Protein AF-0000000078788547 (afdb_homodimer)

Solvent-accessible surface area (backbone atoms only — not comparable to full-atom values): 101199 Å² total; per-residue (Å²): 130,73,81,72,56,62,71,60,56,63,66,60,66,72,64,68,70,77,76,77,76,68,67,60,40,72,42,38,30,36,34,20,35,79,81,69,41,54,35,51,66,24,37,39,26,38,63,96,52,94,52,60,40,51,19,37,86,72,3,37,36,70,43,73,36,48,80,69,36,36,34,36,35,37,39,94,62,28,37,69,43,77,47,70,46,78,75,89,58,73,42,80,41,66,32,45,68,26,76,75,46,47,75,38,71,37,79,49,76,94,42,75,40,36,52,70,72,51,40,51,53,68,48,76,42,70,33,77,77,51,64,63,44,83,58,75,24,46,64,61,60,48,49,53,68,46,81,49,44,47,58,43,57,55,65,74,43,53,80,56,74,62,52,49,33,39,68,53,86,72,50,76,70,37,83,44,50,47,30,39,24,52,72,78,39,76,50,94,49,78,62,55,36,62,66,41,63,53,83,43,39,47,34,38,31,40,25,68,36,34,50,42,16,30,77,59,29,38,57,18,57,33,16,28,39,38,37,36,59,63,71,34,40,69,49,71,72,36,39,38,39,37,40,37,40,35,36,67,44,78,63,48,80,79,56,59,44,51,30,68,55,48,40,50,48,56,52,52,48,67,66,36,90,68,44,63,69,78,63,62,93,81,48,73,81,60,76,54,92,58,54,62,62,38,56,77,69,65,72,50,35,71,40,58,43,72,65,66,44,46,36,76,53,80,25,42,38,41,36,42,35,41,32,15,30,47,90,44,37,26,30,27,40,36,41,36,43,39,40,31,48,20,62,51,29,75,16,31,29,35,37,42,37,40,38,40,33,41,38,36,44,56,94,50,42,37,38,38,40,39,40,37,40,28,40,38,40,35,38,67,41,52,49,58,53,47,43,26,54,27,43,50,17,45,45,47,72,49,39,99,85,70,42,59,30,65,46,83,50,73,92,42,40,79,47,28,65,41,32,45,64,41,39,59,71,34,41,47,34,39,37,42,35,42,35,42,38,38,40,38,37,41,34,38,50,79,45,92,48,28,33,42,33,42,37,42,29,42,34,44,36,41,35,40,36,42,33,33,38,51,48,52,91,72,42,100,45,64,32,34,22,26,42,36,39,37,35,41,38,40,40,38,47,35,41,38,40,35,40,41,51,72,56,98,53,36,35,41,36,42,35,41,34,39,39,38,38,40,42,38,42,40,37,45,36,40,38,22,13,42,46,92,45,86,82,47,40,52,48,34,37,41,27,27,55,38,86,62,51,50,54,42,33,40,66,49,75,47,43,38,45,35,42,37,37,38,40,38,39,31,43,71,80,29,44,36,38,39,38,38,40,31,36,39,31,38,64,67,34,21,89,88,32,26,67,48,79,28,47,25,34,24,35,23,39,33,50,35,71,36,88,87,37,61,51,76,38,81,78,50,34,40,37,35,40,28,37,32,34,16,32,20,29,38,71,68,59,68,86,45,43,32,42,81,36,76,33,49,35,66,30,78,55,86,98,42,70,40,71,37,78,36,64,31,86,39,43,46,48,30,47,78,38,54,62,24,39,37,38,29,38,39,41,34,42,36,36,23,43,81,48,32,41,38,41,37,37,40,39,41,36,44,26,35,34,22,48,41,78,38,81,41,62,68,87,75,76,25,47,30,34,61,41,58,60,23,27,36,38,29,36,36,41,36,38,38,40,38,38,48,45,66,38,80,90,59,45,36,34,39,39,43,33,41,35,38,19,38,50,48,55,30,21,64,34,48,77,87,48,71,46,73,73,34,63,70,63,82,91,53,91,60,60,58,35,24,44,30,38,61,77,33,30,68,49,20,32,40,22,35,48,59,64,45,47,35,42,82,86,38,39,71,65,31,45,65,67,74,44,46,55,29,34,76,28,64,54,51,38,57,26,58,41,99,84,72,42,74,32,84,52,71,78,66,54,87,54,82,51,26,44,40,85,75,44,35,33,56,59,34,35,40,31,23,41,34,36,40,38,36,45,88,48,34,34,45,34,39,33,34,31,35,42,32,68,19,28,25,38,36,50,43,59,52,58,30,46,44,73,46,84,87,69,63,50,35,36,28,48,68,39,78,47,33,28,39,98,92,40,65,94,38,84,38,44,41,66,33,53,81,78,59,54,61,51,70,30,12,52,76,20,40,32,57,26,28,37,38,27,37,47,37,40,35,43,35,37,48,54,88,64,68,90,88,47,77,51,66,43,40,32,42,37,39,21,34,33,40,76,47,72,52,60,80,37,86,65,69,55,55,57,46,70,42,54,38,37,71,92,61,45,57,78,32,66,20,38,45,31,39,36,42,38,37,30,67,131,72,78,74,54,62,70,61,56,64,65,61,65,72,64,68,68,77,76,76,75,66,66,60,40,72,43,37,30,35,34,19,34,79,82,69,40,54,34,50,65,25,38,39,28,38,66,98,52,93,54,61,41,53,18,39,83,72,3,37,36,70,45,73,38,49,79,69,37,35,33,36,33,36,38,95,64,30,36,69,42,76,44,68,48,76,76,90,58,72,40,80,42,66,35,45,67,26,78,76,47,47,74,40,71,38,80,47,76,93,42,76,39,38,53,70,70,52,41,52,51,68,48,76,43,70,34,79,77,53,64,64,45,85,58,76,25,47,63,60,60,48,48,53,68,47,80,48,44,46,57,42,58,55,66,74,43,51,81,57,76,60,51,49,34,38,70,53,87,72,51,77,71,38,82,44,51,47,30,39,23,52,71,80,40,77,50,95,50,78,62,56,38,63,67,42,63,52,84,44,39,47,35,37,32,41,25,67,35,32,48,44,17,29,77,59,29,39,58,19,56,32,17,30,37,35,38,37,60,64,69,34,43,69,50,71,71,35,39,38,39,39,39,37,39,34,36,68,43,77,63,48,81,79,55,59,45,51,30,66,55,46,38,50,47,57,52,50,47,67,64,35,88,70,44,64,70,78,62,62,93,81,47,72,79,60,80,50,90,58,53,65,62,39,57,78,69,64,71,50,34,70,41,58,43,69,65,68,43,45,34,77,53,81,24,41,37,40,36,41,37,40,32,16,31,47,90,45,37,26,28,26,40,37,41,36,42,37,40,32,49,20,62,51,29,75,16,31,28,34,36,42,38,41,39,39,32,42,37,37,44,56,94,50,40,35,40,39,40,38,41,38,40,29,40,40,41,35,38,67,41,52,50,60,51,47,44,26,54,27,45,50,17,45,45,47,72,49,39,100,85,69,40,60,32,64,47,81,48,74,93,41,39,78,49,28,65,39,32,46,63,42,40,60,71,33,40,48,32,38,36,42,35,42,36,41,38,39,39,37,38,41,34,39,50,78,46,90,48,27,34,42,32,43,36,41,28,43,34,43,37,42,36,40,37,42,33,32,38,52,48,50,92,72,41,98,47,64,32,35,21,25,42,38,41,37,36,40,39,41,40,39,46,35,42,39,42,36,41,43,51,72,55,98,54,36,36,41,35,42,35,41,36,39,40,38,38,41,39,38,41,42,38,44,37,39,37,21,14,42,46,92,44,86,82,48,41,52,47,34,36,40,26,27,56,38,86,62,51,50,54,41,34,41,65,49,77,45,42,38,44,34,44,38,36,38,40,38,38,31,44,71,79,28,43,36,37,40,40,39,41,30,37,40,32,38,63,68,33,20,92,87,32,26,67,47,77,28,46,25,35,23,35,23,40,34,49,35,72,36,88,87,37,61,51,78,39,81,80,52,34,39,35,36,41,28,38,31,33,15,33,21,30,37,72,68,58,68,86,44,43,32,41,82,36,77,32,48,35,65,31,77,54,87,98,40,72,41,72,37,79,36,66,30,84,40,43,46,49,29,47,78,38,52,62,22,38,38,39,29,38,39,43,35,42,35,35,23,42,82,49,32,41,38,43,37,37,39,40,41,36,43,25,36,34,21,49,39,78,38,80,41,63,68,88,74,77,27,48,30,34,63,43,59,61,24,27,38,37,30,37,35,43,36,39,38,40,39,37,48,45,67,38,80,92,60,47,35,35,39,40,44,34,41,37,38,20,38,50,49,56,30,22,66,34,50,80,87,48,70,46,73,72,34,65,71,64,81,90,53,91,61,60,59,34,25,46,31,41,61,76,31,31,68,50,20,31,38,23,35,48,57,65,45,47,36,42,81,87,39,40,70,66,31,46,65,67,74,43,46,53,29,34,76,29,62,53,50,37,56,26,59,40,99,84,71,42,73,33,84,52,70,78,68,56,86,55,81,51,28,45,39,84,74,48,35,33,56,60,34,36,40,32,26,41,34,35,40,38,35,44,89,48,35,35,44,35,39,34,36,29,35,41,33,69,16,28,25,37,35,50,43,58,52,59,30,45,43,70,45,84,87,68,62,49,34,35,27,49,68,39,78,47,32,26,41,96,91,40,64,93,38,83,37,43,39,66,34,54,81,78,60,55,62,51,71,30,12,51,76,22,42,33,57,26,28,36,38,28,37,46,37,41,35,43,35,38,48,53,88,63,66,90,88,48,78,53,66,43,42,32,41,36,38,21,32,32,39,75,46,70,52,58,81,37,84,63,72,57,56,57,45,69,41,54,36,36,71,92,62,45,56,78,32,62,20,37,45,32,40,38,40,37,37,31,63

pLDDT: mean 84.34, std 14.03, range [22.39, 98.0]

Foldseek 3Di:
DPPVPPVVVVVPPVPPPPPPPQDWDKAKAFEAEPLRATDFQKWKAFPPDPFTDTAHPRRMDIGTGGQQTWIWTGDVQFDTDIDTDHDHDHDYHYTYGPPVQQQDWDDFQPDTDGNLQDQADKDKFFCVVQLQDPQQWDLLSCDQPDFQKHWFCLDPFRLDFTAIFGLDAFFDPFRLGAWEAEPNRTDDDSSVRNQDDSVFWGMKMKGHFCQRQCSVFQRQLRTYIYTYGDWFDADDKWKWKWKWKWFKDFFFDLFFDWQLRLQVLQVVLLPDPLQDDDFPPPCPSVADLDHNVCVVVVNFAGAQLLQVQFEDTIWMKMKMKIWYDHPFKTKIKMWMWTWGQARGDDKIKIKIKIKMWIWGDDDFKTKIKIKMKMKMKIWPQGQQSLLSRFQNRRDDQADPVRHGDAFSDLVVRVCSCSSSVLSVVFKTKMKMKMKIKMKMKMWGHPDVQKIKMKIKIKMKMKMKMKMWGHDDPSDPDWIKIKMKIKMKMKIKIKIKIKGWDDDPQKIKIKMKMKMKMKMKMKMKMKMATHAPDRVCGHVCRVRHDDPPIDMDMDIDMKMKIKIKMKMWIGGNNFKIKMKIKMKMAIPQAAPVARIDIKIKMKIKGFPLPDPVHDCVPQWWNTKMKMKMKMKHWHDRDDHCQQPFDWDWDFDDDDPDTDTDTAGPPLEDHDNPQHIKMKMKIKIWMWIDHSFKIKIKMKMKIKIFQHWDWDADPCVVVGGTYIGRGWIKIKIKMKIKMWGWDADDSNQKTKIKMKMKMFMDMFTADDPPDKDQDDPPDPPDVLDGQAIHDGGHHRGWGKAWAWPAFAAQVCQVLQVLAPHGGLATDTDAWQAADPVLHTHDDHPSYDDPRRMHTPFGQAFRMKMKMWMWIHHPQKIKIWMKIWGFRHKAQAVVQCVQQAQPSVRSTIHRCLNVQGDDNVRRPHRHGNNSDDHDSSCSRYCNRIDTLIKMWGAKIKIKGWDDDDPPDPWDTKMWMKMKGGPDMDGPDSDQHSSDGHYNDSVSDDRDMMMIMIMMMIMD/DPPVPVVVVVVPVVPPPPPPPQQWAKAKAFEAELLRATDFQKWKAFPPDPFTDTAHPRRMDIGTGGQQTWIWTDDQQFDIDIDTDDDHDHDYHYTYGPLVQQQDWDDFQPDTDGNLQDQADKDKFFCVVQLQDPQLWDLLSCDQPDFQKHWFCLDPFRLDFTAIFGLDAFFDPFRLGAWEAEPNRTDDDSSVRNQDDSVFWGMKMKGHFCQRQCSVFQRQLRTYIYTYGDWFDADDKWKWKWKWKKFKDFFFDLFFDWQLRLQVLQVVLLPDPLQDDDFPPPCPSVQDLQHNVCVVVVNFAGAQLLQVQFEDTIWMKMKMKIWYDHPFKTKIKMWMWTWGQARGDDKIKIKIKIKMWIWGDDDFKTKIKIKMKMKMKIWPQGQQSLLSSFQNRRWDQADPVRHGDAFSDLVVRVCSCSSSVLSVVFKTKMKMKMKIKMKMKMWGHPDVQKIKMKIKIKMKMKMKMKMWGHDDPSDPDWIKIKMKIKMKMKIKIKIKIKGWDDDPQKIKMKMKMKMKMKMKMKMKMKMATHAPDRVCGHVCRVRHDDPPIDMDMDIDMKMKIKIKMKMWIGGNNFKIKMKIKMKMAIPQAAPVARIDIKIKIKIKGFPLPDPVHDCPDQWWNTKMKMKMKMKHWHDRDDHCQQPFDWDWDFDDDDPDTDTDTAGPPLEDHDNPQHIKMKMKIKIWMWIDHSFKIKIKMKMKIKIFQHWDWDADDCVVVGGTHIGRGWIKIKIKMKIKMWGWDADDSNLKTKIKMKMKMFMDMFTADDPPDKDQDDPPDPPDPLDGQAIHDGGHHRGWGKAWAWPAFAAQVCQPLQVLAPHGGLATDTDAWQAADPVLHTHDDHPSYDDPRRMHTPFGQAFRMKMKMWMWIHHPQKIKIWMKIWGFRHKAQQVVQCVQQAQPSVRSTIHRCLVVQGDDNVRRPHRHGNNSDDHDSSCSRYCNRIDTLIKMWGAKIKIKGWDDDDPPDPWDTKMWMKMKGGPDMDGPDSDQHSSDGHYNDSVSDDRDMMMIMIMMMIMD

Radius of gyration: 42.13 Å; Cα contacts (8 Å, |Δi|>4): 5545; chains: 2; bounding box: 107×130×96 Å

Structure (mmCIF, N/CA/C/O backbone):
data_AF-0000000078788547-model_v1
#
loop_
_entity.id
_entity.type
_entity.pdbx_description
1 polymer 'SusC/RagA family TonB-linked outer membrane protein'
#
loop_
_atom_site.group_PDB
_atom_site.id
_atom_site.type_symbol
_atom_site.label_atom_id
_atom_site.label_alt_id
_atom_site.label_comp_id
_atom_site.label_asym_id
_atom_site.label_entity_id
_atom_site.label_seq_id
_atom_site.pdbx_PDB_ins_code
_atom_site.Cartn_x
_atom_site.Cartn_y
_atom_site.Cartn_z
_atom_site.occupancy
_atom_site.B_iso_or_equiv
_atom_site.auth_seq_id
_atom_site.auth_comp_id
_atom_site.auth_asym_id
_atom_site.auth_atom_id
_atom_site.pdbx_PDB_model_num
ATOM 1 N N . MET A 1 1 ? -30.438 -42.375 48.781 1 22.44 1 MET A N 1
ATOM 2 C CA . MET A 1 1 ? -31.719 -42.156 48.094 1 22.44 1 MET A CA 1
ATOM 3 C C . MET A 1 1 ? -32.312 -40.812 48.438 1 22.44 1 MET A C 1
ATOM 5 O O . MET A 1 1 ? -33.031 -40.219 47.656 1 22.44 1 MET A O 1
ATOM 9 N N . LYS A 1 2 ? -32.344 -40.5 49.844 1 28.19 2 LYS A N 1
ATOM 10 C CA . LYS A 1 2 ? -33.219 -39.469 50.438 1 28.19 2 LYS A CA 1
ATOM 11 C C . LYS A 1 2 ? -32.781 -38.062 49.969 1 28.19 2 LYS A C 1
ATOM 13 O O . LYS A 1 2 ? -33.594 -37.188 49.75 1 28.19 2 LYS A O 1
ATOM 18 N N . SER A 1 3 ? -31.469 -37.844 50.219 1 28.17 3 SER A N 1
ATOM 19 C CA . SER A 1 3 ? -30.938 -36.5 50.344 1 28.17 3 SER A CA 1
ATOM 20 C C . SER A 1 3 ? -30.906 -35.781 49 1 28.17 3 SER A C 1
ATOM 22 O O . SER A 1 3 ? -30.484 -34.625 48.938 1 28.17 3 SER A O 1
ATOM 24 N N . LYS A 1 4 ? -31.016 -36.594 47.875 1 33.44 4 LYS A N 1
ATOM 25 C CA . LYS A 1 4 ? -30.828 -36.094 46.531 1 33.44 4 LYS A CA 1
ATOM 26 C C . LYS A 1 4 ? -32.031 -35.219 46.094 1 33.44 4 LYS A C 1
ATOM 28 O O . LYS A 1 4 ? -32 -34.625 45.031 1 33.44 4 LYS A O 1
ATOM 33 N N . LEU A 1 5 ? -33.188 -35.5 46.906 1 30 5 LEU A N 1
ATOM 34 C CA . LEU A 1 5 ? -34.469 -35.031 46.406 1 30 5 LEU A CA 1
ATOM 35 C C . LEU A 1 5 ? -34.656 -33.531 46.656 1 30 5 LEU A C 1
ATOM 37 O O . LEU A 1 5 ? -35.469 -32.906 46 1 30 5 LEU A O 1
ATOM 41 N N . LYS A 1 6 ? -33.969 -33.062 47.75 1 35.22 6 LYS A N 1
ATOM 42 C CA . LYS A 1 6 ? -34.375 -31.75 48.25 1 35.22 6 LYS A CA 1
ATOM 43 C C . LYS A 1 6 ? -33.938 -30.641 47.312 1 35.22 6 LYS A C 1
ATOM 45 O O . LYS A 1 6 ? -34.562 -29.594 47.25 1 35.22 6 LYS A O 1
ATOM 50 N N . PHE A 1 7 ? -32.75 -30.953 46.75 1 32.06 7 PHE A N 1
ATOM 51 C CA . PHE A 1 7 ? -32.156 -29.812 46.062 1 32.06 7 PHE A CA 1
ATOM 52 C C . PHE A 1 7 ? -32.938 -29.453 44.812 1 32.06 7 PHE A C 1
ATOM 54 O O . PHE A 1 7 ? -32.812 -28.344 44.281 1 32.06 7 PHE A O 1
ATOM 61 N N . VAL A 1 8 ? -33.75 -30.531 44.312 1 33.91 8 VAL A N 1
ATOM 62 C CA . VAL A 1 8 ? -34.406 -30.344 43.031 1 33.91 8 VAL A CA 1
ATOM 63 C C . VAL A 1 8 ? -35.594 -29.391 43.188 1 33.91 8 VAL A C 1
ATOM 65 O O . VAL A 1 8 ? -35.906 -28.609 42.281 1 33.91 8 VAL A O 1
ATOM 68 N N . LEU A 1 9 ? -36.188 -29.469 44.438 1 32.72 9 LEU A N 1
ATOM 69 C CA . LEU A 1 9 ? -37.5 -28.812 44.594 1 32.72 9 LEU A CA 1
ATOM 70 C C . LEU A 1 9 ? -37.344 -27.297 44.531 1 32.72 9 LEU A C 1
ATOM 72 O O . LEU A 1 9 ? -38.219 -26.609 44 1 32.72 9 LEU A O 1
ATOM 76 N N . LEU A 1 10 ? -36.219 -26.828 45.25 1 32.16 10 LEU A N 1
ATOM 77 C CA . LEU A 1 10 ? -36.125 -25.391 45.406 1 32.16 10 LEU A CA 1
ATOM 78 C C . LEU A 1 10 ? -35.969 -24.688 44.062 1 32.16 10 LEU A C 1
ATOM 80 O O . LEU A 1 10 ? -36.469 -23.594 43.875 1 32.16 10 LEU A O 1
ATOM 84 N N . PHE A 1 11 ? -35.438 -25.453 43.031 1 32.34 11 PHE A N 1
ATOM 85 C CA . PHE A 1 11 ? -35.156 -24.781 41.75 1 32.34 11 PHE A CA 1
ATOM 86 C C . PHE A 1 11 ? -36.438 -24.5 41 1 32.34 11 PHE A C 1
ATOM 88 O O . PHE A 1 11 ? -36.469 -23.641 40.125 1 32.34 11 PHE A O 1
ATOM 95 N N . VAL A 1 12 ? -37.562 -25.297 41.312 1 34.44 12 VAL A N 1
ATOM 96 C CA . VAL A 1 12 ? -38.781 -25.172 40.531 1 34.44 12 VAL A CA 1
ATOM 97 C C . VAL A 1 12 ? -39.531 -23.891 40.906 1 34.44 12 VAL A C 1
ATOM 99 O O . VAL A 1 12 ? -40.156 -23.266 40.062 1 34.44 12 VAL A O 1
ATOM 102 N N . MET A 1 13 ? -39.469 -23.531 42.188 1 31.77 13 MET A N 1
ATOM 103 C CA . MET A 1 13 ? -40.406 -22.469 42.594 1 31.77 13 MET A CA 1
ATOM 104 C C . MET A 1 13 ? -40 -21.141 42 1 31.77 13 MET A C 1
ATOM 106 O O . MET A 1 13 ? -40.781 -20.203 41.938 1 31.77 13 MET A O 1
ATOM 110 N N . LEU A 1 14 ? -38.688 -20.922 41.875 1 32.16 14 LEU A N 1
ATOM 111 C CA . LEU A 1 14 ? -38.312 -19.547 41.531 1 32.16 14 LEU A CA 1
ATOM 112 C C . LEU A 1 14 ? -38.719 -19.188 40.125 1 32.16 14 LEU A C 1
ATOM 114 O O . LEU A 1 14 ? -38.5 -18.062 39.656 1 32.16 14 LEU A O 1
ATOM 118 N N . SER A 1 15 ? -39.25 -20.109 39.312 1 30.67 15 SER A N 1
ATOM 119 C CA . SER A 1 15 ? -39.5 -19.766 37.938 1 30.67 15 SER A CA 1
ATOM 120 C C . SER A 1 15 ? -40.812 -19.016 37.75 1 30.67 15 SER A C 1
ATOM 122 O O . SER A 1 15 ? -41.188 -18.656 36.656 1 30.67 15 SER A O 1
ATOM 124 N N . PHE A 1 16 ? -41.719 -19.109 38.75 1 33.94 16 PHE A N 1
ATOM 125 C CA . PHE A 1 16 ? -43 -18.547 38.344 1 33.94 16 PHE A CA 1
ATOM 126 C C . PHE A 1 16 ? -42.969 -17.016 38.375 1 33.94 16 PHE A C 1
ATOM 128 O O . PHE A 1 16 ? -43.469 -16.406 39.312 1 33.94 16 PHE A O 1
ATOM 135 N N . MET A 1 17 ? -41.938 -16.297 38.219 1 30.52 17 MET A N 1
ATOM 136 C CA . MET A 1 17 ? -42.156 -14.867 38.188 1 30.52 17 MET A CA 1
ATOM 137 C C . MET A 1 17 ? -43.188 -14.492 37.125 1 30.52 17 MET A C 1
ATOM 139 O O . MET A 1 17 ? -43 -14.859 35.938 1 30.52 17 MET A O 1
ATOM 143 N N . PHE A 1 18 ? -44.5 -14.297 37.531 1 33.25 18 PHE A N 1
ATOM 144 C CA . PHE A 1 18 ? -45.625 -13.75 36.812 1 33.25 18 PHE A CA 1
ATOM 145 C C . PHE A 1 18 ? -45.25 -12.477 36.062 1 33.25 18 PHE A C 1
ATOM 147 O O . PHE A 1 18 ? -44.719 -11.539 36.688 1 33.25 18 PHE A O 1
ATOM 154 N N . SER A 1 19 ? -45 -12.539 34.844 1 33.31 19 SER A N 1
ATOM 155 C CA . SER A 1 19 ? -44.938 -11.398 33.938 1 33.31 19 SER A CA 1
ATOM 156 C C . SER A 1 19 ? -46.219 -10.578 34 1 33.31 19 SER A C 1
ATOM 158 O O . SER A 1 19 ? -47.281 -11.078 33.656 1 33.31 19 SER A O 1
ATOM 160 N N . LEU A 1 20 ? -46.438 -9.789 35 1 34.59 20 LEU A N 1
ATOM 161 C CA . LEU A 1 20 ? -47.438 -8.734 34.906 1 34.59 20 LEU A CA 1
ATOM 162 C C . LEU A 1 20 ? -47.344 -8.039 33.562 1 34.59 20 LEU A C 1
ATOM 164 O O . LEU A 1 20 ? -46.312 -7.453 33.219 1 34.59 20 LEU A O 1
ATOM 168 N N . SER A 1 21 ? -48.062 -8.539 32.656 1 39.28 21 SER A N 1
ATOM 169 C CA . SER A 1 21 ? -48.281 -7.863 31.375 1 39.28 21 SER A CA 1
ATOM 170 C C . SER A 1 21 ? -48.844 -6.461 31.578 1 39.28 21 SER A C 1
ATOM 172 O O . SER A 1 21 ? -49.938 -6.297 32.062 1 39.28 21 SER A O 1
ATOM 174 N N . ALA A 1 22 ? -48.156 -5.574 31.969 1 42.5 22 ALA A N 1
ATOM 175 C CA . ALA A 1 22 ? -48.562 -4.168 31.953 1 42.5 22 ALA A CA 1
ATOM 176 C C . ALA A 1 22 ? -49.281 -3.809 30.656 1 42.5 22 ALA A C 1
ATOM 178 O O . ALA A 1 22 ? -48.812 -4.199 29.562 1 42.5 22 ALA A O 1
ATOM 179 N N . GLN A 1 23 ? -50.5 -3.52 30.734 1 53.19 23 GLN A N 1
ATOM 180 C CA . GLN A 1 23 ? -51.344 -3.035 29.656 1 53.19 23 GLN A CA 1
ATOM 181 C C . GLN A 1 23 ? -50.656 -1.901 28.891 1 53.19 23 GLN A C 1
ATOM 183 O O . GLN A 1 23 ? -50.375 -0.851 29.469 1 53.19 23 GLN A O 1
ATOM 188 N N . ASN A 1 24 ? -50.062 -2.123 27.875 1 63.12 24 ASN A N 1
ATOM 189 C CA . ASN A 1 24 ? -49.438 -1.146 27.016 1 63.12 24 ASN A CA 1
ATOM 190 C C . ASN A 1 24 ? -50.438 -0.279 26.281 1 63.12 24 ASN A C 1
ATOM 192 O O . ASN A 1 24 ? -51.469 -0.777 25.828 1 63.12 24 ASN A O 1
ATOM 196 N N . LEU A 1 25 ? -50.438 0.998 26.5 1 72.06 25 LEU A N 1
ATOM 197 C CA . LEU A 1 25 ? -51.25 2.012 25.797 1 72.06 25 LEU A CA 1
ATOM 198 C C . LEU A 1 25 ? -50.531 2.48 24.531 1 72.06 25 LEU A C 1
ATOM 200 O O . LEU A 1 25 ? -49.312 2.656 24.531 1 72.06 25 LEU A O 1
ATOM 204 N N . SER A 1 26 ? -51.344 2.578 23.516 1 78.19 26 SER A N 1
ATOM 205 C CA . SER A 1 26 ? -50.844 3.191 22.297 1 78.19 26 SER A CA 1
ATOM 206 C C . SER A 1 26 ? -50.906 4.711 22.359 1 78.19 26 SER A C 1
ATOM 208 O O . SER A 1 26 ? -52 5.277 22.531 1 78.19 26 SER A O 1
ATOM 210 N N . VAL A 1 27 ? -49.875 5.32 22.453 1 79.56 27 VAL A N 1
ATOM 211 C CA . VAL A 1 27 ? -49.781 6.777 22.484 1 79.56 27 VAL A CA 1
ATOM 212 C C . VAL A 1 27 ? -49.375 7.301 21.109 1 79.56 27 VAL A C 1
ATOM 214 O O . VAL A 1 27 ? -48.406 6.797 20.516 1 79.56 27 VAL A O 1
ATOM 217 N N . SER A 1 28 ? -50.25 8.258 20.594 1 82.5 28 SER A N 1
ATOM 218 C CA . SER A 1 28 ? -49.906 8.945 19.359 1 82.5 28 SER A CA 1
ATOM 219 C C . SER A 1 28 ? -49.594 10.422 19.609 1 82.5 28 SER A C 1
ATOM 221 O O . SER A 1 28 ? -50.125 11.008 20.562 1 82.5 28 SER A O 1
ATOM 223 N N . GLY A 1 29 ? -48.719 10.938 18.859 1 82.56 29 GLY A N 1
ATOM 224 C CA . GLY A 1 29 ? -48.375 12.359 18.953 1 82.56 29 GLY A CA 1
ATOM 225 C C . GLY A 1 29 ? -47.719 12.898 17.719 1 82.56 29 GLY A C 1
ATOM 226 O O . GLY A 1 29 ? -47.469 12.156 16.766 1 82.56 29 GLY A O 1
ATOM 227 N N . VAL A 1 30 ? -47.625 14.234 17.688 1 84.44 30 VAL A N 1
ATOM 228 C CA . VAL A 1 30 ? -46.906 14.961 16.656 1 84.44 30 VAL A CA 1
ATOM 229 C C . VAL A 1 30 ? -45.781 15.797 17.281 1 84.44 30 VAL A C 1
ATOM 231 O O . VAL A 1 30 ? -46 16.484 18.281 1 84.44 30 VAL A O 1
ATOM 234 N N . VAL A 1 31 ? -44.656 15.656 16.844 1 83.19 31 VAL A N 1
ATOM 235 C CA . VAL A 1 31 ? -43.531 16.422 17.312 1 83.19 31 VAL A CA 1
ATOM 236 C C . VAL A 1 31 ? -43.281 17.625 16.391 1 83.19 31 VAL A C 1
ATOM 238 O O . VAL A 1 31 ? -43.188 17.484 15.172 1 83.19 31 VAL A O 1
ATOM 241 N N . TYR A 1 32 ? -43.281 18.719 17.031 1 78 32 TYR A N 1
ATOM 242 C CA . TYR A 1 32 ? -43.062 19.984 16.328 1 78 32 TYR A CA 1
ATOM 243 C C . TYR A 1 32 ? -41.75 20.594 16.734 1 78 32 TYR A C 1
ATOM 245 O O . TYR A 1 32 ? -41.219 20.344 17.828 1 78 32 TYR A O 1
ATOM 253 N N . ASP A 1 33 ? -41.25 21.375 15.766 1 69.38 33 ASP A N 1
ATOM 254 C CA . ASP A 1 33 ? -40.156 22.25 16.156 1 69.38 33 ASP A CA 1
ATOM 255 C C . ASP A 1 33 ? -40.688 23.562 16.734 1 69.38 33 ASP A C 1
ATOM 257 O O . ASP A 1 33 ? -41.906 23.734 16.891 1 69.38 33 ASP A O 1
ATOM 261 N N . ASP A 1 34 ? -39.781 24.453 17.219 1 64.19 34 ASP A N 1
ATOM 262 C CA . ASP A 1 34 ? -40.156 25.703 17.906 1 64.19 34 ASP A CA 1
ATOM 263 C C . ASP A 1 34 ? -40.906 26.641 16.969 1 64.19 34 ASP A C 1
ATOM 265 O O . ASP A 1 34 ? -41.531 27.609 17.406 1 64.19 34 ASP A O 1
ATOM 269 N N . LEU A 1 35 ? -40.906 26.25 15.742 1 60.34 35 LEU A N 1
ATOM 270 C CA . LEU A 1 35 ? -41.625 27.062 14.773 1 60.34 35 LEU A CA 1
ATOM 271 C C . LEU A 1 35 ? -42.969 26.469 14.445 1 60.34 35 LEU A C 1
ATOM 273 O O . LEU A 1 35 ? -43.688 26.984 13.578 1 60.34 35 LEU A O 1
ATOM 277 N N . GLY A 1 36 ? -43.25 25.438 14.977 1 67.12 36 GLY A N 1
ATOM 278 C CA . GLY A 1 36 ? -44.562 24.812 14.781 1 67.12 36 GLY A CA 1
ATOM 279 C C . GLY A 1 36 ? -44.594 23.859 13.609 1 67.12 36 GLY A C 1
ATOM 280 O O . GLY A 1 36 ? -45.656 23.438 13.18 1 67.12 36 GLY A O 1
ATOM 281 N N . GLU A 1 37 ? -43.469 23.688 13.109 1 69.81 37 GLU A N 1
ATOM 282 C CA . GLU A 1 37 ? -43.375 22.703 12.023 1 69.81 37 GLU A CA 1
ATOM 283 C C . GLU A 1 37 ? -43.156 21.297 12.562 1 69.81 37 GLU A C 1
ATOM 285 O O . GLU A 1 37 ? -42.469 21.109 13.57 1 69.81 37 GLU A O 1
ATOM 290 N N . THR A 1 38 ? -43.688 20.375 11.766 1 75.62 38 THR A N 1
ATOM 291 C CA . THR A 1 38 ? -43.531 19 12.219 1 75.62 38 THR A CA 1
ATOM 292 C C . THR A 1 38 ? -42.094 18.516 12.016 1 75.62 38 THR A C 1
ATOM 294 O O . THR A 1 38 ? -41.438 18.922 11.062 1 75.62 38 THR A O 1
ATOM 297 N N . LEU A 1 39 ? -41.5 17.828 12.945 1 73.25 39 LEU A N 1
ATOM 298 C CA . LEU A 1 39 ? -40.125 17.312 12.898 1 73.25 39 LEU A CA 1
ATOM 299 C C . LEU A 1 39 ? -40.125 15.836 12.484 1 73.25 39 LEU A C 1
ATOM 301 O O . LEU A 1 39 ? -40.469 14.961 13.273 1 73.25 39 LEU A O 1
ATOM 305 N N . PRO A 1 40 ? -39.781 15.672 11.234 1 68.88 40 PRO A N 1
ATOM 306 C CA . PRO A 1 40 ? -39.656 14.266 10.852 1 68.88 40 PRO A CA 1
ATOM 307 C C . PRO A 1 40 ? -38.406 13.625 11.422 1 68.88 40 PRO A C 1
ATOM 309 O O . PRO A 1 40 ? -37.406 14.312 11.664 1 68.88 40 PRO A O 1
ATOM 312 N N . SER A 1 41 ? -38.375 12.328 11.781 1 68.44 41 SER A N 1
ATOM 313 C CA . SER A 1 41 ? -37.281 11.461 12.219 1 68.44 41 SER A CA 1
ATOM 314 C C . SER A 1 41 ? -36.781 11.844 13.617 1 68.44 41 SER A C 1
ATOM 316 O O . SER A 1 41 ? -35.625 11.633 13.953 1 68.44 41 SER A O 1
ATOM 318 N N . ALA A 1 42 ? -37.656 12.5 14.375 1 75.19 42 ALA A N 1
ATOM 319 C CA . ALA A 1 42 ? -37.344 12.695 15.789 1 75.19 42 ALA A CA 1
ATOM 320 C C . ALA A 1 42 ? -37.406 11.375 16.547 1 75.19 42 ALA A C 1
ATOM 322 O O . ALA A 1 42 ? -38.344 10.594 16.359 1 75.19 42 ALA A O 1
ATOM 323 N N . SER A 1 43 ? -36.5 11.164 17.359 1 79.19 43 SER A N 1
ATOM 324 C CA . SER A 1 43 ? -36.5 9.961 18.203 1 79.19 43 SER A CA 1
ATOM 325 C C . SER A 1 43 ? -37.469 10.094 19.359 1 79.19 43 SER A C 1
ATOM 327 O O . SER A 1 43 ? -37.438 11.078 20.094 1 79.19 43 SER A O 1
ATOM 329 N N . VAL A 1 44 ? -38.469 9.219 19.406 1 80 44 VAL A N 1
ATOM 330 C CA . VAL A 1 44 ? -39.406 9.109 20.516 1 80 44 VAL A CA 1
ATOM 331 C C . VAL A 1 44 ? -39.188 7.805 21.266 1 80 44 VAL A C 1
ATOM 333 O O . VAL A 1 44 ? -39.531 6.727 20.781 1 80 44 VAL A O 1
ATOM 336 N N . ARG A 1 45 ? -38.531 7.922 22.422 1 77.5 45 ARG A N 1
ATOM 337 C CA . ARG A 1 45 ? -38.188 6.742 23.203 1 77.5 45 ARG A CA 1
ATOM 338 C C . ARG A 1 45 ? -38.875 6.754 24.562 1 77.5 45 ARG A C 1
ATOM 340 O O . ARG A 1 45 ? -39.125 7.816 25.125 1 77.5 45 ARG A O 1
ATOM 347 N N . VAL A 1 46 ? -39.312 5.527 25.047 1 76.81 46 VAL A N 1
ATOM 348 C CA . VAL A 1 46 ? -39.812 5.391 26.422 1 76.81 46 VAL A CA 1
ATOM 349 C C . VAL A 1 46 ? -38.656 5.422 27.406 1 76.81 46 VAL A C 1
ATOM 351 O O . VAL A 1 46 ? -37.75 4.605 27.312 1 76.81 46 VAL A O 1
ATOM 354 N N . LYS A 1 47 ? -38.625 6.492 28.203 1 71.75 47 LYS A N 1
ATOM 355 C CA . LYS A 1 47 ? -37.562 6.68 29.172 1 71.75 47 LYS A CA 1
ATOM 356 C C . LYS A 1 47 ? -37.281 5.402 29.953 1 71.75 47 LYS A C 1
ATOM 358 O O . LYS A 1 47 ? -38.219 4.793 30.5 1 71.75 47 LYS A O 1
ATOM 363 N N . GLY A 1 48 ? -36.062 4.887 30 1 61.66 48 GLY A N 1
ATOM 364 C CA . GLY A 1 48 ? -35.656 3.74 30.781 1 61.66 48 GLY A CA 1
ATOM 365 C C . GLY A 1 48 ? -35.75 2.428 30.031 1 61.66 48 GLY A C 1
ATOM 366 O O . GLY A 1 48 ? -35.5 1.36 30.594 1 61.66 48 GLY A O 1
ATOM 367 N N . THR A 1 49 ? -36.375 2.504 28.828 1 64.06 49 THR A N 1
ATOM 368 C CA . THR A 1 49 ? -36.531 1.288 28.031 1 64.06 49 THR A CA 1
ATOM 369 C C . THR A 1 49 ? -35.906 1.473 26.641 1 64.06 49 THR A C 1
ATOM 371 O O . THR A 1 49 ? -35.531 2.588 26.266 1 64.06 49 THR A O 1
ATOM 374 N N . ASP A 1 50 ? -35.656 0.342 26 1 61.38 50 ASP A N 1
ATOM 375 C CA . ASP A 1 50 ? -35.156 0.383 24.641 1 61.38 50 ASP A CA 1
ATOM 376 C C . ASP A 1 50 ? -36.312 0.457 23.625 1 61.38 50 ASP A C 1
ATOM 378 O O . ASP A 1 50 ? -36.062 0.346 22.422 1 61.38 50 ASP A O 1
ATOM 382 N N . LYS A 1 51 ? -37.469 0.73 24.078 1 71.12 51 LYS A N 1
ATOM 383 C CA . LYS A 1 51 ? -38.656 0.838 23.219 1 71.12 51 LYS A CA 1
ATOM 384 C C . LYS A 1 51 ? -38.812 2.268 22.703 1 71.12 51 LYS A C 1
ATOM 386 O O . LYS A 1 51 ? -38.688 3.223 23.469 1 71.12 51 LYS A O 1
ATOM 391 N N . GLY A 1 52 ? -38.75 2.479 21.484 1 73.94 52 GLY A N 1
ATOM 392 C CA . GLY A 1 52 ? -38.969 3.789 20.891 1 73.94 52 GLY A CA 1
ATOM 393 C C . GLY A 1 52 ? -39.344 3.727 19.422 1 73.94 52 GLY A C 1
ATOM 394 O O . GLY A 1 52 ? -39.469 2.639 18.859 1 73.94 52 GLY A O 1
ATOM 395 N N . THR A 1 53 ? -39.781 4.84 18.953 1 77.06 53 THR A N 1
ATOM 396 C CA . THR A 1 53 ? -40.094 5.055 17.547 1 77.06 53 THR A CA 1
ATOM 397 C C . THR A 1 53 ? -39.5 6.379 17.062 1 77.06 53 THR A C 1
ATOM 399 O O . THR A 1 53 ? -38.906 7.117 17.844 1 77.06 53 THR A O 1
ATOM 402 N N . VAL A 1 54 ? -39.562 6.594 15.828 1 78 54 VAL A N 1
ATOM 403 C CA . VAL A 1 54 ? -39.188 7.887 15.25 1 78 54 VAL A CA 1
ATOM 404 C C . VAL A 1 54 ? -40.406 8.5 14.57 1 78 54 VAL A C 1
ATOM 406 O O . VAL A 1 54 ? -41.312 7.781 14.141 1 78 54 VAL A O 1
ATOM 409 N N . THR A 1 55 ? -40.438 9.797 14.547 1 78.06 55 THR A N 1
ATOM 410 C CA . THR A 1 55 ? -41.562 10.477 13.898 1 78.06 55 THR A CA 1
ATOM 411 C C . THR A 1 55 ? -41.531 10.258 12.391 1 78.06 55 THR A C 1
ATOM 413 O O . THR A 1 55 ? -40.469 10.086 11.805 1 78.06 55 THR A O 1
ATOM 416 N N . ASP A 1 56 ? -42.688 10.203 11.773 1 72.75 56 ASP A N 1
ATOM 417 C CA . ASP A 1 56 ? -42.812 10.086 10.32 1 72.75 56 ASP A CA 1
ATOM 418 C C . ASP A 1 56 ? -42.594 11.438 9.648 1 72.75 56 ASP A C 1
ATOM 420 O O . ASP A 1 56 ? -42.219 12.414 10.297 1 72.75 56 ASP A O 1
ATOM 424 N N . MET A 1 57 ? -42.875 11.578 8.352 1 70.56 57 MET A N 1
ATOM 425 C CA . MET A 1 57 ? -42.625 12.781 7.559 1 70.56 57 MET A CA 1
ATOM 426 C C . MET A 1 57 ? -43.5 13.938 8.031 1 70.56 57 MET A C 1
ATOM 428 O O . MET A 1 57 ? -43.156 15.102 7.809 1 70.56 57 MET A O 1
ATOM 432 N N . ASP A 1 58 ? -44.531 13.625 8.594 1 74.88 58 ASP A N 1
ATOM 433 C CA . ASP A 1 58 ? -45.438 14.664 9.094 1 74.88 58 ASP A CA 1
ATOM 434 C C . ASP A 1 58 ? -45.188 14.922 10.578 1 74.88 58 ASP A C 1
ATOM 436 O O . ASP A 1 58 ? -46 15.578 11.234 1 74.88 58 ASP A O 1
ATOM 440 N N . GLY A 1 59 ? -44.156 14.336 11.125 1 76.12 59 GLY A N 1
ATOM 441 C CA . GLY A 1 59 ? -43.781 14.508 12.523 1 76.12 59 GLY A CA 1
ATOM 442 C C . GLY A 1 59 ? -44.625 13.656 13.461 1 76.12 59 GLY A C 1
ATOM 443 O O . GLY A 1 59 ? -44.562 13.828 14.68 1 76.12 59 GLY A O 1
ATOM 444 N N . LYS A 1 60 ? -45.406 12.742 12.914 1 79.44 60 LYS A N 1
ATOM 445 C CA . LYS A 1 60 ? -46.312 11.93 13.727 1 79.44 60 LYS A CA 1
ATOM 446 C C . LYS A 1 60 ? -45.594 10.68 14.242 1 79.44 60 LYS A C 1
ATOM 448 O O . LYS A 1 60 ? -44.719 10.141 13.57 1 79.44 60 LYS A O 1
ATOM 453 N N . PHE A 1 61 ? -45.938 10.328 15.477 1 79.62 61 PHE A N 1
ATOM 454 C CA . PHE A 1 61 ? -45.438 9.07 16.016 1 79.62 61 PHE A CA 1
ATOM 455 C C . PHE A 1 61 ? -46.531 8.312 16.75 1 79.62 61 PHE A C 1
ATOM 457 O O . PHE A 1 61 ? -47.531 8.906 17.172 1 79.62 61 PHE A O 1
ATOM 464 N N . THR A 1 62 ? -46.469 6.945 16.672 1 81.69 62 THR A N 1
ATOM 465 C CA . THR A 1 62 ? -47.25 6.059 17.531 1 81.69 62 THR A CA 1
ATOM 466 C C . THR A 1 62 ? -46.344 5.066 18.25 1 81.69 62 THR A C 1
ATOM 468 O O . THR A 1 62 ? -45.5 4.43 17.625 1 81.69 62 THR A O 1
ATOM 471 N N . VAL A 1 63 ? -46.438 5.066 19.578 1 78.38 63 VAL A N 1
ATOM 472 C CA . VAL A 1 63 ? -45.594 4.164 20.359 1 78.38 63 VAL A CA 1
ATOM 473 C C . VAL A 1 63 ? -46.438 3.498 21.453 1 78.38 63 VAL A C 1
ATOM 475 O O . VAL A 1 63 ? -47.312 4.137 22.047 1 78.38 63 VAL A O 1
ATOM 478 N N . ARG A 1 64 ? -46.219 2.295 21.641 1 74.75 64 ARG A N 1
ATOM 479 C CA . ARG A 1 64 ? -46.906 1.572 22.719 1 74.75 64 ARG A CA 1
ATOM 480 C C . ARG A 1 64 ? -46.094 1.605 24 1 74.75 64 ARG A C 1
ATOM 482 O O . ARG A 1 64 ? -44.938 1.131 24.031 1 74.75 64 ARG A O 1
ATOM 489 N N . VAL A 1 65 ? -46.656 2.227 25.031 1 74.62 65 VAL A N 1
ATOM 490 C CA . VAL A 1 65 ? -45.906 2.414 26.281 1 74.62 65 VAL A CA 1
ATOM 491 C C . VAL A 1 65 ? -46.781 2.035 27.469 1 74.62 65 VAL A C 1
ATOM 493 O O . VAL A 1 65 ? -48.031 2.051 27.375 1 74.62 65 VAL A O 1
ATOM 496 N N . PRO A 1 66 ? -46.188 1.509 28.594 1 74.56 66 PRO A N 1
ATOM 497 C CA . PRO A 1 66 ? -46.969 1.317 29.812 1 74.56 66 PRO A CA 1
ATOM 498 C C . PRO A 1 66 ? -47.656 2.6 30.281 1 74.56 66 PRO A C 1
ATOM 500 O O . PRO A 1 66 ? -47.219 3.699 29.922 1 74.56 66 PRO A O 1
ATOM 503 N N . MET A 1 67 ? -48.75 2.465 30.906 1 70.5 67 MET A N 1
ATOM 504 C CA . MET A 1 67 ? -49.438 3.607 31.5 1 70.5 67 MET A CA 1
ATOM 505 C C . MET A 1 67 ? -48.5 4.41 32.406 1 70.5 67 MET A C 1
ATOM 507 O O . MET A 1 67 ? -47.719 3.84 33.156 1 70.5 67 MET A O 1
ATOM 511 N N . ASN A 1 68 ? -48.344 5.777 32.25 1 71.44 68 ASN A N 1
ATOM 512 C CA . ASN A 1 68 ? -47.562 6.742 33 1 71.44 68 ASN A CA 1
ATOM 513 C C . ASN A 1 68 ? -46.094 6.727 32.594 1 71.44 68 ASN A C 1
ATOM 515 O O . ASN A 1 68 ? -45.219 7.125 33.375 1 71.44 68 ASN A O 1
ATOM 519 N N . ALA A 1 69 ? -45.938 6.281 31.438 1 76.06 69 ALA A N 1
ATOM 520 C CA . ALA A 1 69 ? -44.562 6.285 30.938 1 76.06 69 ALA A CA 1
ATOM 521 C C . ALA A 1 69 ? -44.094 7.695 30.562 1 76.06 69 ALA A C 1
ATOM 523 O O . ALA A 1 69 ? -44.938 8.562 30.297 1 76.06 69 ALA A O 1
ATOM 524 N N . THR A 1 70 ? -42.875 7.961 30.625 1 79.81 70 THR A N 1
ATOM 525 C CA . THR A 1 70 ? -42.281 9.195 30.141 1 79.81 70 THR A CA 1
ATOM 526 C C . THR A 1 70 ? -41.562 8.961 28.797 1 79.81 70 THR A C 1
ATOM 528 O O . THR A 1 70 ? -40.75 8.055 28.672 1 79.81 70 THR A O 1
ATOM 531 N N . LEU A 1 71 ? -42 9.82 27.844 1 79.62 71 LEU A N 1
ATOM 532 C CA . LEU A 1 71 ? -41.375 9.781 26.547 1 79.62 71 LEU A CA 1
ATOM 533 C C . LEU A 1 71 ? -40.188 10.75 26.484 1 79.62 71 LEU A C 1
ATOM 535 O O . LEU A 1 71 ? -40.281 11.867 27 1 79.62 71 LEU A O 1
ATOM 539 N N . GLU A 1 72 ? -39.156 10.258 26.016 1 78.44 72 GLU A N 1
ATOM 540 C CA . GLU A 1 72 ? -38 11.094 25.688 1 78.44 72 GLU A CA 1
ATOM 541 C C . GLU A 1 72 ? -37.906 11.328 24.172 1 78.44 72 GLU A C 1
ATOM 543 O O . GLU A 1 72 ? -37.656 10.391 23.406 1 78.44 72 GLU A O 1
ATOM 548 N N . ILE A 1 73 ? -38.125 12.578 23.781 1 78.56 73 ILE A N 1
ATOM 549 C CA . ILE A 1 73 ? -38.094 12.953 22.375 1 78.56 73 ILE A CA 1
ATOM 550 C C . ILE A 1 73 ? -36.812 13.734 22.078 1 78.56 73 ILE A C 1
ATOM 552 O O . ILE A 1 73 ? -36.531 14.75 22.719 1 78.56 73 ILE A O 1
ATOM 556 N N . SER A 1 74 ? -36.062 13.195 21.219 1 72.88 74 SER A N 1
ATOM 557 C CA . SER A 1 74 ? -34.812 13.852 20.875 1 72.88 74 SER A CA 1
ATOM 558 C C . SER A 1 74 ? -34.688 13.984 19.359 1 72.88 74 SER A C 1
ATOM 560 O O . SER A 1 74 ? -35.219 13.172 18.609 1 72.88 74 SER A O 1
ATOM 562 N N . PHE A 1 75 ? -34.156 15.148 19 1 66.94 75 PHE A N 1
ATOM 563 C CA . PHE A 1 75 ? -33.844 15.461 17.609 1 66.94 75 PHE A CA 1
ATOM 564 C C . PHE A 1 75 ? -32.562 16.312 17.531 1 66.94 75 PHE A C 1
ATOM 566 O O . PHE A 1 75 ? -32.344 17.172 18.391 1 66.94 75 PHE A O 1
ATOM 573 N N . MET A 1 76 ? -31.766 15.953 16.609 1 56.66 76 MET A N 1
ATOM 574 C CA . MET A 1 76 ? -30.516 16.703 16.453 1 56.66 76 MET A CA 1
ATOM 575 C C . MET A 1 76 ? -30.797 18.203 16.391 1 56.66 76 MET A C 1
ATOM 577 O O . MET A 1 76 ? -31.625 18.641 15.594 1 56.66 76 MET A O 1
ATOM 581 N N . GLY A 1 77 ? -30.188 18.984 17.156 1 57.88 77 GLY A N 1
ATOM 582 C CA . GLY A 1 77 ? -30.312 20.438 17.188 1 57.88 77 GLY A CA 1
ATOM 583 C C . GLY A 1 77 ? -31.375 20.922 18.172 1 57.88 77 GLY A C 1
ATOM 584 O O . GLY A 1 77 ? -31.562 22.125 18.359 1 57.88 77 GLY A O 1
ATOM 585 N N . TYR A 1 78 ? -32.156 19.953 18.719 1 65.25 78 TYR A N 1
ATOM 586 C CA . TYR A 1 78 ? -33.188 20.312 19.656 1 65.25 78 TYR A CA 1
ATOM 587 C C . TYR A 1 78 ? -32.938 19.703 21.031 1 65.25 78 TYR A C 1
ATOM 589 O O . TYR A 1 78 ? -32.281 18.656 21.141 1 65.25 78 TYR A O 1
ATOM 597 N N . ALA A 1 79 ? -33.25 20.453 22 1 64.88 79 ALA A N 1
ATOM 598 C CA . ALA A 1 79 ? -33.156 19.938 23.359 1 64.88 79 ALA A CA 1
ATOM 599 C C . ALA A 1 79 ? -34.094 18.75 23.562 1 64.88 79 ALA A C 1
ATOM 601 O O . ALA A 1 79 ? -35.25 18.781 23.109 1 64.88 79 ALA A O 1
ATOM 602 N N . THR A 1 80 ? -33.531 17.656 24.109 1 70.06 80 THR A N 1
ATOM 603 C CA . THR A 1 80 ? -34.375 16.5 24.406 1 70.06 80 THR A CA 1
ATOM 604 C C . THR A 1 80 ? -35.5 16.891 25.328 1 70.06 80 THR A C 1
ATOM 606 O O . THR A 1 80 ? -35.312 17.609 26.312 1 70.06 80 THR A O 1
ATOM 609 N N . LYS A 1 81 ? -36.75 16.625 24.922 1 75 81 LYS A N 1
ATOM 610 C CA . LYS A 1 81 ? -37.938 16.891 25.719 1 75 81 LYS A CA 1
ATOM 611 C C . LYS A 1 81 ? -38.531 15.609 26.281 1 75 81 LYS A C 1
ATOM 613 O O . LYS A 1 81 ? -38.688 14.633 25.562 1 75 81 LYS A O 1
ATOM 618 N N . ARG A 1 82 ? -38.719 15.562 27.672 1 77.75 82 ARG A N 1
ATOM 619 C CA . ARG A 1 82 ? -39.406 14.445 28.312 1 77.75 82 ARG A CA 1
ATOM 620 C C . ARG A 1 82 ? -40.875 14.773 28.562 1 77.75 82 ARG A C 1
ATOM 622 O O . ARG A 1 82 ? -41.188 15.805 29.172 1 77.75 82 ARG A O 1
ATOM 629 N N . VAL A 1 83 ? -41.719 13.922 28.016 1 78.19 83 VAL A N 1
ATOM 630 C CA . VAL A 1 83 ? -43.188 14.125 28.141 1 78.19 83 VAL A CA 1
ATOM 631 C C . VAL A 1 83 ? -43.812 12.938 28.859 1 78.19 83 VAL A C 1
ATOM 633 O O . VAL A 1 83 ? -43.656 11.789 28.422 1 78.19 83 VAL A O 1
ATOM 636 N N . LYS A 1 84 ? -44.375 13.102 30 1 76.69 84 LYS A N 1
ATOM 637 C CA . LYS A 1 84 ? -45.125 12.055 30.703 1 76.69 84 LYS A CA 1
ATOM 638 C C . LYS A 1 84 ? -46.438 11.734 30 1 76.69 84 LYS A C 1
ATOM 640 O O . LYS A 1 84 ? -47.188 12.633 29.641 1 76.69 84 LYS A O 1
ATOM 645 N N . VAL A 1 85 ? -46.688 10.555 29.719 1 74.75 85 VAL A N 1
ATOM 646 C CA . VAL A 1 85 ? -47.906 10.094 29.031 1 74.75 85 VAL A CA 1
ATOM 647 C C . VAL A 1 85 ? -49.062 10.008 30.031 1 74.75 85 VAL A C 1
ATOM 649 O O . VAL A 1 85 ? -49 9.211 30.984 1 74.75 85 VAL A O 1
ATOM 652 N N . THR A 1 86 ? -49.844 11.133 30.016 1 66.44 86 THR A N 1
ATOM 653 C CA . THR A 1 86 ? -51.062 11.148 30.859 1 66.44 86 THR A CA 1
ATOM 654 C C . THR A 1 86 ? -52.312 10.93 30 1 66.44 86 THR A C 1
ATOM 656 O O . THR A 1 86 ? -52.688 11.797 29.219 1 66.44 86 THR A O 1
ATOM 659 N N . GLY A 1 87 ? -53 9.758 29.75 1 62.25 87 GLY A N 1
ATOM 660 C CA . GLY A 1 87 ? -54.25 9.367 29.141 1 62.25 87 GLY A CA 1
ATOM 661 C C . GLY A 1 87 ? -54.188 9.359 27.625 1 62.25 87 GLY A C 1
ATOM 662 O O . GLY A 1 87 ? -53.156 9.641 27.031 1 62.25 87 GLY A O 1
ATOM 663 N N . GLY A 1 88 ? -55.156 8.898 26.781 1 57.31 88 GLY A N 1
ATOM 664 C CA . GLY A 1 88 ? -55.344 8.492 25.391 1 57.31 88 GLY A CA 1
ATOM 665 C C . GLY A 1 88 ? -55.281 9.656 24.422 1 57.31 88 GLY A C 1
ATOM 666 O O . GLY A 1 88 ? -55.75 9.531 23.281 1 57.31 88 GLY A O 1
ATOM 667 N N . LYS A 1 89 ? -54.812 10.828 24.766 1 60.53 89 LYS A N 1
ATOM 668 C CA . LYS A 1 89 ? -54.875 11.938 23.828 1 60.53 89 LYS A CA 1
ATOM 669 C C . LYS A 1 89 ? -53.625 12.039 22.984 1 60.53 89 LYS A C 1
ATOM 671 O O . LYS A 1 89 ? -52.531 11.594 23.406 1 60.53 89 LYS A O 1
ATOM 676 N N . THR A 1 90 ? -53.781 12.508 21.703 1 72 90 THR A N 1
ATOM 677 C CA . THR A 1 90 ? -52.75 12.836 20.75 1 72 90 THR A CA 1
ATOM 678 C C . THR A 1 90 ? -51.781 13.883 21.344 1 72 90 THR A C 1
ATOM 680 O O . THR A 1 90 ? -52.219 15 21.656 1 72 90 THR A O 1
ATOM 683 N N . LEU A 1 91 ? -50.562 13.523 21.688 1 78.25 91 LEU A N 1
ATOM 684 C CA . LEU A 1 91 ? -49.562 14.406 22.266 1 78.25 91 LEU A CA 1
ATOM 685 C C . LEU A 1 91 ? -49.031 15.391 21.234 1 78.25 91 LEU A C 1
ATOM 687 O O . LEU A 1 91 ? -48.719 15.008 20.094 1 78.25 91 LEU A O 1
ATOM 691 N N . LYS A 1 92 ? -49.156 16.703 21.531 1 80 92 LYS A N 1
ATOM 692 C CA . LYS A 1 92 ? -48.438 17.719 20.75 1 80 92 LYS A CA 1
ATOM 693 C C . LYS A 1 92 ? -47.156 18.141 21.438 1 80 92 LYS A C 1
ATOM 695 O O . LYS A 1 92 ? -47.156 18.797 22.484 1 80 92 LYS A O 1
ATOM 700 N N . ILE A 1 93 ? -46.062 17.719 20.938 1 79.44 93 ILE A N 1
ATOM 701 C CA . ILE A 1 93 ? -44.781 17.953 21.547 1 79.44 93 ILE A CA 1
ATOM 702 C C . ILE A 1 93 ? -43.969 18.953 20.703 1 79.44 93 ILE A C 1
ATOM 704 O O . ILE A 1 93 ? -43.812 18.766 19.5 1 79.44 93 ILE A O 1
ATOM 708 N N . THR A 1 94 ? -43.562 20.031 21.25 1 77.75 94 THR A N 1
ATOM 709 C CA . THR A 1 94 ? -42.688 20.984 20.594 1 77.75 94 THR A CA 1
ATOM 710 C C . THR A 1 94 ? -41.281 20.906 21.156 1 77.75 94 THR A C 1
ATOM 712 O O . THR A 1 94 ? -41.062 21.078 22.359 1 77.75 94 THR A O 1
ATOM 715 N N . LEU A 1 95 ? -40.375 20.562 20.312 1 72.56 95 LEU A N 1
ATOM 716 C CA . LEU A 1 95 ? -38.969 20.547 20.719 1 72.56 95 LEU A CA 1
ATOM 717 C C . LEU A 1 95 ? -38.344 21.938 20.594 1 72.56 95 LEU A C 1
ATOM 719 O O . LEU A 1 95 ? -38.625 22.672 19.641 1 72.56 95 LEU A O 1
ATOM 723 N N . GLU A 1 96 ? -37.656 22.297 21.672 1 64.75 96 GLU A N 1
ATOM 724 C CA . GLU A 1 96 ? -36.938 23.562 21.641 1 64.75 96 GLU A CA 1
ATOM 725 C C . GLU A 1 96 ? -35.5 23.359 21.141 1 64.75 96 GLU A C 1
ATOM 727 O O . GLU A 1 96 ? -34.875 22.344 21.469 1 64.75 96 GLU A O 1
ATOM 732 N N . PRO A 1 97 ? -35.094 24.266 20.219 1 60.19 97 PRO A N 1
ATOM 733 C CA . PRO A 1 97 ? -33.719 24.141 19.734 1 60.19 97 PRO A CA 1
ATOM 734 C C . PRO A 1 97 ? -32.688 24.156 20.859 1 60.19 97 PRO A C 1
ATOM 736 O O . PRO A 1 97 ? -32.844 24.891 21.828 1 60.19 97 PRO A O 1
ATOM 739 N N . ASP A 1 98 ? -31.922 23.156 20.953 1 60.09 98 ASP A N 1
ATOM 740 C CA . ASP A 1 98 ? -30.766 23.203 21.844 1 60.09 98 ASP A CA 1
ATOM 741 C C . ASP A 1 98 ? -29.625 24 21.219 1 60.09 98 ASP A C 1
ATOM 743 O O . ASP A 1 98 ? -28.766 23.438 20.547 1 60.09 98 ASP A O 1
ATOM 747 N N . ALA A 1 99 ? -29.75 25.281 21.375 1 53.78 99 ALA A N 1
ATOM 748 C CA . ALA A 1 99 ? -28.781 26.172 20.75 1 53.78 99 ALA A CA 1
ATOM 749 C C . ALA A 1 99 ? -27.375 25.891 21.234 1 53.78 99 ALA A C 1
ATOM 751 O O . ALA A 1 99 ? -26.406 25.969 20.469 1 53.78 99 ALA A O 1
ATOM 752 N N . MET A 1 100 ? -27.328 25.469 22.453 1 51.72 100 MET A N 1
ATOM 753 C CA . MET A 1 100 ? -26.016 25.297 23.062 1 51.72 100 MET A CA 1
ATOM 754 C C . MET A 1 100 ? -25.438 23.922 22.75 1 51.72 100 MET A C 1
ATOM 756 O O . MET A 1 100 ? -24.266 23.672 22.969 1 51.72 100 MET A O 1
ATOM 760 N N . GLN A 1 101 ? -26.062 23.203 22.062 1 57.34 101 GLN A N 1
ATOM 761 C CA . GLN A 1 101 ? -25.688 21.844 21.656 1 57.34 101 GLN A CA 1
ATOM 762 C C . GLN A 1 101 ? -25.047 21.078 22.812 1 57.34 101 GLN A C 1
ATOM 764 O O . GLN A 1 101 ? -24.016 20.438 22.641 1 57.34 101 GLN A O 1
ATOM 769 N N . LEU A 1 102 ? -25.531 21.297 23.969 1 56.66 102 LEU A N 1
ATOM 770 C CA . LEU A 1 102 ? -24.953 20.688 25.172 1 56.66 102 LEU A CA 1
ATOM 771 C C . LEU A 1 102 ? -25.078 19.172 25.141 1 56.66 102 LEU A C 1
ATOM 773 O O . LEU A 1 102 ? -24.359 18.469 25.828 1 56.66 102 LEU A O 1
ATOM 777 N N . ASP A 1 103 ? -25.812 18.672 24.25 1 61.41 103 ASP A N 1
ATOM 778 C CA . ASP A 1 103 ? -26.016 17.234 24.156 1 61.41 103 ASP A CA 1
ATOM 779 C C . ASP A 1 103 ? -25.156 16.625 23.047 1 61.41 103 ASP A C 1
ATOM 781 O O . ASP A 1 103 ? -25.188 15.414 22.828 1 61.41 103 ASP A O 1
ATOM 785 N N . GLU A 1 104 ? -24.422 17.516 22.609 1 75.75 104 GLU A N 1
ATOM 786 C CA . GLU A 1 104 ? -23.531 17 21.578 1 75.75 104 GLU A CA 1
ATOM 787 C C . GLU A 1 104 ? -22.453 16.094 22.188 1 75.75 104 GLU A C 1
ATOM 789 O O . GLU A 1 104 ? -21.969 16.344 23.281 1 75.75 104 GLU A O 1
ATOM 794 N N . VAL A 1 105 ? -22.203 15.094 21.469 1 72.44 105 VAL A N 1
ATOM 795 C CA . VAL A 1 105 ? -21.234 14.117 21.953 1 72.44 105 VAL A CA 1
ATOM 796 C C . VAL A 1 105 ? -19.844 14.477 21.453 1 72.44 105 VAL A C 1
ATOM 798 O O . VAL A 1 105 ? -19.656 14.781 20.266 1 72.44 105 VAL A O 1
ATOM 801 N N . VAL A 1 106 ? -19 14.516 22.359 1 76 106 VAL A N 1
ATOM 802 C CA . VAL A 1 106 ? -17.594 14.789 22.078 1 76 106 VAL A CA 1
ATOM 803 C C . VAL A 1 106 ? -16.766 13.531 22.312 1 76 106 VAL A C 1
ATOM 805 O O . VAL A 1 106 ? -17.062 12.75 23.219 1 76 106 VAL A O 1
ATOM 808 N N . ALA A 1 107 ? -15.867 13.367 21.422 1 75.44 107 ALA A N 1
ATOM 809 C CA . ALA A 1 107 ? -15.008 12.195 21.578 1 75.44 107 ALA A CA 1
ATOM 810 C C . ALA A 1 107 ? -13.891 12.469 22.578 1 75.44 107 ALA A C 1
ATOM 812 O O . ALA A 1 107 ? -13.125 13.43 22.422 1 75.44 107 ALA A O 1
ATOM 813 N N . ILE A 1 108 ? -13.812 11.711 23.578 1 72.81 108 ILE A N 1
ATOM 814 C CA . ILE A 1 108 ? -12.719 11.797 24.531 1 72.81 108 ILE A CA 1
ATOM 815 C C . ILE A 1 108 ? -12.25 10.398 24.922 1 72.81 108 ILE A C 1
ATOM 817 O O . ILE A 1 108 ? -13.031 9.602 25.453 1 72.81 108 ILE A O 1
ATOM 821 N N . GLY A 1 109 ? -11.078 10.203 24.641 1 70.31 109 GLY A N 1
ATOM 822 C CA . GLY A 1 109 ? -10.555 8.891 24.969 1 70.31 109 GLY A CA 1
ATOM 823 C C . GLY A 1 109 ? -11.18 7.773 24.156 1 70.31 109 GLY A C 1
ATOM 824 O O . GLY A 1 109 ? -11.125 7.785 22.922 1 70.31 109 GLY A O 1
ATOM 825 N N . TYR A 1 110 ? -11.766 6.961 24.922 1 74.19 110 TYR A N 1
ATOM 826 C CA . TYR A 1 110 ? -12.297 5.75 24.297 1 74.19 110 TYR A CA 1
ATOM 827 C C . TYR A 1 110 ? -13.82 5.727 24.344 1 74.19 110 TYR A C 1
ATOM 829 O O . TYR A 1 110 ? -14.43 4.668 24.188 1 74.19 110 TYR A O 1
ATOM 837 N N . ALA A 1 111 ? -14.281 7 24.641 1 70.19 111 ALA A N 1
ATOM 838 C CA . ALA A 1 111 ? -15.734 7.078 24.734 1 70.19 111 ALA A CA 1
ATOM 839 C C . ALA A 1 111 ? -16.234 8.453 24.297 1 70.19 111 ALA A C 1
ATOM 841 O O . ALA A 1 111 ? -15.469 9.414 24.234 1 70.19 111 ALA A O 1
ATOM 842 N N . GLY A 1 112 ? -17.453 8.391 23.906 1 73.69 112 GLY A N 1
ATOM 843 C CA . GLY A 1 112 ? -18.141 9.656 23.703 1 73.69 112 GLY A CA 1
ATOM 844 C C . GLY A 1 112 ? -18.797 10.195 24.953 1 73.69 112 GLY A C 1
ATOM 845 O O . GLY A 1 112 ? -19.344 9.422 25.75 1 73.69 112 GLY A O 1
ATOM 846 N N . VAL A 1 113 ? -18.609 11.484 25.156 1 78.06 113 VAL A N 1
ATOM 847 C CA . VAL A 1 113 ? -19.203 12.141 26.312 1 78.06 113 VAL A CA 1
ATOM 848 C C . VAL A 1 113 ? -20 13.367 25.859 1 78.06 113 VAL A C 1
ATOM 850 O O . VAL A 1 113 ? -19.594 14.07 24.938 1 78.06 113 VAL A O 1
ATOM 853 N N . LYS A 1 114 ? -21.047 13.492 26.531 1 78.69 114 LYS A N 1
ATOM 854 C CA . LYS A 1 114 ? -21.797 14.711 26.25 1 78.69 114 LYS A CA 1
ATOM 855 C C . LYS A 1 114 ? -21.016 15.953 26.688 1 78.69 114 LYS A C 1
ATOM 857 O O . LYS A 1 114 ? -20.344 15.938 27.719 1 78.69 114 LYS A O 1
ATOM 862 N N . LYS A 1 115 ? -21.188 16.891 25.938 1 82.56 115 LYS A N 1
ATOM 863 C CA . LYS A 1 115 ? -20.5 18.156 26.234 1 82.56 115 LYS A CA 1
ATOM 864 C C . LYS A 1 115 ? -20.828 18.656 27.641 1 82.56 115 LYS A C 1
ATOM 866 O O . LYS A 1 115 ? -19.953 19.156 28.344 1 82.56 115 LYS A O 1
ATOM 871 N N . SER A 1 116 ? -22.016 18.516 28.016 1 80.25 116 SER A N 1
ATOM 872 C CA . SER A 1 116 ? -22.453 18.969 29.344 1 80.25 116 SER A CA 1
ATOM 873 C C . SER A 1 116 ? -21.781 18.172 30.453 1 80.25 116 SER A C 1
ATOM 875 O O . SER A 1 116 ? -21.641 18.656 31.578 1 80.25 116 SER A O 1
ATOM 877 N N . ASP A 1 117 ? -21.344 17.047 30.156 1 80.75 117 ASP A N 1
ATOM 878 C CA . ASP A 1 117 ? -20.828 16.156 31.188 1 80.75 117 ASP A CA 1
ATOM 879 C C . ASP A 1 117 ? -19.297 16.141 31.188 1 80.75 117 ASP A C 1
ATOM 881 O O . ASP A 1 117 ? -18.672 15.352 31.891 1 80.75 117 ASP A O 1
ATOM 885 N N . LEU A 1 118 ? -18.812 16.969 30.469 1 84.56 118 LEU A N 1
ATOM 886 C CA . LEU A 1 118 ? -17.359 17.031 30.391 1 84.56 118 LEU A CA 1
ATOM 887 C C . LEU A 1 118 ? -16.766 17.625 31.656 1 84.56 118 LEU A C 1
ATOM 889 O O . LEU A 1 118 ? -17.25 18.641 32.156 1 84.56 118 LEU A O 1
ATOM 893 N N . THR A 1 119 ? -15.773 17.031 32.125 1 87.06 119 THR A N 1
ATOM 894 C CA . THR A 1 119 ? -15.062 17.578 33.281 1 87.06 119 THR A CA 1
ATOM 895 C C . THR A 1 119 ? -13.82 18.328 32.844 1 87.06 119 THR A C 1
ATOM 897 O O . THR A 1 119 ? -13.297 19.156 33.594 1 87.06 119 THR A O 1
ATOM 900 N N . GLY A 1 120 ? -13.305 18.047 31.688 1 86.38 120 GLY A N 1
ATOM 901 C CA . GLY A 1 120 ? -12.125 18.719 31.156 1 86.38 120 GLY A CA 1
ATOM 902 C C . GLY A 1 120 ? -12.445 19.781 30.125 1 86.38 120 GLY A C 1
ATOM 903 O O . GLY A 1 120 ? -13.617 20 29.812 1 86.38 120 GLY A O 1
ATOM 904 N N . SER A 1 121 ? -11.383 20.453 29.688 1 88.81 121 SER A N 1
ATOM 905 C CA . SER A 1 121 ? -11.547 21.5 28.672 1 88.81 121 SER A CA 1
ATOM 906 C C . SER A 1 121 ? -11.406 20.922 27.266 1 88.81 121 SER A C 1
ATOM 908 O O . SER A 1 121 ? -10.328 20.453 26.875 1 88.81 121 SER A O 1
ATOM 910 N N . VAL A 1 122 ? -12.422 20.953 26.547 1 89.75 122 VAL A N 1
ATOM 911 C CA . VAL A 1 122 ? -12.461 20.438 25.188 1 89.75 122 VAL A CA 1
ATOM 912 C C . VAL A 1 122 ? -13.258 21.391 24.297 1 89.75 122 VAL A C 1
ATOM 914 O O . VAL A 1 122 ? -14.258 21.969 24.734 1 89.75 122 VAL A O 1
ATOM 917 N N . GLN A 1 123 ? -12.797 21.594 23.141 1 91.56 123 GLN A N 1
ATOM 918 C CA . GLN A 1 123 ? -13.531 22.375 22.141 1 91.56 123 GLN A CA 1
ATOM 919 C C . GLN A 1 123 ? -13.789 21.547 20.891 1 91.56 123 GLN A C 1
ATOM 921 O O . GLN A 1 123 ? -12.891 20.875 20.375 1 91.56 123 GLN A O 1
ATOM 926 N N . SER A 1 124 ? -14.953 21.578 20.422 1 90.38 124 SER A N 1
ATOM 927 C CA . SER A 1 124 ? -15.344 20.844 19.234 1 90.38 124 SER A CA 1
ATOM 928 C C . SER A 1 124 ? -15.57 21.781 18.047 1 90.38 124 SER A C 1
ATOM 930 O O . SER A 1 124 ? -16.25 22.812 18.188 1 90.38 124 SER A O 1
ATOM 932 N N . ILE A 1 125 ? -15.07 21.406 16.938 1 90.94 125 ILE A N 1
ATOM 933 C CA . ILE A 1 125 ? -15.219 22.172 15.703 1 90.94 125 ILE A CA 1
ATOM 934 C C . ILE A 1 125 ? -15.938 21.328 14.648 1 90.94 125 ILE A C 1
ATOM 936 O O . ILE A 1 125 ? -15.43 20.297 14.227 1 90.94 125 ILE A O 1
ATOM 940 N N . LYS A 1 126 ? -17.031 21.844 14.25 1 87.19 126 LYS A N 1
ATOM 941 C CA . LYS A 1 126 ? -17.75 21.188 13.164 1 87.19 126 LYS A CA 1
ATOM 942 C C . LYS A 1 126 ? -17.219 21.625 11.805 1 87.19 126 LYS A C 1
ATOM 944 O O . LYS A 1 126 ? -16.875 22.797 11.617 1 87.19 126 LYS A O 1
ATOM 949 N N . THR A 1 127 ? -17.188 20.719 10.852 1 82.19 127 THR A N 1
ATOM 950 C CA . THR A 1 127 ? -16.469 21.016 9.609 1 82.19 127 THR A CA 1
ATOM 951 C C . THR A 1 127 ? -17.438 21.328 8.484 1 82.19 127 THR A C 1
ATOM 953 O O . THR A 1 127 ? -17.031 21.703 7.383 1 82.19 127 THR A O 1
ATOM 956 N N . GLU A 1 128 ? -18.656 21.266 8.648 1 73.25 128 GLU A N 1
ATOM 957 C CA . GLU A 1 128 ? -19.656 21.406 7.582 1 73.25 128 GLU A CA 1
ATOM 958 C C . GLU A 1 128 ? -19.422 22.672 6.762 1 73.25 128 GLU A C 1
ATOM 960 O O . GLU A 1 128 ? -19.375 22.609 5.531 1 73.25 128 GLU A O 1
ATOM 965 N N . ASN A 1 129 ? -19.266 23.797 7.391 1 73.94 129 ASN A N 1
ATOM 966 C CA . ASN A 1 129 ? -19.078 25.047 6.652 1 73.94 129 ASN A CA 1
ATOM 967 C C . ASN A 1 129 ? -17.625 25.266 6.262 1 73.94 129 ASN A C 1
ATOM 969 O O . ASN A 1 129 ? -17.312 26.109 5.422 1 73.94 129 ASN A O 1
ATOM 973 N N . LEU A 1 130 ? -16.797 24.453 6.73 1 82.12 130 LEU A N 1
ATOM 974 C CA . LEU A 1 130 ? -15.375 24.672 6.52 1 82.12 130 LEU A CA 1
ATOM 975 C C . LEU A 1 130 ? -14.922 24.078 5.195 1 82.12 130 LEU A C 1
ATOM 977 O O . LEU A 1 130 ? -13.898 24.484 4.641 1 82.12 130 LEU A O 1
ATOM 981 N N . THR A 1 131 ? -15.672 23.156 4.688 1 82.06 131 THR A N 1
ATOM 982 C CA . THR A 1 131 ? -15.273 22.484 3.461 1 82.06 131 THR A CA 1
ATOM 983 C C . THR A 1 131 ? -15.562 23.344 2.24 1 82.06 131 THR A C 1
ATOM 985 O O . THR A 1 131 ? -15.109 23.047 1.136 1 82.06 131 THR A O 1
ATOM 988 N N . MET A 1 132 ? -16.219 24.469 2.465 1 83.88 132 MET A N 1
ATOM 989 C CA . MET A 1 132 ? -16.547 25.344 1.347 1 83.88 132 MET A CA 1
ATOM 990 C C . MET A 1 132 ? -15.414 26.344 1.092 1 83.88 132 MET A C 1
ATOM 992 O O . MET A 1 132 ? -15.406 27.031 0.071 1 83.88 132 MET A O 1
ATOM 996 N N . SER A 1 133 ? -14.508 26.344 1.988 1 85.5 133 SER A N 1
ATOM 997 C CA . SER A 1 133 ? -13.336 27.188 1.779 1 85.5 133 SER A CA 1
ATOM 998 C C . SER A 1 133 ? -12.273 26.469 0.963 1 85.5 133 SER A C 1
ATOM 1000 O O . SER A 1 133 ? -12.484 25.328 0.52 1 85.5 133 SER A O 1
ATOM 1002 N N . SER A 1 134 ? -11.156 27.125 0.736 1 78.44 134 SER A N 1
ATOM 1003 C CA . SER A 1 134 ? -10.109 26.578 -0.117 1 78.44 134 SER A CA 1
ATOM 1004 C C . SER A 1 134 ? -9.133 25.719 0.687 1 78.44 134 SER A C 1
ATOM 1006 O O . SER A 1 134 ? -8.102 25.297 0.169 1 78.44 134 SER A O 1
ATOM 1008 N N . ALA A 1 135 ? -9.445 25.453 1.907 1 82.25 135 ALA A N 1
ATOM 1009 C CA . ALA A 1 135 ? -8.539 24.625 2.688 1 82.25 135 ALA A CA 1
ATOM 1010 C C . ALA A 1 135 ? -8.344 23.266 2.027 1 82.25 135 ALA A C 1
ATOM 1012 O O . ALA A 1 135 ? -9.312 22.609 1.636 1 82.25 135 ALA A O 1
ATOM 1013 N N . SER A 1 136 ? -7.07 22.875 1.873 1 82.12 136 SER A N 1
ATOM 1014 C CA . SER A 1 136 ? -6.77 21.625 1.194 1 82.12 136 SER A CA 1
ATOM 1015 C C . SER A 1 136 ? -6.734 20.453 2.178 1 82.12 136 SER A C 1
ATOM 1017 O O . SER A 1 136 ? -6.762 19.297 1.771 1 82.12 136 SER A O 1
ATOM 1019 N N . ASN A 1 137 ? -6.582 20.766 3.518 1 87.31 137 ASN A N 1
ATOM 1020 C CA . ASN A 1 137 ? -6.512 19.719 4.523 1 87.31 137 ASN A CA 1
ATOM 1021 C C . ASN A 1 137 ? -7.117 20.172 5.848 1 87.31 137 ASN A C 1
ATOM 1023 O O . ASN A 1 137 ? -7.496 21.328 6.004 1 87.31 137 ASN A O 1
ATOM 1027 N N . ALA A 1 138 ? -7.191 19.266 6.766 1 88.44 138 ALA A N 1
ATOM 1028 C CA . ALA A 1 138 ? -7.867 19.5 8.039 1 88.44 138 ALA A CA 1
ATOM 1029 C C . ALA A 1 138 ? -7.078 20.453 8.922 1 88.44 138 ALA A C 1
ATOM 1031 O O . ALA A 1 138 ? -7.66 21.203 9.711 1 88.44 138 ALA A O 1
ATOM 1032 N N . ALA A 1 139 ? -5.832 20.453 8.789 1 88.56 139 ALA A N 1
ATOM 1033 C CA . ALA A 1 139 ? -5.008 21.359 9.594 1 88.56 139 ALA A CA 1
ATOM 1034 C C . ALA A 1 139 ? -5.312 22.812 9.258 1 88.56 139 ALA A C 1
ATOM 1036 O O . ALA A 1 139 ? -5.434 23.656 10.156 1 88.56 139 ALA A O 1
ATOM 1037 N N . GLN A 1 140 ? -5.465 23.078 8.047 1 86.56 140 GLN A N 1
ATOM 1038 C CA . GLN A 1 140 ? -5.789 24.422 7.602 1 86.56 140 GLN A CA 1
ATOM 1039 C C . GLN A 1 140 ? -7.199 24.828 8.039 1 86.56 140 GLN A C 1
ATOM 1041 O O . GLN A 1 140 ? -7.461 26 8.32 1 86.56 140 GLN A O 1
ATOM 1046 N N . MET A 1 141 ? -8.016 23.891 8.18 1 87.69 141 MET A N 1
ATOM 1047 C CA . MET A 1 141 ? -9.383 24.156 8.617 1 87.69 141 MET A CA 1
ATOM 1048 C C . MET A 1 141 ? -9.414 24.594 10.078 1 87.69 141 MET A C 1
ATOM 1050 O O . MET A 1 141 ? -10.297 25.344 10.484 1 87.69 141 MET A O 1
ATOM 1054 N N . LEU A 1 142 ? -8.469 24.203 10.797 1 89.81 142 LEU A N 1
ATOM 1055 C CA . LEU A 1 142 ? -8.445 24.484 12.227 1 89.81 142 LEU A CA 1
ATOM 1056 C C . LEU A 1 142 ? -7.887 25.891 12.492 1 89.81 142 LEU A C 1
ATOM 1058 O O . LEU A 1 142 ? -8.031 26.406 13.594 1 89.81 142 LEU A O 1
ATOM 1062 N N . GLN A 1 143 ? -7.32 26.469 11.578 1 89.69 143 GLN A N 1
ATOM 1063 C CA . GLN A 1 143 ? -6.625 27.734 11.797 1 89.69 143 GLN A CA 1
ATOM 1064 C C . GLN A 1 143 ? -7.59 28.828 12.258 1 89.69 143 GLN A C 1
ATOM 1066 O O . GLN A 1 143 ? -8.562 29.141 11.562 1 89.69 143 GLN A O 1
ATOM 1071 N N . GLY A 1 144 ? -7.348 29.359 13.453 1 91.06 144 GLY A N 1
ATOM 1072 C CA . GLY A 1 144 ? -8.109 30.469 13.992 1 91.06 144 GLY A CA 1
ATOM 1073 C C . GLY A 1 144 ? -9.438 30.047 14.594 1 91.06 144 GLY A C 1
ATOM 1074 O O . GLY A 1 144 ? -10.305 30.891 14.836 1 91.06 144 GLY A O 1
ATOM 1075 N N . ARG A 1 145 ? -9.531 28.797 14.891 1 92.5 145 ARG A N 1
ATOM 1076 C CA . ARG A 1 145 ? -10.883 28.375 15.242 1 92.5 145 ARG A CA 1
ATOM 1077 C C . ARG A 1 145 ? -10.922 27.766 16.641 1 92.5 145 ARG A C 1
ATOM 1079 O O . ARG A 1 145 ? -11.992 27.547 17.203 1 92.5 145 ARG A O 1
ATOM 1086 N N . ALA A 1 146 ? -9.875 27.562 17.188 1 93.5 146 ALA A N 1
ATOM 1087 C CA . ALA A 1 146 ? -9.82 26.969 18.516 1 93.5 146 ALA A CA 1
ATOM 1088 C C . ALA A 1 146 ? -9.008 27.844 19.469 1 93.5 146 ALA A C 1
ATOM 1090 O O . ALA A 1 146 ? -7.953 28.359 19.094 1 93.5 146 ALA A O 1
ATOM 1091 N N . THR A 1 147 ? -9.602 27.984 20.656 1 95.94 147 THR A N 1
ATOM 1092 C CA . THR A 1 147 ? -8.875 28.75 21.672 1 95.94 147 THR A CA 1
ATOM 1093 C C . THR A 1 147 ? -7.566 28.047 22.031 1 95.94 147 THR A C 1
ATOM 1095 O O . THR A 1 147 ? -7.52 26.828 22.141 1 95.94 147 THR A O 1
ATOM 1098 N N . GLY A 1 148 ? -6.535 28.859 22.094 1 94.62 148 GLY A N 1
ATOM 1099 C CA . GLY A 1 148 ? -5.246 28.375 22.562 1 94.62 148 GLY A CA 1
ATOM 1100 C C . GLY A 1 148 ? -4.457 27.641 21.484 1 94.62 148 GLY A C 1
ATOM 1101 O O . GLY A 1 148 ? -3.295 27.297 21.703 1 94.62 148 GLY A O 1
ATOM 1102 N N . LEU A 1 149 ? -5.023 27.406 20.406 1 94.5 149 LEU A N 1
ATOM 1103 C CA . LEU A 1 149 ? -4.34 26.703 19.328 1 94.5 149 LEU A CA 1
ATOM 1104 C C . LEU A 1 149 ? -3.801 27.688 18.281 1 94.5 149 LEU A C 1
ATOM 1106 O O . LEU A 1 149 ? -4.57 28.422 17.656 1 94.5 149 LEU A O 1
ATOM 1110 N N . TYR A 1 150 ? -2.539 27.656 18.172 1 93.19 150 TYR A N 1
ATOM 1111 C CA . TYR A 1 150 ? -1.896 28.469 17.141 1 93.19 150 TYR A CA 1
ATOM 1112 C C . TYR A 1 150 ? -1.456 27.594 15.969 1 93.19 150 TYR A C 1
ATOM 1114 O O . TYR A 1 150 ? -0.66 26.672 16.141 1 93.19 150 TYR A O 1
ATOM 1122 N N . VAL A 1 151 ? -2.002 27.875 14.789 1 90.81 151 VAL A N 1
ATOM 1123 C CA . VAL A 1 151 ? -1.634 27.188 13.555 1 90.81 151 VAL A CA 1
ATOM 1124 C C . VAL A 1 151 ? -0.842 28.141 12.656 1 90.81 151 VAL A C 1
ATOM 1126 O O . VAL A 1 151 ? -1.375 29.141 12.18 1 90.81 151 VAL A O 1
ATOM 1129 N N . ASN A 1 152 ? 0.396 27.797 12.453 1 85.38 152 ASN A N 1
ATOM 1130 C CA . ASN A 1 152 ? 1.253 28.625 11.609 1 85.38 152 ASN A CA 1
ATOM 1131 C C . ASN A 1 152 ? 1.25 28.141 10.164 1 85.38 152 ASN A C 1
ATOM 1133 O O . ASN A 1 152 ? 1.683 27.016 9.875 1 85.38 152 ASN A O 1
ATOM 1137 N N . SER A 1 153 ? 0.803 28.953 9.227 1 79.62 153 SER A N 1
ATOM 1138 C CA . SER A 1 153 ? 0.713 28.594 7.816 1 79.62 153 SER A CA 1
ATOM 1139 C C . SER A 1 153 ? 1.521 29.547 6.945 1 79.62 153 SER A C 1
ATOM 1141 O O . SER A 1 153 ? 0.98 30.156 6.02 1 79.62 153 SER A O 1
ATOM 1143 N N . ALA A 1 154 ? 2.828 29.578 7.176 1 81.25 154 ALA A N 1
ATOM 1144 C CA . ALA A 1 154 ? 3.66 30.438 6.344 1 81.25 154 ALA A CA 1
ATOM 1145 C C . ALA A 1 154 ? 3.686 29.953 4.898 1 81.25 154 ALA A C 1
ATOM 1147 O O . ALA A 1 154 ? 3.674 30.75 3.961 1 81.25 154 ALA A O 1
ATOM 1148 N N . ASN A 1 155 ? 3.74 28.656 4.738 1 84.44 155 ASN A N 1
ATOM 1149 C CA . ASN A 1 155 ? 3.625 28.047 3.42 1 84.44 155 ASN A CA 1
ATOM 1150 C C . ASN A 1 155 ? 2.172 27.75 3.062 1 84.44 155 ASN A C 1
ATOM 1152 O O . ASN A 1 155 ? 1.521 26.938 3.717 1 84.44 155 ASN A O 1
ATOM 1156 N N . MET A 1 156 ? 1.713 28.375 2.092 1 87 156 MET A N 1
ATOM 1157 C CA . MET A 1 156 ? 0.297 28.281 1.75 1 87 156 MET A CA 1
ATOM 1158 C C . MET A 1 156 ? 0.096 27.422 0.51 1 87 156 MET A C 1
ATOM 1160 O O . MET A 1 156 ? -0.997 27.375 -0.058 1 87 156 MET A O 1
ATOM 1164 N N . ASP A 1 157 ? 1.139 26.688 0.056 1 90.06 157 ASP A N 1
ATOM 1165 C CA . ASP A 1 157 ? 1.021 25.781 -1.082 1 90.06 157 ASP A CA 1
ATOM 1166 C C . ASP A 1 157 ? 0.044 24.656 -0.782 1 90.06 157 ASP A C 1
ATOM 1168 O O . ASP A 1 157 ? -0.102 24.234 0.37 1 90.06 157 ASP A O 1
ATOM 1172 N N . PRO A 1 158 ? -0.604 24.172 -1.851 1 90.25 158 PRO A N 1
ATOM 1173 C CA . PRO A 1 158 ? -1.472 23.016 -1.615 1 90.25 158 PRO A CA 1
ATOM 1174 C C . PRO A 1 158 ? -0.714 21.812 -1.058 1 90.25 158 PRO A C 1
ATOM 1176 O O . PRO A 1 158 ? 0.4 21.516 -1.5 1 90.25 158 PRO A O 1
ATOM 1179 N N . GLY A 1 159 ? -1.306 21.234 -0.033 1 88.38 159 GLY A N 1
ATOM 1180 C CA . GLY A 1 159 ? -0.718 20.031 0.544 1 88.38 159 GLY A CA 1
ATOM 1181 C C . GLY A 1 159 ? 0.297 20.328 1.632 1 88.38 159 GLY A C 1
ATOM 1182 O O . GLY A 1 159 ? 0.799 19.406 2.287 1 88.38 159 GLY A O 1
ATOM 1183 N N . ALA A 1 160 ? 0.624 21.531 1.842 1 88.25 160 ALA A N 1
ATOM 1184 C CA . ALA A 1 160 ? 1.557 21.906 2.906 1 88.25 160 ALA A CA 1
ATOM 1185 C C . ALA A 1 160 ? 0.952 21.625 4.281 1 88.25 160 ALA A C 1
ATOM 1187 O O . ALA A 1 160 ? -0.248 21.828 4.488 1 88.25 160 ALA A O 1
ATOM 1188 N N . ILE A 1 161 ? 1.746 21.25 5.191 1 85.19 161 ILE A N 1
ATOM 1189 C CA . ILE A 1 161 ? 1.312 20.984 6.559 1 85.19 161 ILE A CA 1
ATOM 1190 C C . ILE A 1 161 ? 1.826 22.094 7.484 1 85.19 161 ILE A C 1
ATOM 1192 O O . ILE A 1 161 ? 3.035 22.297 7.602 1 85.19 161 ILE A O 1
ATOM 1196 N N . PRO A 1 162 ? 0.895 22.672 8.133 1 85.31 162 PRO A N 1
ATOM 1197 C CA . PRO A 1 162 ? 1.325 23.719 9.062 1 85.31 162 PRO A CA 1
ATOM 1198 C C . PRO A 1 162 ? 1.858 23.156 10.375 1 85.31 162 PRO A C 1
ATOM 1200 O O . PRO A 1 162 ? 1.678 21.969 10.664 1 85.31 162 PRO A O 1
ATOM 1203 N N . THR A 1 163 ? 2.541 23.938 11.102 1 85.62 163 THR A N 1
ATOM 1204 C CA . THR A 1 163 ? 2.898 23.609 12.469 1 85.62 163 THR A CA 1
ATOM 1205 C C . THR A 1 163 ? 1.81 24.062 13.438 1 85.62 163 THR A C 1
ATOM 1207 O O . THR A 1 163 ? 1.071 25 13.156 1 85.62 163 THR A O 1
ATOM 1210 N N . MET A 1 164 ? 1.714 23.344 14.562 1 90.62 164 MET A N 1
ATOM 1211 C CA . MET A 1 164 ? 0.671 23.672 15.523 1 90.62 164 MET A CA 1
ATOM 1212 C C . MET A 1 164 ? 1.224 23.656 16.953 1 90.62 164 MET A C 1
ATOM 1214 O O . MET A 1 164 ? 2.055 22.812 17.281 1 90.62 164 MET A O 1
ATOM 1218 N N . THR A 1 165 ? 0.765 24.594 17.719 1 91.62 165 THR A N 1
ATOM 1219 C CA . THR A 1 165 ? 1.097 24.656 19.141 1 91.62 165 THR A CA 1
ATOM 1220 C C . THR A 1 165 ? -0.149 24.938 19.969 1 91.62 165 THR A C 1
ATOM 1222 O O . THR A 1 165 ? -0.89 25.875 19.688 1 91.62 165 THR A O 1
ATOM 1225 N N . LEU A 1 166 ? -0.34 24.125 20.891 1 93.06 166 LEU A N 1
ATOM 1226 C CA . LEU A 1 166 ? -1.473 24.297 21.797 1 93.06 166 LEU A CA 1
ATOM 1227 C C . LEU A 1 166 ? -1.003 24.734 23.188 1 93.06 166 LEU A C 1
ATOM 1229 O O . LEU A 1 166 ? -0.17 24.062 23.797 1 93.06 166 LEU A O 1
ATOM 1233 N N . ARG A 1 167 ? -1.542 25.859 23.688 1 93.69 167 ARG A N 1
ATOM 1234 C CA . ARG A 1 167 ? -1.265 26.422 25.016 1 93.69 167 ARG A CA 1
ATOM 1235 C C . ARG A 1 167 ? 0.236 26.547 25.25 1 93.69 167 ARG A C 1
ATOM 1237 O O . ARG A 1 167 ? 0.74 26.172 26.297 1 93.69 167 ARG A O 1
ATOM 1244 N N . GLY A 1 168 ? 0.931 26.906 24.172 1 89.12 168 GLY A N 1
ATOM 1245 C CA . GLY A 1 168 ? 2.334 27.281 24.25 1 89.12 168 GLY A CA 1
ATOM 1246 C C . GLY A 1 168 ? 3.277 26.125 24.031 1 89.12 168 GLY A C 1
ATOM 1247 O O . GLY A 1 168 ? 2.848 24.969 24 1 89.12 168 GLY A O 1
ATOM 1248 N N . GLN A 1 169 ? 4.527 26.484 23.969 1 84.19 169 GLN A N 1
ATOM 1249 C CA . GLN A 1 169 ? 5.586 25.5 23.766 1 84.19 169 GLN A CA 1
ATOM 1250 C C . GLN A 1 169 ? 5.816 24.656 25.016 1 84.19 169 GLN A C 1
ATOM 1252 O O . GLN A 1 169 ? 5.898 25.203 26.125 1 84.19 169 GLN A O 1
ATOM 1257 N N . GLY A 1 170 ? 5.934 23.359 24.75 1 77.12 170 GLY A N 1
ATOM 1258 C CA . GLY A 1 170 ? 6.012 22.531 25.938 1 77.12 170 GLY A CA 1
ATOM 1259 C C . GLY A 1 170 ? 7.336 21.797 26.062 1 77.12 170 GLY A C 1
ATOM 1260 O O . GLY A 1 170 ? 7.594 21.141 27.062 1 77.12 170 GLY A O 1
ATOM 1261 N N . SER A 1 171 ? 8.18 21.875 25.016 1 81.5 171 SER A N 1
ATOM 1262 C CA . SER A 1 171 ? 9.445 21.156 25.047 1 81.5 171 SER A CA 1
ATOM 1263 C C . SER A 1 171 ? 10.562 21.969 24.406 1 81.5 171 SER A C 1
ATOM 1265 O O . SER A 1 171 ? 10.297 22.875 23.594 1 81.5 171 SER A O 1
ATOM 1267 N N . PHE A 1 172 ? 11.812 21.656 24.891 1 75.44 172 PHE A N 1
ATOM 1268 C CA . PHE A 1 172 ? 12.961 22.297 24.281 1 75.44 172 PHE A CA 1
ATOM 1269 C C . PHE A 1 172 ? 13.383 21.578 23 1 75.44 172 PHE A C 1
ATOM 1271 O O . PHE A 1 172 ? 13.695 22.219 22 1 75.44 172 PHE A O 1
ATOM 1278 N N . ALA A 1 173 ? 13.539 20.312 23.109 1 65.31 173 ALA A N 1
ATOM 1279 C CA . ALA A 1 173 ? 14.109 19.531 22.016 1 65.31 173 ALA A CA 1
ATOM 1280 C C . ALA A 1 173 ? 13.062 18.594 21.406 1 65.31 173 ALA A C 1
ATOM 1282 O O . ALA A 1 173 ? 13.258 18.062 20.312 1 65.31 173 ALA A O 1
ATOM 1283 N N . GLY A 1 174 ? 12.086 18.547 22 1 61.44 174 GLY A N 1
ATOM 1284 C CA . GLY A 1 174 ? 11.117 17.562 21.531 1 61.44 174 GLY A CA 1
ATOM 1285 C C . GLY A 1 174 ? 10.078 18.156 20.594 1 61.44 174 GLY A C 1
ATOM 1286 O O . GLY A 1 174 ? 10 19.375 20.438 1 61.44 174 GLY A O 1
ATOM 1287 N N . ASN A 1 175 ? 9.375 17.297 19.922 1 65.25 175 ASN A N 1
ATOM 1288 C CA . ASN A 1 175 ? 8.234 17.656 19.094 1 65.25 175 ASN A CA 1
ATOM 1289 C C . ASN A 1 175 ? 7.137 18.328 19.906 1 65.25 175 ASN A C 1
ATOM 1291 O O . ASN A 1 175 ? 6.719 17.812 20.938 1 65.25 175 ASN A O 1
ATOM 1295 N N . GLY A 1 176 ? 6.73 19.469 19.609 1 76.25 176 GLY A N 1
ATOM 1296 C CA . GLY A 1 176 ? 5.703 20.203 20.328 1 76.25 176 GLY A CA 1
ATOM 1297 C C . GLY A 1 176 ? 4.336 20.109 19.672 1 76.25 176 GLY A C 1
ATOM 1298 O O . GLY A 1 176 ? 3.385 20.75 20.125 1 76.25 176 GLY A O 1
ATOM 1299 N N . ASP A 1 177 ? 4.18 19.203 18.703 1 85.25 177 ASP A N 1
ATOM 1300 C CA . ASP A 1 177 ? 2.906 19.109 18 1 85.25 177 ASP A CA 1
ATOM 1301 C C . ASP A 1 177 ? 1.888 18.312 18.812 1 85.25 177 ASP A C 1
ATOM 1303 O O . ASP A 1 177 ? 2.252 17.375 19.531 1 85.25 177 ASP A O 1
ATOM 1307 N N . PRO A 1 178 ? 0.645 18.703 18.703 1 89.88 178 PRO A N 1
ATOM 1308 C CA . PRO A 1 178 ? -0.381 17.859 19.328 1 89.88 178 PRO A CA 1
ATOM 1309 C C . PRO A 1 178 ? -0.496 16.484 18.688 1 89.88 178 PRO A C 1
ATOM 1311 O O . PRO A 1 178 ? -0.148 16.312 17.516 1 89.88 178 PRO A O 1
ATOM 1314 N N . LEU A 1 179 ? -0.944 15.555 19.484 1 91 179 LEU A N 1
ATOM 1315 C CA . LEU A 1 179 ? -1.237 14.227 18.953 1 91 179 LEU A CA 1
ATOM 1316 C C . LEU A 1 179 ? -2.498 14.242 18.109 1 91 179 LEU A C 1
ATOM 1318 O O . LEU A 1 179 ? -3.506 14.844 18.484 1 91 179 LEU A O 1
ATOM 1322 N N . VAL A 1 180 ? -2.42 13.648 16.984 1 93.44 180 VAL A N 1
ATOM 1323 C CA . VAL A 1 180 ? -3.596 13.523 16.125 1 93.44 180 VAL A CA 1
ATOM 1324 C C . VAL A 1 180 ? -4.152 12.102 16.203 1 93.44 180 VAL A C 1
ATOM 1326 O O . VAL A 1 180 ? -3.406 11.133 16.078 1 93.44 180 VAL A O 1
ATOM 1329 N N . ILE A 1 181 ? -5.402 12.031 16.453 1 94.5 181 ILE A N 1
ATOM 1330 C CA . ILE A 1 181 ? -6.109 10.758 16.469 1 94.5 181 ILE A CA 1
ATOM 1331 C C . ILE A 1 181 ? -7.223 10.773 15.43 1 94.5 181 ILE A C 1
ATOM 1333 O O . ILE A 1 181 ? -8.078 11.664 15.438 1 94.5 181 ILE A O 1
ATOM 1337 N N . ILE A 1 182 ? -7.25 9.844 14.57 1 94.88 182 ILE A N 1
ATOM 1338 C CA . ILE A 1 182 ? -8.305 9.727 13.57 1 94.88 182 ILE A CA 1
ATOM 1339 C C . ILE A 1 182 ? -9.18 8.516 13.891 1 94.88 182 ILE A C 1
ATOM 1341 O O . ILE A 1 182 ? -8.734 7.371 13.75 1 94.88 182 ILE A O 1
ATOM 1345 N N . ASP A 1 183 ? -10.367 8.758 14.266 1 91.88 183 ASP A N 1
ATOM 1346 C CA . ASP A 1 183 ? -11.328 7.719 14.602 1 91.88 183 ASP A CA 1
ATOM 1347 C C . ASP A 1 183 ? -10.742 6.727 15.602 1 91.88 183 ASP A C 1
ATOM 1349 O O . ASP A 1 183 ? -10.836 5.516 15.406 1 91.88 183 ASP A O 1
ATOM 1353 N N . GLY A 1 184 ? -10.016 7.27 16.531 1 90 184 GLY A N 1
ATOM 1354 C CA . GLY A 1 184 ? -9.484 6.445 17.609 1 90 184 GLY A CA 1
ATOM 1355 C C . GLY A 1 184 ? -8.078 5.938 17.328 1 90 184 GLY A C 1
ATOM 1356 O O . GLY A 1 184 ? -7.43 5.391 18.219 1 90 184 GLY A O 1
ATOM 1357 N N . PHE A 1 185 ? -7.555 6.105 16.172 1 93.88 185 PHE A N 1
ATOM 1358 C CA . PHE A 1 185 ? -6.227 5.641 15.781 1 93.88 185 PHE A CA 1
ATOM 1359 C C . PHE A 1 185 ? -5.203 6.762 15.906 1 93.88 185 PHE A C 1
ATOM 1361 O O . PHE A 1 185 ? -5.207 7.703 15.117 1 93.88 185 PHE A O 1
ATOM 1368 N N . PRO A 1 186 ? -4.277 6.707 16.891 1 93.62 186 PRO A N 1
ATOM 1369 C CA . PRO A 1 186 ? -3.23 7.723 17.031 1 93.62 186 PRO A CA 1
ATOM 1370 C C . PRO A 1 186 ? -2.246 7.707 15.859 1 93.62 186 PRO A C 1
ATOM 1372 O O . PRO A 1 186 ? -1.733 6.645 15.492 1 93.62 186 PRO A O 1
ATOM 1375 N N . MET A 1 187 ? -1.97 8.82 15.359 1 93.88 187 MET A N 1
ATOM 1376 C CA . MET A 1 187 ? -1.088 8.953 14.203 1 93.88 187 MET A CA 1
ATOM 1377 C C . MET A 1 187 ? 0.309 9.391 14.633 1 93.88 187 MET A C 1
ATOM 1379 O O . MET A 1 187 ? 0.485 9.938 15.727 1 93.88 187 MET A O 1
ATOM 1383 N N . ASP A 1 188 ? 1.251 9.188 13.711 1 86.12 188 ASP A N 1
ATOM 1384 C CA . ASP A 1 188 ? 2.645 9.438 14.07 1 86.12 188 ASP A CA 1
ATOM 1385 C C . ASP A 1 188 ? 3.072 10.844 13.664 1 86.12 188 ASP A C 1
ATOM 1387 O O . ASP A 1 188 ? 4.109 11.336 14.109 1 86.12 188 ASP A O 1
ATOM 1391 N N . ASP A 1 189 ? 2.244 11.422 12.82 1 85.56 189 ASP A N 1
ATOM 1392 C CA . ASP A 1 189 ? 2.643 12.742 12.344 1 85.56 189 ASP A CA 1
ATOM 1393 C C . ASP A 1 189 ? 1.421 13.602 12.016 1 85.56 189 ASP A C 1
ATOM 1395 O O . ASP A 1 189 ? 0.317 13.078 11.852 1 85.56 189 ASP A O 1
ATOM 1399 N N . LEU A 1 190 ? 1.735 14.922 11.859 1 86.69 190 LEU A N 1
ATOM 1400 C CA . LEU A 1 190 ? 0.676 15.859 11.508 1 86.69 190 LEU A CA 1
ATOM 1401 C C . LEU A 1 190 ? 0.254 15.672 10.055 1 86.69 190 LEU A C 1
ATOM 1403 O O . LEU A 1 190 ? -0.843 16.078 9.664 1 86.69 190 LEU A O 1
ATOM 1407 N N . GLY A 1 191 ? 1.116 15.039 9.297 1 86.56 191 GLY A N 1
ATOM 1408 C CA . GLY A 1 191 ? 0.81 14.797 7.898 1 86.56 191 GLY A CA 1
ATOM 1409 C C . GLY A 1 191 ? -0.413 13.922 7.695 1 86.56 191 GLY A C 1
ATOM 1410 O O . GLY A 1 191 ? -0.992 13.898 6.609 1 86.56 191 GLY A O 1
ATOM 1411 N N . ALA A 1 192 ? -0.769 13.289 8.719 1 90.88 192 ALA A N 1
ATOM 1412 C CA . ALA A 1 192 ? -1.976 12.469 8.648 1 90.88 192 ALA A CA 1
ATOM 1413 C C . ALA A 1 192 ? -3.193 13.312 8.281 1 90.88 192 ALA A C 1
ATOM 1415 O O . ALA A 1 192 ? -4.141 12.82 7.672 1 90.88 192 ALA A O 1
ATOM 1416 N N . LEU A 1 193 ? -3.137 14.523 8.602 1 91.25 193 LEU A N 1
ATOM 1417 C CA . LEU A 1 193 ? -4.25 15.422 8.328 1 91.25 193 LEU A CA 1
ATOM 1418 C C . LEU A 1 193 ? -4.324 15.758 6.844 1 91.25 193 LEU A C 1
ATOM 1420 O O . LEU A 1 193 ? -5.34 16.266 6.367 1 91.25 193 LEU A O 1
ATOM 1424 N N . ASN A 1 194 ? -3.289 15.547 6.141 1 89.12 194 ASN A N 1
ATOM 1425 C CA . ASN A 1 194 ? -3.301 15.68 4.688 1 89.12 194 ASN A CA 1
ATOM 1426 C C . ASN A 1 194 ? -3.809 14.414 4.008 1 89.12 194 ASN A C 1
ATOM 1428 O O . ASN A 1 194 ? -4.27 14.453 2.867 1 89.12 194 ASN A O 1
ATOM 1432 N N . ARG A 1 195 ? -3.758 13.359 4.707 1 91.62 195 ARG A N 1
ATOM 1433 C CA . ARG A 1 195 ? -4.059 12.062 4.109 1 91.62 195 ARG A CA 1
ATOM 1434 C C . ARG A 1 195 ? -5.496 11.648 4.402 1 91.62 195 ARG A C 1
ATOM 1436 O O . ARG A 1 195 ? -5.816 10.453 4.41 1 91.62 195 ARG A O 1
ATOM 1443 N N . ILE A 1 196 ? -6.246 12.609 4.727 1 92.19 196 ILE A N 1
ATOM 1444 C CA . ILE A 1 196 ? -7.68 12.406 4.902 1 92.19 196 ILE A CA 1
ATOM 1445 C C . ILE A 1 196 ? -8.453 13.461 4.117 1 92.19 196 ILE A C 1
ATOM 1447 O O . ILE A 1 196 ? -8.055 14.625 4.07 1 92.19 196 ILE A O 1
ATOM 1451 N N . ASN A 1 197 ? -9.531 13.016 3.57 1 92.62 197 ASN A N 1
ATOM 1452 C CA . ASN A 1 197 ? -10.43 13.938 2.877 1 92.62 197 ASN A CA 1
ATOM 1453 C C . ASN A 1 197 ? -11.164 14.844 3.855 1 92.62 197 ASN A C 1
ATOM 1455 O O . ASN A 1 197 ? -11.945 14.367 4.684 1 92.62 197 ASN A O 1
ATOM 1459 N N . PRO A 1 198 ? -10.953 16.109 3.75 1 91.44 198 PRO A N 1
ATOM 1460 C CA . PRO A 1 198 ? -11.648 17.016 4.656 1 91.44 198 PRO A CA 1
ATOM 1461 C C . PRO A 1 198 ? -13.172 16.859 4.605 1 91.44 198 PRO A C 1
ATOM 1463 O O . PRO A 1 198 ? -13.844 17.016 5.625 1 91.44 198 PRO A O 1
ATOM 1466 N N . ASN A 1 199 ? -13.68 16.5 3.471 1 92.12 199 ASN A N 1
ATOM 1467 C CA . ASN A 1 199 ? -15.125 16.359 3.311 1 92.12 199 ASN A CA 1
ATOM 1468 C C . ASN A 1 199 ? -15.656 15.141 4.062 1 92.12 199 ASN A C 1
ATOM 1470 O O . ASN A 1 199 ? -16.859 15 4.254 1 92.12 199 ASN A O 1
ATOM 1474 N N . ASP A 1 200 ? -14.797 14.336 4.52 1 93.81 200 ASP A N 1
ATOM 1475 C CA . ASP A 1 200 ? -15.219 13.156 5.27 1 93.81 200 ASP A CA 1
ATOM 1476 C C . ASP A 1 200 ? -15.25 13.445 6.77 1 93.81 200 ASP A C 1
ATOM 1478 O O . ASP A 1 200 ? -15.727 12.625 7.555 1 93.81 200 ASP A O 1
ATOM 1482 N N . ILE A 1 201 ? -14.82 14.555 7.195 1 93.44 201 ILE A N 1
ATOM 1483 C CA . ILE A 1 201 ? -14.695 14.867 8.617 1 93.44 201 ILE A CA 1
ATOM 1484 C C . ILE A 1 201 ? -16 15.461 9.125 1 93.44 201 ILE A C 1
ATOM 1486 O O . ILE A 1 201 ? -16.531 16.406 8.531 1 93.44 201 ILE A O 1
ATOM 1490 N N . VAL A 1 202 ? -16.484 14.938 10.203 1 90.5 202 VAL A N 1
ATOM 1491 C CA . VAL A 1 202 ? -17.672 15.469 10.875 1 90.5 202 VAL A CA 1
ATOM 1492 C C . VAL A 1 202 ? -17.281 16.578 11.836 1 90.5 202 VAL A C 1
ATOM 1494 O O . VAL A 1 202 ? -17.891 17.656 11.844 1 90.5 202 VAL A O 1
ATOM 1497 N N . GLN A 1 203 ? -16.359 16.25 12.625 1 91.12 203 GLN A N 1
ATOM 1498 C CA . GLN A 1 203 ? -15.914 17.234 13.617 1 91.12 203 GLN A CA 1
ATOM 1499 C C . GLN A 1 203 ? -14.477 16.953 14.062 1 91.12 203 GLN A C 1
ATOM 1501 O O . GLN A 1 203 ? -13.953 15.859 13.836 1 91.12 203 GLN A O 1
ATOM 1506 N N . MET A 1 204 ? -13.867 17.891 14.586 1 92.94 204 MET A N 1
ATOM 1507 C CA . MET A 1 204 ? -12.555 17.812 15.227 1 92.94 204 MET A CA 1
ATOM 1508 C C . MET A 1 204 ? -12.625 18.312 16.672 1 92.94 204 MET A C 1
ATOM 1510 O O . MET A 1 204 ? -13.117 19.422 16.922 1 92.94 204 MET A O 1
ATOM 1514 N N . ASP A 1 205 ? -12.195 17.516 17.594 1 92.88 205 ASP A N 1
ATOM 1515 C CA . ASP A 1 205 ? -12.172 17.875 19.016 1 92.88 205 ASP A CA 1
ATOM 1516 C C . ASP A 1 205 ? -10.75 18.172 19.484 1 92.88 205 ASP A C 1
ATOM 1518 O O . ASP A 1 205 ? -9.859 17.328 19.328 1 92.88 205 ASP A O 1
ATOM 1522 N N . VAL A 1 206 ? -10.578 19.281 20.031 1 93.44 206 VAL A N 1
ATOM 1523 C CA . VAL A 1 206 ? -9.289 19.672 20.578 1 93.44 206 VAL A CA 1
ATOM 1524 C C . VAL A 1 206 ? -9.297 19.516 22.094 1 93.44 206 VAL A C 1
ATOM 1526 O O . VAL A 1 206 ? -10 20.25 22.797 1 93.44 206 VAL A O 1
ATOM 1529 N N . LEU A 1 207 ? -8.555 18.594 22.547 1 92.12 207 LEU A N 1
ATOM 1530 C CA . LEU A 1 207 ? -8.398 18.391 23.984 1 92.12 207 LEU A CA 1
ATOM 1531 C C . LEU A 1 207 ? -7.227 19.203 24.531 1 92.12 207 LEU A C 1
ATOM 1533 O O . LEU A 1 207 ? -6.078 19 24.125 1 92.12 207 LEU A O 1
ATOM 1537 N N . LYS A 1 208 ? -7.492 19.969 25.531 1 90 208 LYS A N 1
ATOM 1538 C CA . LYS A 1 208 ? -6.508 20.984 25.891 1 90 208 LYS A CA 1
ATOM 1539 C C . LYS A 1 208 ? -5.898 20.688 27.266 1 90 208 LYS A C 1
ATOM 1541 O O . LYS A 1 208 ? -4.762 21.078 27.531 1 90 208 LYS A O 1
ATOM 1546 N N . ASP A 1 209 ? -6.66 20.156 28.172 1 84.38 209 ASP A N 1
ATOM 1547 C CA . ASP A 1 209 ? -6.102 20 29.516 1 84.38 209 ASP A CA 1
ATOM 1548 C C . ASP A 1 209 ? -5.746 18.531 29.781 1 84.38 209 ASP A C 1
ATOM 1550 O O . ASP A 1 209 ? -6.074 17.656 28.984 1 84.38 209 ASP A O 1
ATOM 1554 N N . ALA A 1 210 ? -5.066 18.312 30.859 1 76.94 210 ALA A N 1
ATOM 1555 C CA . ALA A 1 210 ? -4.5 17 31.188 1 76.94 210 ALA A CA 1
ATOM 1556 C C . ALA A 1 210 ? -5.598 15.984 31.469 1 76.94 210 ALA A C 1
ATOM 1558 O O . ALA A 1 210 ? -5.453 14.805 31.156 1 76.94 210 ALA A O 1
ATOM 1559 N N . SER A 1 211 ? -6.586 16.406 31.984 1 74.19 211 SER A N 1
ATOM 1560 C CA . SER A 1 211 ? -7.637 15.453 32.344 1 74.19 211 SER A CA 1
ATOM 1561 C C . SER A 1 211 ? -8.258 14.844 31.078 1 74.19 211 SER A C 1
ATOM 1563 O O . SER A 1 211 ? -8.633 13.672 31.078 1 74.19 211 SER A O 1
ATOM 1565 N N . ALA A 1 212 ? -8.32 15.609 30.125 1 72.25 212 ALA A N 1
ATOM 1566 C CA . ALA A 1 212 ? -8.891 15.133 28.859 1 72.25 212 ALA A CA 1
ATOM 1567 C C . ALA A 1 212 ? -7.863 14.328 28.062 1 72.25 212 ALA A C 1
ATOM 1569 O O . ALA A 1 212 ? -8.195 13.312 27.453 1 72.25 212 ALA A O 1
ATOM 1570 N N . ALA A 1 213 ? -6.645 14.75 28.062 1 77.12 213 ALA A N 1
ATOM 1571 C CA . ALA A 1 213 ? -5.617 14.195 27.188 1 77.12 213 ALA A CA 1
ATOM 1572 C C . ALA A 1 213 ? -4.867 13.055 27.859 1 77.12 213 ALA A C 1
ATOM 1574 O O . ALA A 1 213 ? -4.199 12.258 27.188 1 77.12 213 ALA A O 1
ATOM 1575 N N . ALA A 1 214 ? -5.047 12.953 29.109 1 73.69 214 ALA A N 1
ATOM 1576 C CA . ALA A 1 214 ? -4.215 12.039 29.891 1 73.69 214 ALA A CA 1
ATOM 1577 C C . ALA A 1 214 ? -4.484 10.586 29.5 1 73.69 214 ALA A C 1
ATOM 1579 O O . ALA A 1 214 ? -3.613 9.727 29.641 1 73.69 214 ALA A O 1
ATOM 1580 N N . ILE A 1 215 ? -5.594 10.438 29.016 1 77.19 215 ILE A N 1
ATOM 1581 C CA . ILE A 1 215 ? -5.961 9.07 28.672 1 77.19 215 ILE A CA 1
ATOM 1582 C C . ILE A 1 215 ? -5.09 8.586 27.5 1 77.19 215 ILE A C 1
ATOM 1584 O O . ILE A 1 215 ? -4.945 7.383 27.281 1 77.19 215 ILE A O 1
ATOM 1588 N N . TYR A 1 216 ? -4.496 9.531 26.922 1 78.88 216 TYR A N 1
ATOM 1589 C CA . TYR A 1 216 ? -3.631 9.172 25.797 1 78.88 216 TYR A CA 1
ATOM 1590 C C . TYR A 1 216 ? -2.168 9.172 26.219 1 78.88 216 TYR A C 1
ATOM 1592 O O . TYR A 1 216 ? -1.28 8.906 25.406 1 78.88 216 TYR A O 1
ATOM 1600 N N . GLY A 1 217 ? -1.956 9.523 27.375 1 74.25 217 GLY A N 1
ATOM 1601 C CA . GLY A 1 217 ? -0.636 9.398 27.969 1 74.25 217 GLY A CA 1
ATOM 1602 C C . GLY A 1 217 ? 0.357 10.414 27.453 1 74.25 217 GLY A C 1
ATOM 1603 O O . GLY A 1 217 ? 0.053 11.609 27.375 1 74.25 217 GLY A O 1
ATOM 1604 N N . SER A 1 218 ? 1.626 9.812 27.234 1 74 218 SER A N 1
ATOM 1605 C CA . SER A 1 218 ? 2.805 10.617 26.906 1 74 218 SER A CA 1
ATOM 1606 C C . SER A 1 218 ? 2.648 11.312 25.562 1 74 218 SER A C 1
ATOM 1608 O O . SER A 1 218 ? 3.266 12.352 25.328 1 74 218 SER A O 1
ATOM 1610 N N . ARG A 1 219 ? 1.857 10.906 24.797 1 75.38 219 ARG A N 1
ATOM 1611 C CA . ARG A 1 219 ? 1.72 11.5 23.484 1 75.38 219 ARG A CA 1
ATOM 1612 C C . ARG A 1 219 ? 0.787 12.703 23.516 1 75.38 219 ARG A C 1
ATOM 1614 O O . ARG A 1 219 ? 0.78 13.516 22.594 1 75.38 219 ARG A O 1
ATOM 1621 N N . GLY A 1 220 ? 0.089 12.852 24.562 1 77.62 220 GLY A N 1
ATOM 1622 C CA . GLY A 1 220 ? -0.909 13.906 24.656 1 77.62 220 GLY A CA 1
ATOM 1623 C C . GLY A 1 220 ? -0.435 15.109 25.453 1 77.62 220 GLY A C 1
ATOM 1624 O O . GLY A 1 220 ? -1.229 15.992 25.781 1 77.62 220 GLY A O 1
ATOM 1625 N N . ALA A 1 221 ? 0.807 15.117 25.734 1 77.62 221 ALA A N 1
ATOM 1626 C CA . ALA A 1 221 ? 1.326 16.188 26.578 1 77.62 221 ALA A CA 1
ATOM 1627 C C . ALA A 1 221 ? 1.151 17.547 25.922 1 77.62 221 ALA A C 1
ATOM 1629 O O . ALA A 1 221 ? 0.964 18.562 26.594 1 77.62 221 ALA A O 1
ATOM 1630 N N . ASN A 1 222 ? 1.181 17.562 24.672 1 86 222 ASN A N 1
ATOM 1631 C CA . ASN A 1 222 ? 1.057 18.812 23.938 1 86 222 ASN A CA 1
ATOM 1632 C C . ASN A 1 222 ? -0.356 19 23.391 1 86 222 ASN A C 1
ATOM 1634 O O . ASN A 1 222 ? -0.573 19.812 22.484 1 86 222 ASN A O 1
ATOM 1638 N N . GLY A 1 223 ? -1.314 18.266 23.938 1 88.5 223 GLY A N 1
ATOM 1639 C CA . GLY A 1 223 ? -2.689 18.328 23.469 1 88.5 223 GLY A CA 1
ATOM 1640 C C . GLY A 1 223 ? -3.027 17.25 22.453 1 88.5 223 GLY A C 1
ATOM 1641 O O . GLY A 1 223 ? -2.135 16.578 21.938 1 88.5 223 GLY A O 1
ATOM 1642 N N . VAL A 1 224 ? -4.32 17.094 22.266 1 91.62 224 VAL A N 1
ATOM 1643 C CA . VAL A 1 224 ? -4.781 16.062 21.344 1 91.62 224 VAL A CA 1
ATOM 1644 C C . VAL A 1 224 ? -5.84 16.641 20.406 1 91.62 224 VAL A C 1
ATOM 1646 O O . VAL A 1 224 ? -6.691 17.422 20.828 1 91.62 224 VAL A O 1
ATOM 1649 N N . ILE A 1 225 ? -5.746 16.328 19.156 1 93.81 225 ILE A N 1
ATOM 1650 C CA . ILE A 1 225 ? -6.785 16.625 18.172 1 93.81 225 ILE A CA 1
ATOM 1651 C C . ILE A 1 225 ? -7.418 15.32 17.688 1 93.81 225 ILE A C 1
ATOM 1653 O O . ILE A 1 225 ? -6.742 14.477 17.094 1 93.81 225 ILE A O 1
ATOM 1657 N N . ILE A 1 226 ? -8.633 15.203 17.938 1 93.88 226 ILE A N 1
ATOM 1658 C CA . ILE A 1 226 ? -9.359 14.016 17.516 1 93.88 226 ILE A CA 1
ATOM 1659 C C . ILE A 1 226 ? -10.195 14.336 16.281 1 93.88 226 ILE A C 1
ATOM 1661 O O . ILE A 1 226 ? -11.008 15.273 16.297 1 93.88 226 ILE A O 1
ATOM 1665 N N . VAL A 1 227 ? -10.008 13.594 15.289 1 94.38 227 VAL A N 1
ATOM 1666 C CA . VAL A 1 227 ? -10.781 13.727 14.062 1 94.38 227 VAL A CA 1
ATOM 1667 C C . VAL A 1 227 ? -11.797 12.594 13.969 1 94.38 227 VAL A C 1
ATOM 1669 O O . VAL A 1 227 ? -11.438 11.414 14.023 1 94.38 227 VAL A O 1
ATOM 1672 N N . THR A 1 228 ? -12.984 12.969 13.883 1 92.75 228 THR A N 1
ATOM 1673 C CA . THR A 1 228 ? -14.07 12.008 13.688 1 92.75 228 THR A CA 1
ATOM 1674 C C . THR A 1 228 ? -14.617 12.102 12.266 1 92.75 228 THR A C 1
ATOM 1676 O O . THR A 1 228 ? -15.008 13.18 11.812 1 92.75 228 THR A O 1
ATOM 1679 N N . THR A 1 229 ? -14.672 11.016 11.594 1 93.56 229 THR A N 1
ATOM 1680 C CA . THR A 1 229 ? -15.148 11.016 10.219 1 93.56 229 THR A CA 1
ATOM 1681 C C . THR A 1 229 ? -16.609 10.594 10.148 1 93.56 229 THR A C 1
ATOM 1683 O O . THR A 1 229 ? -17.156 10.047 11.117 1 93.56 229 THR A O 1
ATOM 1686 N N . LYS A 1 230 ? -17.203 10.906 9.07 1 92.31 230 LYS A N 1
ATOM 1687 C CA . LYS A 1 230 ? -18.625 10.633 8.844 1 92.31 230 LYS A CA 1
ATOM 1688 C C . LYS A 1 230 ? -18.875 9.125 8.75 1 92.31 230 LYS A C 1
ATOM 1690 O O . LYS A 1 230 ? -18.016 8.375 8.297 1 92.31 230 LYS A O 1
ATOM 1695 N N . THR A 1 231 ? -20.062 8.773 9.234 1 90.06 231 THR A N 1
ATOM 1696 C CA . THR A 1 231 ? -20.531 7.398 9.148 1 90.06 231 THR A CA 1
ATOM 1697 C C . THR A 1 231 ? -21.828 7.324 8.344 1 90.06 231 THR A C 1
ATOM 1699 O O . THR A 1 231 ? -22.344 8.352 7.887 1 90.06 231 THR A O 1
ATOM 1702 N N . GLY A 1 232 ? -22.281 6.039 8.172 1 85.88 232 GLY A N 1
ATOM 1703 C CA . GLY A 1 232 ? -23.578 5.863 7.539 1 85.88 232 GLY A CA 1
ATOM 1704 C C . GLY A 1 232 ? -24.734 6.23 8.445 1 85.88 232 GLY A C 1
ATOM 1705 O O . GLY A 1 232 ? -24.562 6.414 9.648 1 85.88 232 GLY A O 1
ATOM 1706 N N . ARG A 1 233 ? -25.859 6.453 7.75 1 78.38 233 ARG A N 1
ATOM 1707 C CA . ARG A 1 233 ? -27.078 6.758 8.484 1 78.38 233 ARG A CA 1
ATOM 1708 C C . ARG A 1 233 ? -28.188 5.785 8.109 1 78.38 233 ARG A C 1
ATOM 1710 O O . ARG A 1 233 ? -28.203 5.238 7.008 1 78.38 233 ARG A O 1
ATOM 1717 N N . GLU A 1 234 ? -28.984 5.637 9.086 1 78.69 234 GLU A N 1
ATOM 1718 C CA . GLU A 1 234 ? -30.141 4.797 8.805 1 78.69 234 GLU A CA 1
ATOM 1719 C C . GLU A 1 234 ? -31.047 5.434 7.754 1 78.69 234 GLU A C 1
ATOM 1721 O O . GLU A 1 234 ? -31.281 6.645 7.773 1 78.69 234 GLU A O 1
ATOM 1726 N N . GLY A 1 235 ? -31.438 4.648 6.844 1 74.69 235 GLY A N 1
ATOM 1727 C CA . GLY A 1 235 ? -32.375 5.16 5.848 1 74.69 235 GLY A CA 1
ATOM 1728 C C . GLY A 1 235 ? -31.938 4.863 4.422 1 74.69 235 GLY A C 1
ATOM 1729 O O . GLY A 1 235 ? -31.172 3.926 4.18 1 74.69 235 GLY A O 1
ATOM 1730 N N . LYS A 1 236 ? -32.531 5.73 3.553 1 72.94 236 LYS A N 1
ATOM 1731 C CA . LYS A 1 236 ? -32.281 5.555 2.121 1 72.94 236 LYS A CA 1
ATOM 1732 C C . LYS A 1 236 ? -30.875 5.949 1.739 1 72.94 236 LYS A C 1
ATOM 1734 O O . LYS A 1 236 ? -30.234 6.746 2.432 1 72.94 236 LYS A O 1
ATOM 1739 N N . LEU A 1 237 ? -30.484 5.391 0.686 1 79.19 237 LEU A N 1
ATOM 1740 C CA . LEU A 1 237 ? -29.172 5.719 0.133 1 79.19 237 LEU A CA 1
ATOM 1741 C C . LEU A 1 237 ? -29.094 7.195 -0.241 1 79.19 237 LEU A C 1
ATOM 1743 O O . LEU A 1 237 ? -29.984 7.719 -0.904 1 79.19 237 LEU A O 1
ATOM 1747 N N . LYS A 1 238 ? -28.172 7.781 0.272 1 84.75 238 LYS A N 1
ATOM 1748 C CA . LYS A 1 238 ? -27.922 9.188 -0.02 1 84.75 238 LYS A CA 1
ATOM 1749 C C . LYS A 1 238 ? -26.609 9.367 -0.792 1 84.75 238 LYS A C 1
ATOM 1751 O O . LYS A 1 238 ? -25.562 8.875 -0.369 1 84.75 238 LYS A O 1
ATOM 1756 N N . ILE A 1 239 ? -26.688 10 -1.938 1 87.94 239 ILE A N 1
ATOM 1757 C CA . ILE A 1 239 ? -25.516 10.336 -2.73 1 87.94 239 ILE A CA 1
ATOM 1758 C C . ILE A 1 239 ? -25.234 11.836 -2.627 1 87.94 239 ILE A C 1
ATOM 1760 O O . ILE A 1 239 ? -26.109 12.656 -2.891 1 87.94 239 ILE A O 1
ATOM 1764 N N . GLU A 1 240 ? -24.078 12.141 -2.283 1 92.56 240 GLU A N 1
ATOM 1765 C CA . GLU A 1 240 ? -23.688 13.539 -2.139 1 92.56 240 GLU A CA 1
ATOM 1766 C C . GLU A 1 240 ? -22.484 13.867 -3.012 1 92.56 240 GLU A C 1
ATOM 1768 O O . GLU A 1 240 ? -21.531 13.086 -3.086 1 92.56 240 GLU A O 1
ATOM 1773 N N . TYR A 1 241 ? -22.547 14.938 -3.713 1 93.81 241 TYR A N 1
ATOM 1774 C CA . TYR A 1 241 ? -21.453 15.438 -4.531 1 93.81 241 TYR A CA 1
ATOM 1775 C C . TYR A 1 241 ? -21.078 16.859 -4.129 1 93.81 241 TYR A C 1
ATOM 1777 O O . TYR A 1 241 ? -21.953 17.703 -3.91 1 93.81 241 TYR A O 1
ATOM 1785 N N . SER A 1 242 ? -19.828 17.078 -3.977 1 95.25 242 SER A N 1
ATOM 1786 C CA . SER A 1 242 ? -19.266 18.406 -3.756 1 95.25 242 SER A CA 1
ATOM 1787 C C . SER A 1 242 ? -18.156 18.719 -4.754 1 95.25 242 SER A C 1
ATOM 1789 O O . SER A 1 242 ? -17.219 17.938 -4.898 1 95.25 242 SER A O 1
ATOM 1791 N N . GLY A 1 243 ? -18.281 19.781 -5.477 1 95.31 243 GLY A N 1
ATOM 1792 C CA . GLY A 1 243 ? -17.281 20.25 -6.414 1 95.31 243 GLY A CA 1
ATOM 1793 C C . GLY A 1 243 ? -16.906 21.703 -6.219 1 95.31 243 GLY A C 1
ATOM 1794 O O . GLY A 1 243 ? -17.766 22.531 -5.93 1 95.31 243 GLY A O 1
ATOM 1795 N N . LYS A 1 244 ? -15.656 22 -6.34 1 95.06 244 LYS A N 1
ATOM 1796 C CA . LYS A 1 244 ? -15.258 23.406 -6.285 1 95.06 244 LYS A CA 1
ATOM 1797 C C . LYS A 1 244 ? -14.055 23.672 -7.172 1 95.06 244 LYS A C 1
ATOM 1799 O O . LYS A 1 244 ? -13.234 22.766 -7.41 1 95.06 244 LYS A O 1
ATOM 1804 N N . ILE A 1 245 ? -13.969 24.844 -7.676 1 95.94 245 ILE A N 1
ATOM 1805 C CA . ILE A 1 245 ? -12.844 25.391 -8.422 1 95.94 245 ILE A CA 1
ATOM 1806 C C . ILE A 1 245 ? -12.344 26.672 -7.738 1 95.94 245 ILE A C 1
ATOM 1808 O O . ILE A 1 245 ? -13.125 27.406 -7.141 1 95.94 245 ILE A O 1
ATOM 1812 N N . TYR A 1 246 ? -11.055 26.875 -7.719 1 94.38 246 TYR A N 1
ATOM 1813 C CA . TYR A 1 246 ? -10.562 28.094 -7.086 1 94.38 246 TYR A CA 1
ATOM 1814 C C . TYR A 1 246 ? -9.32 28.609 -7.805 1 94.38 246 TYR A C 1
ATOM 1816 O O . TYR A 1 246 ? -8.664 27.875 -8.539 1 94.38 246 TYR A O 1
ATOM 1824 N N . THR A 1 247 ? -9.031 29.797 -7.641 1 94.69 247 THR A N 1
ATOM 1825 C CA . THR A 1 247 ? -7.871 30.5 -8.172 1 94.69 247 THR A CA 1
ATOM 1826 C C . THR A 1 247 ? -7.16 31.281 -7.074 1 94.69 247 THR A C 1
ATOM 1828 O O . THR A 1 247 ? -7.781 31.688 -6.09 1 94.69 247 THR A O 1
ATOM 1831 N N . GLN A 1 248 ? -5.859 31.484 -7.234 1 93.44 248 GLN A N 1
ATOM 1832 C CA . GLN A 1 248 ? -5.035 32.188 -6.25 1 93.44 248 GLN A CA 1
ATOM 1833 C C . GLN A 1 248 ? -4.352 33.406 -6.863 1 93.44 248 GLN A C 1
ATOM 1835 O O . GLN A 1 248 ? -3.984 33.375 -8.039 1 93.44 248 GLN A O 1
ATOM 1840 N N . THR A 1 249 ? -4.258 34.375 -6.078 1 92.31 249 THR A N 1
ATOM 1841 C CA . THR A 1 249 ? -3.521 35.562 -6.477 1 92.31 249 THR A CA 1
ATOM 1842 C C . THR A 1 249 ? -2.605 36.031 -5.352 1 92.31 249 THR A C 1
ATOM 1844 O O . THR A 1 249 ? -2.711 35.562 -4.219 1 92.31 249 THR A O 1
ATOM 1847 N N . ILE A 1 250 ? -1.665 36.875 -5.688 1 92.88 250 ILE A N 1
ATOM 1848 C CA . ILE A 1 250 ? -0.804 37.5 -4.68 1 92.88 250 ILE A CA 1
ATOM 1849 C C . ILE A 1 250 ? -1.602 38.5 -3.863 1 92.88 250 ILE A C 1
ATOM 1851 O O . ILE A 1 250 ? -2.172 39.438 -4.418 1 92.88 250 ILE A O 1
ATOM 1855 N N . ALA A 1 251 ? -1.584 38.344 -2.613 1 93.06 251 ALA A N 1
ATOM 1856 C CA . ALA A 1 251 ? -2.355 39.219 -1.734 1 93.06 251 ALA A CA 1
ATOM 1857 C C . ALA A 1 251 ? -1.562 40.469 -1.376 1 93.06 251 ALA A C 1
ATOM 1859 O O . ALA A 1 251 ? -2.141 41.531 -1.151 1 93.06 251 ALA A O 1
ATOM 1860 N N . LYS A 1 252 ? -0.241 40.281 -1.219 1 91.38 252 LYS A N 1
ATOM 1861 C CA . LYS A 1 252 ? 0.643 41.406 -0.935 1 91.38 252 LYS A CA 1
ATOM 1862 C C . LYS A 1 252 ? 1.868 41.375 -1.845 1 91.38 252 LYS A C 1
ATOM 1864 O O . LYS A 1 252 ? 2.648 40.438 -1.824 1 91.38 252 LYS A O 1
ATOM 1869 N N . ASP A 1 253 ? 2.014 42.375 -2.535 1 88.12 253 ASP A N 1
ATOM 1870 C CA . ASP A 1 253 ? 3.107 42.5 -3.494 1 88.12 253 ASP A CA 1
ATOM 1871 C C . ASP A 1 253 ? 4.418 42.844 -2.791 1 88.12 253 ASP A C 1
ATOM 1873 O O . ASP A 1 253 ? 4.43 43.594 -1.828 1 88.12 253 ASP A O 1
ATOM 1877 N N . ALA A 1 254 ? 5.57 42.312 -3.139 1 89 254 ALA A N 1
ATOM 1878 C CA . ALA A 1 254 ? 6.887 42.594 -2.57 1 89 254 ALA A CA 1
ATOM 1879 C C . ALA A 1 254 ? 7.391 43.969 -3.006 1 89 254 ALA A C 1
ATOM 1881 O O . ALA A 1 254 ? 8.32 44.5 -2.404 1 89 254 ALA A O 1
ATOM 1882 N N . ASN A 1 255 ? 6.836 44.625 -3.92 1 92.31 255 ASN A N 1
ATOM 1883 C CA . ASN A 1 255 ? 7.129 45.969 -4.383 1 92.31 255 ASN A CA 1
ATOM 1884 C C . ASN A 1 255 ? 8.602 46.125 -4.762 1 92.31 255 ASN A C 1
ATOM 1886 O O . ASN A 1 255 ? 9.305 46.938 -4.18 1 92.31 255 ASN A O 1
ATOM 1890 N N . MET A 1 256 ? 9.023 45.469 -5.727 1 96 256 MET A N 1
ATOM 1891 C CA . MET A 1 256 ? 10.406 45.469 -6.195 1 96 256 MET A CA 1
ATOM 1892 C C . MET A 1 256 ? 10.648 46.594 -7.199 1 96 256 MET A C 1
ATOM 1894 O O . MET A 1 256 ? 9.703 47.094 -7.82 1 96 256 MET A O 1
ATOM 1898 N N . MET A 1 257 ? 11.922 46.938 -7.406 1 95.81 257 MET A N 1
ATOM 1899 C CA . MET A 1 257 ? 12.281 47.969 -8.375 1 95.81 257 MET A CA 1
ATOM 1900 C C . MET A 1 257 ? 12.078 47.469 -9.797 1 95.81 257 MET A C 1
ATOM 1902 O O . MET A 1 257 ? 12.305 46.281 -10.094 1 95.81 257 MET A O 1
ATOM 1906 N N . ASN A 1 258 ? 11.555 48.406 -10.641 1 93.69 258 ASN A N 1
ATOM 1907 C CA . ASN A 1 258 ? 11.586 48.094 -12.07 1 93.69 258 ASN A CA 1
ATOM 1908 C C . ASN A 1 258 ? 12.953 48.406 -12.672 1 93.69 258 ASN A C 1
ATOM 1910 O O . ASN A 1 258 ? 13.891 48.75 -11.953 1 93.69 258 ASN A O 1
ATOM 1914 N N . SER A 1 259 ? 13.094 48.25 -13.93 1 92.12 259 SER A N 1
ATOM 1915 C CA . SER A 1 259 ? 14.383 48.375 -14.609 1 92.12 259 SER A CA 1
ATOM 1916 C C . SER A 1 259 ? 14.922 49.781 -14.469 1 92.12 259 SER A C 1
ATOM 1918 O O . SER A 1 259 ? 16.125 50 -14.242 1 92.12 259 SER A O 1
ATOM 1920 N N . GLU A 1 260 ? 14.109 50.75 -14.625 1 90.25 260 GLU A N 1
ATOM 1921 C CA . GLU A 1 260 ? 14.523 52.156 -14.516 1 90.25 260 GLU A CA 1
ATOM 1922 C C . GLU A 1 260 ? 15.008 52.469 -13.109 1 90.25 260 GLU A C 1
ATOM 1924 O O . GLU A 1 260 ? 16.094 53.031 -12.93 1 90.25 260 GLU A O 1
ATOM 1929 N N . GLU A 1 261 ? 14.203 52.156 -12.219 1 92.56 261 GLU A N 1
ATOM 1930 C CA . GLU A 1 261 ? 14.539 52.438 -10.82 1 92.56 261 GLU A CA 1
ATOM 1931 C C . GLU A 1 261 ? 15.82 51.719 -10.414 1 92.56 261 GLU A C 1
ATOM 1933 O O . GLU A 1 261 ? 16.672 52.281 -9.734 1 92.56 261 GLU A O 1
ATOM 1938 N N . TYR A 1 262 ? 15.891 50.469 -10.812 1 92.56 262 TYR A N 1
ATOM 1939 C CA . TYR A 1 262 ? 17.062 49.656 -10.523 1 92.56 262 TYR A CA 1
ATOM 1940 C C . TYR A 1 262 ? 18.328 50.281 -11.086 1 92.56 262 TYR A C 1
ATOM 1942 O O . TYR A 1 262 ? 19.328 50.406 -10.375 1 92.56 262 TYR A O 1
ATOM 1950 N N . THR A 1 263 ? 18.328 50.688 -12.297 1 88.62 263 THR A N 1
ATOM 1951 C CA . THR A 1 263 ? 19.5 51.25 -12.961 1 88.62 263 THR A CA 1
ATOM 1952 C C . THR A 1 263 ? 19.875 52.594 -12.336 1 88.62 263 THR A C 1
ATOM 1954 O O . THR A 1 263 ? 21.047 52.844 -12.07 1 88.62 263 THR A O 1
ATOM 1957 N N . ARG A 1 264 ? 18.891 53.375 -12.109 1 88.19 264 ARG A N 1
ATOM 1958 C CA . ARG A 1 264 ? 19.125 54.688 -11.508 1 88.19 264 ARG A CA 1
ATOM 1959 C C . ARG A 1 264 ? 19.672 54.531 -10.086 1 88.19 264 ARG A C 1
ATOM 1961 O O . ARG A 1 264 ? 20.547 55.281 -9.672 1 88.19 264 ARG A O 1
ATOM 1968 N N . PHE A 1 265 ? 19.125 53.656 -9.43 1 91.06 265 PHE A N 1
ATOM 1969 C CA . PHE A 1 265 ? 19.547 53.438 -8.047 1 91.06 265 PHE A CA 1
ATOM 1970 C C . PHE A 1 265 ? 21.031 53.094 -7.98 1 91.06 265 PHE A C 1
ATOM 1972 O O . PHE A 1 265 ? 21.781 53.75 -7.23 1 91.06 265 PHE A O 1
ATOM 1979 N N . TYR A 1 266 ? 21.5 52.156 -8.695 1 86.75 266 TYR A N 1
ATOM 1980 C CA . TYR A 1 266 ? 22.906 51.75 -8.633 1 86.75 266 TYR A CA 1
ATOM 1981 C C . TYR A 1 266 ? 23.812 52.812 -9.219 1 86.75 266 TYR A C 1
ATOM 1983 O O . TYR A 1 266 ? 24.953 52.969 -8.773 1 86.75 266 TYR A O 1
ATOM 1991 N N . HIS A 1 267 ? 23.281 53.531 -10.195 1 83.75 267 HIS A N 1
ATOM 1992 C CA . HIS A 1 267 ? 24.031 54.656 -10.734 1 83.75 267 HIS A CA 1
ATOM 1993 C C . HIS A 1 267 ? 24.266 55.719 -9.664 1 83.75 267 HIS A C 1
ATOM 1995 O O . HIS A 1 267 ? 25.406 56.156 -9.461 1 83.75 267 HIS A O 1
ATOM 2001 N N . ASP A 1 268 ? 23.234 56.062 -9.023 1 85.12 268 ASP A N 1
ATOM 2002 C CA . ASP A 1 268 ? 23.312 57.094 -7.996 1 85.12 268 ASP A CA 1
ATOM 2003 C C . ASP A 1 268 ? 24.172 56.625 -6.816 1 85.12 268 ASP A C 1
ATOM 2005 O O . ASP A 1 268 ? 24.906 57.438 -6.23 1 85.12 268 ASP A O 1
ATOM 2009 N N . LEU A 1 269 ? 23.984 55.469 -6.504 1 87.31 269 LEU A N 1
ATOM 2010 C CA . LEU A 1 269 ? 24.766 54.906 -5.391 1 87.31 269 LEU A CA 1
ATOM 2011 C C . LEU A 1 269 ? 26.266 54.969 -5.691 1 87.31 269 LEU A C 1
ATOM 2013 O O . LEU A 1 269 ? 27.062 55.312 -4.824 1 87.31 269 LEU A O 1
ATOM 2017 N N . ALA A 1 270 ? 26.641 54.688 -6.852 1 80.5 270 ALA A N 1
ATOM 2018 C CA . ALA A 1 270 ? 28.047 54.656 -7.258 1 80.5 270 ALA A CA 1
ATOM 2019 C C . ALA A 1 270 ? 28.625 56.062 -7.266 1 80.5 270 ALA A C 1
ATOM 2021 O O . ALA A 1 270 ? 29.828 56.25 -7.086 1 80.5 270 ALA A O 1
ATOM 2022 N N . LYS A 1 271 ? 27.812 57 -7.422 1 81.94 271 LYS A N 1
ATOM 2023 C CA . LYS A 1 271 ? 28.281 58.406 -7.523 1 81.94 271 LYS A CA 1
ATOM 2024 C C . LYS A 1 271 ? 28.188 59.094 -6.176 1 81.94 271 LYS A C 1
ATOM 2026 O O . LYS A 1 271 ? 28.609 60.25 -6.043 1 81.94 271 LYS A O 1
ATOM 2031 N N . ASP A 1 272 ? 27.719 58.406 -5.285 1 85.69 272 ASP A N 1
ATOM 2032 C CA . ASP A 1 272 ? 27.641 59 -3.943 1 85.69 272 ASP A CA 1
ATOM 2033 C C . ASP A 1 272 ? 29.047 59.188 -3.359 1 85.69 272 ASP A C 1
ATOM 2035 O O . ASP A 1 272 ? 29.891 58.281 -3.432 1 85.69 272 ASP A O 1
ATOM 2039 N N . PRO A 1 273 ? 29.328 60.312 -2.793 1 80.94 273 PRO A N 1
ATOM 2040 C CA . PRO A 1 273 ? 30.672 60.625 -2.285 1 80.94 273 PRO A CA 1
ATOM 2041 C C . PRO A 1 273 ? 31.078 59.688 -1.134 1 80.94 273 PRO A C 1
ATOM 2043 O O . PRO A 1 273 ? 32.281 59.531 -0.873 1 80.94 273 PRO A O 1
ATOM 2046 N N . THR A 1 274 ? 30.109 59.188 -0.523 1 81.44 274 THR A N 1
ATOM 2047 C CA . THR A 1 274 ? 30.422 58.344 0.629 1 81.44 274 THR A CA 1
ATOM 2048 C C . THR A 1 274 ? 30.5 56.875 0.222 1 81.44 274 THR A C 1
ATOM 2050 O O . THR A 1 274 ? 30.656 56 1.071 1 81.44 274 THR A O 1
ATOM 2053 N N . PHE A 1 275 ? 30.375 56.688 -1.005 1 83.31 275 PHE A N 1
ATOM 2054 C CA . PHE A 1 275 ? 30.422 55.344 -1.504 1 83.31 275 PHE A CA 1
ATOM 2055 C C . PHE A 1 275 ? 31.781 54.688 -1.226 1 83.31 275 PHE A C 1
ATOM 2057 O O . PHE A 1 275 ? 32.812 55.219 -1.65 1 83.31 275 PHE A O 1
ATOM 2064 N N . ALA A 1 276 ? 31.875 53.719 -0.334 1 71.31 276 ALA A N 1
ATOM 2065 C CA . ALA A 1 276 ? 33.156 53.156 0.107 1 71.31 276 ALA A CA 1
ATOM 2066 C C . ALA A 1 276 ? 33.281 51.688 -0.335 1 71.31 276 ALA A C 1
ATOM 2068 O O . ALA A 1 276 ? 34.188 50.969 0.132 1 71.31 276 ALA A O 1
ATOM 2069 N N . HIS A 1 277 ? 32.531 51.094 -1.06 1 64.94 277 HIS A N 1
ATOM 2070 C CA . HIS A 1 277 ? 32.719 49.688 -1.43 1 64.94 277 HIS A CA 1
ATOM 2071 C C . HIS A 1 277 ? 33.719 49.562 -2.57 1 64.94 277 HIS A C 1
ATOM 2073 O O . HIS A 1 277 ? 33.781 50.438 -3.443 1 64.94 277 HIS A O 1
ATOM 2079 N N . THR A 1 278 ? 34.875 48.688 -2.135 1 54.38 278 THR A N 1
ATOM 2080 C CA . THR A 1 278 ? 35.844 48.375 -3.18 1 54.38 278 THR A CA 1
ATOM 2081 C C . THR A 1 278 ? 35.25 47.438 -4.215 1 54.38 278 THR A C 1
ATOM 2083 O O . THR A 1 278 ? 34.594 46.438 -3.859 1 54.38 278 THR A O 1
ATOM 2086 N N . TYR A 1 279 ? 34.969 48 -5.23 1 50.53 279 TYR A N 1
ATOM 2087 C CA . TYR A 1 279 ? 34.469 47.156 -6.34 1 50.53 279 TYR A CA 1
ATOM 2088 C C . TYR A 1 279 ? 35.438 46.031 -6.625 1 50.53 279 TYR A C 1
ATOM 2090 O O . TYR A 1 279 ? 36.656 46.156 -6.391 1 50.53 279 TYR A O 1
ATOM 2098 N N . ARG A 1 280 ? 34.906 44.75 -6.555 1 48.94 280 ARG A N 1
ATOM 2099 C CA . ARG A 1 280 ? 35.844 43.719 -6.988 1 48.94 280 ARG A CA 1
ATOM 2100 C C . ARG A 1 280 ? 36.688 44.188 -8.188 1 48.94 280 ARG A C 1
ATOM 2102 O O . ARG A 1 280 ? 36.219 45.031 -8.961 1 48.94 280 ARG A O 1
ATOM 2109 N N . THR A 1 281 ? 37.906 43.75 -8.289 1 43.78 281 THR A N 1
ATOM 2110 C CA . THR A 1 281 ? 38.844 43.938 -9.383 1 43.78 281 THR A CA 1
ATOM 2111 C C . THR A 1 281 ? 38.219 43.531 -10.719 1 43.78 281 THR A C 1
ATOM 2113 O O . THR A 1 281 ? 37.594 42.469 -10.812 1 43.78 281 THR A O 1
ATOM 2116 N N . GLY A 1 282 ? 37.969 44.344 -11.734 1 43.06 282 GLY A N 1
ATOM 2117 C CA . GLY A 1 282 ? 37.406 44.312 -13.07 1 43.06 282 GLY A CA 1
ATOM 2118 C C . GLY A 1 282 ? 36.25 45.312 -13.25 1 43.06 282 GLY A C 1
ATOM 2119 O O . GLY A 1 282 ? 35.719 45.438 -14.352 1 43.06 282 GLY A O 1
ATOM 2120 N N . PHE A 1 283 ? 35.688 45.562 -12.148 1 43.91 283 PHE A N 1
ATOM 2121 C CA . PHE A 1 283 ? 34.719 46.656 -12.281 1 43.91 283 PHE A CA 1
ATOM 2122 C C . PHE A 1 283 ? 35.406 48 -12.359 1 43.91 283 PHE A C 1
ATOM 2124 O O . PHE A 1 283 ? 35.969 48.469 -11.375 1 43.91 283 PHE A O 1
ATOM 2131 N N . ASN A 1 284 ? 36.094 48.156 -13.422 1 37.66 284 ASN A N 1
ATOM 2132 C CA . ASN A 1 284 ? 36.812 49.406 -13.711 1 37.66 284 ASN A CA 1
ATOM 2133 C C . ASN A 1 284 ? 35.938 50.625 -13.531 1 37.66 284 ASN A C 1
ATOM 2135 O O . ASN A 1 284 ? 35.5 51.219 -14.508 1 37.66 284 ASN A O 1
ATOM 2139 N N . GLY A 1 285 ? 35.625 50.906 -12.398 1 42.66 285 GLY A N 1
ATOM 2140 C CA . GLY A 1 285 ? 34.938 52.156 -12.102 1 42.66 285 GLY A CA 1
ATOM 2141 C C . GLY A 1 285 ? 33.5 52.188 -12.57 1 42.66 285 GLY A C 1
ATOM 2142 O O . GLY A 1 285 ? 32.75 53.125 -12.297 1 42.66 285 GLY A O 1
ATOM 2143 N N . GLU A 1 286 ? 33.219 51.625 -13.828 1 44.09 286 GLU A N 1
ATOM 2144 C CA . GLU A 1 286 ? 31.891 51.562 -14.414 1 44.09 286 GLU A CA 1
ATOM 2145 C C . GLU A 1 286 ? 31.031 50.531 -13.719 1 44.09 286 GLU A C 1
ATOM 2147 O O . GLU A 1 286 ? 31.375 49.344 -13.688 1 44.09 286 GLU A O 1
ATOM 2152 N N . TYR A 1 287 ? 30.562 50.906 -12.641 1 46.25 287 TYR A N 1
ATOM 2153 C CA . TYR A 1 287 ? 29.875 50.156 -11.594 1 46.25 287 TYR A CA 1
ATOM 2154 C C . TYR A 1 287 ? 29.094 48.969 -12.188 1 46.25 287 TYR A C 1
ATOM 2156 O O . TYR A 1 287 ? 29.078 47.875 -11.617 1 46.25 287 TYR A O 1
ATOM 2164 N N . TYR A 1 288 ? 27.891 49.281 -12.719 1 55.19 288 TYR A N 1
ATOM 2165 C CA . TYR A 1 288 ? 26.766 48.438 -13.094 1 55.19 288 TYR A CA 1
ATOM 2166 C C . TYR A 1 288 ? 26.922 47.938 -14.523 1 55.19 288 TYR A C 1
ATOM 2168 O O . TYR A 1 288 ? 27.406 48.656 -15.398 1 55.19 288 TYR A O 1
ATOM 2176 N N . ALA A 1 289 ? 27.047 46.562 -14.672 1 53.69 289 ALA A N 1
ATOM 2177 C CA . ALA A 1 289 ? 27.125 45.969 -16 1 53.69 289 ALA A CA 1
ATOM 2178 C C . ALA A 1 289 ? 26.297 46.75 -17.016 1 53.69 289 ALA A C 1
ATOM 2180 O O . ALA A 1 289 ? 26.516 46.656 -18.219 1 53.69 289 ALA A O 1
ATOM 2181 N N . TYR A 1 290 ? 25.359 47.469 -16.484 1 61.91 290 TYR A N 1
ATOM 2182 C CA . TYR A 1 290 ? 24.578 48.188 -17.469 1 61.91 290 TYR A CA 1
ATOM 2183 C C . TYR A 1 290 ? 24.609 49.688 -17.203 1 61.91 290 TYR A C 1
ATOM 2185 O O . TYR A 1 290 ? 24.062 50.156 -16.203 1 61.91 290 TYR A O 1
ATOM 2193 N N . PRO A 1 291 ? 25.516 50.406 -17.891 1 62.34 291 PRO A N 1
ATOM 2194 C CA . PRO A 1 291 ? 25.516 51.844 -17.812 1 62.34 291 PRO A CA 1
ATOM 2195 C C . PRO A 1 291 ? 24.125 52.469 -17.969 1 62.34 291 PRO A C 1
ATOM 2197 O O . PRO A 1 291 ? 23.25 51.844 -18.578 1 62.34 291 PRO A O 1
ATOM 2200 N N . ILE A 1 292 ? 23.844 53.469 -17.188 1 71.69 292 ILE A N 1
ATOM 2201 C CA . ILE A 1 292 ? 22.547 54.156 -17.188 1 71.69 292 ILE A CA 1
ATOM 2202 C C . ILE A 1 292 ? 22.141 54.5 -18.625 1 71.69 292 ILE A C 1
ATOM 2204 O O . ILE A 1 292 ? 20.953 54.531 -18.938 1 71.69 292 ILE A O 1
ATOM 2208 N N . GLU A 1 293 ? 23.156 54.625 -19.5 1 72.94 293 GLU A N 1
ATOM 2209 C CA . GLU A 1 293 ? 22.922 54.969 -20.906 1 72.94 293 GLU A CA 1
ATOM 2210 C C . GLU A 1 293 ? 22.125 53.875 -21.609 1 72.94 293 GLU A C 1
ATOM 2212 O O . GLU A 1 293 ? 21.359 54.156 -22.531 1 72.94 293 GLU A O 1
ATOM 2217 N N . TYR A 1 294 ? 22.391 52.719 -21.125 1 76.94 294 TYR A N 1
ATOM 2218 C CA . TYR A 1 294 ? 21.703 51.625 -21.766 1 76.94 294 TYR A CA 1
ATOM 2219 C C . TYR A 1 294 ? 20.203 51.719 -21.562 1 76.94 294 TYR A C 1
ATOM 2221 O O . TYR A 1 294 ? 19.406 51.344 -22.422 1 76.94 294 TYR A O 1
ATOM 2229 N N . TYR A 1 295 ? 19.812 52.188 -20.453 1 73.81 295 TYR A N 1
ATOM 2230 C CA . TYR A 1 295 ? 18.391 52.406 -20.188 1 73.81 295 TYR A CA 1
ATOM 2231 C C . TYR A 1 295 ? 17.797 53.406 -21.141 1 73.81 295 TYR A C 1
ATOM 2233 O O . TYR A 1 295 ? 16.734 53.188 -21.734 1 73.81 295 TYR A O 1
ATOM 2241 N N . TYR A 1 296 ? 18.547 54.406 -21.375 1 73.44 296 TYR A N 1
ATOM 2242 C CA . TYR A 1 296 ? 18.031 55.469 -22.219 1 73.44 296 TYR A CA 1
ATOM 2243 C C . TYR A 1 296 ? 18.062 55.062 -23.688 1 73.44 296 TYR A C 1
ATOM 2245 O O . TYR A 1 296 ? 17.297 55.594 -24.5 1 73.44 296 TYR A O 1
ATOM 2253 N N . GLN A 1 297 ? 18.875 54.125 -23.953 1 77.69 297 GLN A N 1
ATOM 2254 C CA . GLN A 1 297 ? 18.953 53.656 -25.328 1 77.69 297 GLN A CA 1
ATOM 2255 C C . GLN A 1 297 ? 17.953 52.531 -25.578 1 77.69 297 GLN A C 1
ATOM 2257 O O . GLN A 1 297 ? 17.859 52 -26.703 1 77.69 297 GLN A O 1
ATOM 2262 N N . GLY A 1 298 ? 17.266 52.125 -24.531 1 76.56 298 GLY A N 1
ATOM 2263 C CA . GLY A 1 298 ? 16.234 51.094 -24.672 1 76.56 298 GLY A CA 1
ATOM 2264 C C . GLY A 1 298 ? 16.812 49.719 -24.812 1 76.56 298 GLY A C 1
ATOM 2265 O O . GLY A 1 298 ? 16.188 48.812 -25.406 1 76.56 298 GLY A O 1
ATOM 2266 N N . LEU A 1 299 ? 17.953 49.5 -24.234 1 75.44 299 LEU A N 1
ATOM 2267 C CA . LEU A 1 299 ? 18.656 48.25 -24.438 1 75.44 299 LEU A CA 1
ATOM 2268 C C . LEU A 1 299 ? 18.391 47.281 -23.281 1 75.44 299 LEU A C 1
ATOM 2270 O O . LEU A 1 299 ? 18.766 46.125 -23.344 1 75.44 299 LEU A O 1
ATOM 2274 N N . LEU A 1 300 ? 17.719 47.781 -22.297 1 86.12 300 LEU A N 1
ATOM 2275 C CA . LEU A 1 300 ? 17.5 46.969 -21.109 1 86.12 300 LEU A CA 1
ATOM 2276 C C . LEU A 1 300 ? 16.078 46.406 -21.078 1 86.12 300 LEU A C 1
ATOM 2278 O O . LEU A 1 300 ? 15.141 47.094 -21.469 1 86.12 300 LEU A O 1
ATOM 2282 N N . ALA A 1 301 ? 15.945 45.188 -20.641 1 90.5 301 ALA A N 1
ATOM 2283 C CA . ALA A 1 301 ? 14.617 44.625 -20.422 1 90.5 301 ALA A CA 1
ATOM 2284 C C . ALA A 1 301 ? 13.977 45.188 -19.156 1 90.5 301 ALA A C 1
ATOM 2286 O O . ALA A 1 301 ? 14.625 45.906 -18.391 1 90.5 301 ALA A O 1
ATOM 2287 N N . ASP A 1 302 ? 12.711 45 -18.922 1 93 302 ASP A N 1
ATOM 2288 C CA . ASP A 1 302 ? 11.969 45.312 -17.703 1 93 302 ASP A CA 1
ATOM 2289 C C . ASP A 1 302 ? 11.125 44.094 -17.281 1 93 302 ASP A C 1
ATOM 2291 O O . ASP A 1 302 ? 9.898 44.125 -17.359 1 93 302 ASP A O 1
ATOM 2295 N N . THR A 1 303 ? 11.82 43.188 -16.797 1 93.5 303 THR A N 1
ATOM 2296 C CA . THR A 1 303 ? 11.195 41.906 -16.453 1 93.5 303 THR A CA 1
ATOM 2297 C C . THR A 1 303 ? 10.703 41.938 -15.008 1 93.5 303 THR A C 1
ATOM 2299 O O . THR A 1 303 ? 11.484 42.188 -14.086 1 93.5 303 THR A O 1
ATOM 2302 N N . SER A 1 304 ? 9.406 41.688 -14.773 1 94.06 304 SER A N 1
ATOM 2303 C CA . SER A 1 304 ? 8.883 41.469 -13.43 1 94.06 304 SER A CA 1
ATOM 2304 C C . SER A 1 304 ? 8.961 40 -13.055 1 94.06 304 SER A C 1
ATOM 2306 O O . SER A 1 304 ? 7.992 39.25 -13.219 1 94.06 304 SER A O 1
ATOM 2308 N N . TRP A 1 305 ? 10 39.656 -12.531 1 92.56 305 TRP A N 1
ATOM 2309 C CA . TRP A 1 305 ? 10.266 38.25 -12.242 1 92.56 305 TRP A CA 1
ATOM 2310 C C . TRP A 1 305 ? 9.219 37.688 -11.289 1 92.56 305 TRP A C 1
ATOM 2312 O O . TRP A 1 305 ? 8.883 36.5 -11.367 1 92.56 305 TRP A O 1
ATOM 2322 N N . LYS A 1 306 ? 8.711 38.531 -10.359 1 90.81 306 LYS A N 1
ATOM 2323 C CA . LYS A 1 306 ? 7.688 38.094 -9.414 1 90.81 306 LYS A CA 1
ATOM 2324 C C . LYS A 1 306 ? 6.438 37.594 -10.141 1 90.81 306 LYS A C 1
ATOM 2326 O O . LYS A 1 306 ? 5.758 36.688 -9.68 1 90.81 306 LYS A O 1
ATOM 2331 N N . ASP A 1 307 ? 6.113 38.125 -11.266 1 91.38 307 ASP A N 1
ATOM 2332 C CA . ASP A 1 307 ? 4.93 37.781 -12.039 1 91.38 307 ASP A CA 1
ATOM 2333 C C . ASP A 1 307 ? 5.219 36.594 -12.977 1 91.38 307 ASP A C 1
ATOM 2335 O O . ASP A 1 307 ? 4.363 35.75 -13.18 1 91.38 307 ASP A O 1
ATOM 2339 N N . GLU A 1 308 ? 6.438 36.594 -13.453 1 91.44 308 GLU A N 1
ATOM 2340 C CA . GLU A 1 308 ? 6.785 35.594 -14.477 1 91.44 308 GLU A CA 1
ATOM 2341 C C . GLU A 1 308 ? 6.867 34.219 -13.883 1 91.44 308 GLU A C 1
ATOM 2343 O O . GLU A 1 308 ? 6.625 33.219 -14.57 1 91.44 308 GLU A O 1
ATOM 2348 N N . VAL A 1 309 ? 7.121 34.156 -12.656 1 92.25 309 VAL A N 1
ATOM 2349 C CA . VAL A 1 309 ? 7.352 32.844 -12.039 1 92.25 309 VAL A CA 1
ATOM 2350 C C . VAL A 1 309 ? 6.02 32.219 -11.648 1 92.25 309 VAL A C 1
ATOM 2352 O O . VAL A 1 309 ? 5.961 31.016 -11.312 1 92.25 309 VAL A O 1
ATOM 2355 N N . LEU A 1 310 ? 4.961 32.875 -11.766 1 90.56 310 LEU A N 1
ATOM 2356 C CA . LEU A 1 310 ? 3.674 32.375 -11.297 1 90.56 310 LEU A CA 1
ATOM 2357 C C . LEU A 1 310 ? 3.172 31.234 -12.195 1 90.56 310 LEU A C 1
ATOM 2359 O O . LEU A 1 310 ? 3.445 31.234 -13.398 1 90.56 310 LEU A O 1
ATOM 2363 N N . ASN A 1 311 ? 2.461 30.281 -11.578 1 87.62 311 ASN A N 1
ATOM 2364 C CA . ASN A 1 311 ? 1.919 29.078 -12.195 1 87.62 311 ASN A CA 1
ATOM 2365 C C . ASN A 1 311 ? 0.537 29.312 -12.789 1 87.62 311 ASN A C 1
ATOM 2367 O O . ASN A 1 311 ? -0.079 30.359 -12.531 1 87.62 311 ASN A O 1
ATOM 2371 N N . LYS A 1 312 ? 0.145 28.266 -13.656 1 80.5 312 LYS A N 1
ATOM 2372 C CA . LYS A 1 312 ? -1.264 28.203 -14.039 1 80.5 312 LYS A CA 1
ATOM 2373 C C . LYS A 1 312 ? -2.154 28.031 -12.812 1 80.5 312 LYS A C 1
ATOM 2375 O O . LYS A 1 312 ? -1.804 27.297 -11.883 1 80.5 312 LYS A O 1
ATOM 2380 N N . ASN A 1 313 ? -3.186 28.734 -12.703 1 83.38 313 ASN A N 1
ATOM 2381 C CA . ASN A 1 313 ? -3.814 28.828 -11.391 1 83.38 313 ASN A CA 1
ATOM 2382 C C . ASN A 1 313 ? -5.277 28.391 -11.438 1 83.38 313 ASN A C 1
ATOM 2384 O O . ASN A 1 313 ? -6.148 29.078 -10.898 1 83.38 313 ASN A O 1
ATOM 2388 N N . LEU A 1 314 ? -5.559 27.438 -12.133 1 90.19 314 LEU A N 1
ATOM 2389 C CA . LEU A 1 314 ? -6.867 26.812 -12.008 1 90.19 314 LEU A CA 1
ATOM 2390 C C . LEU A 1 314 ? -6.773 25.516 -11.203 1 90.19 314 LEU A C 1
ATOM 2392 O O . LEU A 1 314 ? -6.109 24.562 -11.633 1 90.19 314 LEU A O 1
ATOM 2396 N N . ASN A 1 315 ? -7.395 25.5 -10.047 1 94.75 315 ASN A N 1
ATOM 2397 C CA . ASN A 1 315 ? -7.387 24.375 -9.125 1 94.75 315 ASN A CA 1
ATOM 2398 C C . ASN A 1 315 ? -8.789 23.797 -8.938 1 94.75 315 ASN A C 1
ATOM 2400 O O . ASN A 1 315 ? -9.781 24.5 -9.125 1 94.75 315 ASN A O 1
ATOM 2404 N N . GLN A 1 316 ? -8.859 22.531 -8.633 1 96.12 316 GLN A N 1
ATOM 2405 C CA . GLN A 1 316 ? -10.172 21.906 -8.523 1 96.12 316 GLN A CA 1
ATOM 2406 C C . GLN A 1 316 ? -10.172 20.812 -7.457 1 96.12 316 GLN A C 1
ATOM 2408 O O . GLN A 1 316 ? -9.125 20.266 -7.125 1 96.12 316 GLN A O 1
ATOM 2413 N N . GLU A 1 317 ? -11.344 20.484 -6.883 1 95.88 317 GLU A N 1
ATOM 2414 C CA . GLU A 1 317 ? -11.594 19.406 -5.938 1 95.88 317 GLU A CA 1
ATOM 2415 C C . GLU A 1 317 ? -12.977 18.797 -6.152 1 95.88 317 GLU A C 1
ATOM 2417 O O . GLU A 1 317 ? -13.945 19.516 -6.395 1 95.88 317 GLU A O 1
ATOM 2422 N N . HIS A 1 318 ? -13.078 17.531 -6.18 1 96.31 318 HIS A N 1
ATOM 2423 C CA . HIS A 1 318 ? -14.328 16.797 -6.34 1 96.31 318 HIS A CA 1
ATOM 2424 C C . HIS A 1 318 ? -14.469 15.703 -5.285 1 96.31 318 HIS A C 1
ATOM 2426 O O . HIS A 1 318 ? -13.516 14.969 -5.016 1 96.31 318 HIS A O 1
ATOM 2432 N N . ASN A 1 319 ? -15.625 15.656 -4.672 1 95.75 319 ASN A N 1
ATOM 2433 C CA . ASN A 1 319 ? -15.953 14.641 -3.67 1 95.75 319 ASN A CA 1
ATOM 2434 C C . ASN A 1 319 ? -17.266 13.945 -3.986 1 95.75 319 ASN A C 1
ATOM 2436 O O . ASN A 1 319 ? -18.266 14.602 -4.324 1 95.75 319 ASN A O 1
ATOM 2440 N N . LEU A 1 320 ? -17.281 12.711 -3.928 1 93.56 320 LEU A N 1
ATOM 2441 C CA . LEU A 1 320 ? -18.469 11.891 -4.078 1 93.56 320 LEU A CA 1
ATOM 2442 C C . LEU A 1 320 ? -18.609 10.914 -2.918 1 93.56 320 LEU A C 1
ATOM 2444 O O . LEU A 1 320 ? -17.656 10.219 -2.568 1 93.56 320 LEU A O 1
ATOM 2448 N N . SER A 1 321 ? -19.75 10.914 -2.291 1 93.38 321 SER A N 1
ATOM 2449 C CA . SER A 1 321 ? -19.969 9.977 -1.191 1 93.38 321 SER A CA 1
ATOM 2450 C C . SER A 1 321 ? -21.328 9.297 -1.301 1 93.38 321 SER A C 1
ATOM 2452 O O . SER A 1 321 ? -22.266 9.875 -1.846 1 93.38 321 SER A O 1
ATOM 2454 N N . VAL A 1 322 ? -21.391 8.141 -0.834 1 87.75 322 VAL A N 1
ATOM 2455 C CA . VAL A 1 322 ? -22.609 7.344 -0.739 1 87.75 322 VAL A CA 1
ATOM 2456 C C . VAL A 1 322 ? -22.766 6.801 0.68 1 87.75 322 VAL A C 1
ATOM 2458 O O . VAL A 1 322 ? -21.812 6.289 1.262 1 87.75 322 VAL A O 1
ATOM 2461 N N . SER A 1 323 ? -23.891 6.992 1.242 1 90.19 323 SER A N 1
ATOM 2462 C CA . SER A 1 323 ? -24.125 6.512 2.6 1 90.19 323 SER A CA 1
ATOM 2463 C C . SER A 1 323 ? -25.547 5.988 2.766 1 90.19 323 SER A C 1
ATOM 2465 O O . SER A 1 323 ? -26.453 6.414 2.053 1 90.19 323 SER A O 1
ATOM 2467 N N . GLY A 1 324 ? -25.75 5.098 3.646 1 83.38 324 GLY A N 1
ATOM 2468 C CA . GLY A 1 324 ? -27.047 4.5 3.971 1 83.38 324 GLY A CA 1
ATOM 2469 C C . GLY A 1 324 ? -26.938 3.352 4.957 1 83.38 324 GLY A C 1
ATOM 2470 O O . GLY A 1 324 ? -25.922 3.215 5.648 1 83.38 324 GLY A O 1
ATOM 2471 N N . GLY A 1 325 ? -28.016 2.736 5.25 1 81.44 325 GLY A N 1
ATOM 2472 C CA . GLY A 1 325 ? -27.984 1.573 6.125 1 81.44 325 GLY A CA 1
ATO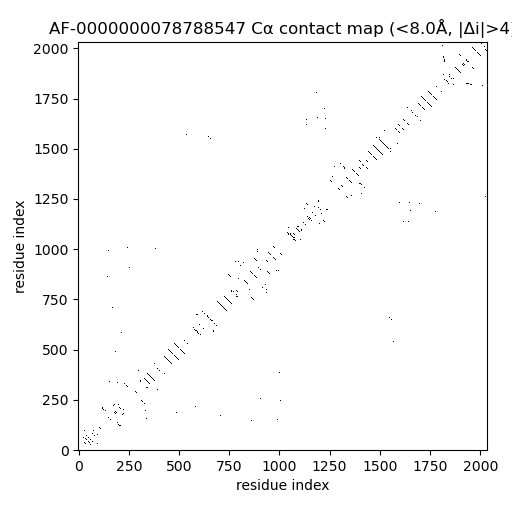M 2473 C C . GLY A 1 325 ? -29.297 1.329 6.836 1 81.44 325 GLY A C 1
ATOM 2474 O O . GLY A 1 325 ? -30.297 2 6.562 1 81.44 325 GLY A O 1
ATOM 2475 N N . SER A 1 326 ? -29.266 0.211 7.598 1 79.06 326 SER A N 1
ATOM 2476 C CA . SER A 1 326 ? -30.359 -0.153 8.477 1 79.06 326 SER A CA 1
ATOM 2477 C C . SER A 1 326 ? -30.031 0.144 9.938 1 79.06 326 SER A C 1
ATOM 2479 O O . SER A 1 326 ? -29 0.76 10.234 1 79.06 326 SER A O 1
ATOM 2481 N N . SER A 1 327 ? -30.953 -0.185 10.766 1 75.88 327 SER A N 1
ATOM 2482 C CA . SER A 1 327 ? -30.734 0.054 12.188 1 75.88 327 SER A CA 1
ATOM 2483 C C . SER A 1 327 ? -29.562 -0.76 12.711 1 75.88 327 SER A C 1
ATOM 2485 O O . SER A 1 327 ? -28.859 -0.333 13.641 1 75.88 327 SER A O 1
ATOM 2487 N N . ASP A 1 328 ? -29.359 -1.887 12.125 1 80 328 ASP A N 1
ATOM 2488 C CA . ASP A 1 328 ? -28.312 -2.783 12.625 1 80 328 ASP A CA 1
ATOM 2489 C C . ASP A 1 328 ? -27.016 -2.586 11.867 1 80 328 ASP A C 1
ATOM 2491 O O . ASP A 1 328 ? -25.938 -2.963 12.359 1 80 328 ASP A O 1
ATOM 2495 N N . PHE A 1 329 ? -27.156 -2.082 10.648 1 82.25 329 PHE A N 1
ATOM 2496 C CA . PHE A 1 329 ? -25.953 -1.986 9.828 1 82.25 329 PHE A CA 1
ATOM 2497 C C . PHE A 1 329 ? -25.938 -0.666 9.062 1 82.25 329 PHE A C 1
ATOM 2499 O O . PHE A 1 329 ? -26.859 -0.347 8.328 1 82.25 329 PHE A O 1
ATOM 2506 N N . LYS A 1 330 ? -24.891 0.06 9.172 1 87.25 330 LYS A N 1
ATOM 2507 C CA . LYS A 1 330 ? -24.688 1.337 8.492 1 87.25 330 LYS A CA 1
ATOM 2508 C C . LYS A 1 330 ? -23.406 1.317 7.668 1 87.25 330 LYS A C 1
ATOM 2510 O O . LYS A 1 330 ? -22.406 0.718 8.07 1 87.25 330 LYS A O 1
ATOM 2515 N N . TYR A 1 331 ? -23.422 1.991 6.504 1 84.25 331 TYR A N 1
ATOM 2516 C CA . TYR A 1 331 ? -22.266 2.004 5.629 1 84.25 331 TYR A CA 1
ATOM 2517 C C . TYR A 1 331 ? -22.062 3.383 5.008 1 84.25 331 TYR A C 1
ATOM 2519 O O . TYR A 1 331 ? -23.016 4.129 4.812 1 84.25 331 TYR A O 1
ATOM 2527 N N . ARG A 1 332 ? -20.859 3.664 4.68 1 91.5 332 ARG A N 1
ATOM 2528 C CA . ARG A 1 332 ? -20.469 4.875 3.967 1 91.5 332 ARG A CA 1
ATOM 2529 C C . ARG A 1 332 ? -19.234 4.637 3.113 1 91.5 332 ARG A C 1
ATOM 2531 O O . ARG A 1 332 ? -18.297 3.963 3.547 1 91.5 332 ARG A O 1
ATOM 2538 N N . ALA A 1 333 ? -19.25 5.125 1.879 1 89.5 333 ALA A N 1
ATOM 2539 C CA . ALA A 1 333 ? -18.094 5.129 0.986 1 89.5 333 ALA A CA 1
ATOM 2540 C C . ALA A 1 333 ? -17.906 6.504 0.346 1 89.5 333 ALA A C 1
ATOM 2542 O O . ALA A 1 333 ? -18.891 7.18 0.013 1 89.5 333 ALA A O 1
ATOM 2543 N N . SER A 1 334 ? -16.656 6.871 0.177 1 94.38 334 SER A N 1
ATOM 2544 C CA . SER A 1 334 ? -16.406 8.18 -0.424 1 94.38 334 SER A CA 1
ATOM 2545 C C . SER A 1 334 ? -15.156 8.164 -1.287 1 94.38 334 SER A C 1
ATOM 2547 O O . SER A 1 334 ? -14.25 7.359 -1.058 1 94.38 334 SER A O 1
ATOM 2549 N N . GLY A 1 335 ? -15.148 8.992 -2.311 1 93.44 335 GLY A N 1
ATOM 2550 C CA . GLY A 1 335 ? -14.008 9.281 -3.176 1 93.44 335 GLY A CA 1
ATOM 2551 C C . GLY A 1 335 ? -13.734 10.766 -3.318 1 93.44 335 GLY A C 1
ATOM 2552 O O . GLY A 1 335 ? -14.656 11.57 -3.402 1 93.44 335 GLY A O 1
ATOM 2553 N N . ASN A 1 336 ? -12.477 11.125 -3.268 1 95.94 336 ASN A N 1
ATOM 2554 C CA . ASN A 1 336 ? -12.07 12.523 -3.383 1 95.94 336 ASN A CA 1
ATOM 2555 C C . ASN A 1 336 ? -10.906 12.688 -4.355 1 95.94 336 ASN A C 1
ATOM 2557 O O . ASN A 1 336 ? -9.992 11.859 -4.387 1 95.94 336 ASN A O 1
ATOM 2561 N N . PHE A 1 337 ? -11.016 13.664 -5.211 1 95.75 337 PHE A N 1
ATOM 2562 C CA . PHE A 1 337 ? -9.93 14.086 -6.09 1 95.75 337 PHE A CA 1
ATOM 2563 C C . PHE A 1 337 ? -9.586 15.555 -5.859 1 95.75 337 PHE A C 1
ATOM 2565 O O . PHE A 1 337 ? -10.438 16.422 -6.016 1 95.75 337 PHE A O 1
ATOM 2572 N N . PHE A 1 338 ? -8.367 15.797 -5.465 1 96.19 338 PHE A N 1
ATOM 2573 C CA . PHE A 1 338 ? -7.855 17.141 -5.258 1 96.19 338 PHE A CA 1
ATOM 2574 C C . PHE A 1 338 ? -6.703 17.438 -6.211 1 96.19 338 PHE A C 1
ATOM 2576 O O . PHE A 1 338 ? -5.758 16.656 -6.312 1 96.19 338 PHE A O 1
ATOM 2583 N N . ASP A 1 339 ? -6.789 18.516 -6.922 1 96.06 339 ASP A N 1
ATOM 2584 C CA . ASP A 1 339 ? -5.758 19 -7.84 1 96.06 339 ASP A CA 1
ATOM 2585 C C . ASP A 1 339 ? -5.465 20.484 -7.613 1 96.06 339 ASP A C 1
ATOM 2587 O O . ASP A 1 339 ? -6.285 21.344 -7.945 1 96.06 339 ASP A O 1
ATOM 2591 N N . GLY A 1 340 ? -4.262 20.75 -7.016 1 94.31 340 GLY A N 1
ATOM 2592 C CA . GLY A 1 340 ? -3.893 22.125 -6.695 1 94.31 340 GLY A CA 1
ATOM 2593 C C . GLY A 1 340 ? -2.484 22.484 -7.133 1 94.31 340 GLY A C 1
ATOM 2594 O O . GLY A 1 340 ? -1.554 21.688 -6.957 1 94.31 340 GLY A O 1
ATOM 2595 N N . ASN A 1 341 ? -2.357 23.703 -7.668 1 94.19 341 ASN A N 1
ATOM 2596 C CA . ASN A 1 341 ? -1.058 24.234 -8.055 1 94.19 341 ASN A CA 1
ATOM 2597 C C . ASN A 1 341 ? -0.541 25.25 -7.039 1 94.19 341 ASN A C 1
ATOM 2599 O O . ASN A 1 341 ? -1.315 26.031 -6.488 1 94.19 341 ASN A O 1
ATOM 2603 N N . ALA A 1 342 ? 0.801 25.156 -6.75 1 93.06 342 ALA A N 1
ATOM 2604 C CA . ALA A 1 342 ? 1.418 26.266 -6.027 1 93.06 342 ALA A CA 1
ATOM 2605 C C . ALA A 1 342 ? 1.399 27.547 -6.867 1 93.06 342 ALA A C 1
ATOM 2607 O O . ALA A 1 342 ? 1.365 27.484 -8.102 1 93.06 342 ALA A O 1
ATOM 2608 N N . LEU A 1 343 ? 1.419 28.656 -6.234 1 92.44 343 LEU A N 1
ATOM 2609 C CA . LEU A 1 343 ? 1.406 29.906 -6.984 1 92.44 343 LEU A CA 1
ATOM 2610 C C . LEU A 1 343 ? 2.689 30.078 -7.793 1 92.44 343 LEU A C 1
ATOM 2612 O O . LEU A 1 343 ? 2.662 30.609 -8.906 1 92.44 343 LEU A O 1
ATOM 2616 N N . VAL A 1 344 ? 3.807 29.672 -7.129 1 92.62 344 VAL A N 1
ATOM 2617 C CA . VAL A 1 344 ? 5.062 29.641 -7.875 1 92.62 344 VAL A CA 1
ATOM 2618 C C . VAL A 1 344 ? 5.188 28.312 -8.609 1 92.62 344 VAL A C 1
ATOM 2620 O O . VAL A 1 344 ? 5.176 27.234 -7.992 1 92.62 344 VAL A O 1
ATOM 2623 N N . GLY A 1 345 ? 5.297 28.328 -9.891 1 90.81 345 GLY A N 1
ATOM 2624 C CA . GLY A 1 345 ? 5.293 27.125 -10.703 1 90.81 345 GLY A CA 1
ATOM 2625 C C . GLY A 1 345 ? 6.684 26.594 -10.984 1 90.81 345 GLY A C 1
ATOM 2626 O O . GLY A 1 345 ? 7.676 27.312 -10.844 1 90.81 345 GLY A O 1
ATOM 2627 N N . PRO A 1 346 ? 6.605 25.312 -11.367 1 93.38 346 PRO A N 1
ATOM 2628 C CA . PRO A 1 346 ? 5.484 24.453 -11.742 1 93.38 346 PRO A CA 1
ATOM 2629 C C . PRO A 1 346 ? 5.055 23.516 -10.609 1 93.38 346 PRO A C 1
ATOM 2631 O O . PRO A 1 346 ? 4.367 22.516 -10.852 1 93.38 346 PRO A O 1
ATOM 2634 N N . ALA A 1 347 ? 5.469 23.703 -9.391 1 94.06 347 ALA A N 1
ATOM 2635 C CA . ALA A 1 347 ? 5.121 22.844 -8.25 1 94.06 347 ALA A CA 1
ATOM 2636 C C . ALA A 1 347 ? 3.613 22.656 -8.156 1 94.06 347 ALA A C 1
ATOM 2638 O O . ALA A 1 347 ? 2.842 23.578 -8.391 1 94.06 347 ALA A O 1
ATOM 2639 N N . ASP A 1 348 ? 3.141 21.469 -7.902 1 94.88 348 ASP A N 1
ATOM 2640 C CA . ASP A 1 348 ? 1.727 21.141 -7.77 1 94.88 348 ASP A CA 1
ATOM 2641 C C . ASP A 1 348 ? 1.532 19.938 -6.848 1 94.88 348 ASP A C 1
ATOM 2643 O O . ASP A 1 348 ? 2.506 19.328 -6.402 1 94.88 348 ASP A O 1
ATOM 2647 N N . TYR A 1 349 ? 0.308 19.734 -6.434 1 94.94 349 TYR A N 1
ATOM 2648 C CA . TYR A 1 349 ? -0.086 18.672 -5.52 1 94.94 349 TYR A CA 1
ATOM 2649 C C . TYR A 1 349 ? -1.405 18.031 -5.949 1 94.94 349 TYR A C 1
ATOM 2651 O O . TYR A 1 349 ? -2.398 18.734 -6.156 1 94.94 349 TYR A O 1
ATOM 2659 N N . ARG A 1 350 ? -1.453 16.781 -6.078 1 95.5 350 ARG A N 1
ATOM 2660 C CA . ARG A 1 350 ? -2.666 16.031 -6.379 1 95.5 350 ARG A CA 1
ATOM 2661 C C . ARG A 1 350 ? -2.885 14.914 -5.363 1 95.5 350 ARG A C 1
ATOM 2663 O O . ARG A 1 350 ? -1.93 14.266 -4.926 1 95.5 350 ARG A O 1
ATOM 2670 N N . ARG A 1 351 ? -4.121 14.664 -5.008 1 96.56 351 ARG A N 1
ATOM 2671 C CA . ARG A 1 351 ? -4.461 13.633 -4.039 1 96.56 351 ARG A CA 1
ATOM 2672 C C . ARG A 1 351 ? -5.695 12.852 -4.48 1 96.56 351 ARG A C 1
ATOM 2674 O O . ARG A 1 351 ? -6.695 13.445 -4.891 1 96.56 351 ARG A O 1
ATOM 2681 N N . TYR A 1 352 ? -5.648 11.609 -4.473 1 95.06 352 TYR A N 1
ATOM 2682 C CA . TYR A 1 352 ? -6.773 10.688 -4.598 1 95.06 352 TYR A CA 1
ATOM 2683 C C . TYR A 1 352 ? -7.055 9.992 -3.271 1 95.06 352 TYR A C 1
ATOM 2685 O O . TYR A 1 352 ? -6.148 9.414 -2.66 1 95.06 352 TYR A O 1
ATOM 2693 N N . ASN A 1 353 ? -8.242 10.086 -2.805 1 95.31 353 ASN A N 1
ATOM 2694 C CA . ASN A 1 353 ? -8.625 9.469 -1.54 1 95.31 353 ASN A CA 1
ATOM 2695 C C . ASN A 1 353 ? -9.867 8.594 -1.696 1 95.31 353 ASN A C 1
ATOM 2697 O O . ASN A 1 353 ? -10.836 9 -2.334 1 95.31 353 ASN A O 1
ATOM 2701 N N . PHE A 1 354 ? -9.789 7.43 -1.17 1 92.62 354 PHE A N 1
ATOM 2702 C CA . PHE A 1 354 ? -10.93 6.523 -1.069 1 92.62 354 PHE A CA 1
ATOM 2703 C C . PHE A 1 354 ? -11.117 6.047 0.367 1 92.62 354 PHE A C 1
ATOM 2705 O O . PHE A 1 354 ? -10.156 5.656 1.029 1 92.62 354 PHE A O 1
ATOM 2712 N N . ALA A 1 355 ? -12.312 6.145 0.873 1 93.31 355 ALA A N 1
ATOM 2713 C CA . ALA A 1 355 ? -12.578 5.742 2.25 1 93.31 355 ALA A CA 1
ATOM 2714 C C . ALA A 1 355 ? -13.898 4.977 2.348 1 93.31 355 ALA A C 1
ATOM 2716 O O . ALA A 1 355 ? -14.836 5.25 1.599 1 93.31 355 ALA A O 1
ATOM 2717 N N . THR A 1 356 ? -14.016 4.023 3.197 1 89.88 356 THR A N 1
ATOM 2718 C CA . THR A 1 356 ? -15.227 3.283 3.516 1 89.88 356 THR A CA 1
ATOM 2719 C C . THR A 1 356 ? -15.32 3.018 5.016 1 89.88 356 THR A C 1
ATOM 2721 O O . THR A 1 356 ? -14.305 2.822 5.68 1 89.88 356 THR A O 1
ATOM 2724 N N . LYS A 1 357 ? -16.5 3.041 5.531 1 91.5 357 LYS A N 1
ATOM 2725 C CA . LYS A 1 357 ? -16.781 2.762 6.934 1 91.5 357 LYS A CA 1
ATOM 2726 C C . LYS A 1 357 ? -18 1.854 7.078 1 91.5 357 LYS A C 1
ATOM 2728 O O . LYS A 1 357 ? -19.062 2.131 6.508 1 91.5 357 LYS A O 1
ATOM 2733 N N . LEU A 1 358 ? -17.828 0.803 7.816 1 87.25 358 LEU A N 1
ATOM 2734 C CA . LEU A 1 358 ? -18.875 -0.166 8.109 1 87.25 358 LEU A CA 1
ATOM 2735 C C . LEU A 1 358 ? -19.109 -0.274 9.609 1 87.25 358 LEU A C 1
ATOM 2737 O O . LEU A 1 358 ? -18.172 -0.47 10.383 1 87.25 358 LEU A O 1
ATOM 2741 N N . VAL A 1 359 ? -20.406 -0.163 9.969 1 89.44 359 VAL A N 1
ATOM 2742 C CA . VAL A 1 359 ? -20.766 -0.259 11.375 1 89.44 359 VAL A CA 1
ATOM 2743 C C . VAL A 1 359 ? -21.906 -1.263 11.555 1 89.44 359 VAL A C 1
ATOM 2745 O O . VAL A 1 359 ? -22.906 -1.198 10.852 1 89.44 359 VAL A O 1
ATOM 2748 N N . TYR A 1 360 ? -21.688 -2.146 12.453 1 85.81 360 TYR A N 1
ATOM 2749 C CA . TYR A 1 360 ? -22.719 -3.117 12.82 1 85.81 360 TYR A CA 1
ATOM 2750 C C . TYR A 1 360 ? -23 -3.061 14.32 1 85.81 360 TYR A C 1
ATOM 2752 O O . TYR A 1 360 ? -22.078 -3.012 15.133 1 85.81 360 TYR A O 1
ATOM 2760 N N . GLU A 1 361 ? -24.203 -2.945 14.625 1 85.44 361 GLU A N 1
ATOM 2761 C CA . GLU A 1 361 ? -24.641 -2.955 16.016 1 85.44 361 GLU A CA 1
ATOM 2762 C C . GLU A 1 361 ? -25.922 -3.756 16.188 1 85.44 361 GLU A C 1
ATOM 2764 O O . GLU A 1 361 ? -26.984 -3.338 15.727 1 85.44 361 GLU A O 1
ATOM 2769 N N . LYS A 1 362 ? -25.844 -4.82 16.828 1 80.12 362 LYS A N 1
ATOM 2770 C CA . LYS A 1 362 ? -27.016 -5.637 17.125 1 80.12 362 LYS A CA 1
ATOM 2771 C C . LYS A 1 362 ? -26.797 -6.484 18.375 1 80.12 362 LYS A C 1
ATOM 2773 O O . LYS A 1 362 ? -25.766 -7.133 18.516 1 80.12 362 LYS A O 1
ATOM 2778 N N . ASN A 1 363 ? -27.719 -6.453 19.203 1 80.38 363 ASN A N 1
ATOM 2779 C CA . ASN A 1 363 ? -27.719 -7.223 20.438 1 80.38 363 ASN A CA 1
ATOM 2780 C C . ASN A 1 363 ? -26.5 -6.887 21.297 1 80.38 363 ASN A C 1
ATOM 2782 O O . ASN A 1 363 ? -26.344 -5.746 21.75 1 80.38 363 ASN A O 1
ATOM 2786 N N . LYS A 1 364 ? -25.578 -7.867 21.422 1 85.31 364 LYS A N 1
ATOM 2787 C CA . LYS A 1 364 ? -24.453 -7.68 22.344 1 85.31 364 LYS A CA 1
ATOM 2788 C C . LYS A 1 364 ? -23.172 -7.32 21.594 1 85.31 364 LYS A C 1
ATOM 2790 O O . LYS A 1 364 ? -22.141 -7.051 22.203 1 85.31 364 LYS A O 1
ATOM 2795 N N . LEU A 1 365 ? -23.344 -7.129 20.281 1 87.69 365 LEU A N 1
ATOM 2796 C CA . LEU A 1 365 ? -22.109 -6.984 19.516 1 87.69 365 LEU A CA 1
ATOM 2797 C C . LEU A 1 365 ? -22.109 -5.68 18.719 1 87.69 365 LEU A C 1
ATOM 2799 O O . LEU A 1 365 ? -23.109 -5.344 18.078 1 87.69 365 LEU A O 1
ATOM 2803 N N . TYR A 1 366 ? -21.078 -4.93 18.859 1 90.06 366 TYR A N 1
ATOM 2804 C CA . TYR A 1 366 ? -20.781 -3.748 18.047 1 90.06 366 TYR A CA 1
ATOM 2805 C C . TYR A 1 366 ? -19.484 -3.92 17.266 1 90.06 366 TYR A C 1
ATOM 2807 O O . TYR A 1 366 ? -18.453 -4.242 17.844 1 90.06 366 TYR A O 1
ATOM 2815 N N . LEU A 1 367 ? -19.594 -3.771 15.969 1 89 367 LEU A N 1
ATOM 2816 C CA . LEU A 1 367 ? -18.422 -3.848 15.109 1 89 367 LEU A CA 1
ATOM 2817 C C . LEU A 1 367 ? -18.266 -2.572 14.289 1 89 367 LEU A C 1
ATOM 2819 O O . LEU A 1 367 ? -19.25 -2.033 13.773 1 89 367 LEU A O 1
ATOM 2823 N N . ASN A 1 368 ? -17.094 -2.068 14.188 1 91.5 368 ASN A N 1
ATOM 2824 C CA . ASN A 1 368 ? -16.75 -0.917 13.367 1 91.5 368 ASN A CA 1
ATOM 2825 C C . ASN A 1 368 ? -15.477 -1.175 12.555 1 91.5 368 ASN A C 1
ATOM 2827 O O . ASN A 1 368 ? -14.469 -1.619 13.094 1 91.5 368 ASN A O 1
ATOM 2831 N N . VAL A 1 369 ? -15.555 -0.934 11.289 1 89.06 369 VAL A N 1
ATOM 2832 C CA . VAL A 1 369 ? -14.391 -1.06 10.422 1 89.06 369 VAL A CA 1
ATOM 2833 C C . VAL A 1 369 ? -14.258 0.19 9.555 1 89.06 369 VAL A C 1
ATOM 2835 O O . VAL A 1 369 ? -15.18 0.545 8.82 1 89.06 369 VAL A O 1
ATOM 2838 N N . ASP A 1 370 ? -13.102 0.818 9.648 1 92.25 370 ASP A N 1
ATOM 2839 C CA . ASP A 1 370 ? -12.758 2.006 8.875 1 92.25 370 ASP A CA 1
ATOM 2840 C C . ASP A 1 370 ? -11.531 1.754 7.996 1 92.25 370 ASP A C 1
ATOM 2842 O O . ASP A 1 370 ? -10.469 1.397 8.5 1 92.25 370 ASP A O 1
ATOM 2846 N N . MET A 1 371 ? -11.719 1.964 6.715 1 90.12 371 MET A N 1
ATOM 2847 C CA . MET A 1 371 ? -10.609 1.802 5.781 1 90.12 371 MET A CA 1
ATOM 2848 C C . MET A 1 371 ? -10.422 3.059 4.938 1 90.12 371 MET A C 1
ATOM 2850 O O . MET A 1 371 ? -11.391 3.695 4.535 1 90.12 371 MET A O 1
ATOM 2854 N N . ASN A 1 372 ? -9.133 3.381 4.699 1 94.12 372 ASN A N 1
ATOM 2855 C CA . ASN A 1 372 ? -8.781 4.559 3.912 1 94.12 372 ASN A CA 1
ATOM 2856 C C . ASN A 1 372 ? -7.535 4.316 3.066 1 94.12 372 ASN A C 1
ATOM 2858 O O . ASN A 1 372 ? -6.57 3.707 3.533 1 94.12 372 ASN A O 1
ATOM 2862 N N . TYR A 1 373 ? -7.559 4.629 1.787 1 93.81 373 TYR A N 1
ATOM 2863 C CA . TYR A 1 373 ? -6.398 4.629 0.904 1 93.81 373 TYR A CA 1
ATOM 2864 C C . TYR A 1 373 ? -6.18 6.004 0.287 1 93.81 373 TYR A C 1
ATOM 2866 O O . TYR A 1 373 ? -7.102 6.59 -0.286 1 93.81 373 TYR A O 1
ATOM 2874 N N . THR A 1 374 ? -4.973 6.508 0.344 1 96.5 374 THR A N 1
ATOM 2875 C CA . THR A 1 374 ? -4.637 7.82 -0.191 1 96.5 374 THR A CA 1
ATOM 2876 C C . THR A 1 374 ? -3.393 7.746 -1.07 1 96.5 374 THR A C 1
ATOM 2878 O O . THR A 1 374 ? -2.393 7.137 -0.688 1 96.5 374 THR A O 1
ATOM 2881 N N . GLN A 1 375 ? -3.453 8.32 -2.229 1 96.06 375 GLN A N 1
ATOM 2882 C CA . GLN A 1 375 ? -2.289 8.547 -3.08 1 96.06 375 GLN A CA 1
ATOM 2883 C C . GLN A 1 375 ? -2.008 10.039 -3.24 1 96.06 375 GLN A C 1
ATOM 2885 O O . GLN A 1 375 ? -2.883 10.805 -3.658 1 96.06 375 GLN A O 1
ATOM 2890 N N . GLU A 1 376 ? -0.884 10.422 -2.895 1 96.38 376 GLU A N 1
ATOM 2891 C CA . GLU A 1 376 ? -0.425 11.805 -3.055 1 96.38 376 GLU A CA 1
ATOM 2892 C C . GLU A 1 376 ? 0.659 11.898 -4.125 1 96.38 376 GLU A C 1
ATOM 2894 O O . GLU A 1 376 ? 1.657 11.18 -4.07 1 96.38 376 GLU A O 1
ATOM 2899 N N . LEU A 1 377 ? 0.43 12.758 -5.082 1 96.75 377 LEU A N 1
ATOM 2900 C CA . LEU A 1 377 ? 1.405 13.055 -6.125 1 96.75 377 LEU A CA 1
ATOM 2901 C C . LEU A 1 377 ? 1.866 14.5 -6.043 1 96.75 377 LEU A C 1
ATOM 2903 O O . LEU A 1 377 ? 1.044 15.414 -5.941 1 96.75 377 LEU A O 1
ATOM 2907 N N . ARG A 1 378 ? 3.201 14.695 -6.109 1 96.5 378 ARG A N 1
ATOM 2908 C CA . ARG A 1 378 ? 3.746 16.047 -6 1 96.5 378 ARG A CA 1
ATOM 2909 C C . ARG A 1 378 ? 4.785 16.297 -7.086 1 96.5 378 ARG A C 1
ATOM 2911 O O . ARG A 1 378 ? 5.582 15.422 -7.414 1 96.5 378 ARG A O 1
ATOM 2918 N N . ASN A 1 379 ? 4.703 17.391 -7.723 1 96.38 379 ASN A N 1
ATOM 2919 C CA . ASN A 1 379 ? 5.828 18.031 -8.398 1 96.38 379 ASN A CA 1
ATOM 2920 C C . ASN A 1 379 ? 6.52 19.047 -7.496 1 96.38 379 ASN A C 1
ATOM 2922 O O . ASN A 1 379 ? 5.965 20.125 -7.223 1 96.38 379 ASN A O 1
ATOM 2926 N N . ASN A 1 380 ? 7.73 18.766 -7.133 1 94.81 380 ASN A N 1
ATOM 2927 C CA . ASN A 1 380 ? 8.414 19.547 -6.117 1 94.81 380 ASN A CA 1
ATOM 2928 C C . ASN A 1 380 ? 9.32 20.609 -6.742 1 94.81 380 ASN A C 1
ATOM 2930 O O . ASN A 1 380 ? 10.086 21.266 -6.043 1 94.81 380 ASN A O 1
ATOM 2934 N N . VAL A 1 381 ? 9.297 20.75 -8.016 1 94.56 381 VAL A N 1
ATOM 2935 C CA . VAL A 1 381 ? 10.109 21.766 -8.664 1 94.56 381 VAL A CA 1
ATOM 2936 C C . VAL A 1 381 ? 9.484 23.141 -8.438 1 94.56 381 VAL A C 1
ATOM 2938 O O . VAL A 1 381 ? 8.477 23.484 -9.07 1 94.56 381 VAL A O 1
ATOM 2941 N N . LYS A 1 382 ? 10.125 23.922 -7.602 1 92 382 LYS A N 1
ATOM 2942 C CA . LYS A 1 382 ? 9.68 25.266 -7.254 1 92 382 LYS A CA 1
ATOM 2943 C C . LYS A 1 382 ? 10.859 26.234 -7.164 1 92 382 LYS A C 1
ATOM 2945 O O . LYS A 1 382 ? 11.648 26.172 -6.219 1 92 382 LYS A O 1
ATOM 2950 N N . PRO A 1 383 ? 10.891 27.094 -8.086 1 90.25 383 PRO A N 1
ATOM 2951 C CA . PRO A 1 383 ? 11.953 28.094 -7.969 1 90.25 383 PRO A CA 1
ATOM 2952 C C . PRO A 1 383 ? 11.891 28.875 -6.656 1 90.25 383 PRO A C 1
ATOM 2954 O O . PRO A 1 383 ? 10.797 29.125 -6.145 1 90.25 383 PRO A O 1
ATOM 2957 N N . ASP A 1 384 ? 13.055 29.188 -6.172 1 89.62 384 ASP A N 1
ATOM 2958 C CA . ASP A 1 384 ? 13.125 30 -4.961 1 89.62 384 ASP A CA 1
ATOM 2959 C C . ASP A 1 384 ? 12.547 31.391 -5.203 1 89.62 384 ASP A C 1
ATOM 2961 O O . ASP A 1 384 ? 13.055 32.156 -6.035 1 89.62 384 ASP A O 1
ATOM 2965 N N . TYR A 1 385 ? 11.523 31.734 -4.555 1 91.12 385 TYR A N 1
ATOM 2966 C CA . TYR A 1 385 ? 10.836 33 -4.758 1 91.12 385 TYR A CA 1
ATOM 2967 C C . TYR A 1 385 ? 11.734 34.188 -4.398 1 91.12 385 TYR A C 1
ATOM 2969 O O . TYR A 1 385 ? 11.672 35.219 -5.039 1 91.12 385 TYR A O 1
ATOM 2977 N N . TYR A 1 386 ? 12.547 34 -3.396 1 91.81 386 TYR A N 1
ATOM 2978 C CA . TYR A 1 386 ? 13.516 35.031 -3.018 1 91.81 386 TYR A CA 1
ATOM 2979 C C . TYR A 1 386 ? 14.461 35.344 -4.172 1 91.81 386 TYR A C 1
ATOM 2981 O O . TYR A 1 386 ? 14.688 36.5 -4.504 1 91.81 386 TYR A O 1
ATOM 2989 N N . ASN A 1 387 ? 14.969 34.344 -4.77 1 89.75 387 ASN A N 1
ATOM 2990 C CA . ASN A 1 387 ? 15.883 34.531 -5.891 1 89.75 387 ASN A CA 1
ATOM 2991 C C . ASN A 1 387 ? 15.18 35.188 -7.074 1 89.75 387 ASN A C 1
ATOM 2993 O O . ASN A 1 387 ? 15.789 36 -7.797 1 89.75 387 ASN A O 1
ATOM 2997 N N . ALA A 1 388 ? 13.984 34.844 -7.254 1 91.56 388 ALA A N 1
ATOM 2998 C CA . ALA A 1 388 ? 13.227 35.469 -8.328 1 91.56 388 ALA A CA 1
ATOM 2999 C C . ALA A 1 388 ? 13.062 36.969 -8.086 1 91.56 388 ALA A C 1
ATOM 3001 O O . ALA A 1 388 ? 13.219 37.781 -9.008 1 91.56 388 ALA A O 1
ATOM 3002 N N . LEU A 1 389 ? 12.781 37.375 -6.906 1 92.5 389 LEU A N 1
ATOM 3003 C CA . LEU A 1 389 ? 12.586 38.781 -6.57 1 92.5 389 LEU A CA 1
ATOM 3004 C C . LEU A 1 389 ? 13.891 39.562 -6.734 1 92.5 389 LEU A C 1
ATOM 3006 O O . LEU A 1 389 ? 13.867 40.719 -7.129 1 92.5 389 LEU A O 1
ATOM 3010 N N . ARG A 1 390 ? 14.945 38.875 -6.449 1 91.56 390 ARG A N 1
ATOM 3011 C CA . ARG A 1 390 ? 16.234 39.562 -6.43 1 91.56 390 ARG A CA 1
ATOM 3012 C C . ARG A 1 390 ? 16.875 39.562 -7.816 1 91.56 390 ARG A C 1
ATOM 3014 O O . ARG A 1 390 ? 17.844 40.281 -8.055 1 91.56 390 ARG A O 1
ATOM 3021 N N . PHE A 1 391 ? 16.359 38.812 -8.703 1 91.12 391 PHE A N 1
ATOM 3022 C CA . PHE A 1 391 ? 16.953 38.75 -10.039 1 91.12 391 PHE A CA 1
ATOM 3023 C C . PHE A 1 391 ? 16.797 40.094 -10.742 1 91.12 391 PHE A C 1
ATOM 3025 O O . PHE A 1 391 ? 15.727 40.719 -10.695 1 91.12 391 PHE A O 1
ATOM 3032 N N . PRO A 1 392 ? 17.859 40.562 -11.344 1 89.31 392 PRO A N 1
ATOM 3033 C CA . PRO A 1 392 ? 17.812 41.906 -11.922 1 89.31 392 PRO A CA 1
ATOM 3034 C C . PRO A 1 392 ? 16.734 42.062 -12.992 1 89.31 392 PRO A C 1
ATOM 3036 O O . PRO A 1 392 ? 16.656 41.25 -13.914 1 89.31 392 PRO A O 1
ATOM 3039 N N . PRO A 1 393 ? 15.93 43.125 -12.891 1 92.75 393 PRO A N 1
ATOM 3040 C CA . PRO A 1 393 ? 14.812 43.312 -13.82 1 92.75 393 PRO A CA 1
ATOM 3041 C C . PRO A 1 393 ? 15.273 43.75 -15.211 1 92.75 393 PRO A C 1
ATOM 3043 O O . PRO A 1 393 ? 14.484 43.75 -16.156 1 92.75 393 PRO A O 1
ATOM 3046 N N . VAL A 1 394 ? 16.578 44.062 -15.375 1 89.88 394 VAL A N 1
ATOM 3047 C CA . VAL A 1 394 ? 17.109 44.562 -16.641 1 89.88 394 VAL A CA 1
ATOM 3048 C C . VAL A 1 394 ? 17.406 43.406 -17.578 1 89.88 394 VAL A C 1
ATOM 3050 O O . VAL A 1 394 ? 17.75 43.594 -18.734 1 89.88 394 VAL A O 1
ATOM 3053 N N . VAL A 1 395 ? 17.25 42.25 -17.078 1 88.06 395 VAL A N 1
ATOM 3054 C CA . VAL A 1 395 ? 17.547 41.031 -17.844 1 88.06 395 VAL A CA 1
ATOM 3055 C C . VAL A 1 395 ? 16.25 40.375 -18.328 1 88.06 395 VAL A C 1
ATOM 3057 O O . VAL A 1 395 ? 15.297 40.219 -17.562 1 88.06 395 VAL A O 1
ATOM 3060 N N . PRO A 1 396 ? 16.188 40.062 -19.641 1 90.12 396 PRO A N 1
ATOM 3061 C CA . PRO A 1 396 ? 14.992 39.344 -20.094 1 90.12 396 PRO A CA 1
ATOM 3062 C C . PRO A 1 396 ? 14.953 37.906 -19.609 1 90.12 396 PRO A C 1
ATOM 3064 O O . PRO A 1 396 ? 15.961 37.375 -19.141 1 90.12 396 PRO A O 1
ATOM 3067 N N . ILE A 1 397 ? 13.836 37.312 -19.766 1 91.12 397 ILE A N 1
ATOM 3068 C CA . ILE A 1 397 ? 13.672 35.938 -19.328 1 91.12 397 ILE A CA 1
ATOM 3069 C C . ILE A 1 397 ? 14.602 35.031 -20.125 1 91.12 397 ILE A C 1
ATOM 3071 O O . ILE A 1 397 ? 15.289 34.188 -19.547 1 91.12 397 ILE A O 1
ATOM 3075 N N . TYR A 1 398 ? 14.547 35.188 -21.438 1 90.19 398 TYR A N 1
ATOM 3076 C CA . TYR A 1 398 ? 15.359 34.375 -22.359 1 90.19 398 TYR A CA 1
ATOM 3077 C C . TYR A 1 398 ? 16.312 35.25 -23.156 1 90.19 398 TYR A C 1
ATOM 3079 O O . TYR A 1 398 ? 15.969 36.406 -23.5 1 90.19 398 TYR A O 1
ATOM 3087 N N . ASP A 1 399 ? 17.484 34.625 -23.406 1 85.44 399 ASP A N 1
ATOM 3088 C CA . ASP A 1 399 ? 18.438 35.344 -24.234 1 85.44 399 ASP A CA 1
ATOM 3089 C C . ASP A 1 399 ? 18.094 35.219 -25.703 1 85.44 399 ASP A C 1
ATOM 3091 O O . ASP A 1 399 ? 17.031 34.719 -26.062 1 85.44 399 ASP A O 1
ATOM 3095 N N . SER A 1 400 ? 18.953 35.781 -26.531 1 83.19 400 SER A N 1
ATOM 3096 C CA . SER A 1 400 ? 18.703 35.844 -27.969 1 83.19 400 SER A CA 1
ATOM 3097 C C . SER A 1 400 ? 18.719 34.438 -28.562 1 83.19 400 SER A C 1
ATOM 3099 O O . SER A 1 400 ? 18.156 34.219 -29.641 1 83.19 400 SER A O 1
ATOM 3101 N N . GLU A 1 401 ? 19.25 33.438 -27.812 1 85.25 401 GLU A N 1
ATOM 3102 C CA . GLU A 1 401 ? 19.328 32.062 -28.281 1 85.25 401 GLU A CA 1
ATOM 3103 C C . GLU A 1 401 ? 18.172 31.234 -27.75 1 85.25 401 GLU A C 1
ATOM 3105 O O . GLU A 1 401 ? 18.047 30.047 -28.078 1 85.25 401 GLU A O 1
ATOM 3110 N N . GLY A 1 402 ? 17.312 31.906 -27.016 1 83.88 402 GLY A N 1
ATOM 3111 C CA . GLY A 1 402 ? 16.141 31.219 -26.5 1 83.88 402 GLY A CA 1
ATOM 3112 C C . GLY A 1 402 ? 16.422 30.438 -25.219 1 83.88 402 GLY A C 1
ATOM 3113 O O . GLY A 1 402 ? 15.594 29.656 -24.766 1 83.88 402 GLY A O 1
ATOM 3114 N N . LYS A 1 403 ? 17.594 30.625 -24.672 1 82.06 403 LYS A N 1
ATOM 3115 C CA . LYS A 1 403 ? 17.953 30.047 -23.375 1 82.06 403 LYS A CA 1
ATOM 3116 C C . LYS A 1 403 ? 17.672 31.031 -22.25 1 82.06 403 LYS A C 1
ATOM 3118 O O . LYS A 1 403 ? 17.641 32.25 -22.453 1 82.06 403 LYS A O 1
ATOM 3123 N N . PRO A 1 404 ? 17.453 30.453 -21.094 1 87 404 PRO A N 1
ATOM 3124 C CA . PRO A 1 404 ? 17.312 31.375 -19.953 1 87 404 PRO A CA 1
ATOM 3125 C C . PRO A 1 404 ? 18.5 32.312 -19.812 1 87 404 PRO A C 1
ATOM 3127 O O . PRO A 1 404 ? 19.656 31.891 -19.922 1 87 404 PRO A O 1
ATOM 3130 N N . SER A 1 405 ? 18.188 33.5 -19.562 1 85.56 405 SER A N 1
ATOM 3131 C CA . SER A 1 405 ? 19.234 34.5 -19.469 1 85.56 405 SER A CA 1
ATOM 3132 C C . SER A 1 405 ? 20.172 34.25 -18.297 1 85.56 405 SER A C 1
ATOM 3134 O O . SER A 1 405 ? 19.734 33.812 -17.234 1 85.56 405 SER A O 1
ATOM 3136 N N . LYS A 1 406 ? 21.391 34.531 -18.516 1 80.75 406 LYS A N 1
ATOM 3137 C CA . LYS A 1 406 ? 22.391 34.438 -17.469 1 80.75 406 LYS A CA 1
ATOM 3138 C C . LYS A 1 406 ? 22.375 35.656 -16.578 1 80.75 406 LYS A C 1
ATOM 3140 O O . LYS A 1 406 ? 21.812 36.719 -16.938 1 80.75 406 LYS A O 1
ATOM 3145 N N . TYR A 1 407 ? 22.906 35.5 -15.484 1 81.19 407 TYR A N 1
ATOM 3146 C CA . TYR A 1 407 ? 23.078 36.656 -14.609 1 81.19 407 TYR A CA 1
ATOM 3147 C C . TYR A 1 407 ? 23.969 37.688 -15.25 1 81.19 407 TYR A C 1
ATOM 3149 O O . TYR A 1 407 ? 24.953 37.375 -15.906 1 81.19 407 TYR A O 1
ATOM 3157 N N . PRO A 1 408 ? 23.625 38.906 -15.203 1 74.56 408 PRO A N 1
ATOM 3158 C CA . PRO A 1 408 ? 24.297 39.906 -16 1 74.56 408 PRO A CA 1
ATOM 3159 C C . PRO A 1 408 ? 25.75 40.125 -15.617 1 74.56 408 PRO A C 1
ATOM 3161 O O . PRO A 1 408 ? 26.531 40.688 -16.391 1 74.56 408 PRO A O 1
ATOM 3164 N N . ILE A 1 409 ? 26.109 39.656 -14.414 1 71.81 409 ILE A N 1
ATOM 3165 C CA . ILE A 1 409 ? 27.5 39.781 -13.992 1 71.81 409 ILE A CA 1
ATOM 3166 C C . ILE A 1 409 ? 28.234 38.469 -14.219 1 71.81 409 ILE A C 1
ATOM 3168 O O . ILE A 1 409 ? 27.922 37.438 -13.586 1 71.81 409 ILE A O 1
ATOM 3172 N N . GLU A 1 410 ? 29.219 38.438 -15.039 1 63.44 410 GLU A N 1
ATOM 3173 C CA . GLU A 1 410 ? 29.922 37.219 -15.484 1 63.44 410 GLU A CA 1
ATOM 3174 C C . GLU A 1 410 ? 30.547 36.469 -14.305 1 63.44 410 GLU A C 1
ATOM 3176 O O . GLU A 1 410 ? 30.547 35.25 -14.273 1 63.44 410 GLU A O 1
ATOM 3181 N N . SER A 1 411 ? 31.109 37.25 -13.375 1 62.72 411 SER A N 1
ATOM 3182 C CA . SER A 1 411 ? 31.797 36.625 -12.25 1 62.72 411 SER A CA 1
ATOM 3183 C C . SER A 1 411 ? 30.812 35.875 -11.359 1 62.72 411 SER A C 1
ATOM 3185 O O . SER A 1 411 ? 31.219 35.062 -10.547 1 62.72 411 SER A O 1
ATOM 3187 N N . MET A 1 412 ? 29.609 36.188 -11.602 1 68.5 412 MET A N 1
ATOM 3188 C CA . MET A 1 412 ? 28.594 35.531 -10.766 1 68.5 412 MET A CA 1
ATOM 3189 C C . MET A 1 412 ? 27.859 34.438 -11.539 1 68.5 412 MET A C 1
ATOM 3191 O O . MET A 1 412 ? 26.672 34.219 -11.312 1 68.5 412 MET A O 1
ATOM 3195 N N . GLY A 1 413 ? 28.547 33.875 -12.336 1 63.34 413 GLY A N 1
ATOM 3196 C CA . GLY A 1 413 ? 27.969 32.812 -13.164 1 63.34 413 GLY A CA 1
ATOM 3197 C C . GLY A 1 413 ? 27.25 31.75 -12.359 1 63.34 413 GLY A C 1
ATOM 3198 O O . GLY A 1 413 ? 26.312 31.125 -12.844 1 63.34 413 GLY A O 1
ATOM 3199 N N . TRP A 1 414 ? 27.656 31.594 -11.141 1 65.06 414 TRP A N 1
ATOM 3200 C CA . TRP A 1 414 ? 27.031 30.562 -10.305 1 65.06 414 TRP A CA 1
ATOM 3201 C C . TRP A 1 414 ? 25.609 30.969 -9.93 1 65.06 414 TRP A C 1
ATOM 3203 O O . TRP A 1 414 ? 24.812 30.109 -9.531 1 65.06 414 TRP A O 1
ATOM 3213 N N . MET A 1 415 ? 25.297 32.219 -10.164 1 70.38 415 MET A N 1
ATOM 3214 C CA . MET A 1 415 ? 23.953 32.719 -9.867 1 70.38 415 MET A CA 1
ATOM 3215 C C . MET A 1 415 ? 23 32.438 -11.016 1 70.38 415 MET A C 1
ATOM 3217 O O . MET A 1 415 ? 21.797 32.688 -10.914 1 70.38 415 MET A O 1
ATOM 3221 N N . ASP A 1 416 ? 23.562 31.953 -12.086 1 67.44 416 ASP A N 1
ATOM 3222 C CA . ASP A 1 416 ? 22.703 31.594 -13.195 1 67.44 416 ASP A CA 1
ATOM 3223 C C . ASP A 1 416 ? 21.609 30.625 -12.742 1 67.44 416 ASP A C 1
ATOM 3225 O O . ASP A 1 416 ? 20.516 30.594 -13.312 1 67.44 416 ASP A O 1
ATOM 3229 N N . GLU A 1 417 ? 21.969 29.891 -11.672 1 69.06 417 GLU A N 1
ATOM 3230 C CA . GLU A 1 417 ? 21.016 28.938 -11.117 1 69.06 417 GLU A CA 1
ATOM 3231 C C . GLU A 1 417 ? 19.844 29.641 -10.453 1 69.06 417 GLU A C 1
ATOM 3233 O O . GLU A 1 417 ? 18.797 29.031 -10.234 1 69.06 417 GLU A O 1
ATOM 3238 N N . THR A 1 418 ? 20.094 30.859 -10.406 1 74.19 418 THR A N 1
ATOM 3239 C CA . THR A 1 418 ? 19.062 31.594 -9.672 1 74.19 418 THR A CA 1
ATOM 3240 C C . THR A 1 418 ? 17.984 32.094 -10.625 1 74.19 418 THR A C 1
ATOM 3242 O O . THR A 1 418 ? 16.938 32.562 -10.188 1 74.19 418 THR A O 1
ATOM 3245 N N . ASN A 1 419 ? 18.328 32.062 -11.977 1 82.56 419 ASN A N 1
ATOM 3246 C CA . ASN A 1 419 ? 17.203 32.281 -12.891 1 82.56 419 ASN A CA 1
ATOM 3247 C C . ASN A 1 419 ? 16.109 31.25 -12.688 1 82.56 419 ASN A C 1
ATOM 3249 O O . ASN A 1 419 ? 16.328 30.047 -12.875 1 82.56 419 ASN A O 1
ATOM 3253 N N . PRO A 1 420 ? 14.945 31.734 -12.359 1 87.62 420 PRO A N 1
ATOM 3254 C CA . PRO A 1 420 ? 13.875 30.797 -12.031 1 87.62 420 PRO A CA 1
ATOM 3255 C C . PRO A 1 420 ? 13.508 29.891 -13.195 1 87.62 420 PRO A C 1
ATOM 3257 O O . PRO A 1 420 ? 13.055 28.75 -12.984 1 87.62 420 PRO A O 1
ATOM 3260 N N . PHE A 1 421 ? 13.68 30.312 -14.367 1 87.81 421 PHE A N 1
ATOM 3261 C CA . PHE A 1 421 ? 13.289 29.5 -15.516 1 87.81 421 PHE A CA 1
ATOM 3262 C C . PHE A 1 421 ? 14.359 28.469 -15.852 1 87.81 421 PHE A C 1
ATOM 3264 O O . PHE A 1 421 ? 14.07 27.438 -16.453 1 87.81 421 PHE A O 1
ATOM 3271 N N . SER A 1 422 ? 15.625 28.766 -15.516 1 86.38 422 SER A N 1
ATOM 3272 C CA . SER A 1 422 ? 16.656 27.734 -15.609 1 86.38 422 SER A CA 1
ATOM 3273 C C . SER A 1 422 ? 16.375 26.594 -14.633 1 86.38 422 SER A C 1
ATOM 3275 O O . SER A 1 422 ? 16.5 25.422 -14.984 1 86.38 422 SER A O 1
ATOM 3277 N N . TYR A 1 423 ? 15.984 27.016 -13.5 1 86.75 423 TYR A N 1
ATOM 3278 C CA . TYR A 1 423 ? 15.68 26.016 -12.477 1 86.75 423 TYR A CA 1
ATOM 3279 C C . TYR A 1 423 ? 14.547 25.109 -12.93 1 86.75 423 TYR A C 1
ATOM 3281 O O . TYR A 1 423 ? 14.602 23.891 -12.742 1 86.75 423 TYR A O 1
ATOM 3289 N N . ARG A 1 424 ? 13.547 25.656 -13.547 1 88.19 424 ARG A N 1
ATOM 3290 C CA . ARG A 1 424 ? 12.367 24.938 -14.008 1 88.19 424 ARG A CA 1
ATOM 3291 C C . ARG A 1 424 ? 12.742 23.938 -15.102 1 88.19 424 ARG A C 1
ATOM 3293 O O . ARG A 1 424 ? 12.188 22.844 -15.164 1 88.19 424 ARG A O 1
ATOM 3300 N N . GLN A 1 425 ? 13.609 24.344 -15.859 1 86 425 GLN A N 1
ATOM 3301 C CA . GLN A 1 425 ? 13.93 23.547 -17.031 1 86 425 GLN A CA 1
ATOM 3302 C C . GLN A 1 425 ? 14.953 22.453 -16.703 1 86 425 GLN A C 1
ATOM 3304 O O . GLN A 1 425 ? 14.969 21.406 -17.328 1 86 425 GLN A O 1
ATOM 3309 N N . LEU A 1 426 ? 15.805 22.703 -15.742 1 88.44 426 LEU A N 1
ATOM 3310 C CA . LEU A 1 426 ? 16.969 21.844 -15.523 1 88.44 426 LEU A CA 1
ATOM 3311 C C . LEU A 1 426 ? 16.703 20.859 -14.383 1 88.44 426 LEU A C 1
ATOM 3313 O O . LEU A 1 426 ? 17.5 19.938 -14.156 1 88.44 426 LEU A O 1
ATOM 3317 N N . ASN A 1 427 ? 15.539 21.016 -13.742 1 91.25 427 ASN A N 1
ATOM 3318 C CA . ASN A 1 427 ? 15.312 20.156 -12.586 1 91.25 427 ASN A CA 1
ATOM 3319 C C . ASN A 1 427 ? 14 19.391 -12.711 1 91.25 427 ASN A C 1
ATOM 3321 O O . ASN A 1 427 ? 13 19.938 -13.18 1 91.25 427 ASN A O 1
ATOM 3325 N N . LYS A 1 428 ? 14.039 18.188 -12.391 1 94.38 428 LYS A N 1
ATOM 3326 C CA . LYS A 1 428 ? 12.867 17.344 -12.133 1 94.38 428 LYS A CA 1
ATOM 3327 C C . LYS A 1 428 ? 12.867 16.828 -10.695 1 94.38 428 LYS A C 1
ATOM 3329 O O . LYS A 1 428 ? 13.922 16.5 -10.156 1 94.38 428 LYS A O 1
ATOM 3334 N N . ASN A 1 429 ? 11.781 16.859 -10.031 1 96.75 429 ASN A N 1
ATOM 3335 C CA . ASN A 1 429 ? 11.594 16.344 -8.68 1 96.75 429 ASN A CA 1
ATOM 3336 C C . ASN A 1 429 ? 10.141 15.945 -8.43 1 96.75 429 ASN A C 1
ATOM 3338 O O . ASN A 1 429 ? 9.289 16.812 -8.188 1 96.75 429 ASN A O 1
ATOM 3342 N N . ASN A 1 430 ? 9.898 14.734 -8.508 1 96.56 430 ASN A N 1
ATOM 3343 C CA . ASN A 1 430 ? 8.547 14.211 -8.328 1 96.56 430 ASN A CA 1
ATOM 3344 C C . ASN A 1 430 ? 8.484 13.195 -7.188 1 96.56 430 ASN A C 1
ATOM 3346 O O . ASN A 1 430 ? 9.422 12.43 -6.98 1 96.56 430 ASN A O 1
ATOM 3350 N N . SER A 1 431 ? 7.387 13.25 -6.449 1 96.69 431 SER A N 1
ATOM 3351 C CA . SER A 1 431 ? 7.203 12.266 -5.387 1 96.69 431 SER A CA 1
ATOM 3352 C C . SER A 1 431 ? 5.812 11.648 -5.441 1 96.69 431 SER A C 1
ATOM 3354 O O . SER A 1 431 ? 4.863 12.281 -5.918 1 96.69 431 SER A O 1
ATOM 3356 N N . GLU A 1 432 ? 5.699 10.453 -5.062 1 96.75 432 GLU A N 1
ATOM 3357 C CA . GLU A 1 432 ? 4.465 9.695 -4.91 1 96.75 432 GLU A CA 1
ATOM 3358 C C . GLU A 1 432 ? 4.395 9.023 -3.541 1 96.75 432 GLU A C 1
ATOM 3360 O O . GLU A 1 432 ? 5.34 8.344 -3.129 1 96.75 432 GLU A O 1
ATOM 3365 N N . GLU A 1 433 ? 3.316 9.234 -2.855 1 96.62 433 GLU A N 1
ATOM 3366 C CA . GLU A 1 433 ? 3.107 8.586 -1.565 1 96.62 433 GLU A CA 1
ATOM 3367 C C . GLU A 1 433 ? 1.785 7.824 -1.54 1 96.62 433 GLU A C 1
ATOM 3369 O O . GLU A 1 433 ? 0.745 8.359 -1.923 1 96.62 433 GLU A O 1
ATOM 3374 N N . ASN A 1 434 ? 1.804 6.582 -1.196 1 96.62 434 ASN A N 1
ATOM 3375 C CA . ASN A 1 434 ? 0.634 5.727 -1.039 1 96.62 434 ASN A CA 1
ATOM 3376 C C . ASN A 1 434 ? 0.447 5.293 0.412 1 96.62 434 ASN A C 1
ATOM 3378 O O . ASN A 1 434 ? 1.371 4.758 1.029 1 96.62 434 ASN A O 1
ATOM 3382 N N . THR A 1 435 ? -0.726 5.559 0.937 1 96.81 435 THR A N 1
ATOM 3383 C CA . THR A 1 435 ? -0.994 5.227 2.332 1 96.81 435 THR A CA 1
ATOM 3384 C C . THR A 1 435 ? -2.252 4.371 2.453 1 96.81 435 THR A C 1
ATOM 3386 O O . THR A 1 435 ? -3.309 4.73 1.934 1 96.81 435 THR A O 1
ATOM 3389 N N . PHE A 1 436 ? -2.109 3.27 3.084 1 94.69 436 PHE A N 1
ATOM 3390 C CA . PHE A 1 436 ? -3.244 2.461 3.512 1 94.69 436 PHE A CA 1
ATOM 3391 C C . PHE A 1 436 ? -3.428 2.541 5.023 1 94.69 436 PHE A C 1
ATOM 3393 O O . PHE A 1 436 ? -2.469 2.373 5.777 1 94.69 436 PHE A O 1
ATOM 3400 N N . ARG A 1 437 ? -4.664 2.777 5.453 1 95.75 437 ARG A N 1
ATOM 3401 C CA . ARG A 1 437 ? -4.992 2.82 6.875 1 95.75 437 ARG A CA 1
ATOM 3402 C C . ARG A 1 437 ? -6.254 2.018 7.172 1 95.75 437 ARG A C 1
ATOM 3404 O O . ARG A 1 437 ? -7.266 2.166 6.48 1 95.75 437 ARG A O 1
ATOM 3411 N N . MET A 1 438 ? -6.238 1.229 8.188 1 93.62 438 MET A N 1
ATOM 3412 C CA . MET A 1 438 ? -7.383 0.452 8.656 1 93.62 438 MET A CA 1
ATOM 3413 C C . MET A 1 438 ? -7.523 0.555 10.172 1 93.62 438 MET A C 1
ATOM 3415 O O . MET A 1 438 ? -6.531 0.52 10.898 1 93.62 438 MET A O 1
ATOM 3419 N N . PHE A 1 439 ? -8.633 0.762 10.648 1 94.12 439 PHE A N 1
ATOM 3420 C CA . PHE A 1 439 ? -8.992 0.72 12.062 1 94.12 439 PHE A CA 1
ATOM 3421 C C . PHE A 1 439 ? -10.242 -0.123 12.281 1 94.12 439 PHE A C 1
ATOM 3423 O O . PHE A 1 439 ? -11.266 0.098 11.633 1 94.12 439 PHE A O 1
ATOM 3430 N N . ALA A 1 440 ? -10.18 -1.078 13.133 1 92.44 440 ALA A N 1
ATOM 3431 C CA . ALA A 1 440 ? -11.297 -1.955 13.461 1 92.44 440 ALA A CA 1
ATOM 3432 C C . ALA A 1 440 ? -11.516 -2.037 14.969 1 92.44 440 ALA A C 1
ATOM 3434 O O . ALA A 1 440 ? -10.547 -2.051 15.742 1 92.44 440 ALA A O 1
ATOM 3435 N N . SER A 1 441 ? -12.719 -2.057 15.375 1 93.88 441 SER A N 1
ATOM 3436 C CA . SER A 1 441 ? -13.062 -2.238 16.781 1 93.88 441 SER A CA 1
ATOM 3437 C C . SER A 1 441 ? -14.234 -3.199 16.953 1 93.88 441 SER A C 1
ATOM 3439 O O . SER A 1 441 ? -15.133 -3.236 16.109 1 93.88 441 SER A O 1
ATOM 3441 N N . ALA A 1 442 ? -14.211 -4.016 17.953 1 92.44 442 ALA A N 1
ATOM 3442 C CA . ALA A 1 442 ? -15.266 -4.945 18.344 1 92.44 442 ALA A CA 1
ATOM 3443 C C . ALA A 1 442 ? -15.586 -4.816 19.828 1 92.44 442 ALA A C 1
ATOM 3445 O O . ALA A 1 442 ? -14.703 -4.941 20.672 1 92.44 442 ALA A O 1
ATOM 3446 N N . LYS A 1 443 ? -16.75 -4.504 20.078 1 93.88 443 LYS A N 1
ATOM 3447 C CA . LYS A 1 443 ? -17.25 -4.379 21.438 1 93.88 443 LYS A CA 1
ATOM 3448 C C . LYS A 1 443 ? -18.312 -5.445 21.75 1 93.88 443 LYS A C 1
ATOM 3450 O O . LYS A 1 443 ? -19.25 -5.625 20.969 1 93.88 443 LYS A O 1
ATOM 3455 N N . TYR A 1 444 ? -18.156 -6.164 22.812 1 93.88 444 TYR A N 1
ATOM 3456 C CA . TYR A 1 444 ? -19.078 -7.207 23.234 1 93.88 444 TYR A CA 1
ATOM 3457 C C . TYR A 1 444 ? -19.594 -6.941 24.641 1 93.88 444 TYR A C 1
ATOM 3459 O O . TYR A 1 444 ? -18.812 -6.859 25.594 1 93.88 444 TYR A O 1
ATOM 3467 N N . ASN A 1 445 ? -20.875 -6.867 24.734 1 92.94 445 ASN A N 1
ATOM 3468 C CA . ASN A 1 445 ? -21.5 -6.668 26.031 1 92.94 445 ASN A CA 1
ATOM 3469 C C . ASN A 1 445 ? -21.609 -7.98 26.812 1 92.94 445 ASN A C 1
ATOM 3471 O O . ASN A 1 445 ? -22.531 -8.766 26.578 1 92.94 445 ASN A O 1
ATOM 3475 N N . LEU A 1 446 ? -20.812 -8.18 27.781 1 93.5 446 LEU A N 1
ATOM 3476 C CA . LEU A 1 446 ? -20.781 -9.391 28.578 1 93.5 446 LEU A CA 1
ATOM 3477 C C . LEU A 1 446 ? -22 -9.469 29.5 1 93.5 446 LEU A C 1
ATOM 3479 O O . LEU A 1 446 ? -22.641 -10.508 29.609 1 93.5 446 LEU A O 1
ATOM 3483 N N . LEU A 1 447 ? -22.234 -8.422 30.219 1 92.5 447 LEU A N 1
ATOM 3484 C CA . LEU A 1 447 ? -23.359 -8.211 31.109 1 92.5 447 LEU A CA 1
ATOM 3485 C C . LEU A 1 447 ? -23.875 -6.777 31.016 1 92.5 447 LEU A C 1
ATOM 3487 O O . LEU A 1 447 ? -23.266 -5.941 30.344 1 92.5 447 LEU A O 1
ATOM 3491 N N . LYS A 1 448 ? -24.938 -6.633 31.594 1 89.38 448 LYS A N 1
ATOM 3492 C CA . LYS A 1 448 ? -25.453 -5.266 31.578 1 89.38 448 LYS A CA 1
ATOM 3493 C C . LYS A 1 448 ? -24.438 -4.293 32.188 1 89.38 448 LYS A C 1
ATOM 3495 O O . LYS A 1 448 ? -23.984 -4.469 33.312 1 89.38 448 LYS A O 1
ATOM 3500 N N . GLY A 1 449 ? -24.062 -3.412 31.391 1 91.19 449 GLY A N 1
ATOM 3501 C CA . GLY A 1 449 ? -23.141 -2.371 31.828 1 91.19 449 GLY A CA 1
ATOM 3502 C C . GLY A 1 449 ? -21.688 -2.758 31.672 1 91.19 449 GLY A C 1
ATOM 3503 O O . GLY A 1 449 ? -20.781 -1.924 31.844 1 91.19 449 GLY A O 1
ATOM 3504 N N . LEU A 1 450 ? -21.438 -4.035 31.469 1 95 450 LEU A N 1
ATOM 3505 C CA . LEU A 1 450 ? -20.062 -4.516 31.328 1 95 450 LEU A CA 1
ATOM 3506 C C . LEU A 1 450 ? -19.781 -4.922 29.891 1 95 450 LEU A C 1
ATOM 3508 O O . LEU A 1 450 ? -20.422 -5.816 29.344 1 95 450 LEU A O 1
ATOM 3512 N N . TYR A 1 451 ? -18.812 -4.246 29.297 1 94.31 451 TYR A N 1
ATOM 3513 C CA . TYR A 1 451 ? -18.453 -4.66 27.938 1 94.31 451 TYR A CA 1
ATOM 3514 C C . TYR A 1 451 ? -16.953 -4.77 27.766 1 94.31 451 TYR A C 1
ATOM 3516 O O . TYR A 1 451 ? -16.188 -4.16 28.531 1 94.31 451 TYR A O 1
ATOM 3524 N N . LEU A 1 452 ? -16.469 -5.621 26.875 1 96.62 452 LEU A N 1
ATOM 3525 C CA . LEU A 1 452 ? -15.102 -5.762 26.406 1 96.62 452 LEU A CA 1
ATOM 3526 C C . LEU A 1 452 ? -14.961 -5.254 24.984 1 96.62 452 LEU A C 1
ATOM 3528 O O . LEU A 1 452 ? -15.773 -5.594 24.109 1 96.62 452 LEU A O 1
ATOM 3532 N N . GLU A 1 453 ? -13.977 -4.363 24.797 1 95.62 453 GLU A N 1
ATOM 3533 C CA . GLU A 1 453 ? -13.758 -3.822 23.453 1 95.62 453 GLU A CA 1
ATOM 3534 C C . GLU A 1 453 ? -12.312 -4.039 23 1 95.62 453 GLU A C 1
ATOM 3536 O O . GLU A 1 453 ? -11.375 -3.711 23.734 1 95.62 453 GLU A O 1
ATOM 3541 N N . GLY A 1 454 ? -12.156 -4.645 21.891 1 96 454 GLY A N 1
ATOM 3542 C CA . GLY A 1 454 ? -10.867 -4.723 21.219 1 96 454 GLY A CA 1
ATOM 3543 C C . GLY A 1 454 ? -10.75 -3.756 20.047 1 96 454 GLY A C 1
ATOM 3544 O O . GLY A 1 454 ? -11.695 -3.588 19.281 1 96 454 GLY A O 1
ATOM 3545 N N . ARG A 1 455 ? -9.586 -3.014 19.969 1 95.38 455 ARG A N 1
ATOM 3546 C CA . ARG A 1 455 ? -9.32 -2.064 18.891 1 95.38 455 ARG A CA 1
ATOM 3547 C C . ARG A 1 455 ? -7.996 -2.383 18.203 1 95.38 455 ARG A C 1
ATOM 3549 O O . ARG A 1 455 ? -6.973 -2.564 18.859 1 95.38 455 ARG A O 1
ATOM 3556 N N . PHE A 1 456 ? -8.062 -2.408 16.922 1 95.56 456 PHE A N 1
ATOM 3557 C CA . PHE A 1 456 ? -6.891 -2.709 16.109 1 95.56 456 PHE A CA 1
ATOM 3558 C C . PHE A 1 456 ? -6.703 -1.658 15.023 1 95.56 456 PHE A C 1
ATOM 3560 O O . PHE A 1 456 ? -7.637 -1.361 14.273 1 95.56 456 PHE A O 1
ATOM 3567 N N . GLY A 1 457 ? -5.516 -1.025 15.016 1 96.25 457 GLY A N 1
ATOM 3568 C CA . GLY A 1 457 ? -5.16 -0.066 13.984 1 96.25 457 GLY A CA 1
ATOM 3569 C C . GLY A 1 457 ? -3.898 -0.442 13.227 1 96.25 457 GLY A C 1
ATOM 3570 O O . GLY A 1 457 ? -2.939 -0.938 13.82 1 96.25 457 GLY A O 1
ATOM 3571 N N . TYR A 1 458 ? -3.928 -0.266 11.914 1 95.56 458 TYR A N 1
ATOM 3572 C CA . TYR A 1 458 ? -2.779 -0.552 11.062 1 95.56 458 TYR A CA 1
ATOM 3573 C C . TYR A 1 458 ? -2.654 0.481 9.945 1 95.56 458 TYR A C 1
ATOM 3575 O O . TYR A 1 458 ? -3.629 0.771 9.25 1 95.56 458 TYR A O 1
ATOM 3583 N N . GLU A 1 459 ? -1.507 1.075 9.781 1 96.44 459 GLU A N 1
ATOM 3584 C CA . GLU A 1 459 ? -1.214 2 8.688 1 96.44 459 GLU A CA 1
ATOM 3585 C C . GLU A 1 459 ? 0.117 1.662 8.023 1 96.44 459 GLU A C 1
ATOM 3587 O O . GLU A 1 459 ? 1.119 1.438 8.703 1 96.44 459 GLU A O 1
ATOM 3592 N N . ARG A 1 460 ? 0.124 1.595 6.719 1 96.88 460 ARG A N 1
ATOM 3593 C CA . ARG A 1 460 ? 1.333 1.435 5.918 1 96.88 460 ARG A CA 1
ATOM 3594 C C . ARG A 1 460 ? 1.456 2.549 4.887 1 96.88 460 ARG A C 1
ATOM 3596 O O . ARG A 1 460 ? 0.523 2.795 4.117 1 96.88 460 ARG A O 1
ATOM 3603 N N . ARG A 1 461 ? 2.6 3.203 4.887 1 96.62 461 ARG A N 1
ATOM 3604 C CA . ARG A 1 461 ? 2.865 4.309 3.973 1 96.62 461 ARG A CA 1
ATOM 3605 C C . ARG A 1 461 ? 4.129 4.055 3.158 1 96.62 461 ARG A C 1
ATOM 3607 O O . ARG A 1 461 ? 5.164 3.672 3.709 1 96.62 461 ARG A O 1
ATOM 3614 N N . PHE A 1 462 ? 4.027 4.25 1.852 1 97.44 462 PHE A N 1
ATOM 3615 C CA . PHE A 1 462 ? 5.164 4.113 0.947 1 97.44 462 PHE A CA 1
ATOM 3616 C C . PHE A 1 462 ? 5.395 5.406 0.172 1 97.44 462 PHE A C 1
ATOM 3618 O O . PHE A 1 462 ? 4.5 5.887 -0.526 1 97.44 462 PHE A O 1
ATOM 3625 N N . ASN A 1 463 ? 6.562 5.926 0.265 1 97.06 463 ASN A N 1
ATOM 3626 C CA . ASN A 1 463 ? 6.941 7.148 -0.434 1 97.06 463 ASN A CA 1
ATOM 3627 C C . ASN A 1 463 ? 8.117 6.914 -1.378 1 97.06 463 ASN A C 1
ATOM 3629 O O . ASN A 1 463 ? 9.094 6.262 -1.007 1 97.06 463 ASN A O 1
ATOM 3633 N N . GLU A 1 464 ? 8.016 7.379 -2.592 1 96.94 464 GLU A N 1
ATOM 3634 C CA . GLU A 1 464 ? 9.094 7.391 -3.574 1 96.94 464 GLU A CA 1
ATOM 3635 C C . GLU A 1 464 ? 9.359 8.805 -4.082 1 96.94 464 GLU A C 1
ATOM 3637 O O . GLU A 1 464 ? 8.43 9.531 -4.438 1 96.94 464 GLU A O 1
ATOM 3642 N N . ASN A 1 465 ? 10.57 9.18 -4.109 1 97.44 465 ASN A N 1
ATOM 3643 C CA . ASN A 1 465 ? 10.992 10.469 -4.656 1 97.44 465 ASN A CA 1
ATOM 3644 C C . ASN A 1 465 ? 12.008 10.289 -5.777 1 97.44 465 ASN A C 1
ATOM 3646 O O . ASN A 1 465 ? 12.969 9.531 -5.633 1 97.44 465 ASN A O 1
ATOM 3650 N N . PHE A 1 466 ? 11.789 10.93 -6.949 1 97.31 466 PHE A N 1
ATOM 3651 C CA . PHE A 1 466 ? 12.672 10.922 -8.109 1 97.31 466 PHE A CA 1
ATOM 3652 C C . PHE A 1 466 ? 13.156 12.328 -8.43 1 97.31 466 PHE A C 1
ATOM 3654 O O . PHE A 1 466 ? 12.352 13.242 -8.633 1 97.31 466 PHE A O 1
ATOM 3661 N N . TRP A 1 467 ? 14.406 12.484 -8.484 1 95.75 467 TRP A N 1
ATOM 3662 C CA . TRP A 1 467 ? 14.906 13.812 -8.82 1 95.75 467 TRP A CA 1
ATOM 3663 C C . TRP A 1 467 ? 16.016 13.727 -9.859 1 95.75 467 TRP A C 1
ATOM 3665 O O . TRP A 1 467 ? 16.703 12.711 -9.969 1 95.75 467 TRP A O 1
ATOM 3675 N N . ASP A 1 468 ? 16.094 14.695 -10.695 1 94.5 468 ASP A N 1
ATOM 3676 C CA . ASP A 1 468 ? 17.047 14.875 -11.789 1 94.5 468 ASP A CA 1
ATOM 3677 C C . ASP A 1 468 ? 17.469 16.328 -11.93 1 94.5 468 ASP A C 1
ATOM 3679 O O . ASP A 1 468 ? 16.625 17.234 -11.898 1 94.5 468 ASP A O 1
ATOM 3683 N N . GLN A 1 469 ? 18.766 16.547 -11.938 1 91.56 469 GLN A N 1
ATOM 3684 C CA . GLN A 1 469 ? 19.344 17.875 -12.102 1 91.56 469 GLN A CA 1
ATOM 3685 C C . GLN A 1 469 ? 20.328 17.922 -13.273 1 91.56 469 GLN A C 1
ATOM 3687 O O . GLN A 1 469 ? 21.328 17.203 -13.258 1 91.56 469 GLN A O 1
ATOM 3692 N N . GLN A 1 470 ? 20 18.734 -14.211 1 89.12 470 GLN A N 1
ATOM 3693 C CA . GLN A 1 470 ? 20.891 18.953 -15.344 1 89.12 470 GLN A CA 1
ATOM 3694 C C . GLN A 1 470 ? 21.844 20.109 -15.094 1 89.12 470 GLN A C 1
ATOM 3696 O O . GLN A 1 470 ? 21.531 21.016 -14.305 1 89.12 470 GLN A O 1
ATOM 3701 N N . PRO A 1 471 ? 23.047 19.984 -15.688 1 82.56 471 PRO A N 1
ATOM 3702 C CA . PRO A 1 471 ? 24.016 21.062 -15.438 1 82.56 471 PRO A CA 1
ATOM 3703 C C . PRO A 1 471 ? 23.609 22.391 -16.062 1 82.56 471 PRO A C 1
ATOM 3705 O O . PRO A 1 471 ? 23.031 22.406 -17.156 1 82.56 471 PRO A O 1
ATOM 3708 N N . TYR A 1 472 ? 23.969 23.344 -15.32 1 73 472 TYR A N 1
ATOM 3709 C CA . TYR A 1 472 ? 23.828 24.688 -15.875 1 73 472 TYR A CA 1
ATOM 3710 C C . TYR A 1 472 ? 24.969 25 -16.844 1 73 472 TYR A C 1
ATOM 3712 O O . TYR A 1 472 ? 26.078 24.469 -16.703 1 73 472 TYR A O 1
ATOM 3720 N N . ASP A 1 473 ? 24.734 25.641 -17.891 1 62.62 473 ASP A N 1
ATOM 3721 C CA . ASP A 1 473 ? 25.719 25.969 -18.906 1 62.62 473 ASP A CA 1
ATOM 3722 C C . ASP A 1 473 ? 26.969 26.594 -18.297 1 62.62 473 ASP A C 1
ATOM 3724 O O . ASP A 1 473 ? 28.078 26.375 -18.766 1 62.62 473 ASP A O 1
ATOM 3728 N N . THR A 1 474 ? 26.812 27.312 -17.359 1 56.28 474 THR A N 1
ATOM 3729 C CA . THR A 1 474 ? 27.922 28.094 -16.844 1 56.28 474 THR A CA 1
ATOM 3730 C C . THR A 1 474 ? 28.688 27.328 -15.766 1 56.28 474 THR A C 1
ATOM 3732 O O . THR A 1 474 ? 29.781 27.719 -15.375 1 56.28 474 THR A O 1
ATOM 3735 N N . VAL A 1 475 ? 28.109 26.422 -15.18 1 54.22 475 VAL A N 1
ATOM 3736 C CA . VAL A 1 475 ? 28.781 25.688 -14.109 1 54.22 475 VAL A CA 1
ATOM 3737 C C . VAL A 1 475 ? 29.219 24.328 -14.609 1 54.22 475 VAL A C 1
ATOM 3739 O O . VAL A 1 475 ? 28.469 23.641 -15.305 1 54.22 475 VAL A O 1
ATOM 3742 N N . VAL A 1 476 ? 30.516 24.188 -14.695 1 52.16 476 VAL A N 1
ATOM 3743 C CA . VAL A 1 476 ? 31.078 22.875 -14.992 1 52.16 476 VAL A CA 1
ATOM 3744 C C . VAL A 1 476 ? 30.375 21.828 -14.133 1 52.16 476 VAL A C 1
ATOM 3746 O O . VAL A 1 476 ? 30.672 21.688 -12.945 1 52.16 476 VAL A O 1
ATOM 3749 N N . GLY A 1 477 ? 29.062 21.906 -14.281 1 61.28 477 GLY A N 1
ATOM 3750 C CA . GLY A 1 477 ? 28.422 20.938 -13.391 1 61.28 477 GLY A CA 1
ATOM 3751 C C . GLY A 1 477 ? 28 19.672 -14.102 1 61.28 477 GLY A C 1
ATOM 3752 O O . GLY A 1 477 ? 28.031 19.594 -15.328 1 61.28 477 GLY A O 1
ATOM 3753 N N . LYS A 1 478 ? 28 18.594 -13.414 1 75.62 478 LYS A N 1
ATOM 3754 C CA . LYS A 1 478 ? 27.625 17.266 -13.859 1 75.62 478 LYS A CA 1
ATOM 3755 C C . LYS A 1 478 ? 26.172 16.969 -13.555 1 75.62 478 LYS A C 1
ATOM 3757 O O . LYS A 1 478 ? 25.609 17.5 -12.594 1 75.62 478 LYS A O 1
ATOM 3762 N N . ASN A 1 479 ? 25.484 16.453 -14.602 1 87.56 479 ASN A N 1
ATOM 3763 C CA . ASN A 1 479 ? 24.109 16.047 -14.328 1 87.56 479 ASN A CA 1
ATOM 3764 C C . ASN A 1 479 ? 24.047 15.039 -13.188 1 87.56 479 ASN A C 1
ATOM 3766 O O . ASN A 1 479 ? 24.969 14.25 -13 1 87.56 479 ASN A O 1
ATOM 3770 N N . LYS A 1 480 ? 23.094 15.148 -12.344 1 92.81 480 LYS A N 1
ATOM 3771 C CA . LYS A 1 480 ? 22.859 14.25 -11.219 1 92.81 480 LYS A CA 1
ATOM 3772 C C . LYS A 1 480 ? 21.406 13.781 -11.172 1 92.81 480 LYS A C 1
ATOM 3774 O O . LYS A 1 480 ? 20.5 14.5 -11.602 1 92.81 480 LYS A O 1
ATOM 3779 N N . ALA A 1 481 ? 21.234 12.625 -10.727 1 94.94 481 ALA A N 1
ATOM 3780 C CA . ALA A 1 481 ? 19.891 12.086 -10.523 1 94.94 481 ALA A CA 1
ATOM 3781 C C . ALA A 1 481 ? 19.844 11.141 -9.328 1 94.94 481 ALA A C 1
ATOM 3783 O O . ALA A 1 481 ? 20.891 10.625 -8.906 1 94.94 481 ALA A O 1
ATOM 3784 N N . GLY A 1 482 ? 18.688 11.008 -8.727 1 96.38 482 GLY A N 1
ATOM 3785 C CA . GLY A 1 482 ? 18.578 10.117 -7.574 1 96.38 482 GLY A CA 1
ATOM 3786 C C . GLY A 1 482 ? 17.172 9.625 -7.324 1 96.38 482 GLY A C 1
ATOM 3787 O O . GLY A 1 482 ? 16.219 10.141 -7.906 1 96.38 482 GLY A O 1
ATOM 3788 N N . ILE A 1 483 ? 17.078 8.508 -6.59 1 97.5 483 ILE A N 1
ATOM 3789 C CA . ILE A 1 483 ? 15.836 7.902 -6.133 1 97.5 483 ILE A CA 1
ATOM 3790 C C . ILE A 1 483 ? 15.883 7.699 -4.617 1 97.5 483 ILE A C 1
ATOM 3792 O O . ILE A 1 483 ? 16.891 7.23 -4.086 1 97.5 483 ILE A O 1
ATOM 3796 N N . GLN A 1 484 ? 14.875 8.094 -3.955 1 97 484 GLN A N 1
ATOM 3797 C CA . GLN A 1 484 ? 14.703 7.797 -2.537 1 97 484 GLN A CA 1
ATOM 3798 C C . GLN A 1 484 ? 13.391 7.066 -2.285 1 97 484 GLN A C 1
ATOM 3800 O O . GLN A 1 484 ? 12.328 7.523 -2.715 1 97 484 GLN A O 1
ATOM 3805 N N . GLN A 1 485 ? 13.477 5.941 -1.633 1 96.62 485 GLN A N 1
ATOM 3806 C CA . GLN A 1 485 ? 12.297 5.191 -1.22 1 96.62 485 GLN A CA 1
ATOM 3807 C C . GLN A 1 485 ? 12.234 5.059 0.299 1 96.62 485 GLN A C 1
ATOM 3809 O O . GLN A 1 485 ? 13.188 4.598 0.928 1 96.62 485 GLN A O 1
ATOM 3814 N N . GLU A 1 486 ? 11.109 5.496 0.848 1 96.5 486 GLU A N 1
ATOM 3815 C CA . GLU A 1 486 ? 10.867 5.414 2.285 1 96.5 486 GLU A CA 1
ATOM 3816 C C . GLU A 1 486 ? 9.508 4.781 2.582 1 96.5 486 GLU A C 1
ATOM 3818 O O . GLU A 1 486 ? 8.57 4.91 1.792 1 96.5 486 GLU A O 1
ATOM 3823 N N . ASN A 1 487 ? 9.461 4.133 3.664 1 95 487 ASN A N 1
ATOM 3824 C CA . ASN A 1 487 ? 8.156 3.631 4.078 1 95 487 ASN A CA 1
ATOM 3825 C C . ASN A 1 487 ? 8.016 3.629 5.598 1 95 487 ASN A C 1
ATOM 3827 O O . ASN A 1 487 ? 9.008 3.604 6.32 1 95 487 ASN A O 1
ATOM 3831 N N . TRP A 1 488 ? 6.805 3.707 6.074 1 96.56 488 TRP A N 1
ATOM 3832 C CA . TRP A 1 488 ? 6.43 3.768 7.48 1 96.56 488 TRP A CA 1
ATOM 3833 C C . TRP A 1 488 ? 5.34 2.752 7.801 1 96.56 488 TRP A C 1
ATOM 3835 O O . TRP A 1 488 ? 4.488 2.457 6.957 1 96.56 488 TRP A O 1
ATOM 3845 N N . SER A 1 489 ? 5.391 2.199 9.008 1 96.19 489 SER A N 1
ATOM 3846 C CA . SER A 1 489 ? 4.305 1.381 9.531 1 96.19 489 SER A CA 1
ATOM 3847 C C . SER A 1 489 ? 3.902 1.829 10.93 1 96.19 489 SER A C 1
ATOM 3849 O O . SER A 1 489 ? 4.75 2.258 11.719 1 96.19 489 SER A O 1
ATOM 3851 N N . ASN A 1 490 ? 2.646 1.841 11.211 1 96.81 490 ASN A N 1
ATOM 3852 C CA . ASN A 1 490 ? 2.025 2.143 12.5 1 96.81 490 ASN A CA 1
ATOM 3853 C C . ASN A 1 490 ? 1.01 1.074 12.891 1 96.81 490 ASN A C 1
ATOM 3855 O O . ASN A 1 490 ? 0.01 0.874 12.203 1 96.81 490 ASN A O 1
ATOM 3859 N N . LEU A 1 491 ? 1.288 0.359 13.984 1 96.81 491 LEU A N 1
ATOM 3860 C CA . LEU A 1 491 ? 0.431 -0.719 14.469 1 96.81 491 LEU A CA 1
ATOM 3861 C C . LEU A 1 491 ? -0.088 -0.416 15.867 1 96.81 491 LEU A C 1
ATOM 3863 O O . LEU A 1 491 ? 0.684 -0.039 16.75 1 96.81 491 LEU A O 1
ATOM 3867 N N . LEU A 1 492 ? -1.379 -0.564 16.031 1 96.31 492 LEU A N 1
ATOM 3868 C CA . LEU A 1 492 ? -2.027 -0.325 17.312 1 96.31 492 LEU A CA 1
ATOM 3869 C C . LEU A 1 492 ? -2.848 -1.538 17.75 1 96.31 492 LEU A C 1
ATOM 3871 O O . LEU A 1 492 ? -3.535 -2.148 16.922 1 96.31 492 LEU A O 1
ATOM 3875 N N . ASN A 1 493 ? -2.77 -1.939 19.016 1 96.69 493 ASN A N 1
ATOM 3876 C CA . ASN A 1 493 ? -3.588 -2.971 19.656 1 96.69 493 ASN A CA 1
ATOM 3877 C C . ASN A 1 493 ? -4.035 -2.553 21.047 1 96.69 493 ASN A C 1
ATOM 3879 O O . ASN A 1 493 ? -3.236 -2.559 21.984 1 96.69 493 ASN A O 1
ATOM 3883 N N . ASP A 1 494 ? -5.324 -2.211 21.172 1 96.12 494 ASP A N 1
ATOM 3884 C CA . ASP A 1 494 ? -5.898 -1.806 22.453 1 96.12 494 ASP A CA 1
ATOM 3885 C C . ASP A 1 494 ? -6.93 -2.82 22.938 1 96.12 494 ASP A C 1
ATOM 3887 O O . ASP A 1 494 ? -7.68 -3.381 22.125 1 96.12 494 ASP A O 1
ATOM 3891 N N . TRP A 1 495 ? -6.984 -3.045 24.188 1 96.56 495 TRP A N 1
ATOM 3892 C CA . TRP A 1 495 ? -8.023 -3.814 24.875 1 96.56 495 TRP A CA 1
ATOM 3893 C C . TRP A 1 495 ? -8.594 -3.035 26.047 1 96.56 495 TRP A C 1
ATOM 3895 O O . TRP A 1 495 ? -7.848 -2.58 26.922 1 96.56 495 TRP A O 1
ATOM 3905 N N . ILE A 1 496 ? -9.906 -2.928 26.078 1 95.62 496 ILE A N 1
ATOM 3906 C CA . ILE A 1 496 ? -10.57 -2.088 27.062 1 95.62 496 ILE A CA 1
ATOM 3907 C C . ILE A 1 496 ? -11.695 -2.871 27.734 1 95.62 496 ILE A C 1
ATOM 3909 O O . ILE A 1 496 ? -12.469 -3.555 27.062 1 95.62 496 ILE A O 1
ATOM 3913 N N . LEU A 1 497 ? -11.758 -2.846 29 1 96.31 497 LEU A N 1
ATOM 3914 C CA . LEU A 1 497 ? -12.844 -3.348 29.844 1 96.31 497 LEU A CA 1
ATOM 3915 C C . LEU A 1 497 ? -13.547 -2.205 30.562 1 96.31 497 LEU A C 1
ATOM 3917 O O . LEU A 1 497 ? -12.898 -1.403 31.234 1 96.31 497 LEU A O 1
ATOM 3921 N N . ASN A 1 498 ? -14.82 -2.102 30.359 1 95.25 498 ASN A N 1
ATOM 3922 C CA . ASN A 1 498 ? -15.562 -1.015 30.984 1 95.25 498 ASN A CA 1
ATOM 3923 C C . ASN A 1 498 ? -16.797 -1.532 31.734 1 95.25 498 ASN A C 1
ATOM 3925 O O . ASN A 1 498 ? -17.484 -2.436 31.25 1 95.25 498 ASN A O 1
ATOM 3929 N N . TYR A 1 499 ? -17.031 -1.053 32.906 1 95.5 499 TYR A N 1
ATOM 3930 C CA . TYR A 1 499 ? -18.219 -1.357 33.688 1 95.5 499 TYR A CA 1
ATOM 3931 C C . TYR A 1 499 ? -18.906 -0.08 34.156 1 95.5 499 TYR A C 1
ATOM 3933 O O . TYR A 1 499 ? -18.297 0.77 34.812 1 95.5 499 TYR A O 1
ATOM 3941 N N . ALA A 1 500 ? -20.125 0.068 33.75 1 93.25 500 ALA A N 1
ATOM 3942 C CA . ALA A 1 500 ? -20.938 1.223 34.156 1 93.25 500 ALA A CA 1
ATOM 3943 C C . ALA A 1 500 ? -22.188 0.789 34.906 1 93.25 500 ALA A C 1
ATOM 3945 O O . ALA A 1 500 ? -22.875 -0.159 34.5 1 93.25 500 ALA A O 1
ATOM 3946 N N . VAL A 1 501 ? -22.453 1.445 36 1 92.94 501 VAL A N 1
ATOM 3947 C CA . VAL A 1 501 ? -23.594 1.097 36.812 1 92.94 501 VAL A CA 1
ATOM 3948 C C . VAL A 1 501 ? -24.203 2.361 37.438 1 92.94 501 VAL A C 1
ATOM 3950 O O . VAL A 1 501 ? -23.484 3.318 37.719 1 92.94 501 VAL A O 1
ATOM 3953 N N . THR A 1 502 ? -25.422 2.4 37.469 1 91.56 502 THR A N 1
ATOM 3954 C CA . THR A 1 502 ? -26.156 3.486 38.125 1 91.56 502 THR A CA 1
ATOM 3955 C C . THR A 1 502 ? -27.047 2.949 39.25 1 91.56 502 THR A C 1
ATOM 3957 O O . THR A 1 502 ? -27.781 1.979 39.031 1 91.56 502 THR A O 1
ATOM 3960 N N . PHE A 1 503 ? -26.938 3.512 40.469 1 91.94 503 PHE A N 1
ATOM 3961 C CA . PHE A 1 503 ? -27.797 3.119 41.562 1 91.94 503 PHE A CA 1
ATOM 3962 C C . PHE A 1 503 ? -28.078 4.305 42.5 1 91.94 503 PHE A C 1
ATOM 3964 O O . PHE A 1 503 ? -27.156 5.055 42.844 1 91.94 503 PHE A O 1
ATOM 3971 N N . LYS A 1 504 ? -29.281 4.488 42.938 1 92.06 504 LYS A N 1
ATOM 3972 C CA . LYS A 1 504 ? -29.719 5.516 43.875 1 92.06 504 LYS A CA 1
ATOM 3973 C C . LYS A 1 504 ? -29.125 6.875 43.531 1 92.06 504 LYS A C 1
ATOM 3975 O O . LYS A 1 504 ? -28.562 7.551 44.406 1 92.06 504 LYS A O 1
ATOM 3980 N N . GLY A 1 505 ? -29.031 7.266 42.281 1 88.81 505 GLY A N 1
ATOM 3981 C CA . GLY A 1 505 ? -28.547 8.555 41.812 1 88.81 505 GLY A CA 1
ATOM 3982 C C . GLY A 1 505 ? -27.062 8.555 41.531 1 88.81 505 GLY A C 1
ATOM 3983 O O . GLY A 1 505 ? -26.531 9.523 40.969 1 88.81 505 GLY A O 1
ATOM 3984 N N . HIS A 1 506 ? -26.328 7.52 41.969 1 94.19 506 HIS A N 1
ATOM 3985 C CA . HIS A 1 506 ? -24.906 7.371 41.688 1 94.19 506 HIS A CA 1
ATOM 3986 C C . HIS A 1 506 ? -24.688 6.684 40.344 1 94.19 506 HIS A C 1
ATOM 3988 O O . HIS A 1 506 ? -25.281 5.641 40.062 1 94.19 506 HIS A O 1
ATOM 3994 N N . SER A 1 507 ? -23.969 7.336 39.5 1 93.62 507 SER A N 1
ATOM 3995 C CA . SER A 1 507 ? -23.516 6.715 38.281 1 93.62 507 SER A CA 1
ATOM 3996 C C . SER A 1 507 ? -22 6.543 38.281 1 93.62 507 SER A C 1
ATOM 3998 O O . SER A 1 507 ? -21.25 7.516 38.438 1 93.62 507 SER A O 1
ATOM 4000 N N . ILE A 1 508 ? -21.547 5.336 38.156 1 95.25 508 ILE A N 1
ATOM 4001 C CA . ILE A 1 508 ? -20.125 5.02 38.188 1 95.25 508 ILE A CA 1
ATOM 4002 C C . ILE A 1 508 ? -19.734 4.273 36.906 1 95.25 508 ILE A C 1
ATOM 4004 O O . ILE A 1 508 ? -20.453 3.369 36.469 1 95.25 508 ILE A O 1
ATOM 4008 N N . SER A 1 509 ? -18.719 4.715 36.312 1 93.38 509 SER A N 1
ATOM 4009 C CA . SER A 1 509 ? -18.125 4.008 35.156 1 93.38 509 SER A CA 1
ATOM 4010 C C . SER A 1 509 ? -16.625 3.77 35.375 1 93.38 509 SER A C 1
ATOM 4012 O O . SER A 1 509 ? -15.875 4.715 35.625 1 93.38 509 SER A O 1
ATOM 4014 N N . VAL A 1 510 ? -16.219 2.551 35.375 1 94.81 510 VAL A N 1
ATOM 4015 C CA . VAL A 1 510 ? -14.812 2.174 35.531 1 94.81 510 VAL A CA 1
ATOM 4016 C C . VAL A 1 510 ? -14.289 1.541 34.25 1 94.81 510 VAL A C 1
ATOM 4018 O O . VAL A 1 510 ? -14.891 0.607 33.719 1 94.81 510 VAL A O 1
ATOM 4021 N N . LEU A 1 511 ? -13.211 2.111 33.781 1 94.38 511 LEU A N 1
ATOM 4022 C CA . LEU A 1 511 ? -12.578 1.615 32.562 1 94.38 511 LEU A CA 1
ATOM 4023 C C . LEU A 1 511 ? -11.141 1.188 32.844 1 94.38 511 LEU A C 1
ATOM 4025 O O . LEU A 1 511 ? -10.398 1.886 33.531 1 94.38 511 LEU A O 1
ATOM 4029 N N . ALA A 1 512 ? -10.75 0.01 32.438 1 95.38 512 ALA A N 1
ATOM 4030 C CA . ALA A 1 512 ? -9.375 -0.487 32.469 1 95.38 512 ALA A CA 1
ATOM 4031 C C . ALA A 1 512 ? -8.945 -0.993 31.094 1 95.38 512 ALA A C 1
ATOM 4033 O O . ALA A 1 512 ? -9.742 -1.605 30.375 1 95.38 512 ALA A O 1
ATOM 4034 N N . GLY A 1 513 ? -7.727 -0.648 30.734 1 95.38 513 GLY A N 1
ATOM 4035 C CA . GLY A 1 513 ? -7.305 -1.106 29.422 1 95.38 513 GLY A CA 1
ATOM 4036 C C . GLY A 1 513 ? -5.801 -1.183 29.281 1 95.38 513 GLY A C 1
ATOM 4037 O O . GLY A 1 513 ? -5.059 -0.809 30.188 1 95.38 513 GLY A O 1
ATOM 4038 N N . THR A 1 514 ? -5.332 -1.79 28.25 1 96.19 514 THR A N 1
ATOM 4039 C CA . THR A 1 514 ? -3.943 -1.848 27.797 1 96.19 514 THR A CA 1
ATOM 4040 C C . THR A 1 514 ? -3.824 -1.402 26.344 1 96.19 514 THR A C 1
ATOM 4042 O O . THR A 1 514 ? -4.758 -1.58 25.562 1 96.19 514 THR A O 1
ATOM 4045 N N . SER A 1 515 ? -2.676 -0.76 26.031 1 94.44 515 SER A N 1
ATOM 4046 C CA . SER A 1 515 ? -2.412 -0.276 24.688 1 94.44 515 SER A CA 1
ATOM 4047 C C . SER A 1 515 ? -0.992 -0.611 24.234 1 94.44 515 SER A C 1
ATOM 4049 O O . SER A 1 515 ? -0.043 -0.449 25.016 1 94.44 515 SER A O 1
ATOM 4051 N N . PHE A 1 516 ? -0.858 -1.176 23.094 1 96.12 516 PHE A N 1
ATOM 4052 C CA . PHE A 1 516 ? 0.43 -1.434 22.453 1 96.12 516 PHE A CA 1
ATOM 4053 C C . PHE A 1 516 ? 0.505 -0.764 21.094 1 96.12 516 PHE A C 1
ATOM 4055 O O . PHE A 1 516 ? -0.376 -0.956 20.25 1 96.12 516 PHE A O 1
ATOM 4062 N N . GLN A 1 517 ? 1.548 0.024 20.859 1 94.38 517 GLN A N 1
ATOM 4063 C CA . GLN A 1 517 ? 1.727 0.694 19.578 1 94.38 517 GLN A CA 1
ATOM 4064 C C . GLN A 1 517 ? 3.172 0.588 19.094 1 94.38 517 GLN A C 1
ATOM 4066 O O . GLN A 1 517 ? 4.105 0.785 19.875 1 94.38 517 GLN A O 1
ATOM 4071 N N . LYS A 1 518 ? 3.387 0.296 17.859 1 95.19 518 LYS A N 1
ATOM 4072 C CA . LYS A 1 518 ? 4.715 0.139 17.266 1 95.19 518 LYS A CA 1
ATOM 4073 C C . LYS A 1 518 ? 4.844 0.94 15.977 1 95.19 518 LYS A C 1
ATOM 4075 O O . LYS A 1 518 ? 3.965 0.884 15.117 1 95.19 518 LYS A O 1
ATOM 4080 N N . TYR A 1 519 ? 5.941 1.736 15.906 1 93.19 519 TYR A N 1
ATOM 4081 C CA . TYR A 1 519 ? 6.281 2.512 14.719 1 93.19 519 TYR A CA 1
ATOM 4082 C C . TYR A 1 519 ? 7.57 2.002 14.086 1 93.19 519 TYR A C 1
ATOM 4084 O O . TYR A 1 519 ? 8.523 1.652 14.789 1 93.19 519 TYR A O 1
ATOM 4092 N N . ARG A 1 520 ? 7.59 1.903 12.758 1 94.81 520 ARG A N 1
ATOM 4093 C CA . ARG A 1 520 ? 8.797 1.519 12.031 1 94.81 520 ARG A CA 1
ATOM 4094 C C . ARG A 1 520 ? 9.008 2.412 10.812 1 94.81 520 ARG A C 1
ATOM 4096 O O . ARG A 1 520 ? 8.055 2.729 10.094 1 94.81 520 ARG A O 1
ATOM 4103 N N . TRP A 1 521 ? 10.219 2.814 10.547 1 94.31 521 TRP A N 1
ATOM 4104 C CA . TRP A 1 521 ? 10.641 3.572 9.375 1 94.31 521 TRP A CA 1
ATOM 4105 C C . TRP A 1 521 ? 11.812 2.885 8.672 1 94.31 521 TRP A C 1
ATOM 4107 O O . TRP A 1 521 ? 12.742 2.416 9.328 1 94.31 521 TRP A O 1
ATOM 4117 N N . ARG A 1 522 ? 11.695 2.752 7.371 1 95.75 522 ARG A N 1
ATOM 4118 C CA . ARG A 1 522 ? 12.758 2.234 6.52 1 95.75 522 ARG A CA 1
ATOM 4119 C C . ARG A 1 522 ? 13.016 3.17 5.344 1 95.75 522 ARG A C 1
ATOM 4121 O O . ARG A 1 522 ? 12.086 3.785 4.812 1 95.75 522 ARG A O 1
ATOM 4128 N N . MET A 1 523 ? 14.305 3.203 4.961 1 95.62 523 MET A N 1
ATOM 4129 C CA . MET A 1 523 ? 14.656 4.074 3.844 1 95.62 523 MET A CA 1
ATOM 4130 C C . MET A 1 523 ? 15.773 3.469 3.008 1 95.62 523 MET A C 1
ATOM 4132 O O . MET A 1 523 ? 16.703 2.859 3.549 1 95.62 523 MET A O 1
ATOM 4136 N N . LEU A 1 524 ? 15.68 3.555 1.71 1 96.88 524 LEU A N 1
ATOM 4137 C CA . LEU A 1 524 ? 16.75 3.305 0.75 1 96.88 524 LEU A CA 1
ATOM 4138 C C . LEU A 1 524 ? 16.906 4.484 -0.2 1 96.88 524 LEU A C 1
ATOM 4140 O O . LEU A 1 524 ? 15.93 4.965 -0.774 1 96.88 524 LEU A O 1
ATOM 4144 N N . ASN A 1 525 ? 18.094 4.984 -0.283 1 96.5 525 ASN A N 1
ATOM 4145 C CA . ASN A 1 525 ? 18.422 6.113 -1.146 1 96.5 525 ASN A CA 1
ATOM 4146 C C . ASN A 1 525 ? 19.641 5.812 -2.02 1 96.5 525 ASN A C 1
ATOM 4148 O O . ASN A 1 525 ? 20.578 5.148 -1.578 1 96.5 525 ASN A O 1
ATOM 4152 N N . ALA A 1 526 ? 19.578 6.234 -3.277 1 95.75 526 ALA A N 1
ATOM 4153 C CA . ALA A 1 526 ? 20.734 6.133 -4.176 1 95.75 526 ALA A CA 1
ATOM 4154 C C . ALA A 1 526 ? 20.766 7.293 -5.164 1 95.75 526 ALA A C 1
ATOM 4156 O O . ALA A 1 526 ? 19.703 7.773 -5.594 1 95.75 526 ALA A O 1
ATOM 4157 N N . ASN A 1 527 ? 21.859 7.758 -5.488 1 95.19 527 ASN A N 1
ATOM 4158 C CA . ASN A 1 527 ? 22.062 8.812 -6.477 1 95.19 527 ASN A CA 1
ATOM 4159 C C . ASN A 1 527 ? 23.375 8.609 -7.246 1 95.19 527 ASN A C 1
ATOM 4161 O O . ASN A 1 527 ? 24.266 7.902 -6.785 1 95.19 527 ASN A O 1
ATOM 4165 N N . ASN A 1 528 ? 23.422 9.156 -8.406 1 91.81 528 ASN A N 1
ATOM 4166 C CA . ASN A 1 528 ? 24.625 9.125 -9.25 1 91.81 528 ASN A CA 1
ATOM 4167 C C . ASN A 1 528 ? 24.734 10.375 -10.109 1 91.81 528 ASN A C 1
ATOM 4169 O O . ASN A 1 528 ? 23.875 11.25 -10.062 1 91.81 528 ASN A O 1
ATOM 4173 N N . SER A 1 529 ? 25.875 10.516 -10.797 1 90.38 529 SER A N 1
ATOM 4174 C CA . SER A 1 529 ? 26.125 11.703 -11.609 1 90.38 529 SER A CA 1
ATOM 4175 C C . SER A 1 529 ? 26.875 11.359 -12.891 1 90.38 529 SER A C 1
ATOM 4177 O O . SER A 1 529 ? 27.359 10.234 -13.047 1 90.38 529 SER A O 1
ATOM 4179 N N . GLU A 1 530 ? 26.891 12.32 -13.812 1 87.81 530 GLU A N 1
ATOM 4180 C CA . GLU A 1 530 ? 27.609 12.234 -15.086 1 87.81 530 GLU A CA 1
ATOM 4181 C C . GLU A 1 530 ? 27.062 11.102 -15.953 1 87.81 530 GLU A C 1
ATOM 4183 O O . GLU A 1 530 ? 27.828 10.234 -16.391 1 87.81 530 GLU A O 1
ATOM 4188 N N . PHE A 1 531 ? 25.906 11.195 -16.25 1 85.5 531 PHE A N 1
ATOM 4189 C CA . PHE A 1 531 ? 25.25 10.234 -17.141 1 85.5 531 PHE A CA 1
ATOM 4190 C C . PHE A 1 531 ? 25.656 10.484 -18.594 1 85.5 531 PHE A C 1
ATOM 4192 O O . PHE A 1 531 ? 25.922 11.625 -18.969 1 85.5 531 PHE A O 1
ATOM 4199 N N . PRO A 1 532 ? 25.688 9.492 -19.359 1 79.81 532 PRO A N 1
ATOM 4200 C CA . PRO A 1 532 ? 26.062 9.68 -20.766 1 79.81 532 PRO A CA 1
ATOM 4201 C C . PRO A 1 532 ? 25.078 10.57 -21.531 1 79.81 532 PRO A C 1
ATOM 4203 O O . PRO A 1 532 ? 25.453 11.211 -22.516 1 79.81 532 PRO A O 1
ATOM 4206 N N . SER A 1 533 ? 23.844 10.445 -21.109 1 81.06 533 SER A N 1
ATOM 4207 C CA . SER A 1 533 ? 22.812 11.312 -21.672 1 81.06 533 SER A CA 1
ATOM 4208 C C . SER A 1 533 ? 21.859 11.805 -20.594 1 81.06 533 SER A C 1
ATOM 4210 O O . SER A 1 533 ? 21.625 11.117 -19.594 1 81.06 533 SER A O 1
ATOM 4212 N N . SER A 1 534 ? 21.281 12.945 -20.859 1 80.62 534 SER A N 1
ATOM 4213 C CA . SER A 1 534 ? 20.375 13.555 -19.906 1 80.62 534 SER A CA 1
ATOM 4214 C C . SER A 1 534 ? 19.078 12.742 -19.766 1 80.62 534 SER A C 1
ATOM 4216 O O . SER A 1 534 ? 18.375 12.836 -18.766 1 80.62 534 SER A O 1
ATOM 4218 N N . ASP A 1 535 ? 18.828 11.938 -20.719 1 80.75 535 ASP A N 1
ATOM 4219 C CA . ASP A 1 535 ? 17.562 11.219 -20.734 1 80.75 535 ASP A CA 1
ATOM 4220 C C . ASP A 1 535 ? 17.625 9.953 -19.875 1 80.75 535 ASP A C 1
ATOM 4222 O O . ASP A 1 535 ? 16.594 9.383 -19.531 1 80.75 535 ASP A O 1
ATOM 4226 N N . ILE A 1 536 ? 18.781 9.398 -19.547 1 86.38 536 ILE A N 1
ATOM 4227 C CA . ILE A 1 536 ? 18.938 8.195 -18.734 1 86.38 536 ILE A CA 1
ATOM 4228 C C . ILE A 1 536 ? 18.516 8.492 -17.297 1 86.38 536 ILE A C 1
ATOM 4230 O O . ILE A 1 536 ? 17.547 7.934 -16.797 1 86.38 536 ILE A O 1
ATOM 4234 N N . SER A 1 537 ? 19.094 9.484 -16.641 1 90.5 537 SER A N 1
ATOM 4235 C CA . SER A 1 537 ? 18.672 10.008 -15.344 1 90.5 537 SER A CA 1
ATOM 4236 C C . SER A 1 537 ? 18.375 8.883 -14.359 1 90.5 537 SER A C 1
ATOM 4238 O O . SER A 1 537 ? 19.094 7.879 -14.328 1 90.5 537 SER A O 1
ATOM 4240 N N . TYR A 1 538 ? 17.391 8.961 -13.516 1 93.31 538 TYR A N 1
ATOM 4241 C CA . TYR A 1 538 ? 17.094 8.016 -12.453 1 93.31 538 TYR A CA 1
ATOM 4242 C C . TYR A 1 538 ? 16.453 6.75 -13.016 1 93.31 538 TYR A C 1
ATOM 4244 O O . TYR A 1 538 ? 16.203 5.797 -12.273 1 93.31 538 TYR A O 1
ATOM 4252 N N . TYR A 1 539 ? 16.312 6.648 -14.32 1 89.81 539 TYR A N 1
ATOM 4253 C CA . TYR A 1 539 ? 15.789 5.43 -14.93 1 89.81 539 TYR A CA 1
ATOM 4254 C C . TYR A 1 539 ? 16.828 4.316 -14.906 1 89.81 539 TYR A C 1
ATOM 4256 O O . TYR A 1 539 ? 16.484 3.135 -14.977 1 89.81 539 TYR A O 1
ATOM 4264 N N . GLN A 1 540 ? 18.109 4.703 -14.914 1 90 540 GLN A N 1
ATOM 4265 C CA . GLN A 1 540 ? 19.266 3.807 -14.812 1 90 540 GLN A CA 1
ATOM 4266 C C . GLN A 1 540 ? 20.391 4.461 -14.031 1 90 540 GLN A C 1
ATOM 4268 O O . GLN A 1 540 ? 21.422 4.832 -14.609 1 90 540 GLN A O 1
ATOM 4273 N N . LEU A 1 541 ? 20.312 4.41 -12.812 1 91.75 541 LEU A N 1
ATOM 4274 C CA . LEU A 1 541 ? 21.281 5.098 -11.977 1 91.75 541 LEU A CA 1
ATOM 4275 C C . LEU A 1 541 ? 22.672 4.496 -12.156 1 91.75 541 LEU A C 1
ATOM 4277 O O . LEU A 1 541 ? 23.688 5.195 -12.023 1 91.75 541 LEU A O 1
ATOM 4281 N N . GLN A 1 542 ? 22.703 3.201 -12.43 1 86.38 542 GLN A N 1
ATOM 4282 C CA . GLN A 1 542 ? 23.969 2.502 -12.562 1 86.38 542 GLN A CA 1
ATOM 4283 C C . GLN A 1 542 ? 24.75 3.004 -13.773 1 86.38 542 GLN A C 1
ATOM 4285 O O . GLN A 1 542 ? 25.938 2.711 -13.914 1 86.38 542 GLN A O 1
ATOM 4290 N N . ALA A 1 543 ? 24.125 3.785 -14.602 1 85.12 543 ALA A N 1
ATOM 4291 C CA . ALA A 1 543 ? 24.766 4.281 -15.812 1 85.12 543 ALA A CA 1
ATOM 4292 C C . ALA A 1 543 ? 25.656 5.488 -15.508 1 85.12 543 ALA A C 1
ATOM 4294 O O . ALA A 1 543 ? 26.5 5.867 -16.328 1 85.12 543 ALA A O 1
ATOM 4295 N N . GLY A 1 544 ? 25.484 6.102 -14.344 1 86.69 544 GLY A N 1
ATOM 4296 C CA . GLY A 1 544 ? 26.328 7.223 -13.977 1 86.69 544 GLY A CA 1
ATOM 4297 C C . GLY A 1 544 ? 27.766 6.816 -13.711 1 86.69 544 GLY A C 1
ATOM 4298 O O . GLY A 1 544 ? 28.031 5.746 -13.164 1 86.69 544 GLY A O 1
ATOM 4299 N N . ILE A 1 545 ? 28.703 7.734 -14.117 1 79.88 545 ILE A N 1
ATOM 4300 C CA . ILE A 1 545 ? 30.109 7.383 -13.938 1 79.88 545 ILE A CA 1
ATOM 4301 C C . ILE A 1 545 ? 30.797 8.43 -13.062 1 79.88 545 ILE A C 1
ATOM 4303 O O . ILE A 1 545 ? 32.031 8.461 -12.969 1 79.88 545 ILE A O 1
ATOM 4307 N N . GLY A 1 546 ? 29.969 9.25 -12.562 1 75.5 546 GLY A N 1
ATOM 4308 C CA . GLY A 1 546 ? 30.531 10.328 -11.773 1 75.5 546 GLY A CA 1
ATOM 4309 C C . GLY A 1 546 ? 31.062 9.859 -10.422 1 75.5 546 GLY A C 1
ATOM 4310 O O . GLY A 1 546 ? 30.766 8.75 -9.992 1 75.5 546 GLY A O 1
ATOM 4311 N N . VAL A 1 547 ? 31.844 10.695 -9.844 1 70.81 547 VAL A N 1
ATOM 4312 C CA . VAL A 1 547 ? 32.438 10.391 -8.539 1 70.81 547 VAL A CA 1
ATOM 4313 C C . VAL A 1 547 ? 31.422 10.711 -7.441 1 70.81 547 VAL A C 1
ATOM 4315 O O . VAL A 1 547 ? 31.516 10.18 -6.332 1 70.81 547 VAL A O 1
ATOM 4318 N N . ASP A 1 548 ? 30.531 11.562 -7.926 1 74.06 548 ASP A N 1
ATOM 4319 C CA . ASP A 1 548 ? 29.516 11.922 -6.953 1 74.06 548 ASP A CA 1
ATOM 4320 C C . ASP A 1 548 ? 28.359 10.914 -6.973 1 74.06 548 ASP A C 1
ATOM 4322 O O . ASP A 1 548 ? 27.359 11.109 -7.68 1 74.06 548 ASP A O 1
ATOM 4326 N N . TYR A 1 549 ? 28.531 9.883 -6.406 1 81.12 549 TYR A N 1
ATOM 4327 C CA . TYR A 1 549 ? 27.484 8.883 -6.242 1 81.12 549 TYR A CA 1
ATOM 4328 C C . TYR A 1 549 ? 27.359 8.461 -4.785 1 81.12 549 TYR A C 1
ATOM 4330 O O . TYR A 1 549 ? 28.234 8.742 -3.969 1 81.12 549 TYR A O 1
ATOM 4338 N N . GLY A 1 550 ? 26.203 7.926 -4.434 1 85.38 550 GLY A N 1
ATOM 4339 C CA . GLY A 1 550 ? 26 7.43 -3.08 1 85.38 550 GLY A CA 1
ATOM 4340 C C . GLY A 1 550 ? 24.719 6.645 -2.908 1 85.38 550 GLY A C 1
ATOM 4341 O O . GLY A 1 550 ? 23.812 6.754 -3.73 1 85.38 550 GLY A O 1
ATOM 4342 N N . PHE A 1 551 ? 24.812 5.77 -2.014 1 89.62 551 PHE A N 1
ATOM 4343 C CA . PHE A 1 551 ? 23.594 5.082 -1.574 1 89.62 551 PHE A CA 1
ATOM 4344 C C . PHE A 1 551 ? 23.625 4.844 -0.069 1 89.62 551 PHE A C 1
ATOM 4346 O O . PHE A 1 551 ? 24.703 4.695 0.521 1 89.62 551 PHE A O 1
ATOM 4353 N N . ASN A 1 552 ? 22.562 4.848 0.558 1 91.81 552 ASN A N 1
ATOM 4354 C CA . ASN A 1 552 ? 22.438 4.594 1.989 1 91.81 552 ASN A CA 1
ATOM 4355 C C . ASN A 1 552 ? 21.078 4.023 2.34 1 91.81 552 ASN A C 1
ATOM 4357 O O . ASN A 1 552 ? 20.125 4.16 1.568 1 91.81 552 ASN A O 1
ATOM 4361 N N . SER A 1 553 ? 21.094 3.312 3.428 1 93.88 553 SER A N 1
ATOM 4362 C CA . SER A 1 553 ? 19.844 2.793 3.98 1 93.88 553 SER A CA 1
ATOM 4363 C C . SER A 1 553 ? 19.672 3.197 5.441 1 93.88 553 SER A C 1
ATOM 4365 O O . SER A 1 553 ? 20.641 3.604 6.094 1 93.88 553 SER A O 1
ATOM 4367 N N . GLY A 1 554 ? 18.453 3.211 5.902 1 91.56 554 GLY A N 1
ATOM 4368 C CA . GLY A 1 554 ? 18.125 3.514 7.285 1 91.56 554 GLY A CA 1
ATOM 4369 C C . GLY A 1 554 ? 16.953 2.693 7.812 1 91.56 554 GLY A C 1
ATOM 4370 O O . GLY A 1 554 ? 16.062 2.322 7.055 1 91.56 554 GLY A O 1
ATOM 4371 N N . TRP A 1 555 ? 17.031 2.387 9.125 1 91.19 555 TRP A N 1
ATOM 4372 C CA . TRP A 1 555 ? 16 1.598 9.805 1 91.19 555 TRP A CA 1
ATOM 4373 C C . TRP A 1 555 ? 15.828 2.064 11.242 1 91.19 555 TRP A C 1
ATOM 4375 O O . TRP A 1 555 ? 16.797 2.143 12 1 91.19 555 TRP A O 1
ATOM 4385 N N . THR A 1 556 ? 14.578 2.422 11.578 1 88.69 556 THR A N 1
ATOM 4386 C CA . THR A 1 556 ? 14.273 2.781 12.961 1 88.69 556 THR A CA 1
ATOM 4387 C C . THR A 1 556 ? 12.961 2.145 13.406 1 88.69 556 THR A C 1
ATOM 4389 O O . THR A 1 556 ? 12 2.08 12.633 1 88.69 556 THR A O 1
ATOM 4392 N N . GLU A 1 557 ? 12.938 1.614 14.688 1 90.12 557 GLU A N 1
ATOM 4393 C CA . GLU A 1 557 ? 11.727 1.072 15.297 1 90.12 557 GLU A CA 1
ATOM 4394 C C . GLU A 1 557 ? 11.531 1.609 16.703 1 90.12 557 GLU A C 1
ATOM 4396 O O . GLU A 1 557 ? 12.5 1.81 17.438 1 90.12 557 GLU A O 1
ATOM 4401 N N . ARG A 1 558 ? 10.312 1.923 17.047 1 88.56 558 ARG A N 1
ATOM 4402 C CA . ARG A 1 558 ? 9.953 2.305 18.406 1 88.56 558 ARG A CA 1
ATOM 4403 C C . ARG A 1 558 ? 8.602 1.715 18.797 1 88.56 558 ARG A C 1
ATOM 4405 O O . ARG A 1 558 ? 7.715 1.562 17.969 1 88.56 558 ARG A O 1
ATOM 4412 N N . ALA A 1 559 ? 8.492 1.36 20.062 1 91.69 559 ALA A N 1
ATOM 4413 C CA . ALA A 1 559 ? 7.25 0.785 20.578 1 91.69 559 ALA A CA 1
ATOM 4414 C C . ALA A 1 559 ? 6.902 1.355 21.938 1 91.69 559 ALA A C 1
ATOM 4416 O O . ALA A 1 559 ? 7.789 1.785 22.688 1 91.69 559 ALA A O 1
ATOM 4417 N N . THR A 1 560 ? 5.641 1.42 22.188 1 91.88 560 THR A N 1
ATOM 4418 C CA . THR A 1 560 ? 5.109 1.843 23.469 1 91.88 560 THR A CA 1
ATOM 4419 C C . THR A 1 560 ? 4.098 0.829 24 1 91.88 560 THR A C 1
ATOM 4421 O O . THR A 1 560 ? 3.285 0.301 23.234 1 91.88 560 THR A O 1
ATOM 4424 N N . GLN A 1 561 ? 4.227 0.498 25.266 1 94.81 561 GLN A N 1
ATOM 4425 C CA . GLN A 1 561 ? 3.26 -0.312 26 1 94.81 561 GLN A CA 1
ATOM 4426 C C . GLN A 1 561 ? 2.646 0.474 27.156 1 94.81 561 GLN A C 1
ATOM 4428 O O . GLN A 1 561 ? 3.363 1.122 27.922 1 94.81 561 GLN A O 1
ATOM 4433 N N . ALA A 1 562 ? 1.321 0.404 27.25 1 95.06 562 ALA A N 1
ATOM 4434 C CA . ALA A 1 562 ? 0.664 1.195 28.281 1 95.06 562 ALA A CA 1
ATOM 4435 C C . ALA A 1 562 ? -0.403 0.377 29 1 95.06 562 ALA A C 1
ATOM 4437 O O . ALA A 1 562 ? -0.978 -0.551 28.422 1 95.06 562 ALA A O 1
ATOM 4438 N N . PHE A 1 563 ? -0.566 0.673 30.266 1 95.88 563 PHE A N 1
ATOM 4439 C CA . PHE A 1 563 ? -1.694 0.261 31.094 1 95.88 563 PHE A CA 1
ATOM 4440 C C . PHE A 1 563 ? -2.402 1.473 31.688 1 95.88 563 PHE A C 1
ATOM 4442 O O . PHE A 1 563 ? -1.753 2.424 32.125 1 95.88 563 PHE A O 1
ATOM 4449 N N . PHE A 1 564 ? -3.732 1.467 31.594 1 93.56 564 PHE A N 1
ATOM 4450 C CA . PHE A 1 564 ? -4.406 2.66 32.094 1 93.56 564 PHE A CA 1
ATOM 4451 C C . PHE A 1 564 ? -5.758 2.305 32.719 1 93.56 564 PHE A C 1
ATOM 4453 O O . PHE A 1 564 ? -6.281 1.216 32.469 1 93.56 564 PHE A O 1
ATOM 4460 N N . GLY A 1 565 ? -6.246 3.188 33.469 1 93.75 565 GLY A N 1
ATOM 4461 C CA . GLY A 1 565 ? -7.555 3.119 34.125 1 93.75 565 GLY A CA 1
ATOM 4462 C C . GLY A 1 565 ? -8.219 4.477 34.25 1 93.75 565 GLY A C 1
ATOM 4463 O O . GLY A 1 565 ? -7.535 5.496 34.406 1 93.75 565 GLY A O 1
ATOM 4464 N N . ARG A 1 566 ? -9.547 4.508 34.188 1 93.06 566 ARG A N 1
ATOM 4465 C CA . ARG A 1 566 ? -10.336 5.727 34.344 1 93.06 566 ARG A CA 1
ATOM 4466 C C . ARG A 1 566 ? -11.578 5.465 35.188 1 93.06 566 ARG A C 1
ATOM 4468 O O . ARG A 1 566 ? -12.242 4.441 35.031 1 93.06 566 ARG A O 1
ATOM 4475 N N . LEU A 1 567 ? -11.82 6.281 36.125 1 94 567 LEU A N 1
ATOM 4476 C CA . LEU A 1 567 ? -13.023 6.262 36.938 1 94 567 LEU A CA 1
ATOM 4477 C C . LEU A 1 567 ? -13.836 7.539 36.75 1 94 567 LEU A C 1
ATOM 4479 O O . LEU A 1 567 ? -13.32 8.641 36.938 1 94 567 LEU A O 1
ATOM 4483 N N . ASN A 1 568 ? -15.031 7.367 36.312 1 92.56 568 ASN A N 1
ATOM 4484 C CA . ASN A 1 568 ? -15.984 8.469 36.25 1 92.56 568 ASN A CA 1
ATOM 4485 C C . ASN A 1 568 ? -17.094 8.328 37.25 1 92.56 568 ASN A C 1
ATOM 4487 O O . ASN A 1 568 ? -17.703 7.258 37.375 1 92.56 568 ASN A O 1
ATOM 4491 N N . TYR A 1 569 ? -17.297 9.352 37.938 1 95.06 569 TYR A N 1
ATOM 4492 C CA . TYR A 1 569 ? -18.328 9.375 38.969 1 95.06 569 TYR A CA 1
ATOM 4493 C C . TYR A 1 569 ? -19.281 10.555 38.781 1 95.06 569 TYR A C 1
ATOM 4495 O O . TYR A 1 569 ? -18.828 11.672 38.5 1 95.06 569 TYR A O 1
ATOM 4503 N N . ASP A 1 570 ? -20.531 10.266 38.781 1 94.69 570 ASP A N 1
ATOM 4504 C CA . ASP A 1 570 ? -21.578 11.281 38.688 1 94.69 570 ASP A CA 1
ATOM 4505 C C . ASP A 1 570 ? -22.641 11.078 39.75 1 94.69 570 ASP A C 1
ATOM 4507 O O . ASP A 1 570 ? -23.188 9.984 39.906 1 94.69 570 ASP A O 1
ATOM 4511 N N . TYR A 1 571 ? -22.906 12.102 40.5 1 95.88 571 TYR A N 1
ATOM 4512 C CA . TYR A 1 571 ? -23.984 12.047 41.5 1 95.88 571 TYR A CA 1
ATOM 4513 C C . TYR A 1 571 ? -25.125 12.977 41.094 1 95.88 571 TYR A C 1
ATOM 4515 O O . TYR A 1 571 ? -25 14.203 41.188 1 95.88 571 TYR A O 1
ATOM 4523 N N . LYS A 1 572 ? -26.266 12.406 40.656 1 91.25 572 LYS A N 1
ATOM 4524 C CA . LYS A 1 572 ? -27.531 13.062 40.312 1 91.25 572 LYS A CA 1
ATOM 4525 C C . LYS A 1 572 ? -27.297 14.094 39.219 1 91.25 572 LYS A C 1
ATOM 4527 O O . LYS A 1 572 ? -27.969 15.133 39.188 1 91.25 572 LYS A O 1
ATOM 4532 N N . GLY A 1 573 ? -26.266 13.922 38.5 1 88.38 573 GLY A N 1
ATOM 4533 C CA . GLY A 1 573 ? -25.969 14.852 37.438 1 88.38 573 GLY A CA 1
ATOM 4534 C C . GLY A 1 573 ? -25.484 16.203 37.938 1 88.38 573 GLY A C 1
ATOM 4535 O O . GLY A 1 573 ? -25.547 17.188 37.188 1 88.38 573 GLY A O 1
ATOM 4536 N N . ARG A 1 574 ? -25.047 16.328 39.156 1 92.12 574 ARG A N 1
ATOM 4537 C CA . ARG A 1 574 ? -24.656 17.594 39.781 1 92.12 574 ARG A CA 1
ATOM 4538 C C . ARG A 1 574 ? -23.156 17.625 40.031 1 92.12 574 ARG A C 1
ATOM 4540 O O . ARG A 1 574 ? -22.5 18.641 39.75 1 92.12 574 ARG A O 1
ATOM 4547 N N . TYR A 1 575 ? -22.641 16.578 40.562 1 96.12 575 TYR A N 1
ATOM 4548 C CA . TYR A 1 575 ? -21.219 16.469 40.875 1 96.12 575 TYR A CA 1
ATOM 4549 C C . TYR A 1 575 ? -20.562 15.391 40 1 96.12 575 TYR A C 1
ATOM 4551 O O . TYR A 1 575 ? -20.906 14.211 40.094 1 96.12 575 TYR A O 1
ATOM 4559 N N . LEU A 1 576 ? -19.703 15.828 39.25 1 95.62 576 LEU A N 1
ATOM 4560 C CA . LEU A 1 576 ? -19 14.914 38.375 1 95.62 576 LEU A CA 1
ATOM 4561 C C . LEU A 1 576 ? -17.516 14.859 38.719 1 95.62 576 LEU A C 1
ATOM 4563 O O . LEU A 1 576 ? -16.906 15.891 39.031 1 95.62 576 LEU A O 1
ATOM 4567 N N . ALA A 1 577 ? -16.938 13.711 38.688 1 95.19 577 ALA A N 1
ATOM 4568 C CA . ALA A 1 577 ? -15.5 13.523 38.906 1 95.19 577 ALA A CA 1
ATOM 4569 C C . ALA A 1 577 ? -14.914 12.484 37.969 1 95.19 577 ALA A C 1
ATOM 4571 O O . ALA A 1 577 ? -15.555 11.484 37.656 1 95.19 577 ALA A O 1
ATOM 4572 N N . THR A 1 578 ? -13.773 12.758 37.531 1 92.81 578 THR A N 1
ATOM 4573 C CA . THR A 1 578 ? -13.023 11.836 36.688 1 92.81 578 THR A CA 1
ATOM 4574 C C . THR A 1 578 ? -11.609 11.641 37.25 1 92.81 578 THR A C 1
ATOM 4576 O O . THR A 1 578 ? -10.906 12.609 37.531 1 92.81 578 THR A O 1
ATOM 4579 N N . VAL A 1 579 ? -11.203 10.422 37.406 1 93.75 579 VAL A N 1
ATOM 4580 C CA . VAL A 1 579 ? -9.844 10.07 37.812 1 93.75 579 VAL A CA 1
ATOM 4581 C C . VAL A 1 579 ? -9.211 9.148 36.75 1 93.75 579 VAL A C 1
ATOM 4583 O O . VAL A 1 579 ? -9.82 8.156 36.344 1 93.75 579 VAL A O 1
ATOM 4586 N N . ASN A 1 580 ? -8.047 9.539 36.312 1 92.12 580 ASN A N 1
ATOM 4587 C CA . ASN A 1 580 ? -7.289 8.727 35.375 1 92.12 580 ASN A CA 1
ATOM 4588 C C . ASN A 1 580 ? -5.918 8.359 35.938 1 92.12 580 ASN A C 1
ATOM 4590 O O . ASN A 1 580 ? -5.305 9.148 36.656 1 92.12 580 ASN A O 1
ATOM 4594 N N . PHE A 1 581 ? -5.461 7.195 35.562 1 94 581 PHE A N 1
ATOM 4595 C CA . PHE A 1 581 ? -4.09 6.766 35.812 1 94 581 PHE A CA 1
ATOM 4596 C C . PHE A 1 581 ? -3.547 5.969 34.625 1 94 581 PHE A C 1
ATOM 4598 O O . PHE A 1 581 ? -4.176 5.008 34.188 1 94 581 PHE A O 1
ATOM 4605 N N . ARG A 1 582 ? -2.387 6.336 34.156 1 93.62 582 ARG A N 1
ATOM 4606 C CA . ARG A 1 582 ? -1.785 5.652 33.031 1 93.62 582 ARG A CA 1
ATOM 4607 C C . ARG A 1 582 ? -0.293 5.426 33.25 1 93.62 582 ARG A C 1
ATOM 4609 O O . ARG A 1 582 ? 0.403 6.301 33.75 1 93.62 582 ARG A O 1
ATOM 4616 N N . ALA A 1 583 ? 0.142 4.262 32.969 1 94.75 583 ALA A N 1
ATOM 4617 C CA . ALA A 1 583 ? 1.557 3.898 32.969 1 94.75 583 ALA A CA 1
ATOM 4618 C C . ALA A 1 583 ? 2.02 3.551 31.547 1 94.75 583 ALA A C 1
ATOM 4620 O O . ALA A 1 583 ? 1.443 2.676 30.891 1 94.75 583 ALA A O 1
ATOM 4621 N N . ASP A 1 584 ? 3.021 4.254 31.109 1 94.12 584 ASP A N 1
ATOM 4622 C CA . ASP A 1 584 ? 3.562 4.031 29.781 1 94.12 584 ASP A CA 1
ATOM 4623 C C . ASP A 1 584 ? 5.008 3.547 29.844 1 94.12 584 ASP A C 1
ATOM 4625 O O . ASP A 1 584 ? 5.785 4.008 30.688 1 94.12 584 ASP A O 1
ATOM 4629 N N . ALA A 1 585 ? 5.324 2.639 28.953 1 93.44 585 ALA A N 1
ATOM 4630 C CA . ALA A 1 585 ? 6.711 2.242 28.719 1 93.44 585 ALA A CA 1
ATOM 4631 C C . ALA A 1 585 ? 7.117 2.494 27.281 1 93.44 585 ALA A C 1
ATOM 4633 O O . ALA A 1 585 ? 6.328 2.273 26.359 1 93.44 585 ALA A O 1
ATOM 4634 N N . ALA A 1 586 ? 8.352 3.02 27.125 1 90.5 586 ALA A N 1
ATOM 4635 C CA . ALA A 1 586 ? 8.844 3.35 25.781 1 90.5 586 ALA A CA 1
ATOM 4636 C C . ALA A 1 586 ? 10.227 2.754 25.547 1 90.5 586 ALA A C 1
ATOM 4638 O O . ALA A 1 586 ? 11.07 2.746 26.453 1 90.5 586 ALA A O 1
ATOM 4639 N N . THR A 1 587 ? 10.477 2.301 24.344 1 88.06 587 THR A N 1
ATOM 4640 C CA . THR A 1 587 ? 11.734 1.646 24.016 1 88.06 587 THR A CA 1
ATOM 4641 C C . THR A 1 587 ? 12.852 2.672 23.859 1 88.06 587 THR A C 1
ATOM 4643 O O . THR A 1 587 ? 14.031 2.318 23.859 1 88.06 587 THR A O 1
ATOM 4646 N N . GLN A 1 588 ? 12.57 3.893 23.688 1 83.5 588 GLN A N 1
ATOM 4647 C CA . GLN A 1 588 ? 13.562 4.945 23.484 1 83.5 588 GLN A CA 1
ATOM 4648 C C . GLN A 1 588 ? 14.406 5.168 24.734 1 83.5 588 GLN A C 1
ATOM 4650 O O . GLN A 1 588 ? 15.508 5.707 24.656 1 83.5 588 GLN A O 1
ATOM 4655 N N . PHE A 1 589 ? 13.875 4.77 25.781 1 87.81 589 PHE A N 1
ATOM 4656 C CA . PHE A 1 589 ? 14.562 5.012 27.031 1 87.81 589 PHE A CA 1
ATOM 4657 C C . PHE A 1 589 ? 15.383 3.791 27.453 1 87.81 589 PHE A C 1
ATOM 4659 O O . PHE A 1 589 ? 15.156 2.688 26.953 1 87.81 589 PHE A O 1
ATOM 4666 N N . GLY A 1 590 ? 16.391 4.102 28.312 1 84.31 590 GLY A N 1
ATOM 4667 C CA . GLY A 1 590 ? 17.203 3.025 28.844 1 84.31 590 GLY A CA 1
ATOM 4668 C C . GLY A 1 590 ? 16.438 2.076 29.75 1 84.31 590 GLY A C 1
ATOM 4669 O O . GLY A 1 590 ? 15.312 2.363 30.141 1 84.31 590 GLY A O 1
ATOM 4670 N N . GLU A 1 591 ? 17.031 1.021 30.094 1 83.19 591 GLU A N 1
ATOM 4671 C CA . GLU A 1 591 ? 16.375 -0.09 30.781 1 83.19 591 GLU A CA 1
ATOM 4672 C C . GLU A 1 591 ? 15.828 0.347 32.125 1 83.19 591 GLU A C 1
ATOM 4674 O O . GLU A 1 591 ? 14.797 -0.16 32.594 1 83.19 591 GLU A O 1
ATOM 4679 N N . ASN A 1 592 ? 16.422 1.311 32.719 1 84.69 592 ASN A N 1
ATOM 4680 C CA . ASN A 1 592 ? 16.016 1.679 34.062 1 84.69 592 ASN A CA 1
ATOM 4681 C C . ASN A 1 592 ? 14.961 2.783 34.062 1 84.69 592 ASN A C 1
ATOM 4683 O O . ASN A 1 592 ? 14.406 3.125 35.094 1 84.69 592 ASN A O 1
ATOM 4687 N N . ASN A 1 593 ? 14.672 3.377 32.969 1 88.81 593 ASN A N 1
ATOM 4688 C CA . ASN A 1 593 ? 13.773 4.527 32.938 1 88.81 593 ASN A CA 1
ATOM 4689 C C . ASN A 1 593 ? 12.688 4.34 31.859 1 88.81 593 ASN A C 1
ATOM 4691 O O . ASN A 1 593 ? 12.148 5.316 31.344 1 88.81 593 ASN A O 1
ATOM 4695 N N . LYS A 1 594 ? 12.359 3.154 31.594 1 90 594 LYS A N 1
ATOM 4696 C CA . LYS A 1 594 ? 11.422 2.898 30.5 1 90 594 LYS A CA 1
ATOM 4697 C C . LYS A 1 594 ? 10 3.273 30.891 1 90 594 LYS A C 1
ATOM 4699 O O . LYS A 1 594 ? 9.195 3.648 30.031 1 90 594 LYS A O 1
ATOM 4704 N N . TRP A 1 595 ? 9.688 3.172 32.125 1 93 595 TRP A N 1
ATOM 4705 C CA . TRP A 1 595 ? 8.305 3.355 32.562 1 93 595 TRP A CA 1
ATOM 4706 C C . TRP A 1 595 ? 8.086 4.766 33.094 1 93 595 TRP A C 1
ATOM 4708 O O . TRP A 1 595 ? 8.945 5.32 33.781 1 93 595 TRP A O 1
ATOM 4718 N N . GLY A 1 596 ? 6.984 5.406 32.719 1 91.94 596 GLY A N 1
ATOM 4719 C CA . GLY A 1 596 ? 6.465 6.641 33.312 1 91.94 596 GLY A CA 1
ATOM 4720 C C . GLY A 1 596 ? 5.055 6.5 33.844 1 91.94 596 GLY A C 1
ATOM 4721 O O . GLY A 1 596 ? 4.262 5.711 33.312 1 91.94 596 GLY A O 1
ATOM 4722 N N . TYR A 1 597 ? 4.727 7.254 34.875 1 93 597 TYR A N 1
ATOM 4723 C CA . TYR A 1 597 ? 3.422 7.203 35.531 1 93 597 TYR A CA 1
ATOM 4724 C C . TYR A 1 597 ? 2.74 8.562 35.5 1 93 597 TYR A C 1
ATOM 4726 O O . TYR A 1 597 ? 3.338 9.578 35.875 1 93 597 TYR A O 1
ATOM 4734 N N . PHE A 1 598 ? 1.481 8.594 35.156 1 92.31 598 PHE A N 1
ATOM 4735 C CA . PHE A 1 598 ? 0.825 9.859 34.844 1 92.31 598 PHE A CA 1
ATOM 4736 C C . PHE A 1 598 ? -0.597 9.875 35.406 1 92.31 598 PHE A C 1
ATOM 4738 O O . PHE A 1 598 ? -1.544 9.523 34.688 1 92.31 598 PHE A O 1
ATOM 4745 N N . PRO A 1 599 ? -0.829 10.375 36.531 1 93.31 599 PRO A N 1
ATOM 4746 C CA . PRO A 1 599 ? -2.164 10.516 37.094 1 93.31 599 PRO A CA 1
ATOM 4747 C C . PRO A 1 599 ? -2.838 11.836 36.719 1 93.31 599 PRO A C 1
ATOM 4749 O O . PRO A 1 599 ? -2.154 12.812 36.406 1 93.31 599 PRO A O 1
ATOM 4752 N N . SER A 1 600 ? -4.156 11.883 36.719 1 92.88 600 SER A N 1
ATOM 4753 C CA . SER A 1 600 ? -4.922 13.109 36.531 1 92.88 600 SER A CA 1
ATOM 4754 C C . SER A 1 600 ? -6.262 13.047 37.25 1 92.88 600 SER A C 1
ATOM 4756 O O . SER A 1 600 ? -6.789 11.961 37.5 1 92.88 600 SER A O 1
ATOM 4758 N N . PHE A 1 601 ? -6.746 14.18 37.656 1 94 601 PHE A N 1
ATOM 4759 C CA . PHE A 1 601 ? -8.023 14.336 38.344 1 94 601 PHE A CA 1
ATOM 4760 C C . PHE A 1 601 ? -8.781 15.547 37.812 1 94 601 PHE A C 1
ATOM 4762 O O . PHE A 1 601 ? -8.172 16.562 37.469 1 94 601 PHE A O 1
ATOM 4769 N N . ALA A 1 602 ? -10.07 15.406 37.688 1 94.81 602 ALA A N 1
ATOM 4770 C CA . ALA A 1 602 ? -10.93 16.516 37.312 1 94.81 602 ALA A CA 1
ATOM 4771 C C . ALA A 1 602 ? -12.25 16.484 38.062 1 94.81 602 ALA A C 1
ATOM 4773 O O . ALA A 1 602 ? -12.797 15.414 38.312 1 94.81 602 ALA A O 1
ATOM 4774 N N . PHE A 1 603 ? -12.766 17.641 38.406 1 95.88 603 PHE A N 1
ATOM 4775 C CA . PHE A 1 603 ? -14.031 17.797 39.125 1 95.88 603 PHE A CA 1
ATOM 4776 C C . PHE A 1 603 ? -14.875 18.891 38.469 1 95.88 603 PHE A C 1
ATOM 4778 O O . PHE A 1 603 ? -14.352 19.922 38.062 1 95.88 603 PHE A O 1
ATOM 4785 N N . ALA A 1 604 ? -16.125 18.578 38.25 1 96 604 ALA A N 1
ATOM 4786 C CA . ALA A 1 604 ? -17.062 19.562 37.719 1 96 604 ALA A CA 1
ATOM 4787 C C . ALA A 1 604 ? -18.312 19.641 38.594 1 96 604 ALA A C 1
ATOM 4789 O O . ALA A 1 604 ? -18.812 18.625 39.094 1 96 604 ALA A O 1
ATOM 4790 N N . TRP A 1 605 ? -18.75 20.859 38.875 1 96.81 605 TRP A N 1
ATOM 4791 C CA . TRP A 1 605 ? -19.953 21.156 39.656 1 96.81 605 TRP A CA 1
ATOM 4792 C C . TRP A 1 605 ? -20.984 21.922 38.812 1 96.81 605 TRP A C 1
ATOM 4794 O O . TRP A 1 605 ? -20.75 23.078 38.438 1 96.81 605 TRP A O 1
ATOM 4804 N N . LYS A 1 606 ? -22.031 21.203 38.531 1 94.62 606 LYS A N 1
ATOM 4805 C CA . LYS A 1 606 ? -23.141 21.859 37.844 1 94.62 606 LYS A CA 1
ATOM 4806 C C . LYS A 1 606 ? -24.016 22.625 38.844 1 94.62 606 LYS A C 1
ATOM 4808 O O . LYS A 1 606 ? -25.031 22.109 39.312 1 94.62 606 LYS A O 1
ATOM 4813 N N . VAL A 1 607 ? -23.781 23.781 38.969 1 94.38 607 VAL A N 1
ATOM 4814 C CA . VAL A 1 607 ? -24.422 24.625 39.969 1 94.38 607 VAL A CA 1
ATOM 4815 C C . VAL A 1 607 ? -25.875 24.859 39.594 1 94.38 607 VAL A C 1
ATOM 4817 O O . VAL A 1 607 ? -26.734 24.984 40.469 1 94.38 607 VAL A O 1
ATOM 4820 N N . ASP A 1 608 ? -26.141 24.891 38.344 1 89.31 608 ASP A N 1
ATOM 4821 C CA . ASP A 1 608 ? -27.484 25.172 37.875 1 89.31 608 ASP A CA 1
ATOM 4822 C C . ASP A 1 608 ? -28.453 24.062 38.25 1 89.31 608 ASP A C 1
ATOM 4824 O O . ASP A 1 608 ? -29.672 24.234 38.188 1 89.31 608 ASP A O 1
ATOM 4828 N N . ARG A 1 609 ? -27.953 22.969 38.688 1 87.81 609 ARG A N 1
ATOM 4829 C CA . ARG A 1 609 ? -28.812 21.844 39.062 1 87.81 609 ARG A CA 1
ATOM 4830 C C . ARG A 1 609 ? -29.062 21.844 40.562 1 87.81 609 ARG A C 1
ATOM 4832 O O . ARG A 1 609 ? -29.828 21.016 41.062 1 87.81 609 ARG A O 1
ATOM 4839 N N . GLU A 1 610 ? -28.531 22.766 41.25 1 91.81 610 GLU A N 1
ATOM 4840 C CA . GLU A 1 610 ? -28.766 22.891 42.688 1 91.81 610 GLU A CA 1
ATOM 4841 C C . GLU A 1 610 ? -30.141 23.516 42.969 1 91.81 610 GLU A C 1
ATOM 4843 O O . GLU A 1 610 ? -30.625 24.328 42.188 1 91.81 610 GLU A O 1
ATOM 4848 N N . SER A 1 611 ? -30.609 23.234 44.188 1 86.81 611 SER A N 1
ATOM 4849 C CA . SER A 1 611 ? -31.922 23.75 44.562 1 86.81 611 SER A CA 1
ATOM 4850 C C . SER A 1 611 ? -31.875 25.25 44.812 1 86.81 611 SER A C 1
ATOM 4852 O O . SER A 1 611 ? -32.875 25.938 44.625 1 86.81 611 SER A O 1
ATOM 4854 N N . PHE A 1 612 ? -30.766 25.688 45.156 1 89.94 612 PHE A N 1
ATOM 4855 C CA . PHE A 1 612 ? -30.672 27.109 45.5 1 89.94 612 PHE A CA 1
ATOM 4856 C C . PHE A 1 612 ? -30.531 27.938 44.219 1 89.94 612 PHE A C 1
ATOM 4858 O O . PHE A 1 612 ? -30.719 29.156 44.25 1 89.94 612 PHE A O 1
ATOM 4865 N N . PHE A 1 613 ? -30.156 27.234 43.188 1 87.94 613 PHE A N 1
ATOM 4866 C CA . PHE A 1 613 ? -29.969 27.938 41.906 1 87.94 613 PHE A CA 1
ATOM 4867 C C . PHE A 1 613 ? -31.281 28.016 41.125 1 87.94 613 PHE A C 1
ATOM 4869 O O . PHE A 1 613 ? -31.969 27 41 1 87.94 613 PHE A O 1
ATOM 4876 N N . ASN A 1 614 ? -31.734 29.203 40.812 1 78 614 ASN A N 1
ATOM 4877 C CA . ASN A 1 614 ? -32.938 29.359 40.031 1 78 614 ASN A CA 1
ATOM 4878 C C . ASN A 1 614 ? -32.688 29.047 38.531 1 78 614 ASN A C 1
ATOM 4880 O O . ASN A 1 614 ? -32.25 29.906 37.781 1 78 614 ASN A O 1
ATOM 4884 N N . SER A 1 615 ? -32.969 27.875 38.188 1 73.38 615 SER A N 1
ATOM 4885 C CA . SER A 1 615 ? -32.719 27.406 36.812 1 73.38 615 SER A CA 1
ATOM 4886 C C . SER A 1 615 ? -33.656 28.109 35.812 1 73.38 615 SER A C 1
ATOM 4888 O O . SER A 1 615 ? -33.406 28.047 34.594 1 73.38 615 SER A O 1
ATOM 4890 N N . SER A 1 616 ? -34.562 28.859 36.406 1 69.88 616 SER A N 1
ATOM 4891 C CA . SER A 1 616 ? -35.5 29.578 35.531 1 69.88 616 SER A CA 1
ATOM 4892 C C . SER A 1 616 ? -35.062 31.016 35.312 1 69.88 616 SER A C 1
ATOM 4894 O O . SER A 1 616 ? -35.688 31.75 34.562 1 69.88 616 SER A O 1
ATOM 4896 N N . ASN A 1 617 ? -33.969 31.328 35.875 1 79.38 617 ASN A N 1
ATOM 4897 C CA . ASN A 1 617 ? -33.406 32.656 35.625 1 79.38 617 ASN A CA 1
ATOM 4898 C C . ASN A 1 617 ? -33.156 32.875 34.125 1 79.38 617 ASN A C 1
ATOM 4900 O O . ASN A 1 617 ? -32.438 32.094 33.5 1 79.38 617 ASN A O 1
ATOM 4904 N N . PRO A 1 618 ? -33.75 33.844 33.594 1 78.94 618 PRO A N 1
ATOM 4905 C CA . PRO A 1 618 ? -33.625 34.062 32.156 1 78.94 618 PRO A CA 1
ATOM 4906 C C . PRO A 1 618 ? -32.25 34.562 31.766 1 78.94 618 PRO A C 1
ATOM 4908 O O . PRO A 1 618 ? -31.859 34.5 30.594 1 78.94 618 PRO A O 1
ATOM 4911 N N . TYR A 1 619 ? -31.469 35.125 32.656 1 83.31 619 TYR A N 1
ATOM 4912 C CA . TYR A 1 619 ? -30.188 35.688 32.312 1 83.31 619 TYR A CA 1
ATOM 4913 C C . TYR A 1 619 ? -29.094 34.625 32.312 1 83.31 619 TYR A C 1
ATOM 4915 O O . TYR A 1 619 ? -28.219 34.625 31.422 1 83.31 619 TYR A O 1
ATOM 4923 N N . VAL A 1 620 ? -29.078 33.688 33.312 1 89.62 620 VAL A N 1
ATOM 4924 C CA . VAL A 1 620 ? -28.141 32.594 33.406 1 89.62 620 VAL A CA 1
ATOM 4925 C C . VAL A 1 620 ? -28.859 31.344 33.938 1 89.62 620 VAL A C 1
ATOM 4927 O O . VAL A 1 620 ? -29.297 31.312 35.094 1 89.62 620 VAL A O 1
ATOM 4930 N N . ASN A 1 621 ? -29.016 30.453 33.125 1 86.12 621 ASN A N 1
ATOM 4931 C CA . ASN A 1 621 ? -29.672 29.234 33.562 1 86.12 621 ASN A CA 1
ATOM 4932 C C . ASN A 1 621 ? -28.766 28.016 33.469 1 86.12 621 ASN A C 1
ATOM 4934 O O . ASN A 1 621 ? -29.172 26.906 33.781 1 86.12 621 ASN A O 1
ATOM 4938 N N . THR A 1 622 ? -27.656 28.203 32.906 1 88.19 622 THR A N 1
ATOM 4939 C CA . THR A 1 622 ? -26.609 27.203 32.906 1 88.19 622 THR A CA 1
ATOM 4940 C C . THR A 1 622 ? -25.359 27.719 33.594 1 88.19 622 THR A C 1
ATOM 4942 O O . THR A 1 622 ? -24.875 28.812 33.281 1 88.19 622 THR A O 1
ATOM 4945 N N . LEU A 1 623 ? -24.875 27.047 34.562 1 93 623 LEU A N 1
ATOM 4946 C CA . LEU A 1 623 ? -23.656 27.406 35.281 1 93 623 LEU A CA 1
ATOM 4947 C C . LEU A 1 623 ? -22.906 26.156 35.75 1 93 623 LEU A C 1
ATOM 4949 O O . LEU A 1 623 ? -23.453 25.344 36.5 1 93 623 LEU A O 1
ATOM 4953 N N . LYS A 1 624 ? -21.766 26.031 35.281 1 94.75 624 LYS A N 1
ATOM 4954 C CA . LYS A 1 624 ? -20.906 24.891 35.594 1 94.75 624 LYS A CA 1
ATOM 4955 C C . LYS A 1 624 ? -19.5 25.344 35.969 1 94.75 624 LYS A C 1
ATOM 4957 O O . LYS A 1 624 ? -18.922 26.188 35.281 1 94.75 624 LYS A O 1
ATOM 4962 N N . LEU A 1 625 ? -18.969 24.859 37.062 1 96.56 625 LEU A N 1
ATOM 4963 C CA . LEU A 1 625 ? -17.594 25.078 37.469 1 96.56 625 LEU A CA 1
ATOM 4964 C C . LEU A 1 625 ? -16.766 23.812 37.281 1 96.56 625 LEU A C 1
ATOM 4966 O O . LEU A 1 625 ? -17.234 22.703 37.531 1 96.56 625 LEU A O 1
ATOM 4970 N N . LYS A 1 626 ? -15.602 24 36.812 1 95.25 626 LYS A N 1
ATOM 4971 C CA . LYS A 1 626 ? -14.719 22.859 36.594 1 95.25 626 LYS A CA 1
ATOM 4972 C C . LYS A 1 626 ? -13.32 23.125 37.156 1 95.25 626 LYS A C 1
ATOM 4974 O O . LYS A 1 626 ? -12.812 24.25 37.062 1 95.25 626 LYS A O 1
ATOM 4979 N N . VAL A 1 627 ? -12.672 22.125 37.688 1 95.56 627 VAL A N 1
ATOM 4980 C CA . VAL A 1 627 ? -11.281 22.156 38.125 1 95.56 627 VAL A CA 1
ATOM 4981 C C . VAL A 1 627 ? -10.594 20.859 37.719 1 95.56 627 VAL A C 1
ATOM 4983 O O . VAL A 1 627 ? -11.195 19.781 37.781 1 95.56 627 VAL A O 1
ATOM 4986 N N . GLY A 1 628 ? -9.414 20.969 37.188 1 94.19 628 GLY A N 1
ATOM 4987 C CA . GLY A 1 628 ? -8.656 19.797 36.781 1 94.19 628 GLY A CA 1
ATOM 4988 C C . GLY A 1 628 ? -7.168 19.938 37.062 1 94.19 628 GLY A C 1
ATOM 4989 O O . GLY A 1 628 ? -6.629 21.047 37.031 1 94.19 628 GLY A O 1
ATOM 4990 N N . TYR A 1 629 ? -6.559 18.797 37.219 1 94.06 629 TYR A N 1
ATOM 4991 C CA . TYR A 1 629 ? -5.113 18.703 37.406 1 94.06 629 TYR A CA 1
ATOM 4992 C C . TYR A 1 629 ? -4.59 17.359 36.906 1 94.06 629 TYR A C 1
ATOM 4994 O O . TYR A 1 629 ? -5.234 16.328 37.125 1 94.06 629 TYR A O 1
ATOM 5002 N N . GLY A 1 630 ? -3.475 17.422 36.25 1 92 630 GLY A N 1
ATOM 5003 C CA . GLY A 1 630 ? -2.932 16.156 35.812 1 92 630 GLY A CA 1
ATOM 5004 C C . GLY A 1 630 ? -1.495 16.25 35.312 1 92 630 GLY A C 1
ATOM 5005 O O . GLY A 1 630 ? -0.99 17.359 35.094 1 92 630 GLY A O 1
ATOM 5006 N N . LEU A 1 631 ? -0.881 15.047 35.219 1 90.88 631 LEU A N 1
ATOM 5007 C CA . LEU A 1 631 ? 0.49 14.898 34.75 1 90.88 631 LEU A CA 1
ATOM 5008 C C . LEU A 1 631 ? 0.528 14.141 33.406 1 90.88 631 LEU A C 1
ATOM 5010 O O . LEU A 1 631 ? -0.184 13.148 33.25 1 90.88 631 LEU A O 1
ATOM 5014 N N . ALA A 1 632 ? 1.281 14.672 32.5 1 88.06 632 ALA A N 1
ATOM 5015 C CA . ALA A 1 632 ? 1.514 13.992 31.219 1 88.06 632 ALA A CA 1
ATOM 5016 C C . ALA A 1 632 ? 3.008 13.859 30.938 1 88.06 632 ALA A C 1
ATOM 5018 O O . ALA A 1 632 ? 3.805 14.695 31.359 1 88.06 632 ALA A O 1
ATOM 5019 N N . GLY A 1 633 ? 3.359 12.781 30.188 1 85.5 633 GLY A N 1
ATOM 5020 C CA . GLY A 1 633 ? 4.754 12.562 29.844 1 85.5 633 GLY A CA 1
ATOM 5021 C C . GLY A 1 633 ? 5.039 12.758 28.359 1 85.5 633 GLY A C 1
ATOM 5022 O O . GLY A 1 633 ? 4.113 12.875 27.562 1 85.5 633 GLY A O 1
ATOM 5023 N N . ASN A 1 634 ? 6.32 12.859 28.016 1 86 634 ASN A N 1
ATOM 5024 C CA . ASN A 1 634 ? 6.809 12.906 26.641 1 86 634 ASN A CA 1
ATOM 5025 C C . ASN A 1 634 ? 8.016 11.992 26.438 1 86 634 ASN A C 1
ATOM 5027 O O . ASN A 1 634 ? 9 12.086 27.188 1 86 634 ASN A O 1
ATOM 5031 N N . SER A 1 635 ? 7.84 11.117 25.453 1 81.88 635 SER A N 1
ATOM 5032 C CA . SER A 1 635 ? 8.922 10.172 25.219 1 81.88 635 SER A CA 1
ATOM 5033 C C . SER A 1 635 ? 9.609 10.453 23.875 1 81.88 635 SER A C 1
ATOM 5035 O O . SER A 1 635 ? 10.289 9.586 23.328 1 81.88 635 SER A O 1
ATOM 5037 N N . ASP A 1 636 ? 9.359 11.547 23.328 1 78.94 636 ASP A N 1
ATOM 5038 C CA . ASP A 1 636 ? 9.938 11.812 22 1 78.94 636 ASP A CA 1
ATOM 5039 C C . ASP A 1 636 ? 11.414 12.164 22.109 1 78.94 636 ASP A C 1
ATOM 5041 O O . ASP A 1 636 ? 11.805 13.312 21.891 1 78.94 636 ASP A O 1
ATOM 5045 N N . VAL A 1 637 ? 12.203 11.25 22.391 1 75.56 637 VAL A N 1
ATOM 5046 C CA . VAL A 1 637 ? 13.656 11.383 22.406 1 75.56 637 VAL A CA 1
ATOM 5047 C C . VAL A 1 637 ? 14.227 10.93 21.062 1 75.56 637 VAL A C 1
ATOM 5049 O O . VAL A 1 637 ? 13.906 9.836 20.594 1 75.56 637 VAL A O 1
ATOM 5052 N N . PRO A 1 638 ? 14.922 11.797 20.484 1 69.81 638 PRO A N 1
ATOM 5053 C CA . PRO A 1 638 ? 15.508 11.352 19.219 1 69.81 638 PRO A CA 1
ATOM 5054 C C . PRO A 1 638 ? 16.266 10.031 19.344 1 69.81 638 PRO A C 1
ATOM 5056 O O . PRO A 1 638 ? 16.828 9.742 20.406 1 69.81 638 PRO A O 1
ATOM 5059 N N . ASN A 1 639 ? 16.328 9.367 18.359 1 67.62 639 ASN A N 1
ATOM 5060 C CA . ASN A 1 639 ? 17 8.07 18.328 1 67.62 639 ASN A CA 1
ATOM 5061 C C . ASN A 1 639 ? 18.484 8.203 18.609 1 67.62 639 ASN A C 1
ATOM 5063 O O . ASN A 1 639 ? 19.125 9.148 18.156 1 67.62 639 ASN A O 1
ATOM 5067 N N . GLY A 1 640 ? 19.062 7.312 19.359 1 69.5 640 GLY A N 1
ATOM 5068 C CA . GLY A 1 640 ? 20.5 7.254 19.547 1 69.5 640 GLY A CA 1
ATOM 5069 C C . GLY A 1 640 ? 20.969 8.039 20.766 1 69.5 640 GLY A C 1
ATOM 5070 O O . GLY A 1 640 ? 22.172 8.148 21 1 69.5 640 GLY A O 1
ATOM 5071 N N . ARG A 1 641 ? 20.047 8.609 21.453 1 78.06 641 ARG A N 1
ATOM 5072 C CA . ARG A 1 641 ? 20.469 9.422 22.578 1 78.06 641 ARG A CA 1
ATOM 5073 C C . ARG A 1 641 ? 20.703 8.562 23.812 1 78.06 641 ARG A C 1
ATOM 5075 O O . ARG A 1 641 ? 21.453 8.945 24.719 1 78.06 641 ARG A O 1
ATOM 5082 N N . THR A 1 642 ? 20.047 7.492 23.859 1 79.94 642 THR A N 1
ATOM 5083 C CA . THR A 1 642 ? 20.203 6.625 25.031 1 79.94 642 THR A CA 1
ATOM 5084 C C . THR A 1 642 ? 21.203 5.508 24.75 1 79.94 642 THR A C 1
ATOM 5086 O O . THR A 1 642 ? 21.812 4.977 25.672 1 79.94 642 THR A O 1
ATOM 5089 N N . GLN A 1 643 ? 21.234 5.188 23.484 1 73.31 643 GLN A N 1
ATOM 5090 C CA . GLN A 1 643 ? 22.125 4.098 23.094 1 73.31 643 GLN A CA 1
ATOM 5091 C C . GLN A 1 643 ? 23.281 4.609 22.234 1 73.31 643 GLN A C 1
ATOM 5093 O O . GLN A 1 643 ? 23.125 5.566 21.469 1 73.31 643 GLN A O 1
ATOM 5098 N N . SER A 1 644 ? 24.375 4.062 22.594 1 65.19 644 SER A N 1
ATOM 5099 C CA . SER A 1 644 ? 25.531 4.406 21.766 1 65.19 644 SER A CA 1
ATOM 5100 C C . SER A 1 644 ? 25.375 3.846 20.359 1 65.19 644 SER A C 1
ATOM 5102 O O . SER A 1 644 ? 25.25 2.633 20.188 1 65.19 644 SER A O 1
ATOM 5104 N N . LEU A 1 645 ? 25.078 4.766 19.5 1 64.94 645 LEU A N 1
ATOM 5105 C CA . LEU A 1 645 ? 25 4.32 18.125 1 64.94 645 LEU A CA 1
ATOM 5106 C C . LEU A 1 645 ? 26.266 4.672 17.359 1 64.94 645 LEU A C 1
ATOM 5108 O O . LEU A 1 645 ? 26.844 5.742 17.578 1 64.94 645 LEU A O 1
ATOM 5112 N N . LEU A 1 646 ? 26.906 3.621 16.844 1 63.19 646 LEU A N 1
ATOM 5113 C CA . LEU A 1 646 ? 28.062 3.871 15.992 1 63.19 646 LEU A CA 1
ATOM 5114 C C . LEU A 1 646 ? 27.656 4.066 14.539 1 63.19 646 LEU A C 1
ATOM 5116 O O . LEU A 1 646 ? 26.766 3.363 14.039 1 63.19 646 LEU A O 1
ATOM 5120 N N . ASN A 1 647 ? 28 5.207 14.031 1 65.06 647 ASN A N 1
ATOM 5121 C CA . ASN A 1 647 ? 27.859 5.418 12.594 1 65.06 647 ASN A CA 1
ATOM 5122 C C . ASN A 1 647 ? 29.172 5.148 11.859 1 65.06 647 ASN A C 1
ATOM 5124 O O . ASN A 1 647 ? 30.234 5.594 12.289 1 65.06 647 ASN A O 1
ATOM 5128 N N . TYR A 1 648 ? 29.062 4.168 10.938 1 65.38 648 TYR A N 1
ATOM 5129 C CA . TYR A 1 648 ? 30.25 3.828 10.148 1 65.38 648 TYR A CA 1
ATOM 5130 C C . TYR A 1 648 ? 30.156 4.441 8.75 1 65.38 648 TYR A C 1
ATOM 5132 O O . TYR A 1 648 ? 29.094 4.473 8.148 1 65.38 648 TYR A O 1
ATOM 5140 N N . ARG A 1 649 ? 31.219 5.215 8.406 1 64.06 649 ARG A N 1
ATOM 5141 C CA . ARG A 1 649 ? 31.281 5.762 7.055 1 64.06 649 ARG A CA 1
ATOM 5142 C C . ARG A 1 649 ? 32.562 5.312 6.348 1 64.06 649 ARG A C 1
ATOM 5144 O O . ARG A 1 649 ? 33.562 5.043 6.996 1 64.06 649 ARG A O 1
ATOM 5151 N N . ARG A 1 650 ? 32.406 5.203 5.094 1 64.06 650 ARG A N 1
ATOM 5152 C CA . ARG A 1 650 ? 33.594 4.941 4.258 1 64.06 650 ARG A CA 1
ATOM 5153 C C . ARG A 1 650 ? 34.562 6.125 4.27 1 64.06 650 ARG A C 1
ATOM 5155 O O . ARG A 1 650 ? 34.125 7.27 4.07 1 64.06 650 ARG A O 1
ATOM 5162 N N . ALA A 1 651 ? 35.719 5.898 4.949 1 62 651 ALA A N 1
ATOM 5163 C CA . ALA A 1 651 ? 36.75 6.934 4.957 1 62 651 ALA A CA 1
ATOM 5164 C C . ALA A 1 651 ? 38 6.465 4.219 1 62 651 ALA A C 1
ATOM 5166 O O . ALA A 1 651 ? 38.344 5.281 4.258 1 62 651 ALA A O 1
ATOM 5167 N N . THR A 1 652 ? 38.5 7.27 3.277 1 61 652 THR A N 1
ATOM 5168 C CA . THR A 1 652 ? 39.719 6.961 2.57 1 61 652 THR A CA 1
ATOM 5169 C C . THR A 1 652 ? 40.938 7.418 3.379 1 61 652 THR A C 1
ATOM 5171 O O . THR A 1 652 ? 41.031 8.578 3.781 1 61 652 THR A O 1
ATOM 5174 N N . MET A 1 653 ? 41.594 6.512 4.012 1 57 653 MET A N 1
ATOM 5175 C CA . MET A 1 653 ? 42.844 6.84 4.68 1 57 653 MET A CA 1
ATOM 5176 C C . MET A 1 653 ? 44.031 6.309 3.893 1 57 653 MET A C 1
ATOM 5178 O O . MET A 1 653 ? 44.25 5.098 3.812 1 57 653 MET A O 1
ATOM 5182 N N . GLY A 1 654 ? 44.844 7.145 3.436 1 54.22 654 GLY A N 1
ATOM 5183 C CA . GLY A 1 654 ? 45.938 6.742 2.545 1 54.22 654 GLY A CA 1
ATOM 5184 C C . GLY A 1 654 ? 45.438 6.02 1.304 1 54.22 654 GLY A C 1
ATOM 5185 O O . GLY A 1 654 ? 44.562 6.523 0.587 1 54.22 654 GLY A O 1
ATOM 5186 N N . ASP A 1 655 ? 46.031 4.852 1.011 1 57.72 655 ASP A N 1
ATOM 5187 C CA . ASP A 1 655 ? 45.688 4.078 -0.184 1 57.72 655 ASP A CA 1
ATOM 5188 C C . ASP A 1 655 ? 44.562 3.088 0.093 1 57.72 655 ASP A C 1
ATOM 5190 O O . ASP A 1 655 ? 44.188 2.305 -0.782 1 57.72 655 ASP A O 1
ATOM 5194 N N . GLY A 1 656 ? 43.969 3.168 1.438 1 59.66 656 GLY A N 1
ATOM 5195 C CA . GLY A 1 656 ? 42.969 2.16 1.755 1 59.66 656 GLY A CA 1
ATOM 5196 C C . GLY A 1 656 ? 41.688 2.752 2.262 1 59.66 656 GLY A C 1
ATOM 5197 O O . GLY A 1 656 ? 41.625 3.936 2.598 1 59.66 656 GLY A O 1
ATOM 5198 N N . VAL A 1 657 ? 40.562 2.135 1.912 1 63.94 657 VAL A N 1
ATOM 5199 C CA . VAL A 1 657 ? 39.25 2.52 2.42 1 63.94 657 VAL A CA 1
ATOM 5200 C C . VAL A 1 657 ? 39.031 1.896 3.795 1 63.94 657 VAL A C 1
ATOM 5202 O O . VAL A 1 657 ? 39.281 0.704 3.99 1 63.94 657 VAL A O 1
ATOM 5205 N N . VAL A 1 658 ? 39 2.723 4.84 1 66.25 658 VAL A N 1
ATOM 5206 C CA . VAL A 1 658 ? 38.781 2.227 6.195 1 66.25 658 VAL A CA 1
ATOM 5207 C C . VAL A 1 658 ? 37.406 2.674 6.68 1 66.25 658 VAL A C 1
ATOM 5209 O O . VAL A 1 658 ? 36.781 3.578 6.102 1 66.25 658 VAL A O 1
ATOM 5212 N N . ASN A 1 659 ? 36.844 1.902 7.617 1 63.5 659 ASN A N 1
ATOM 5213 C CA . ASN A 1 659 ? 35.625 2.338 8.258 1 63.5 659 ASN A CA 1
ATOM 5214 C C . ASN A 1 659 ? 35.875 3.473 9.25 1 63.5 659 ASN A C 1
ATOM 5216 O O . ASN A 1 659 ? 36.625 3.311 10.203 1 63.5 659 ASN A O 1
ATOM 5220 N N . GLY A 1 660 ? 35.562 4.633 8.844 1 61.94 660 GLY A N 1
ATOM 5221 C CA . GLY A 1 660 ? 35.531 5.688 9.844 1 61.94 660 GLY A CA 1
ATOM 5222 C C . GLY A 1 660 ? 34.406 5.527 10.836 1 61.94 660 GLY A C 1
ATOM 5223 O O . GLY A 1 660 ? 33.281 5.129 10.469 1 61.94 660 GLY A O 1
ATOM 5224 N N . VAL A 1 661 ? 34.812 5.258 12.148 1 60.97 661 VAL A N 1
ATOM 5225 C CA . VAL A 1 661 ? 33.812 5.117 13.195 1 60.97 661 VAL A CA 1
ATOM 5226 C C . VAL A 1 661 ? 33.5 6.484 13.789 1 60.97 661 VAL A C 1
ATOM 5228 O O . VAL A 1 661 ? 34.375 7.23 14.18 1 60.97 661 VAL A O 1
ATOM 5231 N N . GLU A 1 662 ? 32.438 6.934 13.406 1 60.28 662 GLU A N 1
ATOM 5232 C CA . GLU A 1 662 ? 31.953 8.125 14.102 1 60.28 662 GLU A CA 1
ATOM 5233 C C . GLU A 1 662 ? 30.781 7.809 15.023 1 60.28 662 GLU A C 1
ATOM 5235 O O . GLU A 1 662 ? 30.031 6.863 14.773 1 60.28 662 GLU A O 1
ATOM 5240 N N . TRP A 1 663 ? 31 8.266 16.219 1 55.41 663 TRP A N 1
ATOM 5241 C CA . TRP A 1 663 ? 29.797 8.148 17.047 1 55.41 663 TRP A CA 1
ATOM 5242 C C . TRP A 1 663 ? 28.578 8.734 16.328 1 55.41 663 TRP A C 1
ATOM 5244 O O . TRP A 1 663 ? 28.672 9.812 15.727 1 55.41 663 TRP A O 1
ATOM 5254 N N . ASN A 1 664 ? 27.656 7.91 16.094 1 56.5 664 ASN A N 1
ATOM 5255 C CA . ASN A 1 664 ? 26.438 8.375 15.445 1 56.5 664 ASN A CA 1
ATOM 5256 C C . ASN A 1 664 ? 25.75 9.477 16.25 1 56.5 664 ASN A C 1
ATOM 5258 O O . ASN A 1 664 ? 25.406 9.266 17.422 1 56.5 664 ASN A O 1
ATOM 5262 N N . GLY A 1 665 ? 25.531 10.648 15.703 1 56.88 665 GLY A N 1
ATOM 5263 C CA . GLY A 1 665 ? 24.75 11.789 16.172 1 56.88 665 GLY A CA 1
ATOM 5264 C C . GLY A 1 665 ? 25.562 12.781 16.969 1 56.88 665 GLY A C 1
ATOM 5265 O O . GLY A 1 665 ? 25.062 13.852 17.328 1 56.88 665 GLY A O 1
ATOM 5266 N N . ASP A 1 666 ? 26.953 12.633 17.188 1 64.81 666 ASP A N 1
ATOM 5267 C CA . ASP A 1 666 ? 27.797 13.594 17.906 1 64.81 666 ASP A CA 1
ATOM 5268 C C . ASP A 1 666 ? 27.359 13.727 19.359 1 64.81 666 ASP A C 1
ATOM 5270 O O . ASP A 1 666 ? 27.688 14.711 20.031 1 64.81 666 ASP A O 1
ATOM 5274 N N . TYR A 1 667 ? 26.594 12.641 19.812 1 75.31 667 TYR A N 1
ATOM 5275 C CA . TYR A 1 667 ? 26.031 12.742 21.156 1 75.31 667 TYR A CA 1
ATOM 5276 C C . TYR A 1 667 ? 26.625 11.672 22.078 1 75.31 667 TYR A C 1
ATOM 5278 O O . TYR A 1 667 ? 26.828 10.531 21.656 1 75.31 667 TYR A O 1
ATOM 5286 N N . ILE A 1 668 ? 26.906 12.008 23.312 1 78.94 668 ILE A N 1
ATOM 5287 C CA . ILE A 1 668 ? 27.203 11.031 24.359 1 78.94 668 ILE A CA 1
ATOM 5288 C C . ILE A 1 668 ? 25.922 10.328 24.797 1 78.94 668 ILE A C 1
ATOM 5290 O O . ILE A 1 668 ? 24.938 10.984 25.141 1 78.94 668 ILE A O 1
ATOM 5294 N N . PRO A 1 669 ? 26 9.023 24.625 1 81.44 669 PRO A N 1
ATOM 5295 C CA . PRO A 1 669 ? 24.797 8.328 25.078 1 81.44 669 PRO A CA 1
ATOM 5296 C C . PRO A 1 669 ? 24.516 8.539 26.562 1 81.44 669 PRO A C 1
ATOM 5298 O O . PRO A 1 669 ? 25.438 8.539 27.375 1 81.44 669 PRO A O 1
ATOM 5301 N N . ASN A 1 670 ? 23.312 8.859 26.922 1 88 670 ASN A N 1
ATOM 5302 C CA . ASN A 1 670 ? 22.844 9.008 28.297 1 88 670 ASN A CA 1
ATOM 5303 C C . ASN A 1 670 ? 21.75 8 28.625 1 88 670 ASN A C 1
ATOM 5305 O O . ASN A 1 670 ? 20.562 8.266 28.391 1 88 670 ASN A O 1
ATOM 5309 N N . PRO A 1 671 ? 22.078 6.871 29.156 1 87.69 671 PRO A N 1
ATOM 5310 C CA . PRO A 1 671 ? 21.078 5.844 29.453 1 87.69 671 PRO A CA 1
ATOM 5311 C C . PRO A 1 671 ? 20.109 6.27 30.562 1 87.69 671 PRO A C 1
ATOM 5313 O O . PRO A 1 671 ? 19.109 5.59 30.812 1 87.69 671 PRO A O 1
ATOM 5316 N N . ASP A 1 672 ? 20.375 7.449 31.141 1 88.44 672 ASP A N 1
ATOM 5317 C CA . ASP A 1 672 ? 19.547 7.883 32.281 1 88.44 672 ASP A CA 1
ATOM 5318 C C . ASP A 1 672 ? 18.438 8.828 31.812 1 88.44 672 ASP A C 1
ATOM 5320 O O . ASP A 1 672 ? 17.672 9.328 32.625 1 88.44 672 ASP A O 1
ATOM 5324 N N . LEU A 1 673 ? 18.422 9.023 30.547 1 90.38 673 LEU A N 1
ATOM 5325 C CA . LEU A 1 673 ? 17.344 9.852 30.047 1 90.38 673 LEU A CA 1
ATOM 5326 C C . LEU A 1 673 ? 15.984 9.258 30.422 1 90.38 673 LEU A C 1
ATOM 5328 O O . LEU A 1 673 ? 15.82 8.039 30.438 1 90.38 673 LEU A O 1
ATOM 5332 N N . HIS A 1 674 ? 15.156 10.133 30.812 1 90.31 674 HIS A N 1
ATOM 5333 C CA . HIS A 1 674 ? 13.82 9.695 31.219 1 90.31 674 HIS A CA 1
ATOM 5334 C C . HIS A 1 674 ? 12.75 10.648 30.703 1 90.31 674 HIS A C 1
ATOM 5336 O O . HIS A 1 674 ? 13.039 11.539 29.891 1 90.31 674 HIS A O 1
ATOM 5342 N N . TRP A 1 675 ? 11.547 10.469 31.125 1 89.06 675 TRP A N 1
ATOM 5343 C CA . TRP A 1 675 ? 10.375 11.164 30.594 1 89.06 675 TRP A CA 1
ATOM 5344 C C . TRP A 1 675 ? 10.406 12.648 30.953 1 89.06 675 TRP A C 1
ATOM 5346 O O . TRP A 1 675 ? 10.758 13.008 32.094 1 89.06 675 TRP A O 1
ATOM 5356 N N . GLU A 1 676 ? 10.062 13.484 29.891 1 89.81 676 GLU A N 1
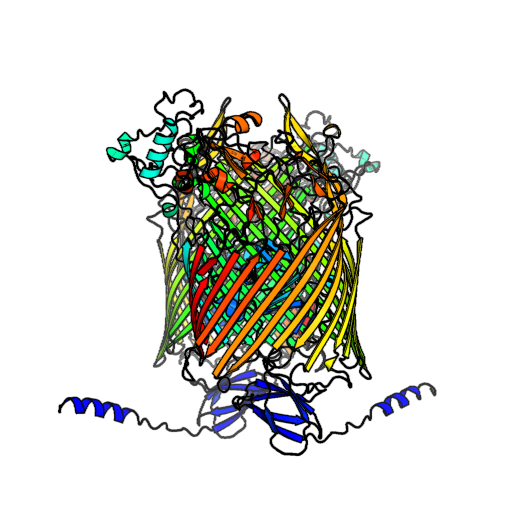ATOM 5357 C CA . GLU A 1 676 ? 9.633 14.828 30.25 1 89.81 676 GLU A CA 1
ATOM 5358 C C . GLU A 1 676 ? 8.273 14.805 30.953 1 89.81 676 GLU A C 1
ATOM 5360 O O . GLU A 1 676 ? 7.426 13.969 30.625 1 89.81 676 GLU A O 1
ATOM 5365 N N . LYS A 1 677 ? 8.047 15.758 31.828 1 90.44 677 LYS A N 1
ATOM 5366 C CA . LYS A 1 677 ? 6.789 15.789 32.562 1 90.44 677 LYS A CA 1
ATOM 5367 C C . LYS A 1 677 ? 6.125 17.156 32.438 1 90.44 677 LYS A C 1
ATOM 5369 O O . LYS A 1 677 ? 6.793 18.188 32.562 1 90.44 677 LYS A O 1
ATOM 5374 N N . SER A 1 678 ? 4.859 17.203 32.188 1 89.81 678 SER A N 1
ATOM 5375 C CA . SER A 1 678 ? 4.062 18.422 32.156 1 89.81 678 SER A CA 1
ATOM 5376 C C . SER A 1 678 ? 2.875 18.328 33.125 1 89.81 678 SER A C 1
ATOM 5378 O O . SER A 1 678 ? 1.959 17.531 32.906 1 89.81 678 SER A O 1
ATOM 5380 N N . ALA A 1 679 ? 2.904 19.125 34.125 1 92.31 679 ALA A N 1
ATOM 5381 C CA . ALA A 1 679 ? 1.797 19.234 35.062 1 92.31 679 ALA A CA 1
ATOM 5382 C C . ALA A 1 679 ? 0.895 20.406 34.719 1 92.31 679 ALA A C 1
ATOM 5384 O O . ALA A 1 679 ? 1.354 21.547 34.656 1 92.31 679 ALA A O 1
ATOM 5385 N N . THR A 1 680 ? -0.338 20.125 34.5 1 93.25 680 THR A N 1
ATOM 5386 C CA . THR A 1 680 ? -1.255 21.188 34.094 1 93.25 680 THR A CA 1
ATOM 5387 C C . THR A 1 680 ? -2.432 21.297 35.062 1 93.25 680 THR A C 1
ATOM 5389 O O . THR A 1 680 ? -3.066 20.281 35.375 1 93.25 680 THR A O 1
ATOM 5392 N N . ALA A 1 681 ? -2.709 22.469 35.531 1 95.25 681 ALA A N 1
ATOM 5393 C CA . ALA A 1 681 ? -3.918 22.812 36.281 1 95.25 681 ALA A CA 1
ATOM 5394 C C . ALA A 1 681 ? -4.852 23.672 35.469 1 95.25 681 ALA A C 1
ATOM 5396 O O . ALA A 1 681 ? -4.402 24.562 34.719 1 95.25 681 ALA A O 1
ATOM 5397 N N . ASN A 1 682 ? -6.102 23.375 35.562 1 96.25 682 ASN A N 1
ATOM 5398 C CA . ASN A 1 682 ? -7.098 24.141 34.812 1 96.25 682 ASN A CA 1
ATOM 5399 C C . ASN A 1 682 ? -8.297 24.5 35.688 1 96.25 682 ASN A C 1
ATOM 5401 O O . ASN A 1 682 ? -8.805 23.641 36.406 1 96.25 682 ASN A O 1
ATOM 5405 N N . PHE A 1 683 ? -8.727 25.75 35.625 1 96.81 683 PHE A N 1
ATOM 5406 C CA . PHE A 1 683 ? -9.938 26.25 36.281 1 96.81 683 PHE A CA 1
ATOM 5407 C C . PHE A 1 683 ? -10.898 26.828 35.25 1 96.81 683 PHE A C 1
ATOM 5409 O O . PHE A 1 683 ? -10.531 27.719 34.469 1 96.81 683 PHE A O 1
ATOM 5416 N N . GLY A 1 684 ? -12.078 26.312 35.25 1 95.94 684 GLY A N 1
ATOM 5417 C CA . GLY A 1 684 ? -13 26.719 34.219 1 95.94 684 GLY A CA 1
ATOM 5418 C C . GLY A 1 684 ? -14.367 27.094 34.75 1 95.94 684 GLY A C 1
ATOM 5419 O O . GLY A 1 684 ? -14.812 26.578 35.781 1 95.94 684 GLY A O 1
ATOM 5420 N N . VAL A 1 685 ? -15.047 27.984 34.031 1 96.62 685 VAL A N 1
ATOM 5421 C CA . VAL A 1 685 ? -16.422 28.391 34.281 1 96.62 685 VAL A CA 1
ATOM 5422 C C . VAL A 1 685 ? -17.203 28.422 32.969 1 96.62 685 VAL A C 1
ATOM 5424 O O . VAL A 1 685 ? -16.719 28.953 31.969 1 96.62 685 VAL A O 1
ATOM 5427 N N . GLU A 1 686 ? -18.25 27.781 33 1 95.31 686 GLU A N 1
ATOM 5428 C CA . GLU A 1 686 ? -19.203 27.812 31.891 1 95.31 686 GLU A CA 1
ATOM 5429 C C . GLU A 1 686 ? -20.547 28.375 32.312 1 95.31 686 GLU A C 1
ATOM 5431 O O . GLU A 1 686 ? -21.047 28.016 33.406 1 95.31 686 GLU A O 1
ATOM 5436 N N . ALA A 1 687 ? -21.047 29.25 31.484 1 93.88 687 ALA A N 1
ATOM 5437 C CA . ALA A 1 687 ? -22.344 29.859 31.812 1 93.88 687 ALA A CA 1
ATOM 5438 C C . ALA A 1 687 ? -23.078 30.25 30.547 1 93.88 687 ALA A C 1
ATOM 5440 O O . ALA A 1 687 ? -22.469 30.484 29.5 1 93.88 687 ALA A O 1
ATOM 5441 N N . GLY A 1 688 ? -24.344 30.266 30.672 1 91.81 688 GLY A N 1
ATOM 5442 C CA . GLY A 1 688 ? -25.094 30.719 29.5 1 91.81 688 GLY A CA 1
ATOM 5443 C C . GLY A 1 688 ? -26.594 30.547 29.672 1 91.81 688 GLY A C 1
ATOM 5444 O O . GLY A 1 688 ? -27.078 30.297 30.766 1 91.81 688 GLY A O 1
ATOM 5445 N N . ASN A 1 689 ? -27.281 30.828 28.641 1 88.12 689 ASN A N 1
ATOM 5446 C CA . ASN A 1 689 ? -28.703 30.594 28.453 1 88.12 689 ASN A CA 1
ATOM 5447 C C . ASN A 1 689 ? -29.031 30.297 26.984 1 88.12 689 ASN A C 1
ATOM 5449 O O . ASN A 1 689 ? -28.188 29.781 26.25 1 88.12 689 ASN A O 1
ATOM 5453 N N . SER A 1 690 ? -30.219 30.547 26.547 1 79.88 690 SER A N 1
ATOM 5454 C CA . SER A 1 690 ? -30.609 30.234 25.172 1 79.88 690 SER A CA 1
ATOM 5455 C C . SER A 1 690 ? -30 31.234 24.188 1 79.88 690 SER A C 1
ATOM 5457 O O . SER A 1 690 ? -29.953 30.984 22.984 1 79.88 690 SER A O 1
ATOM 5459 N N . PHE A 1 691 ? -29.453 32.375 24.75 1 86.5 691 PHE A N 1
ATOM 5460 C CA . PHE A 1 691 ? -29 33.469 23.859 1 86.5 691 PHE A CA 1
ATOM 5461 C C . PHE A 1 691 ? -27.484 33.5 23.781 1 86.5 691 PHE A C 1
ATOM 5463 O O . PHE A 1 691 ? -26.922 34 22.812 1 86.5 691 PHE A O 1
ATOM 5470 N N . PHE A 1 692 ? -26.938 32.969 24.828 1 90.94 692 PHE A N 1
ATOM 5471 C CA . PHE A 1 692 ? -25.484 33.031 24.781 1 90.94 692 PHE A CA 1
ATOM 5472 C C . PHE A 1 692 ? -24.875 31.891 25.578 1 90.94 692 PHE A C 1
ATOM 5474 O O . PHE A 1 692 ? -25.547 31.281 26.406 1 90.94 692 PHE A O 1
ATOM 5481 N N . TYR A 1 693 ? -23.688 31.578 25.328 1 93.06 693 TYR A N 1
ATOM 5482 C CA . TYR A 1 693 ? -22.859 30.609 26.047 1 93.06 693 TYR A CA 1
ATOM 5483 C C . TYR A 1 693 ? -21.438 31.141 26.25 1 93.06 693 TYR A C 1
ATOM 5485 O O . TYR A 1 693 ? -20.797 31.578 25.281 1 93.06 693 TYR A O 1
ATOM 5493 N N . PHE A 1 694 ? -21.047 31.125 27.484 1 94.31 694 PHE A N 1
ATOM 5494 C CA . PHE A 1 694 ? -19.766 31.672 27.875 1 94.31 694 PHE A CA 1
ATOM 5495 C C . PHE A 1 694 ? -18.875 30.578 28.469 1 94.31 694 PHE A C 1
ATOM 5497 O O . PHE A 1 694 ? -19.328 29.781 29.281 1 94.31 694 PHE A O 1
ATOM 5504 N N . ASP A 1 695 ? -17.625 30.469 27.984 1 95 695 ASP A N 1
ATOM 5505 C CA . ASP A 1 695 ? -16.625 29.531 28.484 1 95 695 ASP A CA 1
ATOM 5506 C C . ASP A 1 695 ? -15.328 30.234 28.844 1 95 695 ASP A C 1
ATOM 5508 O O . ASP A 1 695 ? -14.703 30.875 27.984 1 95 695 ASP A O 1
ATOM 5512 N N . LEU A 1 696 ? -14.953 30.172 30.062 1 96.62 696 LEU A N 1
ATOM 5513 C CA . LEU A 1 696 ? -13.742 30.797 30.594 1 96.62 696 LEU A CA 1
ATOM 5514 C C . LEU A 1 696 ? -12.844 29.766 31.25 1 96.62 696 LEU A C 1
ATOM 5516 O O . LEU A 1 696 ? -13.305 28.969 32.094 1 96.62 696 LEU A O 1
ATOM 5520 N N . ASN A 1 697 ? -11.594 29.75 30.859 1 96.94 697 ASN A N 1
ATOM 5521 C CA . ASN A 1 697 ? -10.625 28.828 31.438 1 96.94 697 ASN A CA 1
ATOM 5522 C C . ASN A 1 697 ? -9.328 29.531 31.812 1 96.94 697 ASN A C 1
ATOM 5524 O O . ASN A 1 697 ? -8.828 30.359 31.047 1 96.94 697 ASN A O 1
ATOM 5528 N N . TYR A 1 698 ? -8.844 29.266 32.969 1 97.44 698 TYR A N 1
ATOM 5529 C CA . TYR A 1 698 ? -7.504 29.656 33.406 1 97.44 698 TYR A CA 1
ATOM 5530 C C . TYR A 1 698 ? -6.625 28.438 33.656 1 97.44 698 TYR A C 1
ATOM 5532 O O . TYR A 1 698 ? -7.039 27.484 34.312 1 97.44 698 TYR A O 1
ATOM 5540 N N . TYR A 1 699 ? -5.453 28.453 33.094 1 96.25 699 TYR A N 1
ATOM 5541 C CA . TYR A 1 699 ? -4.617 27.266 33.219 1 96.25 699 TYR A CA 1
ATOM 5542 C C . TYR A 1 699 ? -3.191 27.641 33.594 1 96.25 699 TYR A C 1
ATOM 5544 O O . TYR A 1 699 ? -2.752 28.766 33.344 1 96.25 699 TYR A O 1
ATOM 5552 N N . ILE A 1 700 ? -2.486 26.688 34.188 1 96.69 700 ILE A N 1
ATOM 5553 C CA . ILE A 1 700 ? -1.066 26.719 34.531 1 96.69 700 ILE A CA 1
ATOM 5554 C C . ILE A 1 700 ? -0.415 25.391 34.156 1 96.69 700 ILE A C 1
ATOM 5556 O O . ILE A 1 700 ? -0.805 24.344 34.656 1 96.69 700 ILE A O 1
ATOM 5560 N N . LYS A 1 701 ? 0.485 25.438 33.281 1 94.12 701 LYS A N 1
ATOM 5561 C CA . LYS A 1 701 ? 1.218 24.266 32.812 1 94.12 701 LYS A CA 1
ATOM 5562 C C . LYS A 1 701 ? 2.695 24.359 33.188 1 94.12 701 LYS A C 1
ATOM 5564 O O . LYS A 1 701 ? 3.426 25.188 32.656 1 94.12 701 LYS A O 1
ATOM 5569 N N . ASN A 1 702 ? 3.123 23.531 34.062 1 94.25 702 ASN A N 1
ATOM 5570 C CA . ASN A 1 702 ? 4.52 23.438 34.469 1 94.25 702 ASN A CA 1
ATOM 5571 C C . ASN A 1 702 ? 5.199 22.203 33.844 1 94.25 702 ASN A C 1
ATOM 5573 O O . ASN A 1 702 ? 4.844 21.078 34.188 1 94.25 702 ASN A O 1
ATOM 5577 N N . SER A 1 703 ? 6.129 22.453 33.031 1 91.94 703 SER A N 1
ATOM 5578 C CA . SER A 1 703 ? 6.891 21.359 32.438 1 91.94 703 SER A CA 1
ATOM 5579 C C . SER A 1 703 ? 8.258 21.219 33.094 1 91.94 703 SER A C 1
ATOM 5581 O O . SER A 1 703 ? 8.961 22.203 33.312 1 91.94 703 SER A O 1
ATOM 5583 N N . SER A 1 704 ? 8.578 19.984 33.406 1 93.06 704 SER A N 1
ATOM 5584 C CA . SER A 1 704 ? 9.859 19.719 34.062 1 93.06 704 SER A CA 1
ATOM 5585 C C . SER A 1 704 ? 10.586 18.562 33.406 1 93.06 704 SER A C 1
ATOM 5587 O O . SER A 1 704 ? 9.992 17.828 32.594 1 93.06 704 SER A O 1
ATOM 5589 N N . ASP A 1 705 ? 11.867 18.391 33.719 1 91.56 705 ASP A N 1
ATOM 5590 C CA . ASP A 1 705 ? 12.734 17.344 33.156 1 91.56 705 ASP A CA 1
ATOM 5591 C C . ASP A 1 705 ? 12.789 17.422 31.641 1 91.56 705 ASP A C 1
ATOM 5593 O O . ASP A 1 705 ? 12.789 16.391 30.969 1 91.56 705 ASP A O 1
ATOM 5597 N N . LEU A 1 706 ? 12.75 18.594 31.188 1 90.56 706 LEU A N 1
ATOM 5598 C CA . LEU A 1 706 ? 12.797 18.781 29.75 1 90.56 706 LEU A CA 1
ATOM 5599 C C . LEU A 1 706 ? 14.172 18.406 29.203 1 90.56 706 LEU A C 1
ATOM 5601 O O . LEU A 1 706 ? 15.195 18.672 29.828 1 90.56 706 LEU A O 1
ATOM 5605 N N . LEU A 1 707 ? 14.125 17.781 28.062 1 87.06 707 LEU A N 1
ATOM 5606 C CA . LEU A 1 707 ? 15.367 17.391 27.406 1 87.06 707 LEU A CA 1
ATOM 5607 C C . LEU A 1 707 ? 16.109 18.609 26.875 1 87.06 707 LEU A C 1
ATOM 5609 O O . LEU A 1 707 ? 15.492 19.5 26.281 1 87.06 707 LEU A O 1
ATOM 5613 N N . MET A 1 708 ? 17.281 18.641 27.141 1 83.56 708 MET A N 1
ATOM 5614 C CA . MET A 1 708 ? 18.125 19.734 26.656 1 83.56 708 MET A CA 1
ATOM 5615 C C . MET A 1 708 ? 19.484 19.203 26.188 1 83.56 708 MET A C 1
ATOM 5617 O O . MET A 1 708 ? 19.938 18.156 26.672 1 83.56 708 MET A O 1
ATOM 5621 N N . GLU A 1 709 ? 20 19.938 25.25 1 79.94 709 GLU A N 1
ATOM 5622 C CA . GLU A 1 709 ? 21.328 19.578 24.734 1 79.94 709 GLU A CA 1
ATOM 5623 C C . GLU A 1 709 ? 22.406 20.453 25.359 1 79.94 709 GLU A C 1
ATOM 5625 O O . GLU A 1 709 ? 22.328 21.688 25.328 1 79.94 709 GLU A O 1
ATOM 5630 N N . ARG A 1 710 ? 23.281 19.797 26 1 77.62 710 ARG A N 1
ATOM 5631 C CA . ARG A 1 710 ? 24.438 20.5 26.547 1 77.62 710 ARG A CA 1
ATOM 5632 C C . ARG A 1 710 ? 25.656 20.344 25.656 1 77.62 710 ARG A C 1
ATOM 5634 O O . ARG A 1 710 ? 25.938 19.25 25.156 1 77.62 710 ARG A O 1
ATOM 5641 N N . GLN A 1 711 ? 26.172 21.484 25.391 1 74.25 711 GLN A N 1
ATOM 5642 C CA . GLN A 1 711 ? 27.391 21.422 24.578 1 74.25 711 GLN A CA 1
ATOM 5643 C C . GLN A 1 711 ? 28.562 20.875 25.391 1 74.25 711 GLN A C 1
ATOM 5645 O O . GLN A 1 711 ? 28.719 21.188 26.562 1 74.25 711 GLN A O 1
ATOM 5650 N N . MET A 1 712 ? 29.203 19.969 24.781 1 72.94 712 MET A N 1
ATOM 5651 C CA . MET A 1 712 ? 30.375 19.375 25.422 1 72.94 712 MET A CA 1
ATOM 5652 C C . MET A 1 712 ? 31.656 19.891 24.797 1 72.94 712 MET A C 1
ATOM 5654 O O . MET A 1 712 ? 31.672 20.266 23.609 1 72.94 712 MET A O 1
ATOM 5658 N N . PRO A 1 713 ? 32.719 20.031 25.672 1 69 713 PRO A N 1
ATOM 5659 C CA . PRO A 1 713 ? 34.031 20.391 25.094 1 69 713 PRO A CA 1
ATOM 5660 C C . PRO A 1 713 ? 34.469 19.406 24 1 69 713 PRO A C 1
ATOM 5662 O O . PRO A 1 713 ? 34.25 18.203 24.125 1 69 713 PRO A O 1
ATOM 5665 N N . HIS A 1 714 ? 34.969 19.953 22.969 1 68.19 714 HIS A N 1
ATOM 5666 C CA . HIS A 1 714 ? 35.344 19.188 21.797 1 68.19 714 HIS A CA 1
ATOM 5667 C C . HIS A 1 714 ? 36.312 18.062 22.156 1 68.19 714 HIS A C 1
ATOM 5669 O O . HIS A 1 714 ? 36.375 17.047 21.469 1 68.19 714 HIS A O 1
ATOM 5675 N N . GLU A 1 715 ? 37 18.234 23.281 1 66.75 715 GLU A N 1
ATOM 5676 C CA . GLU A 1 715 ? 38.031 17.297 23.719 1 66.75 715 GLU A CA 1
ATOM 5677 C C . GLU A 1 715 ? 37.406 15.938 24.062 1 66.75 715 GLU A C 1
ATOM 5679 O O . GLU A 1 715 ? 38.094 14.914 24.047 1 66.75 715 GLU A O 1
ATOM 5684 N N . THR A 1 716 ? 36.156 15.938 24.312 1 67.56 716 THR A N 1
ATOM 5685 C CA . THR A 1 716 ? 35.5 14.711 24.75 1 67.56 716 THR A CA 1
ATOM 5686 C C . THR A 1 716 ? 35.219 13.805 23.547 1 67.56 716 THR A C 1
ATOM 5688 O O . THR A 1 716 ? 34.938 12.617 23.719 1 67.56 716 THR A O 1
ATOM 5691 N N . GLY A 1 717 ? 35.438 14.352 22.344 1 65.81 717 GLY A N 1
ATOM 5692 C CA . GLY A 1 717 ? 35.125 13.609 21.141 1 65.81 717 GLY A CA 1
ATOM 5693 C C . GLY A 1 717 ? 33.656 13.703 20.781 1 65.81 717 GLY A C 1
ATOM 5694 O O . GLY A 1 717 ? 33.25 13.242 19.703 1 65.81 717 GLY A O 1
ATOM 5695 N N . PHE A 1 718 ? 32.906 14.227 21.75 1 72.94 718 PHE A N 1
ATOM 5696 C CA . PHE A 1 718 ? 31.484 14.422 21.5 1 72.94 718 PHE A CA 1
ATOM 5697 C C . PHE A 1 718 ? 31.125 15.906 21.469 1 72.94 718 PHE A C 1
ATOM 5699 O O . PHE A 1 718 ? 31.859 16.734 22.031 1 72.94 718 PHE A O 1
ATOM 5706 N N . LYS A 1 719 ? 30.062 16.156 20.75 1 72.31 719 LYS A N 1
ATOM 5707 C CA . LYS A 1 719 ? 29.688 17.562 20.625 1 72.31 719 LYS A CA 1
ATOM 5708 C C . LYS A 1 719 ? 28.578 17.906 21.625 1 72.31 719 LYS A C 1
ATOM 5710 O O . LYS A 1 719 ? 28.516 19.031 22.125 1 72.31 719 LYS A O 1
ATOM 5715 N N . LYS A 1 720 ? 27.719 16.891 21.828 1 79.12 720 LYS A N 1
ATOM 5716 C CA . LYS A 1 720 ? 26.547 17.234 22.609 1 79.12 720 LYS A CA 1
ATOM 5717 C C . LYS A 1 720 ? 26.156 16.109 23.562 1 79.12 720 LYS A C 1
ATOM 5719 O O . LYS A 1 720 ? 26.547 14.961 23.359 1 79.12 720 LYS A O 1
ATOM 5724 N N . TYR A 1 721 ? 25.609 16.516 24.672 1 82.12 721 TYR A N 1
ATOM 5725 C CA . TYR A 1 721 ? 25.062 15.609 25.688 1 82.12 721 TYR A CA 1
ATOM 5726 C C . TYR A 1 721 ? 23.625 15.984 26.031 1 82.12 721 TYR A C 1
ATOM 5728 O O . TYR A 1 721 ? 23.344 17.125 26.406 1 82.12 721 TYR A O 1
ATOM 5736 N N . THR A 1 722 ? 22.734 15.008 25.781 1 85.62 722 THR A N 1
ATOM 5737 C CA . THR A 1 722 ? 21.328 15.273 26.094 1 85.62 722 THR A CA 1
ATOM 5738 C C . THR A 1 722 ? 21.031 14.945 27.562 1 85.62 722 THR A C 1
ATOM 5740 O O . THR A 1 722 ? 21.375 13.867 28.047 1 85.62 722 THR A O 1
ATOM 5743 N N . ILE A 1 723 ? 20.438 15.875 28.281 1 86.94 723 ILE A N 1
ATOM 5744 C CA . ILE A 1 723 ? 20.109 15.664 29.688 1 86.94 723 ILE A CA 1
ATOM 5745 C C . ILE A 1 723 ? 18.656 16.094 29.953 1 86.94 723 ILE A C 1
ATOM 5747 O O . ILE A 1 723 ? 18.078 16.859 29.188 1 86.94 723 ILE A O 1
ATOM 5751 N N . ASN A 1 724 ? 18.109 15.594 31.094 1 89.25 724 ASN A N 1
ATOM 5752 C CA . ASN A 1 724 ? 16.766 15.953 31.547 1 89.25 724 ASN A CA 1
ATOM 5753 C C . ASN A 1 724 ? 16.812 17.016 32.656 1 89.25 724 ASN A C 1
ATOM 5755 O O . ASN A 1 724 ? 16.672 16.703 33.844 1 89.25 724 ASN A O 1
ATOM 5759 N N . LYS A 1 725 ? 16.891 18.312 32.344 1 87.88 725 LYS A N 1
ATOM 5760 C CA . LYS A 1 725 ? 17.016 19.281 33.438 1 87.88 725 LYS A CA 1
ATOM 5761 C C . LYS A 1 725 ? 16.219 20.547 33.125 1 87.88 725 LYS A C 1
ATOM 5763 O O . LYS A 1 725 ? 16.062 21.406 34 1 87.88 725 LYS A O 1
ATOM 5768 N N . GLY A 1 726 ? 15.664 20.781 32.094 1 89.56 726 GLY A N 1
ATOM 5769 C CA . GLY A 1 726 ? 14.961 22.016 31.734 1 89.56 726 GLY A CA 1
ATOM 5770 C C . GLY A 1 726 ? 13.602 22.125 32.406 1 89.56 726 GLY A C 1
ATOM 5771 O O . GLY A 1 726 ? 12.945 21.109 32.656 1 89.56 726 GLY A O 1
ATOM 5772 N N . LYS A 1 727 ? 13.203 23.359 32.719 1 93.62 727 LYS A N 1
ATOM 5773 C CA . LYS A 1 727 ? 11.875 23.656 33.219 1 93.62 727 LYS A CA 1
ATOM 5774 C C . LYS A 1 727 ? 11.25 24.844 32.5 1 93.62 727 LYS A C 1
ATOM 5776 O O . LYS A 1 727 ? 11.945 25.797 32.156 1 93.62 727 LYS A O 1
ATOM 5781 N N . MET A 1 728 ? 9.953 24.781 32.281 1 93.69 728 MET A N 1
ATOM 5782 C CA . MET A 1 728 ? 9.219 25.812 31.562 1 93.69 728 MET A CA 1
ATOM 5783 C C . MET A 1 728 ? 7.82 26 32.156 1 93.69 728 MET A C 1
ATOM 5785 O O . MET A 1 728 ? 7.211 25.031 32.625 1 93.69 728 MET A O 1
ATOM 5789 N N . LEU A 1 729 ? 7.387 27.188 32.094 1 95.88 729 LEU A N 1
ATOM 5790 C CA . LEU A 1 729 ? 6.059 27.531 32.594 1 95.88 729 LEU A CA 1
ATOM 5791 C C . LEU A 1 729 ? 5.215 28.172 31.516 1 95.88 729 LEU A C 1
ATOM 5793 O O . LEU A 1 729 ? 5.684 29.062 30.797 1 95.88 729 LEU A O 1
ATOM 5797 N N . ASN A 1 730 ? 4.02 27.703 31.266 1 95.44 730 ASN A N 1
ATOM 5798 C CA . ASN A 1 730 ? 2.965 28.344 30.484 1 95.44 730 ASN A CA 1
ATOM 5799 C C . ASN A 1 730 ? 1.734 28.641 31.344 1 95.44 730 ASN A C 1
ATOM 5801 O O . ASN A 1 730 ? 1.234 27.75 32.031 1 95.44 730 ASN A O 1
ATOM 5805 N N . LYS A 1 731 ? 1.319 29.812 31.359 1 96.56 731 LYS A N 1
ATOM 5806 C CA . LYS A 1 731 ? 0.083 30.203 32.031 1 96.56 731 LYS A CA 1
ATOM 5807 C C . LYS A 1 731 ? -0.766 31.109 31.141 1 96.56 731 LYS A C 1
ATOM 5809 O O . LYS A 1 731 ? -0.231 31.922 30.391 1 96.56 731 LYS A O 1
ATOM 5814 N N . GLY A 1 732 ? -2.072 30.891 31.203 1 96.75 732 GLY A N 1
ATOM 5815 C CA . GLY A 1 732 ? -2.863 31.672 30.281 1 96.75 732 GLY A CA 1
ATOM 5816 C C . GLY A 1 732 ? -4.344 31.688 30.609 1 96.75 732 GLY A C 1
ATOM 5817 O O . GLY A 1 732 ? -4.77 31.062 31.578 1 96.75 732 GLY A O 1
ATOM 5818 N N . LEU A 1 733 ? -5.047 32.5 29.891 1 97.69 733 LEU A N 1
ATOM 5819 C CA . LEU A 1 733 ? -6.492 32.688 29.969 1 97.69 733 LEU A CA 1
ATOM 5820 C C . LEU A 1 733 ? -7.141 32.469 28.609 1 97.69 733 LEU A C 1
ATOM 5822 O O . LEU A 1 733 ? -6.625 32.906 27.578 1 97.69 733 LEU A O 1
ATOM 5826 N N . GLU A 1 734 ? -8.211 31.688 28.656 1 97.88 734 GLU A N 1
ATOM 5827 C CA . GLU A 1 734 ? -9.008 31.438 27.453 1 97.88 734 GLU A CA 1
ATOM 5828 C C . GLU A 1 734 ? -10.469 31.812 27.672 1 97.88 734 GLU A C 1
ATOM 5830 O O . GLU A 1 734 ? -11.062 31.453 28.703 1 97.88 734 GLU A O 1
ATOM 5835 N N . MET A 1 735 ? -10.977 32.531 26.703 1 97.62 735 MET A N 1
ATOM 5836 C CA . MET A 1 735 ? -12.375 32.969 26.766 1 97.62 735 MET A CA 1
ATOM 5837 C C . MET A 1 735 ? -13.062 32.75 25.422 1 97.62 735 MET A C 1
ATOM 5839 O O . MET A 1 735 ? -12.484 33.031 24.375 1 97.62 735 MET A O 1
ATOM 5843 N N . LYS A 1 736 ? -14.203 32.25 25.469 1 96.94 736 LYS A N 1
ATOM 5844 C CA . LYS A 1 736 ? -15.047 32.094 24.281 1 96.94 736 LYS A CA 1
ATOM 5845 C C . LYS A 1 736 ? -16.484 32.5 24.578 1 96.94 736 LYS A C 1
ATOM 5847 O O . LYS A 1 736 ? -17.047 32.125 25.609 1 96.94 736 LYS A O 1
ATOM 5852 N N . LEU A 1 737 ? -17.078 33.25 23.734 1 96.44 737 LEU A N 1
ATOM 5853 C CA . LEU A 1 737 ? -18.453 33.719 23.859 1 96.44 737 LEU A CA 1
ATOM 5854 C C . LEU A 1 737 ? -19.234 33.469 22.578 1 96.44 737 LEU A C 1
ATOM 5856 O O . LEU A 1 737 ? -18.891 34 21.516 1 96.44 737 LEU A O 1
ATOM 5860 N N . ASP A 1 738 ? -20.203 32.656 22.703 1 94.62 738 ASP A N 1
ATOM 5861 C CA . ASP A 1 738 ? -21.094 32.375 21.578 1 94.62 738 ASP A CA 1
ATOM 5862 C C . ASP A 1 738 ? -22.453 33 21.781 1 94.62 738 ASP A C 1
ATOM 5864 O O . ASP A 1 738 ? -22.984 33.031 22.891 1 94.62 738 ASP A O 1
ATOM 5868 N N . PHE A 1 739 ? -22.984 33.531 20.656 1 94.06 739 PHE A N 1
ATOM 5869 C CA . PHE A 1 739 ? -24.344 34.094 20.688 1 94.06 739 PHE A CA 1
ATOM 5870 C C . PHE A 1 739 ? -25.25 33.344 19.703 1 94.06 739 PHE A C 1
ATOM 5872 O O . PHE A 1 739 ? -24.797 32.875 18.656 1 94.06 739 PHE A O 1
ATOM 5879 N N . TYR A 1 740 ? -26.484 33.25 20.094 1 91.12 740 TYR A N 1
ATOM 5880 C CA . TYR A 1 740 ? -27.531 32.688 19.266 1 91.12 740 TYR A CA 1
ATOM 5881 C C . TYR A 1 740 ? -28.719 33.656 19.141 1 91.12 740 TYR A C 1
ATOM 5883 O O . TYR A 1 740 ? -29.625 33.656 19.984 1 91.12 740 TYR A O 1
ATOM 5891 N N . LEU A 1 741 ? -28.719 34.344 18.047 1 91.62 741 LEU A N 1
ATOM 5892 C CA . LEU A 1 741 ? -29.703 35.406 17.906 1 91.62 741 LEU A CA 1
ATOM 5893 C C . LEU A 1 741 ? -30.688 35.062 16.781 1 91.62 741 LEU A C 1
ATOM 5895 O O . LEU A 1 741 ? -30.297 34.844 15.648 1 91.62 741 LEU A O 1
ATOM 5899 N N . ASP A 1 742 ? -31.891 35 17.109 1 88.56 742 ASP A N 1
ATOM 5900 C CA . ASP A 1 742 ? -32.969 34.781 16.156 1 88.56 742 ASP A CA 1
ATOM 5901 C C . ASP A 1 742 ? -33.844 36 16 1 88.56 742 ASP A C 1
ATOM 5903 O O . ASP A 1 742 ? -34.312 36.562 17 1 88.56 742 ASP A O 1
ATOM 5907 N N . PHE A 1 743 ? -33.938 36.406 14.797 1 89.75 743 PHE A N 1
ATOM 5908 C CA . PHE A 1 743 ? -34.781 37.594 14.523 1 89.75 743 PHE A CA 1
ATOM 5909 C C . PHE A 1 743 ? -35.906 37.219 13.578 1 89.75 743 PHE A C 1
ATOM 5911 O O . PHE A 1 743 ? -35.812 36.281 12.805 1 89.75 743 PHE A O 1
ATOM 5918 N N . PHE A 1 744 ? -37.031 37.938 13.586 1 88.12 744 PHE A N 1
ATOM 5919 C CA . PHE A 1 744 ? -38.188 37.844 12.688 1 88.12 744 PHE A CA 1
ATOM 5920 C C . PHE A 1 744 ? -38.719 36.406 12.664 1 88.12 744 PHE A C 1
ATOM 5922 O O . PHE A 1 744 ? -38.875 35.812 11.594 1 88.12 744 PHE A O 1
ATOM 5929 N N . ASN A 1 745 ? -39.031 35.844 13.695 1 80.88 745 ASN A N 1
ATOM 5930 C CA . ASN A 1 745 ? -39.562 34.5 13.852 1 80.88 745 ASN A CA 1
ATOM 5931 C C . ASN A 1 745 ? -38.625 33.469 13.234 1 80.88 745 ASN A C 1
ATOM 5933 O O . ASN A 1 745 ? -39.062 32.625 12.438 1 80.88 745 ASN A O 1
ATOM 5937 N N . ARG A 1 746 ? -37.281 33.688 13.398 1 78.5 746 ARG A N 1
ATOM 5938 C CA . ARG A 1 746 ? -36.219 32.75 13.047 1 78.5 746 ARG A CA 1
ATOM 5939 C C . ARG A 1 746 ? -35.938 32.75 11.547 1 78.5 746 ARG A C 1
ATOM 5941 O O . ARG A 1 746 ? -35.312 31.844 11.008 1 78.5 746 ARG A O 1
ATOM 5948 N N . GLN A 1 747 ? -36.469 33.781 10.93 1 84.19 747 GLN A N 1
ATOM 5949 C CA . GLN A 1 747 ? -36.125 33.875 9.516 1 84.19 747 GLN A CA 1
ATOM 5950 C C . GLN A 1 747 ? -34.688 34.344 9.312 1 84.19 747 GLN A C 1
ATOM 5952 O O . GLN A 1 747 ? -34.062 34 8.305 1 84.19 747 GLN A O 1
ATOM 5957 N N . LEU A 1 748 ? -34.375 35.156 10.25 1 91.06 748 LEU A N 1
ATOM 5958 C CA . LEU A 1 748 ? -32.969 35.594 10.258 1 91.06 748 LEU A CA 1
ATOM 5959 C C . LEU A 1 748 ? -32.25 35.031 11.492 1 91.06 748 LEU A C 1
ATOM 5961 O O . LEU A 1 748 ? -32.625 35.344 12.625 1 91.06 748 LEU A O 1
ATOM 5965 N N . GLN A 1 749 ? -31.359 34.188 11.273 1 91.19 749 GLN A N 1
ATOM 5966 C CA . GLN A 1 749 ? -30.562 33.625 12.344 1 91.19 749 GLN A CA 1
ATOM 5967 C C . GLN A 1 749 ? -29.109 34.125 12.289 1 91.19 749 GLN A C 1
ATOM 5969 O O . GLN A 1 749 ? -28.469 34.062 11.234 1 91.19 749 GLN A O 1
ATOM 5974 N N . TRP A 1 750 ? -28.672 34.719 13.367 1 93.06 750 TRP A N 1
ATOM 5975 C CA . TRP A 1 750 ? -27.312 35.25 13.469 1 93.06 750 TRP A CA 1
ATOM 5976 C C . TRP A 1 750 ? -26.562 34.594 14.625 1 93.06 750 TRP A C 1
ATOM 5978 O O . TRP A 1 750 ? -27 34.656 15.773 1 93.06 750 TRP A O 1
ATOM 5988 N N . LYS A 1 751 ? -25.469 33.938 14.328 1 93 751 LYS A N 1
ATOM 5989 C CA . LYS A 1 751 ? -24.656 33.25 15.32 1 93 751 LYS A CA 1
ATOM 5990 C C . LYS A 1 751 ? -23.25 33.781 15.367 1 93 751 LYS A C 1
ATOM 5992 O O . LYS A 1 751 ? -22.312 33.188 14.844 1 93 751 LYS A O 1
ATOM 5997 N N . PRO A 1 752 ? -23.047 34.875 16.031 1 95.06 752 PRO A N 1
ATOM 5998 C CA . PRO A 1 752 ? -21.688 35.375 16.234 1 95.06 752 PRO A CA 1
ATOM 5999 C C . PRO A 1 752 ? -20.953 34.656 17.359 1 95.06 752 PRO A C 1
ATOM 6001 O O . PRO A 1 752 ? -21.562 34.312 18.359 1 95.06 752 PRO A O 1
ATOM 6004 N N . SER A 1 753 ? -19.688 34.438 17.188 1 95.75 753 SER A N 1
ATOM 6005 C CA . SER A 1 753 ? -18.812 33.844 18.172 1 95.75 753 SER A CA 1
ATOM 6006 C C . SER A 1 753 ? -17.484 34.562 18.266 1 95.75 753 SER A C 1
ATOM 6008 O O . SER A 1 753 ? -16.859 34.875 17.25 1 95.75 753 SER A O 1
ATOM 6010 N N . VAL A 1 754 ? -17.109 34.938 19.469 1 97.12 754 VAL A N 1
ATOM 6011 C CA . VAL A 1 754 ? -15.844 35.625 19.703 1 97.12 754 VAL A CA 1
ATOM 6012 C C . VAL A 1 754 ? -15.023 34.875 20.734 1 97.12 754 VAL A C 1
ATOM 6014 O O . VAL A 1 754 ? -15.578 34.344 21.719 1 97.12 754 VAL A O 1
ATOM 6017 N N . TRP A 1 755 ? -13.781 34.719 20.516 1 97.19 755 TRP A N 1
ATOM 6018 C CA . TRP A 1 755 ? -12.938 34.094 21.516 1 97.19 755 TRP A CA 1
ATOM 6019 C C . TRP A 1 755 ? -11.586 34.812 21.609 1 97.19 755 TRP A C 1
ATOM 6021 O O . TRP A 1 755 ? -11.172 35.5 20.688 1 97.19 755 TRP A O 1
ATOM 6031 N N . LEU A 1 756 ? -10.953 34.656 22.734 1 97.75 756 LEU A N 1
ATOM 6032 C CA . LEU A 1 756 ? -9.648 35.219 23.062 1 97.75 756 LEU A CA 1
ATOM 6033 C C . LEU A 1 756 ? -8.82 34.281 23.891 1 97.75 756 LEU A C 1
ATOM 6035 O O . LEU A 1 756 ? -9.336 33.594 24.797 1 97.75 756 LEU A O 1
ATOM 6039 N N . SER A 1 757 ? -7.566 34.219 23.547 1 98 757 SER A N 1
ATOM 6040 C CA . SER A 1 757 ? -6.609 33.406 24.312 1 98 757 SER A CA 1
ATOM 6041 C C . SER A 1 757 ? -5.352 34.219 24.625 1 98 757 SER A C 1
ATOM 6043 O O . SER A 1 757 ? -4.777 34.844 23.734 1 98 757 SER A O 1
ATOM 6045 N N . ILE A 1 758 ? -4.926 34.156 25.875 1 98 758 ILE A N 1
ATOM 6046 C CA . ILE A 1 758 ? -3.695 34.781 26.344 1 98 758 ILE A CA 1
ATOM 6047 C C . ILE A 1 758 ? -2.771 33.719 26.938 1 98 758 ILE A C 1
ATOM 6049 O O . ILE A 1 758 ? -3.197 32.906 27.766 1 98 758 ILE A O 1
ATOM 6053 N N . ASN A 1 759 ? -1.578 33.656 26.516 1 96.94 759 ASN A N 1
ATOM 6054 C CA . ASN A 1 759 ? -0.6 32.719 27.062 1 96.94 759 ASN A CA 1
ATOM 6055 C C . ASN A 1 759 ? 0.72 33.406 27.391 1 96.94 759 ASN A C 1
ATOM 6057 O O . ASN A 1 759 ? 1.273 34.125 26.547 1 96.94 759 ASN A O 1
ATOM 6061 N N . LYS A 1 760 ? 1.223 33.25 28.531 1 95.81 760 LYS A N 1
ATOM 6062 C CA . LYS A 1 760 ? 2.547 33.719 28.938 1 95.81 760 LYS A CA 1
ATOM 6063 C C . LYS A 1 760 ? 3.5 32.531 29.141 1 95.81 760 LYS A C 1
ATOM 6065 O O . LYS A 1 760 ? 3.256 31.672 29.969 1 95.81 760 LYS A O 1
ATOM 6070 N N . ASN A 1 761 ? 4.484 32.562 28.406 1 93.94 761 ASN A N 1
ATOM 6071 C CA . ASN A 1 761 ? 5.508 31.531 28.453 1 93.94 761 ASN A CA 1
ATOM 6072 C C . ASN A 1 761 ? 6.773 32 29.156 1 93.94 761 ASN A C 1
ATOM 6074 O O . ASN A 1 761 ? 7.184 33.156 28.984 1 93.94 761 ASN A O 1
ATOM 6078 N N . GLU A 1 762 ? 7.371 31.109 29.969 1 94.25 762 GLU A N 1
ATOM 6079 C CA . GLU A 1 762 ? 8.602 31.469 30.672 1 94.25 762 GLU A CA 1
ATOM 6080 C C . GLU A 1 762 ? 9.5 30.25 30.859 1 94.25 762 GLU A C 1
ATOM 6082 O O . GLU A 1 762 ? 9.039 29.219 31.359 1 94.25 762 GLU A O 1
ATOM 6087 N N . VAL A 1 763 ? 10.727 30.469 30.516 1 92.94 763 VAL A N 1
ATOM 6088 C CA . VAL A 1 763 ? 11.727 29.453 30.859 1 92.94 763 VAL A CA 1
ATOM 6089 C C . VAL A 1 763 ? 12.117 29.609 32.344 1 92.94 763 VAL A C 1
ATOM 6091 O O . VAL A 1 763 ? 12.617 30.672 32.75 1 92.94 763 VAL A O 1
ATOM 6094 N N . LYS A 1 764 ? 11.898 28.578 33.094 1 93.38 764 LYS A N 1
ATOM 6095 C CA . LYS A 1 764 ? 12.156 28.672 34.531 1 93.38 764 LYS A CA 1
ATOM 6096 C C . LYS A 1 764 ? 13.586 28.25 34.844 1 93.38 764 LYS A C 1
ATOM 6098 O O . LYS A 1 764 ? 14.188 28.781 35.781 1 93.38 764 LYS A O 1
ATOM 6103 N N . ASP A 1 765 ? 14.023 27.219 34.219 1 91.12 765 ASP A N 1
ATOM 6104 C CA . ASP A 1 765 ? 15.359 26.688 34.5 1 91.12 765 ASP A CA 1
ATOM 6105 C C . ASP A 1 765 ? 15.953 26.031 33.25 1 91.12 765 ASP A C 1
ATOM 6107 O O . ASP A 1 765 ? 15.266 25.297 32.531 1 91.12 765 ASP A O 1
ATOM 6111 N N . ILE A 1 766 ? 17.172 26.328 33.031 1 88.12 766 ILE A N 1
ATOM 6112 C CA . ILE A 1 766 ? 17.875 25.719 31.906 1 88.12 766 ILE A CA 1
ATOM 6113 C C . ILE A 1 766 ? 19.281 25.328 32.344 1 88.12 766 ILE A C 1
ATOM 6115 O O . ILE A 1 766 ? 20.219 25.375 31.531 1 88.12 766 ILE A O 1
ATOM 6119 N N . ASP A 1 767 ? 19.438 25.109 33.594 1 82.56 767 ASP A N 1
ATOM 6120 C CA . ASP A 1 767 ? 20.656 24.609 34.188 1 82.56 767 ASP A CA 1
ATOM 6121 C C . ASP A 1 767 ? 21.828 25.547 33.938 1 82.56 767 ASP A C 1
ATOM 6123 O O . ASP A 1 767 ? 22.906 25.109 33.562 1 82.56 767 ASP A O 1
ATOM 6127 N N . GLY A 1 768 ? 21.562 26.719 34.125 1 74.31 768 GLY A N 1
ATOM 6128 C CA . GLY A 1 768 ? 22.594 27.734 34.031 1 74.31 768 GLY A CA 1
ATOM 6129 C C . GLY A 1 768 ? 23.062 27.969 32.594 1 74.31 768 GLY A C 1
ATOM 6130 O O . GLY A 1 768 ? 23.922 28.812 32.375 1 74.31 768 GLY A O 1
ATOM 6131 N N . ASP A 1 769 ? 22.562 27.281 31.703 1 71.44 769 ASP A N 1
ATOM 6132 C CA . ASP A 1 769 ? 22.984 27.406 30.312 1 71.44 769 ASP A CA 1
ATOM 6133 C C . ASP A 1 769 ? 22.203 28.516 29.609 1 71.44 769 ASP A C 1
ATOM 6135 O O . ASP A 1 769 ? 21.266 29.078 30.172 1 71.44 769 ASP A O 1
ATOM 6139 N N . GLU A 1 770 ? 22.812 29.141 28.734 1 67.38 770 GLU A N 1
ATOM 6140 C CA . GLU A 1 770 ? 22.141 29.969 27.734 1 67.38 770 GLU A CA 1
ATOM 6141 C C . GLU A 1 770 ? 22.234 29.344 26.359 1 67.38 770 GLU A C 1
ATOM 6143 O O . GLU A 1 770 ? 23.281 28.844 25.953 1 67.38 770 GLU A O 1
ATOM 6148 N N . ILE A 1 771 ? 21 29.156 25.859 1 65.62 771 ILE A N 1
ATOM 6149 C CA . ILE A 1 771 ? 20.984 28.531 24.547 1 65.62 771 ILE A CA 1
ATOM 6150 C C . ILE A 1 771 ? 20.703 29.578 23.469 1 65.62 771 ILE A C 1
ATOM 6152 O O . ILE A 1 771 ? 19.656 30.234 23.5 1 65.62 771 ILE A O 1
ATOM 6156 N N . LEU A 1 772 ? 21.656 29.719 22.625 1 61.84 772 LEU A N 1
ATOM 6157 C CA . LEU A 1 772 ? 21.484 30.625 21.5 1 61.84 772 LEU A CA 1
ATOM 6158 C C . LEU A 1 772 ? 20.75 29.938 20.359 1 61.84 772 LEU A C 1
ATOM 6160 O O . LEU A 1 772 ? 21.047 28.797 20.016 1 61.84 772 LEU A O 1
ATOM 6164 N N . TRP A 1 773 ? 19.594 30.25 19.844 1 56.41 773 TRP A N 1
ATOM 6165 C CA . TRP A 1 773 ? 18.875 29.484 18.844 1 56.41 773 TRP A CA 1
ATOM 6166 C C . TRP A 1 773 ? 18.688 30.281 17.562 1 56.41 773 TRP A C 1
ATOM 6168 O O . TRP A 1 773 ? 18.219 29.766 16.547 1 56.41 773 TRP A O 1
ATOM 6178 N N . ASN A 1 774 ? 18.781 31.359 17.359 1 54.59 774 ASN A N 1
ATOM 6179 C CA . ASN A 1 774 ? 18.469 32.062 16.109 1 54.59 774 ASN A CA 1
ATOM 6180 C C . ASN A 1 774 ? 19.688 32.75 15.523 1 54.59 774 ASN A C 1
ATOM 6182 O O . ASN A 1 774 ? 20.344 33.531 16.203 1 54.59 774 ASN A O 1
ATOM 6186 N N . SER A 1 775 ? 20.844 32.062 14.953 1 51.72 775 SER A N 1
ATOM 6187 C CA . SER A 1 775 ? 21.688 32.938 14.156 1 51.72 775 SER A CA 1
ATOM 6188 C C . SER A 1 775 ? 21.297 32.875 12.68 1 51.72 775 SER A C 1
ATOM 6190 O O . SER A 1 775 ? 21.188 31.812 12.094 1 51.72 775 SER A O 1
ATOM 6192 N N . LEU A 1 776 ? 20.266 33.375 12.258 1 47.84 776 LEU A N 1
ATOM 6193 C CA . LEU A 1 776 ? 19.906 33.125 10.867 1 47.84 776 LEU A CA 1
ATOM 6194 C C . LEU A 1 776 ? 21.125 33.25 9.961 1 47.84 776 LEU A C 1
ATOM 6196 O O . LEU A 1 776 ? 21.047 32.938 8.766 1 47.84 776 LEU A O 1
ATOM 6200 N N . TYR A 1 777 ? 21.656 34.562 9.742 1 45.22 777 TYR A N 1
ATOM 6201 C CA . TYR A 1 777 ? 22.078 34.844 8.375 1 45.22 777 TYR A CA 1
ATOM 6202 C C . TYR A 1 777 ? 23.266 33.969 7.98 1 45.22 777 TYR A C 1
ATOM 6204 O O . TYR A 1 777 ? 24.234 33.844 8.727 1 45.22 777 TYR A O 1
ATOM 6212 N N . TYR A 1 778 ? 23 33.156 7.215 1 43.88 778 TYR A N 1
ATOM 6213 C CA . TYR A 1 778 ? 24.016 32.375 6.5 1 43.88 778 TYR A CA 1
ATOM 6214 C C . TYR A 1 778 ? 25.281 33.219 6.316 1 43.88 778 TYR A C 1
ATOM 6216 O O . TYR A 1 778 ? 25.234 34.312 5.75 1 43.88 778 TYR A O 1
ATOM 6224 N N . GLY A 1 779 ? 26.422 32.844 6.688 1 41.59 779 GLY A N 1
ATOM 6225 C CA . GLY A 1 779 ? 27.797 33.25 6.426 1 41.59 779 GLY A CA 1
ATOM 6226 C C . GLY A 1 779 ? 28.328 34.219 7.457 1 41.59 779 GLY A C 1
ATOM 6227 O O . GLY A 1 779 ? 29.531 34.531 7.477 1 41.59 779 GLY A O 1
ATOM 6228 N N . THR A 1 780 ? 27.453 35.219 8.039 1 40.88 780 THR A N 1
ATOM 6229 C CA . THR A 1 780 ? 28.125 36.188 8.906 1 40.88 780 THR A CA 1
ATOM 6230 C C . THR A 1 780 ? 27.828 35.875 10.375 1 40.88 780 THR A C 1
ATOM 6232 O O . THR A 1 780 ? 26.719 35.469 10.727 1 40.88 780 THR A O 1
ATOM 6235 N N . GLU A 1 781 ? 28.656 35.25 11.047 1 46 781 GLU A N 1
ATOM 6236 C CA . GLU A 1 781 ? 28.719 35.156 12.5 1 46 781 GLU A CA 1
ATOM 6237 C C . GLU A 1 781 ? 28.094 36.406 13.156 1 46 781 GLU A C 1
ATOM 6239 O O . GLU A 1 781 ? 28.734 37.094 13.953 1 46 781 GLU A O 1
ATOM 6244 N N . LYS A 1 782 ? 27.141 37.031 12.547 1 53.59 782 LYS A N 1
ATOM 6245 C CA . LYS A 1 782 ? 26.75 38.406 12.891 1 53.59 782 LYS A CA 1
ATOM 6246 C C . LYS A 1 782 ? 25.859 38.406 14.133 1 53.59 782 LYS A C 1
ATOM 6248 O O . LYS A 1 782 ? 25.125 39.375 14.367 1 53.59 782 LYS A O 1
ATOM 6253 N N . GLY A 1 783 ? 25.828 37.438 14.969 1 59.19 783 GLY A N 1
ATOM 6254 C CA . GLY A 1 783 ? 25.266 37.469 16.312 1 59.19 783 GLY A CA 1
ATOM 6255 C C . GLY A 1 783 ? 23.906 36.781 16.391 1 59.19 783 GLY A C 1
ATOM 6256 O O . GLY A 1 783 ? 23.266 36.5 15.375 1 59.19 783 GLY A O 1
ATOM 6257 N N . TYR A 1 784 ? 23.531 36.188 17.5 1 67.56 784 TYR A N 1
ATOM 6258 C CA . TYR A 1 784 ? 22.297 35.469 17.781 1 67.56 784 TYR A CA 1
ATOM 6259 C C . TYR A 1 784 ? 21.266 36.406 18.438 1 67.56 784 TYR A C 1
ATOM 6261 O O . TYR A 1 784 ? 21.578 37.062 19.422 1 67.56 784 TYR A O 1
ATOM 6269 N N . ALA A 1 785 ? 20.125 36.594 17.719 1 70.88 785 ALA A N 1
ATOM 6270 C CA . ALA A 1 785 ? 19.062 37.406 18.297 1 70.88 785 ALA A CA 1
ATOM 6271 C C . ALA A 1 785 ? 18.234 36.594 19.297 1 70.88 785 ALA A C 1
ATOM 6273 O O . ALA A 1 785 ? 17.547 37.156 20.141 1 70.88 785 ALA A O 1
ATOM 6274 N N . GLY A 1 786 ? 18.25 35.281 19.156 1 77.38 786 GLY A N 1
ATOM 6275 C CA . GLY A 1 786 ? 17.422 34.469 20.016 1 77.38 786 GLY A CA 1
ATOM 6276 C C . GLY A 1 786 ? 18.188 33.812 21.156 1 77.38 786 GLY A C 1
ATOM 6277 O O . GLY A 1 786 ? 19.203 33.156 20.938 1 77.38 786 GLY A O 1
ATOM 6278 N N . ILE A 1 787 ? 17.734 34.188 22.406 1 78.56 787 ILE A N 1
ATOM 6279 C CA . ILE A 1 787 ? 18.391 33.625 23.578 1 78.56 787 ILE A CA 1
ATOM 6280 C C . ILE A 1 787 ? 17.344 32.969 24.469 1 78.56 787 ILE A C 1
ATOM 6282 O O . ILE A 1 787 ? 16.297 33.531 24.75 1 78.56 787 ILE A O 1
ATOM 6286 N N . ARG A 1 788 ? 17.672 31.781 24.75 1 83.75 788 ARG A N 1
ATOM 6287 C CA . ARG A 1 788 ? 16.859 31.109 25.75 1 83.75 788 ARG A CA 1
ATOM 6288 C C . ARG A 1 788 ? 17.531 31.172 27.125 1 83.75 788 ARG A C 1
ATOM 6290 O O . ARG A 1 788 ? 18.641 30.656 27.297 1 83.75 788 ARG A O 1
ATOM 6297 N N . LYS A 1 789 ? 16.906 31.859 27.984 1 86.38 789 LYS A N 1
ATOM 6298 C CA . LYS A 1 789 ? 17.438 31.969 29.344 1 86.38 789 LYS A CA 1
ATOM 6299 C C . LYS A 1 789 ? 16.312 31.953 30.375 1 86.38 789 LYS A C 1
ATOM 6301 O O . LYS A 1 789 ? 15.156 32.219 30.047 1 86.38 789 LYS A O 1
ATOM 6306 N N . ALA A 1 790 ? 16.719 31.609 31.609 1 89.38 790 ALA A N 1
ATOM 6307 C CA . ALA A 1 790 ? 15.742 31.547 32.688 1 89.38 790 ALA A CA 1
ATOM 6308 C C . ALA A 1 790 ? 15.109 32.938 32.938 1 89.38 790 ALA A C 1
ATOM 6310 O O . ALA A 1 790 ? 15.805 33.938 32.906 1 89.38 790 ALA A O 1
ATOM 6311 N N . GLY A 1 791 ? 13.789 32.938 33 1 89.62 791 GLY A N 1
ATOM 6312 C CA . GLY A 1 791 ? 13.07 34.188 33.281 1 89.62 791 GLY A CA 1
ATOM 6313 C C . GLY A 1 791 ? 12.477 34.844 32.062 1 89.62 791 GLY A C 1
ATOM 6314 O O . GLY A 1 791 ? 11.742 35.844 32.188 1 89.62 791 GLY A O 1
ATOM 6315 N N . THR A 1 792 ? 12.797 34.406 30.984 1 90 792 THR A N 1
ATOM 6316 C CA . THR A 1 792 ? 12.273 34.969 29.75 1 90 792 THR A CA 1
ATOM 6317 C C . THR A 1 792 ? 11.508 33.938 28.953 1 90 792 THR A C 1
ATOM 6319 O O . THR A 1 792 ? 11.602 32.719 29.234 1 90 792 THR A O 1
ATOM 6322 N N . PRO A 1 793 ? 10.773 34.438 28 1 91.38 793 PRO A N 1
ATOM 6323 C CA . PRO A 1 793 ? 10.07 33.469 27.156 1 91.38 793 PRO A CA 1
ATOM 6324 C C . PRO A 1 793 ? 11.023 32.594 26.359 1 91.38 793 PRO A C 1
ATOM 6326 O O . PRO A 1 793 ? 12.172 33 26.109 1 91.38 793 PRO A O 1
ATOM 6329 N N . TYR A 1 794 ? 10.594 31.453 25.969 1 89.31 794 TYR A N 1
ATOM 6330 C CA . TYR A 1 794 ? 11.375 30.484 25.203 1 89.31 794 TYR A CA 1
ATOM 6331 C C . TYR A 1 794 ? 11.914 31.094 23.922 1 89.31 794 TYR A C 1
ATOM 6333 O O . TYR A 1 794 ? 13.047 30.812 23.516 1 89.31 794 TYR A O 1
ATOM 6341 N N . ASN A 1 795 ? 11.141 31.891 23.266 1 89.44 795 ASN A N 1
ATOM 6342 C CA . ASN A 1 795 ? 11.555 32.531 22.016 1 89.44 795 ASN A CA 1
ATOM 6343 C C . ASN A 1 795 ? 11.828 34 22.203 1 89.44 795 ASN A C 1
ATOM 6345 O O . ASN A 1 795 ? 11.406 34.844 21.375 1 89.44 795 ASN A O 1
ATOM 6349 N N . ALA A 1 796 ? 12.516 34.344 23.172 1 90.19 796 ALA A N 1
ATOM 6350 C CA . ALA A 1 796 ? 12.867 35.719 23.469 1 90.19 796 ALA A CA 1
ATOM 6351 C C . ALA A 1 796 ? 13.898 36.25 22.469 1 90.19 796 ALA A C 1
ATOM 6353 O O . ALA A 1 796 ? 14.828 35.531 22.094 1 90.19 796 ALA A O 1
ATOM 6354 N N . MET A 1 797 ? 13.672 37.469 22.109 1 90.44 797 MET A N 1
ATOM 6355 C CA . MET A 1 797 ? 14.594 38.156 21.203 1 90.44 797 MET A CA 1
ATOM 6356 C C . MET A 1 797 ? 15.266 39.344 21.859 1 90.44 797 MET A C 1
ATOM 6358 O O . MET A 1 797 ? 14.609 40.094 22.594 1 90.44 797 MET A O 1
ATOM 6362 N N . TYR A 1 798 ? 16.562 39.406 21.625 1 87.81 798 TYR A N 1
ATOM 6363 C CA . TYR A 1 798 ? 17.375 40.5 22.188 1 87.81 798 TYR A CA 1
ATOM 6364 C C . TYR A 1 798 ? 18.141 41.219 21.109 1 87.81 798 TYR A C 1
ATOM 6366 O O . TYR A 1 798 ? 18.547 40.625 20.109 1 87.81 798 TYR A O 1
ATOM 6374 N N . GLY A 1 799 ? 18.312 42.531 21.359 1 89.19 799 GLY A N 1
ATOM 6375 C CA . GLY A 1 799 ? 19.078 43.312 20.406 1 89.19 799 GLY A CA 1
ATOM 6376 C C . GLY A 1 799 ? 19.172 44.781 20.766 1 89.19 799 GLY A C 1
ATOM 6377 O O . GLY A 1 799 ? 19 45.156 21.922 1 89.19 799 GLY A O 1
ATOM 6378 N N . TYR A 1 800 ? 19.547 45.594 19.797 1 90.69 800 TYR A N 1
ATOM 6379 C CA . TYR A 1 800 ? 19.75 47.031 19.969 1 90.69 800 TYR A CA 1
ATOM 6380 C C . TYR A 1 800 ? 18.484 47.781 19.625 1 90.69 800 TYR A C 1
ATOM 6382 O O . TYR A 1 800 ? 17.625 47.312 18.891 1 90.69 800 TYR A O 1
ATOM 6390 N N . ILE A 1 801 ? 18.328 48.969 20.25 1 93 801 ILE A N 1
ATOM 6391 C CA . ILE A 1 801 ? 17.219 49.844 19.891 1 93 801 ILE A CA 1
ATOM 6392 C C . ILE A 1 801 ? 17.656 50.781 18.766 1 93 801 ILE A C 1
ATOM 6394 O O . ILE A 1 801 ? 18.594 51.562 18.922 1 93 801 ILE A O 1
ATOM 6398 N N . PHE A 1 802 ? 17.047 50.656 17.609 1 95.88 802 PHE A N 1
ATOM 6399 C CA . PHE A 1 802 ? 17.297 51.531 16.469 1 95.88 802 PHE A CA 1
ATOM 6400 C C . PHE A 1 802 ? 16.766 52.938 16.734 1 95.88 802 PHE A C 1
ATOM 6402 O O . PHE A 1 802 ? 15.586 53.094 17.047 1 95.88 802 PHE A O 1
ATOM 6409 N N . ASP A 1 803 ? 17.641 53.906 16.703 1 94.56 803 ASP A N 1
ATOM 6410 C CA . ASP A 1 803 ? 17.266 55.281 17.016 1 94.56 803 ASP A CA 1
ATOM 6411 C C . ASP A 1 803 ? 17.422 56.188 15.797 1 94.56 803 ASP A C 1
ATOM 6413 O O . ASP A 1 803 ? 17.891 57.312 15.914 1 94.56 803 ASP A O 1
ATOM 6417 N N . GLY A 1 804 ? 17.188 55.625 14.648 1 95.5 804 GLY A N 1
ATOM 6418 C CA . GLY A 1 804 ? 17.234 56.375 13.422 1 95.5 804 GLY A CA 1
ATOM 6419 C C . GLY A 1 804 ? 18.594 56.344 12.742 1 95.5 804 GLY A C 1
ATOM 6420 O O . GLY A 1 804 ? 19.312 55.344 12.867 1 95.5 804 GLY A O 1
ATOM 6421 N N . ILE A 1 805 ? 18.891 57.375 11.867 1 96.44 805 ILE A N 1
ATOM 6422 C CA . ILE A 1 805 ? 20.141 57.469 11.102 1 96.44 805 ILE A CA 1
ATOM 6423 C C . ILE A 1 805 ? 20.891 58.75 11.523 1 96.44 805 ILE A C 1
ATOM 6425 O O . ILE A 1 805 ? 20.281 59.781 11.758 1 96.44 805 ILE A O 1
ATOM 6429 N N . TRP A 1 806 ? 22.234 58.656 11.625 1 96.06 806 TRP A N 1
ATOM 6430 C CA . TRP A 1 806 ? 23.047 59.812 11.984 1 96.06 806 TRP A CA 1
ATOM 6431 C C . TRP A 1 806 ? 22.922 60.906 10.93 1 96.06 806 TRP A C 1
ATOM 6433 O O . TRP A 1 806 ? 23.109 60.656 9.734 1 96.06 806 TRP A O 1
ATOM 6443 N N . SER A 1 807 ? 22.547 62.062 11.391 1 95.81 807 SER A N 1
ATOM 6444 C CA . SER A 1 807 ? 22.375 63.188 10.477 1 95.81 807 SER A CA 1
ATOM 6445 C C . SER A 1 807 ? 23.719 63.875 10.195 1 95.81 807 SER A C 1
ATOM 6447 O O . SER A 1 807 ? 24.719 63.594 10.859 1 95.81 807 SER A O 1
ATOM 6449 N N . THR A 1 808 ? 23.656 64.812 9.195 1 94.94 808 THR A N 1
ATOM 6450 C CA . THR A 1 808 ? 24.859 65.562 8.844 1 94.94 808 THR A CA 1
ATOM 6451 C C . THR A 1 808 ? 25.297 66.438 9.992 1 94.94 808 THR A C 1
ATOM 6453 O O . THR A 1 808 ? 26.484 66.75 10.156 1 94.94 808 THR A O 1
ATOM 6456 N N . GLU A 1 809 ? 24.375 66.812 10.867 1 94.69 809 GLU A N 1
ATOM 6457 C CA . GLU A 1 809 ? 24.672 67.688 11.992 1 94.69 809 GLU A CA 1
ATOM 6458 C C . GLU A 1 809 ? 25.281 66.938 13.156 1 94.69 809 GLU A C 1
ATOM 6460 O O . GLU A 1 809 ? 25.891 67.5 14.055 1 94.69 809 GLU A O 1
ATOM 6465 N N . GLU A 1 810 ? 25.141 65.688 13.07 1 94.5 810 GLU A N 1
ATOM 6466 C CA . GLU A 1 810 ? 25.594 64.875 14.188 1 94.5 810 GLU A CA 1
ATOM 6467 C C . GLU A 1 810 ? 26.938 64.188 13.875 1 94.5 810 GLU A C 1
ATOM 6469 O O . GLU A 1 810 ? 27.281 63.188 14.461 1 94.5 810 GLU A O 1
ATOM 6474 N N . VAL A 1 811 ? 27.688 64.688 13.008 1 93.44 811 VAL A N 1
ATOM 6475 C CA . VAL A 1 811 ? 28.906 64.125 12.5 1 93.44 811 VAL A CA 1
ATOM 6476 C C . VAL A 1 811 ? 29.891 63.875 13.648 1 93.44 811 VAL A C 1
ATOM 6478 O O . VAL A 1 811 ? 30.547 62.844 13.703 1 93.44 811 VAL A O 1
ATOM 6481 N N . TYR A 1 812 ? 30.016 64.812 14.633 1 92.44 812 TYR A N 1
ATOM 6482 C CA . TYR A 1 812 ? 31 64.688 15.711 1 92.44 812 TYR A CA 1
ATOM 6483 C C . TYR A 1 812 ? 30.562 63.594 16.703 1 92.44 812 TYR A C 1
ATOM 6485 O O . TYR A 1 812 ? 31.391 62.781 17.156 1 92.44 812 TYR A O 1
ATOM 6493 N N . VAL A 1 813 ? 29.344 63.625 17.016 1 91.69 813 VAL A N 1
ATOM 6494 C CA . VAL A 1 813 ? 28.844 62.625 17.938 1 91.69 813 VAL A CA 1
ATOM 6495 C C . VAL A 1 813 ? 28.938 61.25 17.312 1 91.69 813 VAL A C 1
ATOM 6497 O O . VAL A 1 813 ? 29.281 60.281 17.984 1 91.69 813 VAL A O 1
ATOM 6500 N N . ALA A 1 814 ? 28.578 61.094 16.062 1 93.5 814 ALA A N 1
ATOM 6501 C CA . ALA A 1 814 ? 28.656 59.812 15.328 1 93.5 814 ALA A CA 1
ATOM 6502 C C . ALA A 1 814 ? 30.078 59.25 15.359 1 93.5 814 ALA A C 1
ATOM 6504 O O . ALA A 1 814 ? 30.266 58.031 15.469 1 93.5 814 ALA A O 1
ATOM 6505 N N . SER A 1 815 ? 31.016 60.125 15.297 1 91.69 815 SER A N 1
ATOM 6506 C CA . SER A 1 815 ? 32.406 59.688 15.25 1 91.69 815 SER A CA 1
ATOM 6507 C C . SER A 1 815 ? 32.844 59.031 16.547 1 91.69 815 SER A C 1
ATOM 6509 O O . SER A 1 815 ? 33.719 58.156 16.547 1 91.69 815 SER A O 1
ATOM 6511 N N . VAL A 1 816 ? 32.25 59.438 17.594 1 90.44 816 VAL A N 1
ATOM 6512 C CA . VAL A 1 816 ? 32.531 58.812 18.891 1 90.44 816 VAL A CA 1
ATOM 6513 C C . VAL A 1 816 ? 32.188 57.344 18.844 1 90.44 816 VAL A C 1
ATOM 6515 O O . VAL A 1 816 ? 32.844 56.531 19.5 1 90.44 816 VAL A O 1
ATOM 6518 N N . TYR A 1 817 ? 31.203 57 18.125 1 90.88 817 TYR A N 1
ATOM 6519 C CA . TYR A 1 817 ? 30.766 55.625 18.031 1 90.88 817 TYR A CA 1
ATOM 6520 C C . TYR A 1 817 ? 31.359 54.938 16.797 1 90.88 817 TYR A C 1
ATOM 6522 O O . TYR A 1 817 ? 30.922 53.844 16.422 1 90.88 817 TYR A O 1
ATOM 6530 N N . GLY A 1 818 ? 32.25 55.625 16.141 1 88.5 818 GLY A N 1
ATOM 6531 C CA . GLY A 1 818 ? 32.875 55.094 14.953 1 88.5 818 GLY A CA 1
ATOM 6532 C C . GLY A 1 818 ? 31.953 55.062 13.75 1 88.5 818 GLY A C 1
ATOM 6533 O O . GLY A 1 818 ? 32.125 54.281 12.828 1 88.5 818 GLY A O 1
ATOM 6534 N N . ALA A 1 819 ? 30.875 55.938 13.711 1 92.62 819 ALA A N 1
ATOM 6535 C CA . ALA A 1 819 ? 29.891 55.969 12.633 1 92.62 819 ALA A CA 1
ATOM 6536 C C . ALA A 1 819 ? 30 57.281 11.859 1 92.62 819 ALA A C 1
ATOM 6538 O O . ALA A 1 819 ? 30.781 58.188 12.234 1 92.62 819 ALA A O 1
ATOM 6539 N N . LYS A 1 820 ? 29.375 57.375 10.75 1 92.31 820 LYS A N 1
ATOM 6540 C CA . LYS A 1 820 ? 29.281 58.531 9.898 1 92.31 820 LYS A CA 1
ATOM 6541 C C . LYS A 1 820 ? 27.828 58.906 9.594 1 92.31 820 LYS A C 1
ATOM 6543 O O . LYS A 1 820 ? 26.938 58.062 9.75 1 92.31 820 LYS A O 1
ATOM 6548 N N . PRO A 1 821 ? 27.641 60.188 9.219 1 94.25 821 PRO A N 1
ATOM 6549 C CA . PRO A 1 821 ? 26.297 60.5 8.742 1 94.25 821 PRO A CA 1
ATOM 6550 C C . PRO A 1 821 ? 25.812 59.531 7.668 1 94.25 821 PRO A C 1
ATOM 6552 O O . PRO A 1 821 ? 26.578 59.188 6.766 1 94.25 821 PRO A O 1
ATOM 6555 N N . GLY A 1 822 ? 24.578 59.031 7.863 1 94.56 822 GLY A N 1
ATOM 6556 C CA . GLY A 1 822 ? 24.047 58.031 6.934 1 94.56 822 GLY A CA 1
ATOM 6557 C C . GLY A 1 822 ? 24.078 56.625 7.473 1 94.56 822 GLY A C 1
ATOM 6558 O O . GLY A 1 822 ? 23.406 55.75 6.953 1 94.56 822 GLY A O 1
ATOM 6559 N N . ASP A 1 823 ? 24.875 56.406 8.531 1 94.06 823 ASP A N 1
ATOM 6560 C CA . ASP A 1 823 ? 24.906 55.125 9.203 1 94.06 823 ASP A CA 1
ATOM 6561 C C . ASP A 1 823 ? 23.75 54.969 10.195 1 94.06 823 ASP A C 1
ATOM 6563 O O . ASP A 1 823 ? 23.203 55.969 10.656 1 94.06 823 ASP A O 1
ATOM 6567 N N . PRO A 1 824 ? 23.359 53.75 10.422 1 95.44 824 PRO A N 1
ATOM 6568 C CA . PRO A 1 824 ? 22.297 53.594 11.422 1 95.44 824 PRO A CA 1
ATOM 6569 C C . PRO A 1 824 ? 22.734 54 12.82 1 95.44 824 PRO A C 1
ATOM 6571 O O . PRO A 1 824 ? 23.891 53.781 13.203 1 95.44 824 PRO A O 1
ATOM 6574 N N . LYS A 1 825 ? 21.844 54.594 13.523 1 95 825 LYS A N 1
ATOM 6575 C CA . LYS A 1 825 ? 22.031 55.062 14.898 1 95 825 LYS A CA 1
ATOM 6576 C C . LYS A 1 825 ? 21.328 54.156 15.898 1 95 825 LYS A C 1
ATOM 6578 O O . LYS A 1 825 ? 20.188 53.75 15.664 1 95 825 LYS A O 1
ATOM 6583 N N . PHE A 1 826 ? 22.062 53.719 16.969 1 94.06 826 PHE A N 1
ATOM 6584 C CA . PHE A 1 826 ? 21.5 52.875 18.016 1 94.06 826 PHE A CA 1
ATOM 6585 C C . PHE A 1 826 ? 21.594 53.562 19.375 1 94.06 826 PHE A C 1
ATOM 6587 O O . PHE A 1 826 ? 22.516 54.344 19.625 1 94.06 826 PHE A O 1
ATOM 6594 N N . LYS A 1 827 ? 20.656 53.25 20.203 1 91.81 827 LYS A N 1
ATOM 6595 C CA . LYS A 1 827 ? 20.672 53.844 21.531 1 91.81 827 LYS A CA 1
ATOM 6596 C C . LYS A 1 827 ? 21.766 53.219 22.391 1 91.81 827 LYS A C 1
ATOM 6598 O O . LYS A 1 827 ? 21.922 52 22.453 1 91.81 827 LYS A O 1
ATOM 6603 N N . ASP A 1 828 ? 22.562 54.031 22.922 1 89.81 828 ASP A N 1
ATOM 6604 C CA . ASP A 1 828 ? 23.594 53.625 23.875 1 89.81 828 ASP A CA 1
ATOM 6605 C C . ASP A 1 828 ? 23.031 53.5 25.281 1 89.81 828 ASP A C 1
ATOM 6607 O O . ASP A 1 828 ? 22.688 54.5 25.922 1 89.81 828 ASP A O 1
ATOM 6611 N N . ILE A 1 829 ? 22.875 52.281 25.625 1 82.25 829 ILE A N 1
ATOM 6612 C CA . ILE A 1 829 ? 22.312 52 26.938 1 82.25 829 ILE A CA 1
ATOM 6613 C C . ILE A 1 829 ? 23.344 51.281 27.797 1 82.25 829 ILE A C 1
ATOM 6615 O O . ILE A 1 829 ? 24.281 50.688 27.281 1 82.25 829 ILE A O 1
ATOM 6619 N N . ASN A 1 830 ? 23.578 51.688 29.156 1 72.31 830 ASN A N 1
ATOM 6620 C CA . ASN A 1 830 ? 24.578 51.094 30.047 1 72.31 830 ASN A CA 1
ATOM 6621 C C . ASN A 1 830 ? 24.062 49.844 30.734 1 72.31 830 ASN A C 1
ATOM 6623 O O . ASN A 1 830 ? 24.234 49.688 31.953 1 72.31 830 ASN A O 1
ATOM 6627 N N . GLY A 1 831 ? 23.438 48.875 29.938 1 66.5 831 GLY A N 1
ATOM 6628 C CA . GLY A 1 831 ? 23.062 47.562 30.453 1 66.5 831 GLY A CA 1
ATOM 6629 C C . GLY A 1 831 ? 21.844 47.594 31.344 1 66.5 831 GLY A C 1
ATOM 6630 O O . GLY A 1 831 ? 20.984 48.469 31.188 1 66.5 831 GLY A O 1
ATOM 6631 N N . TYR A 1 832 ? 21.594 46.5 32.125 1 64.06 832 TYR A N 1
ATOM 6632 C CA . TYR A 1 832 ? 20.453 46.344 33 1 64.06 832 TYR A CA 1
ATOM 6633 C C . TYR A 1 832 ? 20.875 46.406 34.469 1 64.06 832 TYR A C 1
ATOM 6635 O O . TYR A 1 832 ? 21.969 45.969 34.812 1 64.06 832 TYR A O 1
ATOM 6643 N N . ASP A 1 833 ? 20.172 47.219 35.219 1 57.88 833 ASP A N 1
ATOM 6644 C CA . ASP A 1 833 ? 20.438 47.125 36.656 1 57.88 833 ASP A CA 1
ATOM 6645 C C . ASP A 1 833 ? 20.016 45.781 37.219 1 57.88 833 ASP A C 1
ATOM 6647 O O . ASP A 1 833 ? 19.594 44.906 36.469 1 57.88 833 ASP A O 1
ATOM 6651 N N . LYS A 1 834 ? 20.375 45.469 38.5 1 58.66 834 LYS A N 1
ATOM 6652 C CA . LYS A 1 834 ? 20.109 44.219 39.188 1 58.66 834 LYS A CA 1
ATOM 6653 C C . LYS A 1 834 ? 18.641 43.812 39.062 1 58.66 834 LYS A C 1
ATOM 6655 O O . LYS A 1 834 ? 18.312 42.625 39.156 1 58.66 834 LYS A O 1
ATOM 6660 N N . ASP A 1 835 ? 17.828 44.781 38.844 1 54.69 835 ASP A N 1
ATOM 6661 C CA . ASP A 1 835 ? 16.391 44.531 38.75 1 54.69 835 ASP A CA 1
ATOM 6662 C C . ASP A 1 835 ? 15.953 44.312 37.312 1 54.69 835 ASP A C 1
ATOM 6664 O O . ASP A 1 835 ? 14.758 44.156 37.031 1 54.69 835 ASP A O 1
ATOM 6668 N N . GLY A 1 836 ? 16.781 44.25 36.281 1 59.28 836 GLY A N 1
ATOM 6669 C CA . GLY A 1 836 ? 16.484 44 34.906 1 59.28 836 GLY A CA 1
ATOM 6670 C C . GLY A 1 836 ? 16.109 45.25 34.125 1 59.28 836 GLY A C 1
ATOM 6671 O O . GLY A 1 836 ? 15.594 45.156 33 1 59.28 836 GLY A O 1
ATOM 6672 N N . ASN A 1 837 ? 16.25 46.438 34.906 1 62.31 837 ASN A N 1
ATOM 6673 C CA . ASN A 1 837 ? 15.906 47.688 34.219 1 62.31 837 ASN A CA 1
ATOM 6674 C C . ASN A 1 837 ? 17.109 48.25 33.469 1 62.31 837 ASN A C 1
ATOM 6676 O O . ASN A 1 837 ? 18.25 48.031 33.844 1 62.31 837 ASN A O 1
ATOM 6680 N N . VAL A 1 838 ? 16.875 49 32.438 1 67.19 838 VAL A N 1
ATOM 6681 C CA . VAL A 1 838 ? 17.906 49.656 31.641 1 67.19 838 VAL A CA 1
ATOM 6682 C C . VAL A 1 838 ? 18.562 50.781 32.438 1 67.19 838 VAL A C 1
ATOM 6684 O O . VAL A 1 838 ? 17.875 51.625 33 1 67.19 838 VAL A O 1
ATOM 6687 N N . VAL A 1 839 ? 19.875 50.562 32.969 1 67.25 839 VAL A N 1
ATOM 6688 C CA . VAL A 1 839 ? 20.625 51.625 33.625 1 67.25 839 VAL A CA 1
ATOM 6689 C C . VAL A 1 839 ? 20.797 52.812 32.688 1 67.25 839 VAL A C 1
ATOM 6691 O O . VAL A 1 839 ? 21.281 52.656 31.562 1 67.25 839 VAL A O 1
ATOM 6694 N N . ALA A 1 840 ? 20.125 53.906 33.062 1 62.91 840 ALA A N 1
ATOM 6695 C CA . ALA A 1 840 ? 20.188 55.156 32.281 1 62.91 840 ALA A CA 1
ATOM 6696 C C . ALA A 1 840 ? 21.625 55.656 32.188 1 62.91 840 ALA A C 1
ATOM 6698 O O . ALA A 1 840 ? 22.406 55.469 33.125 1 62.91 840 ALA A O 1
ATOM 6699 N N . GLY A 1 841 ? 22.172 56.031 31.109 1 67.69 841 GLY A N 1
ATOM 6700 C CA . GLY A 1 841 ? 23.453 56.688 30.875 1 67.69 841 GLY A CA 1
ATOM 6701 C C . GLY A 1 841 ? 24.172 56.188 29.641 1 67.69 841 GLY A C 1
ATOM 6702 O O . GLY A 1 841 ? 23.75 55.188 29.047 1 67.69 841 GLY A O 1
ATOM 6703 N N . ARG A 1 842 ? 25 56.969 28.969 1 78.44 842 ARG A N 1
ATOM 6704 C CA . ARG A 1 842 ? 25.797 56.688 27.781 1 78.44 842 ARG A CA 1
ATOM 6705 C C . ARG A 1 842 ? 27.266 56.438 28.141 1 78.44 842 ARG A C 1
ATOM 6707 O O . ARG A 1 842 ? 27.859 57.219 28.875 1 78.44 842 ARG A O 1
ATOM 6714 N N . ASP A 1 843 ? 27.703 55.219 27.938 1 78.62 843 ASP A N 1
ATOM 6715 C CA . ASP A 1 843 ? 29.125 55 28.188 1 78.62 843 ASP A CA 1
ATOM 6716 C C . ASP A 1 843 ? 29.953 55.281 26.922 1 78.62 843 ASP A C 1
ATOM 6718 O O . ASP A 1 843 ? 31.172 55.094 26.938 1 78.62 843 ASP A O 1
ATOM 6722 N N . GLY A 1 844 ? 29.281 55.625 25.922 1 79.56 844 GLY A N 1
ATOM 6723 C CA . GLY A 1 844 ? 29.969 56 24.688 1 79.56 844 GLY A CA 1
ATOM 6724 C C . GLY A 1 844 ? 30.375 54.812 23.844 1 79.56 844 GLY A C 1
ATOM 6725 O O . GLY A 1 844 ? 31.125 54.938 22.875 1 79.56 844 GLY A O 1
ATOM 6726 N N . LYS A 1 845 ? 29.906 53.594 24.281 1 84.19 845 LYS A N 1
ATOM 6727 C CA . LYS A 1 845 ? 30.234 52.406 23.531 1 84.19 845 LYS A CA 1
ATOM 6728 C C . LYS A 1 845 ? 28.969 51.625 23.203 1 84.19 845 LYS A C 1
ATOM 6730 O O . LYS A 1 845 ? 28.031 51.562 24.016 1 84.19 845 LYS A O 1
ATOM 6735 N N . LEU A 1 846 ? 28.906 51.125 21.969 1 87.88 846 LEU A N 1
ATOM 6736 C CA . LEU A 1 846 ? 27.844 50.188 21.562 1 87.88 846 LEU A CA 1
ATOM 6737 C C . LEU A 1 846 ? 28.344 48.75 21.578 1 87.88 846 LEU A C 1
ATOM 6739 O O . LEU A 1 846 ? 28.984 48.312 20.641 1 87.88 846 LEU A O 1
ATOM 6743 N N . ASP A 1 847 ? 28.047 47.969 22.641 1 82.44 847 ASP A N 1
ATOM 6744 C CA . ASP A 1 847 ? 28.516 46.594 22.797 1 82.44 847 ASP A CA 1
ATOM 6745 C C . ASP A 1 847 ? 27.375 45.688 23.281 1 82.44 847 ASP A C 1
ATOM 6747 O O . ASP A 1 847 ? 26.203 46.031 23.141 1 82.44 847 ASP A O 1
ATOM 6751 N N . GLU A 1 848 ? 27.703 44.562 23.75 1 79.69 848 GLU A N 1
ATOM 6752 C CA . GLU A 1 848 ? 26.719 43.531 24.156 1 79.69 848 GLU A CA 1
ATOM 6753 C C . GLU A 1 848 ? 25.859 44.031 25.312 1 79.69 848 GLU A C 1
ATOM 6755 O O . GLU A 1 848 ? 24.719 43.594 25.453 1 79.69 848 GLU A O 1
ATOM 6760 N N . ALA A 1 849 ? 26.406 44.969 26.016 1 79.44 849 ALA A N 1
ATOM 6761 C CA . ALA A 1 849 ? 25.688 45.469 27.188 1 79.44 849 ALA A CA 1
ATOM 6762 C C . ALA A 1 849 ? 24.531 46.375 26.75 1 79.44 849 ALA A C 1
ATOM 6764 O O . ALA A 1 849 ? 23.625 46.656 27.547 1 79.44 849 ALA A O 1
ATOM 6765 N N . ASP A 1 850 ? 24.547 46.781 25.469 1 87.06 850 ASP A N 1
ATOM 6766 C CA . ASP A 1 850 ? 23.5 47.656 24.969 1 87.06 850 ASP A CA 1
ATOM 6767 C C . ASP A 1 850 ? 22.297 46.875 24.469 1 87.06 850 ASP A C 1
ATOM 6769 O O . ASP A 1 850 ? 21.266 47.438 24.141 1 87.06 850 ASP A O 1
ATOM 6773 N N . LYS A 1 851 ? 22.375 45.531 24.438 1 86.88 851 LYS A N 1
ATOM 6774 C CA . LYS A 1 851 ? 21.266 44.719 23.969 1 86.88 851 LYS A CA 1
ATOM 6775 C C . LYS A 1 851 ? 20.156 44.625 25.016 1 86.88 851 LYS A C 1
ATOM 6777 O O . LYS A 1 851 ? 20.422 44.5 26.219 1 86.88 851 LYS A O 1
ATOM 6782 N N . VAL A 1 852 ? 18.938 44.781 24.547 1 86.19 852 VAL A N 1
ATOM 6783 C CA . VAL A 1 852 ? 17.781 44.719 25.438 1 86.19 852 VAL A CA 1
ATOM 6784 C C . VAL A 1 852 ? 16.781 43.688 24.891 1 86.19 852 VAL A C 1
ATOM 6786 O O . VAL A 1 852 ? 16.875 43.281 23.734 1 86.19 852 VAL A O 1
ATOM 6789 N N . TYR A 1 853 ? 15.852 43.281 25.828 1 89 853 TYR A N 1
ATOM 6790 C CA . TYR A 1 853 ? 14.75 42.406 25.422 1 89 853 TYR A CA 1
ATOM 6791 C C . TYR A 1 853 ? 13.82 43.156 24.453 1 89 853 TYR A C 1
ATOM 6793 O O . TYR A 1 853 ? 13.273 44.188 24.781 1 89 853 TYR A O 1
ATOM 6801 N N . LEU A 1 854 ? 13.641 42.656 23.234 1 91.06 854 LEU A N 1
ATOM 6802 C CA . LEU A 1 854 ? 12.891 43.344 22.188 1 91.06 854 LEU A CA 1
ATOM 6803 C C . LEU A 1 854 ? 11.508 42.719 22.016 1 91.06 854 LEU A C 1
ATOM 6805 O O . LEU A 1 854 ? 10.625 43.312 21.391 1 91.06 854 LEU A O 1
ATOM 6809 N N . GLY A 1 855 ? 11.32 41.594 22.594 1 90.75 855 GLY A N 1
ATOM 6810 C CA . GLY A 1 855 ? 10.016 40.938 22.484 1 90.75 855 GLY A CA 1
ATOM 6811 C C . GLY A 1 855 ? 10.109 39.438 22.328 1 90.75 855 GLY A C 1
ATOM 6812 O O . GLY A 1 855 ? 11.195 38.875 22.438 1 90.75 855 GLY A O 1
ATOM 6813 N N . ASN A 1 856 ? 8.891 38.812 22.062 1 91.88 856 ASN A N 1
ATOM 6814 C CA . ASN A 1 856 ? 8.75 37.344 21.969 1 91.88 856 ASN A CA 1
ATOM 6815 C C . ASN A 1 856 ? 8.312 36.906 20.578 1 91.88 856 ASN A C 1
ATOM 6817 O O . ASN A 1 856 ? 7.449 37.562 19.969 1 91.88 856 ASN A O 1
ATOM 6821 N N . GLY A 1 857 ? 8.977 35.844 20.094 1 90.75 857 GLY A N 1
ATOM 6822 C CA . GLY A 1 857 ? 8.633 35.344 18.766 1 90.75 857 GLY A CA 1
ATOM 6823 C C . GLY A 1 857 ? 7.305 34.625 18.734 1 90.75 857 GLY A C 1
ATOM 6824 O O . GLY A 1 857 ? 6.711 34.438 17.672 1 90.75 857 GLY A O 1
ATOM 6825 N N . SER A 1 858 ? 6.793 34.156 19.859 1 91.56 858 SER A N 1
ATOM 6826 C CA . SER A 1 858 ? 5.48 33.5 19.953 1 91.56 858 SER A CA 1
ATOM 6827 C C . SER A 1 858 ? 4.398 34.531 20.297 1 91.56 858 SER A C 1
ATOM 6829 O O . SER A 1 858 ? 4.629 35.438 21.094 1 91.56 858 SER A O 1
ATOM 6831 N N . PRO A 1 859 ? 3.229 34.312 19.656 1 94.5 859 PRO A N 1
ATOM 6832 C CA . PRO A 1 859 ? 2.17 35.281 19.969 1 94.5 859 PRO A CA 1
ATOM 6833 C C . PRO A 1 859 ? 1.682 35.188 21.406 1 94.5 859 PRO A C 1
ATOM 6835 O O . PRO A 1 859 ? 1.562 34.094 21.953 1 94.5 859 PRO A O 1
ATOM 6838 N N . LYS A 1 860 ? 1.357 36.312 21.922 1 95.38 860 LYS A N 1
ATOM 6839 C CA . LYS A 1 860 ? 0.818 36.375 23.281 1 95.38 860 LYS A CA 1
ATOM 6840 C C . LYS A 1 860 ? -0.707 36.312 23.266 1 95.38 860 LYS A C 1
ATOM 6842 O O . LYS A 1 860 ? -1.312 35.688 24.156 1 95.38 860 LYS A O 1
ATOM 6847 N N . TYR A 1 861 ? -1.301 37 22.281 1 96.94 861 TYR A N 1
ATOM 6848 C CA . TYR A 1 861 ? -2.754 37.062 22.172 1 96.94 861 TYR A CA 1
ATOM 6849 C C . TYR A 1 861 ? -3.221 36.375 20.875 1 96.94 861 TYR A C 1
ATOM 6851 O O . TYR A 1 861 ? -2.688 36.656 19.812 1 96.94 861 TYR A O 1
ATOM 6859 N N . LEU A 1 862 ? -4.082 35.531 21.047 1 97.38 862 LEU A N 1
ATOM 6860 C CA . LEU A 1 862 ? -4.805 34.938 19.906 1 97.38 862 LEU A CA 1
ATOM 6861 C C . LEU A 1 862 ? -6.297 35.25 20.016 1 97.38 862 LEU A C 1
ATOM 6863 O O . LEU A 1 862 ? -6.855 35.25 21.109 1 97.38 862 LEU A O 1
ATOM 6867 N N . GLY A 1 863 ? -6.906 35.5 18.875 1 97.06 863 GLY A N 1
ATOM 6868 C CA . GLY A 1 863 ? -8.336 35.75 18.891 1 97.06 863 GLY A CA 1
ATOM 6869 C C . GLY A 1 863 ? -9.016 35.406 17.578 1 97.06 863 GLY A C 1
ATOM 6870 O O . GLY A 1 863 ? -8.352 35.25 16.562 1 97.06 863 GLY A O 1
ATOM 6871 N N . GLY A 1 864 ? -10.273 35.25 17.734 1 96.44 864 GLY A N 1
ATOM 6872 C CA . GLY A 1 864 ? -11.078 35 16.562 1 96.44 864 GLY A CA 1
ATOM 6873 C C . GLY A 1 864 ? -12.508 35.5 16.688 1 96.44 864 GLY A C 1
ATOM 6874 O O . GLY A 1 864 ? -13.047 35.562 17.781 1 96.44 864 GLY A O 1
ATOM 6875 N N . PHE A 1 865 ? -13.07 35.938 15.602 1 97.19 865 PHE A N 1
ATOM 6876 C CA . PHE A 1 865 ? -14.469 36.312 15.484 1 97.19 865 PHE A CA 1
ATOM 6877 C C . PHE A 1 865 ? -15.117 35.656 14.273 1 97.19 865 PHE A C 1
ATOM 6879 O O . PHE A 1 865 ? -14.719 35.906 13.133 1 97.19 865 PHE A O 1
ATOM 6886 N N . SER A 1 866 ? -15.977 34.812 14.539 1 95 866 SER A N 1
ATOM 6887 C CA . SER A 1 866 ? -16.719 34.156 13.469 1 95 866 SER A CA 1
ATOM 6888 C C . SER A 1 866 ? -18.188 34.531 13.508 1 95 866 SER A C 1
ATOM 6890 O O . SER A 1 866 ? -18.734 34.812 14.578 1 95 866 SER A O 1
ATOM 6892 N N . SER A 1 867 ? -18.812 34.531 12.375 1 94.31 867 SER A N 1
ATOM 6893 C CA . SER A 1 867 ? -20.219 34.906 12.273 1 94.31 867 SER A CA 1
ATOM 6894 C C . SER A 1 867 ? -20.906 34.156 11.141 1 94.31 867 SER A C 1
ATOM 6896 O O . SER A 1 867 ? -20.328 33.938 10.078 1 94.31 867 SER A O 1
ATOM 6898 N N . SER A 1 868 ? -22.078 33.688 11.406 1 92.94 868 SER A N 1
ATOM 6899 C CA . SER A 1 868 ? -22.938 33.094 10.398 1 92.94 868 SER A CA 1
ATOM 6900 C C . SER A 1 868 ? -24.328 33.75 10.414 1 92.94 868 SER A C 1
ATOM 6902 O O . SER A 1 868 ? -24.984 33.781 11.453 1 92.94 868 SER A O 1
ATOM 6904 N N . LEU A 1 869 ? -24.703 34.281 9.32 1 95 869 LEU A N 1
ATOM 6905 C CA . LEU A 1 869 ? -26.016 34.906 9.117 1 95 869 LEU A CA 1
ATOM 6906 C C . LEU A 1 869 ? -26.812 34.125 8.062 1 95 869 LEU A C 1
ATOM 6908 O O . LEU A 1 869 ? -26.375 34 6.918 1 95 869 LEU A O 1
ATOM 6912 N N . ARG A 1 870 ? -27.859 33.625 8.477 1 93 870 ARG A N 1
ATOM 6913 C CA . ARG A 1 870 ? -28.703 32.844 7.57 1 93 870 ARG A CA 1
ATOM 6914 C C . ARG A 1 870 ? -30.078 33.531 7.395 1 93 870 ARG A C 1
ATOM 6916 O O . ARG A 1 870 ? -30.719 33.875 8.375 1 93 870 ARG A O 1
ATOM 6923 N N . TYR A 1 871 ? -30.469 33.719 6.18 1 93.19 871 TYR A N 1
ATOM 6924 C CA . TYR A 1 871 ? -31.766 34.312 5.848 1 93.19 871 TYR A CA 1
ATOM 6925 C C . TYR A 1 871 ? -32.406 33.625 4.652 1 93.19 871 TYR A C 1
ATOM 6927 O O . TYR A 1 871 ? -31.906 33.75 3.525 1 93.19 871 TYR A O 1
ATOM 6935 N N . LYS A 1 872 ? -33.5 32.969 4.723 1 87.88 872 LYS A N 1
ATOM 6936 C CA . LYS A 1 872 ? -34.312 32.312 3.689 1 87.88 872 LYS A CA 1
ATOM 6937 C C . LYS A 1 872 ? -33.406 31.531 2.723 1 87.88 872 LYS A C 1
ATOM 6939 O O . LYS A 1 872 ? -33.5 31.719 1.506 1 87.88 872 LYS A O 1
ATOM 6944 N N . GLY A 1 873 ? -32.469 30.781 3.098 1 87.69 873 GLY A N 1
ATOM 6945 C CA . GLY A 1 873 ? -31.641 29.906 2.289 1 87.69 873 GLY A CA 1
ATOM 6946 C C . GLY A 1 873 ? -30.281 30.5 1.969 1 87.69 873 GLY A C 1
ATOM 6947 O O . GLY A 1 873 ? -29.375 29.797 1.518 1 87.69 873 GLY A O 1
ATOM 6948 N N . ILE A 1 874 ? -30.203 31.828 2.098 1 95.25 874 ILE A N 1
ATOM 6949 C CA . ILE A 1 874 ? -28.922 32.469 1.896 1 95.25 874 ILE A CA 1
ATOM 6950 C C . ILE A 1 874 ? -28.141 32.5 3.207 1 95.25 874 ILE A C 1
ATOM 6952 O O . ILE A 1 874 ? -28.703 32.781 4.27 1 95.25 874 ILE A O 1
ATOM 6956 N N . GLU A 1 875 ? -26.938 32.156 3.123 1 94.62 875 GLU A N 1
ATOM 6957 C CA . GLU A 1 875 ? -26.109 32.156 4.316 1 94.62 875 GLU A CA 1
ATOM 6958 C C . GLU A 1 875 ? -24.797 32.906 4.059 1 94.62 875 GLU A C 1
ATOM 6960 O O . GLU A 1 875 ? -24.125 32.656 3.059 1 94.62 875 GLU A O 1
ATOM 6965 N N . LEU A 1 876 ? -24.516 33.906 4.887 1 95.69 876 LEU A N 1
ATOM 6966 C CA . LEU A 1 876 ? -23.234 34.625 4.895 1 95.69 876 LEU A CA 1
ATOM 6967 C C . LEU A 1 876 ? -22.422 34.25 6.133 1 95.69 876 LEU A C 1
ATOM 6969 O O . LEU A 1 876 ? -22.891 34.438 7.262 1 95.69 876 LEU A O 1
ATOM 6973 N N . SER A 1 877 ? -21.297 33.719 5.914 1 94.69 877 SER A N 1
ATOM 6974 C CA . SER A 1 877 ? -20.422 33.375 7.016 1 94.69 877 SER A CA 1
ATOM 6975 C C . SER A 1 877 ? -19.031 33.969 6.844 1 94.69 877 SER A C 1
ATOM 6977 O O . SER A 1 877 ? -18.516 34.062 5.727 1 94.69 877 SER A O 1
ATOM 6979 N N . PHE A 1 878 ? -18.438 34.438 7.902 1 94.38 878 PHE A N 1
ATOM 6980 C CA . PHE A 1 878 ? -17.078 34.938 7.828 1 94.38 878 PHE A CA 1
ATOM 6981 C C . PHE A 1 878 ? -16.312 34.594 9.109 1 94.38 878 PHE A C 1
ATOM 6983 O O . PHE A 1 878 ? -16.906 34.281 10.133 1 94.38 878 PHE A O 1
ATOM 6990 N N . MET A 1 879 ? -15.023 34.625 9.086 1 94.81 879 MET A N 1
ATOM 6991 C CA . MET A 1 879 ? -14.117 34.375 10.203 1 94.81 879 MET A CA 1
ATOM 6992 C C . MET A 1 879 ? -12.93 35.344 10.164 1 94.81 879 MET A C 1
ATOM 6994 O O . MET A 1 879 ? -12.211 35.406 9.164 1 94.81 879 MET A O 1
ATOM 6998 N N . ILE A 1 880 ? -12.742 36.062 11.219 1 96.81 880 ILE A N 1
ATOM 6999 C CA . ILE A 1 880 ? -11.609 36.969 11.398 1 96.81 880 ILE A CA 1
ATOM 7000 C C . ILE A 1 880 ? -10.664 36.406 12.453 1 96.81 880 ILE A C 1
ATOM 7002 O O . ILE A 1 880 ? -11.102 36 13.531 1 96.81 880 ILE A O 1
ATOM 7006 N N . GLU A 1 881 ? -9.438 36.406 12.133 1 96.38 881 GLU A N 1
ATOM 7007 C CA . GLU A 1 881 ? -8.406 35.906 13.047 1 96.38 881 GLU A CA 1
ATOM 7008 C C . GLU A 1 881 ? -7.488 37.062 13.492 1 96.38 881 GLU A C 1
ATOM 7010 O O . GLU A 1 881 ? -7.137 37.938 12.688 1 96.38 881 GLU A O 1
ATOM 7015 N N . ALA A 1 882 ? -7.109 37 14.75 1 97.5 882 ALA A N 1
ATOM 7016 C CA . ALA A 1 882 ? -6.16 37.969 15.281 1 97.5 882 ALA A CA 1
ATOM 7017 C C . ALA A 1 882 ? -4.98 37.281 15.953 1 97.5 882 ALA A C 1
ATOM 7019 O O . ALA A 1 882 ? -5.168 36.375 16.766 1 97.5 882 ALA A O 1
ATOM 7020 N N . VAL A 1 883 ? -3.822 37.562 15.555 1 96.94 883 VAL A N 1
ATOM 7021 C CA . VAL A 1 883 ? -2.562 37.156 16.172 1 96.94 883 VAL A CA 1
ATOM 7022 C C . VAL A 1 883 ? -1.766 38.406 16.594 1 96.94 883 VAL A C 1
ATOM 7024 O O . VAL A 1 883 ? -1.261 39.125 15.742 1 96.94 883 VAL A O 1
ATOM 7027 N N . LEU A 1 884 ? -1.661 38.625 17.922 1 97.12 884 LEU A N 1
ATOM 7028 C CA . LEU A 1 884 ? -1.136 39.906 18.375 1 97.12 884 LEU A CA 1
ATOM 7029 C C . LEU A 1 884 ? 0.063 39.688 19.297 1 97.12 884 LEU A C 1
ATOM 7031 O O . LEU A 1 884 ? 0.166 38.656 19.969 1 97.12 884 LEU A O 1
ATOM 7035 N N . ASP A 1 885 ? 0.946 40.75 19.328 1 96 885 ASP A N 1
ATOM 7036 C CA . ASP A 1 885 ? 2.15 40.812 20.156 1 96 885 ASP A CA 1
ATOM 7037 C C . ASP A 1 885 ? 3.117 39.688 19.812 1 96 885 ASP A C 1
ATOM 7039 O O . ASP A 1 885 ? 3.537 38.906 20.688 1 96 885 ASP A O 1
ATOM 7043 N N . LYS A 1 886 ? 3.42 39.594 18.641 1 94.88 886 LYS A N 1
ATOM 7044 C CA . LYS A 1 886 ? 4.375 38.656 18.062 1 94.88 886 LYS A CA 1
ATOM 7045 C C . LYS A 1 886 ? 5.492 39.406 17.328 1 94.88 886 LYS A C 1
ATOM 7047 O O . LYS A 1 886 ? 5.23 40.312 16.531 1 94.88 886 LYS A O 1
ATOM 7052 N N . LYS A 1 887 ? 6.715 39 17.594 1 94.44 887 LYS A N 1
ATOM 7053 C CA . LYS A 1 887 ? 7.855 39.594 16.922 1 94.44 887 LYS A CA 1
ATOM 7054 C C . LYS A 1 887 ? 8.477 38.625 15.914 1 94.44 887 LYS A C 1
ATOM 7056 O O . LYS A 1 887 ? 8.445 37.438 16.109 1 94.44 887 LYS A O 1
ATOM 7061 N N . VAL A 1 888 ? 8.969 39.156 14.852 1 93 888 VAL A N 1
ATOM 7062 C CA . VAL A 1 888 ? 9.664 38.406 13.828 1 93 888 VAL A CA 1
ATOM 7063 C C . VAL A 1 888 ? 10.938 39.125 13.414 1 93 888 VAL A C 1
ATOM 7065 O O . VAL A 1 888 ? 10.938 40.344 13.281 1 93 888 VAL A O 1
ATOM 7068 N N . ALA A 1 889 ? 12.023 38.375 13.344 1 91.5 889 ALA A N 1
ATOM 7069 C CA . ALA A 1 889 ? 13.227 38.938 12.734 1 91.5 889 ALA A CA 1
ATOM 7070 C C . ALA A 1 889 ? 13.125 38.938 11.211 1 91.5 889 ALA A C 1
ATOM 7072 O O . ALA A 1 889 ? 13.289 37.906 10.57 1 91.5 889 ALA A O 1
ATOM 7073 N N . ASN A 1 890 ? 12.875 40.094 10.688 1 92.69 890 ASN A N 1
ATOM 7074 C CA . ASN A 1 890 ? 12.703 40.25 9.25 1 92.69 890 ASN A CA 1
ATOM 7075 C C . ASN A 1 890 ? 14.047 40.375 8.539 1 92.69 890 ASN A C 1
ATOM 7077 O O . ASN A 1 890 ? 14.391 41.469 8.078 1 92.69 890 ASN A O 1
ATOM 7081 N N . LEU A 1 891 ? 14.711 39.344 8.32 1 90.25 891 LEU A N 1
ATOM 7082 C CA . LEU A 1 891 ? 16.016 39.344 7.656 1 90.25 891 LEU A CA 1
ATOM 7083 C C . LEU A 1 891 ? 15.859 39.688 6.176 1 90.25 891 LEU A C 1
ATOM 7085 O O . LEU A 1 891 ? 16.781 40.219 5.566 1 90.25 891 LEU A O 1
ATOM 7089 N N . ASN A 1 892 ? 14.781 39.406 5.707 1 91.62 892 ASN A N 1
ATOM 7090 C CA . ASN A 1 892 ? 14.531 39.719 4.305 1 91.62 892 ASN A CA 1
ATOM 7091 C C . ASN A 1 892 ? 14.523 41.219 4.055 1 91.62 892 ASN A C 1
ATOM 7093 O O . ASN A 1 892 ? 14.914 41.688 2.979 1 91.62 892 ASN A O 1
ATOM 7097 N N . ARG A 1 893 ? 14.102 42 4.996 1 92.38 893 ARG A N 1
ATOM 7098 C CA . ARG A 1 893 ? 14.148 43.469 4.82 1 92.38 893 ARG A CA 1
ATOM 7099 C C . ARG A 1 893 ? 15.578 43.938 4.617 1 92.38 893 ARG A C 1
ATOM 7101 O O . ARG A 1 893 ? 15.836 44.844 3.799 1 92.38 893 ARG A O 1
ATOM 7108 N N . ILE A 1 894 ? 16.438 43.344 5.312 1 90.12 894 ILE A N 1
ATOM 7109 C CA . ILE A 1 894 ? 17.844 43.688 5.195 1 90.12 894 ILE A CA 1
ATOM 7110 C C . ILE A 1 894 ? 18.359 43.344 3.799 1 90.12 894 ILE A C 1
ATOM 7112 O O . ILE A 1 894 ? 18.969 44.188 3.135 1 90.12 894 ILE A O 1
ATOM 7116 N N . THR A 1 895 ? 18.016 42.188 3.441 1 89.12 895 THR A N 1
ATOM 7117 C CA . THR A 1 895 ? 18.562 41.719 2.174 1 89.12 895 THR A CA 1
ATOM 7118 C C . THR A 1 895 ? 17.859 42.375 0.998 1 89.12 895 THR A C 1
ATOM 7120 O O . THR A 1 895 ? 18.469 42.562 -0.062 1 89.12 895 THR A O 1
ATOM 7123 N N . MET A 1 896 ? 16.672 42.812 1.161 1 93.06 896 MET A N 1
ATOM 7124 C CA . MET A 1 896 ? 15.906 43.406 0.075 1 93.06 896 MET A CA 1
ATOM 7125 C C . MET A 1 896 ? 16.188 44.906 -0.019 1 93.06 896 MET A C 1
ATOM 7127 O O . MET A 1 896 ? 15.891 45.531 -1.036 1 93.06 896 MET A O 1
ATOM 7131 N N . THR A 1 897 ? 16.781 45.469 0.936 1 92.62 897 THR A N 1
ATOM 7132 C CA . THR A 1 897 ? 17.109 46.875 0.888 1 92.62 897 THR A CA 1
ATOM 7133 C C . THR A 1 897 ? 18.625 47.094 0.715 1 92.62 897 THR A C 1
ATOM 7135 O O . THR A 1 897 ? 19.062 48.125 0.265 1 92.62 897 THR A O 1
ATOM 7138 N N . GLY A 1 898 ? 19.312 46.094 1.137 1 88.19 898 GLY A N 1
ATOM 7139 C CA . GLY A 1 898 ? 20.766 46.219 1.104 1 88.19 898 GLY A CA 1
ATOM 7140 C C . GLY A 1 898 ? 21.359 45.812 -0.229 1 88.19 898 GLY A C 1
ATOM 7141 O O . GLY A 1 898 ? 21.078 44.719 -0.741 1 88.19 898 GLY A O 1
ATOM 7142 N N . PRO A 1 899 ? 22.125 46.781 -0.785 1 83.75 899 PRO A N 1
ATOM 7143 C CA . PRO A 1 899 ? 22.797 46.406 -2.037 1 83.75 899 PRO A CA 1
ATOM 7144 C C . PRO A 1 899 ? 23.953 45.438 -1.827 1 83.75 899 PRO A C 1
ATOM 7146 O O . PRO A 1 899 ? 24.75 45.594 -0.899 1 83.75 899 PRO A O 1
ATOM 7149 N N . GLU A 1 900 ? 23.703 44.156 -2.041 1 71.44 900 GLU A N 1
ATOM 7150 C CA . GLU A 1 900 ? 24.844 43.25 -2.01 1 71.44 900 GLU A CA 1
ATOM 7151 C C . GLU A 1 900 ? 25.766 43.469 -3.205 1 71.44 900 GLU A C 1
ATOM 7153 O O . GLU A 1 900 ? 25.453 43.062 -4.328 1 71.44 900 GLU A O 1
ATOM 7158 N N . PHE A 1 901 ? 26.891 44.156 -2.891 1 65.81 901 PHE A N 1
ATOM 7159 C CA . PHE A 1 901 ? 27.688 44.719 -3.965 1 65.81 901 PHE A CA 1
ATOM 7160 C C . PHE A 1 901 ? 28.359 43.625 -4.785 1 65.81 901 PHE A C 1
ATOM 7162 O O . PHE A 1 901 ? 28.891 43.875 -5.867 1 65.81 901 PHE A O 1
ATOM 7169 N N . GLU A 1 902 ? 28.266 42.438 -4.285 1 64.12 902 GLU A N 1
ATOM 7170 C CA . GLU A 1 902 ? 28.844 41.375 -5.105 1 64.12 902 GLU A CA 1
ATOM 7171 C C . GLU A 1 902 ? 27.875 40.938 -6.195 1 64.12 902 GLU A C 1
ATOM 7173 O O . GLU A 1 902 ? 28.281 40.656 -7.328 1 64.12 902 GLU A O 1
ATOM 7178 N N . TRP A 1 903 ? 26.609 41.094 -5.98 1 74.12 903 TRP A N 1
ATOM 7179 C CA . TRP A 1 903 ? 25.734 40.438 -6.957 1 74.12 903 TRP A CA 1
ATOM 7180 C C . TRP A 1 903 ? 24.766 41.469 -7.559 1 74.12 903 TRP A C 1
ATOM 7182 O O . TRP A 1 903 ? 24.203 41.219 -8.625 1 74.12 903 TRP A O 1
ATOM 7192 N N . TYR A 1 904 ? 24.641 42.656 -7.113 1 80.94 904 TYR A N 1
ATOM 7193 C CA . TYR A 1 904 ? 23.797 43.719 -7.652 1 80.94 904 TYR A CA 1
ATOM 7194 C C . TYR A 1 904 ? 22.391 43.188 -7.918 1 80.94 904 TYR A C 1
ATOM 7196 O O . TYR A 1 904 ? 21.844 43.375 -9.008 1 80.94 904 TYR A O 1
ATOM 7204 N N . GLY A 1 905 ? 21.906 42.469 -6.961 1 86.69 905 GLY A N 1
ATOM 7205 C CA . GLY A 1 905 ? 20.547 41.969 -7.09 1 86.69 905 GLY A CA 1
ATOM 7206 C C . GLY A 1 905 ? 19.5 43.062 -6.996 1 86.69 905 GLY A C 1
ATOM 7207 O O . GLY A 1 905 ? 19.812 44.188 -6.59 1 86.69 905 GLY A O 1
ATOM 7208 N N . ASN A 1 906 ? 18.328 42.781 -7.574 1 91.06 906 ASN A N 1
ATOM 7209 C CA . ASN A 1 906 ? 17.219 43.75 -7.438 1 91.06 906 ASN A CA 1
ATOM 7210 C C . ASN A 1 906 ? 16.891 44 -5.973 1 91.06 906 ASN A C 1
ATOM 7212 O O . ASN A 1 906 ? 17.234 43.188 -5.102 1 91.06 906 ASN A O 1
ATOM 7216 N N . LEU A 1 907 ? 16.328 45.125 -5.719 1 95.12 907 LEU A N 1
ATOM 7217 C CA . LEU A 1 907 ? 15.961 45.531 -4.359 1 95.12 907 LEU A CA 1
ATOM 7218 C C . LEU A 1 907 ? 14.508 45.969 -4.289 1 95.12 907 LEU A C 1
ATOM 7220 O O . LEU A 1 907 ? 13.898 46.281 -5.316 1 95.12 907 LEU A O 1
ATOM 7224 N N . SER A 1 908 ? 14.047 46.031 -3.055 1 95.94 908 SER A N 1
ATOM 7225 C CA . SER A 1 908 ? 12.742 46.625 -2.801 1 95.94 908 SER A CA 1
ATOM 7226 C C . SER A 1 908 ? 12.766 48.125 -3.045 1 95.94 908 SER A C 1
ATOM 7228 O O . SER A 1 908 ? 13.789 48.781 -2.836 1 95.94 908 SER A O 1
ATOM 7230 N N . ARG A 1 909 ? 11.641 48.656 -3.396 1 96.25 909 ARG A N 1
ATOM 7231 C CA . ARG A 1 909 ? 11.531 50.094 -3.611 1 96.25 909 ARG A CA 1
ATOM 7232 C C . ARG A 1 909 ? 11.812 50.844 -2.326 1 96.25 909 ARG A C 1
ATOM 7234 O O . ARG A 1 909 ? 12.109 52.062 -2.365 1 96.25 909 ARG A O 1
ATOM 7241 N N . GLU A 1 910 ? 11.742 50.156 -1.237 1 95.81 910 GLU A N 1
ATOM 7242 C CA . GLU A 1 910 ? 12.086 50.781 0.026 1 95.81 910 GLU A CA 1
ATOM 7243 C C . GLU A 1 910 ? 13.516 51.312 0.002 1 95.81 910 GLU A C 1
ATOM 7245 O O . GLU A 1 910 ? 13.828 52.312 0.646 1 95.81 910 GLU A O 1
ATOM 7250 N N . ALA A 1 911 ? 14.352 50.75 -0.719 1 95.94 911 ALA A N 1
ATOM 7251 C CA . ALA A 1 911 ? 15.75 51.156 -0.809 1 95.94 911 ALA A CA 1
ATOM 7252 C C . ALA A 1 911 ? 15.875 52.531 -1.456 1 95.94 911 ALA A C 1
ATOM 7254 O O . ALA A 1 911 ? 16.875 53.219 -1.246 1 95.94 911 ALA A O 1
ATOM 7255 N N . LEU A 1 912 ? 14.914 52.875 -2.287 1 95.81 912 LEU A N 1
ATOM 7256 C CA . LEU A 1 912 ? 14.922 54.188 -2.951 1 95.81 912 LEU A CA 1
ATOM 7257 C C . LEU A 1 912 ? 14.805 55.312 -1.934 1 95.81 912 LEU A C 1
ATOM 7259 O O . LEU A 1 912 ? 15.125 56.469 -2.24 1 95.81 912 LEU A O 1
ATOM 7263 N N . ASP A 1 913 ? 14.422 54.938 -0.752 1 96.25 913 ASP A N 1
ATOM 7264 C CA . ASP A 1 913 ? 14.258 55.906 0.316 1 96.25 913 ASP A CA 1
ATOM 7265 C C . ASP A 1 913 ? 15.523 56 1.163 1 96.25 913 ASP A C 1
ATOM 7267 O O . ASP A 1 913 ? 15.461 56.375 2.336 1 96.25 913 ASP A O 1
ATOM 7271 N N . ARG A 1 914 ? 16.625 55.688 0.651 1 95.94 914 ARG A N 1
ATOM 7272 C CA . ARG A 1 914 ? 17.891 55.719 1.378 1 95.94 914 ARG A CA 1
ATOM 7273 C C . ARG A 1 914 ? 18.25 57.125 1.813 1 95.94 914 ARG A C 1
ATOM 7275 O O . ARG A 1 914 ? 17.875 58.094 1.165 1 95.94 914 ARG A O 1
ATOM 7282 N N . TRP A 1 915 ? 19.016 57.156 2.807 1 96.25 915 TRP A N 1
ATOM 7283 C CA . TRP A 1 915 ? 19.484 58.438 3.371 1 96.25 915 TRP A CA 1
ATOM 7284 C C . TRP A 1 915 ? 20.484 59.094 2.436 1 96.25 915 TRP A C 1
ATOM 7286 O O . TRP A 1 915 ? 21.359 58.438 1.876 1 96.25 915 TRP A O 1
ATOM 7296 N N . THR A 1 916 ? 20.297 60.375 2.18 1 94.56 916 THR A N 1
ATOM 7297 C CA . THR A 1 916 ? 21.25 61.312 1.566 1 94.56 916 THR A CA 1
ATOM 7298 C C . THR A 1 916 ? 21.297 62.625 2.328 1 94.56 916 THR A C 1
ATOM 7300 O O . THR A 1 916 ? 20.375 62.938 3.107 1 94.56 916 THR A O 1
ATOM 7303 N N . PRO A 1 917 ? 22.359 63.312 2.172 1 93.94 917 PRO A N 1
ATOM 7304 C CA . PRO A 1 917 ? 22.406 64.562 2.883 1 93.94 917 PRO A CA 1
ATOM 7305 C C . PRO A 1 917 ? 21.188 65.438 2.596 1 93.94 917 PRO A C 1
ATOM 7307 O O . PRO A 1 917 ? 20.781 66.25 3.449 1 93.94 917 PRO A O 1
ATOM 7310 N N . GLU A 1 918 ? 20.531 65.312 1.456 1 93.44 918 GLU A N 1
ATOM 7311 C CA . GLU A 1 918 ? 19.359 66.125 1.058 1 93.44 918 GLU A CA 1
ATOM 7312 C C . GLU A 1 918 ? 18.062 65.438 1.475 1 93.44 918 GLU A C 1
ATOM 7314 O O . GLU A 1 918 ? 16.984 66 1.428 1 93.44 918 GLU A O 1
ATOM 7319 N N . HIS A 1 919 ? 18.219 64.188 1.859 1 95.19 919 HIS A N 1
ATOM 7320 C CA . HIS A 1 919 ? 17.078 63.406 2.27 1 95.19 919 HIS A CA 1
ATOM 7321 C C . HIS A 1 919 ? 17.375 62.656 3.568 1 95.19 919 HIS A C 1
ATOM 7323 O O . HIS A 1 919 ? 17.594 61.438 3.557 1 95.19 919 HIS A O 1
ATOM 7329 N N . GLN A 1 920 ? 17.172 63.25 4.707 1 95.06 920 GLN A N 1
ATOM 7330 C CA . GLN A 1 920 ? 17.672 62.688 5.961 1 95.06 920 GLN A CA 1
ATOM 7331 C C . GLN A 1 920 ? 16.531 62.094 6.777 1 95.06 920 GLN A C 1
ATOM 7333 O O . GLN A 1 920 ? 16.781 61.344 7.723 1 95.06 920 GLN A O 1
ATOM 7338 N N . ASN A 1 921 ? 15.281 62.469 6.457 1 94.62 921 ASN A N 1
ATOM 7339 C CA . ASN A 1 921 ? 14.141 61.906 7.184 1 94.62 921 ASN A CA 1
ATOM 7340 C C . ASN A 1 921 ? 13.742 60.562 6.648 1 94.62 921 ASN A C 1
ATOM 7342 O O . ASN A 1 921 ? 12.727 60.406 5.957 1 94.62 921 ASN A O 1
ATOM 7346 N N . THR A 1 922 ? 14.445 59.5 6.953 1 96.5 922 THR A N 1
ATOM 7347 C CA . THR A 1 922 ? 14.25 58.125 6.52 1 96.5 922 THR A CA 1
ATOM 7348 C C . THR A 1 922 ? 14.828 57.156 7.547 1 96.5 922 THR A C 1
ATOM 7350 O O . THR A 1 922 ? 15.609 57.531 8.406 1 96.5 922 THR A O 1
ATOM 7353 N N . ASP A 1 923 ? 14.344 56 7.492 1 95.94 923 ASP A N 1
ATOM 7354 C CA . ASP A 1 923 ? 14.914 54.969 8.367 1 95.94 923 ASP A CA 1
ATOM 7355 C C . ASP A 1 923 ? 15.781 54 7.586 1 95.94 923 ASP A C 1
ATOM 7357 O O . ASP A 1 923 ? 16.188 52.969 8.109 1 95.94 923 ASP A O 1
ATOM 7361 N N . VAL A 1 924 ? 15.984 54.219 6.27 1 96.44 924 VAL A N 1
ATOM 7362 C CA . VAL A 1 924 ? 16.891 53.406 5.453 1 96.44 924 VAL A CA 1
ATOM 7363 C C . VAL A 1 924 ? 18.266 54.062 5.418 1 96.44 924 VAL A C 1
ATOM 7365 O O . VAL A 1 924 ? 18.406 55.219 5.004 1 96.44 924 VAL A O 1
ATOM 7368 N N . PRO A 1 925 ? 19.297 53.344 5.801 1 95.31 925 PRO A N 1
ATOM 7369 C CA . PRO A 1 925 ? 20.656 53.938 5.801 1 95.31 925 PRO A CA 1
ATOM 7370 C C . PRO A 1 925 ? 21.109 54.344 4.406 1 95.31 925 PRO A C 1
ATOM 7372 O O . PRO A 1 925 ? 20.406 54.125 3.422 1 95.31 925 PRO A O 1
ATOM 7375 N N . SER A 1 926 ? 22.328 55 4.371 1 93.31 926 SER A N 1
ATOM 7376 C CA . SER A 1 926 ? 22.828 55.5 3.107 1 93.31 926 SER A CA 1
ATOM 7377 C C . SER A 1 926 ? 23.109 54.375 2.115 1 93.31 926 SER A C 1
ATOM 7379 O O . SER A 1 926 ? 23.141 54.625 0.903 1 93.31 926 SER A O 1
ATOM 7381 N N . LEU A 1 927 ? 23.344 53.156 2.557 1 91.5 927 LEU A N 1
ATOM 7382 C CA . LEU A 1 927 ? 23.578 51.938 1.779 1 91.5 927 LEU A CA 1
ATOM 7383 C C . LEU A 1 927 ? 24.891 52.062 0.994 1 91.5 927 LEU A C 1
ATOM 7385 O O . LEU A 1 927 ? 25.094 51.344 0.025 1 91.5 927 LEU A O 1
ATOM 7389 N N . THR A 1 928 ? 25.75 53 1.375 1 87.75 928 THR A N 1
ATOM 7390 C CA . THR A 1 928 ? 27.016 53.219 0.671 1 87.75 928 THR A CA 1
ATOM 7391 C C . THR A 1 928 ? 28.125 52.375 1.274 1 87.75 928 THR A C 1
ATOM 7393 O O . THR A 1 928 ? 29.219 52.281 0.703 1 87.75 928 THR A O 1
ATOM 7396 N N . ARG A 1 929 ? 27.828 51.781 2.402 1 81.81 929 ARG A N 1
ATOM 7397 C CA . ARG A 1 929 ? 28.781 50.938 3.105 1 81.81 929 ARG A CA 1
ATOM 7398 C C . ARG A 1 929 ? 28.156 49.594 3.457 1 81.81 929 ARG A C 1
ATOM 7400 O O . ARG A 1 929 ? 26.953 49.406 3.271 1 81.81 929 ARG A O 1
ATOM 7407 N N . VAL A 1 930 ? 29.047 48.75 3.887 1 80.12 930 VAL A N 1
ATOM 7408 C CA . VAL A 1 930 ? 28.562 47.438 4.32 1 80.12 930 VAL A CA 1
ATOM 7409 C C . VAL A 1 930 ? 27.562 47.625 5.469 1 80.12 930 VAL A C 1
ATOM 7411 O O . VAL A 1 930 ? 27.75 48.5 6.328 1 80.12 930 VAL A O 1
ATOM 7414 N N . THR A 1 931 ? 26.594 46.844 5.418 1 82.5 931 THR A N 1
ATOM 7415 C CA . THR A 1 931 ? 25.547 46.906 6.43 1 82.5 931 THR A CA 1
ATOM 7416 C C . THR A 1 931 ? 26.125 46.688 7.824 1 82.5 931 THR A C 1
ATOM 7418 O O . THR A 1 931 ? 26.844 45.719 8.055 1 82.5 931 THR A O 1
ATOM 7421 N N . ASP A 1 932 ? 25.797 47.531 8.695 1 83.44 932 ASP A N 1
ATOM 7422 C CA . ASP A 1 932 ? 26.156 47.344 10.102 1 83.44 932 ASP A CA 1
ATOM 7423 C C . ASP A 1 932 ? 25.5 46.125 10.695 1 83.44 932 ASP A C 1
ATOM 7425 O O . ASP A 1 932 ? 24.281 45.969 10.664 1 83.44 932 ASP A O 1
ATOM 7429 N N . PRO A 1 933 ? 26.297 45.188 11.219 1 84 933 PRO A N 1
ATOM 7430 C CA . PRO A 1 933 ? 25.734 43.969 11.781 1 84 933 PRO A CA 1
ATOM 7431 C C . PRO A 1 933 ? 24.719 44.219 12.891 1 84 933 PRO A C 1
ATOM 7433 O O . PRO A 1 933 ? 23.828 43.406 13.117 1 84 933 PRO A O 1
ATOM 7436 N N . LYS A 1 934 ? 24.844 45.344 13.562 1 88.62 934 LYS A N 1
ATOM 7437 C CA . LYS A 1 934 ? 23.906 45.656 14.648 1 88.62 934 LYS A CA 1
ATOM 7438 C C . LYS A 1 934 ? 22.5 45.875 14.117 1 88.62 934 LYS A C 1
ATOM 7440 O O . LYS A 1 934 ? 21.516 45.719 14.852 1 88.62 934 LYS A O 1
ATOM 7445 N N . LEU A 1 935 ? 22.422 46.219 12.891 1 89.94 935 LEU A N 1
ATOM 7446 C CA . LEU A 1 935 ? 21.125 46.469 12.273 1 89.94 935 LEU A CA 1
ATOM 7447 C C . LEU A 1 935 ? 20.312 45.156 12.242 1 89.94 935 LEU A C 1
ATOM 7449 O O . LEU A 1 935 ? 19.078 45.188 12.352 1 89.94 935 LEU A O 1
ATOM 7453 N N . TYR A 1 936 ? 20.984 44 12.156 1 87.62 936 TYR A N 1
ATOM 7454 C CA . TYR A 1 936 ? 20.344 42.688 12.117 1 87.62 936 TYR A CA 1
ATOM 7455 C C . TYR A 1 936 ? 19.688 42.375 13.453 1 87.62 936 TYR A C 1
ATOM 7457 O O . TYR A 1 936 ? 18.75 41.562 13.508 1 87.62 936 TYR A O 1
ATOM 7465 N N . LEU A 1 937 ? 20.25 42.938 14.453 1 88.62 937 LEU A N 1
ATOM 7466 C CA . LEU A 1 937 ? 19.797 42.625 15.812 1 88.62 937 LEU A CA 1
ATOM 7467 C C . LEU A 1 937 ? 19.219 43.875 16.469 1 88.62 937 LEU A C 1
ATOM 7469 O O . LEU A 1 937 ? 19.594 44.219 17.594 1 88.62 937 LEU A O 1
ATOM 7473 N N . SER A 1 938 ? 18.438 44.562 15.773 1 92.44 938 SER A N 1
ATOM 7474 C CA . SER A 1 938 ? 17.859 45.812 16.281 1 92.44 938 SER A CA 1
ATOM 7475 C C . SER A 1 938 ? 16.359 45.875 16.016 1 92.44 938 SER A C 1
ATOM 7477 O O . SER A 1 938 ? 15.812 45 15.305 1 92.44 938 SER A O 1
ATOM 7479 N N . THR A 1 939 ? 15.742 46.875 16.562 1 94.31 939 THR A N 1
ATOM 7480 C CA . THR A 1 939 ? 14.312 47.062 16.375 1 94.31 939 THR A CA 1
ATOM 7481 C C . THR A 1 939 ? 13.992 47.406 14.93 1 94.31 939 THR A C 1
ATOM 7483 O O . THR A 1 939 ? 12.828 47.375 14.516 1 94.31 939 THR A O 1
ATOM 7486 N N . TRP A 1 940 ? 15.055 47.656 14.109 1 95.06 940 TRP A N 1
ATOM 7487 C CA . TRP A 1 940 ? 14.852 47.875 12.672 1 95.06 940 TRP A CA 1
ATOM 7488 C C . TRP A 1 940 ? 14.508 46.562 11.984 1 95.06 940 TRP A C 1
ATOM 7490 O O . TRP A 1 940 ? 13.656 46.5 11.086 1 95.06 940 TRP A O 1
ATOM 7500 N N . CYS A 1 941 ? 15.156 45.562 12.375 1 92.56 941 CYS A N 1
ATOM 7501 C CA . CYS A 1 941 ? 14.969 44.25 11.789 1 92.56 941 CYS A CA 1
ATOM 7502 C C . CYS A 1 941 ? 13.914 43.438 12.555 1 92.56 941 CYS A C 1
ATOM 7504 O O . CYS A 1 941 ? 13.086 42.781 11.945 1 92.56 941 CYS A O 1
ATOM 7506 N N . ILE A 1 942 ? 14.016 43.406 13.883 1 93.94 942 ILE A N 1
ATOM 7507 C CA . ILE A 1 942 ? 13.031 42.75 14.719 1 93.94 942 ILE A CA 1
ATOM 7508 C C . ILE A 1 942 ? 11.75 43.562 14.797 1 93.94 942 ILE A C 1
ATOM 7510 O O . ILE A 1 942 ? 11.727 44.625 15.445 1 93.94 942 ILE A O 1
ATOM 7514 N N . GLN A 1 943 ? 10.695 43.062 14.172 1 95.38 943 GLN A N 1
ATOM 7515 C CA . GLN A 1 943 ? 9.5 43.844 13.969 1 95.38 943 GLN A CA 1
ATOM 7516 C C . GLN A 1 943 ? 8.281 43.188 14.609 1 95.38 943 GLN A C 1
ATOM 7518 O O . GLN A 1 943 ? 8.273 41.969 14.828 1 95.38 943 GLN A O 1
ATOM 7523 N N . ASP A 1 944 ? 7.348 44.031 14.914 1 96.12 944 ASP A N 1
ATOM 7524 C CA . ASP A 1 944 ? 6.039 43.531 15.336 1 96.12 944 ASP A CA 1
ATOM 7525 C C . ASP A 1 944 ? 5.293 42.906 14.164 1 96.12 944 ASP A C 1
ATOM 7527 O O . ASP A 1 944 ? 5.047 43.562 13.148 1 96.12 944 ASP A O 1
ATOM 7531 N N . ALA A 1 945 ? 4.973 41.688 14.32 1 96.31 945 ALA A N 1
ATOM 7532 C CA . ALA A 1 945 ? 4.277 40.938 13.266 1 96.31 945 ALA A CA 1
ATOM 7533 C C . ALA A 1 945 ? 2.844 40.625 13.672 1 96.31 945 ALA A C 1
ATOM 7535 O O . ALA A 1 945 ? 2.277 39.625 13.242 1 96.31 945 ALA A O 1
ATOM 7536 N N . SER A 1 946 ? 2.23 41.438 14.461 1 97.06 946 SER A N 1
ATOM 7537 C CA . SER A 1 946 ? 0.812 41.312 14.781 1 97.06 946 SER A CA 1
ATOM 7538 C C . SER A 1 946 ? -0.052 41.531 13.539 1 97.06 946 SER A C 1
ATOM 7540 O O . SER A 1 946 ? 0.273 42.344 12.68 1 97.06 946 SER A O 1
ATOM 7542 N N . PHE A 1 947 ? -1.155 40.781 13.492 1 96.62 947 PHE A N 1
ATOM 7543 C CA . PHE A 1 947 ? -2.039 41 12.359 1 96.62 947 PHE A CA 1
ATOM 7544 C C . PHE A 1 947 ? -3.471 40.625 12.695 1 96.62 947 PHE A C 1
ATOM 7546 O O . PHE A 1 947 ? -3.703 39.875 13.648 1 96.62 947 PHE A O 1
ATOM 7553 N N . VAL A 1 948 ? -4.398 41.156 12.008 1 97.75 948 VAL A N 1
ATOM 7554 C CA . VAL A 1 948 ? -5.801 40.75 11.922 1 97.75 948 VAL A CA 1
ATOM 7555 C C . VAL A 1 948 ? -6.156 40.406 10.477 1 97.75 948 VAL A C 1
ATOM 7557 O O . VAL A 1 948 ? -5.895 41.188 9.562 1 97.75 948 VAL A O 1
ATOM 7560 N N . ARG A 1 949 ? -6.742 39.281 10.281 1 96.25 949 ARG A N 1
ATOM 7561 C CA . ARG A 1 949 ? -6.961 38.781 8.93 1 96.25 949 ARG A CA 1
ATOM 7562 C C . ARG A 1 949 ? -8.391 38.281 8.758 1 96.25 949 ARG A C 1
ATOM 7564 O O . ARG A 1 949 ? -8.914 37.562 9.625 1 96.25 949 ARG A O 1
ATOM 7571 N N . MET A 1 950 ? -8.992 38.75 7.699 1 96.5 950 MET A N 1
ATOM 7572 C CA . MET A 1 950 ? -10.211 38.062 7.262 1 96.5 950 MET A CA 1
ATOM 7573 C C . MET A 1 950 ? -9.883 36.75 6.598 1 96.5 950 MET A C 1
ATOM 7575 O O . MET A 1 950 ? -9.688 36.688 5.383 1 96.5 950 MET A O 1
ATOM 7579 N N . ARG A 1 951 ? -9.969 35.75 7.34 1 93.31 951 ARG A N 1
ATOM 7580 C CA . ARG A 1 951 ? -9.5 34.438 6.898 1 93.31 951 ARG A CA 1
ATOM 7581 C C . ARG A 1 951 ? -10.438 33.844 5.855 1 93.31 951 ARG A C 1
ATOM 7583 O O . ARG A 1 951 ? -9.992 33.25 4.883 1 93.31 951 ARG A O 1
ATOM 7590 N N . ASP A 1 952 ? -11.719 33.875 6.172 1 94 952 ASP A N 1
ATOM 7591 C CA . ASP A 1 952 ? -12.695 33.312 5.246 1 94 952 ASP A CA 1
ATOM 7592 C C . ASP A 1 952 ? -13.953 34.156 5.172 1 94 952 ASP A C 1
ATOM 7594 O O . ASP A 1 952 ? -14.43 34.656 6.191 1 94 952 ASP A O 1
ATOM 7598 N N . LEU A 1 953 ? -14.414 34.375 4.039 1 96 953 LEU A N 1
ATOM 7599 C CA . LEU A 1 953 ? -15.719 34.938 3.725 1 96 953 LEU A CA 1
ATOM 7600 C C . LEU A 1 953 ? -16.469 34.062 2.725 1 96 953 LEU A C 1
ATOM 7602 O O . LEU A 1 953 ? -16 33.875 1.603 1 96 953 LEU A O 1
ATOM 7606 N N . THR A 1 954 ? -17.578 33.5 3.127 1 96.19 954 THR A N 1
ATOM 7607 C CA . THR A 1 954 ? -18.297 32.562 2.277 1 96.19 954 THR A CA 1
ATOM 7608 C C . THR A 1 954 ? -19.766 33 2.127 1 96.19 954 THR A C 1
ATOM 7610 O O . THR A 1 954 ? -20.438 33.312 3.115 1 96.19 954 THR A O 1
ATOM 7613 N N . LEU A 1 955 ? -20.234 33.062 0.951 1 96.69 955 LEU A N 1
ATOM 7614 C CA . LEU A 1 955 ? -21.641 33.25 0.609 1 96.69 955 LEU A CA 1
ATOM 7615 C C . LEU A 1 955 ? -22.219 31.984 -0.044 1 96.69 955 LEU A C 1
ATOM 7617 O O . LEU A 1 955 ? -21.641 31.453 -0.993 1 96.69 955 LEU A O 1
ATOM 7621 N N . SER A 1 956 ? -23.281 31.516 0.497 1 95.75 956 SER A N 1
ATOM 7622 C CA . SER A 1 956 ? -23.906 30.328 -0.078 1 95.75 956 SER A CA 1
ATOM 7623 C C . SER A 1 956 ? -25.406 30.516 -0.224 1 95.75 956 SER A C 1
ATOM 7625 O O . SER A 1 956 ? -26.016 31.344 0.461 1 95.75 956 SER A O 1
ATOM 7627 N N . TYR A 1 957 ? -25.969 29.797 -1.107 1 96 957 TYR A N 1
ATOM 7628 C CA . TYR A 1 957 ? -27.391 29.812 -1.369 1 96 957 TYR A CA 1
ATOM 7629 C C . TYR A 1 957 ? -27.938 28.406 -1.593 1 96 957 TYR A C 1
ATOM 7631 O O . TYR A 1 957 ? -27.469 27.703 -2.49 1 96 957 TYR A O 1
ATOM 7639 N N . LEU A 1 958 ? -28.828 28.062 -0.787 1 93.38 958 LEU A N 1
ATOM 7640 C CA . LEU A 1 958 ? -29.562 26.812 -0.962 1 93.38 958 LEU A CA 1
ATOM 7641 C C . LEU A 1 958 ? -30.75 27 -1.899 1 93.38 958 LEU A C 1
ATOM 7643 O O . LEU A 1 958 ? -31.781 27.531 -1.496 1 93.38 958 LEU A O 1
ATOM 7647 N N . ILE A 1 959 ? -30.656 26.406 -3.016 1 92.38 959 ILE A N 1
ATOM 7648 C CA . ILE A 1 959 ? -31.688 26.594 -4.031 1 92.38 959 ILE A CA 1
ATOM 7649 C C . ILE A 1 959 ? -32.906 25.766 -3.678 1 92.38 959 ILE A C 1
ATOM 7651 O O . ILE A 1 959 ? -32.812 24.547 -3.465 1 92.38 959 ILE A O 1
ATOM 7655 N N . PRO A 1 960 ? -34.031 26.422 -3.467 1 88.56 960 PRO A N 1
ATOM 7656 C CA . PRO A 1 960 ? -35.25 25.641 -3.186 1 88.56 960 PRO A CA 1
ATOM 7657 C C . PRO A 1 960 ? -35.688 24.797 -4.375 1 88.56 960 PRO A C 1
ATOM 7659 O O . PRO A 1 960 ? -35.906 25.328 -5.465 1 88.56 960 PRO A O 1
ATOM 7662 N N . LEU A 1 961 ? -35.562 23.562 -4.238 1 84.88 961 LEU A N 1
ATOM 7663 C CA . LEU A 1 961 ? -35.969 22.656 -5.32 1 84.88 961 LEU A CA 1
ATOM 7664 C C . LEU A 1 961 ? -37.312 22.016 -5.023 1 84.88 961 LEU A C 1
ATOM 7666 O O . LEU A 1 961 ? -37.688 21.844 -3.861 1 84.88 961 LEU A O 1
ATOM 7670 N N . LYS A 1 962 ? -38.125 21.688 -6.102 1 77.38 962 LYS A N 1
ATOM 7671 C CA . LYS A 1 962 ? -39.406 20.984 -5.957 1 77.38 962 LYS A CA 1
ATOM 7672 C C . LYS A 1 962 ? -39.188 19.531 -5.539 1 77.38 962 LYS A C 1
ATOM 7674 O O . LYS A 1 962 ? -38.219 18.922 -5.926 1 77.38 962 LYS A O 1
ATOM 7679 N N . LYS A 1 963 ? -40.188 19.062 -4.727 1 69.94 963 LYS A N 1
ATOM 7680 C CA . LYS A 1 963 ? -40.125 17.672 -4.246 1 69.94 963 LYS A CA 1
ATOM 7681 C C . LYS A 1 963 ? -40.219 16.688 -5.402 1 69.94 963 LYS A C 1
ATOM 7683 O O . LYS A 1 963 ? -41 16.906 -6.344 1 69.94 963 LYS A O 1
ATOM 7688 N N . GLY A 1 964 ? -39.375 15.633 -5.516 1 62.22 964 GLY A N 1
ATOM 7689 C CA . GLY A 1 964 ? -39.469 14.578 -6.516 1 62.22 964 GLY A CA 1
ATOM 7690 C C . GLY A 1 964 ? -38.344 14.641 -7.551 1 62.22 964 GLY A C 1
ATOM 7691 O O . GLY A 1 964 ? -38.219 13.734 -8.383 1 62.22 964 GLY A O 1
ATOM 7692 N N . PHE A 1 965 ? -37.656 15.789 -7.52 1 63.28 965 PHE A N 1
ATOM 7693 C CA . PHE A 1 965 ? -36.562 15.922 -8.469 1 63.28 965 PHE A CA 1
ATOM 7694 C C . PHE A 1 965 ? -35.406 15.016 -8.078 1 63.28 965 PHE A C 1
ATOM 7696 O O . PHE A 1 965 ? -35.25 14.672 -6.906 1 63.28 965 PHE A O 1
ATOM 7703 N N . PHE A 1 966 ? -34.75 14.5 -9.047 1 72 966 PHE A N 1
ATOM 7704 C CA . PHE A 1 966 ? -33.562 13.648 -8.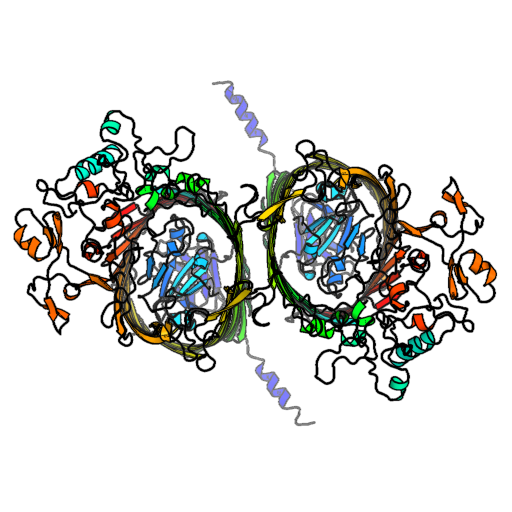906 1 72 966 PHE A CA 1
ATOM 7705 C C . PHE A 1 966 ? -32.562 14.25 -7.918 1 72 966 PHE A C 1
ATOM 7707 O O . PHE A 1 966 ? -31.922 13.531 -7.152 1 72 966 PHE A O 1
ATOM 7714 N N . ILE A 1 967 ? -32.625 15.625 -7.824 1 84.75 967 ILE A N 1
ATOM 7715 C CA . ILE A 1 967 ? -31.766 16.359 -6.906 1 84.75 967 ILE A CA 1
ATOM 7716 C C . ILE A 1 967 ? -32.562 16.781 -5.676 1 84.75 967 ILE A C 1
ATOM 7718 O O . ILE A 1 967 ? -33.562 17.5 -5.793 1 84.75 967 ILE A O 1
ATOM 7722 N N . GLU A 1 968 ? -32.125 16.391 -4.5 1 82.69 968 GLU A N 1
ATOM 7723 C CA . GLU A 1 968 ? -32.812 16.719 -3.252 1 82.69 968 GLU A CA 1
ATOM 7724 C C . GLU A 1 968 ? -32.406 18.094 -2.736 1 82.69 968 GLU A C 1
ATOM 7726 O O . GLU A 1 968 ? -33.219 18.844 -2.219 1 82.69 968 GLU A O 1
ATOM 7731 N N . GLU A 1 969 ? -31.156 18.312 -2.775 1 88.56 969 GLU A N 1
ATOM 7732 C CA . GLU A 1 969 ? -30.609 19.578 -2.307 1 88.56 969 GLU A CA 1
ATOM 7733 C C . GLU A 1 969 ? -29.516 20.078 -3.236 1 88.56 969 GLU A C 1
ATOM 7735 O O . GLU A 1 969 ? -28.719 19.297 -3.748 1 88.56 969 GLU A O 1
ATOM 7740 N N . LEU A 1 970 ? -29.547 21.312 -3.51 1 92.5 970 LEU A N 1
ATOM 7741 C CA . LEU A 1 970 ? -28.516 21.984 -4.301 1 92.5 970 LEU A CA 1
ATOM 7742 C C . LEU A 1 970 ? -28.078 23.281 -3.645 1 92.5 970 LEU A C 1
ATOM 7744 O O . LEU A 1 970 ? -28.891 24.203 -3.496 1 92.5 970 LEU A O 1
ATOM 7748 N N . LYS A 1 971 ? -26.938 23.328 -3.279 1 94.56 971 LYS A N 1
ATOM 7749 C CA . LYS A 1 971 ? -26.344 24.531 -2.68 1 94.56 971 LYS A CA 1
ATOM 7750 C C . LYS A 1 971 ? -25.219 25.078 -3.551 1 94.56 971 LYS A C 1
ATOM 7752 O O . LYS A 1 971 ? -24.297 24.344 -3.934 1 94.56 971 LYS A O 1
ATOM 7757 N N . VAL A 1 972 ? -25.266 26.328 -3.896 1 96.19 972 VAL A N 1
ATOM 7758 C CA . VAL A 1 972 ? -24.188 27 -4.602 1 96.19 972 VAL A CA 1
ATOM 7759 C C . VAL A 1 972 ? -23.484 27.969 -3.654 1 96.19 972 VAL A C 1
ATOM 7761 O O . VAL A 1 972 ? -24.109 28.578 -2.791 1 96.19 972 VAL A O 1
ATOM 7764 N N . PHE A 1 973 ? -22.156 28.062 -3.818 1 96.38 973 PHE A N 1
ATOM 7765 C CA . PHE A 1 973 ? -21.469 28.938 -2.883 1 96.38 973 PHE A CA 1
ATOM 7766 C C . PHE A 1 973 ? -20.25 29.578 -3.537 1 96.38 973 PHE A C 1
ATOM 7768 O O . PHE A 1 973 ? -19.766 29.109 -4.57 1 96.38 973 PHE A O 1
ATOM 7775 N N . SER A 1 974 ? -19.766 30.625 -2.949 1 96.75 974 SER A N 1
ATOM 7776 C CA . SER A 1 974 ? -18.516 31.312 -3.244 1 96.75 974 SER A CA 1
ATOM 7777 C C . SER A 1 974 ? -17.797 31.734 -1.965 1 96.75 974 SER A C 1
ATOM 7779 O O . SER A 1 974 ? -18.438 32.094 -0.978 1 96.75 974 SER A O 1
ATOM 7781 N N . SER A 1 975 ? -16.531 31.594 -1.982 1 96.25 975 SER A N 1
ATOM 7782 C CA . SER A 1 975 ? -15.75 31.906 -0.793 1 96.25 975 SER A CA 1
ATOM 7783 C C . SER A 1 975 ? -14.453 32.625 -1.159 1 96.25 975 SER A C 1
ATOM 7785 O O . SER A 1 975 ? -13.922 32.438 -2.254 1 96.25 975 SER A O 1
ATOM 7787 N N . VAL A 1 976 ? -14.008 33.5 -0.294 1 96.12 976 VAL A N 1
ATOM 7788 C CA . VAL A 1 976 ? -12.711 34.156 -0.419 1 96.12 976 VAL A CA 1
ATOM 7789 C C . VAL A 1 976 ? -11.883 33.906 0.839 1 96.12 976 VAL A C 1
ATOM 7791 O O . VAL A 1 976 ? -12.359 34.125 1.956 1 96.12 976 VAL A O 1
ATOM 7794 N N . THR A 1 977 ? -10.734 33.375 0.646 1 94.06 977 THR A N 1
ATOM 7795 C CA . THR A 1 977 ? -9.797 33.188 1.745 1 94.06 977 THR A CA 1
ATOM 7796 C C . THR A 1 977 ? -8.703 34.281 1.723 1 94.06 977 THR A C 1
ATOM 7798 O O . THR A 1 977 ? -8.102 34.531 0.681 1 94.06 977 THR A O 1
ATOM 7801 N N . ASN A 1 978 ? -8.461 34.875 2.861 1 94 978 ASN A N 1
ATOM 7802 C CA . ASN A 1 978 ? -7.48 35.938 3.016 1 94 978 ASN A CA 1
ATOM 7803 C C . ASN A 1 978 ? -7.848 37.156 2.184 1 94 978 ASN A C 1
ATOM 7805 O O . ASN A 1 978 ? -7.051 37.625 1.369 1 94 978 ASN A O 1
ATOM 7809 N N . LEU A 1 979 ? -9.047 37.688 2.42 1 95.19 979 LEU A N 1
ATOM 7810 C CA . LEU A 1 979 ? -9.531 38.844 1.692 1 95.19 979 LEU A CA 1
ATOM 7811 C C . LEU A 1 979 ? -8.664 40.062 1.987 1 95.19 979 LEU A C 1
ATOM 7813 O O . LEU A 1 979 ? -8.266 40.781 1.068 1 95.19 979 LEU A O 1
ATOM 7817 N N . PHE A 1 980 ? -8.422 40.25 3.311 1 95.38 980 PHE A N 1
ATOM 7818 C CA . PHE A 1 980 ? -7.492 41.312 3.688 1 95.38 980 PHE A CA 1
ATOM 7819 C C . PHE A 1 980 ? -6.762 40.969 4.977 1 95.38 980 PHE A C 1
ATOM 7821 O O . PHE A 1 980 ? -7.27 40.188 5.789 1 95.38 980 PHE A O 1
ATOM 7828 N N . THR A 1 981 ? -5.641 41.469 5.125 1 95.94 981 THR A N 1
ATOM 7829 C CA . THR A 1 981 ? -4.812 41.344 6.32 1 95.94 981 THR A CA 1
ATOM 7830 C C . THR A 1 981 ? -4.293 42.688 6.766 1 95.94 981 THR A C 1
ATOM 7832 O O . THR A 1 981 ? -3.623 43.406 6 1 95.94 981 THR A O 1
ATOM 7835 N N . ILE A 1 982 ? -4.652 43.062 7.973 1 97.56 982 ILE A N 1
ATOM 7836 C CA . ILE A 1 982 ? -4.191 44.312 8.555 1 97.56 982 ILE A CA 1
ATOM 7837 C C . ILE A 1 982 ? -2.979 44.062 9.445 1 97.56 982 ILE A C 1
ATOM 7839 O O . ILE A 1 982 ? -3.062 43.312 10.414 1 97.56 982 ILE A O 1
ATOM 7843 N N . THR A 1 983 ? -1.881 44.625 9.148 1 96.81 983 THR A N 1
ATOM 7844 C CA . THR A 1 983 ? -0.649 44.406 9.898 1 96.81 983 THR A CA 1
ATOM 7845 C C . THR A 1 983 ? 0.312 45.594 9.703 1 96.81 983 THR A C 1
ATOM 7847 O O . THR A 1 983 ? 0.232 46.281 8.695 1 96.81 983 THR A O 1
ATOM 7850 N N . LYS A 1 984 ? 1.196 45.875 10.656 1 94.88 984 LYS A N 1
ATOM 7851 C CA . LYS A 1 984 ? 2.266 46.875 10.531 1 94.88 984 LYS A CA 1
ATOM 7852 C C . LYS A 1 984 ? 3.572 46.219 10.102 1 94.88 984 LYS A C 1
ATOM 7854 O O . LYS A 1 984 ? 4.582 46.875 9.906 1 94.88 984 LYS A O 1
ATOM 7859 N N . TYR A 1 985 ? 3.566 44.938 9.992 1 95.44 985 TYR A N 1
ATOM 7860 C CA . TYR A 1 985 ? 4.754 44.188 9.594 1 95.44 985 TYR A CA 1
ATOM 7861 C C . TYR A 1 985 ? 5.18 44.562 8.18 1 95.44 985 TYR A C 1
ATOM 7863 O O . TYR A 1 985 ? 4.355 44.594 7.262 1 95.44 985 TYR A O 1
ATOM 7871 N N . LYS A 1 986 ? 6.422 44.781 7.996 1 93.69 986 LYS A N 1
ATOM 7872 C CA . LYS A 1 986 ? 6.91 45.281 6.711 1 93.69 986 LYS A CA 1
ATOM 7873 C C . LYS A 1 986 ? 7.191 44.125 5.746 1 93.69 986 LYS A C 1
ATOM 7875 O O . LYS A 1 986 ? 7.277 44.344 4.535 1 93.69 986 LYS A O 1
ATOM 7880 N N . GLY A 1 987 ? 7.328 42.969 6.289 1 92.69 987 GLY A N 1
ATOM 7881 C CA . GLY A 1 987 ? 7.539 41.812 5.41 1 92.69 987 GLY A CA 1
ATOM 7882 C C . GLY A 1 987 ? 6.281 41.406 4.668 1 92.69 987 GLY A C 1
ATOM 7883 O O . GLY A 1 987 ? 5.23 42.031 4.812 1 92.69 987 GLY A O 1
ATOM 7884 N N . ILE A 1 988 ? 6.402 40.375 3.867 1 91.44 988 ILE A N 1
ATOM 7885 C CA . ILE A 1 988 ? 5.328 39.938 2.98 1 91.44 988 ILE A CA 1
ATOM 7886 C C . ILE A 1 988 ? 4.242 39.25 3.791 1 91.44 988 ILE A C 1
ATOM 7888 O O . ILE A 1 988 ? 3.055 39.531 3.633 1 91.44 988 ILE A O 1
ATOM 7892 N N . ASN A 1 989 ? 4.609 38.281 4.621 1 91.88 989 ASN A N 1
ATOM 7893 C CA . ASN A 1 989 ? 3.678 37.5 5.41 1 91.88 989 ASN A CA 1
ATOM 7894 C C . ASN A 1 989 ? 3.988 37.594 6.902 1 91.88 989 ASN A C 1
ATOM 7896 O O . ASN A 1 989 ? 5.035 37.125 7.352 1 91.88 989 ASN A O 1
ATOM 7900 N N . PRO A 1 990 ? 3.098 38.125 7.633 1 92.94 990 PRO A N 1
ATOM 7901 C CA . PRO A 1 990 ? 3.375 38.25 9.07 1 92.94 990 PRO A CA 1
ATOM 7902 C C . PRO A 1 990 ? 3.26 36.906 9.812 1 92.94 990 PRO A C 1
ATOM 7904 O O . PRO A 1 990 ? 3.682 36.812 10.961 1 92.94 990 PRO A O 1
ATOM 7907 N N . ASP A 1 991 ? 2.719 35.938 9.172 1 90.62 991 ASP A N 1
ATOM 7908 C CA . ASP A 1 991 ? 2.49 34.656 9.844 1 90.62 991 ASP A CA 1
ATOM 7909 C C . ASP A 1 991 ? 3.723 33.75 9.758 1 90.62 991 ASP A C 1
ATOM 7911 O O . ASP A 1 991 ? 3.604 32.531 9.719 1 90.62 991 ASP A O 1
ATOM 7915 N N . VAL A 1 992 ? 4.887 34.219 9.727 1 89.25 992 VAL A N 1
ATOM 7916 C CA . VAL A 1 992 ? 6.148 33.469 9.758 1 89.25 992 VAL A CA 1
ATOM 7917 C C . VAL A 1 992 ? 6.598 33.281 11.203 1 89.25 992 VAL A C 1
ATOM 7919 O O . VAL A 1 992 ? 6.379 34.156 12.047 1 89.25 992 VAL A O 1
ATOM 7922 N N . GLN A 1 993 ? 7.215 32.188 11.398 1 83.12 993 GLN A N 1
ATOM 7923 C CA . GLN A 1 993 ? 7.641 31.922 12.766 1 83.12 993 GLN A CA 1
ATOM 7924 C C . GLN A 1 993 ? 9.07 32.406 13 1 83.12 993 GLN A C 1
ATOM 7926 O O . GLN A 1 993 ? 9.992 31.953 12.312 1 83.12 993 GLN A O 1
ATOM 7931 N N . TYR A 1 994 ? 9.344 33.219 13.805 1 82.38 994 TYR A N 1
ATOM 7932 C CA . TYR A 1 994 ? 10.586 33.688 14.43 1 82.38 994 TYR A CA 1
ATOM 7933 C C . TYR A 1 994 ? 11.453 34.438 13.43 1 82.38 994 TYR A C 1
ATOM 7935 O O . TYR A 1 994 ? 11.805 35.594 13.656 1 82.38 994 TYR A O 1
ATOM 7943 N N . ILE A 1 995 ? 11.75 33.656 12.305 1 85.94 995 ILE A N 1
ATOM 7944 C CA . ILE A 1 995 ? 12.688 34.25 11.352 1 85.94 995 ILE A CA 1
ATOM 7945 C C . ILE A 1 995 ? 12.062 34.281 9.961 1 85.94 995 ILE A C 1
ATOM 7947 O O . ILE A 1 995 ? 11.602 33.25 9.453 1 85.94 995 ILE A O 1
ATOM 7951 N N . ASP A 1 996 ? 12.039 35.406 9.523 1 89.94 996 ASP A N 1
ATOM 7952 C CA . ASP A 1 996 ? 11.648 35.625 8.125 1 89.94 996 ASP A CA 1
ATOM 7953 C C . ASP A 1 996 ? 12.875 35.781 7.234 1 89.94 996 ASP A C 1
ATOM 7955 O O . ASP A 1 996 ? 13.266 36.906 6.926 1 89.94 996 ASP A O 1
ATOM 7959 N N . GLY A 1 997 ? 13.414 34.625 6.875 1 85.81 997 GLY A N 1
ATOM 7960 C CA . GLY A 1 997 ? 14.602 34.625 6.027 1 85.81 997 GLY A CA 1
ATOM 7961 C C . GLY A 1 997 ? 14.328 34.094 4.629 1 85.81 997 GLY A C 1
ATOM 7962 O O . GLY A 1 997 ? 13.18 33.812 4.281 1 85.81 997 GLY A O 1
ATOM 7963 N N . ARG A 1 998 ? 15.383 33.938 3.887 1 81.81 998 ARG A N 1
ATOM 7964 C CA . ARG A 1 998 ? 15.305 33.531 2.49 1 81.81 998 ARG A CA 1
ATOM 7965 C C . ARG A 1 998 ? 14.484 32.25 2.342 1 81.81 998 ARG A C 1
ATOM 7967 O O . ARG A 1 998 ? 13.68 32.125 1.416 1 81.81 998 ARG A O 1
ATOM 7974 N N . GLY A 1 999 ? 14.664 31.391 3.254 1 76.19 999 GLY A N 1
ATOM 7975 C CA . GLY A 1 999 ? 14 30.109 3.166 1 76.19 999 GLY A CA 1
ATOM 7976 C C . GLY A 1 999 ? 12.508 30.188 3.4 1 76.19 999 GLY A C 1
ATOM 7977 O O . GLY A 1 999 ? 11.766 29.281 3.002 1 76.19 999 GLY A O 1
ATOM 7978 N N . ASN A 1 1000 ? 12.094 31.281 3.906 1 79.06 1000 ASN A N 1
ATOM 7979 C CA . ASN A 1 1000 ? 10.688 31.422 4.246 1 79.06 1000 ASN A CA 1
ATOM 7980 C C . ASN A 1 1000 ? 9.977 32.406 3.322 1 79.06 1000 ASN A C 1
ATOM 7982 O O . ASN A 1 1000 ? 8.836 32.781 3.568 1 79.06 1000 ASN A O 1
ATOM 7986 N N . MET A 1 1001 ? 10.688 32.781 2.312 1 86.62 1001 MET A N 1
ATOM 7987 C CA . MET A 1 1001 ? 10.078 33.75 1.396 1 86.62 1001 MET A CA 1
ATOM 7988 C C . MET A 1 1001 ? 9.125 33.031 0.434 1 86.62 1001 MET A C 1
ATOM 7990 O O . MET A 1 1001 ? 9.555 32.25 -0.409 1 86.62 1001 MET A O 1
ATOM 7994 N N . ASN A 1 1002 ? 7.891 33.188 0.642 1 88.06 1002 ASN A N 1
ATOM 7995 C CA . ASN A 1 1002 ? 6.82 32.719 -0.222 1 88.06 1002 ASN A CA 1
ATOM 7996 C C . ASN A 1 1002 ? 5.766 33.781 -0.479 1 88.06 1002 ASN A C 1
ATOM 7998 O O . ASN A 1 1002 ? 5.617 34.719 0.316 1 88.06 1002 ASN A O 1
ATOM 8002 N N . PRO A 1 1003 ? 5.098 33.594 -1.619 1 88.75 1003 PRO A N 1
ATOM 8003 C CA . PRO A 1 1003 ? 4.02 34.562 -1.826 1 88.75 1003 PRO A CA 1
ATOM 8004 C C . PRO A 1 1003 ? 2.898 34.438 -0.8 1 88.75 1003 PRO A C 1
ATOM 8006 O O . PRO A 1 1003 ? 2.568 33.312 -0.384 1 88.75 1003 PRO A O 1
ATOM 8009 N N . PHE A 1 1004 ? 2.43 35.594 -0.39 1 89.19 1004 PHE A N 1
ATOM 8010 C CA . PHE A 1 1004 ? 1.219 35.656 0.421 1 89.19 1004 PHE A CA 1
ATOM 8011 C C . PHE A 1 1004 ? -0.025 35.594 -0.456 1 89.19 1004 PHE A C 1
ATOM 8013 O O . PHE A 1 1004 ? -0.278 36.469 -1.261 1 89.19 1004 PHE A O 1
ATOM 8020 N N . THR A 1 1005 ? -0.852 34.562 -0.316 1 91.31 1005 THR A N 1
ATOM 8021 C CA . THR A 1 1005 ? -1.829 34.25 -1.354 1 91.31 1005 THR A CA 1
ATOM 8022 C C . THR A 1 1005 ? -3.242 34.562 -0.884 1 91.31 1005 THR A C 1
ATOM 8024 O O . THR A 1 1005 ? -3.543 34.5 0.308 1 91.31 1005 THR A O 1
ATOM 8027 N N . ARG A 1 1006 ? -4.043 35.031 -1.814 1 94.19 1006 ARG A N 1
ATOM 8028 C CA . ARG A 1 1006 ? -5.496 35.156 -1.711 1 94.19 1006 ARG A CA 1
ATOM 8029 C C . ARG A 1 1006 ? -6.195 34.188 -2.656 1 94.19 1006 ARG A C 1
ATOM 8031 O O . ARG A 1 1006 ? -5.797 34.031 -3.814 1 94.19 1006 ARG A O 1
ATOM 8038 N N . THR A 1 1007 ? -7.23 33.5 -2.139 1 94.62 1007 THR A N 1
ATOM 8039 C CA . THR A 1 1007 ? -7.879 32.469 -2.945 1 94.62 1007 THR A CA 1
ATOM 8040 C C . THR A 1 1007 ? -9.367 32.781 -3.1 1 94.62 1007 THR A C 1
ATOM 8042 O O . THR A 1 1007 ? -10.047 33.094 -2.123 1 94.62 1007 THR A O 1
ATOM 8045 N N . ILE A 1 1008 ? -9.867 32.688 -4.281 1 96.19 1008 ILE A N 1
ATOM 8046 C CA . ILE A 1 1008 ? -11.289 32.781 -4.574 1 96.19 1008 ILE A CA 1
ATOM 8047 C C . ILE A 1 1008 ? -11.82 31.422 -5.035 1 96.19 1008 ILE A C 1
ATOM 8049 O O . ILE A 1 1008 ? -11.266 30.812 -5.949 1 96.19 1008 ILE A O 1
ATOM 8053 N N . THR A 1 1009 ? -12.875 31.016 -4.418 1 96.38 1009 THR A N 1
ATOM 8054 C CA . THR A 1 1009 ? -13.414 29.672 -4.668 1 96.38 1009 THR A CA 1
ATOM 8055 C C . THR A 1 1009 ? -14.875 29.766 -5.113 1 96.38 1009 THR A C 1
ATOM 8057 O O . THR A 1 1009 ? -15.641 30.578 -4.594 1 96.38 1009 THR A O 1
ATOM 8060 N N . PHE A 1 1010 ? -15.234 28.953 -6.051 1 96.94 1010 PHE A N 1
ATOM 8061 C CA . PHE A 1 1010 ? -16.609 28.703 -6.461 1 96.94 1010 PHE A CA 1
ATOM 8062 C C . PHE A 1 1010 ? -16.938 27.219 -6.395 1 96.94 1010 PHE A C 1
ATOM 8064 O O . PHE A 1 1010 ? -16.109 26.391 -6.754 1 96.94 1010 PHE A O 1
ATOM 8071 N N . GLY A 1 1011 ? -18.125 26.953 -5.844 1 96.5 1011 GLY A N 1
ATOM 8072 C CA . GLY A 1 1011 ? -18.406 25.531 -5.754 1 96.5 1011 GLY A CA 1
ATOM 8073 C C . GLY A 1 1011 ? -19.891 25.219 -5.676 1 96.5 1011 GLY A C 1
ATOM 8074 O O . GLY A 1 1011 ? -20.719 26.125 -5.68 1 96.5 1011 GLY A O 1
ATOM 8075 N N . ILE A 1 1012 ? -20.219 23.906 -5.711 1 96.19 1012 ILE A N 1
ATOM 8076 C CA . ILE A 1 1012 ? -21.578 23.375 -5.617 1 96.19 1012 ILE A CA 1
ATOM 8077 C C . ILE A 1 1012 ? -21.594 22.156 -4.703 1 96.19 1012 ILE A C 1
ATOM 8079 O O . ILE A 1 1012 ? -20.641 21.375 -4.668 1 96.19 1012 ILE A O 1
ATOM 8083 N N . ASN A 1 1013 ? -22.625 22.047 -3.92 1 94.38 1013 ASN A N 1
ATOM 8084 C CA . ASN A 1 1013 ? -22.969 20.844 -3.17 1 94.38 1013 ASN A CA 1
ATOM 8085 C C . ASN A 1 1013 ? -24.328 20.297 -3.594 1 94.38 1013 ASN A C 1
ATOM 8087 O O . ASN A 1 1013 ? -25.312 21.047 -3.645 1 94.38 1013 ASN A O 1
ATOM 8091 N N . LEU A 1 1014 ? -24.328 19.062 -3.926 1 93.19 1014 LEU A N 1
ATOM 8092 C CA . LEU A 1 1014 ? -25.578 18.484 -4.367 1 93.19 1014 LEU A CA 1
ATOM 8093 C C . LEU A 1 1014 ? -25.828 17.141 -3.682 1 93.19 1014 LEU A C 1
ATOM 8095 O O . LEU A 1 1014 ? -24.891 16.406 -3.379 1 93.19 1014 LEU A O 1
ATOM 8099 N N . SER A 1 1015 ? -27.062 16.906 -3.4 1 89 1015 SER A N 1
ATOM 8100 C CA . SER A 1 1015 ? -27.5 15.617 -2.863 1 89 1015 SER A CA 1
ATOM 8101 C C . SER A 1 1015 ? -28.609 15.008 -3.721 1 89 1015 SER A C 1
ATOM 8103 O O . SER A 1 1015 ? -29.469 15.719 -4.227 1 89 1015 SER A O 1
ATOM 8105 N N . LEU A 1 1016 ? -28.547 13.75 -3.836 1 85.62 1016 LEU A N 1
ATOM 8106 C CA . LEU A 1 1016 ? -29.531 13 -4.594 1 85.62 1016 LEU A CA 1
ATOM 8107 C C . LEU A 1 1016 ? -30.25 11.984 -3.705 1 85.62 1016 LEU A C 1
ATOM 8109 O O . LEU A 1 1016 ? -29.656 11.477 -2.746 1 85.62 1016 LEU A O 1
ATOM 8113 N N . MET B 1 1 ? -53.625 31.484 -39.25 1 22.39 1 MET B N 1
ATOM 8114 C CA . MET B 1 1 ? -54.344 31.234 -38 1 22.39 1 MET B CA 1
ATOM 8115 C C . MET B 1 1 ? -54.969 29.828 -38 1 22.39 1 MET B C 1
ATOM 8117 O O . MET B 1 1 ? -55.219 29.266 -36.938 1 22.39 1 MET B O 1
ATOM 8121 N N . LYS B 1 2 ? -55.656 29.484 -39.219 1 27.89 2 LYS B N 1
ATOM 8122 C CA . LYS B 1 2 ? -56.594 28.375 -39.375 1 27.89 2 LYS B CA 1
ATOM 8123 C C . LYS B 1 2 ? -55.906 27.031 -39.156 1 27.89 2 LYS B C 1
ATOM 8125 O O . LYS B 1 2 ? -56.5 26.125 -38.562 1 27.89 2 LYS B O 1
ATOM 8130 N N . SER B 1 3 ? -54.906 26.922 -40.031 1 30.84 3 SER B N 1
ATOM 8131 C CA . SER B 1 3 ? -54.438 25.594 -40.438 1 30.84 3 SER B CA 1
ATOM 8132 C C . SER B 1 3 ? -53.719 24.875 -39.281 1 30.84 3 SER B C 1
ATOM 8134 O O . SER B 1 3 ? -53.281 23.734 -39.438 1 30.84 3 SER B O 1
ATOM 8136 N N . LYS B 1 4 ? -53.219 25.797 -38.312 1 31.92 4 LYS B N 1
ATOM 8137 C CA . LYS B 1 4 ? -52.281 25.312 -37.312 1 31.92 4 LYS B CA 1
ATOM 8138 C C . LYS B 1 4 ? -53.031 24.453 -36.281 1 31.92 4 LYS B C 1
ATOM 8140 O O . LYS B 1 4 ? -52.406 23.984 -35.312 1 31.92 4 LYS B O 1
ATOM 8145 N N . LEU B 1 5 ? -54.438 24.594 -36.438 1 31.33 5 LEU B N 1
ATOM 8146 C CA . LEU B 1 5 ? -55.312 24.047 -35.406 1 31.33 5 LEU B CA 1
ATOM 8147 C C . LEU B 1 5 ? -55.344 22.531 -35.469 1 31.33 5 LEU B C 1
ATOM 8149 O O . LEU B 1 5 ? -55.562 21.859 -34.438 1 31.33 5 LEU B O 1
ATOM 8153 N N . LYS B 1 6 ? -55.156 22.031 -36.781 1 31.58 6 LYS B N 1
ATOM 8154 C CA . LYS B 1 6 ? -55.531 20.625 -36.969 1 31.58 6 LYS B CA 1
ATOM 8155 C C . LYS B 1 6 ? -54.562 19.688 -36.25 1 31.58 6 LYS B C 1
ATOM 8157 O O . LYS B 1 6 ? -54.938 18.578 -35.875 1 31.58 6 LYS B O 1
ATOM 8162 N N . PHE B 1 7 ? -53.281 20.203 -36.188 1 32.19 7 PHE B N 1
ATOM 8163 C CA . PHE B 1 7 ? -52.281 19.234 -35.781 1 32.19 7 PHE B CA 1
ATOM 8164 C C . PHE B 1 7 ? -52.438 18.859 -34.312 1 32.19 7 PHE B C 1
ATOM 8166 O O . PHE B 1 7 ? -51.969 17.812 -33.875 1 32.19 7 PHE B O 1
ATOM 8173 N N . VAL B 1 8 ? -53.156 19.828 -33.5 1 34.06 8 VAL B N 1
ATOM 8174 C CA . VAL B 1 8 ? -53.188 19.688 -32.062 1 34.06 8 VAL B CA 1
ATOM 8175 C C . VAL B 1 8 ? -54.156 18.578 -31.688 1 34.06 8 VAL B C 1
ATOM 8177 O O . VAL B 1 8 ? -53.969 17.875 -30.688 1 34.06 8 VAL B O 1
ATOM 8180 N N . LEU B 1 9 ? -55.219 18.438 -32.594 1 32.94 9 LEU B N 1
ATOM 8181 C CA . LEU B 1 9 ? -56.312 17.594 -32.188 1 32.94 9 LEU B CA 1
ATOM 8182 C C . LEU B 1 9 ? -55.906 16.125 -32.125 1 32.94 9 LEU B C 1
ATOM 8184 O O . LEU B 1 9 ? -56.375 15.367 -31.281 1 32.94 9 LEU B O 1
ATOM 8188 N N . LEU B 1 10 ? -55.031 15.75 -33.156 1 32.38 10 LEU B N 1
ATOM 8189 C CA . LEU B 1 10 ? -54.75 14.328 -33.281 1 32.38 10 LEU B CA 1
ATOM 8190 C C . LEU B 1 10 ? -54 13.82 -32.094 1 32.38 10 LEU B C 1
ATOM 8192 O O . LEU B 1 10 ? -54.156 12.664 -31.688 1 32.38 10 LEU B O 1
ATOM 8196 N N . PHE B 1 11 ? -53.281 14.75 -31.344 1 32.19 11 PHE B N 1
ATOM 8197 C CA . PHE B 1 11 ? -52.438 14.297 -30.234 1 32.19 11 PHE B CA 1
ATOM 8198 C C . PHE B 1 11 ? -53.281 13.859 -29.047 1 32.19 11 PHE B C 1
ATOM 8200 O O . PHE B 1 11 ? -52.844 13.055 -28.234 1 32.19 11 PHE B O 1
ATOM 8207 N N . VAL B 1 12 ? -54.531 14.477 -28.906 1 34.16 12 VAL B N 1
ATOM 8208 C CA . VAL B 1 12 ? -55.281 14.242 -27.688 1 34.16 12 VAL B CA 1
ATOM 8209 C C . VAL B 1 12 ? -55.938 12.859 -27.719 1 34.16 12 VAL B C 1
ATOM 8211 O O . VAL B 1 12 ? -56.125 12.219 -26.688 1 34.16 12 VAL B O 1
ATOM 8214 N N . MET B 1 13 ? -56.312 12.414 -28.891 1 32.06 13 MET B N 1
ATOM 8215 C CA . MET B 1 13 ? -57.125 11.203 -28.906 1 32.06 13 MET B CA 1
ATOM 8216 C C . MET B 1 13 ? -56.312 9.984 -28.5 1 32.06 13 MET B C 1
ATOM 8218 O O . MET B 1 13 ? -56.844 8.945 -28.141 1 32.06 13 MET B O 1
ATOM 8222 N N . LEU B 1 14 ? -55.031 9.984 -28.875 1 32.22 14 LEU B N 1
ATOM 8223 C CA . LEU B 1 14 ? -54.312 8.711 -28.703 1 32.22 14 LEU B CA 1
ATOM 8224 C C . LEU B 1 14 ? -54.125 8.414 -27.219 1 32.22 14 LEU B C 1
ATOM 8226 O O . LEU B 1 14 ? -53.531 7.387 -26.859 1 32.22 14 LEU B O 1
ATOM 8230 N N . SER B 1 15 ? -54.5 9.289 -26.281 1 30.83 15 SER B N 1
ATOM 8231 C CA . SER B 1 15 ? -54.188 9.039 -24.891 1 30.83 15 SER B CA 1
ATOM 8232 C C . SER B 1 15 ? -55.156 8.062 -24.25 1 30.83 15 SER B C 1
ATOM 8234 O O . SER B 1 15 ? -55.062 7.73 -23.078 1 30.83 15 SER B O 1
ATOM 8236 N N . PHE B 1 16 ? -56.375 7.965 -24.844 1 34.78 16 PHE B N 1
ATOM 8237 C CA . PHE B 1 16 ? -57.312 7.207 -24 1 34.78 16 PHE B CA 1
ATOM 8238 C C . PHE B 1 16 ? -57 5.715 -24.062 1 34.78 16 PHE B C 1
ATOM 8240 O O . PHE B 1 16 ? -57.688 4.961 -24.766 1 34.78 16 PHE B O 1
ATOM 8247 N N . MET B 1 17 ? -55.844 5.234 -24.281 1 30.62 17 MET B N 1
ATOM 8248 C CA . MET B 1 17 ? -55.75 3.781 -24.172 1 30.62 17 MET B CA 1
ATOM 8249 C C . MET B 1 17 ? -56.25 3.311 -22.812 1 30.62 17 MET B C 1
ATOM 8251 O O . MET B 1 17 ? -55.781 3.793 -21.781 1 30.62 17 MET B O 1
ATOM 8255 N N . PHE B 1 18 ? -57.562 2.826 -22.766 1 33.56 18 PHE B N 1
ATOM 8256 C CA . PHE B 1 18 ? -58.25 2.113 -21.688 1 33.56 18 PHE B CA 1
ATOM 8257 C C . PHE B 1 18 ? -57.344 1.029 -21.109 1 33.56 18 PHE B C 1
ATOM 8259 O O . PHE B 1 18 ? -56.844 0.164 -21.828 1 33.56 18 PHE B O 1
ATOM 8266 N N . SER B 1 19 ? -56.719 1.286 -20.047 1 34.06 19 SER B N 1
ATOM 8267 C CA . SER B 1 19 ? -56.125 0.278 -19.188 1 34.06 19 SER B CA 1
ATOM 8268 C C . SER B 1 19 ? -57.125 -0.786 -18.766 1 34.06 19 SER B C 1
ATOM 8270 O O . SER B 1 19 ? -58.125 -0.481 -18.109 1 34.06 19 SER B O 1
ATOM 8272 N N . LEU B 1 20 ? -57.5 -1.704 -19.609 1 34.69 20 LEU B N 1
ATOM 8273 C CA . LEU B 1 20 ? -58.125 -2.934 -19.141 1 34.69 20 LEU B CA 1
ATOM 8274 C C . LEU B 1 20 ? -57.438 -3.445 -17.875 1 34.69 20 LEU B C 1
ATOM 8276 O O . LEU B 1 20 ? -56.25 -3.775 -17.906 1 34.69 20 LEU B O 1
ATOM 8280 N N . SER B 1 21 ? -57.906 -2.973 -16.797 1 39.28 21 SER B N 1
ATOM 8281 C CA . SER B 1 21 ? -57.531 -3.549 -15.516 1 39.28 21 SER B CA 1
ATOM 8282 C C . SER B 1 21 ? -57.812 -5.043 -15.477 1 39.28 21 SER B C 1
ATOM 8284 O O . SER B 1 21 ? -59 -5.453 -15.492 1 39.28 21 SER B O 1
ATOM 8286 N N . ALA B 1 22 ? -57.188 -5.84 -16.047 1 43.66 22 ALA B N 1
ATOM 8287 C CA . ALA B 1 22 ? -57.25 -7.281 -15.836 1 43.66 22 ALA B CA 1
ATOM 8288 C C . ALA B 1 22 ? -57.375 -7.613 -14.352 1 43.66 22 ALA B C 1
ATOM 8290 O O . ALA B 1 22 ? -56.688 -7.02 -13.523 1 43.66 22 ALA B O 1
ATOM 8291 N N . GLN B 1 23 ? -58.438 -8.133 -13.961 1 53.16 23 GLN B N 1
ATOM 8292 C CA . GLN B 1 23 ? -58.719 -8.633 -12.625 1 53.16 23 GLN B CA 1
ATOM 8293 C C . GLN B 1 23 ? -57.594 -9.492 -12.094 1 53.16 23 GLN B C 1
ATOM 8295 O O . GLN B 1 23 ? -57.25 -10.531 -12.664 1 53.16 23 GLN B O 1
ATOM 8300 N N . ASN B 1 24 ? -56.781 -8.984 -11.359 1 63.28 24 ASN B N 1
ATOM 8301 C CA . ASN B 1 24 ? -55.688 -9.695 -10.727 1 63.28 24 ASN B CA 1
ATOM 8302 C C . ASN B 1 24 ? -56.156 -10.641 -9.641 1 63.28 24 ASN B C 1
ATOM 8304 O O . ASN B 1 24 ? -57.062 -10.305 -8.875 1 63.28 24 ASN B O 1
ATOM 8308 N N . LEU B 1 25 ? -55.969 -11.922 -9.773 1 72.5 25 LEU B N 1
ATOM 8309 C CA . LEU B 1 25 ? -56.219 -12.969 -8.789 1 72.5 25 LEU B CA 1
ATOM 8310 C C . LEU B 1 25 ? -55.031 -13.109 -7.832 1 72.5 25 LEU B C 1
ATOM 8312 O O . LEU B 1 25 ? -53.875 -13.031 -8.258 1 72.5 25 LEU B O 1
ATOM 8316 N N . SER B 1 26 ? -55.406 -13.234 -6.59 1 78.31 26 SER B N 1
ATOM 8317 C CA . SER B 1 26 ? -54.406 -13.57 -5.59 1 78.31 26 SER B CA 1
ATOM 8318 C C . SER B 1 26 ? -54.156 -15.07 -5.551 1 78.31 26 SER B C 1
ATOM 8320 O O . SER B 1 26 ? -55.062 -15.859 -5.289 1 78.31 26 SER B O 1
ATOM 8322 N N . VAL B 1 27 ? -53.062 -15.453 -5.973 1 79.75 27 VAL B N 1
ATOM 8323 C CA . VAL B 1 27 ? -52.688 -16.859 -5.953 1 79.75 27 VAL B CA 1
ATOM 8324 C C . VAL B 1 27 ? -51.688 -17.094 -4.801 1 79.75 27 VAL B C 1
ATOM 8326 O O . VAL B 1 27 ? -50.75 -16.344 -4.617 1 79.75 27 VAL B O 1
ATOM 8329 N N . SER B 1 28 ? -52.094 -18.125 -3.953 1 82.38 28 SER B N 1
ATOM 8330 C CA . SER B 1 28 ? -51.219 -18.578 -2.883 1 82.38 28 SER B CA 1
ATOM 8331 C C . SER B 1 28 ? -50.688 -19.984 -3.15 1 82.38 28 SER B C 1
ATOM 8333 O O . SER B 1 28 ? -51.344 -20.781 -3.828 1 82.38 28 SER B O 1
ATOM 8335 N N . GLY B 1 29 ? -49.5 -20.219 -2.738 1 82.56 29 GLY B N 1
ATOM 8336 C CA . GLY B 1 29 ? -48.906 -21.531 -2.873 1 82.56 29 GLY B CA 1
ATOM 8337 C C . GLY B 1 29 ? -47.75 -21.781 -1.925 1 82.56 29 GLY B C 1
ATOM 8338 O O . GLY B 1 29 ? -47.375 -20.891 -1.157 1 82.56 29 GLY B O 1
ATOM 8339 N N . VAL B 1 30 ? -47.344 -23.062 -1.861 1 84.12 30 VAL B N 1
ATOM 8340 C CA . VAL B 1 30 ? -46.188 -23.484 -1.107 1 84.12 30 VAL B CA 1
ATOM 8341 C C . VAL B 1 30 ? -45.188 -24.156 -2.049 1 84.12 30 VAL B C 1
ATOM 8343 O O . VAL B 1 30 ? -45.562 -24.984 -2.871 1 84.12 30 VAL B O 1
ATOM 8346 N N . VAL B 1 31 ? -44 -23.734 -2.039 1 83.12 31 VAL B N 1
ATOM 8347 C CA . VAL B 1 31 ? -42.938 -24.312 -2.842 1 83.12 31 VAL B CA 1
ATOM 8348 C C . VAL B 1 31 ? -42.156 -25.312 -2.01 1 83.12 31 VAL B C 1
ATOM 8350 O O . VAL B 1 31 ? -41.688 -25 -0.912 1 83.12 31 VAL B O 1
ATOM 8353 N N . TYR B 1 32 ? -42.094 -26.453 -2.543 1 77.88 32 TYR B N 1
ATOM 8354 C CA . TYR B 1 32 ? -41.375 -27.547 -1.907 1 77.88 32 TYR B CA 1
ATOM 8355 C C . TYR B 1 32 ? -40.156 -27.938 -2.719 1 77.88 32 TYR B C 1
ATOM 8357 O O . TYR B 1 32 ? -40.125 -27.719 -3.932 1 77.88 32 TYR B O 1
ATOM 8365 N N . ASP B 1 33 ? -39.219 -28.453 -1.933 1 69.12 33 ASP B N 1
ATOM 8366 C CA . ASP B 1 33 ? -38.125 -29.141 -2.639 1 69.12 33 ASP B CA 1
ATOM 8367 C C . ASP B 1 33 ? -38.5 -30.594 -2.938 1 69.12 33 ASP B C 1
ATOM 8369 O O . ASP B 1 33 ? -39.625 -31.016 -2.646 1 69.12 33 ASP B O 1
ATOM 8373 N N . ASP B 1 34 ? -37.656 -31.328 -3.666 1 63.47 34 ASP B N 1
ATOM 8374 C CA . ASP B 1 34 ? -37.906 -32.688 -4.113 1 63.47 34 ASP B CA 1
ATOM 8375 C C . ASP B 1 34 ? -38.062 -33.625 -2.926 1 63.47 34 ASP B C 1
ATOM 8377 O O . ASP B 1 34 ? -38.562 -34.75 -3.084 1 63.47 34 ASP B O 1
ATOM 8381 N N . LEU B 1 35 ? -37.781 -33.125 -1.804 1 59.44 35 LEU B N 1
ATOM 8382 C CA . LEU B 1 35 ? -37.906 -33.938 -0.608 1 59.44 35 LEU B CA 1
ATOM 8383 C C . LEU B 1 35 ? -39.188 -33.594 0.154 1 59.44 35 LEU B C 1
ATOM 8385 O O . LEU B 1 35 ? -39.438 -34.125 1.239 1 59.44 35 LEU B O 1
ATOM 8389 N N . GLY B 1 36 ? -39.812 -32.719 -0.305 1 66.5 36 GLY B N 1
ATOM 8390 C CA . GLY B 1 36 ? -41.094 -32.344 0.302 1 66.5 36 GLY B CA 1
ATOM 8391 C C . GLY B 1 36 ? -40.969 -31.266 1.367 1 66.5 36 GLY B C 1
ATOM 8392 O O . GLY B 1 36 ? -41.906 -31.016 2.121 1 66.5 36 GLY B O 1
ATOM 8393 N N . GLU B 1 37 ? -39.781 -30.828 1.43 1 69.38 37 GLU B N 1
ATOM 8394 C CA . GLU B 1 37 ? -39.594 -29.719 2.369 1 69.38 37 GLU B CA 1
ATOM 8395 C C . GLU B 1 37 ? -39.875 -28.375 1.715 1 69.38 37 GLU B C 1
ATOM 8397 O O . GLU B 1 37 ? -39.625 -28.188 0.523 1 69.38 37 GLU B O 1
ATOM 8402 N N . THR B 1 38 ? -40.312 -27.484 2.594 1 75.44 38 THR B N 1
ATOM 8403 C CA . THR B 1 38 ? -40.656 -26.172 2.047 1 75.44 38 THR B CA 1
ATOM 8404 C C . THR B 1 38 ? -39.375 -25.391 1.702 1 75.44 38 THR B C 1
ATOM 8406 O O . THR B 1 38 ? -38.344 -25.547 2.369 1 75.44 38 THR B O 1
ATOM 8409 N N . LEU B 1 39 ? -39.312 -24.734 0.592 1 73 39 LEU B N 1
ATOM 8410 C CA . LEU B 1 39 ? -38.188 -23.953 0.126 1 73 39 LEU B CA 1
ATOM 8411 C C . LEU B 1 39 ? -38.375 -22.469 0.434 1 73 39 LEU B C 1
ATOM 8413 O O . LEU B 1 39 ? -39.156 -21.797 -0.226 1 73 39 LEU B O 1
ATOM 8417 N N . PRO B 1 40 ? -37.688 -22.062 1.475 1 68.88 40 PRO B N 1
ATOM 8418 C CA . PRO B 1 40 ? -37.75 -20.625 1.714 1 68.88 40 PRO B CA 1
ATOM 8419 C C . PRO B 1 40 ? -36.938 -19.828 0.703 1 68.88 40 PRO B C 1
ATOM 8421 O O . PRO B 1 40 ? -35.938 -20.328 0.17 1 68.88 40 PRO B O 1
ATOM 8424 N N . SER B 1 41 ? -37.344 -18.594 0.282 1 68.69 41 SER B N 1
ATOM 8425 C CA . SER B 1 41 ? -36.688 -17.594 -0.555 1 68.69 41 SER B CA 1
ATOM 8426 C C . SER B 1 41 ? -36.625 -18.047 -2.01 1 68.69 41 SER B C 1
ATOM 8428 O O . SER B 1 41 ? -35.719 -17.641 -2.75 1 68.69 41 SER B O 1
ATOM 8430 N N . ALA B 1 42 ? -37.5 -18.953 -2.379 1 74.88 42 ALA B N 1
ATOM 8431 C CA . ALA B 1 42 ? -37.656 -19.25 -3.801 1 74.88 42 ALA B CA 1
ATOM 8432 C C . ALA B 1 42 ? -38.281 -18.094 -4.547 1 74.88 42 ALA B C 1
ATOM 8434 O O . ALA B 1 42 ? -39.25 -17.5 -4.07 1 74.88 42 ALA B O 1
ATOM 8435 N N . SER B 1 43 ? -37.75 -17.797 -5.652 1 79.25 43 SER B N 1
ATOM 8436 C CA . SER B 1 43 ? -38.312 -16.734 -6.484 1 79.25 43 SER B CA 1
ATOM 8437 C C . SER B 1 43 ? -39.562 -17.203 -7.207 1 79.25 43 SER B C 1
ATOM 8439 O O . SER B 1 43 ? -39.562 -18.25 -7.863 1 79.25 43 SER B O 1
ATOM 8441 N N . VAL B 1 44 ? -40.719 -16.547 -6.953 1 80.12 44 VAL B N 1
ATOM 8442 C CA . VAL B 1 44 ? -41.969 -16.766 -7.66 1 80.12 44 VAL B CA 1
ATOM 8443 C C . VAL B 1 44 ? -42.312 -15.547 -8.516 1 80.12 44 VAL B C 1
ATOM 8445 O O . VAL B 1 44 ? -42.688 -14.508 -7.996 1 80.12 44 VAL B O 1
ATOM 8448 N N . ARG B 1 45 ? -42.062 -15.695 -9.797 1 78.38 45 ARG B N 1
ATOM 8449 C CA . ARG B 1 45 ? -42.25 -14.586 -10.719 1 78.38 45 ARG B CA 1
ATOM 8450 C C . ARG B 1 45 ? -43.375 -14.906 -11.727 1 78.38 45 ARG B C 1
ATOM 8452 O O . ARG B 1 45 ? -43.531 -16.062 -12.109 1 78.38 45 ARG B O 1
ATOM 8459 N N . VAL B 1 46 ? -44.219 -13.859 -12.109 1 77 46 VAL B N 1
ATOM 8460 C CA . VAL B 1 46 ? -45.156 -13.992 -13.211 1 77 46 VAL B CA 1
ATOM 8461 C C . VAL B 1 46 ? -44.406 -13.922 -14.547 1 77 46 VAL B C 1
ATOM 8463 O O . VAL B 1 46 ? -43.75 -12.93 -14.828 1 77 46 VAL B O 1
ATOM 8466 N N . LYS B 1 47 ? -44.438 -15.055 -15.258 1 71.88 47 LYS B N 1
ATOM 8467 C CA . LYS B 1 47 ? -43.719 -15.141 -16.531 1 71.88 47 LYS B CA 1
ATOM 8468 C C . LYS B 1 47 ? -44.031 -13.945 -17.422 1 71.88 47 LYS B C 1
ATOM 8470 O O . LYS B 1 47 ? -45.219 -13.609 -17.625 1 71.88 47 LYS B O 1
ATOM 8475 N N . GLY B 1 48 ? -43.031 -13.219 -17.922 1 61.69 48 GLY B N 1
ATOM 8476 C CA . GLY B 1 48 ? -43.156 -12.117 -18.859 1 61.69 48 GLY B CA 1
ATOM 8477 C C . GLY B 1 48 ? -43.312 -10.766 -18.188 1 61.69 48 GLY B C 1
ATOM 8478 O O . GLY B 1 48 ? -43.531 -9.758 -18.859 1 61.69 48 GLY B O 1
ATOM 8479 N N . THR B 1 49 ? -43.469 -10.797 -16.828 1 64.44 49 THR B N 1
ATOM 8480 C CA . THR B 1 49 ? -43.625 -9.539 -16.094 1 64.44 49 THR B CA 1
ATOM 8481 C C . THR B 1 49 ? -42.531 -9.414 -15.023 1 64.44 49 THR B C 1
ATOM 8483 O O . THR B 1 49 ? -41.812 -10.375 -14.742 1 64.44 49 THR B O 1
ATOM 8486 N N . ASP B 1 50 ? -42.375 -8.203 -14.539 1 61.75 50 ASP B N 1
ATOM 8487 C CA . ASP B 1 50 ? -41.438 -7.965 -13.438 1 61.75 50 ASP B CA 1
ATOM 8488 C C . ASP B 1 50 ? -42.156 -8.133 -12.086 1 61.75 50 ASP B C 1
ATOM 8490 O O . ASP B 1 50 ? -41.562 -7.828 -11.047 1 61.75 50 ASP B O 1
ATOM 8494 N N . LYS B 1 51 ? -43.312 -8.68 -12.094 1 71.31 51 LYS B N 1
ATOM 8495 C CA . LYS B 1 51 ? -44.062 -8.906 -10.859 1 71.31 51 LYS B CA 1
ATOM 8496 C C . LYS B 1 51 ? -43.719 -10.266 -10.258 1 71.31 51 LYS B C 1
ATOM 8498 O O . LYS B 1 51 ? -43.625 -11.266 -10.969 1 71.31 51 LYS B O 1
ATOM 8503 N N . GLY B 1 52 ? -43.219 -10.312 -9.125 1 73.94 52 GLY B N 1
ATOM 8504 C CA . GLY B 1 52 ? -42.906 -11.555 -8.43 1 73.94 52 GLY B CA 1
ATOM 8505 C C . GLY B 1 52 ? -42.75 -11.375 -6.93 1 73.94 52 GLY B C 1
ATOM 8506 O O . GLY B 1 52 ? -42.938 -10.273 -6.406 1 73.94 52 GLY B O 1
ATOM 8507 N N . THR B 1 53 ? -42.781 -12.5 -6.277 1 77.31 53 THR B N 1
ATOM 8508 C CA . THR B 1 53 ? -42.531 -12.586 -4.844 1 77.31 53 THR B CA 1
ATOM 8509 C C . THR B 1 53 ? -41.531 -13.695 -4.535 1 77.31 53 THR B C 1
ATOM 8511 O O . THR B 1 53 ? -41.062 -14.398 -5.441 1 77.31 53 THR B O 1
ATOM 8514 N N . VAL B 1 54 ? -41.094 -13.766 -3.355 1 78 54 VAL B N 1
ATOM 8515 C CA . VAL B 1 54 ? -40.281 -14.883 -2.879 1 78 54 VAL B CA 1
ATOM 8516 C C . VAL B 1 54 ? -41.031 -15.633 -1.78 1 78 54 VAL B C 1
ATOM 8518 O O . VAL B 1 54 ? -41.875 -15.055 -1.089 1 78 54 VAL B O 1
ATOM 8521 N N . THR B 1 55 ? -40.75 -16.906 -1.684 1 77.94 55 THR B N 1
ATOM 8522 C CA . THR B 1 55 ? -41.375 -17.719 -0.652 1 77.94 55 THR B CA 1
ATOM 8523 C C . THR B 1 55 ? -40.906 -17.297 0.736 1 77.94 55 THR B C 1
ATOM 8525 O O . THR B 1 55 ? -39.781 -16.844 0.895 1 77.94 55 THR B O 1
ATOM 8528 N N . ASP B 1 56 ? -41.781 -17.391 1.715 1 72.5 56 ASP B N 1
ATOM 8529 C CA . ASP B 1 56 ? -41.438 -17.109 3.102 1 72.5 56 ASP B CA 1
ATOM 8530 C C . ASP B 1 56 ? -40.719 -18.297 3.732 1 72.5 56 ASP B C 1
ATOM 8532 O O . ASP B 1 56 ? -40.344 -19.25 3.041 1 72.5 56 ASP B O 1
ATOM 8536 N N . MET B 1 57 ? -40.469 -18.312 5.023 1 70.31 57 MET B N 1
ATOM 8537 C CA . MET B 1 57 ? -39.719 -19.328 5.734 1 70.31 57 MET B CA 1
ATOM 8538 C C . MET B 1 57 ? -40.375 -20.688 5.66 1 70.31 57 MET B C 1
ATOM 8540 O O . MET B 1 57 ? -39.75 -21.719 5.812 1 70.31 57 MET B O 1
ATOM 8544 N N . ASP B 1 58 ? -41.594 -20.672 5.512 1 74.5 58 ASP B N 1
ATOM 8545 C CA . ASP B 1 58 ? -42.344 -21.922 5.41 1 74.5 58 ASP B CA 1
ATOM 8546 C C . ASP B 1 58 ? -42.562 -22.312 3.953 1 74.5 58 ASP B C 1
ATOM 8548 O O . ASP B 1 58 ? -43.375 -23.203 3.658 1 74.5 58 ASP B O 1
ATOM 8552 N N . GLY B 1 59 ? -41.938 -21.609 3.045 1 76.06 59 GLY B N 1
ATOM 8553 C CA . GLY B 1 59 ? -42.031 -21.891 1.621 1 76.06 59 GLY B CA 1
ATOM 8554 C C . GLY B 1 59 ? -43.312 -21.344 0.998 1 76.06 59 GLY B C 1
ATOM 8555 O O . GLY B 1 59 ? -43.625 -21.656 -0.152 1 76.06 59 GLY B O 1
ATOM 8556 N N . LYS B 1 60 ? -44.062 -20.547 1.752 1 79.62 60 LYS B N 1
ATOM 8557 C CA . LYS B 1 60 ? -45.344 -20.047 1.268 1 79.62 60 LYS B CA 1
ATOM 8558 C C . LYS B 1 60 ? -45.156 -18.75 0.475 1 79.62 60 LYS B C 1
ATOM 8560 O O . LYS B 1 60 ? -44.25 -17.969 0.762 1 79.62 60 LYS B O 1
ATOM 8565 N N . PHE B 1 61 ? -45.969 -18.641 -0.587 1 79.81 61 PHE B N 1
ATOM 8566 C CA . PHE B 1 61 ? -45.969 -17.391 -1.328 1 79.81 61 PHE B CA 1
ATOM 8567 C C . PHE B 1 61 ? -47.406 -16.969 -1.661 1 79.81 61 PHE B C 1
ATOM 8569 O O . PHE B 1 61 ? -48.312 -17.797 -1.68 1 79.81 61 PHE B O 1
ATOM 8576 N N . THR B 1 62 ? -47.656 -15.609 -1.688 1 81.75 62 THR B N 1
ATOM 8577 C CA . THR B 1 62 ? -48.844 -15.016 -2.256 1 81.75 62 THR B CA 1
ATOM 8578 C C . THR B 1 62 ? -48.5 -13.961 -3.301 1 81.75 62 THR B C 1
ATOM 8580 O O . THR B 1 62 ? -47.656 -13.094 -3.049 1 81.75 62 THR B O 1
ATOM 8583 N N . VAL B 1 63 ? -49 -14.141 -4.492 1 78.56 63 VAL B N 1
ATOM 8584 C CA . VAL B 1 63 ? -48.719 -13.195 -5.57 1 78.56 63 VAL B CA 1
ATOM 8585 C C . VAL B 1 63 ? -50 -12.852 -6.312 1 78.56 63 VAL B C 1
ATOM 8587 O O . VAL B 1 63 ? -50.844 -13.727 -6.535 1 78.56 63 VAL B O 1
ATOM 8590 N N . ARG B 1 64 ? -50.156 -11.664 -6.652 1 75.31 64 ARG B N 1
ATOM 8591 C CA . ARG B 1 64 ? -51.312 -11.234 -7.449 1 75.31 64 ARG B CA 1
ATOM 8592 C C . ARG B 1 64 ? -50.969 -11.273 -8.938 1 75.31 64 ARG B C 1
ATOM 8594 O O . ARG B 1 64 ? -50.062 -10.594 -9.398 1 75.31 64 ARG B O 1
ATOM 8601 N N . VAL B 1 65 ? -51.688 -12.125 -9.68 1 74.88 65 VAL B N 1
ATOM 8602 C CA . VAL B 1 65 ? -51.406 -12.32 -11.094 1 74.88 65 VAL B CA 1
ATOM 8603 C C . VAL B 1 65 ? -52.688 -12.281 -11.914 1 74.88 65 VAL B C 1
ATOM 8605 O O . VAL B 1 65 ? -53.75 -12.523 -11.383 1 74.88 65 VAL B O 1
ATOM 8608 N N . PRO B 1 66 ? -52.625 -11.805 -13.227 1 74.88 66 PRO B N 1
ATOM 8609 C CA . PRO B 1 66 ? -53.781 -11.938 -14.094 1 74.88 66 PRO B CA 1
ATOM 8610 C C . PRO B 1 66 ? -54.281 -13.375 -14.211 1 74.88 66 PRO B C 1
ATOM 8612 O O . PRO B 1 66 ? -53.5 -14.312 -13.984 1 74.88 66 PRO B O 1
ATOM 8615 N N . MET B 1 67 ? -55.5 -13.539 -14.453 1 71 67 MET B N 1
ATOM 8616 C CA . MET B 1 67 ? -56.062 -14.859 -14.688 1 71 67 MET B CA 1
ATOM 8617 C C . MET B 1 67 ? -55.344 -15.578 -15.812 1 71 67 MET B C 1
ATOM 8619 O O . MET B 1 67 ? -55 -14.961 -16.828 1 71 67 MET B O 1
ATOM 8623 N N . ASN B 1 68 ? -54.844 -16.859 -15.656 1 71.62 68 ASN B N 1
ATOM 8624 C CA . ASN B 1 68 ? -54.156 -17.734 -16.594 1 71.62 68 ASN B CA 1
ATOM 8625 C C . ASN B 1 68 ? -52.688 -17.375 -16.719 1 71.62 68 ASN B C 1
ATOM 8627 O O . ASN B 1 68 ? -52.031 -17.672 -17.719 1 71.62 68 ASN B O 1
ATOM 8631 N N . ALA B 1 69 ? -52.25 -16.75 -15.719 1 76.44 69 ALA B N 1
ATOM 8632 C CA . ALA B 1 69 ? -50.812 -16.422 -15.734 1 76.44 69 ALA B CA 1
ATOM 8633 C C . ALA B 1 69 ? -49.969 -17.641 -15.469 1 76.44 69 ALA B C 1
ATOM 8635 O O . ALA B 1 69 ? -50.438 -18.625 -14.891 1 76.44 69 ALA B O 1
ATOM 8636 N N . THR B 1 70 ? -48.781 -17.656 -15.953 1 80 70 THR B N 1
ATOM 8637 C CA . THR B 1 70 ? -47.781 -18.672 -15.641 1 80 70 THR B CA 1
ATOM 8638 C C . THR B 1 70 ? -46.75 -18.125 -14.648 1 80 70 THR B C 1
ATOM 8640 O O . THR B 1 70 ? -46.156 -17.078 -14.867 1 80 70 THR B O 1
ATOM 8643 N N . LEU B 1 71 ? -46.656 -18.938 -13.562 1 79.56 71 LEU B N 1
ATOM 8644 C CA . LEU B 1 71 ? -45.625 -18.594 -12.57 1 79.56 71 LEU B CA 1
ATOM 8645 C C . LEU B 1 71 ? -44.312 -19.297 -12.891 1 79.56 71 LEU B C 1
ATOM 8647 O O . LEU B 1 71 ? -44.312 -20.469 -13.273 1 79.56 71 LEU B O 1
ATOM 8651 N N . GLU B 1 72 ? -43.312 -18.547 -12.828 1 78.38 72 GLU B N 1
ATOM 8652 C CA . GLU B 1 72 ? -41.969 -19.094 -12.891 1 78.38 72 GLU B CA 1
ATOM 8653 C C . GLU B 1 72 ? -41.312 -19.109 -11.508 1 78.38 72 GLU B C 1
ATOM 8655 O O . GLU B 1 72 ? -41.062 -18.047 -10.922 1 78.38 72 GLU B O 1
ATOM 8660 N N . ILE B 1 73 ? -41.094 -20.328 -11 1 78.62 73 ILE B N 1
ATOM 8661 C CA . ILE B 1 73 ? -40.5 -20.5 -9.672 1 78.62 73 ILE B CA 1
ATOM 8662 C C . ILE B 1 73 ? -39.062 -20.969 -9.797 1 78.62 73 ILE B C 1
ATOM 8664 O O . ILE B 1 73 ? -38.781 -21.984 -10.453 1 78.62 73 ILE B O 1
ATOM 8668 N N . SER B 1 74 ? -38.219 -20.188 -9.289 1 72.94 74 SER B N 1
ATOM 8669 C CA . SER B 1 74 ? -36.812 -20.531 -9.375 1 72.94 74 SER B CA 1
ATOM 8670 C C . SER B 1 74 ? -36.125 -20.438 -8.008 1 72.94 74 SER B C 1
ATOM 8672 O O . SER B 1 74 ? -36.562 -19.672 -7.152 1 72.94 74 SER B O 1
ATOM 8674 N N . PHE B 1 75 ? -35.281 -21.422 -7.789 1 67.56 75 PHE B N 1
ATOM 8675 C CA . PHE B 1 75 ? -34.438 -21.484 -6.598 1 67.56 75 PHE B CA 1
ATOM 8676 C C . PHE B 1 75 ? -33.062 -22.047 -6.93 1 67.56 75 PHE B C 1
ATOM 8678 O O . PHE B 1 75 ? -32.938 -22.953 -7.766 1 67.56 75 PHE B O 1
ATOM 8685 N N . MET B 1 76 ? -32.094 -21.406 -6.371 1 57.03 76 MET B N 1
ATOM 8686 C CA . MET B 1 76 ? -30.734 -21.875 -6.629 1 57.03 76 MET B CA 1
ATOM 8687 C C . MET B 1 76 ? -30.609 -23.375 -6.391 1 57.03 76 MET B C 1
ATOM 8689 O O . MET B 1 76 ? -31.016 -23.875 -5.34 1 57.03 76 MET B O 1
ATOM 8693 N N . GLY B 1 77 ? -30.109 -24.125 -7.293 1 57.91 77 GLY B N 1
ATOM 8694 C CA . GLY B 1 77 ? -29.922 -25.562 -7.215 1 57.91 77 GLY B CA 1
ATOM 8695 C C . GLY B 1 77 ? -31.094 -26.359 -7.73 1 57.91 77 GLY B C 1
ATOM 8696 O O . GLY B 1 77 ? -31.062 -27.578 -7.777 1 57.91 77 GLY B O 1
ATOM 8697 N N . TYR B 1 78 ? -32.219 -25.641 -8.023 1 65.5 78 TYR B N 1
ATOM 8698 C CA . TYR B 1 78 ? -33.406 -26.312 -8.516 1 65.5 78 TYR B CA 1
ATOM 8699 C C . TYR B 1 78 ? -33.781 -25.828 -9.914 1 65.5 78 TYR B C 1
ATOM 8701 O O . TYR B 1 78 ? -33.469 -24.703 -10.289 1 65.5 78 TYR B O 1
ATOM 8709 N N . ALA B 1 79 ? -34.219 -26.734 -10.68 1 64.75 79 ALA B N 1
ATOM 8710 C CA . ALA B 1 79 ? -34.688 -26.375 -12.008 1 64.75 79 ALA B CA 1
ATOM 8711 C C . ALA B 1 79 ? -35.906 -25.438 -11.906 1 64.75 79 ALA B C 1
ATOM 8713 O O . ALA B 1 79 ? -36.781 -25.641 -11.07 1 64.75 79 ALA B O 1
ATOM 8714 N N . THR B 1 80 ? -35.812 -24.328 -12.672 1 70.12 80 THR B N 1
ATOM 8715 C CA . THR B 1 80 ? -36.969 -23.422 -12.703 1 70.12 80 THR B CA 1
ATOM 8716 C C . THR B 1 80 ? -38.219 -24.141 -13.141 1 70.12 80 THR B C 1
ATOM 8718 O O . THR B 1 80 ? -38.219 -24.922 -14.102 1 70.12 80 THR B O 1
ATOM 8721 N N . LYS B 1 81 ? -39.281 -24.078 -12.344 1 75.12 81 LYS B N 1
ATOM 8722 C CA . LYS B 1 81 ? -40.562 -24.688 -12.656 1 75.12 81 LYS B CA 1
ATOM 8723 C C . LYS B 1 81 ? -41.594 -23.625 -13.031 1 75.12 81 LYS B C 1
ATOM 8725 O O . LYS B 1 81 ? -41.75 -22.625 -12.328 1 75.12 81 LYS B O 1
ATOM 8730 N N . ARG B 1 82 ? -42.25 -23.797 -14.25 1 77.88 82 ARG B N 1
ATOM 8731 C CA . ARG B 1 82 ? -43.344 -22.938 -14.672 1 77.88 82 ARG B CA 1
ATOM 8732 C C . ARG B 1 82 ? -44.688 -23.578 -14.367 1 77.88 82 ARG B C 1
ATOM 8734 O O . ARG B 1 82 ? -44.938 -24.719 -14.758 1 77.88 82 ARG B O 1
ATOM 8741 N N . VAL B 1 83 ? -45.5 -22.875 -13.617 1 78.06 83 VAL B N 1
ATOM 8742 C CA . VAL B 1 83 ? -46.812 -23.375 -13.211 1 78.06 83 VAL B CA 1
ATOM 8743 C C . VAL B 1 83 ? -47.906 -22.422 -13.719 1 78.06 83 VAL B C 1
ATOM 8745 O O . VAL B 1 83 ? -47.875 -21.234 -13.438 1 78.06 83 VAL B O 1
ATOM 8748 N N . LYS B 1 84 ? -48.75 -22.859 -14.578 1 76.31 84 LYS B N 1
ATOM 8749 C CA . LYS B 1 84 ? -49.906 -22.078 -15.031 1 76.31 84 LYS B CA 1
ATOM 8750 C C . LYS B 1 84 ? -50.938 -21.938 -13.922 1 76.31 84 LYS B C 1
ATOM 8752 O O . LYS B 1 84 ? -51.312 -22.922 -13.281 1 76.31 84 LYS B O 1
ATOM 8757 N N . VAL B 1 85 ? -51.344 -20.812 -13.625 1 75.06 85 VAL B N 1
ATOM 8758 C CA . VAL B 1 85 ? -52.344 -20.516 -12.586 1 75.06 85 VAL B CA 1
ATOM 8759 C C . VAL B 1 85 ? -53.75 -20.797 -13.125 1 75.06 85 VAL B C 1
ATOM 8761 O O . VAL B 1 85 ? -54.188 -20.141 -14.062 1 75.06 85 VAL B O 1
ATOM 8764 N N . THR B 1 86 ? -54.188 -22.062 -12.727 1 66.69 86 THR B N 1
ATOM 8765 C CA . THR B 1 86 ? -55.562 -22.406 -13.078 1 66.69 86 THR B CA 1
ATOM 8766 C C . THR B 1 86 ? -56.469 -22.344 -11.852 1 66.69 86 THR B C 1
ATOM 8768 O O . THR B 1 86 ? -56.344 -23.156 -10.938 1 66.69 86 THR B O 1
ATOM 8771 N N . GLY B 1 87 ? -57.312 -21.328 -11.484 1 62.5 87 GLY B N 1
ATOM 8772 C CA . GLY B 1 87 ? -58.375 -21.125 -10.484 1 62.5 87 GLY B CA 1
ATOM 8773 C C . GLY B 1 87 ? -57.812 -20.891 -9.094 1 62.5 87 GLY B C 1
ATOM 8774 O O . GLY B 1 87 ? -56.594 -20.859 -8.898 1 62.5 87 GLY B O 1
ATOM 8775 N N . GLY B 1 88 ? -58.531 -20.547 -7.973 1 57.28 88 GLY B N 1
ATOM 8776 C CA . GLY B 1 88 ? -58.312 -20 -6.637 1 57.28 88 GLY B CA 1
ATOM 8777 C C . GLY B 1 88 ? -57.656 -21 -5.684 1 57.28 88 GLY B C 1
ATOM 8778 O O . GLY B 1 88 ? -57.75 -20.828 -4.465 1 57.28 88 GLY B O 1
ATOM 8779 N N . LYS B 1 89 ? -57.062 -22.078 -6.109 1 60.41 89 LYS B N 1
ATOM 8780 C CA . LYS B 1 89 ? -56.562 -23.047 -5.145 1 60.41 89 LYS B CA 1
ATOM 8781 C C . LYS B 1 89 ? -55.094 -22.781 -4.805 1 60.41 89 LYS B C 1
ATOM 8783 O O . LYS B 1 89 ? -54.344 -22.188 -5.605 1 60.41 89 LYS B O 1
ATOM 8788 N N . THR B 1 90 ? -54.75 -23.094 -3.508 1 71.81 90 THR B N 1
ATOM 8789 C CA . THR B 1 90 ? -53.375 -23.078 -2.98 1 71.81 90 THR B CA 1
ATOM 8790 C C . THR B 1 90 ? -52.469 -23.969 -3.807 1 71.81 90 THR B C 1
ATOM 8792 O O . THR B 1 90 ? -52.688 -25.188 -3.891 1 71.81 90 THR B O 1
ATOM 8795 N N . LEU B 1 91 ? -51.531 -23.438 -4.586 1 78.12 91 LEU B N 1
ATOM 8796 C CA . LEU B 1 91 ? -50.625 -24.172 -5.441 1 78.12 91 LEU B CA 1
ATOM 8797 C C . LEU B 1 91 ? -49.562 -24.891 -4.605 1 78.12 91 LEU B C 1
ATOM 8799 O O . LEU B 1 91 ? -49.031 -24.328 -3.66 1 78.12 91 LEU B O 1
ATOM 8803 N N . LYS B 1 92 ? -49.469 -26.219 -4.773 1 79.69 92 LYS B N 1
ATOM 8804 C CA . LYS B 1 92 ? -48.312 -26.969 -4.25 1 79.69 92 LYS B CA 1
ATOM 8805 C C . LYS B 1 92 ? -47.281 -27.203 -5.332 1 79.69 92 LYS B C 1
ATOM 8807 O O . LYS B 1 92 ? -47.5 -27.984 -6.262 1 79.69 92 LYS B O 1
ATOM 8812 N N . ILE B 1 93 ? -46.219 -26.531 -5.254 1 79.38 93 ILE B N 1
ATOM 8813 C CA . ILE B 1 93 ? -45.156 -26.562 -6.273 1 79.38 93 ILE B CA 1
ATOM 8814 C C . ILE B 1 93 ? -43.938 -27.266 -5.719 1 79.38 93 ILE B C 1
ATOM 8816 O O . ILE B 1 93 ? -43.438 -26.906 -4.656 1 79.38 93 ILE B O 1
ATOM 8820 N N . THR B 1 94 ? -43.469 -28.312 -6.32 1 77.62 94 THR B N 1
ATOM 8821 C CA . THR B 1 94 ? -42.25 -28.984 -5.969 1 77.62 94 THR B CA 1
ATOM 8822 C C . THR B 1 94 ? -41.156 -28.688 -7.004 1 77.62 94 THR B C 1
ATOM 8824 O O . THR B 1 94 ? -41.344 -28.953 -8.195 1 77.62 94 THR B O 1
ATOM 8827 N N . LEU B 1 95 ? -40.125 -28.062 -6.539 1 72.62 95 LEU B N 1
ATOM 8828 C CA . LEU B 1 95 ? -39 -27.828 -7.426 1 72.62 95 LEU B CA 1
ATOM 8829 C C . LEU B 1 95 ? -38.062 -29.031 -7.461 1 72.62 95 LEU B C 1
ATOM 8831 O O . LEU B 1 95 ? -37.844 -29.688 -6.438 1 72.62 95 LEU B O 1
ATOM 8835 N N . GLU B 1 96 ? -37.75 -29.375 -8.711 1 64.31 96 GLU B N 1
ATOM 8836 C CA . GLU B 1 96 ? -36.75 -30.453 -8.875 1 64.31 96 GLU B CA 1
ATOM 8837 C C . GLU B 1 96 ? -35.344 -29.906 -8.93 1 64.31 96 GLU B C 1
ATOM 8839 O O . GLU B 1 96 ? -35.094 -28.844 -9.508 1 64.31 96 GLU B O 1
ATOM 8844 N N . PRO B 1 97 ? -34.438 -30.594 -8.195 1 60.19 97 PRO B N 1
ATOM 8845 C CA . PRO B 1 97 ? -33.031 -30.141 -8.242 1 60.19 97 PRO B CA 1
ATOM 8846 C C . PRO B 1 97 ? -32.5 -30.078 -9.664 1 60.19 97 PRO B C 1
ATOM 8848 O O . PRO B 1 97 ? -32.812 -30.938 -10.492 1 60.19 97 PRO B O 1
ATOM 8851 N N . ASP B 1 98 ? -32.062 -28.969 -10.078 1 59.94 98 ASP B N 1
ATOM 8852 C CA . ASP B 1 98 ? -31.312 -28.891 -11.32 1 59.94 98 ASP B CA 1
ATOM 8853 C C . ASP B 1 98 ? -29.891 -29.422 -11.141 1 59.94 98 ASP B C 1
ATOM 8855 O O . ASP B 1 98 ? -28.984 -28.656 -10.797 1 59.94 98 ASP B O 1
ATOM 8859 N N . ALA B 1 99 ? -29.828 -30.688 -11.281 1 54 99 ALA B N 1
ATOM 8860 C CA . ALA B 1 99 ? -28.547 -31.359 -11.047 1 54 99 ALA B CA 1
ATOM 8861 C C . ALA B 1 99 ? -27.484 -30.828 -11.992 1 54 99 ALA B C 1
ATOM 8863 O O . ALA B 1 99 ? -26.312 -30.688 -11.602 1 54 99 ALA B O 1
ATOM 8864 N N . MET B 1 100 ? -27.938 -30.484 -13.156 1 52.34 100 MET B N 1
ATOM 8865 C CA . MET B 1 100 ? -26.969 -30.094 -14.172 1 52.34 100 MET B CA 1
ATOM 8866 C C . MET B 1 100 ? -26.594 -28.625 -14.039 1 52.34 100 MET B C 1
ATOM 8868 O O . MET B 1 100 ? -25.625 -28.156 -14.641 1 52.34 100 MET B O 1
ATOM 8872 N N . GLN B 1 101 ? -27.078 -28 -13.18 1 57.38 101 GLN B N 1
ATOM 8873 C CA . GLN B 1 101 ? -26.859 -26.578 -12.883 1 57.38 101 GLN B CA 1
ATOM 8874 C C . GLN B 1 101 ? -26.781 -25.75 -14.172 1 57.38 101 GLN B C 1
ATOM 8876 O O . GLN B 1 101 ? -25.906 -24.906 -14.32 1 57.38 101 GLN B O 1
ATOM 8881 N N . LEU B 1 102 ? -27.578 -26.094 -15.117 1 57.25 102 LEU B N 1
ATOM 8882 C CA . LEU B 1 102 ? -27.547 -25.438 -16.422 1 57.25 102 LEU B CA 1
ATOM 8883 C C . LEU B 1 102 ? -27.953 -23.969 -16.312 1 57.25 102 LEU B C 1
ATOM 8885 O O . LEU B 1 102 ? -27.641 -23.172 -17.188 1 57.25 102 LEU B O 1
ATOM 8889 N N . ASP B 1 103 ? -28.438 -23.578 -15.219 1 61.41 103 ASP B N 1
ATOM 8890 C CA . ASP B 1 103 ? -28.875 -22.203 -15.031 1 61.41 103 ASP B CA 1
ATOM 8891 C C . ASP B 1 103 ? -27.828 -21.406 -14.242 1 61.41 103 ASP B C 1
ATOM 8893 O O . ASP B 1 103 ? -28.016 -20.219 -13.992 1 61.41 103 ASP B O 1
ATOM 8897 N N . GLU B 1 104 ? -26.844 -22.125 -14.086 1 75.88 104 GLU B N 1
ATOM 8898 C CA . GLU B 1 104 ? -25.766 -21.406 -13.398 1 75.88 104 GLU B CA 1
ATOM 8899 C C . GLU B 1 104 ? -25.156 -20.328 -14.297 1 75.88 104 GLU B C 1
ATOM 8901 O O . GLU B 1 104 ? -25 -20.547 -15.5 1 75.88 104 GLU B O 1
ATOM 8906 N N . VAL B 1 105 ? -24.859 -19.281 -13.688 1 72.38 105 VAL B N 1
ATOM 8907 C CA . VAL B 1 105 ? -24.312 -18.156 -14.438 1 72.38 105 VAL B CA 1
ATOM 8908 C C . VAL B 1 105 ? -22.781 -18.219 -14.422 1 72.38 105 VAL B C 1
ATOM 8910 O O . VAL B 1 105 ? -22.172 -18.453 -13.375 1 72.38 105 VAL B O 1
ATOM 8913 N N . VAL B 1 106 ? -22.297 -18.141 -15.555 1 76.12 106 VAL B N 1
ATOM 8914 C CA . VAL B 1 106 ? -20.844 -18.141 -15.758 1 76.12 106 VAL B CA 1
ATOM 8915 C C . VAL B 1 106 ? -20.391 -16.75 -16.219 1 76.12 106 VAL B C 1
ATOM 8917 O O . VAL B 1 106 ? -21.109 -16.078 -16.969 1 76.12 106 VAL B O 1
ATOM 8920 N N . ALA B 1 107 ? -19.312 -16.391 -15.688 1 75.69 107 ALA B N 1
ATOM 8921 C CA . ALA B 1 107 ? -18.781 -15.086 -16.078 1 75.69 107 ALA B CA 1
ATOM 8922 C C . ALA B 1 107 ? -18.016 -15.188 -17.406 1 75.69 107 ALA B C 1
ATOM 8924 O O . ALA B 1 107 ? -17.078 -15.977 -17.531 1 75.69 107 ALA B O 1
ATOM 8925 N N . ILE B 1 108 ? -18.422 -14.453 -18.328 1 72.69 108 ILE B N 1
ATOM 8926 C CA . ILE B 1 108 ? -17.703 -14.367 -19.609 1 72.69 108 ILE B CA 1
ATOM 8927 C C . ILE B 1 108 ? -17.672 -12.914 -20.078 1 72.69 108 ILE B C 1
ATOM 8929 O O . ILE B 1 108 ? -18.703 -12.305 -20.312 1 72.69 108 ILE B O 1
ATOM 8933 N N . GLY B 1 109 ? -16.516 -12.492 -20.188 1 70.06 109 GLY B N 1
ATOM 8934 C CA . GLY B 1 109 ? -16.391 -11.117 -20.625 1 70.06 109 GLY B CA 1
ATOM 8935 C C . GLY B 1 109 ? -16.906 -10.109 -19.625 1 70.06 109 GLY B C 1
ATOM 8936 O O . GLY B 1 109 ? -16.453 -10.062 -18.484 1 70.06 109 GLY B O 1
ATOM 8937 N N . TYR B 1 110 ? -17.844 -9.453 -20.125 1 74.12 110 TYR B N 1
ATOM 8938 C CA . TYR B 1 110 ? -18.359 -8.336 -19.328 1 74.12 110 TYR B CA 1
ATOM 8939 C C . TYR B 1 110 ? -19.797 -8.602 -18.891 1 74.12 110 TYR B C 1
ATOM 8941 O O . TYR B 1 110 ? -20.516 -7.668 -18.531 1 74.12 110 TYR B O 1
ATOM 8949 N N . ALA B 1 111 ? -20.078 -9.953 -19.047 1 70.19 111 ALA B N 1
ATOM 8950 C CA . ALA B 1 111 ? -21.438 -10.305 -18.656 1 70.19 111 ALA B CA 1
ATOM 8951 C C . ALA B 1 111 ? -21.5 -11.727 -18.109 1 70.19 111 ALA B C 1
ATOM 8953 O O . ALA B 1 111 ? -20.594 -12.523 -18.328 1 70.19 111 ALA B O 1
ATOM 8954 N N . GLY B 1 112 ? -22.531 -11.891 -17.359 1 73.94 112 GLY B N 1
ATOM 8955 C CA . GLY B 1 112 ? -22.859 -13.258 -16.969 1 73.94 112 GLY B CA 1
ATOM 8956 C C . GLY B 1 112 ? -23.781 -13.953 -17.953 1 73.94 112 GLY B C 1
ATOM 8957 O O . GLY B 1 112 ? -24.703 -13.328 -18.5 1 73.94 112 GLY B O 1
ATOM 8958 N N . VAL B 1 113 ? -23.438 -15.188 -18.234 1 78.31 113 VAL B N 1
ATOM 8959 C CA . VAL B 1 113 ? -24.234 -15.984 -19.156 1 78.31 113 VAL B CA 1
ATOM 8960 C C . VAL B 1 113 ? -24.594 -17.328 -18.5 1 78.31 113 VAL B C 1
ATOM 8962 O O . VAL B 1 113 ? -23.766 -17.906 -17.781 1 78.31 113 VAL B O 1
ATOM 8965 N N . LYS B 1 114 ? -25.75 -17.672 -18.797 1 79.06 114 LYS B N 1
ATOM 8966 C CA . LYS B 1 114 ? -26.125 -19 -18.328 1 79.06 114 LYS B CA 1
ATOM 8967 C C . LYS B 1 114 ? -25.312 -20.078 -19.016 1 79.06 114 LYS B C 1
ATOM 8969 O O . LYS B 1 114 ? -25.031 -19.984 -20.219 1 79.06 114 LYS B O 1
ATOM 8974 N N . LYS B 1 115 ? -25.062 -21.031 -18.297 1 82.88 115 LYS B N 1
ATOM 8975 C CA . LYS B 1 115 ? -24.281 -22.141 -18.828 1 82.88 115 LYS B CA 1
ATOM 8976 C C . LYS B 1 115 ? -24.938 -22.734 -20.062 1 82.88 115 LYS B C 1
ATOM 8978 O O . LYS B 1 115 ? -24.266 -23.094 -21.031 1 82.88 115 LYS B O 1
ATOM 8983 N N . SER B 1 116 ? -26.203 -22.828 -20.016 1 80.94 116 SER B N 1
ATOM 8984 C CA . SER B 1 116 ? -26.938 -23.422 -21.141 1 80.94 116 SER B CA 1
ATOM 8985 C C . SER B 1 116 ? -26.844 -22.547 -22.391 1 80.94 116 SER B C 1
ATOM 8987 O O . SER B 1 116 ? -27 -23.031 -23.5 1 80.94 116 SER B O 1
ATOM 8989 N N . ASP B 1 117 ? -26.562 -21.344 -22.234 1 81.31 117 ASP B N 1
ATOM 8990 C CA . ASP B 1 117 ? -26.578 -20.406 -23.344 1 81.31 117 ASP B CA 1
ATOM 8991 C C . ASP B 1 117 ? -25.172 -20.109 -23.844 1 81.31 117 ASP B C 1
ATOM 8993 O O . ASP B 1 117 ? -24.969 -19.234 -24.703 1 81.31 117 ASP B O 1
ATOM 8997 N N . LEU B 1 118 ? -24.344 -20.797 -23.344 1 84.88 118 LEU B N 1
ATOM 8998 C CA . LEU B 1 118 ? -22.953 -20.578 -23.75 1 84.88 118 LEU B CA 1
ATOM 8999 C C . LEU B 1 118 ? -22.719 -21.094 -25.172 1 84.88 118 LEU B C 1
ATOM 9001 O O . LEU B 1 118 ? -23.141 -22.203 -25.5 1 84.88 118 LEU B O 1
ATOM 9005 N N . THR B 1 119 ? -22.062 -20.344 -25.922 1 87.44 119 THR B N 1
ATOM 9006 C CA . THR B 1 119 ? -21.672 -20.781 -27.266 1 87.44 119 THR B CA 1
ATOM 9007 C C . THR B 1 119 ? -20.234 -21.281 -27.281 1 87.44 119 THR B C 1
ATOM 9009 O O . THR B 1 119 ? -19.844 -22.016 -28.188 1 87.44 119 THR B O 1
ATOM 9012 N N . GLY B 1 120 ? -19.438 -20.859 -26.344 1 86.69 120 GLY B N 1
ATOM 9013 C CA . GLY B 1 120 ? -18.047 -21.281 -26.266 1 86.69 120 GLY B CA 1
ATOM 9014 C C . GLY B 1 120 ? -17.812 -22.344 -25.203 1 86.69 120 GLY B C 1
ATOM 9015 O O . GLY B 1 120 ? -18.734 -22.781 -24.531 1 86.69 120 GLY B O 1
ATOM 9016 N N . SER B 1 121 ? -16.547 -22.797 -25.156 1 89.19 121 SER B N 1
ATOM 9017 C CA . SER B 1 121 ? -16.172 -23.812 -24.188 1 89.19 121 SER B CA 1
ATOM 9018 C C . SER B 1 121 ? -15.68 -23.172 -22.891 1 89.19 121 SER B C 1
ATOM 9020 O O . SER B 1 121 ? -14.641 -22.516 -22.859 1 89.19 121 SER B O 1
ATOM 9022 N N . VAL B 1 122 ? -16.375 -23.375 -21.875 1 90 122 VAL B N 1
ATOM 9023 C CA . VAL B 1 122 ? -16.062 -22.828 -20.547 1 90 122 VAL B CA 1
ATOM 9024 C C . VAL B 1 122 ? -16.328 -23.875 -19.484 1 90 122 VAL B C 1
ATOM 9026 O O . VAL B 1 122 ? -17.281 -24.656 -19.578 1 90 122 VAL B O 1
ATOM 9029 N N . GLN B 1 123 ? -15.477 -23.953 -18.547 1 91.81 123 GLN B N 1
ATOM 9030 C CA . GLN B 1 123 ? -15.688 -24.812 -17.406 1 91.81 123 GLN B CA 1
ATOM 9031 C C . GLN B 1 123 ? -15.664 -24.016 -16.094 1 91.81 123 GLN B C 1
ATOM 9033 O O . GLN B 1 123 ? -14.789 -23.172 -15.898 1 91.81 123 GLN B O 1
ATOM 9038 N N . SER B 1 124 ? -16.578 -24.25 -15.281 1 90.56 124 SER B N 1
ATOM 9039 C CA . SER B 1 124 ? -16.688 -23.562 -14 1 90.56 124 SER B CA 1
ATOM 9040 C C . SER B 1 124 ? -16.328 -24.484 -12.844 1 90.56 124 SER B C 1
ATOM 9042 O O . SER B 1 124 ? -16.812 -25.625 -12.773 1 90.56 124 SER B O 1
ATOM 9044 N N . ILE B 1 125 ? -15.57 -23.969 -11.945 1 91.12 125 ILE B N 1
ATOM 9045 C CA . ILE B 1 125 ? -15.164 -24.719 -10.766 1 91.12 125 ILE B CA 1
ATOM 9046 C C . ILE B 1 125 ? -15.641 -24 -9.508 1 91.12 125 ILE B C 1
ATOM 9048 O O . ILE B 1 125 ? -15.219 -22.875 -9.234 1 91.12 125 ILE B O 1
ATOM 9052 N N . LYS B 1 126 ? -16.422 -24.688 -8.789 1 87.25 126 LYS B N 1
ATOM 9053 C CA . LYS B 1 126 ? -16.859 -24.141 -7.508 1 87.25 126 LYS B CA 1
ATOM 9054 C C . LYS B 1 126 ? -15.836 -24.422 -6.41 1 87.25 126 LYS B C 1
ATOM 9056 O O . LYS B 1 126 ? -15.234 -25.5 -6.379 1 87.25 126 LYS B O 1
ATOM 9061 N N . THR B 1 127 ? -15.656 -23.5 -5.492 1 82.06 127 THR B N 1
ATOM 9062 C CA . THR B 1 127 ? -14.531 -23.609 -4.566 1 82.06 127 THR B CA 1
ATOM 9063 C C . THR B 1 127 ? -15.008 -24.062 -3.189 1 82.06 127 THR B C 1
ATOM 9065 O O . THR B 1 127 ? -14.203 -24.297 -2.295 1 82.06 127 THR B O 1
ATOM 9068 N N . GLU B 1 128 ? -16.203 -24.234 -2.941 1 73.25 128 GLU B N 1
ATOM 9069 C CA . GLU B 1 128 ? -16.75 -24.516 -1.615 1 73.25 128 GLU B CA 1
ATOM 9070 C C . GLU B 1 128 ? -16.016 -25.688 -0.955 1 73.25 128 GLU B C 1
ATOM 9072 O O . GLU B 1 128 ? -15.578 -25.578 0.192 1 73.25 128 GLU B O 1
ATOM 9077 N N . ASN B 1 129 ? -15.867 -26.797 -1.633 1 73.88 129 ASN B N 1
ATOM 9078 C CA . ASN B 1 129 ? -15.219 -27.953 -1.031 1 73.88 129 ASN B CA 1
ATOM 9079 C C . ASN B 1 129 ? -13.703 -27.875 -1.146 1 73.88 129 ASN B C 1
ATOM 9081 O O . ASN B 1 129 ? -12.984 -28.625 -0.479 1 73.88 129 ASN B O 1
ATOM 9085 N N . LEU B 1 130 ? -13.25 -26.953 -1.835 1 82.25 130 LEU B N 1
ATOM 9086 C CA . LEU B 1 130 ? -11.812 -26.891 -2.109 1 82.25 130 LEU B CA 1
ATOM 9087 C C . LEU B 1 130 ? -11.078 -26.172 -0.989 1 82.25 130 LEU B C 1
ATOM 9089 O O . LEU B 1 130 ? -9.867 -26.344 -0.813 1 82.25 130 LEU B O 1
ATOM 9093 N N . THR B 1 131 ? -11.781 -25.391 -0.237 1 82.38 131 THR B N 1
ATOM 9094 C CA . THR B 1 131 ? -11.141 -24.609 0.809 1 82.38 131 THR B CA 1
ATOM 9095 C C . THR B 1 131 ? -10.844 -25.469 2.031 1 82.38 131 THR B C 1
ATOM 9097 O O . THR B 1 131 ? -10.117 -25.047 2.934 1 82.38 131 THR B O 1
ATOM 9100 N N . MET B 1 132 ? -11.305 -26.688 1.997 1 83.88 132 MET B N 1
ATOM 9101 C CA . MET B 1 132 ? -11.062 -27.578 3.133 1 83.88 132 MET B CA 1
ATOM 9102 C C . MET B 1 132 ? -9.75 -28.328 2.969 1 83.88 132 MET B C 1
ATOM 9104 O O . MET B 1 132 ? -9.273 -28.969 3.906 1 83.88 132 MET B O 1
ATOM 9108 N N . SER B 1 133 ? -9.211 -28.203 1.825 1 85.62 133 SER B N 1
ATOM 9109 C CA . SER B 1 133 ? -7.898 -28.812 1.607 1 85.62 133 SER B CA 1
ATOM 9110 C C . SER B 1 133 ? -6.777 -27.875 2.047 1 85.62 133 SER B C 1
ATOM 9112 O O . SER B 1 133 ? -7.039 -26.797 2.578 1 85.62 133 SER B O 1
ATOM 9114 N N . SER B 1 134 ? -5.539 -28.297 1.877 1 78.69 134 SER B N 1
ATOM 9115 C CA . SER B 1 134 ? -4.391 -27.531 2.352 1 78.69 134 SER B CA 1
ATOM 9116 C C . SER B 1 134 ? -3.912 -26.547 1.297 1 78.69 134 SER B C 1
ATOM 9118 O O . SER B 1 134 ? -2.861 -25.922 1.455 1 78.69 134 SER B O 1
ATOM 9120 N N . ALA B 1 135 ? -4.66 -26.375 0.262 1 82.69 135 ALA B N 1
ATOM 9121 C CA . ALA B 1 135 ? -4.234 -25.406 -0.75 1 82.69 135 ALA B CA 1
ATOM 9122 C C . ALA B 1 135 ? -4.09 -24.016 -0.152 1 82.69 135 ALA B C 1
ATOM 9124 O O . ALA B 1 135 ? -4.98 -23.547 0.557 1 82.69 135 ALA B O 1
ATOM 9125 N N . SER B 1 136 ? -2.936 -23.391 -0.41 1 82.38 136 SER B N 1
ATOM 9126 C CA . SER B 1 136 ? -2.666 -22.078 0.167 1 82.38 136 SER B CA 1
ATOM 9127 C C . SER B 1 136 ? -3.174 -20.969 -0.737 1 82.38 136 SER B C 1
ATOM 9129 O O . SER B 1 136 ? -3.275 -19.812 -0.311 1 82.38 136 SER B O 1
ATOM 9131 N N . ASN B 1 137 ? -3.418 -21.297 -2.061 1 87.69 137 ASN B N 1
ATOM 9132 C CA . ASN B 1 137 ? -3.879 -20.281 -3.004 1 87.69 137 ASN B CA 1
ATOM 9133 C C . ASN B 1 137 ? -4.793 -20.875 -4.066 1 87.69 137 ASN B C 1
ATOM 9135 O O . ASN B 1 137 ? -4.977 -22.094 -4.121 1 87.69 137 ASN B O 1
ATOM 9139 N N . ALA B 1 138 ? -5.332 -20.047 -4.879 1 88.69 138 ALA B N 1
ATOM 9140 C CA . ALA B 1 138 ? -6.336 -20.438 -5.863 1 88.69 138 ALA B CA 1
ATOM 9141 C C . ALA B 1 138 ? -5.715 -21.281 -6.98 1 88.69 138 ALA B C 1
ATOM 9143 O O . ALA B 1 138 ? -6.375 -22.141 -7.559 1 88.69 138 ALA B O 1
ATOM 9144 N N . ALA B 1 139 ? -4.523 -21.031 -7.281 1 88.75 139 ALA B N 1
ATOM 9145 C CA . ALA B 1 139 ? -3.855 -21.797 -8.328 1 88.75 139 ALA B CA 1
ATOM 9146 C C . ALA B 1 139 ? -3.754 -23.266 -7.957 1 88.75 139 ALA B C 1
ATOM 9148 O O . ALA B 1 139 ? -4.008 -24.141 -8.789 1 88.75 139 ALA B O 1
ATOM 9149 N N . GLN B 1 140 ? -3.441 -23.516 -6.773 1 86.75 140 GLN B N 1
ATOM 9150 C CA . GLN B 1 140 ? -3.346 -24.891 -6.289 1 86.75 140 GLN B CA 1
ATOM 9151 C C . GLN B 1 140 ? -4.719 -25.562 -6.254 1 86.75 140 GLN B C 1
ATOM 9153 O O . GLN B 1 140 ? -4.832 -26.766 -6.461 1 86.75 140 GLN B O 1
ATOM 9158 N N . MET B 1 141 ? -5.695 -24.797 -6.082 1 87.81 141 MET B N 1
ATOM 9159 C CA . MET B 1 141 ? -7.055 -25.328 -6.047 1 87.81 141 MET B CA 1
ATOM 9160 C C . MET B 1 141 ? -7.477 -25.828 -7.426 1 87.81 141 MET B C 1
ATOM 9162 O O . MET B 1 141 ? -8.289 -26.734 -7.539 1 87.81 141 MET B O 1
ATOM 9166 N N . LEU B 1 142 ? -6.914 -25.281 -8.406 1 90 142 LEU B N 1
ATOM 9167 C CA . LEU B 1 142 ? -7.305 -25.609 -9.773 1 90 142 LEU B CA 1
ATOM 9168 C C . LEU B 1 142 ? -6.617 -26.891 -10.25 1 90 142 LEU B C 1
ATOM 9170 O O . LEU B 1 142 ? -7.012 -27.469 -11.258 1 90 142 LEU B O 1
ATOM 9174 N N . GLN B 1 143 ? -5.68 -27.328 -9.594 1 89.88 143 GLN B N 1
ATOM 9175 C CA . GLN B 1 143 ? -4.871 -28.438 -10.062 1 89.88 143 GLN B CA 1
ATOM 9176 C C . GLN B 1 143 ? -5.711 -29.703 -10.211 1 89.88 143 GLN B C 1
ATOM 9178 O O . GLN B 1 143 ? -6.316 -30.172 -9.25 1 89.88 143 GLN B O 1
ATOM 9183 N N . GLY B 1 144 ? -5.777 -30.219 -11.438 1 91.25 144 GLY B N 1
ATOM 9184 C CA . GLY B 1 144 ? -6.449 -31.484 -11.734 1 91.25 144 GLY B CA 1
ATOM 9185 C C . GLY B 1 144 ? -7.953 -31.344 -11.844 1 91.25 144 GLY B C 1
ATOM 9186 O O . GLY B 1 144 ? -8.68 -32.344 -11.812 1 91.25 144 GLY B O 1
ATOM 9187 N N . ARG B 1 145 ? -8.367 -30.141 -12.047 1 92.56 145 ARG B N 1
ATOM 9188 C CA . ARG B 1 145 ? -9.82 -30 -11.922 1 92.56 145 ARG B CA 1
ATOM 9189 C C . ARG B 1 145 ? -10.43 -29.453 -13.211 1 92.56 145 ARG B C 1
ATOM 9191 O O . ARG B 1 145 ? -11.648 -29.484 -13.383 1 92.56 145 ARG B O 1
ATOM 9198 N N . ALA B 1 146 ? -9.688 -29.062 -14.062 1 93.69 146 ALA B N 1
ATOM 9199 C CA . ALA B 1 146 ? -10.188 -28.516 -15.328 1 93.69 146 ALA B CA 1
ATOM 9200 C C . ALA B 1 146 ? -9.586 -29.266 -16.516 1 93.69 146 ALA B C 1
ATOM 9202 O O . ALA B 1 146 ? -8.391 -29.562 -16.531 1 93.69 146 ALA B O 1
ATOM 9203 N N . THR B 1 147 ? -10.508 -29.562 -17.453 1 96 147 THR B N 1
ATOM 9204 C CA . THR B 1 147 ? -10.023 -30.203 -18.672 1 96 147 THR B CA 1
ATOM 9205 C C . THR B 1 147 ? -9.062 -29.281 -19.422 1 96 147 THR B C 1
ATOM 9207 O O . THR B 1 147 ? -9.289 -28.078 -19.5 1 96 147 THR B O 1
ATOM 9210 N N . GLY B 1 148 ? -7.969 -29.891 -19.844 1 94.75 148 GLY B N 1
ATOM 9211 C CA . GLY B 1 148 ? -7.023 -29.188 -20.688 1 94.75 148 GLY B CA 1
ATOM 9212 C C . GLY B 1 148 ? -6.074 -28.297 -19.922 1 94.75 148 GLY B C 1
ATOM 9213 O O . GLY B 1 148 ? -5.133 -27.734 -20.484 1 94.75 148 GLY B O 1
ATOM 9214 N N . LEU B 1 149 ? -6.289 -28.109 -18.703 1 94.62 149 LEU B N 1
ATOM 9215 C CA . LEU B 1 149 ? -5.434 -27.266 -17.891 1 94.62 149 LEU B CA 1
ATOM 9216 C C . LEU B 1 149 ? -4.406 -28.094 -17.125 1 94.62 149 LEU B C 1
ATOM 9218 O O . LEU B 1 149 ? -4.773 -28.938 -16.297 1 94.62 149 LEU B O 1
ATOM 9222 N N . TYR B 1 150 ? -3.217 -27.812 -17.422 1 93.31 150 TYR B N 1
ATOM 9223 C CA . TYR B 1 150 ? -2.129 -28.453 -16.688 1 93.31 150 TYR B CA 1
ATOM 9224 C C . TYR B 1 150 ? -1.5 -27.469 -15.703 1 93.31 150 TYR B C 1
ATOM 9226 O O . TYR B 1 150 ? -0.986 -26.422 -16.094 1 93.31 150 TYR B O 1
ATOM 9234 N N . VAL B 1 151 ? -1.565 -27.812 -14.414 1 91.12 151 VAL B N 1
ATOM 9235 C CA . VAL B 1 151 ? -0.947 -27.031 -13.352 1 91.12 151 VAL B CA 1
ATOM 9236 C C . VAL B 1 151 ? 0.258 -27.781 -12.789 1 91.12 151 VAL B C 1
ATOM 9238 O O . VAL B 1 151 ? 0.108 -28.859 -12.195 1 91.12 151 VAL B O 1
ATOM 9241 N N . ASN B 1 152 ? 1.4 -27.219 -13 1 86 152 ASN B N 1
ATOM 9242 C CA . ASN B 1 152 ? 2.627 -27.844 -12.516 1 86 152 ASN B CA 1
ATOM 9243 C C . ASN B 1 152 ? 3.018 -27.297 -11.141 1 86 152 ASN B C 1
ATOM 9245 O O . ASN B 1 152 ? 3.322 -26.109 -11 1 86 152 ASN B O 1
ATOM 9249 N N . SER B 1 153 ? 3.061 -28.156 -10.125 1 80.38 153 SER B N 1
ATOM 9250 C CA . SER B 1 153 ? 3.381 -27.75 -8.758 1 80.38 153 SER B CA 1
ATOM 9251 C C . SER B 1 153 ? 4.59 -28.516 -8.227 1 80.38 153 SER B C 1
ATOM 9253 O O . SER B 1 153 ? 4.504 -29.188 -7.195 1 80.38 153 SER B O 1
ATOM 9255 N N . ALA B 1 154 ? 5.727 -28.312 -8.875 1 81.88 154 ALA B N 1
ATOM 9256 C CA . ALA B 1 154 ? 6.93 -28.984 -8.383 1 81.88 154 ALA B CA 1
ATOM 9257 C C . ALA B 1 154 ? 7.344 -28.438 -7.016 1 81.88 154 ALA B C 1
ATOM 9259 O O . ALA B 1 154 ? 7.789 -29.203 -6.152 1 81.88 154 ALA B O 1
ATOM 9260 N N . ASN B 1 155 ? 7.219 -27.141 -6.848 1 85 155 ASN B N 1
ATOM 9261 C CA . ASN B 1 155 ? 7.438 -26.516 -5.547 1 85 155 ASN B CA 1
ATOM 9262 C C . ASN B 1 155 ? 6.156 -26.5 -4.719 1 85 155 ASN B C 1
ATOM 9264 O O . ASN B 1 155 ? 5.184 -25.844 -5.094 1 85 155 ASN B O 1
ATOM 9268 N N . MET B 1 156 ? 6.172 -27.172 -3.674 1 87.38 156 MET B N 1
ATOM 9269 C CA . MET B 1 156 ? 4.957 -27.328 -2.879 1 87.38 156 MET B CA 1
ATOM 9270 C C . MET B 1 156 ? 5.02 -26.469 -1.616 1 87.38 156 MET B C 1
ATOM 9272 O O . MET B 1 156 ? 4.195 -26.625 -0.715 1 87.38 156 MET B O 1
ATOM 9276 N N . ASP B 1 157 ? 5.992 -25.547 -1.516 1 90.31 157 ASP B N 1
ATOM 9277 C CA . ASP B 1 157 ? 6.086 -24.641 -0.378 1 90.31 157 ASP B CA 1
ATOM 9278 C C . ASP B 1 157 ? 4.871 -23.719 -0.306 1 90.31 157 ASP B C 1
ATOM 9280 O O . ASP B 1 157 ? 4.277 -23.375 -1.333 1 90.31 157 ASP B O 1
ATOM 9284 N N . PRO B 1 158 ? 4.531 -23.328 0.929 1 90.38 158 PRO B N 1
ATOM 9285 C CA . PRO B 1 158 ? 3.432 -22.375 1.026 1 90.38 158 PRO B CA 1
ATOM 9286 C C . PRO B 1 158 ? 3.723 -21.062 0.286 1 90.38 158 PRO B C 1
ATOM 9288 O O . PRO B 1 158 ? 4.844 -20.562 0.346 1 90.38 158 PRO B O 1
ATOM 9291 N N . GLY B 1 159 ? 2.725 -20.641 -0.461 1 88.44 159 GLY B N 1
ATOM 9292 C CA . GLY B 1 159 ? 2.854 -19.375 -1.166 1 88.44 159 GLY B CA 1
ATOM 9293 C C . GLY B 1 159 ? 3.492 -19.516 -2.535 1 88.44 159 GLY B C 1
ATOM 9294 O O . GLY B 1 159 ? 3.57 -18.547 -3.293 1 88.44 159 GLY B O 1
ATOM 9295 N N . ALA B 1 160 ? 3.947 -20.656 -2.873 1 88.56 160 ALA B N 1
ATOM 9296 C CA . ALA B 1 160 ? 4.523 -20.875 -4.199 1 88.56 160 ALA B CA 1
ATOM 9297 C C . ALA B 1 160 ? 3.459 -20.766 -5.285 1 88.56 160 ALA B C 1
ATOM 9299 O O . ALA B 1 160 ? 2.318 -21.188 -5.086 1 88.56 160 ALA B O 1
ATOM 9300 N N . ILE B 1 161 ? 3.822 -20.297 -6.391 1 85.5 161 ILE B N 1
ATOM 9301 C CA . ILE B 1 161 ? 2.918 -20.172 -7.527 1 85.5 161 ILE B CA 1
ATOM 9302 C C . ILE B 1 161 ? 3.293 -21.188 -8.602 1 85.5 161 ILE B C 1
ATOM 9304 O O . ILE B 1 161 ? 4.414 -21.156 -9.125 1 85.5 161 ILE B O 1
ATOM 9308 N N . PRO B 1 162 ? 2.33 -21.953 -8.922 1 85.81 162 PRO B N 1
ATOM 9309 C CA . PRO B 1 162 ? 2.615 -22.922 -9.977 1 85.81 162 PRO B CA 1
ATOM 9310 C C . PRO B 1 162 ? 2.574 -22.312 -11.375 1 85.81 162 PRO B C 1
ATOM 9312 O O . PRO B 1 162 ? 2.102 -21.188 -11.547 1 85.81 162 PRO B O 1
ATOM 9315 N N . THR B 1 163 ? 3.113 -22.984 -12.305 1 85.88 163 THR B N 1
ATOM 9316 C CA . THR B 1 163 ? 2.934 -22.641 -13.711 1 85.88 163 THR B CA 1
ATOM 9317 C C . THR B 1 163 ? 1.692 -23.312 -14.281 1 85.88 163 THR B C 1
ATOM 9319 O O . THR B 1 163 ? 1.281 -24.375 -13.805 1 85.88 163 THR B O 1
ATOM 9322 N N . MET B 1 164 ? 1.101 -22.656 -15.281 1 90.81 164 MET B N 1
ATOM 9323 C CA . MET B 1 164 ? -0.123 -23.203 -15.867 1 90.81 164 MET B CA 1
ATOM 9324 C C . MET B 1 164 ? -0.082 -23.125 -17.391 1 90.81 164 MET B C 1
ATOM 9326 O O . MET B 1 164 ? 0.418 -22.156 -17.953 1 90.81 164 MET B O 1
ATOM 9330 N N . THR B 1 165 ? -0.587 -24.156 -18 1 91.69 165 THR B N 1
ATOM 9331 C CA . THR B 1 165 ? -0.736 -24.219 -19.453 1 91.69 165 THR B CA 1
ATOM 9332 C C . THR B 1 165 ? -2.109 -24.75 -19.844 1 91.69 165 THR B C 1
ATOM 9334 O O . THR B 1 165 ? -2.525 -25.812 -19.359 1 91.69 165 THR B O 1
ATOM 9337 N N . LEU B 1 166 ? -2.742 -24.031 -20.609 1 93.12 166 LEU B N 1
ATOM 9338 C CA . LEU B 1 166 ? -4.055 -24.438 -21.094 1 93.12 166 LEU B CA 1
ATOM 9339 C C . LEU B 1 166 ? -3.992 -24.828 -22.562 1 93.12 166 LEU B C 1
ATOM 9341 O O . LEU B 1 166 ? -3.553 -24.047 -23.406 1 93.12 166 LEU B O 1
ATOM 9345 N N . ARG B 1 167 ? -4.445 -26.062 -22.906 1 93.75 167 ARG B N 1
ATOM 9346 C CA . ARG B 1 167 ? -4.516 -26.609 -24.25 1 93.75 167 ARG B CA 1
ATOM 9347 C C . ARG B 1 167 ? -3.18 -26.469 -24.984 1 93.75 167 ARG B C 1
ATOM 9349 O O . ARG B 1 167 ? -3.135 -26.031 -26.125 1 93.75 167 ARG B O 1
ATOM 9356 N N . GLY B 1 168 ? -2.117 -26.656 -24.203 1 89.31 168 GLY B N 1
ATOM 9357 C CA . GLY B 1 168 ? -0.779 -26.766 -24.75 1 89.31 168 GLY B CA 1
ATOM 9358 C C . GLY B 1 168 ? -0.051 -25.438 -24.812 1 89.31 168 GLY B C 1
ATOM 9359 O O . GLY B 1 168 ? -0.656 -24.375 -24.609 1 89.31 168 GLY B O 1
ATOM 9360 N N . GLN B 1 169 ? 1.199 -25.547 -25.188 1 84.31 169 GLN B N 1
ATOM 9361 C CA . GLN B 1 169 ? 2.066 -24.391 -25.312 1 84.31 169 GLN B CA 1
ATOM 9362 C C . GLN B 1 169 ? 1.71 -23.562 -26.547 1 84.31 169 GLN B C 1
ATOM 9364 O O . GLN B 1 169 ? 1.524 -24.109 -27.641 1 84.31 169 GLN B O 1
ATOM 9369 N N . GLY B 1 170 ? 1.648 -22.25 -26.297 1 77.25 170 GLY B N 1
ATOM 9370 C CA . GLY B 1 170 ? 1.176 -21.453 -27.422 1 77.25 170 GLY B CA 1
ATOM 9371 C C . GLY B 1 170 ? 2.221 -20.484 -27.953 1 77.25 170 GLY B C 1
ATOM 9372 O O . GLY B 1 170 ? 2 -19.828 -28.969 1 77.25 170 GLY B O 1
ATOM 9373 N N . SER B 1 171 ? 3.367 -20.391 -27.25 1 81.88 171 SER B N 1
ATOM 9374 C CA . SER B 1 171 ? 4.395 -19.438 -27.672 1 81.88 171 SER B CA 1
ATOM 9375 C C . SER B 1 171 ? 5.793 -20 -27.453 1 81.88 171 SER B C 1
ATOM 9377 O O . SER B 1 171 ? 5.98 -20.906 -26.641 1 81.88 171 SER B O 1
ATOM 9379 N N . PHE B 1 172 ? 6.73 -19.469 -28.312 1 75.38 172 PHE B N 1
ATOM 9380 C CA . PHE B 1 172 ? 8.117 -19.875 -28.141 1 75.38 172 PHE B CA 1
ATOM 9381 C C . PHE B 1 172 ? 8.789 -19.047 -27.062 1 75.38 172 PHE B C 1
ATOM 9383 O O . PHE B 1 172 ? 9.531 -19.578 -26.234 1 75.38 172 PHE B O 1
ATOM 9390 N N . ALA B 1 173 ? 8.664 -17.766 -27.172 1 65.31 173 ALA B N 1
ATOM 9391 C CA . ALA B 1 173 ? 9.398 -16.859 -26.297 1 65.31 173 ALA B CA 1
ATOM 9392 C C . ALA B 1 173 ? 8.453 -16.109 -25.359 1 65.31 173 ALA B C 1
ATOM 9394 O O . ALA B 1 173 ? 8.891 -15.508 -24.375 1 65.31 173 ALA B O 1
ATOM 9395 N N . GLY B 1 174 ? 7.344 -16.25 -25.609 1 61.5 174 GLY B N 1
ATOM 9396 C CA . GLY B 1 174 ? 6.418 -15.453 -24.828 1 61.5 174 GLY B CA 1
ATOM 9397 C C . GLY B 1 174 ? 5.871 -16.188 -23.609 1 61.5 174 GLY B C 1
ATOM 9398 O O . GLY B 1 174 ? 6.086 -17.406 -23.469 1 61.5 174 GLY B O 1
ATOM 9399 N N . ASN B 1 175 ? 5.285 -15.445 -22.719 1 65.31 175 ASN B N 1
ATOM 9400 C CA . ASN B 1 175 ? 4.574 -15.992 -21.562 1 65.31 175 ASN B CA 1
ATOM 9401 C C . ASN B 1 175 ? 3.414 -16.891 -22 1 65.31 175 ASN B C 1
ATOM 9403 O O . ASN B 1 175 ? 2.586 -16.484 -22.812 1 65.31 175 ASN B O 1
ATOM 9407 N N . GLY B 1 176 ? 3.35 -18.078 -21.609 1 76.31 176 GLY B N 1
ATOM 9408 C CA . GLY B 1 176 ? 2.297 -19 -21.984 1 76.31 176 GLY B CA 1
ATOM 9409 C C . GLY B 1 176 ? 1.236 -19.172 -20.906 1 76.31 176 GLY B C 1
ATOM 9410 O O . GLY B 1 176 ? 0.331 -19.984 -21.047 1 76.31 176 GLY B O 1
ATOM 9411 N N . ASP B 1 177 ? 1.237 -18.266 -19.906 1 85.31 177 ASP B N 1
ATOM 9412 C CA . ASP B 1 177 ? 0.273 -18.391 -18.828 1 85.31 177 ASP B CA 1
ATOM 9413 C C . ASP B 1 177 ? -1.089 -17.828 -19.234 1 85.31 177 ASP B C 1
ATOM 9415 O O . ASP B 1 177 ? -1.166 -16.875 -20 1 85.31 177 ASP B O 1
ATOM 9419 N N . PRO B 1 178 ? -2.127 -18.438 -18.719 1 90 178 PRO B N 1
ATOM 9420 C CA . PRO B 1 178 ? -3.443 -17.828 -18.953 1 90 178 PRO B CA 1
ATOM 9421 C C . PRO B 1 178 ? -3.598 -16.484 -18.266 1 90 178 PRO B C 1
ATOM 9423 O O . PRO B 1 178 ? -2.922 -16.203 -17.266 1 90 178 PRO B O 1
ATOM 9426 N N . LEU B 1 179 ? -4.453 -15.672 -18.844 1 91.06 179 LEU B N 1
ATOM 9427 C CA . LEU B 1 179 ? -4.801 -14.406 -18.219 1 91.06 179 LEU B CA 1
ATOM 9428 C C . LEU B 1 179 ? -5.68 -14.625 -16.984 1 91.06 179 LEU B C 1
ATOM 9430 O O . LEU B 1 179 ? -6.625 -15.422 -17.031 1 91.06 179 LEU B O 1
ATOM 9434 N N . VAL B 1 180 ? -5.348 -13.984 -15.938 1 93.5 180 VAL B N 1
ATOM 9435 C CA . VAL B 1 180 ? -6.176 -14.055 -14.734 1 93.5 180 VAL B CA 1
ATOM 9436 C C . VAL B 1 180 ? -6.984 -12.766 -14.586 1 93.5 180 VAL B C 1
ATOM 9438 O O . VAL B 1 180 ? -6.434 -11.672 -14.672 1 93.5 180 VAL B O 1
ATOM 9441 N N . ILE B 1 181 ? -8.242 -12.938 -14.406 1 94.56 181 ILE B N 1
ATOM 9442 C CA . ILE B 1 181 ? -9.141 -11.82 -14.148 1 94.56 181 ILE B CA 1
ATOM 9443 C C . ILE B 1 181 ? -9.82 -12.008 -12.797 1 94.56 181 ILE B C 1
ATOM 9445 O O . ILE B 1 181 ? -10.453 -13.047 -12.547 1 94.56 181 ILE B O 1
ATOM 9449 N N . ILE B 1 182 ? -9.734 -11.078 -11.945 1 94.94 182 ILE B N 1
ATOM 9450 C CA . ILE B 1 182 ? -10.406 -11.125 -10.648 1 94.94 182 ILE B CA 1
ATOM 9451 C C . ILE B 1 182 ? -11.539 -10.102 -10.617 1 94.94 182 ILE B C 1
ATOM 9453 O O . ILE B 1 182 ? -11.305 -8.898 -10.602 1 94.94 182 ILE B O 1
ATOM 9457 N N . ASP B 1 183 ? -12.719 -10.586 -10.594 1 92 183 ASP B N 1
ATOM 9458 C CA . ASP B 1 183 ? -13.914 -9.75 -10.562 1 92 183 ASP B CA 1
ATOM 9459 C C . ASP B 1 183 ? -13.891 -8.703 -11.672 1 92 183 ASP B C 1
ATOM 9461 O O . ASP B 1 183 ? -14.133 -7.52 -11.414 1 92 183 ASP B O 1
ATOM 9465 N N . GLY B 1 184 ? -13.43 -9.133 -12.797 1 90.19 184 GLY B N 1
ATOM 9466 C CA . GLY B 1 184 ? -13.453 -8.258 -13.961 1 90.19 184 GLY B CA 1
ATOM 9467 C C . GLY B 1 184 ? -12.156 -7.488 -14.148 1 90.19 184 GLY B C 1
ATOM 9468 O O . GLY B 1 184 ? -11.953 -6.855 -15.188 1 90.19 184 GLY B O 1
ATOM 9469 N N . PHE B 1 185 ? -11.25 -7.512 -13.227 1 93.94 185 PHE B N 1
ATOM 9470 C CA . PHE B 1 185 ? -9.977 -6.797 -13.289 1 93.94 185 PHE B CA 1
ATOM 9471 C C . PHE B 1 185 ? -8.867 -7.711 -13.781 1 93.94 185 PHE B C 1
ATOM 9473 O O . PHE B 1 185 ? -8.422 -8.609 -13.055 1 93.94 185 PHE B O 1
ATOM 9480 N N . PRO B 1 186 ? -8.344 -7.516 -15.023 1 93.69 186 PRO B N 1
ATOM 9481 C CA . PRO B 1 186 ? -7.223 -8.32 -15.516 1 93.69 186 PRO B CA 1
ATOM 9482 C C . PRO B 1 186 ? -5.93 -8.078 -14.742 1 93.69 186 PRO B C 1
ATOM 9484 O O . PRO B 1 186 ? -5.539 -6.93 -14.523 1 93.69 186 PRO B O 1
ATOM 9487 N N . MET B 1 187 ? -5.305 -9.109 -14.398 1 94 187 MET B N 1
ATOM 9488 C CA . MET B 1 187 ? -4.082 -9.039 -13.609 1 94 187 MET B CA 1
ATOM 9489 C C . MET B 1 187 ? -2.85 -9.219 -14.484 1 94 187 MET B C 1
ATOM 9491 O O . MET B 1 187 ? -2.941 -9.75 -15.594 1 94 187 MET B O 1
ATOM 9495 N N . ASP B 1 188 ? -1.712 -8.797 -13.906 1 86.25 188 ASP B N 1
ATOM 9496 C CA . ASP B 1 188 ? -0.494 -8.789 -14.711 1 86.25 188 ASP B CA 1
ATOM 9497 C C . ASP B 1 188 ? 0.306 -10.078 -14.516 1 86.25 188 ASP B C 1
ATOM 9499 O O . ASP B 1 188 ? 1.215 -10.375 -15.289 1 86.25 188 ASP B O 1
ATOM 9503 N N . ASP B 1 189 ? -0.077 -10.781 -13.469 1 85.56 189 ASP B N 1
ATOM 9504 C CA . ASP B 1 189 ? 0.699 -11.984 -13.195 1 85.56 189 ASP B CA 1
ATOM 9505 C C . ASP B 1 189 ? -0.16 -13.047 -12.508 1 85.56 189 ASP B C 1
ATOM 9507 O O . ASP B 1 189 ? -1.227 -12.734 -11.969 1 85.56 189 ASP B O 1
ATOM 9511 N N . LEU B 1 190 ? 0.431 -14.273 -12.508 1 86.62 190 LEU B N 1
ATOM 9512 C CA . LEU B 1 190 ? -0.256 -15.383 -11.852 1 86.62 190 LEU B CA 1
ATOM 9513 C C . LEU B 1 190 ? -0.205 -15.234 -10.336 1 86.62 190 LEU B C 1
ATOM 9515 O O . LEU B 1 190 ? -1.017 -15.828 -9.617 1 86.62 190 LEU B O 1
ATOM 9519 N N . GLY B 1 191 ? 0.723 -14.422 -9.891 1 86.75 191 GLY B N 1
ATOM 9520 C CA . GLY B 1 191 ? 0.853 -14.195 -8.453 1 86.75 191 GLY B CA 1
ATOM 9521 C C . GLY B 1 191 ? -0.377 -13.555 -7.84 1 86.75 191 GLY B C 1
ATOM 9522 O O . GLY B 1 191 ? -0.557 -13.594 -6.621 1 86.75 191 GLY B O 1
ATOM 9523 N N . ALA B 1 192 ? -1.161 -13.039 -8.672 1 90.94 192 ALA B N 1
ATOM 9524 C CA . ALA B 1 192 ? -2.41 -12.461 -8.18 1 90.94 192 ALA B CA 1
ATOM 9525 C C . ALA B 1 192 ? -3.258 -13.508 -7.461 1 90.94 192 ALA B C 1
ATOM 9527 O O . ALA B 1 192 ? -4.023 -13.172 -6.555 1 90.94 192 ALA B O 1
ATOM 9528 N N . LEU B 1 193 ? -3.084 -14.688 -7.812 1 91.31 193 LEU B N 1
ATOM 9529 C CA . LEU B 1 193 ? -3.854 -15.773 -7.211 1 91.31 193 LEU B CA 1
ATOM 9530 C C . LEU B 1 193 ? -3.369 -16.062 -5.797 1 91.31 193 LEU B C 1
ATOM 9532 O O . LEU B 1 193 ? -4.055 -16.734 -5.027 1 91.31 193 LEU B O 1
ATOM 9536 N N . ASN B 1 194 ? -2.217 -15.641 -5.473 1 89.38 194 ASN B N 1
ATOM 9537 C CA . ASN B 1 194 ? -1.723 -15.727 -4.102 1 89.38 194 ASN B CA 1
ATOM 9538 C C . ASN B 1 194 ? -2.211 -14.562 -3.256 1 89.38 194 ASN B C 1
ATOM 9540 O O . ASN B 1 194 ? -2.252 -14.648 -2.027 1 89.38 194 ASN B O 1
ATOM 9544 N N . ARG B 1 195 ? -2.594 -13.539 -3.898 1 91.69 195 ARG B N 1
ATOM 9545 C CA . ARG B 1 195 ? -2.92 -12.305 -3.195 1 91.69 195 ARG B CA 1
ATOM 9546 C C . ARG B 1 195 ? -4.426 -12.18 -2.98 1 91.69 195 ARG B C 1
ATOM 9548 O O . ARG B 1 195 ? -4.945 -11.07 -2.836 1 91.69 195 ARG B O 1
ATOM 9555 N N . ILE B 1 196 ? -5.047 -13.266 -3.066 1 92.19 196 ILE B N 1
ATOM 9556 C CA . ILE B 1 196 ? -6.469 -13.336 -2.758 1 92.19 196 ILE B CA 1
ATOM 9557 C C . ILE B 1 196 ? -6.73 -14.492 -1.793 1 92.19 196 ILE B C 1
ATOM 9559 O O . ILE B 1 196 ? -6.129 -15.562 -1.917 1 92.19 196 ILE B O 1
ATOM 9563 N N . ASN B 1 197 ? -7.629 -14.242 -0.913 1 92.62 197 ASN B N 1
ATOM 9564 C CA . ASN B 1 197 ? -8.062 -15.289 0.008 1 92.62 197 ASN B CA 1
ATOM 9565 C C . ASN B 1 197 ? -8.891 -16.359 -0.701 1 92.62 197 ASN B C 1
ATOM 9567 O O . ASN B 1 197 ? -9.977 -16.062 -1.202 1 92.62 197 ASN B O 1
ATOM 9571 N N . PRO B 1 198 ? -8.422 -17.562 -0.707 1 91.44 198 PRO B N 1
ATOM 9572 C CA . PRO B 1 198 ? -9.195 -18.609 -1.36 1 91.44 198 PRO B CA 1
ATOM 9573 C C . PRO B 1 198 ? -10.609 -18.75 -0.804 1 91.44 198 PRO B C 1
ATOM 9575 O O . PRO B 1 198 ? -11.539 -19.062 -1.545 1 91.44 198 PRO B O 1
ATOM 9578 N N . ASN B 1 199 ? -10.773 -18.438 0.444 1 92.12 199 ASN B N 1
ATOM 9579 C CA . ASN B 1 199 ? -12.078 -18.562 1.076 1 92.12 199 ASN B CA 1
ATOM 9580 C C . ASN B 1 199 ? -13.047 -17.5 0.578 1 92.12 199 ASN B C 1
ATOM 9582 O O . ASN B 1 199 ? -14.258 -17.594 0.803 1 92.12 199 ASN B O 1
ATOM 9586 N N . ASP B 1 200 ? -12.562 -16.578 -0.108 1 93.88 200 ASP B N 1
ATOM 9587 C CA . ASP B 1 200 ? -13.43 -15.523 -0.64 1 93.88 200 ASP B CA 1
ATOM 9588 C C . ASP B 1 200 ? -13.891 -15.852 -2.055 1 93.88 200 ASP B C 1
ATOM 9590 O O . ASP B 1 200 ? -14.742 -15.156 -2.615 1 93.88 200 ASP B O 1
ATOM 9594 N N . ILE B 1 201 ? -13.422 -16.875 -2.633 1 93.44 201 ILE B N 1
ATOM 9595 C CA . ILE B 1 201 ? -13.719 -17.203 -4.023 1 93.44 201 ILE B CA 1
ATOM 9596 C C . ILE B 1 201 ? -14.984 -18.047 -4.098 1 93.44 201 ILE B C 1
ATOM 9598 O O . ILE B 1 201 ? -15.109 -19.062 -3.391 1 93.44 201 ILE B O 1
ATOM 9602 N N . VAL B 1 202 ? -15.883 -17.672 -4.938 1 90.56 202 VAL B N 1
ATOM 9603 C CA . VAL B 1 202 ? -17.109 -18.422 -5.191 1 90.56 202 VAL B CA 1
ATOM 9604 C C . VAL B 1 202 ? -16.844 -19.484 -6.266 1 90.56 202 VAL B C 1
ATOM 9606 O O . VAL B 1 202 ? -17.203 -20.641 -6.102 1 90.56 202 VAL B O 1
ATOM 9609 N N . GLN B 1 203 ? -16.312 -19.016 -7.309 1 91.25 203 GLN B N 1
ATOM 9610 C CA . GLN B 1 203 ? -16.047 -19.938 -8.414 1 91.25 203 GLN B CA 1
ATOM 9611 C C . GLN B 1 203 ? -14.922 -19.406 -9.297 1 91.25 203 GLN B C 1
ATOM 9613 O O . GLN B 1 203 ? -14.57 -18.219 -9.227 1 91.25 203 GLN B O 1
ATOM 9618 N N . MET B 1 204 ? -14.344 -20.234 -10.023 1 93 204 MET B N 1
ATOM 9619 C CA . MET B 1 204 ? -13.359 -19.938 -11.055 1 93 204 MET B CA 1
ATOM 9620 C C . MET B 1 204 ? -13.812 -20.484 -12.406 1 93 204 MET B C 1
ATOM 9622 O O . MET B 1 204 ? -14.141 -21.672 -12.523 1 93 204 MET B O 1
ATOM 9626 N N . ASP B 1 205 ? -13.859 -19.641 -13.406 1 92.94 205 ASP B N 1
ATOM 9627 C CA . ASP B 1 205 ? -14.242 -20.031 -14.758 1 92.94 205 ASP B CA 1
ATOM 9628 C C . ASP B 1 205 ? -13.031 -20.078 -15.688 1 92.94 205 ASP B C 1
ATOM 9630 O O . ASP B 1 205 ? -12.312 -19.078 -15.812 1 92.94 205 ASP B O 1
ATOM 9634 N N . VAL B 1 206 ? -12.844 -21.156 -16.297 1 93.56 206 VAL B N 1
ATOM 9635 C CA . VAL B 1 206 ? -11.75 -21.328 -17.25 1 93.56 206 VAL B CA 1
ATOM 9636 C C . VAL B 1 206 ? -12.289 -21.234 -18.672 1 93.56 206 VAL B C 1
ATOM 9638 O O . VAL B 1 206 ? -13.031 -22.109 -19.109 1 93.56 206 VAL B O 1
ATOM 9641 N N . LEU B 1 207 ? -11.93 -20.203 -19.297 1 92.25 207 LEU B N 1
ATOM 9642 C CA . LEU B 1 207 ? -12.289 -20.016 -20.703 1 92.25 207 LEU B CA 1
ATOM 9643 C C . LEU B 1 207 ? -11.234 -20.609 -21.625 1 92.25 207 LEU B C 1
ATOM 9645 O O . LEU B 1 207 ? -10.078 -20.172 -21.625 1 92.25 207 LEU B O 1
ATOM 9649 N N . LYS B 1 208 ? -11.656 -21.438 -22.516 1 90.06 208 LYS B N 1
ATOM 9650 C CA . LYS B 1 208 ? -10.672 -22.266 -23.203 1 90.06 208 LYS B CA 1
ATOM 9651 C C . LYS B 1 208 ? -10.617 -21.922 -24.688 1 90.06 208 LYS B C 1
ATOM 9653 O O . LYS B 1 208 ? -9.586 -22.109 -25.344 1 90.06 208 LYS B O 1
ATOM 9658 N N . ASP B 1 209 ? -11.719 -21.578 -25.297 1 84.5 209 ASP B N 1
ATOM 9659 C CA . ASP B 1 209 ? -11.68 -21.344 -26.734 1 84.5 209 ASP B CA 1
ATOM 9660 C C . ASP B 1 209 ? -11.711 -19.859 -27.062 1 84.5 209 ASP B C 1
ATOM 9662 O O . ASP B 1 209 ? -11.922 -19.031 -26.172 1 84.5 209 ASP B O 1
ATOM 9666 N N . ALA B 1 210 ? -11.484 -19.547 -28.297 1 77.06 210 ALA B N 1
ATOM 9667 C CA . ALA B 1 210 ? -11.312 -18.172 -28.75 1 77.06 210 ALA B CA 1
ATOM 9668 C C . ALA B 1 210 ? -12.617 -17.375 -28.625 1 77.06 210 ALA B C 1
ATOM 9670 O O . ALA B 1 210 ? -12.602 -16.188 -28.344 1 77.06 210 ALA B O 1
ATOM 9671 N N . SER B 1 211 ? -13.625 -18.016 -28.812 1 74.38 211 SER B N 1
ATOM 9672 C CA . SER B 1 211 ? -14.883 -17.281 -28.766 1 74.38 211 SER B CA 1
ATOM 9673 C C . SER B 1 211 ? -15.164 -16.75 -27.359 1 74.38 211 SER B C 1
ATOM 9675 O O . SER B 1 211 ? -15.727 -15.672 -27.188 1 74.38 211 SER B O 1
ATOM 9677 N N . ALA B 1 212 ? -14.758 -17.484 -26.438 1 72.5 212 ALA B N 1
ATOM 9678 C CA . ALA B 1 212 ? -14.961 -17.078 -25.047 1 72.5 212 ALA B CA 1
ATOM 9679 C C . ALA B 1 212 ? -13.898 -16.078 -24.625 1 72.5 212 ALA B C 1
ATOM 9681 O O . ALA B 1 212 ? -14.195 -15.109 -23.906 1 72.5 212 ALA B O 1
ATOM 9682 N N . ALA B 1 213 ? -12.688 -16.25 -25.031 1 77 213 ALA B N 1
ATOM 9683 C CA . ALA B 1 213 ? -11.547 -15.492 -24.531 1 77 213 ALA B CA 1
ATOM 9684 C C . ALA B 1 213 ? -11.289 -14.258 -25.375 1 77 213 ALA B C 1
ATOM 9686 O O . ALA B 1 213 ? -10.594 -13.328 -24.953 1 77 213 ALA B O 1
ATOM 9687 N N . ALA B 1 214 ? -11.898 -14.227 -26.484 1 73.88 214 ALA B N 1
ATOM 9688 C CA . ALA B 1 214 ? -11.555 -13.195 -27.484 1 73.88 214 ALA B CA 1
ATOM 9689 C C . ALA B 1 214 ? -11.953 -11.812 -26.984 1 73.88 214 ALA B C 1
ATOM 9691 O O . ALA B 1 214 ? -11.359 -10.805 -27.391 1 73.88 214 ALA B O 1
ATOM 9692 N N . ILE B 1 215 ? -12.852 -11.852 -26.156 1 77.44 215 ILE B N 1
ATOM 9693 C CA . ILE B 1 215 ? -13.328 -10.57 -25.656 1 77.44 215 ILE B CA 1
ATOM 9694 C C . ILE B 1 215 ? -12.234 -9.891 -24.828 1 77.44 215 ILE B C 1
ATOM 9696 O O . ILE B 1 215 ? -12.258 -8.68 -24.641 1 77.44 215 ILE B O 1
ATOM 9700 N N . TYR B 1 216 ? -11.312 -10.688 -24.516 1 78.94 216 TYR B N 1
ATOM 9701 C CA . TYR B 1 216 ? -10.203 -10.141 -23.734 1 78.94 216 TYR B CA 1
ATOM 9702 C C . TYR B 1 216 ? -8.992 -9.883 -24.609 1 78.94 216 TYR B C 1
ATOM 9704 O O . TYR B 1 216 ? -7.949 -9.438 -24.141 1 78.94 216 TYR B O 1
ATOM 9712 N N . GLY B 1 217 ? -9.109 -10.219 -25.797 1 74.06 217 GLY B N 1
ATOM 9713 C CA . GLY B 1 217 ? -8.109 -9.875 -26.797 1 74.06 217 GLY B CA 1
ATOM 9714 C C . GLY B 1 217 ? -6.828 -10.664 -26.641 1 74.06 217 GLY B C 1
ATOM 9715 O O . GLY B 1 217 ? -6.859 -11.891 -26.516 1 74.06 217 GLY B O 1
ATOM 9716 N N . SER B 1 218 ? -5.703 -9.828 -26.844 1 74.12 218 SER B N 1
ATOM 9717 C CA . SER B 1 218 ? -4.355 -10.375 -26.938 1 74.12 218 SER B CA 1
ATOM 9718 C C . SER B 1 218 ? -3.928 -11.047 -25.641 1 74.12 218 SER B C 1
ATOM 9720 O O . SER B 1 218 ? -3.076 -11.938 -25.641 1 74.12 218 SER B O 1
ATOM 9722 N N . ARG B 1 219 ? -4.496 -10.758 -24.656 1 75.38 219 ARG B N 1
ATOM 9723 C CA . ARG B 1 219 ? -4.078 -11.328 -23.375 1 75.38 219 ARG B CA 1
ATOM 9724 C C . ARG B 1 219 ? -4.73 -12.688 -23.141 1 75.38 219 ARG B C 1
ATOM 9726 O O . ARG B 1 219 ? -4.281 -13.453 -22.297 1 75.38 219 ARG B O 1
ATOM 9733 N N . GLY B 1 220 ? -5.691 -13.008 -23.906 1 77.75 220 GLY B N 1
ATOM 9734 C CA . GLY B 1 220 ? -6.449 -14.234 -23.703 1 77.75 220 GLY B CA 1
ATOM 9735 C C . GLY B 1 220 ? -6.035 -15.352 -24.641 1 77.75 220 GLY B C 1
ATOM 9736 O O . GLY B 1 220 ? -6.711 -16.375 -24.719 1 77.75 220 GLY B O 1
ATOM 9737 N N . ALA B 1 221 ? -4.969 -15.133 -25.312 1 77.81 221 ALA B N 1
ATOM 9738 C CA . ALA B 1 221 ? -4.559 -16.109 -26.312 1 77.81 221 ALA B CA 1
ATOM 9739 C C . ALA B 1 221 ? -4.246 -17.469 -25.672 1 77.81 221 ALA B C 1
ATOM 9741 O O . ALA B 1 221 ? -4.445 -18.516 -26.281 1 77.81 221 ALA B O 1
ATOM 9742 N N . ASN B 1 222 ? -3.812 -17.422 -24.5 1 86.19 222 ASN B N 1
ATOM 9743 C CA . ASN B 1 222 ? -3.447 -18.656 -23.797 1 86.19 222 ASN B CA 1
ATOM 9744 C C . ASN B 1 222 ? -4.539 -19.078 -22.812 1 86.19 222 ASN B C 1
ATOM 9746 O O . ASN B 1 222 ? -4.289 -19.875 -21.906 1 86.19 222 ASN B O 1
ATOM 9750 N N . GLY B 1 223 ? -5.746 -18.547 -23 1 88.69 223 GLY B N 1
ATOM 9751 C CA . GLY B 1 223 ? -6.852 -18.859 -22.094 1 88.69 223 GLY B CA 1
ATOM 9752 C C . GLY B 1 223 ? -7.031 -17.828 -21 1 88.69 223 GLY B C 1
ATOM 9753 O O . GLY B 1 223 ? -6.168 -16.984 -20.797 1 88.69 223 GLY B O 1
ATOM 9754 N N . VAL B 1 224 ? -8.195 -17.906 -20.391 1 91.69 224 VAL B N 1
ATOM 9755 C CA . VAL B 1 224 ? -8.516 -16.953 -19.328 1 91.69 224 VAL B CA 1
ATOM 9756 C C . VAL B 1 224 ? -9.078 -17.688 -18.125 1 91.69 224 VAL B C 1
ATOM 9758 O O . VAL B 1 224 ? -9.852 -18.641 -18.266 1 91.69 224 VAL B O 1
ATOM 9761 N N . ILE B 1 225 ? -8.641 -17.312 -16.969 1 93.88 225 ILE B N 1
ATOM 9762 C CA . ILE B 1 225 ? -9.219 -17.766 -15.711 1 93.88 225 ILE B CA 1
ATOM 9763 C C . ILE B 1 225 ? -9.891 -16.594 -15.008 1 93.88 225 ILE B C 1
ATOM 9765 O O . ILE B 1 225 ? -9.227 -15.617 -14.633 1 93.88 225 ILE B O 1
ATOM 9769 N N . ILE B 1 226 ? -11.117 -16.719 -14.828 1 93.94 226 ILE B N 1
ATOM 9770 C CA . ILE B 1 226 ? -11.867 -15.664 -14.141 1 93.94 226 ILE B CA 1
ATOM 9771 C C . ILE B 1 226 ? -12.18 -16.094 -12.711 1 93.94 226 ILE B C 1
ATOM 9773 O O . ILE B 1 226 ? -12.758 -17.172 -12.492 1 93.94 226 ILE B O 1
ATOM 9777 N N . VAL B 1 227 ? -11.82 -15.289 -11.828 1 94.5 227 VAL B N 1
ATOM 9778 C CA . VAL B 1 227 ? -12.109 -15.523 -10.414 1 94.5 227 VAL B CA 1
ATOM 9779 C C . VAL B 1 227 ? -13.234 -14.602 -9.953 1 94.5 227 VAL B C 1
ATOM 9781 O O . VAL B 1 227 ? -13.141 -13.383 -10.086 1 94.5 227 VAL B O 1
ATOM 9784 N N . THR B 1 228 ? -14.234 -15.195 -9.5 1 92.81 228 THR B N 1
AT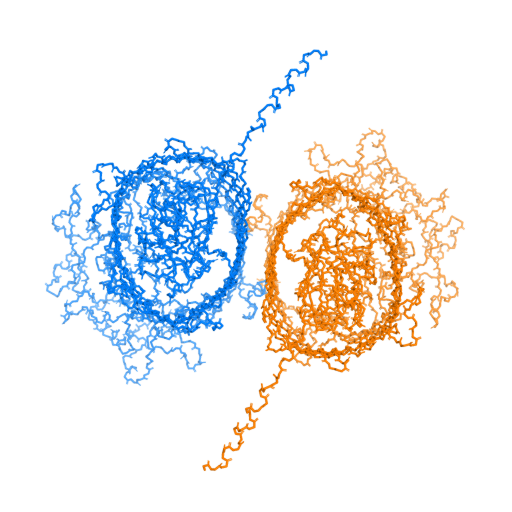OM 9785 C CA . THR B 1 228 ? -15.352 -14.445 -8.93 1 92.81 228 THR B CA 1
ATOM 9786 C C . THR B 1 228 ? -15.375 -14.594 -7.41 1 92.81 228 THR B C 1
ATOM 9788 O O . THR B 1 228 ? -15.375 -15.711 -6.891 1 92.81 228 THR B O 1
ATOM 9791 N N . THR B 1 229 ? -15.414 -13.516 -6.723 1 93.69 229 THR B N 1
ATOM 9792 C CA . THR B 1 229 ? -15.398 -13.562 -5.262 1 93.69 229 THR B CA 1
ATOM 9793 C C . THR B 1 229 ? -16.812 -13.422 -4.703 1 93.69 229 THR B C 1
ATOM 9795 O O . THR B 1 229 ? -17.734 -13.016 -5.418 1 93.69 229 THR B O 1
ATOM 9798 N N . LYS B 1 230 ? -16.938 -13.797 -3.502 1 92.44 230 LYS B N 1
ATOM 9799 C CA . LYS B 1 230 ? -18.219 -13.781 -2.809 1 92.44 230 LYS B CA 1
ATOM 9800 C C . LYS B 1 230 ? -18.719 -12.352 -2.596 1 92.44 230 LYS B C 1
ATOM 9802 O O . LYS B 1 230 ? -17.906 -11.43 -2.43 1 92.44 230 LYS B O 1
ATOM 9807 N N . THR B 1 231 ? -20.031 -12.25 -2.646 1 90.12 231 THR B N 1
ATOM 9808 C CA . THR B 1 231 ? -20.703 -10.984 -2.373 1 90.12 231 THR B CA 1
ATOM 9809 C C . THR B 1 231 ? -21.656 -11.125 -1.188 1 90.12 231 THR B C 1
ATOM 9811 O O . THR B 1 231 ? -21.781 -12.203 -0.614 1 90.12 231 THR B O 1
ATOM 9814 N N . GLY B 1 232 ? -22.266 -9.93 -0.841 1 85.88 232 GLY B N 1
ATOM 9815 C CA . GLY B 1 232 ? -23.281 -9.977 0.194 1 85.88 232 GLY B CA 1
ATOM 9816 C C . GLY B 1 232 ? -24.578 -10.578 -0.28 1 85.88 232 GLY B C 1
ATOM 9817 O O . GLY B 1 232 ? -24.781 -10.773 -1.48 1 85.88 232 GLY B O 1
ATOM 9818 N N . ARG B 1 233 ? -25.344 -11 0.731 1 78.62 233 ARG B N 1
ATOM 9819 C CA . ARG B 1 233 ? -26.672 -11.555 0.438 1 78.62 233 ARG B CA 1
ATOM 9820 C C . ARG B 1 233 ? -27.75 -10.789 1.188 1 78.62 233 ARG B C 1
ATOM 9822 O O . ARG B 1 233 ? -27.5 -10.211 2.244 1 78.62 233 ARG B O 1
ATOM 9829 N N . GLU B 1 234 ? -28.844 -10.828 0.534 1 78.56 234 GLU B N 1
ATOM 9830 C CA . GLU B 1 234 ? -29.969 -10.211 1.211 1 78.56 234 GLU B CA 1
ATOM 9831 C C . GLU B 1 234 ? -30.344 -10.969 2.48 1 78.56 234 GLU B C 1
ATOM 9833 O O . GLU B 1 234 ? -30.328 -12.203 2.498 1 78.56 234 GLU B O 1
ATOM 9838 N N . GLY B 1 235 ? -30.547 -10.25 3.494 1 74.75 235 GLY B N 1
ATOM 9839 C CA . GLY B 1 235 ? -30.984 -10.898 4.723 1 74.75 235 GLY B CA 1
ATOM 9840 C C . GLY B 1 235 ? -30.172 -10.484 5.938 1 74.75 235 GLY B C 1
ATOM 9841 O O . GLY B 1 235 ? -29.562 -9.414 5.945 1 74.75 235 GLY B O 1
ATOM 9842 N N . LYS B 1 236 ? -30.266 -11.414 6.926 1 72.94 236 LYS B N 1
ATOM 9843 C CA . LYS B 1 236 ? -29.625 -11.164 8.203 1 72.94 236 LYS B CA 1
ATOM 9844 C C . LYS B 1 236 ? -28.109 -11.266 8.078 1 72.94 236 LYS B C 1
ATOM 9846 O O . LYS B 1 236 ? -27.594 -11.953 7.191 1 72.94 236 LYS B O 1
ATOM 9851 N N . LEU B 1 237 ? -27.5 -10.617 8.961 1 79.19 237 LEU B N 1
ATOM 9852 C CA . LEU B 1 237 ? -26.047 -10.672 9.039 1 79.19 237 LEU B CA 1
ATOM 9853 C C . LEU B 1 237 ? -25.578 -12.094 9.312 1 79.19 237 LEU B C 1
ATOM 9855 O O . LEU B 1 237 ? -26.078 -12.758 10.219 1 79.19 237 LEU B O 1
ATOM 9859 N N . LYS B 1 238 ? -24.781 -12.508 8.5 1 84.69 238 LYS B N 1
ATOM 9860 C CA . LYS B 1 238 ? -24.188 -13.836 8.648 1 84.69 238 LYS B CA 1
ATOM 9861 C C . LYS B 1 238 ? -22.688 -13.734 8.938 1 84.69 238 LYS B C 1
ATOM 9863 O O . LYS B 1 238 ? -21.953 -13.07 8.211 1 84.69 238 LYS B O 1
ATOM 9868 N N . ILE B 1 239 ? -22.266 -14.328 10.031 1 88 239 ILE B N 1
ATOM 9869 C CA . ILE B 1 239 ? -20.844 -14.414 10.383 1 88 239 ILE B CA 1
ATOM 9870 C C . ILE B 1 239 ? -20.344 -15.836 10.148 1 88 239 ILE B C 1
ATOM 9872 O O . ILE B 1 239 ? -20.922 -16.797 10.664 1 88 239 ILE B O 1
ATOM 9876 N N . GLU B 1 240 ? -19.328 -15.93 9.43 1 92.56 240 GLU B N 1
ATOM 9877 C CA . GLU B 1 240 ? -18.75 -17.234 9.133 1 92.56 240 GLU B CA 1
ATOM 9878 C C . GLU B 1 240 ? -17.281 -17.297 9.547 1 92.56 240 GLU B C 1
ATOM 9880 O O . GLU B 1 240 ? -16.531 -16.344 9.328 1 92.56 240 GLU B O 1
ATOM 9885 N N . TYR B 1 241 ? -16.922 -18.328 10.203 1 93.88 241 TYR B N 1
ATOM 9886 C CA . TYR B 1 241 ? -15.539 -18.594 10.602 1 93.88 241 TYR B CA 1
ATOM 9887 C C . TYR B 1 241 ? -15.055 -19.922 10.055 1 93.88 241 TYR B C 1
ATOM 9889 O O . TYR B 1 241 ? -15.766 -20.938 10.125 1 93.88 241 TYR B O 1
ATOM 9897 N N . SER B 1 242 ? -13.906 -19.906 9.484 1 95.25 242 SER B N 1
ATOM 9898 C CA . SER B 1 242 ? -13.219 -21.109 9.047 1 95.25 242 SER B CA 1
ATOM 9899 C C . SER B 1 242 ? -11.805 -21.172 9.617 1 95.25 242 SER B C 1
ATOM 9901 O O . SER B 1 242 ? -11.023 -20.234 9.461 1 95.25 242 SER B O 1
ATOM 9903 N N . GLY B 1 243 ? -11.484 -22.219 10.312 1 95.31 243 GLY B N 1
ATOM 9904 C CA . GLY B 1 243 ? -10.148 -22.453 10.844 1 95.31 243 GLY B CA 1
ATOM 9905 C C . GLY B 1 243 ? -9.602 -23.828 10.492 1 95.31 243 GLY B C 1
ATOM 9906 O O . GLY B 1 243 ? -10.336 -24.812 10.477 1 95.31 243 GLY B O 1
ATOM 9907 N N . LYS B 1 244 ? -8.344 -23.859 10.188 1 95 244 LYS B N 1
ATOM 9908 C CA . LYS B 1 244 ? -7.734 -25.172 9.961 1 95 244 LYS B CA 1
ATOM 9909 C C . LYS B 1 244 ? -6.27 -25.172 10.398 1 95 244 LYS B C 1
ATOM 9911 O O . LYS B 1 244 ? -5.609 -24.141 10.383 1 95 244 LYS B O 1
ATOM 9916 N N . ILE B 1 245 ? -5.801 -26.297 10.805 1 96 245 ILE B N 1
ATOM 9917 C CA . ILE B 1 245 ? -4.414 -26.609 11.133 1 96 245 ILE B CA 1
ATOM 9918 C C . ILE B 1 245 ? -3.936 -27.781 10.281 1 96 245 ILE B C 1
ATOM 9920 O O . ILE B 1 245 ? -4.715 -28.688 9.961 1 96 245 ILE B O 1
ATOM 9924 N N . TYR B 1 246 ? -2.709 -27.75 9.836 1 94.38 246 TYR B N 1
ATOM 9925 C CA . TYR B 1 246 ? -2.229 -28.875 9.039 1 94.38 246 TYR B CA 1
ATOM 9926 C C . TYR B 1 246 ? -0.748 -29.125 9.289 1 94.38 246 TYR B C 1
ATOM 9928 O O . TYR B 1 246 ? -0.037 -28.25 9.789 1 94.38 246 TYR B O 1
ATOM 9936 N N . THR B 1 247 ? -0.308 -30.234 9.008 1 94.69 247 THR B N 1
ATOM 9937 C CA . THR B 1 247 ? 1.078 -30.672 9.102 1 94.69 247 THR B CA 1
ATOM 9938 C C . THR B 1 247 ? 1.521 -31.359 7.809 1 94.69 247 THR B C 1
ATOM 9940 O O . THR B 1 247 ? 0.695 -31.891 7.07 1 94.69 247 THR B O 1
ATOM 9943 N N . GLN B 1 248 ? 2.822 -31.312 7.527 1 93.44 248 GLN B N 1
ATOM 9944 C CA . GLN B 1 248 ? 3.389 -31.875 6.309 1 93.44 248 GLN B CA 1
ATOM 9945 C C . GLN B 1 248 ? 4.457 -32.938 6.625 1 93.44 248 GLN B C 1
ATOM 9947 O O . GLN B 1 248 ? 5.176 -32.812 7.617 1 93.44 248 GLN B O 1
ATOM 9952 N N . THR B 1 249 ? 4.477 -33.875 5.82 1 92.44 249 THR B N 1
ATOM 9953 C CA . THR B 1 249 ? 5.512 -34.906 5.914 1 92.44 249 THR B CA 1
ATOM 9954 C C . THR B 1 249 ? 6.082 -35.219 4.539 1 92.44 249 THR B C 1
ATOM 9956 O O . THR B 1 249 ? 5.523 -34.812 3.518 1 92.44 249 THR B O 1
ATOM 9959 N N . ILE B 1 250 ? 7.219 -35.875 4.523 1 93 250 ILE B N 1
ATOM 9960 C CA . ILE B 1 250 ? 7.797 -36.344 3.27 1 93 250 ILE B CA 1
ATOM 9961 C C . ILE B 1 250 ? 6.984 -37.5 2.73 1 93 250 ILE B C 1
ATOM 9963 O O . ILE B 1 250 ? 6.824 -38.531 3.412 1 93 250 ILE B O 1
ATOM 9967 N N . ALA B 1 251 ? 6.559 -37.375 1.556 1 93.25 251 ALA B N 1
ATOM 9968 C CA . ALA B 1 251 ? 5.719 -38.406 0.958 1 93.25 251 ALA B CA 1
ATOM 9969 C C . ALA B 1 251 ? 6.57 -39.5 0.323 1 93.25 251 ALA B C 1
ATOM 9971 O O . ALA B 1 251 ? 6.148 -40.656 0.255 1 93.25 251 ALA B O 1
ATOM 9972 N N . LYS B 1 252 ? 7.703 -39.094 -0.253 1 91.56 252 LYS B N 1
ATOM 9973 C CA . LYS B 1 252 ? 8.633 -40.031 -0.845 1 91.56 252 LYS B CA 1
ATOM 9974 C C . LYS B 1 252 ? 10.062 -39.75 -0.39 1 91.56 252 LYS B C 1
ATOM 9976 O O . LYS B 1 252 ? 10.602 -38.656 -0.634 1 91.56 252 LYS B O 1
ATOM 9981 N N . ASP B 1 253 ? 10.625 -40.688 0.183 1 88.31 253 ASP B N 1
ATOM 9982 C CA . ASP B 1 253 ? 11.977 -40.562 0.722 1 88.31 253 ASP B CA 1
ATOM 9983 C C . ASP B 1 253 ? 13.023 -40.688 -0.387 1 88.31 253 ASP B C 1
ATOM 9985 O O . ASP B 1 253 ? 12.859 -41.469 -1.324 1 88.31 253 ASP B O 1
ATOM 9989 N N . ALA B 1 254 ? 14.094 -39.938 -0.416 1 89 254 ALA B N 1
ATOM 9990 C CA . ALA B 1 254 ? 15.18 -39.969 -1.396 1 89 254 ALA B CA 1
ATOM 9991 C C . ALA B 1 254 ? 16.047 -41.219 -1.195 1 89 254 ALA B C 1
ATOM 9993 O O . ALA B 1 254 ? 16.812 -41.594 -2.088 1 89 254 ALA B O 1
ATOM 9994 N N . ASN B 1 255 ? 15.953 -41.938 -0.159 1 92.44 255 ASN B N 1
ATOM 9995 C CA . ASN B 1 255 ? 16.641 -43.188 0.136 1 92.44 255 ASN B CA 1
ATOM 9996 C C . ASN B 1 255 ? 18.156 -43.062 0.003 1 92.44 255 ASN B C 1
ATOM 9998 O O . ASN B 1 255 ? 18.766 -43.75 -0.801 1 92.44 255 ASN B O 1
ATOM 10002 N N . MET B 1 256 ? 18.75 -42.281 0.794 1 96.06 256 MET B N 1
ATOM 10003 C CA . MET B 1 256 ? 20.172 -42 0.78 1 96.06 256 MET B CA 1
ATOM 10004 C C . MET B 1 256 ? 20.938 -43.031 1.621 1 96.06 256 MET B C 1
ATOM 10006 O O . MET B 1 256 ? 20.359 -43.656 2.506 1 96.06 256 MET B O 1
ATOM 10010 N N . MET B 1 257 ? 22.25 -43.125 1.397 1 96.06 257 MET B N 1
ATOM 10011 C CA . MET B 1 257 ? 23.094 -44.031 2.162 1 96.06 257 MET B CA 1
ATOM 10012 C C . MET B 1 257 ? 23.281 -43.531 3.59 1 96.06 257 MET B C 1
ATOM 10014 O O . MET B 1 257 ? 23.375 -42.312 3.822 1 96.06 257 MET B O 1
ATOM 10018 N N . ASN B 1 258 ? 23.25 -44.5 4.531 1 93.94 258 ASN B N 1
ATOM 10019 C CA . ASN B 1 258 ? 23.703 -44.156 5.875 1 93.94 258 ASN B CA 1
ATOM 10020 C C . ASN B 1 258 ? 25.234 -44.188 5.984 1 93.94 258 ASN B C 1
ATOM 10022 O O . ASN B 1 258 ? 25.922 -44.375 4.984 1 93.94 258 ASN B O 1
ATOM 10026 N N . SER B 1 259 ? 25.734 -43.938 7.109 1 92.38 259 SER B N 1
ATOM 10027 C CA . SER B 1 259 ? 27.172 -43.812 7.324 1 92.38 259 SER B CA 1
ATOM 10028 C C . SER B 1 259 ? 27.906 -45.094 6.977 1 92.38 259 SER B C 1
ATOM 10030 O O . SER B 1 259 ? 28.969 -45.062 6.367 1 92.38 259 SER B O 1
ATOM 10032 N N . GLU B 1 260 ? 27.375 -46.188 7.375 1 90.62 260 GLU B N 1
ATOM 10033 C CA . GLU B 1 260 ? 27.984 -47.5 7.094 1 90.62 260 GLU B CA 1
ATOM 10034 C C . GLU B 1 260 ? 28.031 -47.75 5.594 1 90.62 260 GLU B C 1
ATOM 10036 O O . GLU B 1 260 ? 29.078 -48.125 5.055 1 90.62 260 GLU B O 1
ATOM 10041 N N . GLU B 1 261 ? 26.938 -47.625 5.031 1 92.94 261 GLU B N 1
ATOM 10042 C CA . GLU B 1 261 ? 26.844 -47.906 3.598 1 92.94 261 GLU B CA 1
ATOM 10043 C C . GLU B 1 261 ? 27.75 -46.969 2.807 1 92.94 261 GLU B C 1
ATOM 10045 O O . GLU B 1 261 ? 28.422 -47.406 1.869 1 92.94 261 GLU B O 1
ATOM 10050 N N . TYR B 1 262 ? 27.719 -45.719 3.189 1 92.81 262 TYR B N 1
ATOM 10051 C CA . TYR B 1 262 ? 28.547 -44.688 2.557 1 92.81 262 TYR B CA 1
ATOM 10052 C C . TYR B 1 262 ? 30.016 -45.062 2.648 1 92.81 262 TYR B C 1
ATOM 10054 O O . TYR B 1 262 ? 30.734 -45.031 1.644 1 92.81 262 TYR B O 1
ATOM 10062 N N . THR B 1 263 ? 30.5 -45.406 3.775 1 88.75 263 THR B N 1
ATOM 10063 C CA . THR B 1 263 ? 31.906 -45.719 4.004 1 88.75 263 THR B CA 1
ATOM 10064 C C . THR B 1 263 ? 32.312 -47 3.256 1 88.75 263 THR B C 1
ATOM 10066 O O . THR B 1 263 ? 33.344 -47.031 2.607 1 88.75 263 THR B O 1
ATOM 10069 N N . ARG B 1 264 ? 31.469 -47.938 3.354 1 88.38 264 ARG B N 1
ATOM 10070 C CA . ARG B 1 264 ? 31.75 -49.219 2.674 1 88.38 264 ARG B CA 1
ATOM 10071 C C . ARG B 1 264 ? 31.75 -49.031 1.159 1 88.38 264 ARG B C 1
ATOM 10073 O O . ARG B 1 264 ? 32.562 -49.625 0.458 1 88.38 264 ARG B O 1
ATOM 10080 N N . PHE B 1 265 ? 30.859 -48.281 0.741 1 91.19 265 PHE B N 1
ATOM 10081 C CA . PHE B 1 265 ? 30.75 -48.062 -0.693 1 91.19 265 PHE B CA 1
ATOM 10082 C C . PHE B 1 265 ? 32.031 -47.469 -1.245 1 91.19 265 PHE B C 1
ATOM 10084 O O . PHE B 1 265 ? 32.594 -47.969 -2.209 1 91.19 265 PHE B O 1
ATOM 10091 N N . TYR B 1 266 ? 32.531 -46.406 -0.698 1 86.75 266 TYR B N 1
ATOM 10092 C CA . TYR B 1 266 ? 33.719 -45.75 -1.212 1 86.75 266 TYR B CA 1
ATOM 10093 C C . TYR B 1 266 ? 34.969 -46.594 -0.988 1 86.75 266 TYR B C 1
ATOM 10095 O O . TYR B 1 266 ? 35.906 -46.594 -1.792 1 86.75 266 TYR B O 1
ATOM 10103 N N . HIS B 1 267 ? 34.938 -47.344 0.102 1 83.75 267 HIS B N 1
ATOM 10104 C CA . HIS B 1 267 ? 36.031 -48.312 0.331 1 83.75 267 HIS B CA 1
ATOM 10105 C C . HIS B 1 267 ? 36.094 -49.344 -0.776 1 83.75 267 HIS B C 1
ATOM 10107 O O . HIS B 1 267 ? 37.156 -49.594 -1.354 1 83.75 267 HIS B O 1
ATOM 10113 N N . ASP B 1 268 ? 34.969 -49.906 -1.055 1 85.12 268 ASP B N 1
ATOM 10114 C CA . ASP B 1 268 ? 34.906 -50.938 -2.072 1 85.12 268 ASP B CA 1
ATOM 10115 C C . ASP B 1 268 ? 35.219 -50.375 -3.457 1 85.12 268 ASP B C 1
ATOM 10117 O O . ASP B 1 268 ? 35.875 -51.062 -4.27 1 85.12 268 ASP B O 1
ATOM 10121 N N . LEU B 1 269 ? 34.719 -49.25 -3.658 1 87.31 269 LEU B N 1
ATOM 10122 C CA . LEU B 1 269 ? 34.969 -48.625 -4.953 1 87.31 269 LEU B CA 1
ATOM 10123 C C . LEU B 1 269 ? 36.469 -48.406 -5.168 1 87.31 269 LEU B C 1
ATOM 10125 O O . LEU B 1 269 ? 37 -48.625 -6.266 1 87.31 269 LEU B O 1
ATOM 10129 N N . ALA B 1 270 ? 37.156 -48 -4.199 1 80.56 270 ALA B N 1
ATOM 10130 C CA . ALA B 1 270 ? 38.594 -47.688 -4.285 1 80.56 270 ALA B CA 1
ATOM 10131 C C . ALA B 1 270 ? 39.406 -48.969 -4.508 1 80.56 270 ALA B C 1
ATOM 10133 O O . ALA B 1 270 ? 40.5 -48.938 -5.074 1 80.56 270 ALA B O 1
ATOM 10134 N N . LYS B 1 271 ? 38.875 -50.031 -4.121 1 81.81 271 LYS B N 1
ATOM 10135 C CA . LYS B 1 271 ? 39.594 -51.312 -4.215 1 81.81 271 LYS B CA 1
ATOM 10136 C C . LYS B 1 271 ? 39.188 -52.062 -5.469 1 81.81 271 LYS B C 1
ATOM 10138 O O . LYS B 1 271 ? 39.75 -53.125 -5.762 1 81.81 271 LYS B O 1
ATOM 10143 N N . ASP B 1 272 ? 38.344 -51.5 -6.125 1 85.75 272 ASP B N 1
ATOM 10144 C CA . ASP B 1 272 ? 37.938 -52.125 -7.383 1 85.75 272 ASP B CA 1
ATOM 10145 C C . ASP B 1 272 ? 39.062 -52.094 -8.406 1 85.75 272 ASP B C 1
ATOM 10147 O O . ASP B 1 272 ? 39.688 -51.062 -8.586 1 85.75 272 ASP B O 1
ATOM 10151 N N . PRO B 1 273 ? 39.375 -53.188 -9.062 1 80.94 273 PRO B N 1
ATOM 10152 C CA . PRO B 1 273 ? 40.5 -53.25 -9.992 1 80.94 273 PRO B CA 1
ATOM 10153 C C . PRO B 1 273 ? 40.312 -52.312 -11.188 1 80.94 273 PRO B C 1
ATOM 10155 O O . PRO B 1 273 ? 41.312 -51.938 -11.82 1 80.94 273 PRO B O 1
ATOM 10158 N N . THR B 1 274 ? 39.125 -52 -11.414 1 81.31 274 THR B N 1
ATOM 10159 C CA . THR B 1 274 ? 38.875 -51.156 -12.578 1 81.31 274 THR B CA 1
ATOM 10160 C C . THR B 1 274 ? 38.812 -49.688 -12.172 1 81.31 274 THR B C 1
ATOM 10162 O O . THR B 1 274 ? 38.5 -48.844 -13 1 81.31 274 THR B O 1
ATOM 10165 N N . PHE B 1 275 ? 39.062 -49.5 -10.961 1 83.31 275 PHE B N 1
ATOM 10166 C CA . PHE B 1 275 ? 39.031 -48.125 -10.469 1 83.31 275 PHE B CA 1
ATOM 10167 C C . PHE B 1 275 ? 40.062 -47.281 -11.172 1 83.31 275 PHE B C 1
ATOM 10169 O O . PHE B 1 275 ? 41.25 -47.594 -11.133 1 83.31 275 PHE B O 1
ATOM 10176 N N . ALA B 1 276 ? 39.688 -46.312 -12.016 1 71.19 276 ALA B N 1
ATOM 10177 C CA . ALA B 1 276 ? 40.625 -45.531 -12.836 1 71.19 276 ALA B CA 1
ATOM 10178 C C . ALA B 1 276 ? 40.625 -44.062 -12.438 1 71.19 276 ALA B C 1
ATOM 10180 O O . ALA B 1 276 ? 41.125 -43.188 -13.164 1 71.19 276 ALA B O 1
ATOM 10181 N N . HIS B 1 277 ? 40.031 -43.594 -11.445 1 64.94 277 HIS B N 1
ATOM 10182 C CA . HIS B 1 277 ? 40.062 -42.156 -11.133 1 64.94 277 HIS B CA 1
ATOM 10183 C C . HIS B 1 277 ? 41.344 -41.781 -10.383 1 64.94 277 HIS B C 1
ATOM 10185 O O . HIS B 1 277 ? 41.844 -42.594 -9.602 1 64.94 277 HIS B O 1
ATOM 10191 N N . THR B 1 278 ? 42.062 -40.75 -11.156 1 54.78 278 THR B N 1
ATOM 10192 C CA . THR B 1 278 ? 43.25 -40.219 -10.5 1 54.78 278 THR B CA 1
ATOM 10193 C C . THR B 1 278 ? 42.875 -39.375 -9.297 1 54.78 278 THR B C 1
ATOM 10195 O O . THR B 1 278 ? 41.969 -38.531 -9.383 1 54.78 278 THR B O 1
ATOM 10198 N N . TYR B 1 279 ? 43.125 -39.906 -8.258 1 51.66 279 TYR B N 1
ATOM 10199 C CA . TYR B 1 279 ? 42.906 -39.125 -7.031 1 51.66 279 TYR B CA 1
ATOM 10200 C C . TYR B 1 279 ? 43.656 -37.812 -7.078 1 51.66 279 TYR B C 1
ATOM 10202 O O . TYR B 1 279 ? 44.719 -37.688 -7.723 1 51.66 279 TYR B O 1
ATOM 10210 N N . ARG B 1 280 ? 42.906 -36.656 -6.871 1 49.44 280 ARG B N 1
ATOM 10211 C CA . ARG B 1 280 ? 43.719 -35.469 -6.742 1 49.44 280 ARG B CA 1
ATOM 10212 C C . ARG B 1 280 ? 44.969 -35.719 -5.926 1 49.44 280 ARG B C 1
ATOM 10214 O O . ARG B 1 280 ? 45 -36.625 -5.082 1 49.44 280 ARG B O 1
ATOM 10221 N N . THR B 1 281 ? 46.094 -35.062 -6.207 1 44.5 281 THR B N 1
ATOM 10222 C CA . THR B 1 281 ? 47.375 -35.062 -5.512 1 44.5 281 THR B CA 1
ATOM 10223 C C . THR B 1 281 ? 47.188 -34.781 -4.023 1 44.5 281 THR B C 1
ATOM 10225 O O . THR B 1 281 ? 46.469 -33.875 -3.645 1 44.5 281 THR B O 1
ATOM 10228 N N . GLY B 1 282 ? 47.531 -35.625 -3.035 1 43.16 282 GLY B N 1
ATOM 10229 C CA . GLY B 1 282 ? 47.438 -35.719 -1.586 1 43.16 282 GLY B CA 1
ATOM 10230 C C . GLY B 1 282 ? 46.594 -36.875 -1.102 1 43.16 282 GLY B C 1
ATOM 10231 O O . GLY B 1 282 ? 46.5 -37.125 0.102 1 43.16 282 GLY B O 1
ATOM 10232 N N . PHE B 1 283 ? 45.719 -37.219 -1.966 1 44.97 283 PHE B N 1
ATOM 10233 C CA . PHE B 1 283 ? 45 -38.406 -1.573 1 44.97 283 PHE B CA 1
ATOM 10234 C C . PHE B 1 283 ? 45.844 -39.656 -1.809 1 44.97 283 PHE B C 1
ATOM 10236 O O . PHE B 1 283 ? 46.062 -40.062 -2.953 1 44.97 283 PHE B O 1
ATOM 10243 N N . ASN B 1 284 ? 46.906 -39.688 -1.099 1 38.72 284 ASN B N 1
ATOM 10244 C CA . ASN B 1 284 ? 47.875 -40.781 -1.135 1 38.72 284 ASN B CA 1
ATOM 10245 C C . ASN B 1 284 ? 47.188 -42.156 -1.021 1 38.72 284 ASN B C 1
ATOM 10247 O O . ASN B 1 284 ? 47.25 -42.781 0.028 1 38.72 284 ASN B O 1
ATOM 10251 N N . GLY B 1 285 ? 46.5 -42.469 -1.981 1 44.53 285 GLY B N 1
ATOM 10252 C CA . GLY B 1 285 ? 45.938 -43.812 -2.004 1 44.53 285 GLY B CA 1
ATOM 10253 C C . GLY B 1 285 ? 44.781 -43.969 -1.046 1 44.53 285 GLY B C 1
ATOM 10254 O O . GLY B 1 285 ? 44.156 -45.031 -1.008 1 44.53 285 GLY B O 1
ATOM 10255 N N . GLU B 1 286 ? 44.906 -43.438 0.238 1 45.06 286 GLU B N 1
ATOM 10256 C CA . GLU B 1 286 ? 43.906 -43.531 1.279 1 45.06 286 GLU B CA 1
ATOM 10257 C C . GLU B 1 286 ? 42.656 -42.688 0.918 1 45.06 286 GLU B C 1
ATOM 10259 O O . GLU B 1 286 ? 42.781 -41.469 0.71 1 45.06 286 GLU B O 1
ATOM 10264 N N . TYR B 1 287 ? 41.812 -43.25 0.135 1 47.88 287 TYR B N 1
ATOM 10265 C CA . TYR B 1 287 ? 40.688 -42.781 -0.656 1 47.88 287 TYR B CA 1
ATOM 10266 C C . TYR B 1 287 ? 39.938 -41.688 0.072 1 47.88 287 TYR B C 1
ATOM 10268 O O . TYR B 1 287 ? 39.531 -40.688 -0.544 1 47.88 287 TYR B O 1
ATOM 10276 N N . TYR B 1 288 ? 39.188 -42.031 1.039 1 57.12 288 TYR B N 1
ATOM 10277 C CA . TYR B 1 288 ? 38.188 -41.312 1.774 1 57.12 288 TYR B CA 1
ATOM 10278 C C . TYR B 1 288 ? 38.719 -40.812 3.109 1 57.12 288 TYR B C 1
ATOM 10280 O O . TYR B 1 288 ? 39.562 -41.469 3.727 1 57.12 288 TYR B O 1
ATOM 10288 N N . ALA B 1 289 ? 38.719 -39.438 3.309 1 55.66 289 ALA B N 1
ATOM 10289 C CA . ALA B 1 289 ? 39.125 -38.844 4.574 1 55.66 289 ALA B CA 1
ATOM 10290 C C . ALA B 1 289 ? 38.719 -39.719 5.754 1 55.66 289 ALA B C 1
ATOM 10292 O O . ALA B 1 289 ? 39.25 -39.562 6.863 1 55.66 289 ALA B O 1
ATOM 10293 N N . TYR B 1 290 ? 37.844 -40.625 5.512 1 63 290 TYR B N 1
ATOM 10294 C CA . TYR B 1 290 ? 37.438 -41.469 6.633 1 63 290 TYR B CA 1
ATOM 10295 C C . TYR B 1 290 ? 37.656 -42.938 6.309 1 63 290 TYR B C 1
ATOM 10297 O O . TYR B 1 290 ? 36.781 -43.562 5.68 1 63 290 TYR B O 1
ATOM 10305 N N . PRO B 1 291 ? 38.875 -43.406 6.578 1 63.53 291 PRO B N 1
ATOM 10306 C CA . PRO B 1 291 ? 39.125 -44.844 6.406 1 63.53 291 PRO B CA 1
ATOM 10307 C C . PRO B 1 291 ? 38.062 -45.719 7.035 1 63.53 291 PRO B C 1
ATOM 10309 O O . PRO B 1 291 ? 37.375 -45.281 7.965 1 63.53 291 PRO B O 1
ATOM 10312 N N . ILE B 1 292 ? 37.719 -46.844 6.434 1 71.56 292 ILE B N 1
ATOM 10313 C CA . ILE B 1 292 ? 36.688 -47.75 6.859 1 71.56 292 ILE B CA 1
ATOM 10314 C C . ILE B 1 292 ? 36.875 -48.094 8.336 1 71.56 292 ILE B C 1
ATOM 10316 O O . ILE B 1 292 ? 35.906 -48.375 9.047 1 71.56 292 ILE B O 1
ATOM 10320 N N . GLU B 1 293 ? 38.125 -47.969 8.836 1 73.38 293 GLU B N 1
ATOM 10321 C CA . GLU B 1 293 ? 38.469 -48.312 10.219 1 73.38 293 GLU B CA 1
ATOM 10322 C C . GLU B 1 293 ? 37.75 -47.375 11.188 1 73.38 293 GLU B C 1
ATOM 10324 O O . GLU B 1 293 ? 37.438 -47.75 12.305 1 73.38 293 GLU B O 1
ATOM 10329 N N . TYR B 1 294 ? 37.625 -46.219 10.68 1 77.75 294 TYR B N 1
ATOM 10330 C CA . TYR B 1 294 ? 36.969 -45.25 11.555 1 77.75 294 TYR B CA 1
ATOM 10331 C C . TYR B 1 294 ? 35.531 -45.656 11.859 1 77.75 294 TYR B C 1
ATOM 10333 O O . TYR B 1 294 ? 35.031 -45.406 12.961 1 77.75 294 TYR B O 1
ATOM 10341 N N . TYR B 1 295 ? 34.906 -46.25 10.93 1 75.44 295 TYR B N 1
ATOM 10342 C CA . TYR B 1 295 ? 33.531 -46.75 11.148 1 75.44 295 TYR B CA 1
ATOM 10343 C C . TYR B 1 295 ? 33.5 -47.812 12.227 1 75.44 295 TYR B C 1
ATOM 10345 O O . TYR B 1 295 ? 32.688 -47.75 13.148 1 75.44 295 TYR B O 1
ATOM 10353 N N . TYR B 1 296 ? 34.469 -48.656 12.172 1 74.94 296 TYR B N 1
ATOM 10354 C CA . TYR B 1 296 ? 34.5 -49.781 13.117 1 74.94 296 TYR B CA 1
ATOM 10355 C C . TYR B 1 296 ? 34.938 -49.312 14.5 1 74.94 296 TYR B C 1
ATOM 10357 O O . TYR B 1 296 ? 34.625 -49.938 15.508 1 74.94 296 TYR B O 1
ATOM 10365 N N . GLN B 1 297 ? 35.625 -48.219 14.492 1 79.12 297 GLN B N 1
ATOM 10366 C CA . GLN B 1 297 ? 36.062 -47.656 15.773 1 79.12 297 GLN B CA 1
ATOM 10367 C C . GLN B 1 297 ? 35 -46.75 16.375 1 79.12 297 GLN B C 1
ATOM 10369 O O . GLN B 1 297 ? 35.188 -46.219 17.484 1 79.12 297 GLN B O 1
ATOM 10374 N N . GLY B 1 298 ? 33.906 -46.562 15.641 1 77.81 298 GLY B N 1
ATOM 10375 C CA . GLY B 1 298 ? 32.812 -45.75 16.156 1 77.81 298 GLY B CA 1
ATOM 10376 C C . GLY B 1 298 ? 33.125 -44.281 16.125 1 77.81 298 GLY B C 1
ATOM 10377 O O . GLY B 1 298 ? 32.562 -43.5 16.938 1 77.81 298 GLY B O 1
ATOM 10378 N N . LEU B 1 299 ? 33.938 -43.875 15.195 1 76.38 299 LEU B N 1
ATOM 10379 C CA . LEU B 1 299 ? 34.406 -42.469 15.188 1 76.38 299 LEU B CA 1
ATOM 10380 C C . LEU B 1 299 ? 33.562 -41.625 14.219 1 76.38 299 LEU B C 1
ATOM 10382 O O . LEU B 1 299 ? 33.719 -40.406 14.18 1 76.38 299 LEU B O 1
ATOM 10386 N N . LEU B 1 300 ? 32.719 -42.312 13.484 1 87.19 300 LEU B N 1
ATOM 10387 C CA . LEU B 1 300 ? 31.953 -41.594 12.461 1 87.19 300 LEU B CA 1
ATOM 10388 C C . LEU B 1 300 ? 30.531 -41.312 12.922 1 87.19 300 LEU B C 1
ATOM 10390 O O . LEU B 1 300 ? 29.922 -42.156 13.594 1 87.19 300 LEU B O 1
ATOM 10394 N N . ALA B 1 301 ? 30.016 -40.188 12.594 1 91 301 ALA B N 1
ATOM 10395 C CA . ALA B 1 301 ? 28.609 -39.875 12.844 1 91 301 ALA B CA 1
ATOM 10396 C C . ALA B 1 301 ? 27.703 -40.594 11.852 1 91 301 ALA B C 1
ATOM 10398 O O . ALA B 1 301 ? 28.188 -41.219 10.898 1 91 301 ALA B O 1
ATOM 10399 N N . ASP B 1 302 ? 26.422 -40.656 12.047 1 93.19 302 ASP B N 1
ATOM 10400 C CA . ASP B 1 302 ? 25.375 -41.125 11.141 1 93.19 302 ASP B CA 1
ATOM 10401 C C . ASP B 1 302 ? 24.234 -40.125 11.039 1 93.19 302 ASP B C 1
ATOM 10403 O O . ASP B 1 302 ? 23.125 -40.406 11.516 1 93.19 302 ASP B O 1
ATOM 10407 N N . THR B 1 303 ? 24.547 -39.125 10.391 1 93.75 303 THR B N 1
ATOM 10408 C CA . THR B 1 303 ? 23.609 -38 10.297 1 93.75 303 THR B CA 1
ATOM 10409 C C . THR B 1 303 ? 22.688 -38.188 9.094 1 93.75 303 THR B C 1
ATOM 10411 O O . THR B 1 303 ? 23.156 -38.312 7.961 1 93.75 303 THR B O 1
ATOM 10414 N N . SER B 1 304 ? 21.359 -38.188 9.32 1 94.06 304 SER B N 1
ATOM 10415 C CA . SER B 1 304 ? 20.391 -38.125 8.234 1 94.06 304 SER B CA 1
ATOM 10416 C C . SER B 1 304 ? 20.062 -36.656 7.895 1 94.06 304 SER B C 1
ATOM 10418 O O . SER B 1 304 ? 19.078 -36.125 8.398 1 94.06 304 SER B O 1
ATOM 10420 N N . TRP B 1 305 ? 20.781 -36.156 7.066 1 92.62 305 TRP B N 1
ATOM 10421 C CA . TRP B 1 305 ? 20.672 -34.75 6.742 1 92.62 305 TRP B CA 1
ATOM 10422 C C . TRP B 1 305 ? 19.281 -34.438 6.211 1 92.62 305 TRP B C 1
ATOM 10424 O O . TRP B 1 305 ? 18.766 -33.312 6.422 1 92.62 305 TRP B O 1
ATOM 10434 N N . LYS B 1 306 ? 18.641 -35.375 5.473 1 90.88 306 LYS B N 1
ATOM 10435 C CA . LYS B 1 306 ? 17.297 -35.156 4.938 1 90.88 306 LYS B CA 1
ATOM 10436 C C . LYS B 1 306 ? 16.297 -34.875 6.059 1 90.88 306 LYS B C 1
ATOM 10438 O O . LYS B 1 306 ? 15.352 -34.125 5.875 1 90.88 306 LYS B O 1
ATOM 10443 N N . ASP B 1 307 ? 16.469 -35.438 7.199 1 91.44 307 ASP B N 1
ATOM 10444 C CA . ASP B 1 307 ? 15.562 -35.281 8.336 1 91.44 307 ASP B CA 1
ATOM 10445 C C . ASP B 1 307 ? 15.922 -34.062 9.156 1 91.44 307 ASP B C 1
ATOM 10447 O O . ASP B 1 307 ? 15.031 -33.344 9.656 1 91.44 307 ASP B O 1
ATOM 10451 N N . GLU B 1 308 ? 17.203 -33.781 9.203 1 91.5 308 GLU B N 1
ATOM 10452 C CA . GLU B 1 308 ? 17.672 -32.719 10.078 1 91.5 308 GLU B CA 1
ATOM 10453 C C . GLU B 1 308 ? 17.297 -31.344 9.523 1 91.5 308 GLU B C 1
ATOM 10455 O O . GLU B 1 308 ? 17.125 -30.391 10.281 1 91.5 308 GLU B O 1
ATOM 10460 N N . VAL B 1 309 ? 17.109 -31.281 8.281 1 92.25 309 VAL B N 1
ATOM 10461 C CA . VAL B 1 309 ? 16.875 -29.984 7.664 1 92.25 309 VAL B CA 1
ATOM 10462 C C . VAL B 1 309 ? 15.398 -29.625 7.754 1 92.25 309 VAL B C 1
ATOM 10464 O O . VAL B 1 309 ? 15.008 -28.484 7.496 1 92.25 309 VAL B O 1
ATOM 10467 N N . LEU B 1 310 ? 14.586 -30.484 8.195 1 90.62 310 LEU B N 1
ATOM 10468 C CA . LEU B 1 310 ? 13.141 -30.25 8.203 1 90.62 310 LEU B CA 1
ATOM 10469 C C . LEU B 1 310 ? 12.766 -29.203 9.242 1 90.62 310 LEU B C 1
ATOM 10471 O O . LEU B 1 310 ? 13.406 -29.094 10.289 1 90.62 310 LEU B O 1
ATOM 10475 N N . ASN B 1 311 ? 11.719 -28.406 8.914 1 87.62 311 ASN B N 1
ATOM 10476 C CA . ASN B 1 311 ? 11.195 -27.312 9.719 1 87.62 311 ASN B CA 1
ATOM 10477 C C . ASN B 1 311 ? 10.156 -27.797 10.727 1 87.62 311 ASN B C 1
ATOM 10479 O O . ASN B 1 311 ? 9.688 -28.938 10.648 1 87.62 311 ASN B O 1
ATOM 10483 N N . LYS B 1 312 ? 9.891 -26.812 11.719 1 80.56 312 LYS B N 1
ATOM 10484 C CA . LYS B 1 312 ? 8.703 -27.016 12.539 1 80.56 312 LYS B CA 1
ATOM 10485 C C . LYS B 1 312 ? 7.438 -27.016 11.68 1 80.56 312 LYS B C 1
ATOM 10487 O O . LYS B 1 312 ? 7.332 -26.234 10.727 1 80.56 312 LYS B O 1
ATOM 10492 N N . ASN B 1 313 ? 6.582 -27.922 11.859 1 83.06 313 ASN B N 1
ATOM 10493 C CA . ASN B 1 313 ? 5.59 -28.125 10.812 1 83.06 313 ASN B CA 1
ATOM 10494 C C . ASN B 1 313 ? 4.168 -28 11.359 1 83.06 313 ASN B C 1
ATOM 10496 O O . ASN B 1 313 ? 3.334 -28.875 11.125 1 83.06 313 ASN B O 1
ATOM 10500 N N . LEU B 1 314 ? 3.936 -27.094 12.156 1 90.19 314 LEU B N 1
ATOM 10501 C CA . LEU B 1 314 ? 2.562 -26.734 12.484 1 90.19 314 LEU B CA 1
ATOM 10502 C C . LEU B 1 314 ? 2.139 -25.469 11.742 1 90.19 314 LEU B C 1
ATOM 10504 O O . LEU B 1 314 ? 2.707 -24.406 11.953 1 90.19 314 LEU B O 1
ATOM 10508 N N . ASN B 1 315 ? 1.18 -25.641 10.859 1 94.75 315 ASN B N 1
ATOM 10509 C CA . ASN B 1 315 ? 0.67 -24.562 10.023 1 94.75 315 ASN B CA 1
ATOM 10510 C C . ASN B 1 315 ? -0.797 -24.266 10.32 1 94.75 315 ASN B C 1
ATOM 10512 O O . ASN B 1 315 ? -1.521 -25.125 10.812 1 94.75 315 ASN B O 1
ATOM 10516 N N . GLN B 1 316 ? -1.203 -23.047 10.086 1 96.12 316 GLN B N 1
ATOM 10517 C CA . GLN B 1 316 ? -2.568 -22.672 10.445 1 96.12 316 GLN B CA 1
ATOM 10518 C C . GLN B 1 316 ? -3.127 -21.641 9.469 1 96.12 316 GLN B C 1
ATOM 10520 O O . GLN B 1 316 ? -2.369 -20.906 8.828 1 96.12 316 GLN B O 1
ATOM 10525 N N . GLU B 1 317 ? -4.457 -21.562 9.32 1 95.94 317 GLU B N 1
ATOM 10526 C CA . GLU B 1 317 ? -5.207 -20.578 8.547 1 95.94 317 GLU B CA 1
ATOM 10527 C C . GLU B 1 317 ? -6.527 -20.234 9.227 1 95.94 317 GLU B C 1
ATOM 10529 O O . GLU B 1 317 ? -7.211 -21.109 9.758 1 95.94 317 GLU B O 1
ATOM 10534 N N . HIS B 1 318 ? -6.859 -19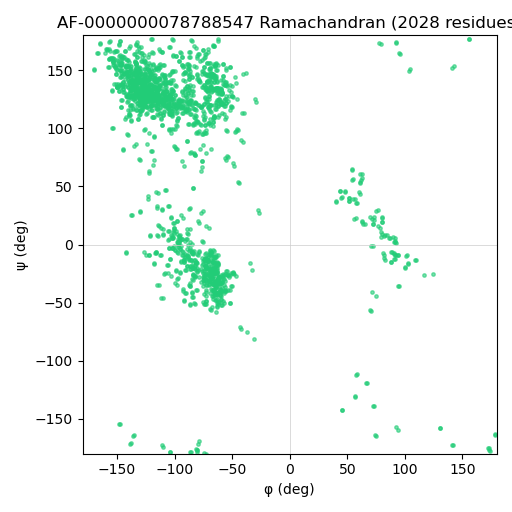.016 9.328 1 96.31 318 HIS B N 1
ATOM 10535 C CA . HIS B 1 318 ? -8.102 -18.516 9.914 1 96.31 318 HIS B CA 1
ATOM 10536 C C . HIS B 1 318 ? -8.781 -17.516 9 1 96.31 318 HIS B C 1
ATOM 10538 O O . HIS B 1 318 ? -8.125 -16.609 8.461 1 96.31 318 HIS B O 1
ATOM 10544 N N . ASN B 1 319 ? -10.062 -17.703 8.797 1 95.81 319 ASN B N 1
ATOM 10545 C CA . ASN B 1 319 ? -10.883 -16.812 7.992 1 95.81 319 ASN B CA 1
ATOM 10546 C C . ASN B 1 319 ?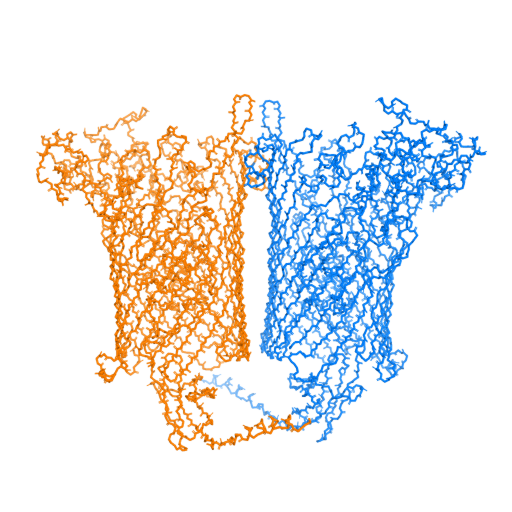 -12.133 -16.359 8.742 1 95.81 319 ASN B C 1
ATOM 10548 O O . ASN B 1 319 ? -12.805 -17.188 9.367 1 95.81 319 ASN B O 1
ATOM 10552 N N . LEU B 1 320 ? -12.383 -15.156 8.727 1 93.62 320 LEU B N 1
ATOM 10553 C CA . LEU B 1 320 ? -13.594 -14.57 9.289 1 93.62 320 LEU B CA 1
ATOM 10554 C C . LEU B 1 320 ? -14.289 -13.672 8.273 1 93.62 320 LEU B C 1
ATOM 10556 O O . LEU B 1 320 ? -13.648 -12.82 7.648 1 93.62 320 LEU B O 1
ATOM 10560 N N . SER B 1 321 ? -15.547 -13.914 8.055 1 93.44 321 SER B N 1
ATOM 10561 C CA . SER B 1 321 ? -16.281 -13.07 7.117 1 93.44 321 SER B CA 1
ATOM 10562 C C . SER B 1 321 ? -17.641 -12.656 7.688 1 93.44 321 SER B C 1
ATOM 10564 O O . SER B 1 321 ? -18.219 -13.383 8.492 1 93.44 321 SER B O 1
ATOM 10566 N N . VAL B 1 322 ? -18.078 -11.547 7.301 1 87.75 322 VAL B N 1
ATOM 10567 C CA . VAL B 1 322 ? -19.375 -10.992 7.641 1 87.75 322 VAL B CA 1
ATOM 10568 C C . VAL B 1 322 ? -20.094 -10.531 6.367 1 87.75 322 VAL B C 1
ATOM 10570 O O . VAL B 1 322 ? -19.5 -9.867 5.52 1 87.75 322 VAL B O 1
ATOM 10573 N N . SER B 1 323 ? -21.297 -10.953 6.207 1 90.31 323 SER B N 1
ATOM 10574 C CA . SER B 1 323 ? -22.047 -10.562 5.02 1 90.31 323 SER B CA 1
ATOM 10575 C C . SER B 1 323 ? -23.516 -10.32 5.348 1 90.31 323 SER B C 1
ATOM 10577 O O . SER B 1 323 ? -24.047 -10.891 6.309 1 90.31 323 SER B O 1
ATOM 10579 N N . GLY B 1 324 ? -24.156 -9.5 4.621 1 83.25 324 GLY B N 1
ATOM 10580 C CA . GLY B 1 324 ? -25.562 -9.164 4.762 1 83.25 324 GLY B CA 1
ATOM 10581 C C . GLY B 1 324 ? -26 -8.047 3.828 1 83.25 324 GLY B C 1
ATOM 10582 O O . GLY B 1 324 ? -25.312 -7.738 2.855 1 83.25 324 GLY B O 1
ATOM 10583 N N . GLY B 1 325 ? -27.219 -7.668 3.924 1 81.38 325 GLY B N 1
ATOM 10584 C CA . GLY B 1 325 ? -27.703 -6.551 3.127 1 81.38 325 GLY B CA 1
ATOM 10585 C C . GLY B 1 325 ? -29.203 -6.586 2.896 1 81.38 325 GLY B C 1
ATOM 10586 O O . GLY B 1 325 ? -29.906 -7.422 3.463 1 81.38 325 GLY B O 1
ATOM 10587 N N . SER B 1 326 ? -29.625 -5.504 2.205 1 79 326 SER B N 1
ATOM 10588 C CA . SER B 1 326 ? -31 -5.383 1.753 1 79 326 SER B CA 1
ATOM 10589 C C . SER B 1 326 ? -31.125 -5.664 0.258 1 79 326 SER B C 1
ATOM 10591 O O . SER B 1 326 ? -30.156 -6.086 -0.379 1 79 326 SER B O 1
ATOM 10593 N N . SER B 1 327 ? -32.312 -5.551 -0.206 1 76 327 SER B N 1
ATOM 10594 C CA . SER B 1 327 ? -32.531 -5.793 -1.628 1 76 327 SER B CA 1
ATOM 10595 C C . SER B 1 327 ? -31.781 -4.793 -2.486 1 76 327 SER B C 1
ATOM 10597 O O . SER B 1 327 ? -31.359 -5.117 -3.602 1 76 327 SER B O 1
ATOM 10599 N N . ASP B 1 328 ? -31.609 -3.631 -1.978 1 80.06 328 ASP B N 1
ATOM 10600 C CA . ASP B 1 328 ? -30.984 -2.578 -2.773 1 80.06 328 ASP B CA 1
ATOM 10601 C C . ASP B 1 328 ? -29.484 -2.494 -2.492 1 80.06 328 ASP B C 1
ATOM 10603 O O . ASP B 1 328 ? -28.719 -1.937 -3.291 1 80.06 328 ASP B O 1
ATOM 10607 N N . PHE B 1 329 ? -29.109 -2.98 -1.312 1 82.31 329 PHE B N 1
ATOM 10608 C CA . PHE B 1 329 ? -27.703 -2.82 -0.93 1 82.31 329 PHE B CA 1
ATOM 10609 C C . PHE B 1 329 ? -27.188 -4.082 -0.26 1 82.31 329 PHE B C 1
ATOM 10611 O O . PHE B 1 329 ? -27.75 -4.555 0.727 1 82.31 329 PHE B O 1
ATOM 10618 N N . LYS B 1 330 ? -26.125 -4.594 -0.728 1 87.25 330 LYS B N 1
ATOM 10619 C CA . LYS B 1 330 ? -25.469 -5.785 -0.196 1 87.25 330 LYS B CA 1
ATOM 10620 C C . LYS B 1 330 ? -24.016 -5.5 0.16 1 87.25 330 LYS B C 1
ATOM 10622 O O . LYS B 1 330 ? -23.344 -4.738 -0.536 1 87.25 330 LYS B O 1
ATOM 10627 N N . TYR B 1 331 ? -23.547 -6.129 1.246 1 84.19 331 TYR B N 1
ATOM 10628 C CA . TYR B 1 331 ? -22.172 -5.895 1.682 1 84.19 331 TYR B CA 1
ATOM 10629 C C . TYR B 1 331 ? -21.516 -7.188 2.16 1 84.19 331 TYR B C 1
ATOM 10631 O O . TYR B 1 331 ? -22.203 -8.094 2.643 1 84.19 331 TYR B O 1
ATOM 10639 N N . ARG B 1 332 ? -20.234 -7.23 2.057 1 91.56 332 ARG B N 1
ATOM 10640 C CA . ARG B 1 332 ? -19.422 -8.32 2.566 1 91.56 332 ARG B CA 1
ATOM 10641 C C . ARG B 1 332 ? -18.031 -7.824 2.969 1 91.56 332 ARG B C 1
ATOM 10643 O O . ARG B 1 332 ? -17.438 -7.004 2.27 1 91.56 332 ARG B O 1
ATOM 10650 N N . ALA B 1 333 ? -17.562 -8.273 4.133 1 89.56 333 ALA B N 1
ATOM 10651 C CA . ALA B 1 333 ? -16.203 -8.031 4.594 1 89.56 333 ALA B CA 1
ATOM 10652 C C . ALA B 1 333 ? -15.547 -9.32 5.094 1 89.56 333 ALA B C 1
ATOM 10654 O O . ALA B 1 333 ? -16.219 -10.164 5.703 1 89.56 333 ALA B O 1
ATOM 10655 N N . SER B 1 334 ? -14.266 -9.43 4.836 1 94.5 334 SER B N 1
ATOM 10656 C CA . SER B 1 334 ? -13.594 -10.648 5.281 1 94.5 334 SER B CA 1
ATOM 10657 C C . SER B 1 334 ? -12.148 -10.367 5.684 1 94.5 334 SER B C 1
ATOM 10659 O O . SER B 1 334 ? -11.539 -9.414 5.191 1 94.5 334 SER B O 1
ATOM 10661 N N . GLY B 1 335 ? -11.648 -11.148 6.625 1 93.5 335 GLY B N 1
ATOM 10662 C CA . GLY B 1 335 ? -10.258 -11.188 7.059 1 93.5 335 GLY B CA 1
ATOM 10663 C C . GLY B 1 335 ? -9.672 -12.586 7.059 1 93.5 335 GLY B C 1
ATOM 10664 O O . GLY B 1 335 ? -10.352 -13.555 7.422 1 93.5 335 GLY B O 1
ATOM 10665 N N . ASN B 1 336 ? -8.469 -12.711 6.582 1 96 336 ASN B N 1
ATOM 10666 C CA . ASN B 1 336 ? -7.793 -14 6.512 1 96 336 ASN B CA 1
ATOM 10667 C C . ASN B 1 336 ? -6.363 -13.914 7.039 1 96 336 ASN B C 1
ATOM 10669 O O . ASN B 1 336 ? -5.668 -12.922 6.797 1 96 336 ASN B O 1
ATOM 10673 N N . PHE B 1 337 ? -5.996 -14.852 7.863 1 95.38 337 PHE B N 1
ATOM 10674 C CA . PHE B 1 337 ? -4.621 -15.039 8.32 1 95.38 337 PHE B CA 1
ATOM 10675 C C . PHE B 1 337 ? -4.105 -16.422 7.945 1 95.38 337 PHE B C 1
ATOM 10677 O O . PHE B 1 337 ? -4.68 -17.438 8.352 1 95.38 337 PHE B O 1
ATOM 10684 N N . PHE B 1 338 ? -3.055 -16.453 7.148 1 96.19 338 PHE B N 1
ATOM 10685 C CA . PHE B 1 338 ? -2.396 -17.688 6.742 1 96.19 338 PHE B CA 1
ATOM 10686 C C . PHE B 1 338 ? -0.961 -17.719 7.254 1 96.19 338 PHE B C 1
ATOM 10688 O O . PHE B 1 338 ? -0.198 -16.781 7.055 1 96.19 338 PHE B O 1
ATOM 10695 N N . ASP B 1 339 ? -0.603 -18.766 7.922 1 96.06 339 ASP B N 1
ATOM 10696 C CA . ASP B 1 339 ? 0.744 -19.016 8.43 1 96.06 339 ASP B CA 1
ATOM 10697 C C . ASP B 1 339 ? 1.219 -20.422 8.078 1 96.06 339 ASP B C 1
ATOM 10699 O O . ASP B 1 339 ? 0.737 -21.406 8.641 1 96.06 339 ASP B O 1
ATOM 10703 N N . GLY B 1 340 ? 2.191 -20.484 7.109 1 94.31 340 GLY B N 1
ATOM 10704 C CA . GLY B 1 340 ? 2.686 -21.781 6.641 1 94.31 340 GLY B CA 1
ATOM 10705 C C . GLY B 1 340 ? 4.199 -21.844 6.582 1 94.31 340 GLY B C 1
ATOM 10706 O O . GLY B 1 340 ? 4.852 -20.906 6.133 1 94.31 340 GLY B O 1
ATOM 10707 N N . ASN B 1 341 ? 4.723 -23 7 1 94.25 341 ASN B N 1
ATOM 10708 C CA . ASN B 1 341 ? 6.156 -23.266 6.926 1 94.25 341 ASN B CA 1
ATOM 10709 C C . ASN B 1 341 ? 6.492 -24.203 5.77 1 94.25 341 ASN B C 1
ATOM 10711 O O . ASN B 1 341 ? 5.742 -25.141 5.48 1 94.25 341 ASN B O 1
ATOM 10715 N N . ALA B 1 342 ? 7.625 -23.875 5.055 1 93.19 342 ALA B N 1
ATOM 10716 C CA . ALA B 1 342 ? 8.164 -24.875 4.141 1 93.19 342 ALA B CA 1
ATOM 10717 C C . ALA B 1 342 ? 8.664 -26.094 4.898 1 93.19 342 ALA B C 1
ATOM 10719 O O . ALA B 1 342 ? 9.031 -26 6.074 1 93.19 342 ALA B O 1
ATOM 10720 N N . LEU B 1 343 ? 8.68 -27.203 4.273 1 92.56 343 LEU B N 1
ATOM 10721 C CA . LEU B 1 343 ? 9.148 -28.406 4.945 1 92.56 343 LEU B CA 1
ATOM 10722 C C . LEU B 1 343 ? 10.633 -28.297 5.281 1 92.56 343 LEU B C 1
ATOM 10724 O O . LEU B 1 343 ? 11.078 -28.797 6.32 1 92.56 343 LEU B O 1
ATOM 10728 N N . VAL B 1 344 ? 11.375 -27.719 4.293 1 92.69 344 VAL B N 1
ATOM 10729 C CA . VAL B 1 344 ? 12.773 -27.422 4.582 1 92.69 344 VAL B CA 1
ATOM 10730 C C . VAL B 1 344 ? 12.883 -26.062 5.273 1 92.69 344 VAL B C 1
ATOM 10732 O O . VAL B 1 344 ? 12.477 -25.047 4.715 1 92.69 344 VAL B O 1
ATOM 10735 N N . GLY B 1 345 ? 13.414 -26.031 6.449 1 90.75 345 GLY B N 1
ATOM 10736 C CA . GLY B 1 345 ? 13.445 -24.812 7.254 1 90.75 345 GLY B CA 1
ATOM 10737 C C . GLY B 1 345 ? 14.727 -24.016 7.074 1 90.75 345 GLY B C 1
ATOM 10738 O O . GLY B 1 345 ? 15.734 -24.547 6.594 1 90.75 345 GLY B O 1
ATOM 10739 N N . PRO B 1 346 ? 14.539 -22.766 7.492 1 93.31 346 PRO B N 1
ATOM 10740 C CA . PRO B 1 346 ? 13.461 -22.109 8.242 1 93.31 346 PRO B CA 1
ATOM 10741 C C . PRO B 1 346 ? 12.516 -21.328 7.34 1 93.31 346 PRO B C 1
ATOM 10743 O O . PRO B 1 346 ? 11.766 -20.469 7.82 1 93.31 346 PRO B O 1
ATOM 10746 N N . ALA B 1 347 ? 12.531 -21.469 6.043 1 94.06 347 ALA B N 1
ATOM 10747 C CA . ALA B 1 347 ? 11.68 -20.75 5.105 1 94.06 347 ALA B CA 1
ATOM 10748 C C . ALA B 1 347 ? 10.211 -20.828 5.516 1 94.06 347 ALA B C 1
ATOM 10750 O O . ALA B 1 347 ? 9.75 -21.891 5.961 1 94.06 347 ALA B O 1
ATOM 10751 N N . ASP B 1 348 ? 9.469 -19.766 5.469 1 94.94 348 ASP B N 1
ATOM 10752 C CA . ASP B 1 348 ? 8.047 -19.703 5.816 1 94.94 348 ASP B CA 1
ATOM 10753 C C . ASP B 1 348 ? 7.34 -18.594 5.051 1 94.94 348 ASP B C 1
ATOM 10755 O O . ASP B 1 348 ? 7.977 -17.828 4.328 1 94.94 348 ASP B O 1
ATOM 10759 N N . TYR B 1 349 ? 6.043 -18.641 5.078 1 94.88 349 TYR B N 1
ATOM 10760 C CA . TYR B 1 349 ? 5.176 -17.703 4.375 1 94.88 349 TYR B CA 1
ATOM 10761 C C . TYR B 1 349 ? 3.977 -17.312 5.238 1 94.88 349 TYR B C 1
ATOM 10763 O O . TYR B 1 349 ? 3.254 -18.188 5.727 1 94.88 349 TYR B O 1
ATOM 10771 N N . ARG B 1 350 ? 3.744 -16.094 5.41 1 95.56 350 ARG B N 1
ATOM 10772 C CA . ARG B 1 350 ? 2.58 -15.57 6.121 1 95.56 350 ARG B CA 1
ATOM 10773 C C . ARG B 1 350 ? 1.833 -14.555 5.266 1 95.56 350 ARG B C 1
ATOM 10775 O O . ARG B 1 350 ? 2.451 -13.758 4.559 1 95.56 350 ARG B O 1
ATOM 10782 N N . ARG B 1 351 ? 0.519 -14.562 5.348 1 96.62 351 ARG B N 1
ATOM 10783 C CA . ARG B 1 351 ? -0.311 -13.641 4.578 1 96.62 351 ARG B CA 1
ATOM 10784 C C . ARG B 1 351 ? -1.459 -13.102 5.422 1 96.62 351 ARG B C 1
ATOM 10786 O O . ARG B 1 351 ? -2.135 -13.859 6.117 1 96.62 351 ARG B O 1
ATOM 10793 N N . TYR B 1 352 ? -1.652 -11.859 5.449 1 95.12 352 TYR B N 1
ATOM 10794 C CA . TYR B 1 352 ? -2.824 -11.164 5.965 1 95.12 352 TYR B CA 1
ATOM 10795 C C . TYR B 1 352 ? -3.652 -10.578 4.832 1 95.12 352 TYR B C 1
ATOM 10797 O O . TYR B 1 352 ? -3.125 -9.859 3.979 1 95.12 352 TYR B O 1
ATOM 10805 N N . ASN B 1 353 ? -4.887 -10.914 4.773 1 95.38 353 ASN B N 1
ATOM 10806 C CA . ASN B 1 353 ? -5.773 -10.414 3.727 1 95.38 353 ASN B CA 1
ATOM 10807 C C . ASN B 1 353 ? -7.035 -9.789 4.312 1 95.38 353 ASN B C 1
ATOM 10809 O O . ASN B 1 353 ? -7.648 -10.344 5.219 1 95.38 353 ASN B O 1
ATOM 10813 N N . PHE B 1 354 ? -7.359 -8.641 3.83 1 92.69 354 PHE B N 1
ATOM 10814 C CA . PHE B 1 354 ? -8.617 -7.969 4.137 1 92.69 354 PHE B CA 1
ATOM 10815 C C . PHE B 1 354 ? -9.359 -7.586 2.859 1 92.69 354 PHE B C 1
ATOM 10817 O O . PHE B 1 354 ? -8.758 -7.047 1.928 1 92.69 354 PHE B O 1
ATOM 10824 N N . ALA B 1 355 ? -10.609 -7.93 2.771 1 93.38 355 ALA B N 1
ATOM 10825 C CA . ALA B 1 355 ? -11.391 -7.633 1.574 1 93.38 355 ALA B CA 1
ATOM 10826 C C . ALA B 1 355 ? -12.781 -7.133 1.938 1 93.38 355 ALA B C 1
ATOM 10828 O O . ALA B 1 355 ? -13.352 -7.547 2.949 1 93.38 355 ALA B O 1
ATOM 10829 N N . THR B 1 356 ? -13.359 -6.242 1.197 1 89.88 356 THR B N 1
ATOM 10830 C CA . THR B 1 356 ? -14.727 -5.754 1.321 1 89.88 356 THR B CA 1
ATOM 10831 C C . THR B 1 356 ? -15.359 -5.562 -0.054 1 89.88 356 THR B C 1
ATOM 10833 O O . THR B 1 356 ? -14.672 -5.211 -1.016 1 89.88 356 THR B O 1
ATOM 10836 N N . LYS B 1 357 ? -16.594 -5.82 -0.158 1 91 357 LYS B N 1
ATOM 10837 C CA . LYS B 1 357 ? -17.375 -5.648 -1.381 1 91 357 LYS B CA 1
ATOM 10838 C C . LYS B 1 357 ? -18.719 -4.992 -1.088 1 91 357 LYS B C 1
ATOM 10840 O O . LYS B 1 357 ? -19.453 -5.445 -0.211 1 91 357 LYS B O 1
ATOM 10845 N N . LEU B 1 358 ? -19 -3.967 -1.8 1 87.25 358 LEU B N 1
ATOM 10846 C CA . LEU B 1 358 ? -20.25 -3.225 -1.696 1 87.25 358 LEU B CA 1
ATOM 10847 C C . LEU B 1 358 ? -20.984 -3.213 -3.031 1 87.25 358 LEU B C 1
ATOM 10849 O O . LEU B 1 358 ? -20.406 -2.879 -4.066 1 87.25 358 LEU B O 1
ATOM 10853 N N . VAL B 1 359 ? -22.281 -3.574 -2.945 1 89.56 359 VAL B N 1
ATOM 10854 C CA . VAL B 1 359 ? -23.094 -3.594 -4.156 1 89.56 359 VAL B CA 1
ATOM 10855 C C . VAL B 1 359 ? -24.391 -2.826 -3.918 1 89.56 359 VAL B C 1
ATOM 10857 O O . VAL B 1 359 ? -25.078 -3.051 -2.918 1 89.56 359 VAL B O 1
ATOM 10860 N N . TYR B 1 360 ? -24.656 -1.945 -4.809 1 85.88 360 TYR B N 1
ATOM 10861 C CA . TYR B 1 360 ? -25.906 -1.192 -4.793 1 85.88 360 TYR B CA 1
ATOM 10862 C C . TYR B 1 360 ? -26.656 -1.351 -6.109 1 85.88 360 TYR B C 1
ATOM 10864 O O . TYR B 1 360 ? -26.078 -1.247 -7.184 1 85.88 360 TYR B O 1
ATOM 10872 N N . GLU B 1 361 ? -27.859 -1.702 -6.004 1 85.56 361 GLU B N 1
ATOM 10873 C CA . GLU B 1 361 ? -28.719 -1.816 -7.176 1 85.56 361 GLU B CA 1
ATOM 10874 C C . GLU B 1 361 ? -30.125 -1.276 -6.887 1 85.56 361 GLU B C 1
ATOM 10876 O O . GLU B 1 361 ? -30.875 -1.871 -6.113 1 85.56 361 GLU B O 1
ATOM 10881 N N . LYS B 1 362 ? -30.453 -0.235 -7.48 1 80.31 362 LYS B N 1
ATOM 10882 C CA . LYS B 1 362 ? -31.797 0.336 -7.352 1 80.31 362 LYS B CA 1
ATOM 10883 C C . LYS B 1 362 ? -32.156 1.169 -8.578 1 80.31 362 LYS B C 1
ATOM 10885 O O . LYS B 1 362 ? -31.359 1.992 -9.031 1 80.31 362 LYS B O 1
ATOM 10890 N N . ASN B 1 363 ? -33.281 0.938 -9.047 1 80.5 363 ASN B N 1
ATOM 10891 C CA . ASN B 1 363 ? -33.812 1.651 -10.195 1 80.5 363 ASN B CA 1
ATOM 10892 C C . ASN B 1 363 ? -32.906 1.519 -11.414 1 80.5 363 ASN B C 1
ATOM 10894 O O . ASN B 1 363 ? -32.688 0.414 -11.922 1 80.5 363 ASN B O 1
ATOM 10898 N N . LYS B 1 364 ? -32.2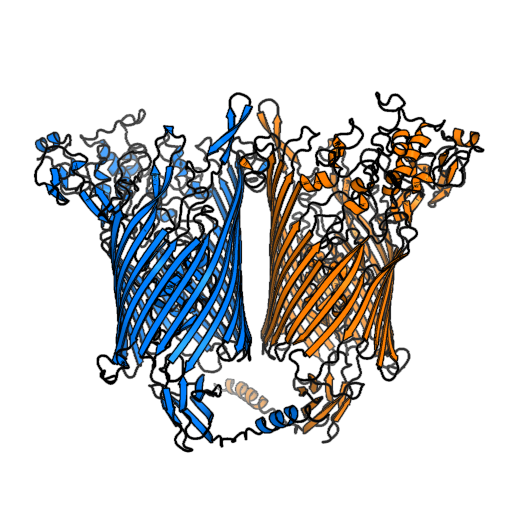81 2.645 -11.82 1 85.69 364 LYS B N 1
ATOM 10899 C CA . LYS B 1 364 ? -31.516 2.641 -13.062 1 85.69 364 LYS B CA 1
ATOM 10900 C C . LYS B 1 364 ? -30.016 2.555 -12.781 1 85.69 364 LYS B C 1
ATOM 10902 O O . LYS B 1 364 ? -29.219 2.461 -13.711 1 85.69 364 LYS B O 1
ATOM 10907 N N . LEU B 1 365 ? -29.703 2.381 -11.492 1 87.88 365 LEU B N 1
ATOM 10908 C CA . LEU B 1 365 ? -28.281 2.496 -11.18 1 87.88 365 LEU B CA 1
ATOM 10909 C C . LEU B 1 365 ? -27.781 1.242 -10.469 1 87.88 365 LEU B C 1
ATOM 10911 O O . LEU B 1 365 ? -28.422 0.751 -9.539 1 87.88 365 LEU B O 1
ATOM 10915 N N . TYR B 1 366 ? -26.719 0.689 -10.977 1 90.12 366 TYR B N 1
ATOM 10916 C CA . TYR B 1 366 ? -25.969 -0.392 -10.344 1 90.12 366 TYR B CA 1
ATOM 10917 C C . TYR B 1 366 ? -24.547 0.042 -10.031 1 90.12 366 TYR B C 1
ATOM 10919 O O . TYR B 1 366 ? -23.828 0.528 -10.914 1 90.12 366 TYR B O 1
ATOM 10927 N N . LEU B 1 367 ? -24.188 -0.074 -8.766 1 89.06 367 LEU B N 1
ATOM 10928 C CA . LEU B 1 367 ? -22.828 0.248 -8.336 1 89.06 367 LEU B CA 1
ATOM 10929 C C . LEU B 1 367 ? -22.188 -0.95 -7.652 1 89.06 367 LEU B C 1
ATOM 10931 O O . LEU B 1 367 ? -22.828 -1.646 -6.863 1 89.06 367 LEU B O 1
ATOM 10935 N N . ASN B 1 368 ? -20.953 -1.219 -7.965 1 91.5 368 ASN B N 1
ATOM 10936 C CA . ASN B 1 368 ? -20.141 -2.256 -7.34 1 91.5 368 ASN B CA 1
ATOM 10937 C C . ASN B 1 368 ? -18.75 -1.738 -6.98 1 91.5 368 ASN B C 1
ATOM 10939 O O . ASN B 1 368 ? -18.078 -1.134 -7.816 1 91.5 368 ASN B O 1
ATOM 10943 N N . VAL B 1 369 ? -18.375 -1.942 -5.766 1 89.06 369 VAL B N 1
ATOM 10944 C CA . VAL B 1 369 ? -17.047 -1.571 -5.328 1 89.06 369 VAL B CA 1
ATOM 10945 C C . VAL B 1 369 ? -16.391 -2.744 -4.594 1 89.06 369 VAL B C 1
ATOM 10947 O O . VAL B 1 369 ? -16.938 -3.236 -3.6 1 89.06 369 VAL B O 1
ATOM 10950 N N . ASP B 1 370 ? -15.242 -3.146 -5.086 1 92.31 370 ASP B N 1
ATOM 10951 C CA . ASP B 1 370 ? -14.445 -4.223 -4.508 1 92.31 370 ASP B CA 1
ATOM 10952 C C . ASP B 1 370 ? -13.07 -3.719 -4.078 1 92.31 370 ASP B C 1
ATOM 10954 O O . ASP B 1 370 ? -12.312 -3.191 -4.895 1 92.31 370 ASP B O 1
ATOM 10958 N N . MET B 1 371 ? -12.773 -3.914 -2.811 1 90.06 371 MET B N 1
ATOM 10959 C CA . MET B 1 371 ? -11.469 -3.516 -2.287 1 90.06 371 MET B CA 1
ATOM 10960 C C . MET B 1 371 ? -10.781 -4.684 -1.596 1 90.06 371 MET B C 1
ATOM 10962 O O . MET B 1 371 ? -11.43 -5.48 -0.912 1 90.06 371 MET B O 1
ATOM 10966 N N . ASN B 1 372 ? -9.453 -4.75 -1.815 1 94.19 372 ASN B N 1
ATOM 10967 C CA . ASN B 1 372 ? -8.648 -5.812 -1.226 1 94.19 372 ASN B CA 1
ATOM 10968 C C . ASN B 1 372 ? -7.262 -5.312 -0.831 1 94.19 372 ASN B C 1
ATOM 10970 O O . ASN B 1 372 ? -6.641 -4.547 -1.57 1 94.19 372 ASN B O 1
ATOM 10974 N N . TYR B 1 373 ? -6.805 -5.582 0.375 1 93.81 373 TYR B N 1
ATOM 10975 C CA . TYR B 1 373 ? -5.441 -5.332 0.826 1 93.81 373 TYR B CA 1
ATOM 10976 C C . TYR B 1 373 ? -4.777 -6.625 1.292 1 93.81 373 TYR B C 1
ATOM 10978 O O . TYR B 1 373 ? -5.336 -7.355 2.115 1 93.81 373 TYR B O 1
ATOM 10986 N N . THR B 1 374 ? -3.58 -6.891 0.83 1 96.56 374 THR B N 1
ATOM 10987 C CA . THR B 1 374 ? -2.844 -8.102 1.184 1 96.56 374 THR B CA 1
ATOM 10988 C C . THR B 1 374 ? -1.417 -7.758 1.604 1 96.56 374 THR B C 1
ATOM 10990 O O . THR B 1 374 ? -0.732 -6.988 0.929 1 96.56 374 THR B O 1
ATOM 10993 N N . GLN B 1 375 ? -0.985 -8.297 2.707 1 96.06 375 GLN B N 1
ATOM 10994 C CA . GLN B 1 375 ? 0.414 -8.273 3.119 1 96.06 375 GLN B CA 1
ATOM 10995 C C . GLN B 1 375 ? 1.007 -9.68 3.133 1 96.06 375 GLN B C 1
ATOM 10997 O O . GLN B 1 375 ? 0.478 -10.578 3.795 1 96.06 375 GLN B O 1
ATOM 11002 N N . GLU B 1 376 ? 2.006 -9.859 2.424 1 96.38 376 GLU B N 1
ATOM 11003 C CA . GLU B 1 376 ? 2.742 -11.117 2.383 1 96.38 376 GLU B CA 1
ATOM 11004 C C . GLU B 1 376 ? 4.117 -10.977 3.031 1 96.38 376 GLU B C 1
ATOM 11006 O O . GLU B 1 376 ? 4.887 -10.086 2.672 1 96.38 376 GLU B O 1
ATOM 11011 N N . LEU B 1 377 ? 4.379 -11.82 3.982 1 96.75 377 LEU B N 1
ATOM 11012 C CA . LEU B 1 377 ? 5.684 -11.898 4.637 1 96.75 377 LEU B CA 1
ATOM 11013 C C . LEU B 1 377 ? 6.355 -13.234 4.359 1 96.75 377 LEU B C 1
ATOM 11015 O O . LEU B 1 377 ? 5.734 -14.289 4.504 1 96.75 377 LEU B O 1
ATOM 11019 N N . ARG B 1 378 ? 7.66 -13.164 3.975 1 96.5 378 ARG B N 1
ATOM 11020 C CA . ARG B 1 378 ? 8.383 -14.391 3.648 1 96.5 378 ARG B CA 1
ATOM 11021 C C . ARG B 1 378 ? 9.75 -14.414 4.324 1 96.5 378 ARG B C 1
ATOM 11023 O O . ARG B 1 378 ? 10.43 -13.391 4.395 1 96.5 378 ARG B O 1
ATOM 11030 N N . ASN B 1 379 ? 10.086 -15.477 4.91 1 96.38 379 ASN B N 1
ATOM 11031 C CA . ASN B 1 379 ? 11.469 -15.875 5.16 1 96.38 379 ASN B CA 1
ATOM 11032 C C . ASN B 1 379 ? 12.008 -16.781 4.051 1 96.38 379 ASN B C 1
ATOM 11034 O O . ASN B 1 379 ? 11.602 -17.938 3.941 1 96.38 379 ASN B O 1
ATOM 11038 N N . ASN B 1 380 ? 12.953 -16.281 3.314 1 94.88 380 ASN B N 1
ATOM 11039 C CA . ASN B 1 380 ? 13.398 -16.953 2.107 1 94.88 380 ASN B CA 1
ATOM 11040 C C . ASN B 1 380 ? 14.641 -17.812 2.367 1 94.88 380 ASN B C 1
ATOM 11042 O O . ASN B 1 380 ? 15.242 -18.344 1.433 1 94.88 380 ASN B O 1
ATOM 11046 N N . VAL B 1 381 ? 15.062 -17.891 3.568 1 94.5 381 VAL B N 1
ATOM 11047 C CA . VAL B 1 381 ? 16.219 -18.719 3.885 1 94.5 381 VAL B CA 1
ATOM 11048 C C . VAL B 1 381 ? 15.828 -20.203 3.84 1 94.5 381 VAL B C 1
ATOM 11050 O O . VAL B 1 381 ? 15.172 -20.703 4.754 1 94.5 381 VAL B O 1
ATOM 11053 N N . LYS B 1 382 ? 16.281 -20.875 2.826 1 92 382 LYS B N 1
ATOM 11054 C CA . LYS B 1 382 ? 16.016 -22.297 2.605 1 92 382 LYS B CA 1
ATOM 11055 C C . LYS B 1 382 ? 17.266 -23.016 2.102 1 92 382 LYS B C 1
ATOM 11057 O O . LYS B 1 382 ? 17.672 -22.844 0.954 1 92 382 LYS B O 1
ATOM 11062 N N . PRO B 1 383 ? 17.766 -23.828 2.932 1 90.38 383 PRO B N 1
ATOM 11063 C CA . PRO B 1 383 ? 18.891 -24.609 2.439 1 90.38 383 PRO B CA 1
ATOM 11064 C C . PRO B 1 383 ? 18.547 -25.438 1.202 1 90.38 383 PRO B C 1
ATOM 11066 O O . PRO B 1 383 ? 17.422 -25.906 1.067 1 90.38 383 PRO B O 1
ATOM 11069 N N . ASP B 1 384 ? 19.531 -25.531 0.359 1 89.69 384 ASP B N 1
ATOM 11070 C CA . ASP B 1 384 ? 19.344 -26.359 -0.831 1 89.69 384 ASP B CA 1
ATOM 11071 C C . ASP B 1 384 ? 19.156 -27.828 -0.457 1 89.69 384 ASP B C 1
ATOM 11073 O O . ASP B 1 384 ? 20.047 -28.438 0.141 1 89.69 384 ASP B O 1
ATOM 11077 N N . TYR B 1 385 ? 18.062 -28.375 -0.735 1 91.25 385 TYR B N 1
ATOM 11078 C CA . TYR B 1 385 ? 17.734 -29.75 -0.354 1 91.25 385 TYR B CA 1
ATOM 11079 C C . TYR B 1 385 ? 18.672 -30.75 -1.024 1 91.25 385 TYR B C 1
ATOM 11081 O O . TYR B 1 385 ? 19.016 -31.766 -0.432 1 91.25 385 TYR B O 1
ATOM 11089 N N . TYR B 1 386 ? 19.062 -30.469 -2.236 1 91.88 386 TYR B N 1
ATOM 11090 C CA . TYR B 1 386 ? 20.016 -31.312 -2.941 1 91.88 386 TYR B CA 1
ATOM 11091 C C . TYR B 1 386 ? 21.328 -31.391 -2.172 1 91.88 386 TYR B C 1
ATOM 11093 O O . TYR B 1 386 ? 21.875 -32.5 -1.965 1 91.88 386 TYR B O 1
ATOM 11101 N N . ASN B 1 387 ? 21.812 -30.297 -1.757 1 89.75 387 ASN B N 1
ATOM 11102 C CA . ASN B 1 387 ? 23.078 -30.266 -1.006 1 89.75 387 ASN B CA 1
ATOM 11103 C C . ASN B 1 387 ? 22.938 -31 0.324 1 89.75 387 ASN B C 1
ATOM 11105 O O . ASN B 1 387 ? 23.891 -31.656 0.778 1 89.75 387 ASN B O 1
ATOM 11109 N N . ALA B 1 388 ? 21.812 -30.875 0.898 1 91.62 388 ALA B N 1
ATOM 11110 C CA . ALA B 1 388 ? 21.594 -31.594 2.148 1 91.62 388 ALA B CA 1
ATOM 11111 C C . ALA B 1 388 ? 21.641 -33.094 1.931 1 91.62 388 ALA B C 1
ATOM 11113 O O . ALA B 1 388 ? 22.234 -33.844 2.723 1 91.62 388 ALA B O 1
ATOM 11114 N N . LEU B 1 389 ? 21.062 -33.594 0.909 1 92.56 389 LEU B N 1
ATOM 11115 C CA . LEU B 1 389 ? 21.031 -35.031 0.615 1 92.56 389 LEU B CA 1
ATOM 11116 C C . LEU B 1 389 ? 22.438 -35.531 0.317 1 92.56 389 LEU B C 1
ATOM 11118 O O . LEU B 1 389 ? 22.766 -36.656 0.67 1 92.56 389 LEU B O 1
ATOM 11122 N N . ARG B 1 390 ? 23.203 -34.688 -0.284 1 91.62 390 ARG B N 1
ATOM 11123 C CA . ARG B 1 390 ? 24.516 -35.125 -0.75 1 91.62 390 ARG B CA 1
ATOM 11124 C C . ARG B 1 390 ? 25.562 -34.938 0.345 1 91.62 390 ARG B C 1
ATOM 11126 O O . ARG B 1 390 ? 26.672 -35.469 0.231 1 91.62 390 ARG B O 1
ATOM 11133 N N . PHE B 1 391 ? 25.234 -34.281 1.377 1 91.19 391 PHE B N 1
ATOM 11134 C CA . PHE B 1 391 ? 26.219 -34.062 2.441 1 91.19 391 PHE B CA 1
ATOM 11135 C C . PHE B 1 391 ? 26.562 -35.375 3.121 1 91.19 391 PHE B C 1
ATOM 11137 O O . PHE B 1 391 ? 25.672 -36.188 3.41 1 91.19 391 PHE B O 1
ATOM 11144 N N . PRO B 1 392 ? 27.828 -35.625 3.32 1 89.44 392 PRO B N 1
ATOM 11145 C CA . PRO B 1 392 ? 28.234 -36.938 3.842 1 89.44 392 PRO B CA 1
ATOM 11146 C C . PRO B 1 392 ? 27.609 -37.25 5.199 1 89.44 392 PRO B C 1
ATOM 11148 O O . PRO B 1 392 ? 27.688 -36.438 6.121 1 89.44 392 PRO B O 1
ATOM 11151 N N . PRO B 1 393 ? 27.031 -38.438 5.34 1 93 393 PRO B N 1
ATOM 11152 C CA . PRO B 1 393 ? 26.344 -38.812 6.578 1 93 393 PRO B CA 1
ATOM 11153 C C . PRO B 1 393 ? 27.297 -39.094 7.723 1 93 393 PRO B C 1
ATOM 11155 O O . PRO B 1 393 ? 26.875 -39.219 8.875 1 93 393 PRO B O 1
ATOM 11158 N N . VAL B 1 394 ? 28.625 -39.125 7.445 1 90.31 394 VAL B N 1
ATOM 11159 C CA . VAL B 1 394 ? 29.625 -39.5 8.445 1 90.31 394 VAL B CA 1
ATOM 11160 C C . VAL B 1 394 ? 29.984 -38.25 9.273 1 90.31 394 VAL B C 1
ATOM 11162 O O . VAL B 1 394 ? 30.734 -38.375 10.25 1 90.31 394 VAL B O 1
ATOM 11165 N N . VAL B 1 395 ? 29.469 -37.188 8.891 1 88.25 395 VAL B N 1
ATOM 11166 C CA . VAL B 1 395 ? 29.781 -35.906 9.539 1 88.25 395 VAL B CA 1
ATOM 11167 C C . VAL B 1 395 ? 28.625 -35.5 10.453 1 88.25 395 VAL B C 1
ATOM 11169 O O . VAL B 1 395 ? 27.453 -35.531 10.047 1 88.25 395 VAL B O 1
ATOM 11172 N N . PRO B 1 396 ? 28.938 -35.156 11.711 1 90.25 396 PRO B N 1
ATOM 11173 C CA . PRO B 1 396 ? 27.859 -34.656 12.57 1 90.25 396 PRO B CA 1
ATOM 11174 C C . PRO B 1 396 ? 27.375 -33.25 12.164 1 90.25 396 PRO B C 1
ATOM 11176 O O . PRO B 1 396 ? 28.047 -32.562 11.391 1 90.25 396 PRO B O 1
ATOM 11179 N N . ILE B 1 397 ? 26.281 -32.906 12.688 1 91.25 397 ILE B N 1
ATOM 11180 C CA . ILE B 1 397 ? 25.719 -31.594 12.367 1 91.25 397 ILE B CA 1
ATOM 11181 C C . ILE B 1 397 ? 26.672 -30.484 12.836 1 91.25 397 ILE B C 1
ATOM 11183 O O . ILE B 1 397 ? 26.953 -29.547 12.094 1 91.25 397 ILE B O 1
ATOM 11187 N N . TYR B 1 398 ? 27.078 -30.578 14.094 1 90.25 398 TYR B N 1
ATOM 11188 C CA . TYR B 1 398 ? 27.984 -29.609 14.711 1 90.25 398 TYR B CA 1
ATOM 11189 C C . TYR B 1 398 ? 29.297 -30.266 15.125 1 90.25 398 TYR B C 1
ATOM 11191 O O . TYR B 1 398 ? 29.312 -31.438 15.516 1 90.25 398 TYR B O 1
ATOM 11199 N N . ASP B 1 399 ? 30.328 -29.438 14.984 1 85.69 399 ASP B N 1
ATOM 11200 C CA . ASP B 1 399 ? 31.641 -29.938 15.43 1 85.69 399 ASP B CA 1
ATOM 11201 C C . ASP B 1 399 ? 31.781 -29.797 16.938 1 85.69 399 ASP B C 1
ATOM 11203 O O . ASP B 1 399 ? 30.812 -29.5 17.641 1 85.69 399 ASP B O 1
ATOM 11207 N N . SER B 1 400 ? 32.969 -30.172 17.422 1 83.56 400 SER B N 1
ATOM 11208 C CA . SER B 1 400 ? 33.219 -30.203 18.859 1 83.56 400 SER B CA 1
ATOM 11209 C C . SER B 1 400 ? 33.156 -28.797 19.469 1 83.56 400 SER B C 1
ATOM 11211 O O . SER B 1 400 ? 32.938 -28.656 20.672 1 83.56 400 SER B O 1
ATOM 11213 N N . GLU B 1 401 ? 33.219 -27.75 18.594 1 85.44 401 GLU B N 1
ATOM 11214 C CA . GLU B 1 401 ? 33.156 -26.359 19.062 1 85.44 401 GLU B CA 1
ATOM 11215 C C . GLU B 1 401 ? 31.75 -25.797 18.969 1 85.44 401 GLU B C 1
ATOM 11217 O O . GLU B 1 401 ? 31.516 -24.641 19.344 1 85.44 401 GLU B O 1
ATOM 11222 N N . GLY B 1 402 ? 30.859 -26.656 18.516 1 84 402 GLY B N 1
ATOM 11223 C CA . GLY B 1 402 ? 29.469 -26.219 18.438 1 84 402 GLY B CA 1
ATOM 11224 C C . GLY B 1 402 ? 29.156 -25.453 17.156 1 84 402 GLY B C 1
ATOM 11225 O O . GLY B 1 402 ? 28.094 -24.859 17.031 1 84 402 GLY B O 1
ATOM 11226 N N . LYS B 1 403 ? 30.094 -25.438 16.25 1 82 403 LYS B N 1
ATOM 11227 C CA . LYS B 1 403 ? 29.906 -24.844 14.93 1 82 403 LYS B CA 1
ATOM 11228 C C . LYS B 1 403 ? 29.453 -25.891 13.914 1 82 403 LYS B C 1
ATOM 11230 O O . LYS B 1 403 ? 29.719 -27.094 14.094 1 82 403 LYS B O 1
ATOM 11235 N N . PRO B 1 404 ? 28.781 -25.438 12.914 1 87.19 404 PRO B N 1
ATOM 11236 C CA . PRO B 1 404 ? 28.438 -26.422 11.875 1 87.19 404 PRO B CA 1
ATOM 11237 C C . PRO B 1 404 ? 29.672 -27.125 11.312 1 87.19 404 PRO B C 1
ATOM 11239 O O . PRO B 1 404 ? 30.688 -26.484 11.039 1 87.19 404 PRO B O 1
ATOM 11242 N N . SER B 1 405 ? 29.531 -28.359 11.148 1 85.75 405 SER B N 1
ATOM 11243 C CA . SER B 1 405 ? 30.656 -29.156 10.695 1 85.75 405 SER B CA 1
ATOM 11244 C C . SER B 1 405 ? 31.094 -28.75 9.289 1 85.75 405 SER B C 1
ATOM 11246 O O . SER B 1 405 ? 30.25 -28.438 8.445 1 85.75 405 SER B O 1
ATOM 11248 N N . LYS B 1 406 ? 32.344 -28.781 9.094 1 81 406 LYS B N 1
ATOM 11249 C CA . LYS B 1 406 ? 32.906 -28.531 7.766 1 81 406 LYS B CA 1
ATOM 11250 C C . LYS B 1 406 ? 32.812 -29.781 6.891 1 81 406 LYS B C 1
ATOM 11252 O O . LYS B 1 406 ? 32.625 -30.891 7.398 1 81 406 LYS B O 1
ATOM 11257 N N . TYR B 1 407 ? 32.938 -29.547 5.699 1 81.44 407 TYR B N 1
ATOM 11258 C CA . TYR B 1 407 ? 33 -30.672 4.781 1 81.44 407 TYR B CA 1
ATOM 11259 C C . TYR B 1 407 ? 34.25 -31.516 5.059 1 81.44 407 TYR B C 1
ATOM 11261 O O . TYR B 1 407 ? 35.312 -30.969 5.359 1 81.44 407 TYR B O 1
ATOM 11269 N N . PRO B 1 408 ? 34.156 -32.75 5.102 1 75.06 408 PRO B N 1
ATOM 11270 C CA . PRO B 1 408 ? 35.219 -33.594 5.602 1 75.06 408 PRO B CA 1
ATOM 11271 C C . PRO B 1 408 ? 36.5 -33.531 4.734 1 75.06 408 PRO B C 1
ATOM 11273 O O . PRO B 1 408 ? 37.562 -33.938 5.18 1 75.06 408 PRO B O 1
ATOM 11276 N N . ILE B 1 409 ? 36.344 -33.031 3.502 1 72.19 409 ILE B N 1
ATOM 11277 C CA . ILE B 1 409 ? 37.5 -32.906 2.631 1 72.19 409 ILE B CA 1
ATOM 11278 C C . ILE B 1 409 ? 38 -31.469 2.641 1 72.19 409 ILE B C 1
ATOM 11280 O O . ILE B 1 409 ? 37.312 -30.562 2.178 1 72.19 409 ILE B O 1
ATOM 11284 N N . GLU B 1 410 ? 39.188 -31.203 3.098 1 63.53 410 GLU B N 1
ATOM 11285 C CA . GLU B 1 410 ? 39.75 -29.859 3.314 1 63.53 410 GLU B CA 1
ATOM 11286 C C . GLU B 1 410 ? 39.781 -29.062 2.018 1 63.53 410 GLU B C 1
ATOM 11288 O O . GLU B 1 410 ? 39.531 -27.859 2.023 1 63.53 410 GLU B O 1
ATOM 11293 N N . SER B 1 411 ? 40.125 -29.766 0.915 1 62.78 411 SER B N 1
ATOM 11294 C CA . SER B 1 411 ? 40.281 -29.062 -0.357 1 62.78 411 SER B CA 1
ATOM 11295 C C . SER B 1 411 ? 38.906 -28.547 -0.848 1 62.78 411 SER B C 1
ATOM 11297 O O . SER B 1 411 ? 38.875 -27.672 -1.725 1 62.78 411 SER B O 1
ATOM 11299 N N . MET B 1 412 ? 37.938 -29.062 -0.219 1 68.5 412 MET B N 1
ATOM 11300 C CA . MET B 1 412 ? 36.594 -28.656 -0.649 1 68.5 412 MET B CA 1
ATOM 11301 C C . MET B 1 412 ? 35.969 -27.703 0.356 1 68.5 412 MET B C 1
ATOM 11303 O O . MET B 1 412 ? 34.75 -27.719 0.549 1 68.5 412 MET B O 1
ATOM 11307 N N . GLY B 1 413 ? 36.75 -26.969 0.911 1 63.44 413 GLY B N 1
ATOM 11308 C CA . GLY B 1 413 ? 36.281 -26.031 1.916 1 63.44 413 GLY B CA 1
ATOM 11309 C C . GLY B 1 413 ? 35.188 -25.141 1.425 1 63.44 413 GLY B C 1
ATOM 11310 O O . GLY B 1 413 ? 34.344 -24.688 2.215 1 63.44 413 GLY B O 1
ATOM 11311 N N . TRP B 1 414 ? 35.094 -24.953 0.141 1 65 414 TRP B N 1
ATOM 11312 C CA . TRP B 1 414 ? 34.062 -24.094 -0.416 1 65 414 TRP B CA 1
ATOM 11313 C C . TRP B 1 414 ? 32.688 -24.766 -0.31 1 65 414 TRP B C 1
ATOM 11315 O O . TRP B 1 414 ? 31.656 -24.109 -0.394 1 65 414 TRP B O 1
ATOM 11325 N N . MET B 1 415 ? 32.719 -26.062 -0.027 1 70.5 415 MET B N 1
ATOM 11326 C CA . MET B 1 415 ? 31.484 -26.812 0.123 1 70.5 415 MET B CA 1
ATOM 11327 C C . MET B 1 415 ? 30.922 -26.672 1.535 1 70.5 415 MET B C 1
ATOM 11329 O O . MET B 1 415 ? 29.844 -27.172 1.829 1 70.5 415 MET B O 1
ATOM 11333 N N . ASP B 1 416 ? 31.719 -26.062 2.371 1 67.5 416 ASP B N 1
ATOM 11334 C CA . ASP B 1 416 ? 31.219 -25.828 3.719 1 67.5 416 ASP B CA 1
ATOM 11335 C C . ASP B 1 416 ? 29.875 -25.109 3.686 1 67.5 416 ASP B C 1
ATOM 11337 O O . ASP B 1 416 ? 29.047 -25.266 4.59 1 67.5 416 ASP B O 1
ATOM 11341 N N . GLU B 1 417 ? 29.703 -24.359 2.572 1 69.19 417 GLU B N 1
ATOM 11342 C CA . GLU B 1 417 ? 28.469 -23.609 2.398 1 69.19 417 GLU B CA 1
ATOM 11343 C C . GLU B 1 417 ? 27.281 -24.547 2.139 1 69.19 417 GLU B C 1
ATOM 11345 O O . GLU B 1 417 ? 26.125 -24.156 2.285 1 69.19 417 GLU B O 1
ATOM 11350 N N . THR B 1 418 ? 27.734 -25.703 1.975 1 74.12 418 THR B N 1
ATOM 11351 C CA . THR B 1 418 ? 26.688 -26.641 1.605 1 74.12 418 THR B CA 1
ATOM 11352 C C . THR B 1 418 ? 26.094 -27.312 2.846 1 74.12 418 THR B C 1
ATOM 11354 O O . THR B 1 418 ? 25.078 -27.984 2.766 1 74.12 418 THR B O 1
ATOM 11357 N N . ASN B 1 419 ? 26.859 -27.156 4.016 1 82.56 419 ASN B N 1
ATOM 11358 C CA . ASN B 1 419 ? 26.156 -27.562 5.234 1 82.56 419 ASN B CA 1
ATOM 11359 C C . ASN B 1 419 ? 24.875 -26.75 5.441 1 82.56 419 ASN B C 1
ATOM 11361 O O . ASN B 1 419 ? 24.922 -25.531 5.57 1 82.56 419 ASN B O 1
ATOM 11365 N N . PRO B 1 420 ? 23.797 -27.469 5.496 1 87.5 420 PRO B N 1
ATOM 11366 C CA . PRO B 1 420 ? 22.516 -26.766 5.562 1 87.5 420 PRO B CA 1
ATOM 11367 C C . PRO B 1 420 ? 22.391 -25.891 6.812 1 87.5 420 PRO B C 1
ATOM 11369 O O . PRO B 1 420 ? 21.688 -24.875 6.797 1 87.5 420 PRO B O 1
ATOM 11372 N N . PHE B 1 421 ? 23.016 -26.219 7.844 1 87.81 421 PHE B N 1
ATOM 11373 C CA . PHE B 1 421 ? 22.891 -25.469 9.086 1 87.81 421 PHE B CA 1
ATOM 11374 C C . PHE B 1 421 ? 23.797 -24.25 9.07 1 87.81 421 PHE B C 1
ATOM 11376 O O . PHE B 1 421 ? 23.531 -23.25 9.758 1 87.81 421 PHE B O 1
ATOM 11383 N N . SER B 1 422 ? 24.906 -24.312 8.32 1 86.44 422 SER B N 1
ATOM 11384 C CA . SER B 1 422 ? 25.688 -23.094 8.094 1 86.44 422 SER B CA 1
ATOM 11385 C C . SER B 1 422 ? 24.891 -22.062 7.297 1 86.44 422 SER B C 1
ATOM 11387 O O . SER B 1 422 ? 24.906 -20.875 7.621 1 86.44 422 SER B O 1
ATOM 11389 N N . TYR B 1 423 ? 24.234 -22.594 6.34 1 86.75 423 TYR B N 1
ATOM 11390 C CA . TYR B 1 423 ? 23.438 -21.703 5.512 1 86.75 423 TYR B CA 1
ATOM 11391 C C . TYR B 1 423 ? 22.359 -21.016 6.34 1 86.75 423 TYR B C 1
ATOM 11393 O O . TYR B 1 423 ? 22.125 -19.812 6.184 1 86.75 423 TYR B O 1
ATOM 11401 N N . ARG B 1 424 ? 21.734 -21.719 7.234 1 88.25 424 ARG B N 1
ATOM 11402 C CA . ARG B 1 424 ? 20.672 -21.219 8.086 1 88.25 424 ARG B CA 1
ATOM 11403 C C . ARG B 1 424 ? 21.188 -20.125 9.031 1 88.25 424 ARG B C 1
ATOM 11405 O O . ARG B 1 424 ? 20.5 -19.156 9.305 1 88.25 424 ARG B O 1
ATOM 11412 N N . GLN B 1 425 ? 22.312 -20.344 9.445 1 85.94 425 GLN B N 1
ATOM 11413 C CA . GLN B 1 425 ? 22.859 -19.453 10.477 1 85.94 425 GLN B CA 1
ATOM 11414 C C . GLN B 1 425 ? 23.484 -18.203 9.852 1 85.94 425 GLN B C 1
ATOM 11416 O O . GLN B 1 425 ? 23.5 -17.141 10.469 1 85.94 425 GLN B O 1
ATOM 11421 N N . LEU B 1 426 ? 24 -18.328 8.656 1 88.31 426 LEU B N 1
ATOM 11422 C CA . LEU B 1 426 ? 24.828 -17.266 8.102 1 88.31 426 LEU B CA 1
ATOM 11423 C C . LEU B 1 426 ? 24.031 -16.391 7.137 1 88.31 426 LEU B C 1
ATOM 11425 O O . LEU B 1 426 ? 24.516 -15.352 6.695 1 88.31 426 LEU B O 1
ATOM 11429 N N . ASN B 1 427 ? 22.781 -16.797 6.902 1 91.25 427 ASN B N 1
ATOM 11430 C CA . ASN B 1 427 ? 22.031 -16.031 5.914 1 91.25 427 ASN B CA 1
ATOM 11431 C C . ASN B 1 427 ? 20.703 -15.523 6.484 1 91.25 427 ASN B C 1
ATOM 11433 O O . ASN B 1 427 ? 20.031 -16.234 7.23 1 91.25 427 ASN B O 1
ATOM 11437 N N . LYS B 1 428 ? 20.406 -14.336 6.207 1 94.38 428 LYS B N 1
ATOM 11438 C CA . LYS B 1 428 ? 19.078 -13.75 6.375 1 94.38 428 LYS B CA 1
ATOM 11439 C C . LYS B 1 428 ? 18.516 -13.289 5.039 1 94.38 428 LYS B C 1
ATOM 11441 O O . LYS B 1 428 ? 19.25 -12.781 4.184 1 94.38 428 LYS B O 1
ATOM 11446 N N . ASN B 1 429 ? 17.297 -13.539 4.773 1 96.81 429 ASN B N 1
ATOM 11447 C CA . ASN B 1 429 ? 16.578 -13.125 3.57 1 96.81 429 ASN B CA 1
ATOM 11448 C C . ASN B 1 429 ? 15.078 -13.016 3.822 1 96.81 429 ASN B C 1
ATOM 11450 O O . ASN B 1 429 ? 14.383 -14.031 3.85 1 96.81 429 ASN B O 1
ATOM 11454 N N . ASN B 1 430 ? 14.641 -11.875 4.016 1 96.62 430 ASN B N 1
ATOM 11455 C CA . ASN B 1 430 ? 13.242 -11.617 4.309 1 96.62 430 ASN B CA 1
ATOM 11456 C C . ASN B 1 430 ? 12.609 -10.68 3.287 1 96.62 430 ASN B C 1
ATOM 11458 O O . ASN B 1 430 ? 13.273 -9.758 2.801 1 96.62 430 ASN B O 1
ATOM 11462 N N . SER B 1 431 ? 11.375 -10.945 2.959 1 96.75 431 SER B N 1
ATOM 11463 C CA . SER B 1 431 ? 10.672 -10.055 2.047 1 96.75 431 SER B CA 1
ATOM 11464 C C . SER B 1 431 ? 9.281 -9.711 2.576 1 96.75 431 SER B C 1
ATOM 11466 O O . SER B 1 431 ? 8.68 -10.492 3.316 1 96.75 431 SER B O 1
ATOM 11468 N N . GLU B 1 432 ? 8.82 -8.578 2.297 1 96.75 432 GLU B N 1
ATOM 11469 C CA . GLU B 1 432 ? 7.484 -8.062 2.584 1 96.75 432 GLU B CA 1
ATOM 11470 C C . GLU B 1 432 ? 6.844 -7.461 1.335 1 96.75 432 GLU B C 1
ATOM 11472 O O . GLU B 1 432 ? 7.457 -6.633 0.654 1 96.75 432 GLU B O 1
ATOM 11477 N N . GLU B 1 433 ? 5.66 -7.898 1.031 1 96.62 433 GLU B N 1
ATOM 11478 C CA . GLU B 1 433 ? 4.922 -7.344 -0.098 1 96.62 433 GLU B CA 1
ATOM 11479 C C . GLU B 1 433 ? 3.545 -6.844 0.335 1 96.62 433 GLU B C 1
ATOM 11481 O O . GLU B 1 433 ? 2.807 -7.559 1.018 1 96.62 433 GLU B O 1
ATOM 11486 N N . ASN B 1 434 ? 3.225 -5.633 0.052 1 96.69 434 ASN B N 1
ATOM 11487 C CA . ASN B 1 434 ? 1.929 -5.016 0.316 1 96.69 434 ASN B CA 1
ATOM 11488 C C . ASN B 1 434 ? 1.195 -4.676 -0.979 1 96.69 434 ASN B C 1
ATOM 11490 O O . ASN B 1 434 ? 1.746 -3.998 -1.849 1 96.69 434 ASN B O 1
ATOM 11494 N N . THR B 1 435 ? -0.016 -5.172 -1.102 1 96.88 435 THR B N 1
ATOM 11495 C CA . THR B 1 435 ? -0.787 -4.945 -2.318 1 96.88 435 THR B CA 1
ATOM 11496 C C . THR B 1 435 ? -2.152 -4.348 -1.99 1 96.88 435 THR B C 1
ATOM 11498 O O . THR B 1 435 ? -2.889 -4.883 -1.161 1 96.88 435 THR B O 1
ATOM 11501 N N . PHE B 1 436 ? -2.434 -3.264 -2.588 1 94.69 436 PHE B N 1
ATOM 11502 C CA . PHE B 1 436 ? -3.777 -2.697 -2.592 1 94.69 436 PHE B CA 1
ATOM 11503 C C . PHE B 1 436 ? -4.43 -2.857 -3.959 1 94.69 436 PHE B C 1
ATOM 11505 O O . PHE B 1 436 ? -3.826 -2.527 -4.984 1 94.69 436 PHE B O 1
ATOM 11512 N N . ARG B 1 437 ? -5.676 -3.34 -3.973 1 95.81 437 ARG B N 1
ATOM 11513 C CA . ARG B 1 437 ? -6.438 -3.494 -5.207 1 95.81 437 ARG B CA 1
ATOM 11514 C C . ARG B 1 437 ? -7.855 -2.955 -5.043 1 95.81 437 ARG B C 1
ATOM 11516 O O . ARG B 1 437 ? -8.531 -3.268 -4.062 1 95.81 437 ARG B O 1
ATOM 11523 N N . MET B 1 438 ? -8.328 -2.213 -5.988 1 93.69 438 MET B N 1
ATOM 11524 C CA . MET B 1 438 ? -9.688 -1.682 -6.027 1 93.69 438 MET B CA 1
ATOM 11525 C C . MET B 1 438 ? -10.297 -1.858 -7.414 1 93.69 438 MET B C 1
ATOM 11527 O O . MET B 1 438 ? -9.625 -1.656 -8.422 1 93.69 438 MET B O 1
ATOM 11531 N N . PHE B 1 439 ? -11.438 -2.289 -7.508 1 94.19 439 PHE B N 1
ATOM 11532 C CA . PHE B 1 439 ? -12.234 -2.359 -8.727 1 94.19 439 PHE B CA 1
ATOM 11533 C C . PHE B 1 439 ? -13.625 -1.774 -8.492 1 94.19 439 PHE B C 1
ATOM 11535 O O . PHE B 1 439 ? -14.32 -2.17 -7.555 1 94.19 439 PHE B O 1
ATOM 11542 N N . ALA B 1 440 ? -14.031 -0.843 -9.281 1 92.38 440 ALA B N 1
ATOM 11543 C CA . ALA B 1 440 ? -15.336 -0.2 -9.188 1 92.38 440 ALA B CA 1
ATOM 11544 C C . ALA B 1 440 ? -16.047 -0.212 -10.539 1 92.38 440 ALA B C 1
ATOM 11546 O O . ALA B 1 440 ? -15.414 -0.046 -11.586 1 92.38 440 ALA B O 1
ATOM 11547 N N . SER B 1 441 ? -17.297 -0.448 -10.523 1 93.88 441 SER B N 1
ATOM 11548 C CA . SER B 1 441 ? -18.109 -0.384 -11.734 1 93.88 441 SER B CA 1
ATOM 11549 C C . SER B 1 441 ? -19.438 0.336 -11.477 1 93.88 441 SER B C 1
ATOM 11551 O O . SER B 1 441 ? -20 0.23 -10.383 1 93.88 441 SER B O 1
ATOM 11553 N N . ALA B 1 442 ? -19.906 1.116 -12.406 1 92.44 442 ALA B N 1
ATOM 11554 C CA . ALA B 1 442 ? -21.188 1.819 -12.398 1 92.44 442 ALA B CA 1
ATOM 11555 C C . ALA B 1 442 ? -21.938 1.582 -13.695 1 92.44 442 ALA B C 1
ATOM 11557 O O . ALA B 1 442 ? -21.422 1.851 -14.789 1 92.44 442 ALA B O 1
ATOM 11558 N N . LYS B 1 443 ? -23.047 1.04 -13.562 1 93.94 443 LYS B N 1
ATOM 11559 C CA . LYS B 1 443 ? -23.938 0.779 -14.695 1 93.94 443 LYS B CA 1
ATOM 11560 C C . LYS B 1 443 ? -25.203 1.614 -14.594 1 93.94 443 LYS B C 1
ATOM 11562 O O . LYS B 1 443 ? -25.859 1.634 -13.555 1 93.94 443 LYS B O 1
ATOM 11567 N N . TYR B 1 444 ? -25.547 2.316 -15.641 1 93.94 444 TYR B N 1
ATOM 11568 C CA . TYR B 1 444 ? -26.75 3.152 -15.695 1 93.94 444 TYR B CA 1
ATOM 11569 C C . TYR B 1 444 ? -27.641 2.744 -16.859 1 93.94 444 TYR B C 1
ATOM 11571 O O . TYR B 1 444 ? -27.219 2.783 -18.016 1 93.94 444 TYR B O 1
ATOM 11579 N N . ASN B 1 445 ? -28.844 2.426 -16.531 1 93 445 ASN B N 1
ATOM 11580 C CA . ASN B 1 445 ? -29.812 2.07 -17.562 1 93 445 ASN B CA 1
ATOM 11581 C C . ASN B 1 445 ? -30.406 3.311 -18.203 1 93 445 ASN B C 1
ATOM 11583 O O . ASN B 1 445 ? -31.344 3.912 -17.672 1 93 445 ASN B O 1
ATOM 11587 N N . LEU B 1 446 ? -30.031 3.607 -19.375 1 93.5 446 LEU B N 1
ATOM 11588 C CA . LEU B 1 446 ? -30.5 4.781 -20.094 1 93.5 446 LEU B CA 1
ATOM 11589 C C . LEU B 1 446 ? -31.938 4.594 -20.562 1 93.5 446 LEU B C 1
ATOM 11591 O O . LEU B 1 446 ? -32.781 5.492 -20.406 1 93.5 446 LEU B O 1
ATOM 11595 N N . LEU B 1 447 ? -32.188 3.51 -21.203 1 92.69 447 LEU B N 1
ATOM 11596 C CA . LEU B 1 447 ? -33.5 3.059 -21.672 1 92.69 447 LEU B CA 1
ATOM 11597 C C . LEU B 1 447 ? -33.656 1.559 -21.438 1 92.69 447 LEU B C 1
ATOM 11599 O O . LEU B 1 447 ? -32.719 0.875 -21.047 1 92.69 447 LEU B O 1
ATOM 11603 N N . LYS B 1 448 ? -34.812 1.179 -21.656 1 89.56 448 LYS B N 1
ATOM 11604 C CA . LYS B 1 448 ? -35.031 -0.259 -21.531 1 89.56 448 LYS B CA 1
ATOM 11605 C C . LYS B 1 448 ? -34.094 -1.044 -22.453 1 89.56 448 LYS B C 1
ATOM 11607 O O . LYS B 1 448 ? -34.094 -0.824 -23.656 1 89.56 448 LYS B O 1
ATOM 11612 N N . GLY B 1 449 ? -33.344 -1.797 -21.875 1 91.31 449 GLY B N 1
ATOM 11613 C CA . GLY B 1 449 ? -32.438 -2.66 -22.609 1 91.31 449 GLY B CA 1
ATOM 11614 C C . GLY B 1 449 ? -31.094 -2.004 -22.922 1 91.31 449 GLY B C 1
ATOM 11615 O O . GLY B 1 449 ? -30.172 -2.662 -23.406 1 91.31 449 GLY B O 1
ATOM 11616 N N . LEU B 1 450 ? -31.047 -0.69 -22.781 1 95.06 450 LEU B N 1
ATOM 11617 C CA . LEU B 1 450 ? -29.812 0.043 -23.094 1 95.06 450 LEU B CA 1
ATOM 11618 C C . LEU B 1 450 ? -29.156 0.543 -21.812 1 95.06 450 LEU B C 1
ATOM 11620 O O . LEU B 1 450 ? -29.75 1.314 -21.062 1 95.06 450 LEU B O 1
ATOM 11624 N N . TYR B 1 451 ? -27.922 0.083 -21.578 1 94.31 451 TYR B N 1
ATOM 11625 C CA . TYR B 1 451 ? -27.234 0.601 -20.406 1 94.31 451 TYR B CA 1
ATOM 11626 C C . TYR B 1 451 ? -25.797 0.998 -20.75 1 94.31 451 TYR B C 1
ATOM 11628 O O . TYR B 1 451 ? -25.234 0.514 -21.734 1 94.31 451 TYR B O 1
ATOM 11636 N N . LEU B 1 452 ? -25.234 1.96 -20.047 1 96.62 452 LEU B N 1
ATOM 11637 C CA . LEU B 1 452 ? -23.828 2.371 -20.047 1 96.62 452 LEU B CA 1
ATOM 11638 C C . LEU B 1 452 ? -23.141 1.946 -18.75 1 96.62 452 LEU B C 1
ATOM 11640 O O . LEU B 1 452 ? -23.656 2.164 -17.656 1 96.62 452 LEU B O 1
ATOM 11644 N N . GLU B 1 453 ? -22 1.261 -18.938 1 95.62 453 GLU B N 1
ATOM 11645 C CA . GLU B 1 453 ? -21.25 0.817 -17.766 1 95.62 453 GLU B CA 1
ATOM 11646 C C . GLU B 1 453 ? -19.812 1.313 -17.797 1 95.62 453 GLU B C 1
ATOM 11648 O O . GLU B 1 453 ? -19.109 1.144 -18.812 1 95.62 453 GLU B O 1
ATOM 11653 N N . GLY B 1 454 ? -19.406 1.986 -16.781 1 96.06 454 GLY B N 1
ATOM 11654 C CA . GLY B 1 454 ? -18.016 2.326 -16.562 1 96.06 454 GLY B CA 1
ATOM 11655 C C . GLY B 1 454 ? -17.328 1.439 -15.531 1 96.06 454 GLY B C 1
ATOM 11656 O O . GLY B 1 454 ? -17.922 1.128 -14.492 1 96.06 454 GLY B O 1
ATOM 11657 N N . ARG B 1 455 ? -16.094 0.92 -15.875 1 95.44 455 ARG B N 1
ATOM 11658 C CA . ARG B 1 455 ? -15.312 0.076 -14.977 1 95.44 455 ARG B CA 1
ATOM 11659 C C . ARG B 1 455 ? -13.922 0.658 -14.75 1 95.44 455 ARG B C 1
ATOM 11661 O O . ARG B 1 455 ? -13.227 1.01 -15.703 1 95.44 455 ARG B O 1
ATOM 11668 N N . PHE B 1 456 ? -13.57 0.726 -13.516 1 95.56 456 PHE B N 1
ATOM 11669 C CA . PHE B 1 456 ? -12.273 1.269 -13.125 1 95.56 456 PHE B CA 1
ATOM 11670 C C . PHE B 1 456 ? -11.539 0.31 -12.188 1 95.56 456 PHE B C 1
ATOM 11672 O O . PHE B 1 456 ? -12.102 -0.13 -11.188 1 95.56 456 PHE B O 1
ATOM 11679 N N . GLY B 1 457 ? -10.312 -0.093 -12.602 1 96.25 457 GLY B N 1
ATOM 11680 C CA . GLY B 1 457 ? -9.461 -0.933 -11.773 1 96.25 457 GLY B CA 1
ATOM 11681 C C . GLY B 1 457 ? -8.117 -0.3 -11.469 1 96.25 457 GLY B C 1
ATOM 11682 O O . GLY B 1 457 ? -7.523 0.35 -12.328 1 96.25 457 GLY B O 1
ATOM 11683 N N . TYR B 1 458 ? -7.688 -0.42 -10.219 1 95.56 458 TYR B N 1
ATOM 11684 C CA . TYR B 1 458 ? -6.398 0.104 -9.781 1 95.56 458 TYR B CA 1
ATOM 11685 C C . TYR B 1 458 ? -5.723 -0.851 -8.805 1 95.56 458 TYR B C 1
ATOM 11687 O O . TYR B 1 458 ? -6.34 -1.295 -7.836 1 95.56 458 TYR B O 1
ATOM 11695 N N . GLU B 1 459 ? -4.496 -1.221 -9.047 1 96.44 459 GLU B N 1
ATOM 11696 C CA . GLU B 1 459 ? -3.691 -2.039 -8.141 1 96.44 459 GLU B CA 1
ATOM 11697 C C . GLU B 1 459 ? -2.303 -1.435 -7.945 1 96.44 459 GLU B C 1
ATOM 11699 O O . GLU B 1 459 ? -1.644 -1.048 -8.914 1 96.44 459 GLU B O 1
ATOM 11704 N N . ARG B 1 460 ? -1.888 -1.312 -6.707 1 96.88 460 ARG B N 1
ATOM 11705 C CA . ARG B 1 460 ? -0.534 -0.903 -6.344 1 96.88 460 ARG B CA 1
ATOM 11706 C C . ARG B 1 460 ? 0.128 -1.94 -5.445 1 96.88 460 ARG B C 1
ATOM 11708 O O . ARG B 1 460 ? -0.437 -2.334 -4.422 1 96.88 460 ARG B O 1
ATOM 11715 N N . ARG B 1 461 ? 1.311 -2.377 -5.852 1 96.56 461 ARG B N 1
ATOM 11716 C CA . ARG B 1 461 ? 2.068 -3.383 -5.117 1 96.56 461 ARG B CA 1
ATOM 11717 C C . ARG B 1 461 ? 3.459 -2.869 -4.758 1 96.56 461 ARG B C 1
ATOM 11719 O O . ARG B 1 461 ? 4.16 -2.316 -5.609 1 96.56 461 ARG B O 1
ATOM 11726 N N . PHE B 1 462 ? 3.832 -3.027 -3.488 1 97.44 462 PHE B N 1
ATOM 11727 C CA . PHE B 1 462 ? 5.156 -2.652 -3.004 1 97.44 462 PHE B CA 1
ATOM 11728 C C . PHE B 1 462 ? 5.867 -3.852 -2.389 1 97.44 462 PHE B C 1
ATOM 11730 O O . PHE B 1 462 ? 5.363 -4.465 -1.446 1 97.44 462 PHE B O 1
ATOM 11737 N N . ASN B 1 463 ? 7.016 -4.152 -2.881 1 97.06 463 ASN B N 1
ATOM 11738 C CA . ASN B 1 463 ? 7.828 -5.258 -2.383 1 97.06 463 ASN B CA 1
ATOM 11739 C C . ASN B 1 463 ? 9.18 -4.77 -1.872 1 97.06 463 ASN B C 1
ATOM 11741 O O . ASN B 1 463 ? 9.836 -3.957 -2.521 1 97.06 463 ASN B O 1
ATOM 11745 N N . GLU B 1 464 ? 9.57 -5.211 -0.71 1 96.94 464 GLU B N 1
ATOM 11746 C CA . GLU B 1 464 ? 10.891 -4.984 -0.138 1 96.94 464 GLU B CA 1
ATOM 11747 C C . GLU B 1 464 ? 11.578 -6.305 0.209 1 96.94 464 GLU B C 1
ATOM 11749 O O . GLU B 1 464 ? 10.969 -7.18 0.83 1 96.94 464 GLU B O 1
ATOM 11754 N N . ASN B 1 465 ? 12.773 -6.445 -0.176 1 97.44 465 ASN B N 1
ATOM 11755 C CA . ASN B 1 465 ? 13.586 -7.605 0.158 1 97.44 465 ASN B CA 1
ATOM 11756 C C . ASN B 1 465 ? 14.867 -7.203 0.887 1 97.44 465 ASN B C 1
ATOM 11758 O O . ASN B 1 465 ? 15.562 -6.277 0.464 1 97.44 465 ASN B O 1
ATOM 11762 N N . PHE B 1 466 ? 15.164 -7.836 2.039 1 97.38 466 PHE B N 1
ATOM 11763 C CA . PHE B 1 466 ? 16.359 -7.625 2.846 1 97.38 466 PHE B CA 1
ATOM 11764 C C . PHE B 1 466 ? 17.188 -8.898 2.941 1 97.38 466 PHE B C 1
ATOM 11766 O O . PHE B 1 466 ? 16.688 -9.945 3.371 1 97.38 466 PHE B O 1
ATOM 11773 N N . TRP B 1 467 ? 18.391 -8.812 2.582 1 95.81 467 TRP B N 1
ATOM 11774 C CA . TRP B 1 467 ? 19.219 -10.008 2.689 1 95.81 467 TRP B CA 1
ATOM 11775 C C . TRP B 1 467 ? 20.562 -9.688 3.314 1 95.81 467 TRP B C 1
ATOM 11777 O O . TRP B 1 467 ? 21.047 -8.547 3.223 1 95.81 467 TRP B O 1
ATOM 11787 N N . ASP B 1 468 ? 21.094 -10.586 4.051 1 94.5 468 ASP B N 1
ATOM 11788 C CA . ASP B 1 468 ? 22.375 -10.539 4.762 1 94.5 468 ASP B CA 1
ATOM 11789 C C . ASP B 1 468 ? 23.078 -11.891 4.707 1 94.5 468 ASP B C 1
ATOM 11791 O O . ASP B 1 468 ? 22.469 -12.93 4.941 1 94.5 468 ASP B O 1
ATOM 11795 N N . GLN B 1 469 ? 24.328 -11.859 4.277 1 91.5 469 GLN B N 1
ATOM 11796 C CA . GLN B 1 469 ? 25.156 -13.047 4.195 1 91.5 469 GLN B CA 1
ATOM 11797 C C . GLN B 1 469 ? 26.469 -12.859 4.973 1 91.5 469 GLN B C 1
ATOM 11799 O O . GLN B 1 469 ? 27.266 -11.977 4.656 1 91.5 469 GLN B O 1
ATOM 11804 N N . GLN B 1 470 ? 26.625 -13.688 5.934 1 89.06 470 GLN B N 1
ATOM 11805 C CA . GLN B 1 470 ? 27.859 -13.695 6.711 1 89.06 470 GLN B CA 1
ATOM 11806 C C . GLN B 1 470 ? 28.875 -14.664 6.121 1 89.06 470 GLN B C 1
ATOM 11808 O O . GLN B 1 470 ? 28.5 -15.641 5.457 1 89.06 470 GLN B O 1
ATOM 11813 N N . PRO B 1 471 ? 30.172 -14.297 6.281 1 82.5 471 PRO B N 1
ATOM 11814 C CA . PRO B 1 471 ? 31.188 -15.172 5.695 1 82.5 471 PRO B CA 1
ATOM 11815 C C . PRO B 1 471 ? 31.266 -16.531 6.383 1 82.5 471 PRO B C 1
ATOM 11817 O O . PRO B 1 471 ? 31.094 -16.625 7.602 1 82.5 471 PRO B O 1
ATOM 11820 N N . TYR B 1 472 ? 31.547 -17.422 5.543 1 73.25 472 TYR B N 1
ATOM 11821 C CA . TYR B 1 472 ? 31.859 -18.75 6.074 1 73.25 472 TYR B CA 1
ATOM 11822 C C . TYR B 1 472 ? 33.281 -18.797 6.602 1 73.25 472 TYR B C 1
ATOM 11824 O O . TYR B 1 472 ? 34.156 -18.094 6.105 1 73.25 472 TYR B O 1
ATOM 11832 N N . ASP B 1 473 ? 33.531 -19.453 7.656 1 62.69 473 ASP B N 1
ATOM 11833 C CA . ASP B 1 473 ? 34.844 -19.547 8.281 1 62.69 473 ASP B CA 1
ATOM 11834 C C . ASP B 1 473 ? 35.906 -19.953 7.262 1 62.69 473 ASP B C 1
ATOM 11836 O O . ASP B 1 473 ? 37.062 -19.5 7.344 1 62.69 473 ASP B O 1
ATOM 11840 N N . THR B 1 474 ? 35.594 -20.719 6.406 1 56.62 474 THR B N 1
ATOM 11841 C CA . THR B 1 474 ? 36.594 -21.312 5.535 1 56.62 474 THR B CA 1
ATOM 11842 C C . THR B 1 474 ? 36.781 -20.453 4.289 1 56.62 474 THR B C 1
ATOM 11844 O O . THR B 1 474 ? 37.75 -20.641 3.543 1 56.62 474 THR B O 1
ATOM 11847 N N . VAL B 1 475 ? 35.875 -19.672 3.943 1 54.34 475 VAL B N 1
ATOM 11848 C CA . VAL B 1 475 ? 36.031 -18.875 2.732 1 54.34 475 VAL B CA 1
ATOM 11849 C C . VAL B 1 475 ? 36.344 -17.422 3.1 1 54.34 475 VAL B C 1
ATOM 11851 O O . VAL B 1 475 ? 35.719 -16.859 4.016 1 54.34 475 VAL B O 1
ATOM 11854 N N . VAL B 1 476 ? 37.531 -17.062 2.777 1 52.38 476 VAL B N 1
ATOM 11855 C CA . VAL B 1 476 ? 37.906 -15.656 2.906 1 52.38 476 VAL B CA 1
ATOM 11856 C C . VAL B 1 476 ? 36.781 -14.773 2.357 1 52.38 476 VAL B C 1
ATOM 11858 O O . VAL B 1 476 ? 36.656 -14.625 1.141 1 52.38 476 VAL B O 1
ATOM 11861 N N . GLY B 1 477 ? 35.625 -15.078 2.91 1 61.38 477 GLY B N 1
ATOM 11862 C CA . GLY B 1 477 ? 34.594 -14.281 2.309 1 61.38 477 GLY B CA 1
ATOM 11863 C C . GLY B 1 477 ? 34.156 -13.094 3.158 1 61.38 477 GLY B C 1
ATOM 11864 O O . GLY B 1 477 ? 34.594 -12.977 4.312 1 61.38 477 GLY B O 1
ATOM 11865 N N . LYS B 1 478 ? 33.75 -12.07 2.553 1 75.44 478 LYS B N 1
ATOM 11866 C CA . LYS B 1 478 ? 33.312 -10.812 3.143 1 75.44 478 LYS B CA 1
ATOM 11867 C C . LYS B 1 478 ? 31.797 -10.805 3.34 1 75.44 478 LYS B C 1
ATOM 11869 O O . LYS B 1 478 ? 31.062 -11.461 2.596 1 75.44 478 LYS B O 1
ATOM 11874 N N . ASN B 1 479 ? 31.422 -10.406 4.566 1 87.56 479 ASN B N 1
ATOM 11875 C CA . ASN B 1 479 ? 29.984 -10.273 4.773 1 87.56 479 ASN B CA 1
ATOM 11876 C C . ASN B 1 479 ? 29.344 -9.336 3.754 1 87.56 479 ASN B C 1
ATOM 11878 O O . ASN B 1 479 ? 30 -8.391 3.291 1 87.56 479 ASN B O 1
ATOM 11882 N N . LYS B 1 480 ? 28.203 -9.656 3.277 1 92.81 480 LYS B N 1
ATOM 11883 C CA . LYS B 1 480 ? 27.453 -8.859 2.314 1 92.81 480 LYS B CA 1
ATOM 11884 C C . LYS B 1 480 ? 26.016 -8.672 2.764 1 92.81 480 LYS B C 1
ATOM 11886 O O . LYS B 1 480 ? 25.453 -9.531 3.441 1 92.81 480 LYS B O 1
ATOM 11891 N N . ALA B 1 481 ? 25.469 -7.59 2.445 1 94.94 481 ALA B N 1
ATOM 11892 C CA . ALA B 1 481 ? 24.062 -7.324 2.711 1 94.94 481 ALA B CA 1
ATOM 11893 C C . ALA B 1 481 ? 23.453 -6.434 1.627 1 94.94 481 ALA B C 1
ATOM 11895 O O . ALA B 1 481 ? 24.188 -5.754 0.899 1 94.94 481 ALA B O 1
ATOM 11896 N N . GLY B 1 482 ? 22.156 -6.535 1.443 1 96.38 482 GLY B N 1
ATOM 11897 C CA . GLY B 1 482 ? 21.516 -5.723 0.42 1 96.38 482 GLY B CA 1
ATOM 11898 C C . GLY B 1 482 ? 20.031 -5.512 0.662 1 96.38 482 GLY B C 1
ATOM 11899 O O . GLY B 1 482 ? 19.438 -6.18 1.512 1 96.38 482 GLY B O 1
ATOM 11900 N N . ILE B 1 483 ? 19.484 -4.477 0.037 1 97.5 483 ILE B N 1
ATOM 11901 C CA . ILE B 1 483 ? 18.062 -4.133 0.032 1 97.5 483 ILE B CA 1
ATOM 11902 C C . ILE B 1 483 ? 17.578 -3.973 -1.407 1 97.5 483 ILE B C 1
ATOM 11904 O O . ILE B 1 483 ? 18.25 -3.344 -2.229 1 97.5 483 ILE B O 1
ATOM 11908 N N . GLN B 1 484 ? 16.516 -4.555 -1.711 1 97 484 GLN B N 1
ATOM 11909 C CA . GLN B 1 484 ? 15.828 -4.344 -2.982 1 97 484 GLN B CA 1
ATOM 11910 C C . GLN B 1 484 ? 14.391 -3.885 -2.766 1 97 484 GLN B C 1
ATOM 11912 O O . GLN B 1 484 ? 13.641 -4.523 -2.027 1 97 484 GLN B O 1
ATOM 11917 N N . GLN B 1 485 ? 14.039 -2.793 -3.369 1 96.62 485 GLN B N 1
ATOM 11918 C CA . GLN B 1 485 ? 12.664 -2.293 -3.346 1 96.62 485 GLN B CA 1
ATOM 11919 C C . GLN B 1 485 ? 12.078 -2.225 -4.754 1 96.62 485 GLN B C 1
ATOM 11921 O O . GLN B 1 485 ? 12.664 -1.609 -5.645 1 96.62 485 GLN B O 1
ATOM 11926 N N . GLU B 1 486 ? 10.945 -2.881 -4.914 1 96.56 486 GLU B N 1
ATOM 11927 C CA . GLU B 1 486 ? 10.234 -2.895 -6.188 1 96.56 486 GLU B CA 1
ATOM 11928 C C . GLU B 1 486 ? 8.758 -2.539 -6.004 1 96.56 486 GLU B C 1
ATOM 11930 O O . GLU B 1 486 ? 8.18 -2.818 -4.953 1 96.56 486 GLU B O 1
ATOM 11935 N N . ASN B 1 487 ? 8.242 -1.95 -6.988 1 95.06 487 ASN B N 1
ATOM 11936 C CA . ASN B 1 487 ? 6.801 -1.715 -6.934 1 95.06 487 ASN B CA 1
ATOM 11937 C C . ASN B 1 487 ? 6.168 -1.791 -8.32 1 95.06 487 ASN B C 1
ATOM 11939 O O . ASN B 1 487 ? 6.848 -1.599 -9.328 1 95.06 487 ASN B O 1
ATOM 11943 N N . TRP B 1 488 ? 4.914 -2.105 -8.367 1 96.62 488 TRP B N 1
ATOM 11944 C CA . TRP B 1 488 ? 4.117 -2.285 -9.578 1 96.62 488 TRP B CA 1
ATOM 11945 C C . TRP B 1 488 ? 2.809 -1.503 -9.492 1 96.62 488 TRP B C 1
ATOM 11947 O O . TRP B 1 488 ? 2.244 -1.348 -8.406 1 96.62 488 TRP B O 1
ATOM 11957 N N . SER B 1 489 ? 2.354 -1.002 -10.617 1 96.25 489 SER B N 1
ATOM 11958 C CA . SER B 1 489 ? 1.021 -0.418 -10.734 1 96.25 489 SER B CA 1
ATOM 11959 C C . SER B 1 489 ? 0.272 -0.979 -11.938 1 96.25 489 SER B C 1
ATOM 11961 O O . SER B 1 489 ? 0.876 -1.265 -12.969 1 96.25 489 SER B O 1
ATOM 11963 N N . ASN B 1 490 ? -0.98 -1.233 -11.789 1 96.88 490 ASN B N 1
ATOM 11964 C CA . ASN B 1 490 ? -1.923 -1.689 -12.805 1 96.88 490 ASN B CA 1
ATOM 11965 C C . ASN B 1 490 ? -3.193 -0.845 -12.812 1 96.88 490 ASN B C 1
ATOM 11967 O O . ASN B 1 490 ? -3.93 -0.817 -11.82 1 96.88 490 ASN B O 1
ATOM 11971 N N . LEU B 1 491 ? -3.426 -0.129 -13.914 1 96.81 491 LEU B N 1
ATOM 11972 C CA . LEU B 1 491 ? -4.582 0.752 -14.047 1 96.81 491 LEU B CA 1
ATOM 11973 C C . LEU B 1 491 ? -5.465 0.313 -15.211 1 96.81 491 LEU B C 1
ATOM 11975 O O . LEU B 1 491 ? -4.973 0.062 -16.312 1 96.81 491 LEU B O 1
ATOM 11979 N N . LEU B 1 492 ? -6.742 0.206 -14.938 1 96.38 492 LEU B N 1
ATOM 11980 C CA . LEU B 1 492 ? -7.723 -0.194 -15.938 1 96.38 492 LEU B CA 1
ATOM 11981 C C . LEU B 1 492 ? -8.852 0.829 -16.047 1 96.38 492 LEU B C 1
ATOM 11983 O O . LEU B 1 492 ? -9.336 1.326 -15.023 1 96.38 492 LEU B O 1
ATOM 11987 N N . ASN B 1 493 ? -9.273 1.19 -17.266 1 96.75 493 ASN B N 1
ATOM 11988 C CA . ASN B 1 493 ? -10.43 2.027 -17.547 1 96.75 493 ASN B CA 1
ATOM 11989 C C . ASN B 1 493 ? -11.227 1.486 -18.734 1 96.75 493 ASN B C 1
ATOM 11991 O O . ASN B 1 493 ? -10.797 1.607 -19.891 1 96.75 493 ASN B O 1
ATOM 11995 N N . ASP B 1 494 ? -12.398 0.904 -18.422 1 96.19 494 ASP B N 1
ATOM 11996 C CA . ASP B 1 494 ? -13.273 0.354 -19.453 1 96.19 494 ASP B CA 1
ATOM 11997 C C . ASP B 1 494 ? -14.578 1.139 -19.547 1 96.19 494 ASP B C 1
ATOM 11999 O O . ASP B 1 494 ? -15.117 1.577 -18.531 1 96.19 494 ASP B O 1
ATOM 12003 N N . TRP B 1 495 ? -15.086 1.304 -20.719 1 96.62 495 TRP B N 1
ATOM 12004 C CA . TRP B 1 495 ? -16.406 1.84 -21 1 96.62 495 TRP B CA 1
ATOM 12005 C C . TRP B 1 495 ? -17.188 0.926 -21.938 1 96.62 495 TRP B C 1
ATOM 12007 O O . TRP B 1 495 ? -16.703 0.595 -23.031 1 96.62 495 TRP B O 1
ATOM 12017 N N . ILE B 1 496 ? -18.391 0.561 -21.516 1 95.69 496 ILE B N 1
ATOM 12018 C CA . ILE B 1 496 ? -19.172 -0.422 -22.266 1 95.69 496 ILE B CA 1
ATOM 12019 C C . ILE B 1 496 ? -20.578 0.113 -22.5 1 95.69 496 ILE B C 1
ATOM 12021 O O . ILE B 1 496 ? -21.203 0.654 -21.594 1 95.69 496 ILE B O 1
ATOM 12025 N N . LEU B 1 497 ? -21.047 0.03 -23.688 1 96.38 497 LEU B N 1
ATOM 12026 C CA . LEU B 1 497 ? -22.422 0.29 -24.094 1 96.38 497 LEU B CA 1
ATOM 12027 C C . LEU B 1 497 ? -23.094 -0.989 -24.594 1 96.38 497 LEU B C 1
ATOM 12029 O O . LEU B 1 497 ? -22.562 -1.678 -25.469 1 96.38 497 LEU B O 1
ATOM 12033 N N . ASN B 1 498 ? -24.203 -1.32 -23.969 1 95.31 498 ASN B N 1
ATOM 12034 C CA . ASN B 1 498 ? -24.891 -2.549 -24.344 1 95.31 498 ASN B CA 1
ATOM 12035 C C . ASN B 1 498 ? -26.375 -2.297 -24.641 1 95.31 498 ASN B C 1
ATOM 12037 O O . ASN B 1 498 ? -27.016 -1.522 -23.922 1 95.31 498 ASN B O 1
ATOM 12041 N N . TYR B 1 499 ? -26.875 -2.848 -25.672 1 95.56 499 TYR B N 1
ATOM 12042 C CA . TYR B 1 499 ? -28.281 -2.797 -26.031 1 95.56 499 TYR B CA 1
ATOM 12043 C C . TYR B 1 499 ? -28.844 -4.195 -26.266 1 95.56 499 TYR B C 1
ATOM 12045 O O . TYR B 1 499 ? -28.328 -4.941 -27.109 1 95.56 499 TYR B O 1
ATOM 12053 N N . ALA B 1 500 ? -29.828 -4.562 -25.516 1 93.31 500 ALA B N 1
ATOM 12054 C CA . ALA B 1 500 ? -30.484 -5.863 -25.641 1 93.31 500 ALA B CA 1
ATOM 12055 C C . ALA B 1 500 ? -31.969 -5.695 -25.938 1 93.31 500 ALA B C 1
ATOM 12057 O O . ALA B 1 500 ? -32.656 -4.879 -25.312 1 93.31 500 ALA B O 1
ATOM 12058 N N . VAL B 1 501 ? -32.438 -6.434 -26.906 1 93 501 VAL B N 1
ATOM 12059 C CA . VAL B 1 501 ? -33.844 -6.34 -27.281 1 93 501 VAL B CA 1
ATOM 12060 C C . VAL B 1 501 ? -34.375 -7.715 -27.703 1 93 501 VAL B C 1
ATOM 12062 O O . VAL B 1 501 ? -33.625 -8.531 -28.25 1 93 501 VAL B O 1
ATOM 12065 N N . THR B 1 502 ? -35.5 -8.008 -27.344 1 91.62 502 THR B N 1
ATOM 12066 C CA . THR B 1 502 ? -36.188 -9.234 -27.766 1 91.62 502 THR B CA 1
ATOM 12067 C C . THR B 1 502 ? -37.5 -8.914 -28.484 1 91.62 502 THR B C 1
ATOM 12069 O O . THR B 1 502 ? -38.281 -8.094 -28.031 1 91.62 502 THR B O 1
ATOM 12072 N N . PHE B 1 503 ? -37.688 -9.477 -29.703 1 91.94 503 PHE B N 1
ATOM 12073 C CA . PHE B 1 503 ? -38.906 -9.289 -30.469 1 91.94 503 PHE B CA 1
ATOM 12074 C C . PHE B 1 503 ? -39.25 -10.531 -31.281 1 91.94 503 PHE B C 1
ATOM 12076 O O . PHE B 1 503 ? -38.375 -11.109 -31.922 1 91.94 503 PHE B O 1
ATOM 12083 N N . LYS B 1 504 ? -40.469 -10.969 -31.312 1 92.06 504 LYS B N 1
ATOM 12084 C CA . LYS B 1 504 ? -41 -12.086 -32.094 1 92.06 504 LYS B CA 1
ATOM 12085 C C . LYS B 1 504 ? -40.062 -13.297 -31.984 1 92.06 504 LYS B C 1
ATOM 12087 O O . LYS B 1 504 ? -39.719 -13.891 -33 1 92.06 504 LYS B O 1
ATOM 12092 N N . GLY B 1 505 ? -39.5 -13.625 -30.844 1 88.94 505 GLY B N 1
ATOM 12093 C CA . GLY B 1 505 ? -38.656 -14.781 -30.609 1 88.94 505 GLY B CA 1
ATOM 12094 C C . GLY B 1 505 ? -37.188 -14.5 -30.828 1 88.94 505 GLY B C 1
ATOM 12095 O O . GLY B 1 505 ? -36.344 -15.328 -30.5 1 88.94 505 GLY B O 1
ATOM 12096 N N . HIS B 1 506 ? -36.844 -13.359 -31.438 1 94.25 506 HIS B N 1
ATOM 12097 C CA . HIS B 1 506 ? -35.469 -12.938 -31.641 1 94.25 506 HIS B CA 1
ATOM 12098 C C . HIS B 1 506 ? -34.938 -12.172 -30.422 1 94.25 506 HIS B C 1
ATOM 12100 O O . HIS B 1 506 ? -35.594 -11.258 -29.922 1 94.25 506 HIS B O 1
ATOM 12106 N N . SER B 1 507 ? -33.875 -12.648 -29.891 1 93.69 507 SER B N 1
ATOM 12107 C CA . SER B 1 507 ? -33.188 -11.906 -28.859 1 93.69 507 SER B CA 1
ATOM 12108 C C . SER B 1 507 ? -31.797 -11.453 -29.344 1 93.69 507 SER B C 1
ATOM 12110 O O . SER B 1 507 ? -30.984 -12.273 -29.781 1 93.69 507 SER B O 1
ATOM 12112 N N . ILE B 1 508 ? -31.578 -10.164 -29.344 1 95.25 508 ILE B N 1
ATOM 12113 C CA . ILE B 1 508 ? -30.328 -9.586 -29.844 1 95.25 508 ILE B CA 1
ATOM 12114 C C . ILE B 1 508 ? -29.688 -8.742 -28.75 1 95.25 508 ILE B C 1
ATOM 12116 O O . ILE B 1 508 ? -30.375 -7.973 -28.062 1 95.25 508 ILE B O 1
ATOM 12120 N N . SER B 1 509 ? -28.469 -8.953 -28.516 1 93.38 509 SER B N 1
ATOM 12121 C CA . SER B 1 509 ? -27.672 -8.109 -27.625 1 93.38 509 SER B CA 1
ATOM 12122 C C . SER B 1 509 ? -26.422 -7.605 -28.312 1 93.38 509 SER B C 1
ATOM 12124 O O . SER B 1 509 ? -25.625 -8.398 -28.812 1 93.38 509 SER B O 1
ATOM 12126 N N . VAL B 1 510 ? -26.25 -6.324 -28.391 1 94.81 510 VAL B N 1
ATOM 12127 C CA . VAL B 1 510 ? -25.078 -5.699 -29 1 94.81 510 VAL B CA 1
ATOM 12128 C C . VAL B 1 510 ? -24.297 -4.938 -27.938 1 94.81 510 VAL B C 1
ATOM 12130 O O . VAL B 1 510 ? -24.844 -4.117 -27.203 1 94.81 510 VAL B O 1
ATOM 12133 N N . LEU B 1 511 ? -23.031 -5.273 -27.859 1 94.44 511 LEU B N 1
ATOM 12134 C CA . LEU B 1 511 ? -22.125 -4.625 -26.922 1 94.44 511 LEU B CA 1
ATOM 12135 C C . LEU B 1 511 ? -20.969 -3.945 -27.641 1 94.44 511 LEU B C 1
ATOM 12137 O O . LEU B 1 511 ? -20.391 -4.516 -28.562 1 94.44 511 LEU B O 1
ATOM 12141 N N . ALA B 1 512 ? -20.719 -2.693 -27.359 1 95.5 512 ALA B N 1
ATOM 12142 C CA . ALA B 1 512 ? -19.547 -1.947 -27.828 1 95.5 512 ALA B CA 1
ATOM 12143 C C . ALA B 1 512 ? -18.797 -1.328 -26.656 1 95.5 512 ALA B C 1
ATOM 12145 O O . ALA B 1 512 ? -19.406 -0.85 -25.688 1 95.5 512 ALA B O 1
ATOM 12146 N N . GLY B 1 513 ? -17.484 -1.437 -26.719 1 95.38 513 GLY B N 1
ATOM 12147 C CA . GLY B 1 513 ? -16.734 -0.871 -25.609 1 95.38 513 GLY B CA 1
ATOM 12148 C C . GLY B 1 513 ? -15.312 -0.502 -25.953 1 95.38 513 GLY B C 1
ATOM 12149 O O . GLY B 1 513 ? -14.859 -0.759 -27.078 1 95.38 513 GLY B O 1
ATOM 12150 N N . THR B 1 514 ? -14.664 0.233 -25.125 1 96.19 514 THR B N 1
ATOM 12151 C CA . THR B 1 514 ? -13.242 0.569 -25.156 1 96.19 514 THR B CA 1
ATOM 12152 C C . THR B 1 514 ? -12.562 0.201 -23.844 1 96.19 514 THR B C 1
ATOM 12154 O O . THR B 1 514 ? -13.203 0.227 -22.781 1 96.19 514 THR B O 1
ATOM 12157 N N . SER B 1 515 ? -11.273 -0.21 -23.953 1 94.44 515 SER B N 1
ATOM 12158 C CA . SER B 1 515 ? -10.492 -0.589 -22.781 1 94.44 515 SER B CA 1
ATOM 12159 C C . SER B 1 515 ? -9.094 0.024 -22.812 1 94.44 515 SER B C 1
ATOM 12161 O O . SER B 1 515 ? -8.438 0.014 -23.859 1 94.44 515 SER B O 1
ATOM 12163 N N . PHE B 1 516 ? -8.711 0.659 -21.75 1 96.25 516 PHE B N 1
ATOM 12164 C CA . PHE B 1 516 ? -7.359 1.177 -21.578 1 96.25 516 PHE B CA 1
ATOM 12165 C C . PHE B 1 516 ? -6.715 0.58 -20.328 1 96.25 516 PHE B C 1
ATOM 12167 O O . PHE B 1 516 ? -7.289 0.624 -19.25 1 96.25 516 PHE B O 1
ATOM 12174 N N . GLN B 1 517 ? -5.52 0.005 -20.484 1 94.44 517 GLN B N 1
ATOM 12175 C CA . GLN B 1 517 ? -4.805 -0.574 -19.344 1 94.44 517 GLN B CA 1
ATOM 12176 C C . GLN B 1 517 ? -3.33 -0.181 -19.375 1 94.44 517 GLN B C 1
ATOM 12178 O O . GLN B 1 517 ? -2.688 -0.224 -20.422 1 94.44 517 GLN B O 1
ATOM 12183 N N . LYS B 1 518 ? -2.781 0.207 -18.25 1 95.31 518 LYS B N 1
ATOM 12184 C CA . LYS B 1 518 ? -1.39 0.631 -18.141 1 95.31 518 LYS B CA 1
ATOM 12185 C C . LYS B 1 518 ? -0.694 -0.089 -16.984 1 95.31 518 LYS B C 1
ATOM 12187 O O . LYS B 1 518 ? -1.235 -0.173 -15.875 1 95.31 518 LYS B O 1
ATOM 12192 N N . TYR B 1 519 ? 0.505 -0.669 -17.312 1 93.25 519 TYR B N 1
ATOM 12193 C CA . TYR B 1 519 ? 1.359 -1.327 -16.328 1 93.25 519 TYR B CA 1
ATOM 12194 C C . TYR B 1 519 ? 2.662 -0.562 -16.141 1 93.25 519 TYR B C 1
ATOM 12196 O O . TYR B 1 519 ? 3.242 -0.061 -17.109 1 93.25 519 TYR B O 1
ATOM 12204 N N . ARG B 1 520 ? 3.094 -0.403 -14.883 1 94.94 520 ARG B N 1
ATOM 12205 C CA . ARG B 1 520 ? 4.375 0.224 -14.578 1 94.94 520 ARG B CA 1
ATOM 12206 C C . ARG B 1 520 ? 5.141 -0.576 -13.531 1 94.94 520 ARG B C 1
ATOM 12208 O O . ARG B 1 520 ? 4.555 -1.044 -12.555 1 94.94 520 ARG B O 1
ATOM 12215 N N . TRP B 1 521 ? 6.434 -0.737 -13.695 1 94.38 521 TRP B N 1
ATOM 12216 C CA . TRP B 1 521 ? 7.355 -1.366 -12.758 1 94.38 521 TRP B CA 1
ATOM 12217 C C . TRP B 1 521 ? 8.539 -0.449 -12.453 1 94.38 521 TRP B C 1
ATOM 12219 O O . TRP B 1 521 ? 9.102 0.168 -13.359 1 94.38 521 TRP B O 1
ATOM 12229 N N . ARG B 1 522 ? 8.82 -0.294 -11.188 1 95.75 522 ARG B N 1
ATOM 12230 C CA . ARG B 1 522 ? 9.992 0.442 -10.711 1 95.75 522 ARG B CA 1
ATOM 12231 C C . ARG B 1 522 ? 10.797 -0.389 -9.719 1 95.75 522 ARG B C 1
ATOM 12233 O O . ARG B 1 522 ? 10.227 -1.15 -8.938 1 95.75 522 ARG B O 1
ATOM 12240 N N . MET B 1 523 ? 12.125 -0.167 -9.773 1 95.75 523 MET B N 1
ATOM 12241 C CA . MET B 1 523 ? 12.984 -0.921 -8.867 1 95.75 523 MET B CA 1
ATOM 12242 C C . MET B 1 523 ? 14.18 -0.086 -8.43 1 95.75 523 MET B C 1
ATOM 12244 O O . MET B 1 523 ? 14.742 0.668 -9.227 1 95.75 523 MET B O 1
ATOM 12248 N N . LEU B 1 524 ? 14.531 -0.143 -7.18 1 96.88 524 LEU B N 1
ATOM 12249 C CA . LEU B 1 524 ? 15.789 0.338 -6.617 1 96.88 524 LEU B CA 1
ATOM 12250 C C . LEU B 1 524 ? 16.469 -0.758 -5.812 1 96.88 524 LEU B C 1
ATOM 12252 O O . LEU B 1 524 ? 15.852 -1.399 -4.969 1 96.88 524 LEU B O 1
ATOM 12256 N N . ASN B 1 525 ? 17.688 -1.021 -6.137 1 96.56 525 ASN B N 1
ATOM 12257 C CA . ASN B 1 525 ? 18.5 -2.037 -5.469 1 96.56 525 ASN B CA 1
ATOM 12258 C C . ASN B 1 525 ? 19.844 -1.484 -5.031 1 96.56 525 ASN B C 1
ATOM 12260 O O . ASN B 1 525 ? 20.453 -0.668 -5.738 1 96.56 525 ASN B O 1
ATOM 12264 N N . ALA B 1 526 ? 20.281 -1.86 -3.848 1 95.81 526 ALA B N 1
ATOM 12265 C CA . ALA B 1 526 ? 21.625 -1.517 -3.377 1 95.81 526 ALA B CA 1
ATOM 12266 C C . ALA B 1 526 ? 22.188 -2.619 -2.486 1 95.81 526 ALA B C 1
ATOM 12268 O O . ALA B 1 526 ? 21.453 -3.273 -1.748 1 95.81 526 ALA B O 1
ATOM 12269 N N . ASN B 1 527 ? 23.422 -2.855 -2.555 1 95.31 527 ASN B N 1
ATOM 12270 C CA . ASN B 1 527 ? 24.125 -3.816 -1.721 1 95.31 527 ASN B CA 1
ATOM 12271 C C . ASN B 1 527 ? 25.547 -3.348 -1.418 1 95.31 527 ASN B C 1
ATOM 12273 O O . ASN B 1 527 ? 26.094 -2.5 -2.127 1 95.31 527 ASN B O 1
ATOM 12277 N N . ASN B 1 528 ? 26.094 -3.834 -0.357 1 91.88 528 ASN B N 1
ATOM 12278 C CA . ASN B 1 528 ? 27.453 -3.549 0.042 1 91.88 528 ASN B CA 1
ATOM 12279 C C . ASN B 1 528 ? 28.094 -4.73 0.779 1 91.88 528 ASN B C 1
ATOM 12281 O O . ASN B 1 528 ? 27.438 -5.75 0.991 1 91.88 528 ASN B O 1
ATOM 12285 N N . SER B 1 529 ? 29.391 -4.629 1.041 1 90.44 529 SER B N 1
ATOM 12286 C CA . SER B 1 529 ? 30.109 -5.723 1.685 1 90.44 529 SER B CA 1
ATOM 12287 C C . SER B 1 529 ? 31.156 -5.195 2.658 1 90.44 529 SER B C 1
ATOM 12289 O O . SER B 1 529 ? 31.453 -3.996 2.686 1 90.44 529 SER B O 1
ATOM 12291 N N . GLU B 1 530 ? 31.672 -6.117 3.496 1 87.81 530 GLU B N 1
ATOM 12292 C CA . GLU B 1 530 ? 32.719 -5.855 4.461 1 87.81 530 GLU B CA 1
ATOM 12293 C C . GLU B 1 530 ? 32.312 -4.812 5.488 1 87.81 530 GLU B C 1
ATOM 12295 O O . GLU B 1 530 ? 33 -3.807 5.68 1 87.81 530 GLU B O 1
ATOM 12300 N N . PHE B 1 531 ? 31.344 -5.121 6.156 1 85.5 531 PHE B N 1
ATOM 12301 C CA . PHE B 1 531 ? 30.844 -4.273 7.234 1 85.5 531 PHE B CA 1
ATOM 12302 C C . PHE B 1 531 ? 31.734 -4.398 8.469 1 85.5 531 PHE B C 1
ATOM 12304 O O . PHE B 1 531 ? 32.344 -5.449 8.703 1 85.5 531 PHE B O 1
ATOM 12311 N N . PRO B 1 532 ? 31.828 -3.375 9.227 1 79.94 532 PRO B N 1
ATOM 12312 C CA . PRO B 1 532 ? 32.688 -3.449 10.422 1 79.94 532 PRO B CA 1
ATOM 12313 C C . PRO B 1 532 ? 32.188 -4.488 11.422 1 79.94 532 PRO B C 1
ATOM 12315 O O . PRO B 1 532 ? 32.969 -5.012 12.211 1 79.94 532 PRO B O 1
ATOM 12318 N N . SER B 1 533 ? 30.875 -4.617 11.453 1 81.44 533 SER B N 1
ATOM 12319 C CA . SER B 1 533 ? 30.266 -5.652 12.281 1 81.44 533 SER B CA 1
ATOM 12320 C C . SER B 1 533 ? 29.125 -6.348 11.555 1 81.44 533 SER B C 1
ATOM 12322 O O . SER B 1 533 ? 28.469 -5.742 10.711 1 81.44 533 SER B O 1
ATOM 12324 N N . SER B 1 534 ? 28.906 -7.562 11.961 1 80.62 534 SER B N 1
ATOM 12325 C CA . SER B 1 534 ? 27.859 -8.359 11.328 1 80.62 534 SER B CA 1
ATOM 12326 C C . SER B 1 534 ? 26.469 -7.809 11.656 1 80.62 534 SER B C 1
ATOM 12328 O O . SER B 1 534 ? 25.5 -8.078 10.938 1 80.62 534 SER B O 1
ATOM 12330 N N . ASP B 1 535 ? 26.391 -7.035 12.664 1 80.81 535 ASP B N 1
ATOM 12331 C CA . ASP B 1 535 ? 25.078 -6.574 13.117 1 80.81 535 ASP B CA 1
ATOM 12332 C C . ASP B 1 535 ? 24.625 -5.348 12.336 1 80.81 535 ASP B C 1
ATOM 12334 O O . ASP B 1 535 ? 23.453 -4.988 12.359 1 80.81 535 ASP B O 1
ATOM 12338 N N . ILE B 1 536 ? 25.484 -4.605 11.664 1 86.44 536 ILE B N 1
ATOM 12339 C CA . ILE B 1 536 ? 25.125 -3.422 10.891 1 86.44 536 ILE B CA 1
ATOM 12340 C C . ILE B 1 536 ? 24.328 -3.838 9.656 1 86.44 536 ILE B C 1
ATOM 12342 O O . ILE B 1 536 ? 23.156 -3.492 9.523 1 86.44 536 ILE B O 1
ATOM 12346 N N . SER B 1 537 ? 24.844 -4.715 8.828 1 90.5 537 SER B N 1
ATOM 12347 C CA . SER B 1 537 ? 24.125 -5.352 7.723 1 90.5 537 SER B CA 1
ATOM 12348 C C . SER B 1 537 ? 23.312 -4.332 6.934 1 90.5 537 SER B C 1
ATOM 12350 O O . SER B 1 537 ? 23.75 -3.209 6.707 1 90.5 537 SER B O 1
ATOM 12352 N N . TYR B 1 538 ? 22.141 -4.621 6.457 1 93.38 538 TYR B N 1
ATOM 12353 C CA . TYR B 1 538 ? 21.312 -3.785 5.586 1 93.38 538 TYR B CA 1
ATOM 12354 C C . TYR B 1 538 ? 20.672 -2.643 6.371 1 93.38 538 TYR B C 1
ATOM 12356 O O . TYR B 1 538 ? 20 -1.787 5.793 1 93.38 538 TYR B O 1
ATOM 12364 N N . TYR B 1 539 ? 20.969 -2.531 7.645 1 89.88 539 TYR B N 1
ATOM 12365 C CA . TYR B 1 539 ? 20.453 -1.416 8.43 1 89.88 539 TYR B CA 1
ATOM 12366 C C . TYR B 1 539 ? 21.203 -0.129 8.102 1 89.88 539 TYR B C 1
ATOM 12368 O O . TYR B 1 539 ? 20.688 0.969 8.328 1 89.88 539 TYR B O 1
ATOM 12376 N N . GLN B 1 540 ? 22.453 -0.262 7.68 1 90.06 540 GLN B N 1
ATOM 12377 C CA . GLN B 1 540 ? 23.312 0.831 7.234 1 90.06 540 GLN B CA 1
ATOM 12378 C C . GLN B 1 540 ? 24.234 0.38 6.102 1 90.06 540 GLN B C 1
ATOM 12380 O O . GLN B 1 540 ? 25.438 0.233 6.301 1 90.06 540 GLN B O 1
ATOM 12385 N N . LEU B 1 541 ? 23.75 0.367 4.977 1 91.81 541 LEU B N 1
ATOM 12386 C CA . LEU B 1 541 ? 24.5 -0.147 3.844 1 91.81 541 LEU B CA 1
ATOM 12387 C C . LEU B 1 541 ? 25.734 0.71 3.582 1 91.81 541 LEU B C 1
ATOM 12389 O O . LEU B 1 541 ? 26.75 0.207 3.107 1 91.81 541 LEU B O 1
ATOM 12393 N N . GLN B 1 542 ? 25.609 1.999 3.863 1 86.25 542 GLN B N 1
ATOM 12394 C CA . GLN B 1 542 ? 26.703 2.93 3.596 1 86.25 542 GLN B CA 1
ATOM 12395 C C . GLN B 1 542 ? 27.922 2.621 4.469 1 86.25 542 GLN B C 1
ATOM 12397 O O . GLN B 1 542 ? 29.016 3.139 4.227 1 86.25 542 GLN B O 1
ATOM 12402 N N . ALA B 1 543 ? 27.734 1.769 5.434 1 85.19 543 ALA B N 1
ATOM 12403 C CA . ALA B 1 543 ? 28.828 1.438 6.352 1 85.19 543 ALA B CA 1
ATOM 12404 C C . ALA B 1 543 ? 29.781 0.412 5.73 1 85.19 543 ALA B C 1
ATOM 12406 O O . ALA B 1 543 ? 30.891 0.216 6.215 1 85.19 543 ALA B O 1
ATOM 12407 N N . GLY B 1 544 ? 29.344 -0.26 4.672 1 86.75 544 GLY B N 1
ATOM 12408 C CA . GLY B 1 544 ? 30.219 -1.21 4.004 1 86.75 544 GLY B CA 1
ATOM 12409 C C . GLY B 1 544 ? 31.391 -0.55 3.293 1 86.75 544 GLY B C 1
ATOM 12410 O O . GLY B 1 544 ? 31.25 0.532 2.719 1 86.75 544 GLY B O 1
ATOM 12411 N N . ILE B 1 545 ? 32.562 -1.253 3.332 1 80.06 545 ILE B N 1
ATOM 12412 C CA . ILE B 1 545 ? 33.75 -0.647 2.713 1 80.06 545 ILE B CA 1
ATOM 12413 C C . ILE B 1 545 ? 34.281 -1.572 1.628 1 80.06 545 ILE B C 1
ATOM 12415 O O . ILE B 1 545 ? 35.406 -1.371 1.136 1 80.06 545 ILE B O 1
ATOM 12419 N N . GLY B 1 546 ? 33.5 -2.557 1.408 1 75.69 546 GLY B N 1
ATOM 12420 C CA . GLY B 1 546 ? 34 -3.533 0.441 1 75.69 546 GLY B CA 1
ATOM 12421 C C . GLY B 1 546 ? 33.938 -3.027 -0.989 1 75.69 546 GLY B C 1
ATOM 12422 O O . GLY B 1 546 ? 33.312 -2.01 -1.272 1 75.69 546 GLY B O 1
ATOM 12423 N N . VAL B 1 547 ? 34.656 -3.711 -1.812 1 71.06 547 VAL B N 1
ATOM 12424 C CA . VAL B 1 547 ? 34.688 -3.35 -3.225 1 71.06 547 VAL B CA 1
ATOM 12425 C C . VAL B 1 547 ? 33.469 -3.887 -3.939 1 71.06 547 VAL B C 1
ATOM 12427 O O . VAL B 1 547 ? 33.062 -3.377 -4.992 1 71.06 547 VAL B O 1
ATOM 12430 N N . ASP B 1 548 ? 32.969 -4.871 -3.219 1 74.69 548 ASP B N 1
ATOM 12431 C CA . ASP B 1 548 ? 31.75 -5.449 -3.807 1 74.69 548 ASP B CA 1
ATOM 12432 C C . ASP B 1 548 ? 30.516 -4.676 -3.377 1 74.69 548 ASP B C 1
ATOM 12434 O O . ASP B 1 548 ? 29.859 -5.027 -2.387 1 74.69 548 ASP B O 1
ATOM 12438 N N . TYR B 1 549 ? 30.281 -3.65 -3.945 1 81.38 549 TYR B N 1
ATOM 12439 C CA . TYR B 1 549 ? 29.078 -2.871 -3.721 1 81.38 549 TYR B CA 1
ATOM 12440 C C . TYR B 1 549 ? 28.391 -2.535 -5.043 1 81.38 549 TYR B C 1
ATOM 12442 O O . TYR B 1 549 ? 28.984 -2.676 -6.109 1 81.38 549 TYR B O 1
ATOM 12450 N N . GLY B 1 550 ? 27.109 -2.236 -4.984 1 85.62 550 GLY B N 1
ATOM 12451 C CA . GLY B 1 550 ? 26.391 -1.833 -6.184 1 85.62 550 GLY B CA 1
ATOM 12452 C C . GLY B 1 550 ? 25 -1.309 -5.895 1 85.62 550 GLY B C 1
ATOM 12453 O O . GLY B 1 550 ? 24.453 -1.547 -4.816 1 85.62 550 GLY B O 1
ATOM 12454 N N . PHE B 1 551 ? 24.625 -0.469 -6.746 1 89.75 551 PHE B N 1
ATOM 12455 C CA . PHE B 1 551 ? 23.234 -0.034 -6.738 1 89.75 551 PHE B CA 1
ATOM 12456 C C . PHE B 1 551 ? 22.719 0.155 -8.164 1 89.75 551 PHE B C 1
ATOM 12458 O O . PHE B 1 551 ? 23.484 0.479 -9.07 1 89.75 551 PHE B O 1
ATOM 12465 N N . ASN B 1 552 ? 21.531 -0.061 -8.398 1 91.81 552 ASN B N 1
ATOM 12466 C CA . ASN B 1 552 ? 20.891 0.117 -9.703 1 91.81 552 ASN B CA 1
ATOM 12467 C C . ASN B 1 552 ? 19.406 0.405 -9.562 1 91.81 552 ASN B C 1
ATOM 12469 O O . ASN B 1 552 ? 18.797 0.115 -8.531 1 91.81 552 ASN B O 1
ATOM 12473 N N . SER B 1 553 ? 18.938 1.064 -10.578 1 93.88 553 SER B N 1
ATOM 12474 C CA . SER B 1 553 ? 17.5 1.322 -10.68 1 93.88 553 SER B CA 1
ATOM 12475 C C . SER B 1 553 ? 16.938 0.846 -12.016 1 93.88 553 SER B C 1
ATOM 12477 O O . SER B 1 553 ? 17.703 0.61 -12.961 1 93.88 553 SER B O 1
ATOM 12479 N N . GLY B 1 554 ? 15.648 0.586 -12.047 1 91.56 554 GLY B N 1
ATOM 12480 C CA . GLY B 1 554 ? 14.945 0.184 -13.25 1 91.56 554 GLY B CA 1
ATOM 12481 C C . GLY B 1 554 ? 13.539 0.751 -13.336 1 91.56 554 GLY B C 1
ATOM 12482 O O . GLY B 1 554 ? 12.891 0.968 -12.312 1 91.56 554 GLY B O 1
ATOM 12483 N N . TRP B 1 555 ? 13.125 1.003 -14.594 1 91.25 555 TRP B N 1
ATOM 12484 C CA . TRP B 1 555 ? 11.805 1.563 -14.867 1 91.25 555 TRP B CA 1
ATOM 12485 C C . TRP B 1 555 ? 11.25 1.025 -16.188 1 91.25 555 TRP B C 1
ATOM 12487 O O . TRP B 1 555 ? 11.914 1.102 -17.219 1 91.25 555 TRP B O 1
ATOM 12497 N N . THR B 1 556 ? 10.047 0.438 -16.109 1 89 556 THR B N 1
ATOM 12498 C CA . THR B 1 556 ? 9.375 -0.016 -17.312 1 89 556 THR B CA 1
ATOM 12499 C C . THR B 1 556 ? 7.895 0.35 -17.281 1 89 556 THR B C 1
ATOM 12501 O O . THR B 1 556 ? 7.25 0.26 -16.234 1 89 556 THR B O 1
ATOM 12504 N N . GLU B 1 557 ? 7.352 0.815 -18.469 1 90.12 557 GLU B N 1
ATOM 12505 C CA . GLU B 1 557 ? 5.93 1.1 -18.625 1 90.12 557 GLU B CA 1
ATOM 12506 C C . GLU B 1 557 ? 5.387 0.487 -19.906 1 90.12 557 GLU B C 1
ATOM 12508 O O . GLU B 1 557 ? 6.082 0.447 -20.922 1 90.12 557 GLU B O 1
ATOM 12513 N N . ARG B 1 558 ? 4.199 -0.061 -19.828 1 88.69 558 ARG B N 1
ATOM 12514 C CA . ARG B 1 558 ? 3.49 -0.549 -21.016 1 88.69 558 ARG B CA 1
ATOM 12515 C C . ARG B 1 558 ? 2 -0.239 -20.922 1 88.69 558 ARG B C 1
ATOM 12517 O O . ARG B 1 558 ? 1.429 -0.228 -19.828 1 88.69 558 ARG B O 1
ATOM 12524 N N . ALA B 1 559 ? 1.425 0.039 -22.062 1 91.81 559 ALA B N 1
ATOM 12525 C CA . ALA B 1 559 ? -0.001 0.352 -22.109 1 91.81 559 ALA B CA 1
ATOM 12526 C C . ALA B 1 559 ? -0.665 -0.323 -23.312 1 91.81 559 ALA B C 1
ATOM 12528 O O . ALA B 1 559 ? -0.009 -0.604 -24.312 1 91.81 559 ALA B O 1
ATOM 12529 N N . THR B 1 560 ? -1.909 -0.638 -23.125 1 91.94 560 THR B N 1
ATOM 12530 C CA . THR B 1 560 ? -2.746 -1.198 -24.188 1 91.94 560 THR B CA 1
ATOM 12531 C C . THR B 1 560 ? -4.047 -0.412 -24.312 1 91.94 560 THR B C 1
ATOM 12533 O O . THR B 1 560 ? -4.648 -0.022 -23.312 1 91.94 560 THR B O 1
ATOM 12536 N N . GLN B 1 561 ? -4.406 -0.109 -25.547 1 94.88 561 GLN B N 1
ATOM 12537 C CA . GLN B 1 561 ? -5.691 0.48 -25.891 1 94.88 561 GLN B CA 1
ATOM 12538 C C . GLN B 1 561 ? -6.492 -0.447 -26.812 1 94.88 561 GLN B C 1
ATOM 12540 O O . GLN B 1 561 ? -5.961 -0.97 -27.797 1 94.88 561 GLN B O 1
ATOM 12545 N N . ALA B 1 562 ? -7.762 -0.637 -26.438 1 95.12 562 ALA B N 1
ATOM 12546 C CA . ALA B 1 562 ? -8.562 -1.574 -27.234 1 95.12 562 ALA B CA 1
ATOM 12547 C C . ALA B 1 562 ? -9.945 -0.997 -27.531 1 95.12 562 ALA B C 1
ATOM 12549 O O . ALA B 1 562 ? -10.461 -0.173 -26.766 1 95.12 562 ALA B O 1
ATOM 12550 N N . PHE B 1 563 ? -10.453 -1.366 -28.688 1 95.94 563 PHE B N 1
ATOM 12551 C CA . PHE B 1 563 ? -11.844 -1.2 -29.078 1 95.94 563 PHE B CA 1
ATOM 12552 C C . PHE B 1 563 ? -12.469 -2.543 -29.438 1 95.94 563 PHE B C 1
ATOM 12554 O O . PHE B 1 563 ? -11.836 -3.369 -30.094 1 95.94 563 PHE B O 1
ATOM 12561 N N . PHE B 1 564 ? -13.68 -2.793 -28.906 1 93.56 564 PHE B N 1
ATOM 12562 C CA . PHE B 1 564 ? -14.242 -4.109 -29.188 1 93.56 564 PHE B CA 1
ATOM 12563 C C . PHE B 1 564 ? -15.758 -4.035 -29.312 1 93.56 564 PHE B C 1
ATOM 12565 O O . PHE B 1 564 ? -16.375 -3.057 -28.875 1 93.56 564 PHE B O 1
ATOM 12572 N N . GLY B 1 565 ? -16.281 -5.012 -29.906 1 93.88 565 GLY B N 1
ATOM 12573 C CA . GLY B 1 565 ? -17.719 -5.215 -30.078 1 93.88 565 GLY B CA 1
ATOM 12574 C C . GLY B 1 565 ? -18.125 -6.676 -30.031 1 93.88 565 GLY B C 1
ATOM 12575 O O . GLY B 1 565 ? -17.344 -7.551 -30.422 1 93.88 565 GLY B O 1
ATOM 12576 N N . ARG B 1 566 ? -19.328 -6.961 -29.531 1 93.12 566 ARG B N 1
ATOM 12577 C CA . ARG B 1 566 ? -19.891 -8.312 -29.469 1 93.12 566 ARG B CA 1
ATOM 12578 C C . ARG B 1 566 ? -21.359 -8.312 -29.844 1 93.12 566 ARG B C 1
ATOM 12580 O O . ARG B 1 566 ? -22.125 -7.426 -29.438 1 93.12 566 ARG B O 1
ATOM 12587 N N . LEU B 1 567 ? -21.734 -9.203 -30.672 1 94.12 567 LEU B N 1
ATOM 12588 C CA . LEU B 1 567 ? -23.125 -9.438 -31.047 1 94.12 567 LEU B CA 1
ATOM 12589 C C . LEU B 1 567 ? -23.578 -10.828 -30.625 1 94.12 567 LEU B C 1
ATOM 12591 O O . LEU B 1 567 ? -22.953 -11.828 -31.016 1 94.12 567 LEU B O 1
ATOM 12595 N N . ASN B 1 568 ? -24.562 -10.883 -29.812 1 92.56 568 ASN B N 1
ATOM 12596 C CA . ASN B 1 568 ? -25.203 -12.141 -29.453 1 92.56 568 ASN B CA 1
ATOM 12597 C C . ASN B 1 568 ? -26.609 -12.242 -30.062 1 92.56 568 ASN B C 1
ATOM 12599 O O . ASN B 1 568 ? -27.406 -11.312 -29.938 1 92.56 568 ASN B O 1
ATOM 12603 N N . TYR B 1 569 ? -26.828 -13.305 -30.688 1 95.06 569 TYR B N 1
ATOM 12604 C CA . TYR B 1 569 ? -28.109 -13.57 -31.312 1 95.06 569 TYR B CA 1
ATOM 12605 C C . TYR B 1 569 ? -28.703 -14.891 -30.844 1 95.06 569 TYR B C 1
ATOM 12607 O O . TYR B 1 569 ? -27.984 -15.898 -30.766 1 95.06 569 TYR B O 1
ATOM 12615 N N . ASP B 1 570 ? -29.922 -14.852 -30.422 1 94.81 570 ASP B N 1
ATOM 12616 C CA . ASP B 1 570 ? -30.656 -16.031 -30 1 94.81 570 ASP B CA 1
ATOM 12617 C C . ASP B 1 570 ? -32.031 -16.078 -30.672 1 94.81 570 ASP B C 1
ATOM 12619 O O . ASP B 1 570 ? -32.812 -15.117 -30.594 1 94.81 570 ASP B O 1
ATOM 12623 N N . TYR B 1 571 ? -32.344 -17.156 -31.328 1 95.94 571 TYR B N 1
ATOM 12624 C CA . TYR B 1 571 ? -33.656 -17.344 -31.906 1 95.94 571 TYR B CA 1
ATOM 12625 C C . TYR B 1 571 ? -34.406 -18.453 -31.188 1 95.94 571 TYR B C 1
ATOM 12627 O O . TYR B 1 571 ? -34.094 -19.641 -31.328 1 95.94 571 TYR B O 1
ATOM 12635 N N . LYS B 1 572 ? -35.469 -18.094 -30.375 1 91.25 572 LYS B N 1
ATOM 12636 C CA . LYS B 1 572 ? -36.375 -18.953 -29.641 1 91.25 572 LYS B CA 1
ATOM 12637 C C . LYS B 1 572 ? -35.594 -19.891 -28.703 1 91.25 572 LYS B C 1
ATOM 12639 O O . LYS B 1 572 ? -36 -21.031 -28.484 1 91.25 572 LYS B O 1
ATOM 12644 N N . GLY B 1 573 ? -34.438 -19.5 -28.391 1 88.38 573 GLY B N 1
ATOM 12645 C CA . GLY B 1 573 ? -33.625 -20.312 -27.5 1 88.38 573 GLY B CA 1
ATOM 12646 C C . GLY B 1 573 ? -33.094 -21.578 -28.156 1 88.38 573 GLY B C 1
ATOM 12647 O O . GLY B 1 573 ? -32.719 -22.531 -27.484 1 88.38 573 GLY B O 1
ATOM 12648 N N . ARG B 1 574 ? -33.094 -21.656 -29.469 1 92.19 574 ARG B N 1
ATOM 12649 C CA . ARG B 1 574 ? -32.688 -22.844 -30.219 1 92.19 574 ARG B CA 1
ATOM 12650 C C . ARG B 1 574 ? -31.359 -22.625 -30.953 1 92.19 574 ARG B C 1
ATOM 12652 O O . ARG B 1 574 ? -30.484 -23.484 -30.922 1 92.19 574 ARG B O 1
ATOM 12659 N N . TYR B 1 575 ? -31.266 -21.5 -31.594 1 96.19 575 TYR B N 1
ATOM 12660 C CA . TYR B 1 575 ? -30.078 -21.141 -32.344 1 96.19 575 TYR B CA 1
ATOM 12661 C C . TYR B 1 575 ? -29.391 -19.922 -31.734 1 96.19 575 TYR B C 1
ATOM 12663 O O . TYR B 1 575 ? -29.969 -18.844 -31.688 1 96.19 575 TYR B O 1
ATOM 12671 N N . LEU B 1 576 ? -28.266 -20.172 -31.312 1 95.75 576 LEU B N 1
ATOM 12672 C CA . LEU B 1 576 ? -27.5 -19.109 -30.672 1 95.75 576 LEU B CA 1
ATOM 12673 C C . LEU B 1 576 ? -26.25 -18.797 -31.484 1 95.75 576 LEU B C 1
ATOM 12675 O O . LEU B 1 576 ? -25.594 -19.703 -32.031 1 95.75 576 LEU B O 1
ATOM 12679 N N . ALA B 1 577 ? -25.906 -17.547 -31.625 1 95.25 577 ALA B N 1
ATOM 12680 C CA . ALA B 1 577 ? -24.703 -17.109 -32.312 1 95.25 577 ALA B CA 1
ATOM 12681 C C . ALA B 1 577 ? -24.031 -15.945 -31.578 1 95.25 577 ALA B C 1
ATOM 12683 O O . ALA B 1 577 ? -24.719 -15.07 -31.047 1 95.25 577 ALA B O 1
ATOM 12684 N N . THR B 1 578 ? -22.781 -15.984 -31.547 1 92.94 578 THR B N 1
ATOM 12685 C CA . THR B 1 578 ? -21.984 -14.906 -30.969 1 92.94 578 THR B CA 1
ATOM 12686 C C . THR B 1 578 ? -20.891 -14.469 -31.953 1 92.94 578 THR B C 1
ATOM 12688 O O . THR B 1 578 ? -20.156 -15.297 -32.469 1 92.94 578 THR B O 1
ATOM 12691 N N . VAL B 1 579 ? -20.797 -13.203 -32.188 1 93.81 579 VAL B N 1
ATOM 12692 C CA . VAL B 1 579 ? -19.75 -12.617 -33.031 1 93.81 579 VAL B CA 1
ATOM 12693 C C . VAL B 1 579 ? -18.984 -11.555 -32.219 1 93.81 579 VAL B C 1
ATOM 12695 O O . VAL B 1 579 ? -19.594 -10.68 -31.609 1 93.81 579 VAL B O 1
ATOM 12698 N N . ASN B 1 580 ? -17.688 -11.703 -32.188 1 92.25 580 ASN B N 1
ATOM 12699 C CA . ASN B 1 580 ? -16.844 -10.727 -31.516 1 92.25 580 ASN B CA 1
ATOM 12700 C C . ASN B 1 580 ? -15.82 -10.125 -32.5 1 92.25 580 ASN B C 1
ATOM 12702 O O . ASN B 1 580 ? -15.336 -10.812 -33.406 1 92.25 580 ASN B O 1
ATOM 12706 N N . PHE B 1 581 ? -15.5 -8.875 -32.281 1 94 581 PHE B N 1
ATOM 12707 C CA . PHE B 1 581 ? -14.391 -8.203 -32.938 1 94 581 PHE B CA 1
ATOM 12708 C C . PHE B 1 581 ? -13.656 -7.281 -31.984 1 94 581 PHE B C 1
ATOM 12710 O O . PHE B 1 581 ? -14.266 -6.441 -31.328 1 94 581 PHE B O 1
ATOM 12717 N N . ARG B 1 582 ? -12.344 -7.41 -31.922 1 93.56 582 ARG B N 1
ATOM 12718 C CA . ARG B 1 582 ? -11.539 -6.586 -31.016 1 93.56 582 ARG B CA 1
ATOM 12719 C C . ARG B 1 582 ? -10.281 -6.09 -31.719 1 93.56 582 ARG B C 1
ATOM 12721 O O . ARG B 1 582 ? -9.633 -6.836 -32.469 1 93.56 582 ARG B O 1
ATOM 12728 N N . ALA B 1 583 ? -10.016 -4.844 -31.578 1 94.81 583 ALA B N 1
ATOM 12729 C CA . ALA B 1 583 ? -8.773 -4.219 -32.031 1 94.81 583 ALA B CA 1
ATOM 12730 C C . ALA B 1 583 ? -7.941 -3.748 -30.828 1 94.81 583 ALA B C 1
ATOM 12732 O O . ALA B 1 583 ? -8.422 -2.977 -30 1 94.81 583 ALA B O 1
ATOM 12733 N N . ASP B 1 584 ? -6.727 -4.246 -30.781 1 94.12 584 ASP B N 1
ATOM 12734 C CA . ASP B 1 584 ? -5.824 -3.881 -29.688 1 94.12 584 ASP B CA 1
ATOM 12735 C C . ASP B 1 584 ? -4.602 -3.135 -30.219 1 94.12 584 ASP B C 1
ATOM 12737 O O . ASP B 1 584 ? -4.074 -3.471 -31.281 1 94.12 584 ASP B O 1
ATOM 12741 N N . ALA B 1 585 ? -4.199 -2.129 -29.453 1 93.5 585 ALA B N 1
ATOM 12742 C CA . ALA B 1 585 ? -2.916 -1.467 -29.688 1 93.5 585 ALA B CA 1
ATOM 12743 C C . ALA B 1 585 ? -2.014 -1.591 -28.453 1 93.5 585 ALA B C 1
ATOM 12745 O O . ALA B 1 585 ? -2.482 -1.496 -27.312 1 93.5 585 ALA B O 1
ATOM 12746 N N . ALA B 1 586 ? -0.718 -1.891 -28.734 1 90.56 586 ALA B N 1
ATOM 12747 C CA . ALA B 1 586 ? 0.239 -2.078 -27.656 1 90.56 586 ALA B CA 1
ATOM 12748 C C . ALA B 1 586 ? 1.487 -1.226 -27.859 1 90.56 586 ALA B C 1
ATOM 12750 O O . ALA B 1 586 ? 1.966 -1.089 -29 1 90.56 586 ALA B O 1
ATOM 12751 N N . THR B 1 587 ? 2.021 -0.675 -26.797 1 88.19 587 THR B N 1
ATOM 12752 C CA . THR B 1 587 ? 3.174 0.216 -26.875 1 88.19 587 THR B CA 1
ATOM 12753 C C . THR B 1 587 ? 4.453 -0.577 -27.125 1 88.19 587 THR B C 1
ATOM 12755 O O . THR B 1 587 ? 5.477 -0.007 -27.516 1 88.19 587 THR B O 1
ATOM 12758 N N . GLN B 1 588 ? 4.48 -1.831 -26.922 1 83.56 588 GLN B N 1
ATOM 12759 C CA . GLN B 1 588 ? 5.664 -2.672 -27.078 1 83.56 588 GLN B CA 1
ATOM 12760 C C . GLN B 1 588 ? 6.07 -2.775 -28.547 1 83.56 588 GLN B C 1
ATOM 12762 O O . GLN B 1 588 ? 7.223 -3.096 -28.859 1 83.56 588 GLN B O 1
ATOM 12767 N N . PHE B 1 589 ? 5.156 -2.516 -29.344 1 88 589 PHE B N 1
ATOM 12768 C CA . PHE B 1 589 ? 5.426 -2.664 -30.766 1 88 589 PHE B CA 1
ATOM 12769 C C . PHE B 1 589 ? 5.816 -1.328 -31.391 1 88 589 PHE B C 1
ATOM 12771 O O . PHE B 1 589 ? 5.551 -0.27 -30.812 1 88 589 PHE B O 1
ATOM 12778 N N . GLY B 1 590 ? 6.527 -1.473 -32.562 1 84.44 590 GLY B N 1
ATOM 12779 C CA . GLY B 1 590 ? 6.91 -0.28 -33.281 1 84.44 590 GLY B CA 1
ATOM 12780 C C . GLY B 1 590 ? 5.723 0.476 -33.844 1 84.44 590 GLY B C 1
ATOM 12781 O O . GLY B 1 590 ? 4.602 -0.033 -33.875 1 84.44 590 GLY B O 1
ATOM 12782 N N . GLU B 1 591 ? 5.953 1.615 -34.344 1 83.19 591 GLU B N 1
ATOM 12783 C CA . GLU B 1 591 ? 4.91 2.557 -34.75 1 83.19 591 GLU B CA 1
ATOM 12784 C C . GLU B 1 591 ? 4.039 1.976 -35.844 1 83.19 591 GLU B C 1
ATOM 12786 O O . GLU B 1 591 ? 2.842 2.262 -35.938 1 83.19 591 GLU B O 1
ATOM 12791 N N . ASN B 1 592 ? 4.578 1.12 -36.625 1 84.81 592 ASN B N 1
ATOM 12792 C CA . ASN B 1 592 ? 3.83 0.637 -37.781 1 84.81 592 ASN B CA 1
ATOM 12793 C C . ASN B 1 592 ? 3.07 -0.646 -37.469 1 84.81 592 ASN B C 1
ATOM 12795 O O . ASN B 1 592 ? 2.277 -1.124 -38.281 1 84.81 592 ASN B O 1
ATOM 12799 N N . ASN B 1 593 ? 3.266 -1.251 -36.375 1 88.88 593 ASN B N 1
ATOM 12800 C CA . ASN B 1 593 ? 2.668 -2.545 -36.062 1 88.88 593 ASN B CA 1
ATOM 12801 C C . ASN B 1 593 ? 1.983 -2.533 -34.688 1 88.88 593 ASN B C 1
ATOM 12803 O O . ASN B 1 593 ? 1.851 -3.574 -34.062 1 88.88 593 ASN B O 1
ATOM 12807 N N . LYS B 1 594 ? 1.534 -1.419 -34.281 1 90.06 594 LYS B N 1
ATOM 12808 C CA . LYS B 1 594 ? 0.989 -1.309 -32.938 1 90.06 594 LYS B CA 1
ATOM 12809 C C . LYS B 1 594 ? -0.388 -1.959 -32.844 1 90.06 594 LYS B C 1
ATOM 12811 O O . LYS B 1 594 ? -0.785 -2.439 -31.781 1 90.06 594 LYS B O 1
ATOM 12816 N N . TRP B 1 595 ? -1.102 -1.968 -33.938 1 93.06 595 TRP B N 1
ATOM 12817 C CA . TRP B 1 595 ? -2.486 -2.422 -33.875 1 93.06 595 TRP B CA 1
ATOM 12818 C C . TRP B 1 595 ? -2.604 -3.867 -34.344 1 93.06 595 TRP B C 1
ATOM 12820 O O . TRP B 1 595 ? -1.929 -4.273 -35.281 1 93.06 595 TRP B O 1
ATOM 12830 N N . GLY B 1 596 ? -3.379 -4.688 -33.656 1 92 596 GLY B N 1
ATOM 12831 C CA . GLY B 1 596 ? -3.814 -6.02 -34.031 1 92 596 GLY B CA 1
ATOM 12832 C C . GLY B 1 596 ? -5.324 -6.164 -34.094 1 92 596 GLY B C 1
ATOM 12833 O O . GLY B 1 596 ? -6.035 -5.516 -33.312 1 92 596 GLY B O 1
ATOM 12834 N N . TYR B 1 597 ? -5.816 -7.004 -34.969 1 93.12 597 TYR B N 1
ATOM 12835 C CA . TYR B 1 597 ? -7.25 -7.219 -35.156 1 93.12 597 TYR B CA 1
ATOM 12836 C C . TYR B 1 597 ? -7.613 -8.68 -34.938 1 93.12 597 TYR B C 1
ATOM 12838 O O . TYR B 1 597 ? -6.992 -9.578 -35.531 1 93.12 597 TYR B O 1
ATOM 12846 N N . PHE B 1 598 ? -8.664 -8.938 -34.188 1 92.31 598 PHE B N 1
ATOM 12847 C CA . PHE B 1 598 ? -8.93 -10.297 -33.75 1 92.31 598 PHE B CA 1
ATOM 12848 C C . PHE B 1 598 ? -10.422 -10.602 -33.781 1 92.31 598 PHE B C 1
ATOM 12850 O O . PHE B 1 598 ? -11.133 -10.406 -32.812 1 92.31 598 PHE B O 1
ATOM 12857 N N . PRO B 1 599 ? -10.914 -11.172 -34.812 1 93.38 599 PRO B N 1
ATOM 12858 C CA . PRO B 1 599 ? -12.312 -11.586 -34.906 1 93.38 599 PRO B CA 1
ATOM 12859 C C . PRO B 1 599 ? -12.562 -12.984 -34.375 1 93.38 599 PRO B C 1
ATOM 12861 O O . PRO B 1 599 ? -11.641 -13.805 -34.312 1 93.38 599 PRO B O 1
ATOM 12864 N N . SER B 1 600 ? -13.781 -13.281 -33.938 1 92.94 600 SER B N 1
ATOM 12865 C CA . SER B 1 600 ? -14.195 -14.625 -33.531 1 92.94 600 SER B CA 1
ATOM 12866 C C . SER B 1 600 ? -15.68 -14.844 -33.781 1 92.94 600 SER B C 1
ATOM 12868 O O . SER B 1 600 ? -16.453 -13.883 -33.781 1 92.94 600 SER B O 1
ATOM 12870 N N . PHE B 1 601 ? -16.031 -16.062 -34.031 1 94.12 601 PHE B N 1
ATOM 12871 C CA . PHE B 1 601 ? -17.422 -16.469 -34.25 1 94.12 601 PHE B CA 1
ATOM 12872 C C . PHE B 1 601 ? -17.719 -17.797 -33.531 1 94.12 601 PHE B C 1
ATOM 12874 O O . PHE B 1 601 ? -16.844 -18.656 -33.438 1 94.12 601 PHE B O 1
ATOM 12881 N N . ALA B 1 602 ? -18.906 -17.891 -33 1 94.94 602 ALA B N 1
ATOM 12882 C CA . ALA B 1 602 ? -19.359 -19.141 -32.375 1 94.94 602 ALA B CA 1
ATOM 12883 C C . ALA B 1 602 ? -20.844 -19.375 -32.656 1 94.94 602 ALA B C 1
ATOM 12885 O O . ALA B 1 602 ? -21.641 -18.438 -32.688 1 94.94 602 ALA B O 1
ATOM 12886 N N . PHE B 1 603 ? -21.219 -20.609 -32.875 1 95.94 603 PHE B N 1
ATOM 12887 C CA . PHE B 1 603 ? -22.594 -21.031 -33.125 1 95.94 603 PHE B CA 1
ATOM 12888 C C . PHE B 1 603 ? -22.953 -22.234 -32.25 1 95.94 603 PHE B C 1
ATOM 12890 O O . PHE B 1 603 ? -22.141 -23.141 -32.062 1 95.94 603 PHE B O 1
ATOM 12897 N N . ALA B 1 604 ? -24.094 -22.172 -31.625 1 96.12 604 ALA B N 1
ATOM 12898 C CA . ALA B 1 604 ? -24.625 -23.281 -30.828 1 96.12 604 ALA B CA 1
ATOM 12899 C C . ALA B 1 604 ? -26.047 -23.625 -31.25 1 96.12 604 ALA B C 1
ATOM 12901 O O . ALA B 1 604 ? -26.859 -22.734 -31.5 1 96.12 604 ALA B O 1
ATOM 12902 N N . TRP B 1 605 ? -26.297 -24.922 -31.406 1 96.88 605 TRP B N 1
ATOM 12903 C CA . TRP B 1 605 ? -27.609 -25.453 -31.75 1 96.88 605 TRP B CA 1
ATOM 12904 C C . TRP B 1 605 ? -28.141 -26.375 -30.656 1 96.88 605 TRP B C 1
ATOM 12906 O O . TRP B 1 605 ? -27.594 -27.453 -30.422 1 96.88 605 TRP B O 1
ATOM 12916 N N . LYS B 1 606 ? -29.156 -25.859 -30 1 94.62 606 LYS B N 1
ATOM 12917 C CA . LYS B 1 606 ? -29.844 -26.688 -29.016 1 94.62 606 LYS B CA 1
ATOM 12918 C C . LYS B 1 606 ? -30.844 -27.641 -29.703 1 94.62 606 LYS B C 1
ATOM 12920 O O . LYS B 1 606 ? -32.031 -27.328 -29.781 1 94.62 606 LYS B O 1
ATOM 12925 N N . VAL B 1 607 ? -30.438 -28.734 -29.906 1 94.44 607 VAL B N 1
ATOM 12926 C CA . VAL B 1 607 ? -31.188 -29.719 -30.688 1 94.44 607 VAL B CA 1
ATOM 12927 C C . VAL B 1 607 ? -32.375 -30.219 -29.859 1 94.44 607 VAL B C 1
ATOM 12929 O O . VAL B 1 607 ? -33.438 -30.547 -30.422 1 94.44 607 VAL B O 1
ATOM 12932 N N . ASP B 1 608 ? -32.188 -30.25 -28.609 1 89.31 608 ASP B N 1
ATOM 12933 C CA . ASP B 1 608 ? -33.25 -30.766 -27.719 1 89.31 608 ASP B CA 1
ATOM 12934 C C . ASP B 1 608 ? -34.469 -29.875 -27.734 1 89.31 608 ASP B C 1
ATOM 12936 O O . ASP B 1 608 ? -35.531 -30.266 -27.266 1 89.31 608 ASP B O 1
ATOM 12940 N N . ARG B 1 609 ? -34.375 -28.719 -28.25 1 87.69 609 ARG B N 1
ATOM 12941 C CA . ARG B 1 609 ? -35.5 -27.797 -28.312 1 87.69 609 ARG B CA 1
ATOM 12942 C C . ARG B 1 609 ? -36.219 -27.906 -29.641 1 87.69 609 ARG B C 1
ATOM 12944 O O . ARG B 1 609 ? -37.25 -27.25 -29.844 1 87.69 609 ARG B O 1
ATOM 12951 N N . GLU B 1 610 ? -35.781 -28.719 -30.5 1 91.81 610 GLU B N 1
ATOM 12952 C CA . GLU B 1 610 ? -36.438 -28.938 -31.781 1 91.81 610 GLU B CA 1
ATOM 12953 C C . GLU B 1 610 ? -37.688 -29.812 -31.609 1 91.81 610 GLU B C 1
ATOM 12955 O O . GLU B 1 610 ? -37.719 -30.688 -30.734 1 91.81 610 GLU B O 1
ATOM 12960 N N . SER B 1 611 ? -38.562 -29.688 -32.594 1 86.88 611 SER B N 1
ATOM 12961 C CA . SER B 1 611 ? -39.812 -30.453 -32.531 1 86.88 611 SER B CA 1
ATOM 12962 C C . SER B 1 611 ? -39.594 -31.922 -32.812 1 86.88 611 SER B C 1
ATOM 12964 O O . SER B 1 611 ? -40.312 -32.781 -32.344 1 86.88 611 SER B O 1
ATOM 12966 N N . PHE B 1 612 ? -38.562 -32.156 -33.531 1 90.06 612 PHE B N 1
ATOM 12967 C CA . PHE B 1 612 ? -38.344 -33.531 -33.906 1 90.06 612 PHE B CA 1
ATOM 12968 C C . PHE B 1 612 ? -37.625 -34.281 -32.812 1 90.06 612 PHE B C 1
ATOM 12970 O O . PHE B 1 612 ? -37.562 -35.531 -32.812 1 90.06 612 PHE B O 1
ATOM 12977 N N . PHE B 1 613 ? -37.062 -33.5 -31.922 1 87.69 613 PHE B N 1
ATOM 12978 C CA . PHE B 1 613 ? -36.344 -34.125 -30.812 1 87.69 613 PHE B CA 1
ATOM 12979 C C . PHE B 1 613 ? -37.281 -34.406 -29.641 1 87.69 613 PHE B C 1
ATOM 12981 O O . PHE B 1 613 ? -38.062 -33.531 -29.25 1 87.69 613 PHE B O 1
ATOM 12988 N N . ASN B 1 614 ? -37.375 -35.656 -29.219 1 77.81 614 ASN B N 1
ATOM 12989 C CA . ASN B 1 614 ? -38.219 -36 -28.078 1 77.81 614 ASN B CA 1
ATOM 12990 C C . ASN B 1 614 ? -37.562 -35.594 -26.75 1 77.81 614 ASN B C 1
ATOM 12992 O O . ASN B 1 614 ? -36.75 -36.312 -26.203 1 77.81 614 ASN B O 1
ATOM 12996 N N . SER B 1 615 ? -37.906 -34.469 -26.281 1 73 615 SER B N 1
ATOM 12997 C CA . SER B 1 615 ? -37.312 -33.938 -25.062 1 73 615 SER B CA 1
ATOM 12998 C C . SER B 1 615 ? -37.719 -34.75 -23.844 1 73 615 SER B C 1
ATOM 13000 O O . SER B 1 615 ? -37.125 -34.594 -22.766 1 73 615 SER B O 1
ATOM 13002 N N . SER B 1 616 ? -38.625 -35.688 -24.094 1 69.31 616 SER B N 1
ATOM 13003 C CA . SER B 1 616 ? -39.062 -36.531 -23 1 69.31 616 SER B CA 1
ATOM 13004 C C . SER B 1 616 ? -38.312 -37.844 -22.969 1 69.31 616 SER B C 1
ATOM 13006 O O . SER B 1 616 ? -38.5 -38.688 -22.062 1 69.31 616 SER B O 1
ATOM 13008 N N . ASN B 1 617 ? -37.406 -37.969 -23.875 1 79.06 617 ASN B N 1
ATOM 13009 C CA . ASN B 1 617 ? -36.562 -39.156 -23.844 1 79.06 617 ASN B CA 1
ATOM 13010 C C . ASN B 1 617 ? -35.781 -39.281 -22.531 1 79.06 617 ASN B C 1
ATOM 13012 O O . ASN B 1 617 ? -35.094 -38.344 -22.156 1 79.06 617 ASN B O 1
ATOM 13016 N N . PRO B 1 618 ? -36 -40.344 -21.875 1 78.75 618 PRO B N 1
ATOM 13017 C CA . PRO B 1 618 ? -35.344 -40.469 -20.562 1 78.75 618 PRO B CA 1
ATOM 13018 C C . PRO B 1 618 ? -33.844 -40.688 -20.656 1 78.75 618 PRO B C 1
ATOM 13020 O O . PRO B 1 618 ? -33.125 -40.469 -19.672 1 78.75 618 PRO B O 1
ATOM 13023 N N . TYR B 1 619 ? -33.344 -41.125 -21.766 1 83.25 619 TYR B N 1
ATOM 13024 C CA . TYR B 1 619 ? -31.922 -41.438 -21.891 1 83.25 619 TYR B CA 1
ATOM 13025 C C . TYR B 1 619 ? -31.094 -40.188 -22.219 1 83.25 619 TYR B C 1
ATOM 13027 O O . TYR B 1 619 ? -30.016 -40 -21.672 1 83.25 619 TYR B O 1
ATOM 13035 N N . VAL B 1 620 ? -31.609 -39.281 -23.141 1 89.56 620 VAL B N 1
ATOM 13036 C CA . VAL B 1 620 ? -30.969 -38.031 -23.5 1 89.56 620 VAL B CA 1
ATOM 13037 C C . VAL B 1 620 ? -32.031 -36.938 -23.734 1 89.56 620 VAL B C 1
ATOM 13039 O O . VAL B 1 620 ? -32.812 -37.031 -24.672 1 89.56 620 VAL B O 1
ATOM 13042 N N . ASN B 1 621 ? -32.094 -36.094 -22.875 1 85.94 621 ASN B N 1
ATOM 13043 C CA . ASN B 1 621 ? -33.094 -35.031 -23.047 1 85.94 621 ASN B CA 1
ATOM 13044 C C . ASN B 1 621 ? -32.438 -33.656 -23.203 1 85.94 621 ASN B C 1
ATOM 13046 O O . ASN B 1 621 ? -33.125 -32.656 -23.328 1 85.94 621 ASN B O 1
ATOM 13050 N N . THR B 1 622 ? -31.188 -33.594 -23.047 1 88.19 622 THR B N 1
ATOM 13051 C CA . THR B 1 622 ? -30.406 -32.406 -23.375 1 88.19 622 THR B CA 1
ATOM 13052 C C . THR B 1 622 ? -29.375 -32.719 -24.453 1 88.19 622 THR B C 1
ATOM 13054 O O . THR B 1 622 ? -28.625 -33.688 -24.359 1 88.19 622 THR B O 1
ATOM 13057 N N . LEU B 1 623 ? -29.391 -32 -25.516 1 93.06 623 LEU B N 1
ATOM 13058 C CA . LEU B 1 623 ? -28.438 -32.156 -26.594 1 93.06 623 LEU B CA 1
ATOM 13059 C C . LEU B 1 623 ? -28.125 -30.812 -27.25 1 93.06 623 LEU B C 1
ATOM 13061 O O . LEU B 1 623 ? -29.031 -30.125 -27.734 1 93.06 623 LEU B O 1
ATOM 13065 N N . LYS B 1 624 ? -26.938 -30.438 -27.188 1 94.75 624 LYS B N 1
ATOM 13066 C CA . LYS B 1 624 ? -26.484 -29.172 -27.734 1 94.75 624 LYS B CA 1
ATOM 13067 C C . LYS B 1 624 ? -25.203 -29.359 -28.547 1 94.75 624 LYS B C 1
ATOM 13069 O O . LYS B 1 624 ? -24.281 -30.047 -28.109 1 94.75 624 LYS B O 1
ATOM 13074 N N . LEU B 1 625 ? -25.156 -28.828 -29.766 1 96.62 625 LEU B N 1
ATOM 13075 C CA . LEU B 1 625 ? -23.969 -28.797 -30.594 1 96.62 625 LEU B CA 1
ATOM 13076 C C . LEU B 1 625 ? -23.375 -27.406 -30.656 1 96.62 625 LEU B C 1
ATOM 13078 O O . LEU B 1 625 ? -24.109 -26.406 -30.703 1 96.62 625 LEU B O 1
ATOM 13082 N N . LYS B 1 626 ? -22.125 -27.328 -30.609 1 95.25 626 LYS B N 1
ATOM 13083 C CA . LYS B 1 626 ? -21.453 -26.031 -30.641 1 95.25 626 LYS B CA 1
ATOM 13084 C C . LYS B 1 626 ? -20.297 -26.062 -31.641 1 95.25 626 LYS B C 1
ATOM 13086 O O . LYS B 1 626 ? -19.578 -27.062 -31.734 1 95.25 626 LYS B O 1
ATOM 13091 N N . VAL B 1 627 ? -20.047 -24.984 -32.344 1 95.62 627 VAL B N 1
ATOM 13092 C CA . VAL B 1 627 ? -18.891 -24.766 -33.188 1 95.62 627 VAL B CA 1
ATOM 13093 C C . VAL B 1 627 ? -18.375 -23.344 -33 1 95.62 627 VAL B C 1
ATOM 13095 O O . VAL B 1 627 ? -19.156 -22.406 -32.844 1 95.62 627 VAL B O 1
ATOM 13098 N N . GLY B 1 628 ? -17.078 -23.219 -32.875 1 94.31 628 GLY B N 1
ATOM 13099 C CA . GLY B 1 628 ? -16.469 -21.906 -32.719 1 94.31 628 GLY B CA 1
ATOM 13100 C C . GLY B 1 628 ? -15.156 -21.781 -33.469 1 94.31 628 GLY B C 1
ATOM 13101 O O . GLY B 1 628 ? -14.445 -22.766 -33.656 1 94.31 628 GLY B O 1
ATOM 13102 N N . TYR B 1 629 ? -14.867 -20.547 -33.812 1 94.25 629 TYR B N 1
ATOM 13103 C CA . TYR B 1 629 ? -13.609 -20.188 -34.469 1 94.25 629 TYR B CA 1
ATOM 13104 C C . TYR B 1 629 ? -13.219 -18.75 -34.125 1 94.25 629 TYR B C 1
ATOM 13106 O O . TYR B 1 629 ? -14.078 -17.859 -34.094 1 94.25 629 TYR B O 1
ATOM 13114 N N . GLY B 1 630 ? -11.945 -18.578 -33.875 1 92.19 630 GLY B N 1
ATOM 13115 C CA . GLY B 1 630 ? -11.531 -17.219 -33.594 1 92.19 630 GLY B CA 1
ATOM 13116 C C . GLY B 1 630 ? -10.031 -17.031 -33.625 1 92.19 630 GLY B C 1
ATOM 13117 O O . GLY B 1 630 ? -9.273 -18 -33.594 1 92.19 630 GLY B O 1
ATOM 13118 N N . LEU B 1 631 ? -9.656 -15.719 -33.688 1 90.94 631 LEU B N 1
ATOM 13119 C CA . LEU B 1 631 ? -8.258 -15.297 -33.688 1 90.94 631 LEU B CA 1
ATOM 13120 C C . LEU B 1 631 ? -7.93 -14.5 -32.438 1 90.94 631 LEU B C 1
ATOM 13122 O O . LEU B 1 631 ? -8.719 -13.656 -32 1 90.94 631 LEU B O 1
ATOM 13126 N N . ALA B 1 632 ? -6.828 -14.859 -31.812 1 88.12 632 ALA B N 1
ATOM 13127 C CA . ALA B 1 632 ? -6.324 -14.102 -30.672 1 88.12 632 ALA B CA 1
ATOM 13128 C C . ALA B 1 632 ? -4.875 -13.68 -30.891 1 88.12 632 ALA B C 1
ATOM 13130 O O . ALA B 1 632 ? -4.125 -14.359 -31.594 1 88.12 632 ALA B O 1
ATOM 13131 N N . GLY B 1 633 ? -4.504 -12.523 -30.266 1 85.5 633 GLY B N 1
ATOM 13132 C CA . GLY B 1 633 ? -3.143 -12.031 -30.391 1 85.5 633 GLY B CA 1
ATOM 13133 C C . GLY B 1 633 ? -2.352 -12.117 -29.094 1 85.5 633 GLY B C 1
ATOM 13134 O O . GLY B 1 633 ? -2.916 -12.383 -28.031 1 85.5 633 GLY B O 1
ATOM 13135 N N . ASN B 1 634 ? -1.03 -11.977 -29.188 1 86.25 634 ASN B N 1
ATOM 13136 C CA . ASN B 1 634 ? -0.11 -11.883 -28.062 1 86.25 634 ASN B CA 1
ATOM 13137 C C . ASN B 1 634 ? 0.896 -10.75 -28.25 1 86.25 634 ASN B C 1
ATOM 13139 O O . ASN B 1 634 ? 1.586 -10.695 -29.266 1 86.25 634 ASN B O 1
ATOM 13143 N N . SER B 1 635 ? 0.882 -9.867 -27.234 1 82.06 635 SER B N 1
ATOM 13144 C CA . SER B 1 635 ? 1.783 -8.727 -27.344 1 82.06 635 SER B CA 1
ATOM 13145 C C . SER B 1 635 ? 2.918 -8.82 -26.328 1 82.06 635 SER B C 1
ATOM 13147 O O . SER B 1 635 ? 3.557 -7.816 -26.016 1 82.06 635 SER B O 1
ATOM 13149 N N . ASP B 1 636 ? 3.084 -9.938 -25.75 1 79.06 636 ASP B N 1
ATOM 13150 C CA . ASP B 1 636 ? 4.102 -10.047 -24.703 1 79.06 636 ASP B CA 1
ATOM 13151 C C . ASP B 1 636 ? 5.5 -10.109 -25.312 1 79.06 636 ASP B C 1
ATOM 13153 O O . ASP B 1 636 ? 6.152 -11.156 -25.266 1 79.06 636 ASP B O 1
ATOM 13157 N N . VAL B 1 637 ? 5.969 -9.062 -25.812 1 75.88 637 VAL B N 1
ATOM 13158 C CA . VAL B 1 637 ? 7.332 -8.914 -26.312 1 75.88 637 VAL B CA 1
ATOM 13159 C C . VAL B 1 637 ? 8.219 -8.32 -25.219 1 75.88 637 VAL B C 1
ATOM 13161 O O . VAL B 1 637 ? 7.883 -7.297 -24.625 1 75.88 637 VAL B O 1
ATOM 13164 N N . PRO B 1 638 ? 9.227 -9.039 -24.938 1 70.19 638 PRO B N 1
ATOM 13165 C CA . PRO B 1 638 ? 10.109 -8.461 -23.922 1 70.19 638 PRO B CA 1
ATOM 13166 C C . PRO B 1 638 ? 10.523 -7.027 -24.25 1 70.19 638 PRO B C 1
ATOM 13168 O O . PRO B 1 638 ? 10.648 -6.668 -25.422 1 70.19 638 PRO B O 1
ATOM 13171 N N . ASN B 1 639 ? 10.781 -6.336 -23.312 1 67.88 639 ASN B N 1
ATOM 13172 C CA . ASN B 1 639 ? 11.172 -4.938 -23.453 1 67.88 639 ASN B CA 1
ATOM 13173 C C . ASN B 1 639 ? 12.484 -4.797 -24.234 1 67.88 639 ASN B C 1
ATOM 13175 O O . ASN B 1 639 ? 13.406 -5.59 -24.031 1 67.88 639 ASN B O 1
ATOM 13179 N N . GLY B 1 640 ? 12.602 -3.828 -25.078 1 69.56 640 GLY B N 1
ATOM 13180 C CA . GLY B 1 640 ? 13.852 -3.506 -25.734 1 69.56 640 GLY B CA 1
ATOM 13181 C C . GLY B 1 640 ? 14.039 -4.227 -27.062 1 69.56 640 GLY B C 1
ATOM 13182 O O . GLY B 1 640 ? 15.094 -4.133 -27.688 1 69.56 640 GLY B O 1
ATOM 13183 N N . ARG B 1 641 ? 13.047 -4.98 -27.422 1 78.06 641 ARG B N 1
ATOM 13184 C CA . ARG B 1 641 ? 13.219 -5.738 -28.656 1 78.06 641 ARG B CA 1
ATOM 13185 C C . ARG B 1 641 ? 12.859 -4.891 -29.875 1 78.06 641 ARG B C 1
ATOM 13187 O O . ARG B 1 641 ? 13.328 -5.156 -30.984 1 78.06 641 ARG B O 1
ATOM 13194 N N . THR B 1 642 ? 12.047 -3.949 -29.656 1 80.31 642 THR B N 1
ATOM 13195 C CA . THR B 1 642 ? 11.625 -3.111 -30.766 1 80.31 642 THR B CA 1
ATOM 13196 C C . THR B 1 642 ? 12.43 -1.814 -30.812 1 80.31 642 THR B C 1
ATOM 13198 O O . THR B 1 642 ? 12.586 -1.205 -31.875 1 80.31 642 THR B O 1
ATOM 13201 N N . GLN B 1 643 ? 12.828 -1.444 -29.625 1 73.38 643 GLN B N 1
ATOM 13202 C CA . GLN B 1 643 ? 13.57 -0.195 -29.516 1 73.38 643 GLN B CA 1
ATOM 13203 C C . GLN B 1 643 ? 15.023 -0.45 -29.109 1 73.38 643 GLN B C 1
ATOM 13205 O O . GLN B 1 643 ? 15.305 -1.389 -28.359 1 73.38 643 GLN B O 1
ATOM 13210 N N . SER B 1 644 ? 15.805 0.286 -29.797 1 65.56 644 SER B N 1
ATOM 13211 C CA . SER B 1 644 ? 17.203 0.193 -29.422 1 65.56 644 SER B CA 1
ATOM 13212 C C . SER B 1 644 ? 17.438 0.765 -28.016 1 65.56 644 SER B C 1
ATOM 13214 O O . SER B 1 644 ? 17.156 1.936 -27.766 1 65.56 644 SER B O 1
ATOM 13216 N N . LEU B 1 645 ? 17.625 -0.162 -27.141 1 64.94 645 LEU B N 1
ATOM 13217 C CA . LEU B 1 645 ? 17.922 0.306 -25.797 1 64.94 645 LEU B CA 1
ATOM 13218 C C . LEU B 1 645 ? 19.422 0.225 -25.516 1 64.94 645 LEU B C 1
ATOM 13220 O O . LEU B 1 645 ? 20.094 -0.722 -25.938 1 64.94 645 LEU B O 1
ATOM 13224 N N . LEU B 1 646 ? 19.984 1.396 -25.188 1 63.38 646 LEU B N 1
ATOM 13225 C CA . LEU B 1 646 ? 21.375 1.394 -24.781 1 63.38 646 LEU B CA 1
ATOM 13226 C C . LEU B 1 646 ? 21.516 1.178 -23.281 1 63.38 646 LEU B C 1
ATOM 13228 O O . LEU B 1 646 ? 20.719 1.719 -22.5 1 63.38 646 LEU B O 1
ATOM 13232 N N . ASN B 1 647 ? 22.219 0.138 -22.938 1 65.12 647 ASN B N 1
ATOM 13233 C CA . ASN B 1 647 ? 22.594 -0.042 -21.547 1 65.12 647 ASN B CA 1
ATOM 13234 C C . ASN B 1 647 ? 24 0.501 -21.266 1 65.12 647 ASN B C 1
ATOM 13236 O O . ASN B 1 647 ? 24.922 0.26 -22.047 1 65.12 647 ASN B O 1
ATOM 13240 N N . TYR B 1 648 ? 24 1.473 -20.328 1 65.56 648 TYR B N 1
ATOM 13241 C CA . TYR B 1 648 ? 25.281 2.064 -19.953 1 65.56 648 TYR B CA 1
ATOM 13242 C C . TYR B 1 648 ? 25.781 1.495 -18.641 1 65.56 648 TYR B C 1
ATOM 13244 O O . TYR B 1 648 ? 24.984 1.277 -17.719 1 65.56 648 TYR B O 1
ATOM 13252 N N . ARG B 1 649 ? 27.016 0.955 -18.672 1 64.38 649 ARG B N 1
ATOM 13253 C CA . ARG B 1 649 ? 27.641 0.482 -17.422 1 64.38 649 ARG B CA 1
ATOM 13254 C C . ARG B 1 649 ? 28.969 1.184 -17.172 1 64.38 649 ARG B C 1
ATOM 13256 O O . ARG B 1 649 ? 29.641 1.607 -18.109 1 64.38 649 ARG B O 1
ATOM 13263 N N . ARG B 1 650 ? 29.234 1.314 -15.953 1 64.19 650 ARG B N 1
ATOM 13264 C CA . ARG B 1 650 ? 30.531 1.821 -15.539 1 64.19 650 ARG B CA 1
ATOM 13265 C C . ARG B 1 650 ? 31.641 0.841 -15.906 1 64.19 650 ARG B C 1
ATOM 13267 O O . ARG B 1 650 ? 31.547 -0.354 -15.625 1 64.19 650 ARG B O 1
ATOM 13274 N N . ALA B 1 651 ? 32.469 1.28 -16.938 1 62.22 651 ALA B N 1
ATOM 13275 C CA . ALA B 1 651 ? 33.625 0.463 -17.312 1 62.22 651 ALA B CA 1
ATOM 13276 C C . ALA B 1 651 ? 34.906 1.188 -17.016 1 62.22 651 ALA B C 1
ATOM 13278 O O . ALA B 1 651 ? 35 2.416 -17.125 1 62.22 651 ALA B O 1
ATOM 13279 N N . THR B 1 652 ? 35.844 0.531 -16.328 1 61.53 652 THR B N 1
ATOM 13280 C CA . THR B 1 652 ? 37.156 1.094 -16.078 1 61.53 652 THR B CA 1
ATOM 13281 C C . THR B 1 652 ? 38.094 0.846 -17.266 1 61.53 652 THR B C 1
ATOM 13283 O O . THR B 1 652 ? 38.25 -0.293 -17.703 1 61.53 652 THR B O 1
ATOM 13286 N N . MET B 1 653 ? 38.312 1.848 -18.031 1 57.66 653 MET B N 1
ATOM 13287 C CA . MET B 1 653 ? 39.312 1.744 -19.094 1 57.66 653 MET B CA 1
ATOM 13288 C C . MET B 1 653 ? 40.562 2.518 -18.734 1 57.66 653 MET B C 1
ATOM 13290 O O . MET B 1 653 ? 40.562 3.748 -18.688 1 57.66 653 MET B O 1
ATOM 13294 N N . GLY B 1 654 ? 41.625 1.875 -18.609 1 54.72 654 GLY B N 1
ATOM 13295 C CA . GLY B 1 654 ? 42.844 2.508 -18.109 1 54.72 654 GLY B CA 1
ATOM 13296 C C . GLY B 1 654 ? 42.656 3.154 -16.75 1 54.72 654 GLY B C 1
ATOM 13297 O O . GLY B 1 654 ? 42.188 2.51 -15.812 1 54.72 654 GLY B O 1
ATOM 13298 N N . ASP B 1 655 ? 43.094 4.402 -16.625 1 58.06 655 ASP B N 1
ATOM 13299 C CA . ASP B 1 655 ? 43.031 5.129 -15.352 1 58.06 655 ASP B CA 1
ATOM 13300 C C . ASP B 1 655 ? 41.719 5.879 -15.203 1 58.06 655 ASP B C 1
ATOM 13302 O O . ASP B 1 655 ? 41.5 6.598 -14.227 1 58.06 655 ASP B O 1
ATOM 13306 N N . GLY B 1 656 ? 40.75 5.652 -16.281 1 59.97 656 GLY B N 1
ATOM 13307 C CA . GLY B 1 656 ? 39.531 6.441 -16.219 1 59.97 656 GLY B CA 1
ATOM 13308 C C . GLY B 1 656 ? 38.281 5.602 -16.281 1 59.97 656 GLY B C 1
ATOM 13309 O O . GLY B 1 656 ? 38.312 4.422 -16.625 1 59.97 656 GLY B O 1
ATOM 13310 N N . VAL B 1 657 ? 37.25 6.008 -15.547 1 64.19 657 VAL B N 1
ATOM 13311 C CA . VAL B 1 657 ? 35.938 5.371 -15.602 1 64.19 657 VAL B CA 1
ATOM 13312 C C . VAL B 1 657 ? 35.156 5.895 -16.797 1 64.19 657 VAL B C 1
ATOM 13314 O O . VAL B 1 657 ? 35.094 7.105 -17.031 1 64.19 657 VAL B O 1
ATOM 13317 N N . VAL B 1 658 ? 34.938 5.031 -17.812 1 66.56 658 VAL B N 1
ATOM 13318 C CA . VAL B 1 658 ? 34.188 5.426 -18.984 1 66.56 658 VAL B CA 1
ATOM 13319 C C . VAL B 1 658 ? 32.812 4.711 -19 1 66.56 658 VAL B C 1
ATOM 13321 O O . VAL B 1 658 ? 32.625 3.721 -18.297 1 66.56 658 VAL B O 1
ATOM 13324 N N . ASN B 1 659 ? 31.859 5.328 -19.672 1 63.53 659 ASN B N 1
ATOM 13325 C CA . ASN B 1 659 ? 30.594 4.645 -19.891 1 63.53 659 ASN B CA 1
ATOM 13326 C C . ASN B 1 659 ? 30.719 3.543 -20.938 1 63.53 659 ASN B C 1
ATOM 13328 O O . ASN B 1 659 ? 31.062 3.812 -22.094 1 63.53 659 ASN B O 1
ATOM 13332 N N . GLY B 1 660 ? 30.781 2.363 -20.484 1 62.03 660 GLY B N 1
ATOM 13333 C CA . GLY B 1 660 ? 30.625 1.287 -21.453 1 62.03 660 GLY B CA 1
ATOM 13334 C C . GLY B 1 660 ? 29.219 1.189 -22.016 1 62.03 660 GLY B C 1
ATOM 13335 O O . GLY B 1 660 ? 28.25 1.385 -21.297 1 62.03 660 GLY B O 1
ATOM 13336 N N . VAL B 1 661 ? 29.141 1.472 -23.391 1 61.03 661 VAL B N 1
ATOM 13337 C CA . VAL B 1 661 ? 27.844 1.382 -24.047 1 61.03 661 VAL B CA 1
ATOM 13338 C C . VAL B 1 661 ? 27.609 -0.041 -24.547 1 61.03 661 VAL B C 1
ATOM 13340 O O . VAL B 1 661 ? 28.469 -0.61 -25.234 1 61.03 661 VAL B O 1
ATOM 13343 N N . GLU B 1 662 ? 26.844 -0.674 -23.859 1 60.44 662 GLU B N 1
ATOM 13344 C CA . GLU B 1 662 ? 26.406 -1.959 -24.406 1 60.44 662 GLU B CA 1
ATOM 13345 C C . GLU B 1 662 ? 24.969 -1.903 -24.875 1 60.44 662 GLU B C 1
ATOM 13347 O O . GLU B 1 662 ? 24.172 -1.111 -24.375 1 60.44 662 GLU B O 1
ATOM 13352 N N . TRP B 1 663 ? 24.859 -2.373 -26.094 1 55.72 663 TRP B N 1
ATOM 13353 C CA . TRP B 1 663 ? 23.453 -2.523 -26.469 1 55.72 663 TRP B CA 1
ATOM 13354 C C . TRP B 1 663 ? 22.688 -3.303 -25.422 1 55.72 663 TRP B C 1
ATOM 13356 O O . TRP B 1 663 ? 23.172 -4.316 -24.906 1 55.72 663 TRP B O 1
ATOM 13366 N N . ASN B 1 664 ? 21.734 -2.648 -24.875 1 56.47 664 ASN B N 1
ATOM 13367 C CA . ASN B 1 664 ? 20.922 -3.312 -23.875 1 56.47 664 ASN B CA 1
ATOM 13368 C C . ASN B 1 664 ? 20.219 -4.539 -24.453 1 56.47 664 ASN B C 1
ATOM 13370 O O . ASN B 1 664 ? 19.469 -4.434 -25.422 1 56.47 664 ASN B O 1
ATOM 13374 N N . GLY B 1 665 ? 20.406 -5.723 -23.906 1 57.09 665 GLY B N 1
ATOM 13375 C CA . GLY B 1 665 ? 19.734 -6.996 -24.125 1 57.09 665 GLY B CA 1
ATOM 13376 C C . GLY B 1 665 ? 20.406 -7.855 -25.188 1 57.09 665 GLY B C 1
ATOM 13377 O O . GLY B 1 665 ? 20.016 -9.008 -25.391 1 57.09 665 GLY B O 1
ATOM 13378 N N . ASP B 1 666 ? 21.609 -7.457 -25.844 1 64.88 666 ASP B N 1
ATOM 13379 C CA . ASP B 1 666 ? 22.328 -8.266 -26.812 1 64.88 666 ASP B CA 1
ATOM 13380 C C . ASP B 1 666 ? 21.469 -8.531 -28.047 1 64.88 666 ASP B C 1
ATOM 13382 O O . ASP B 1 666 ? 21.75 -9.453 -28.828 1 64.88 666 ASP B O 1
ATOM 13386 N N . TYR B 1 667 ? 20.406 -7.645 -28.188 1 75.56 667 TYR B N 1
ATOM 13387 C CA . TYR B 1 667 ? 19.469 -7.898 -29.281 1 75.56 667 TYR B CA 1
ATOM 13388 C C . TYR B 1 667 ? 19.5 -6.77 -30.297 1 75.56 667 TYR B C 1
ATOM 13390 O O . TYR B 1 667 ? 19.609 -5.598 -29.938 1 75.56 667 TYR B O 1
ATOM 13398 N N . ILE B 1 668 ? 19.422 -7.09 -31.578 1 79.5 668 ILE B N 1
ATOM 13399 C CA . ILE B 1 668 ? 19.172 -6.109 -32.625 1 79.5 668 ILE B CA 1
ATOM 13400 C C . ILE B 1 668 ? 17.703 -5.68 -32.594 1 79.5 668 ILE B C 1
ATOM 13402 O O . ILE B 1 668 ? 16.797 -6.523 -32.625 1 79.5 668 ILE B O 1
ATOM 13406 N N . PRO B 1 669 ? 17.578 -4.379 -32.406 1 81.62 669 PRO B N 1
ATOM 13407 C CA . PRO B 1 669 ? 16.188 -3.943 -32.406 1 81.62 669 PRO B CA 1
ATOM 13408 C C . PRO B 1 669 ? 15.469 -4.246 -33.719 1 81.62 669 PRO B C 1
ATOM 13410 O O . PRO B 1 669 ? 16.062 -4.09 -34.781 1 81.62 669 PRO B O 1
ATOM 13413 N N . ASN B 1 670 ? 14.297 -4.797 -33.656 1 88.19 670 ASN B N 1
ATOM 13414 C CA . ASN B 1 670 ? 13.438 -5.082 -34.812 1 88.19 670 ASN B CA 1
ATOM 13415 C C . ASN B 1 670 ? 12.125 -4.305 -34.719 1 88.19 670 ASN B C 1
ATOM 13417 O O . ASN B 1 670 ? 11.156 -4.77 -34.125 1 88.19 670 ASN B O 1
ATOM 13421 N N . PRO B 1 671 ? 12.047 -3.145 -35.312 1 87.88 671 PRO B N 1
ATOM 13422 C CA . PRO B 1 671 ? 10.828 -2.332 -35.25 1 87.88 671 PRO B CA 1
ATOM 13423 C C . PRO B 1 671 ? 9.648 -2.969 -35.969 1 87.88 671 PRO B C 1
ATOM 13425 O O . PRO B 1 671 ? 8.516 -2.496 -35.844 1 87.88 671 PRO B O 1
ATOM 13428 N N . ASP B 1 672 ? 9.906 -4.105 -36.656 1 88.5 672 ASP B N 1
ATOM 13429 C CA . ASP B 1 672 ? 8.852 -4.723 -37.438 1 88.5 672 ASP B CA 1
ATOM 13430 C C . ASP B 1 672 ? 8.164 -5.844 -36.656 1 88.5 672 ASP B C 1
ATOM 13432 O O . ASP B 1 672 ? 7.277 -6.516 -37.188 1 88.5 672 ASP B O 1
ATOM 13436 N N . LEU B 1 673 ? 8.602 -6 -35.469 1 90.44 673 LEU B N 1
ATOM 13437 C CA . LEU B 1 673 ? 7.918 -7.004 -34.656 1 90.44 673 LEU B CA 1
ATOM 13438 C C . LEU B 1 673 ? 6.43 -6.688 -34.562 1 90.44 673 LEU B C 1
ATOM 13440 O O . LEU B 1 673 ? 6.039 -5.523 -34.469 1 90.44 673 LEU B O 1
ATOM 13444 N N . HIS B 1 674 ? 5.695 -7.707 -34.688 1 90.38 674 HIS B N 1
ATOM 13445 C CA . HIS B 1 674 ? 4.246 -7.551 -34.594 1 90.38 674 HIS B CA 1
ATOM 13446 C C . HIS B 1 674 ? 3.611 -8.664 -33.781 1 90.38 674 HIS B C 1
ATOM 13448 O O . HIS B 1 674 ? 4.316 -9.453 -33.156 1 90.38 674 HIS B O 1
ATOM 13454 N N . TRP B 1 675 ? 2.324 -8.742 -33.781 1 89.12 675 TRP B N 1
ATOM 13455 C CA . TRP B 1 675 ? 1.556 -9.625 -32.938 1 89.12 675 TRP B CA 1
ATOM 13456 C C . TRP B 1 675 ? 1.747 -11.086 -33.312 1 89.12 675 TRP B C 1
ATOM 13458 O O . TRP B 1 675 ? 1.763 -11.414 -34.5 1 89.12 675 TRP B O 1
ATOM 13468 N N . GLU B 1 676 ? 1.934 -11.938 -32.219 1 89.94 676 GLU B N 1
ATOM 13469 C CA . GLU B 1 676 ? 1.666 -13.352 -32.469 1 89.94 676 GLU B CA 1
ATOM 13470 C C . GLU B 1 676 ? 0.175 -13.602 -32.656 1 89.94 676 GLU B C 1
ATOM 13472 O O . GLU B 1 676 ? -0.664 -12.93 -32.062 1 89.94 676 GLU B O 1
ATOM 13477 N N . LYS B 1 677 ? -0.139 -14.617 -33.438 1 90.5 677 LYS B N 1
ATOM 13478 C CA . LYS B 1 677 ? -1.541 -14.914 -33.719 1 90.5 677 LYS B CA 1
ATOM 13479 C C . LYS B 1 677 ? -1.86 -16.375 -33.438 1 90.5 677 LYS B C 1
ATOM 13481 O O . LYS B 1 677 ? -1.081 -17.266 -33.781 1 90.5 677 LYS B O 1
ATOM 13486 N N . SER B 1 678 ? -2.949 -16.656 -32.781 1 89.88 678 SER B N 1
ATOM 13487 C CA . SER B 1 678 ? -3.445 -18 -32.531 1 89.88 678 SER B CA 1
ATOM 13488 C C . SER B 1 678 ? -4.875 -18.172 -33.031 1 89.88 678 SER B C 1
ATOM 13490 O O . SER B 1 678 ? -5.805 -17.547 -32.5 1 89.88 678 SER B O 1
ATOM 13492 N N . ALA B 1 679 ? -5.027 -18.969 -34.031 1 92.38 679 ALA B N 1
ATOM 13493 C CA . ALA B 1 679 ? -6.34 -19.312 -34.562 1 92.38 679 ALA B CA 1
ATOM 13494 C C . ALA B 1 679 ? -6.84 -20.641 -33.969 1 92.38 679 ALA B C 1
ATOM 13496 O O . ALA B 1 679 ? -6.176 -21.672 -34.094 1 92.38 679 ALA B O 1
ATOM 13497 N N . THR B 1 680 ? -7.961 -20.578 -33.344 1 93.31 680 THR B N 1
ATOM 13498 C CA . THR B 1 680 ? -8.469 -21.781 -32.688 1 93.31 680 THR B CA 1
ATOM 13499 C C . THR B 1 680 ? -9.859 -22.141 -33.219 1 93.31 680 THR B C 1
ATOM 13501 O O . THR B 1 680 ? -10.742 -21.281 -33.281 1 93.31 680 THR B O 1
ATOM 13504 N N . ALA B 1 681 ? -10.055 -23.359 -33.594 1 95.31 681 ALA B N 1
ATOM 13505 C CA . ALA B 1 681 ? -11.352 -23.953 -33.906 1 95.31 681 ALA B CA 1
ATOM 13506 C C . ALA B 1 681 ? -11.781 -24.953 -32.844 1 95.31 681 ALA B C 1
ATOM 13508 O O . ALA B 1 681 ? -10.953 -25.703 -32.344 1 95.31 681 ALA B O 1
ATOM 13509 N N . ASN B 1 682 ? -13.023 -24.906 -32.531 1 96.38 682 ASN B N 1
ATOM 13510 C CA . ASN B 1 682 ? -13.562 -25.812 -31.516 1 96.38 682 ASN B CA 1
ATOM 13511 C C . ASN B 1 682 ? -14.891 -26.406 -31.953 1 96.38 682 ASN B C 1
ATOM 13513 O O . ASN B 1 682 ? -15.766 -25.703 -32.469 1 96.38 682 ASN B O 1
ATOM 13517 N N . PHE B 1 683 ? -15.039 -27.719 -31.812 1 96.88 683 PHE B N 1
ATOM 13518 C CA . PHE B 1 683 ? -16.266 -28.469 -32.031 1 96.88 683 PHE B CA 1
ATOM 13519 C C . PHE B 1 683 ? -16.703 -29.172 -30.75 1 96.88 683 PHE B C 1
ATOM 13521 O O . PHE B 1 683 ? -15.945 -29.953 -30.172 1 96.88 683 PHE B O 1
ATOM 13528 N N . GLY B 1 684 ? -17.906 -28.875 -30.375 1 96 684 GLY B N 1
ATOM 13529 C CA . GLY B 1 684 ? -18.344 -29.422 -29.094 1 96 684 GLY B CA 1
ATOM 13530 C C . GLY B 1 684 ? -19.719 -30.078 -29.156 1 96 684 GLY B C 1
ATOM 13531 O O . GLY B 1 684 ? -20.562 -29.688 -29.969 1 96 684 GLY B O 1
ATOM 13532 N N . VAL B 1 685 ? -19.938 -31.062 -28.297 1 96.69 685 VAL B N 1
ATOM 13533 C CA . VAL B 1 685 ? -21.219 -31.719 -28.078 1 96.69 685 VAL B CA 1
ATOM 13534 C C . VAL B 1 685 ? -21.5 -31.844 -26.594 1 96.69 685 VAL B C 1
ATOM 13536 O O . VAL B 1 685 ? -20.641 -32.25 -25.812 1 96.69 685 VAL B O 1
ATOM 13539 N N . GLU B 1 686 ? -22.609 -31.422 -26.234 1 95.38 686 GLU B N 1
ATOM 13540 C CA . GLU B 1 686 ? -23.109 -31.594 -24.875 1 95.38 686 GLU B CA 1
ATOM 13541 C C . GLU B 1 686 ? -24.391 -32.406 -24.875 1 95.38 686 GLU B C 1
ATOM 13543 O O . GLU B 1 686 ? -25.281 -32.188 -25.703 1 95.38 686 GLU B O 1
ATOM 13548 N N . ALA B 1 687 ? -24.422 -33.312 -23.938 1 93.94 687 ALA B N 1
ATOM 13549 C CA . ALA B 1 687 ? -25.594 -34.188 -23.828 1 93.94 687 ALA B CA 1
ATOM 13550 C C . ALA B 1 687 ? -25.797 -34.656 -22.406 1 93.94 687 ALA B C 1
ATOM 13552 O O . ALA B 1 687 ? -24.844 -34.719 -21.625 1 93.94 687 ALA B O 1
ATOM 13553 N N . GLY B 1 688 ? -26.984 -34.938 -22.109 1 91.88 688 GLY B N 1
ATOM 13554 C CA . GLY B 1 688 ? -27.219 -35.469 -20.781 1 91.88 688 GLY B CA 1
ATOM 13555 C C . GLY B 1 688 ? -28.688 -35.594 -20.438 1 91.88 688 GLY B C 1
ATOM 13556 O O . GLY B 1 688 ? -29.547 -35.469 -21.312 1 91.88 688 GLY B O 1
ATOM 13557 N N . ASN B 1 689 ? -28.953 -35.969 -19.25 1 88.06 689 ASN B N 1
ATOM 13558 C CA . ASN B 1 689 ? -30.25 -35.969 -18.594 1 88.06 689 ASN B CA 1
ATOM 13559 C C . ASN B 1 689 ? -30.125 -35.719 -17.094 1 88.06 689 ASN B C 1
ATOM 13561 O O . ASN B 1 689 ? -29.203 -35.031 -16.672 1 88.06 689 ASN B O 1
ATOM 13565 N N . SER B 1 690 ? -31.031 -36.156 -16.281 1 79.62 690 SER B N 1
ATOM 13566 C CA . SER B 1 690 ? -31 -35.875 -14.852 1 79.62 690 SER B CA 1
ATOM 13567 C C . SER B 1 690 ? -29.938 -36.688 -14.156 1 79.62 690 SER B C 1
ATOM 13569 O O . SER B 1 690 ? -29.547 -36.406 -13.023 1 79.62 690 SER B O 1
ATOM 13571 N N . PHE B 1 691 ? -29.406 -37.75 -14.891 1 86.44 691 PHE B N 1
ATOM 13572 C CA . PHE B 1 691 ? -28.484 -38.688 -14.242 1 86.44 691 PHE B CA 1
ATOM 13573 C C . PHE B 1 691 ? -27.047 -38.406 -14.664 1 86.44 691 PHE B C 1
ATOM 13575 O O . PHE B 1 691 ? -26.109 -38.781 -13.945 1 86.44 691 PHE B O 1
ATOM 13582 N N . PHE B 1 692 ? -26.984 -37.875 -15.812 1 90.94 692 PHE B N 1
ATOM 13583 C CA . PHE B 1 692 ? -25.609 -37.656 -16.25 1 90.94 692 PHE B CA 1
ATOM 13584 C C . PHE B 1 692 ? -25.516 -36.438 -17.172 1 90.94 692 PHE B C 1
ATOM 13586 O O . PHE B 1 692 ? -26.531 -36 -17.719 1 90.94 692 PHE B O 1
ATOM 13593 N N . TYR B 1 693 ? -24.391 -35.875 -17.312 1 93.06 693 TYR B N 1
ATOM 13594 C CA . TYR B 1 693 ? -24.047 -34.812 -18.234 1 93.06 693 TYR B CA 1
ATOM 13595 C C . TYR B 1 693 ? -22.703 -35.062 -18.906 1 93.06 693 TYR B C 1
ATOM 13597 O O . TYR B 1 693 ? -21.719 -35.344 -18.234 1 93.06 693 TYR B O 1
ATOM 13605 N N . PHE B 1 694 ? -22.75 -35.031 -20.203 1 94.38 694 PHE B N 1
ATOM 13606 C CA . PHE B 1 694 ? -21.578 -35.344 -21.016 1 94.38 694 PHE B CA 1
ATOM 13607 C C . PHE B 1 694 ? -21.156 -34.125 -21.844 1 94.38 694 PHE B C 1
ATOM 13609 O O . PHE B 1 694 ? -22 -33.438 -22.438 1 94.38 694 PHE B O 1
ATOM 13616 N N . ASP B 1 695 ? -19.875 -33.75 -21.781 1 95.12 695 ASP B N 1
ATOM 13617 C CA . ASP B 1 695 ? -19.297 -32.656 -22.562 1 95.12 695 ASP B CA 1
ATOM 13618 C C . ASP B 1 695 ? -18.078 -33.125 -23.344 1 95.12 695 ASP B C 1
ATOM 13620 O O . ASP B 1 695 ? -17.094 -33.594 -22.766 1 95.12 695 ASP B O 1
ATOM 13624 N N . LEU B 1 696 ? -18.141 -33.031 -24.625 1 96.69 696 LEU B N 1
ATOM 13625 C CA . LEU B 1 696 ? -17.078 -33.438 -25.531 1 96.69 696 LEU B CA 1
ATOM 13626 C C . LEU B 1 696 ? -16.656 -32.281 -26.438 1 96.69 696 LEU B C 1
ATOM 13628 O O . LEU B 1 696 ? -17.5 -31.625 -27.031 1 96.69 696 LEU B O 1
ATOM 13632 N N . ASN B 1 697 ? -15.383 -32.031 -26.469 1 97 697 ASN B N 1
ATOM 13633 C CA . ASN B 1 697 ? -14.844 -30.953 -27.312 1 97 697 ASN B CA 1
ATOM 13634 C C . ASN B 1 697 ? -13.633 -31.422 -28.109 1 97 697 ASN B C 1
ATOM 13636 O O . ASN B 1 697 ? -12.766 -32.125 -27.562 1 97 697 ASN B O 1
ATOM 13640 N N . TYR B 1 698 ? -13.609 -31.094 -29.359 1 97.5 698 TYR B N 1
ATOM 13641 C CA . TYR B 1 698 ? -12.438 -31.25 -30.234 1 97.5 698 TYR B CA 1
ATOM 13642 C C . TYR B 1 698 ? -11.938 -29.891 -30.703 1 97.5 698 TYR B C 1
ATOM 13644 O O . TYR B 1 698 ? -12.719 -29.062 -31.172 1 97.5 698 TYR B O 1
ATOM 13652 N N . TYR B 1 699 ? -10.664 -29.656 -30.562 1 96.38 699 TYR B N 1
ATOM 13653 C CA . TYR B 1 699 ? -10.156 -28.344 -30.922 1 96.38 699 TYR B CA 1
ATOM 13654 C C . TYR B 1 699 ? -8.891 -28.453 -31.766 1 96.38 699 TYR B C 1
ATOM 13656 O O . TYR B 1 699 ? -8.195 -29.469 -31.703 1 96.38 699 TYR B O 1
ATOM 13664 N N . ILE B 1 700 ? -8.617 -27.422 -32.531 1 96.75 700 ILE B N 1
ATOM 13665 C CA . ILE B 1 700 ? -7.406 -27.203 -33.312 1 96.75 700 ILE B CA 1
ATOM 13666 C C . ILE B 1 700 ? -6.926 -25.766 -33.156 1 96.75 700 ILE B C 1
ATOM 13668 O O . ILE B 1 700 ? -7.652 -24.812 -33.469 1 96.75 700 ILE B O 1
ATOM 13672 N N . LYS B 1 701 ? -5.797 -25.609 -32.625 1 94.25 701 LYS B N 1
ATOM 13673 C CA . LYS B 1 701 ? -5.191 -24.297 -32.406 1 94.25 701 LYS B CA 1
ATOM 13674 C C . LYS B 1 701 ? -3.932 -24.125 -33.219 1 94.25 701 LYS B C 1
ATOM 13676 O O . LYS B 1 701 ? -2.918 -24.781 -33 1 94.25 701 LYS B O 1
ATOM 13681 N N . ASN B 1 702 ? -3.969 -23.266 -34.156 1 94.31 702 ASN B N 1
ATOM 13682 C CA . ASN B 1 702 ? -2.83 -22.922 -35 1 94.31 702 ASN B CA 1
ATOM 13683 C C . ASN B 1 702 ? -2.236 -21.562 -34.625 1 94.31 702 ASN B C 1
ATOM 13685 O O . ASN B 1 702 ? -2.883 -20.531 -34.781 1 94.31 702 ASN B O 1
ATOM 13689 N N . SER B 1 703 ? -1.054 -21.609 -34.156 1 92 703 SER B N 1
ATOM 13690 C CA . SER B 1 703 ? -0.357 -20.375 -33.812 1 92 703 SER B CA 1
ATOM 13691 C C . SER B 1 703 ? 0.662 -20 -34.875 1 92 703 SER B C 1
ATOM 13693 O O . SER B 1 703 ? 1.422 -20.844 -35.344 1 92 703 SER B O 1
ATOM 13695 N N . SER B 1 704 ? 0.618 -18.734 -35.281 1 93.12 704 SER B N 1
ATOM 13696 C CA . SER B 1 704 ? 1.534 -18.25 -36.281 1 93.12 704 SER B CA 1
ATOM 13697 C C . SER B 1 704 ? 2.205 -16.953 -35.875 1 93.12 704 SER B C 1
ATOM 13699 O O . SER B 1 704 ? 1.792 -16.328 -34.906 1 93.12 704 SER B O 1
ATOM 13701 N N . ASP B 1 705 ? 3.266 -16.562 -36.562 1 91.69 705 ASP B N 1
ATOM 13702 C CA . ASP B 1 705 ? 4.055 -15.359 -36.312 1 91.69 705 ASP B CA 1
ATOM 13703 C C . ASP B 1 705 ? 4.617 -15.367 -34.906 1 91.69 705 ASP B C 1
ATOM 13705 O O . ASP B 1 705 ? 4.641 -14.336 -34.219 1 91.69 705 ASP B O 1
ATOM 13709 N N . LEU B 1 706 ? 4.941 -16.516 -34.5 1 90.69 706 LEU B N 1
ATOM 13710 C CA . LEU B 1 706 ? 5.496 -16.641 -33.156 1 90.69 706 LEU B CA 1
ATOM 13711 C C . LEU B 1 706 ? 6.879 -15.992 -33.062 1 90.69 706 LEU B C 1
ATOM 13713 O O . LEU B 1 706 ? 7.668 -16.094 -34.031 1 90.69 706 LEU B O 1
ATOM 13717 N N . LEU B 1 707 ? 7.102 -15.336 -31.969 1 87.31 707 LEU B N 1
ATOM 13718 C CA . LEU B 1 707 ? 8.398 -14.703 -31.766 1 87.31 707 LEU B CA 1
ATOM 13719 C C . LEU B 1 707 ? 9.484 -15.742 -31.547 1 87.31 707 LEU B C 1
ATOM 13721 O O . LEU B 1 707 ? 9.289 -16.703 -30.797 1 87.31 707 LEU B O 1
ATOM 13725 N N . MET B 1 708 ? 10.484 -15.555 -32.188 1 83.81 708 MET B N 1
ATOM 13726 C CA . MET B 1 708 ? 11.641 -16.453 -32.062 1 83.81 708 MET B CA 1
ATOM 13727 C C . MET B 1 708 ? 12.938 -15.656 -32.031 1 83.81 708 MET B C 1
ATOM 13729 O O . MET B 1 708 ? 13.016 -14.562 -32.625 1 83.81 708 MET B O 1
ATOM 13733 N N . GLU B 1 709 ? 13.875 -16.25 -31.344 1 80.19 709 GLU B N 1
ATOM 13734 C CA . GLU B 1 709 ? 15.195 -15.633 -31.297 1 80.19 709 GLU B CA 1
ATOM 13735 C C . GLU B 1 709 ? 16.156 -16.297 -32.281 1 80.19 709 GLU B C 1
ATOM 13737 O O . GLU B 1 709 ? 16.328 -17.531 -32.25 1 80.19 709 GLU B O 1
ATOM 13742 N N . ARG B 1 710 ? 16.641 -15.508 -33.156 1 77.75 710 ARG B N 1
ATOM 13743 C CA . ARG B 1 710 ? 17.641 -15.992 -34.062 1 77.75 710 ARG B CA 1
ATOM 13744 C C . ARG B 1 710 ? 19.047 -15.578 -33.625 1 77.75 710 ARG B C 1
ATOM 13746 O O . ARG B 1 710 ? 19.266 -14.438 -33.219 1 77.75 710 ARG B O 1
ATOM 13753 N N . GLN B 1 711 ? 19.828 -16.609 -33.594 1 74.69 711 GLN B N 1
ATOM 13754 C CA . GLN B 1 711 ? 21.203 -16.297 -33.25 1 74.69 711 GLN B CA 1
ATOM 13755 C C . GLN B 1 711 ? 21.922 -15.562 -34.375 1 74.69 711 GLN B C 1
ATOM 13757 O O . GLN B 1 711 ? 21.719 -15.883 -35.562 1 74.69 711 GLN B O 1
ATOM 13762 N N . MET B 1 712 ? 22.531 -14.531 -34 1 73.5 712 MET B N 1
ATOM 13763 C CA . MET B 1 712 ? 23.297 -13.742 -34.969 1 73.5 712 MET B CA 1
ATOM 13764 C C . MET B 1 712 ? 24.797 -13.992 -34.812 1 73.5 712 MET B C 1
ATOM 13766 O O . MET B 1 712 ? 25.266 -14.305 -33.719 1 73.5 712 MET B O 1
ATOM 13770 N N . PRO B 1 713 ? 25.5 -13.93 -36 1 69.56 713 PRO B N 1
ATOM 13771 C CA . PRO B 1 713 ? 26.969 -14.008 -35.906 1 69.56 713 PRO B CA 1
ATOM 13772 C C . PRO B 1 713 ? 27.547 -12.938 -34.969 1 69.56 713 PRO B C 1
ATOM 13774 O O . PRO B 1 713 ? 27.078 -11.797 -34.969 1 69.56 713 PRO B O 1
ATOM 13777 N N . HIS B 1 714 ? 28.453 -13.336 -34.219 1 68.38 714 HIS B N 1
ATOM 13778 C CA . HIS B 1 714 ? 29.062 -12.484 -33.188 1 68.38 714 HIS B CA 1
ATOM 13779 C C . HIS B 1 714 ? 29.609 -11.203 -33.812 1 68.38 714 HIS B C 1
ATOM 13781 O O . HIS B 1 714 ? 29.719 -10.172 -33.125 1 68.38 714 HIS B O 1
ATOM 13787 N N . GLU B 1 715 ? 29.938 -11.289 -35.094 1 67.5 715 GLU B N 1
ATOM 13788 C CA . GLU B 1 715 ? 30.562 -10.172 -35.812 1 67.5 715 GLU B CA 1
ATOM 13789 C C . GLU B 1 715 ? 29.609 -8.977 -35.875 1 67.5 715 GLU B C 1
ATOM 13791 O O . GLU B 1 715 ? 30.062 -7.836 -36.062 1 67.5 715 GLU B O 1
ATOM 13796 N N . THR B 1 716 ? 28.375 -9.219 -35.688 1 68.31 716 THR B N 1
ATOM 13797 C CA . THR B 1 716 ? 27.406 -8.148 -35.844 1 68.31 716 THR B CA 1
ATOM 13798 C C . THR B 1 716 ? 27.359 -7.281 -34.594 1 68.31 716 THR B C 1
ATOM 13800 O O . THR B 1 716 ? 26.812 -6.18 -34.594 1 68.31 716 THR B O 1
ATOM 13803 N N . GLY B 1 717 ? 28.078 -7.746 -33.531 1 66.44 717 GLY B N 1
ATOM 13804 C CA . GLY B 1 717 ? 28.031 -7.047 -32.281 1 66.44 717 GLY B CA 1
ATOM 13805 C C . GLY B 1 717 ? 26.812 -7.406 -31.438 1 66.44 717 GLY B C 1
ATOM 13806 O O . GLY B 1 717 ? 26.688 -6.996 -30.281 1 66.44 717 GLY B O 1
ATOM 13807 N N . PHE B 1 718 ? 25.891 -8.086 -32.156 1 73.56 718 PHE B N 1
ATOM 13808 C CA . PHE B 1 718 ? 24.703 -8.539 -31.453 1 73.56 718 PHE B CA 1
ATOM 13809 C C . PHE B 1 718 ? 24.672 -10.055 -31.359 1 73.56 718 PHE B C 1
ATOM 13811 O O . PHE B 1 718 ? 25.312 -10.75 -32.156 1 73.56 718 PHE B O 1
ATOM 13818 N N . LYS B 1 719 ? 23.953 -10.484 -30.328 1 72.75 719 LYS B N 1
ATOM 13819 C CA . LYS B 1 719 ? 23.906 -11.93 -30.156 1 72.75 719 LYS B CA 1
ATOM 13820 C C . LYS B 1 719 ? 22.625 -12.516 -30.719 1 72.75 719 LYS B C 1
ATOM 13822 O O . LYS B 1 719 ? 22.609 -13.648 -31.219 1 72.75 719 LYS B O 1
ATOM 13827 N N . LYS B 1 720 ? 21.562 -11.695 -30.609 1 79.44 720 LYS B N 1
ATOM 13828 C CA . LYS B 1 720 ? 20.281 -12.281 -30.969 1 79.44 720 LYS B CA 1
ATOM 13829 C C . LYS B 1 720 ? 19.406 -11.266 -31.688 1 79.44 720 LYS B C 1
ATOM 13831 O O . LYS B 1 720 ? 19.609 -10.062 -31.594 1 79.44 720 LYS B O 1
ATOM 13836 N N . TYR B 1 721 ? 18.594 -11.797 -32.562 1 82.81 721 TYR B N 1
ATOM 13837 C CA . TYR B 1 721 ? 17.594 -11.039 -33.312 1 82.81 721 TYR B CA 1
ATOM 13838 C C . TYR B 1 721 ? 16.219 -11.695 -33.188 1 82.81 721 TYR B C 1
ATOM 13840 O O . TYR B 1 721 ? 16.047 -12.875 -33.469 1 82.81 721 TYR B O 1
ATOM 13848 N N . THR B 1 722 ? 15.281 -10.898 -32.594 1 85.94 722 THR B N 1
ATOM 13849 C CA . THR B 1 722 ? 13.938 -11.43 -32.438 1 85.94 722 THR B CA 1
ATOM 13850 C C . THR B 1 722 ? 13.109 -11.219 -33.719 1 85.94 722 THR B C 1
ATOM 13852 O O . THR B 1 722 ? 13.055 -10.109 -34.25 1 85.94 722 THR B O 1
ATOM 13855 N N . ILE B 1 723 ? 12.492 -12.273 -34.219 1 87.12 723 ILE B N 1
ATOM 13856 C CA . ILE B 1 723 ? 11.688 -12.18 -35.438 1 87.12 723 ILE B CA 1
ATOM 13857 C C . ILE B 1 723 ? 10.344 -12.875 -35.219 1 87.12 723 ILE B C 1
ATOM 13859 O O . ILE B 1 723 ? 10.211 -13.703 -34.312 1 87.12 723 ILE B O 1
ATOM 13863 N N . ASN B 1 724 ? 9.359 -12.539 -36.094 1 89.38 724 ASN B N 1
ATOM 13864 C CA . ASN B 1 724 ? 8.039 -13.156 -36.094 1 89.38 724 ASN B CA 1
ATOM 13865 C C . ASN B 1 724 ? 7.918 -14.234 -37.156 1 89.38 724 ASN B C 1
ATOM 13867 O O . ASN B 1 724 ? 7.34 -13.984 -38.219 1 89.38 724 ASN B O 1
ATOM 13871 N N . LYS B 1 725 ? 8.336 -15.484 -36.938 1 87.94 725 LYS B N 1
ATOM 13872 C CA . LYS B 1 725 ? 8.266 -16.453 -38.031 1 87.94 725 LYS B CA 1
ATOM 13873 C C . LYS B 1 725 ? 7.863 -17.828 -37.531 1 87.94 725 LYS B C 1
ATOM 13875 O O . LYS B 1 725 ? 7.609 -18.734 -38.312 1 87.94 725 LYS B O 1
ATOM 13880 N N . GLY B 1 726 ? 7.75 -18.141 -36.375 1 89.69 726 GLY B N 1
ATOM 13881 C CA . GLY B 1 726 ? 7.449 -19.469 -35.844 1 89.69 726 GLY B CA 1
ATOM 13882 C C . GLY B 1 726 ? 5.996 -19.859 -36.031 1 89.69 726 GLY B C 1
ATOM 13883 O O . GLY B 1 726 ? 5.109 -19 -36.031 1 89.69 726 GLY B O 1
ATOM 13884 N N . LYS B 1 727 ? 5.77 -21.156 -36.219 1 93.69 727 LYS B N 1
ATOM 13885 C CA . LYS B 1 727 ? 4.422 -21.719 -36.281 1 93.69 727 LYS B CA 1
ATOM 13886 C C . LYS B 1 727 ? 4.312 -22.969 -35.406 1 93.69 727 LYS B C 1
ATOM 13888 O O . LYS B 1 727 ? 5.25 -23.766 -35.344 1 93.69 727 LYS B O 1
ATOM 13893 N N . MET B 1 728 ? 3.164 -23.141 -34.781 1 93.75 728 MET B N 1
ATOM 13894 C CA . MET B 1 728 ? 2.914 -24.281 -33.875 1 93.75 728 MET B CA 1
ATOM 13895 C C . MET B 1 728 ? 1.462 -24.734 -33.969 1 93.75 728 MET B C 1
ATOM 13897 O O . MET B 1 728 ? 0.562 -23.922 -34.188 1 93.75 728 MET B O 1
ATOM 13901 N N . LEU B 1 729 ? 1.309 -26 -33.844 1 95.94 729 LEU B N 1
ATOM 13902 C CA . LEU B 1 729 ? -0.018 -26.594 -33.875 1 95.94 729 LEU B CA 1
ATOM 13903 C C . LEU B 1 729 ? -0.318 -27.344 -32.594 1 95.94 729 LEU B C 1
ATOM 13905 O O . LEU B 1 729 ? 0.517 -28.109 -32.094 1 95.94 729 LEU B O 1
ATOM 13909 N N . ASN B 1 730 ? -1.438 -27.094 -31.953 1 95.5 730 ASN B N 1
ATOM 13910 C CA . ASN B 1 730 ? -2.037 -27.891 -30.875 1 95.5 730 ASN B CA 1
ATOM 13911 C C . ASN B 1 730 ? -3.4 -28.438 -31.297 1 95.5 730 ASN B C 1
ATOM 13913 O O . ASN B 1 730 ? -4.258 -27.688 -31.766 1 95.5 730 ASN B O 1
ATOM 13917 N N . LYS B 1 731 ? -3.564 -29.672 -31.203 1 96.56 731 LYS B N 1
ATOM 13918 C CA . LYS B 1 731 ? -4.855 -30.312 -31.438 1 96.56 731 LYS B CA 1
ATOM 13919 C C . LYS B 1 731 ? -5.176 -31.328 -30.344 1 96.56 731 LYS B C 1
ATOM 13921 O O . LYS B 1 731 ? -4.281 -32 -29.828 1 96.56 731 LYS B O 1
ATOM 13926 N N . GLY B 1 732 ? -6.453 -31.359 -29.969 1 96.81 732 GLY B N 1
ATOM 13927 C CA . GLY B 1 732 ? -6.73 -32.25 -28.859 1 96.81 732 GLY B CA 1
ATOM 13928 C C . GLY B 1 732 ? -8.211 -32.562 -28.672 1 96.81 732 GLY B C 1
ATOM 13929 O O . GLY B 1 732 ? -9.039 -32.062 -29.438 1 96.81 732 GLY B O 1
ATOM 13930 N N . LEU B 1 733 ? -8.461 -33.438 -27.797 1 97.75 733 LEU B N 1
ATOM 13931 C CA . LEU B 1 733 ? -9.789 -33.906 -27.391 1 97.75 733 LEU B CA 1
ATOM 13932 C C . LEU B 1 733 ? -9.984 -33.75 -25.891 1 97.75 733 LEU B C 1
ATOM 13934 O O . LEU B 1 733 ? -9.086 -34.062 -25.109 1 97.75 733 LEU B O 1
ATOM 13938 N N . GLU B 1 734 ? -11.141 -33.219 -25.562 1 97.94 734 GLU B N 1
ATOM 13939 C CA . GLU B 1 734 ? -11.531 -33.062 -24.156 1 97.94 734 GLU B CA 1
ATOM 13940 C C . GLU B 1 734 ? -12.891 -33.719 -23.891 1 97.94 734 GLU B C 1
ATOM 13942 O O . GLU B 1 734 ? -13.844 -33.5 -24.656 1 97.94 734 GLU B O 1
ATOM 13947 N N . MET B 1 735 ? -12.898 -34.5 -22.828 1 97.69 735 MET B N 1
ATOM 13948 C CA . MET B 1 735 ? -14.133 -35.188 -22.438 1 97.69 735 MET B CA 1
ATOM 13949 C C . MET B 1 735 ? -14.367 -35.062 -20.938 1 97.69 735 MET B C 1
ATOM 13951 O O . MET B 1 735 ? -13.438 -35.156 -20.141 1 97.69 735 MET B O 1
ATOM 13955 N N . LYS B 1 736 ? -15.547 -34.781 -20.578 1 97 736 LYS B N 1
ATOM 13956 C CA . LYS B 1 736 ? -15.961 -34.75 -19.188 1 97 736 LYS B CA 1
ATOM 13957 C C . LYS B 1 736 ? -17.328 -35.406 -19 1 97 736 LYS B C 1
ATOM 13959 O O . LYS B 1 736 ? -18.25 -35.188 -19.781 1 97 736 LYS B O 1
ATOM 13964 N N . LEU B 1 737 ? -17.438 -36.25 -18.031 1 96.44 737 LEU B N 1
ATOM 13965 C CA . LEU B 1 737 ? -18.672 -36.969 -17.703 1 96.44 737 LEU B CA 1
ATOM 13966 C C . LEU B 1 737 ? -19.016 -36.812 -16.234 1 96.44 737 LEU B C 1
ATOM 13968 O O . LEU B 1 737 ? -18.234 -37.25 -15.367 1 96.44 737 LEU B O 1
ATOM 13972 N N . ASP B 1 738 ? -20.094 -36.219 -16.016 1 94.62 738 ASP B N 1
ATOM 13973 C CA . ASP B 1 738 ? -20.609 -36.031 -14.656 1 94.62 738 ASP B CA 1
ATOM 13974 C C . ASP B 1 738 ? -21.812 -36.938 -14.406 1 94.62 738 ASP B C 1
ATOM 13976 O O . ASP B 1 738 ? -22.672 -37.094 -15.289 1 94.62 738 ASP B O 1
ATOM 13980 N N . PHE B 1 739 ? -21.844 -37.531 -13.18 1 94.06 739 PHE B N 1
ATOM 13981 C CA . PHE B 1 739 ? -23 -38.312 -12.789 1 94.06 739 PHE B CA 1
ATOM 13982 C C . PHE B 1 739 ? -23.656 -37.75 -11.539 1 94.06 739 PHE B C 1
ATOM 13984 O O . PHE B 1 739 ? -22.984 -37.156 -10.695 1 94.06 739 PHE B O 1
ATOM 13991 N N . TYR B 1 740 ? -24.938 -37.875 -11.5 1 91.06 740 TYR B N 1
ATOM 13992 C CA . TYR B 1 740 ? -25.75 -37.5 -10.359 1 91.06 740 TYR B CA 1
ATOM 13993 C C . TYR B 1 740 ? -26.625 -38.656 -9.883 1 91.06 740 TYR B C 1
ATOM 13995 O O . TYR B 1 740 ? -27.734 -38.844 -10.375 1 91.06 740 TYR B O 1
ATOM 14003 N N . LEU B 1 741 ? -26.125 -39.281 -8.859 1 91.5 741 LEU B N 1
ATOM 14004 C CA . LEU B 1 741 ? -26.797 -40.5 -8.43 1 91.5 741 LEU B CA 1
ATOM 14005 C C . LEU B 1 741 ? -27.391 -40.344 -7.043 1 91.5 741 LEU B C 1
ATOM 14007 O O . LEU B 1 741 ? -26.688 -40 -6.09 1 91.5 741 LEU B O 1
ATOM 14011 N N . ASP B 1 742 ? -28.625 -40.5 -6.953 1 88.5 742 ASP B N 1
ATOM 14012 C CA . ASP B 1 742 ? -29.344 -40.438 -5.684 1 88.5 742 ASP B CA 1
ATOM 14013 C C . ASP B 1 742 ? -29.875 -41.812 -5.293 1 88.5 742 ASP B C 1
ATOM 14015 O O . ASP B 1 742 ? -30.531 -42.5 -6.09 1 88.5 742 ASP B O 1
ATOM 14019 N N . PHE B 1 743 ? -29.469 -42.188 -4.125 1 89.62 743 PHE B N 1
ATOM 14020 C CA . PHE B 1 743 ? -29.922 -43.5 -3.623 1 89.62 743 PHE B CA 1
ATOM 14021 C C . PHE B 1 743 ? -30.734 -43.312 -2.344 1 89.62 743 PHE B C 1
ATOM 14023 O O . PHE B 1 743 ? -30.562 -42.344 -1.623 1 89.62 743 PHE B O 1
ATOM 14030 N N . PHE B 1 744 ? -31.656 -44.25 -2.014 1 88.12 744 PHE B N 1
ATOM 14031 C CA . PHE B 1 744 ? -32.438 -44.344 -0.785 1 88.12 744 PHE B CA 1
ATOM 14032 C C . PHE B 1 744 ? -33.188 -43.031 -0.54 1 88.12 744 PHE B C 1
ATOM 14034 O O . PHE B 1 744 ? -33.094 -42.438 0.542 1 88.12 744 PHE B O 1
ATOM 14041 N N . ASN B 1 745 ? -33.938 -42.594 -1.379 1 80.62 745 ASN B N 1
ATOM 14042 C CA . ASN B 1 745 ? -34.75 -41.375 -1.317 1 80.62 745 ASN B CA 1
ATOM 14043 C C . ASN B 1 745 ? -33.875 -40.156 -1.015 1 80.62 745 ASN B C 1
ATOM 14045 O O . ASN B 1 745 ? -34.188 -39.375 -0.095 1 80.62 745 ASN B O 1
ATOM 14049 N N . ARG B 1 746 ? -32.625 -40.125 -1.643 1 78.19 746 ARG B N 1
ATOM 14050 C CA . ARG B 1 746 ? -31.703 -39 -1.635 1 78.19 746 ARG B CA 1
ATOM 14051 C C . ARG B 1 746 ? -30.969 -38.875 -0.302 1 78.19 746 ARG B C 1
ATOM 14053 O O . ARG B 1 746 ? -30.406 -37.844 0.021 1 78.19 746 ARG B O 1
ATOM 14060 N N . GLN B 1 747 ? -31.047 -39.938 0.427 1 84.19 747 GLN B N 1
ATOM 14061 C CA . GLN B 1 747 ? -30.25 -39.938 1.653 1 84.19 747 GLN B CA 1
ATOM 14062 C C . GLN B 1 747 ? -28.766 -40.094 1.352 1 84.19 747 GLN B C 1
ATOM 14064 O O . GLN B 1 747 ? -27.922 -39.625 2.102 1 84.19 747 GLN B O 1
ATOM 14069 N N . LEU B 1 748 ? -28.625 -40.875 0.334 1 91 748 LEU B N 1
ATOM 14070 C CA . LEU B 1 748 ? -27.266 -41.031 -0.149 1 91 748 LEU B CA 1
ATOM 14071 C C . LEU B 1 748 ? -27.094 -40.406 -1.531 1 91 748 LEU B C 1
ATOM 14073 O O . LEU B 1 748 ? -27.766 -40.844 -2.484 1 91 748 LEU B O 1
ATOM 14077 N N . GLN B 1 749 ? -26.359 -39.406 -1.593 1 91.19 749 GLN B N 1
ATOM 14078 C CA . GLN B 1 749 ? -26.078 -38.719 -2.854 1 91.19 749 GLN B CA 1
ATOM 14079 C C . GLN B 1 749 ? -24.641 -38.938 -3.287 1 91.19 749 GLN B C 1
ATOM 14081 O O . GLN B 1 749 ? -23.703 -38.719 -2.506 1 91.19 749 GLN B O 1
ATOM 14086 N N . TRP B 1 750 ? -24.469 -39.5 -4.469 1 93.06 750 TRP B N 1
ATOM 14087 C CA . TRP B 1 750 ? -23.156 -39.75 -5.031 1 93.06 750 TRP B CA 1
ATOM 14088 C C . TRP B 1 750 ? -22.953 -39 -6.348 1 93.06 750 TRP B C 1
ATOM 14090 O O . TRP B 1 750 ? -23.734 -39.188 -7.285 1 93.06 750 TRP B O 1
ATOM 14100 N N . LYS B 1 751 ? -21.984 -38.156 -6.41 1 92.94 751 LYS B N 1
ATOM 14101 C CA . LYS B 1 751 ? -21.688 -37.344 -7.594 1 92.94 751 LYS B CA 1
ATOM 14102 C C . LYS B 1 751 ? -20.281 -37.625 -8.125 1 92.94 751 LYS B C 1
ATOM 14104 O O . LYS B 1 751 ? -19.375 -36.812 -7.926 1 92.94 751 LYS B O 1
ATOM 14109 N N . PRO B 1 752 ? -20.125 -38.688 -8.852 1 95.06 752 PRO B N 1
ATOM 14110 C CA . PRO B 1 752 ? -18.828 -38.938 -9.492 1 95.06 752 PRO B CA 1
ATOM 14111 C C . PRO B 1 752 ? -18.656 -38.125 -10.781 1 95.06 752 PRO B C 1
ATOM 14113 O O . PRO B 1 752 ? -19.609 -37.906 -11.523 1 95.06 752 PRO B O 1
ATOM 14116 N N . SER B 1 753 ? -17.484 -37.656 -11.031 1 95.75 753 SER B N 1
ATOM 14117 C CA . SER B 1 753 ? -17.094 -36.938 -12.234 1 95.75 753 SER B CA 1
ATOM 14118 C C . SER B 1 753 ? -15.758 -37.406 -12.781 1 95.75 753 SER B C 1
ATOM 14120 O O . SER B 1 753 ? -14.789 -37.562 -12.023 1 95.75 753 SER B O 1
ATOM 14122 N N . VAL B 1 754 ? -15.742 -37.75 -14.031 1 97.19 754 VAL B N 1
ATOM 14123 C CA . VAL B 1 754 ? -14.516 -38.188 -14.688 1 97.19 754 VAL B CA 1
ATOM 14124 C C . VAL B 1 754 ? -14.242 -37.312 -15.922 1 97.19 754 VAL B C 1
ATOM 14126 O O . VAL B 1 754 ? -15.172 -36.969 -16.641 1 97.19 754 VAL B O 1
ATOM 14129 N N . TRP B 1 755 ? -13.047 -36.938 -16.125 1 97.25 755 TRP B N 1
ATOM 14130 C CA . TRP B 1 755 ? -12.719 -36.219 -17.328 1 97.25 755 TRP B CA 1
ATOM 14131 C C . TRP B 1 755 ? -11.367 -36.656 -17.891 1 97.25 755 TRP B C 1
ATOM 14133 O O . TRP B 1 755 ? -10.547 -37.219 -17.172 1 97.25 755 TRP B O 1
ATOM 14143 N N . LEU B 1 756 ? -11.164 -36.406 -19.141 1 97.81 756 LEU B N 1
ATOM 14144 C CA . LEU B 1 756 ? -9.961 -36.75 -19.891 1 97.81 756 LEU B CA 1
ATOM 14145 C C . LEU B 1 756 ? -9.648 -35.688 -20.938 1 97.81 756 LEU B C 1
ATOM 14147 O O . LEU B 1 756 ? -10.547 -35.188 -21.594 1 97.81 756 LEU B O 1
ATOM 14151 N N . SER B 1 757 ? -8.391 -35.375 -21.016 1 98 757 SER B N 1
ATOM 14152 C CA . SER B 1 757 ? -7.902 -34.469 -22.031 1 98 757 SER B CA 1
ATOM 14153 C C . SER B 1 757 ? -6.691 -35.031 -22.766 1 98 757 SER B C 1
ATOM 14155 O O . SER B 1 757 ? -5.75 -35.5 -22.141 1 98 757 SER B O 1
ATOM 14157 N N . ILE B 1 758 ? -6.719 -34.906 -24.078 1 98 758 ILE B N 1
ATOM 14158 C CA . ILE B 1 758 ? -5.613 -35.312 -24.938 1 98 758 ILE B CA 1
ATOM 14159 C C . ILE B 1 758 ? -5.156 -34.094 -25.781 1 98 758 ILE B C 1
ATOM 14161 O O . ILE B 1 758 ? -5.977 -33.438 -26.406 1 98 758 ILE B O 1
ATOM 14165 N N . ASN B 1 759 ? -3.934 -33.812 -25.781 1 96.94 759 ASN B N 1
ATOM 14166 C CA . ASN B 1 759 ? -3.385 -32.75 -26.594 1 96.94 759 ASN B CA 1
ATOM 14167 C C . ASN B 1 759 ? -2.137 -33.188 -27.344 1 96.94 759 ASN B C 1
ATOM 14169 O O . ASN B 1 759 ? -1.209 -33.75 -26.75 1 96.94 759 ASN B O 1
ATOM 14173 N N . LYS B 1 760 ? -2.074 -32.969 -28.594 1 95.81 760 LYS B N 1
ATOM 14174 C CA . LYS B 1 760 ? -0.894 -33.188 -29.422 1 95.81 760 LYS B CA 1
ATOM 14175 C C . LYS B 1 760 ? -0.301 -31.859 -29.891 1 95.81 760 LYS B C 1
ATOM 14177 O O . LYS B 1 760 ? -0.967 -31.094 -30.578 1 95.81 760 LYS B O 1
ATOM 14182 N N . ASN B 1 761 ? 0.856 -31.688 -29.531 1 94 761 ASN B N 1
ATOM 14183 C CA . ASN B 1 761 ? 1.59 -30.469 -29.875 1 94 761 ASN B CA 1
ATOM 14184 C C . ASN B 1 761 ? 2.621 -30.734 -30.969 1 94 761 ASN B C 1
ATOM 14186 O O . ASN B 1 761 ? 3.273 -31.781 -30.984 1 94 761 ASN B O 1
ATOM 14190 N N . GLU B 1 762 ? 2.744 -29.766 -31.922 1 94.31 762 GLU B N 1
ATOM 14191 C CA . GLU B 1 762 ? 3.719 -29.922 -33 1 94.31 762 GLU B CA 1
ATOM 14192 C C . GLU B 1 762 ? 4.25 -28.562 -33.438 1 94.31 762 GLU B C 1
ATOM 14194 O O . GLU B 1 762 ? 3.473 -27.641 -33.719 1 94.31 762 GLU B O 1
ATOM 14199 N N . VAL B 1 763 ? 5.543 -28.516 -33.531 1 93 763 VAL B N 1
ATOM 14200 C CA . VAL B 1 763 ? 6.164 -27.359 -34.156 1 93 763 VAL B CA 1
ATOM 14201 C C . VAL B 1 763 ? 6.066 -27.5 -35.688 1 93 763 VAL B C 1
ATOM 14203 O O . VAL B 1 763 ? 6.598 -28.453 -36.25 1 93 763 VAL B O 1
ATOM 14206 N N . LYS B 1 764 ? 5.414 -26.547 -36.281 1 93.5 764 LYS B N 1
ATOM 14207 C CA . LYS B 1 764 ? 5.199 -26.641 -37.719 1 93.5 764 LYS B CA 1
ATOM 14208 C C . LYS B 1 764 ? 6.332 -25.984 -38.5 1 93.5 764 LYS B C 1
ATOM 14210 O O . LYS B 1 764 ? 6.684 -26.422 -39.594 1 93.5 764 LYS B O 1
ATOM 14215 N N . ASP B 1 765 ? 6.762 -24.859 -38.031 1 91.25 765 ASP B N 1
ATOM 14216 C CA . ASP B 1 765 ? 7.809 -24.109 -38.688 1 91.25 765 ASP B CA 1
ATOM 14217 C C . ASP B 1 765 ? 8.641 -23.297 -37.719 1 91.25 765 ASP B C 1
ATOM 14219 O O . ASP B 1 765 ? 8.102 -22.688 -36.781 1 91.25 765 ASP B O 1
ATOM 14223 N N . ILE B 1 766 ? 9.898 -23.359 -37.906 1 88.12 766 ILE B N 1
ATOM 14224 C CA . ILE B 1 766 ? 10.797 -22.578 -37.062 1 88.12 766 ILE B CA 1
ATOM 14225 C C . ILE B 1 766 ? 11.891 -21.938 -37.938 1 88.12 766 ILE B C 1
ATOM 14227 O O . ILE B 1 766 ? 13.031 -21.781 -37.469 1 88.12 766 ILE B O 1
ATOM 14231 N N . ASP B 1 767 ? 11.57 -21.75 -39.156 1 82.5 767 ASP B N 1
ATOM 14232 C CA . ASP B 1 767 ? 12.406 -2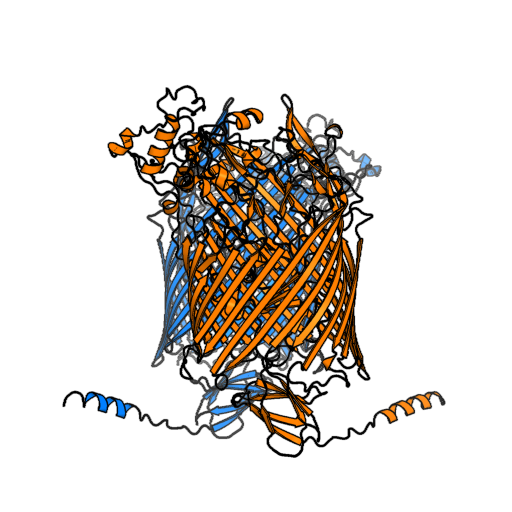1.047 -40.125 1 82.5 767 ASP B CA 1
ATOM 14233 C C . ASP B 1 767 ? 13.758 -21.75 -40.312 1 82.5 767 ASP B C 1
ATOM 14235 O O . ASP B 1 767 ? 14.805 -21.094 -40.281 1 82.5 767 ASP B O 1
ATOM 14239 N N . GLY B 1 768 ? 13.664 -22.969 -40.406 1 74.25 768 GLY B N 1
ATOM 14240 C CA . GLY B 1 768 ? 14.852 -23.766 -40.688 1 74.25 768 GLY B CA 1
ATOM 14241 C C . GLY B 1 768 ? 15.805 -23.844 -39.5 1 74.25 768 GLY B C 1
ATOM 14242 O O . GLY B 1 768 ? 16.844 -24.516 -39.594 1 74.25 768 GLY B O 1
ATOM 14243 N N . ASP B 1 769 ? 15.492 -23.234 -38.469 1 71.38 769 ASP B N 1
ATOM 14244 C CA . ASP B 1 769 ? 16.359 -23.219 -37.312 1 71.38 769 ASP B CA 1
ATOM 14245 C C . ASP B 1 769 ? 16.078 -24.422 -36.406 1 71.38 769 ASP B C 1
ATOM 14247 O O . ASP B 1 769 ? 15.148 -25.188 -36.656 1 71.38 769 ASP B O 1
ATOM 14251 N N . GLU B 1 770 ? 17.062 -24.891 -35.812 1 67.19 770 GLU B N 1
ATOM 14252 C CA . GLU B 1 770 ? 16.922 -25.797 -34.688 1 67.19 770 GLU B CA 1
ATOM 14253 C C . GLU B 1 770 ? 17.344 -25.125 -33.375 1 67.19 770 GLU B C 1
ATOM 14255 O O . GLU B 1 770 ? 18.359 -24.438 -33.344 1 67.19 770 GLU B O 1
ATOM 14260 N N . ILE B 1 771 ? 16.344 -25.156 -32.5 1 65.38 771 ILE B N 1
ATOM 14261 C CA . ILE B 1 771 ? 16.641 -24.5 -31.219 1 65.38 771 ILE B CA 1
ATOM 14262 C C . ILE B 1 771 ? 16.922 -25.547 -30.156 1 65.38 771 ILE B C 1
ATOM 14264 O O . ILE B 1 771 ? 16.062 -26.375 -29.844 1 65.38 771 ILE B O 1
ATOM 14268 N N . LEU B 1 772 ? 18.109 -25.469 -29.688 1 61.56 772 LEU B N 1
ATOM 14269 C CA . LEU B 1 772 ? 18.5 -26.344 -28.594 1 61.56 772 LEU B CA 1
ATOM 14270 C C . LEU B 1 772 ? 18.078 -25.781 -27.25 1 61.56 772 LEU B C 1
ATOM 14272 O O . LEU B 1 772 ? 18.25 -24.578 -26.984 1 61.56 772 LEU B O 1
ATOM 14276 N N . TRP B 1 773 ? 17.234 -26.266 -26.375 1 56.34 773 TRP B N 1
ATOM 14277 C CA . TRP B 1 773 ? 16.766 -25.609 -25.156 1 56.34 773 TRP B CA 1
ATOM 14278 C C . TRP B 1 773 ? 17.172 -26.391 -23.922 1 56.34 773 TRP B C 1
ATOM 14280 O O . TRP B 1 773 ? 16.984 -25.922 -22.797 1 56.34 773 TRP B O 1
ATOM 14290 N N . ASN B 1 774 ? 17.531 -27.406 -23.781 1 54.34 774 ASN B N 1
ATOM 14291 C CA . ASN B 1 774 ? 17.797 -28.094 -22.531 1 54.34 774 ASN B CA 1
ATOM 14292 C C . ASN B 1 774 ? 19.266 -28.5 -22.406 1 54.34 774 ASN B C 1
ATOM 14294 O O . ASN B 1 774 ? 19.797 -29.188 -23.266 1 54.34 774 ASN B O 1
ATOM 14298 N N . SER B 1 775 ? 20.297 -27.516 -22.156 1 51.66 775 SER B N 1
ATOM 14299 C CA . SER B 1 775 ? 21.562 -28.109 -21.75 1 51.66 775 SER B CA 1
ATOM 14300 C C . SER B 1 775 ? 21.672 -28.219 -20.234 1 51.66 775 SER B C 1
ATOM 14302 O O . SER B 1 775 ? 21.469 -27.234 -19.516 1 51.66 775 SER B O 1
ATOM 14304 N N . LEU B 1 776 ? 21 -28.938 -19.625 1 48.09 776 LEU B N 1
ATOM 14305 C CA . LEU B 1 776 ? 21.016 -28.828 -18.172 1 48.09 776 LEU B CA 1
ATOM 14306 C C . LEU B 1 776 ? 22.438 -28.641 -17.656 1 48.09 776 LEU B C 1
ATOM 14308 O O . LEU B 1 776 ? 22.641 -28.328 -16.484 1 48.09 776 LEU B O 1
ATOM 14312 N N . TYR B 1 777 ? 23.281 -29.781 -17.703 1 44.41 777 TYR B N 1
ATOM 14313 C CA . TYR B 1 777 ? 24.203 -29.922 -16.578 1 44.41 777 TYR B CA 1
ATOM 14314 C C . TYR B 1 777 ? 25.234 -28.797 -16.562 1 44.41 777 TYR B C 1
ATOM 14316 O O . TYR B 1 777 ? 25.844 -28.5 -17.594 1 44.41 777 TYR B O 1
ATOM 14324 N N . TYR B 1 778 ? 25.125 -28.047 -15.703 1 43.34 778 TYR B N 1
ATOM 14325 C CA . TYR B 1 778 ? 26.172 -27.094 -15.312 1 43.34 778 TYR B CA 1
ATOM 14326 C C . TYR B 1 778 ? 27.547 -27.641 -15.617 1 43.34 778 TYR B C 1
ATOM 14328 O O . TYR B 1 778 ? 27.922 -28.719 -15.125 1 43.34 778 TYR B O 1
ATOM 14336 N N . GLY B 1 779 ? 28.375 -27.062 -16.344 1 41.78 779 GLY B N 1
ATOM 14337 C CA . GLY B 1 779 ? 29.812 -27.188 -16.578 1 41.78 779 GLY B CA 1
ATOM 14338 C C . GLY B 1 779 ? 30.141 -28.094 -17.75 1 41.78 779 GLY B C 1
ATOM 14339 O O . GLY B 1 779 ? 31.297 -28.172 -18.188 1 41.78 779 GLY B O 1
ATOM 14340 N N . THR B 1 780 ? 29.328 -29.25 -18 1 40.84 780 THR B N 1
ATOM 14341 C CA . THR B 1 780 ? 29.828 -30.109 -19.078 1 40.84 780 THR B CA 1
ATOM 14342 C C . THR B 1 780 ? 29.016 -29.906 -20.359 1 40.84 780 THR B C 1
ATOM 14344 O O . THR B 1 780 ? 27.797 -29.719 -20.312 1 40.84 780 THR B O 1
ATOM 14347 N N . GLU B 1 781 ? 29.469 -29.172 -21.25 1 45.84 781 GLU B N 1
ATOM 14348 C CA . GLU B 1 781 ? 29.047 -29.125 -22.641 1 45.84 781 GLU B CA 1
ATOM 14349 C C . GLU B 1 781 ? 28.469 -30.453 -23.094 1 45.84 781 GLU B C 1
ATOM 14351 O O . GLU B 1 781 ? 28.906 -31.047 -24.078 1 45.84 781 GLU B O 1
ATOM 14356 N N . LYS B 1 782 ? 27.906 -31.25 -22.219 1 53.62 782 LYS B N 1
ATOM 14357 C CA . LYS B 1 782 ? 27.688 -32.656 -22.453 1 53.62 782 LYS B CA 1
ATOM 14358 C C . LYS B 1 782 ? 26.453 -32.906 -23.344 1 53.62 782 LYS B C 1
ATOM 14360 O O . LYS B 1 782 ? 25.891 -34 -23.359 1 53.62 782 LYS B O 1
ATOM 14365 N N . GLY B 1 783 ? 25.984 -31.969 -24.062 1 59.34 783 GLY B N 1
ATOM 14366 C CA . GLY B 1 783 ? 25.016 -32.156 -25.141 1 59.34 783 GLY B CA 1
ATOM 14367 C C . GLY B 1 783 ? 23.609 -31.719 -24.75 1 59.34 783 GLY B C 1
ATOM 14368 O O . GLY B 1 783 ? 23.312 -31.547 -23.578 1 59.34 783 GLY B O 1
ATOM 14369 N N . TYR B 1 784 ? 22.766 -31.281 -25.656 1 67.56 784 TYR B N 1
ATOM 14370 C CA . TYR B 1 784 ? 21.406 -30.828 -25.484 1 67.56 784 TYR B CA 1
ATOM 14371 C C . TYR B 1 784 ? 20.406 -31.938 -25.781 1 67.56 784 TYR B C 1
ATOM 14373 O O . TYR B 1 784 ? 20.5 -32.594 -26.828 1 67.56 784 TYR B O 1
ATOM 14381 N N . ALA B 1 785 ? 19.625 -32.312 -24.719 1 70.69 785 ALA B N 1
ATOM 14382 C CA . ALA B 1 785 ? 18.594 -33.344 -24.922 1 70.69 785 ALA B CA 1
ATOM 14383 C C . ALA B 1 785 ? 17.359 -32.75 -25.562 1 70.69 785 ALA B C 1
ATOM 14385 O O . ALA B 1 785 ? 16.531 -33.469 -26.141 1 70.69 785 ALA B O 1
ATOM 14386 N N . GLY B 1 786 ? 17.172 -31.469 -25.438 1 76.94 786 GLY B N 1
ATOM 14387 C CA . GLY B 1 786 ? 15.953 -30.859 -25.953 1 76.94 786 GLY B CA 1
ATOM 14388 C C . GLY B 1 786 ? 16.172 -30.125 -27.266 1 76.94 786 GLY B C 1
ATOM 14389 O O . GLY B 1 786 ? 17.078 -29.297 -27.375 1 76.94 786 GLY B O 1
ATOM 14390 N N . ILE B 1 787 ? 15.406 -30.578 -28.297 1 78.31 787 ILE B N 1
ATOM 14391 C CA . ILE B 1 787 ? 15.516 -29.938 -29.594 1 78.31 787 ILE B CA 1
ATOM 14392 C C . ILE B 1 787 ? 14.125 -29.516 -30.078 1 78.31 787 ILE B C 1
ATOM 14394 O O . ILE B 1 787 ? 13.18 -30.312 -30.016 1 78.31 787 ILE B O 1
ATOM 14398 N N . ARG B 1 788 ? 14.109 -28.328 -30.422 1 83.62 788 ARG B N 1
ATOM 14399 C CA . ARG B 1 788 ? 12.906 -27.844 -31.078 1 83.62 788 ARG B CA 1
ATOM 14400 C C . ARG B 1 788 ? 13.086 -27.828 -32.594 1 83.62 788 ARG B C 1
ATOM 14402 O O . ARG B 1 788 ? 13.953 -27.125 -33.125 1 83.62 788 ARG B O 1
ATOM 14409 N N . LYS B 1 789 ? 12.359 -28.656 -33.219 1 86.31 789 LYS B N 1
ATOM 14410 C CA . LYS B 1 789 ? 12.43 -28.719 -34.688 1 86.31 789 LYS B CA 1
ATOM 14411 C C . LYS B 1 789 ? 11.047 -28.938 -35.281 1 86.31 789 LYS B C 1
ATOM 14413 O O . LYS B 1 789 ? 10.133 -29.406 -34.594 1 86.31 789 LYS B O 1
ATOM 14418 N N . ALA B 1 790 ? 10.945 -28.562 -36.562 1 89.31 790 ALA B N 1
ATOM 14419 C CA . ALA B 1 790 ? 9.672 -28.75 -37.281 1 89.31 790 ALA B CA 1
ATOM 14420 C C . ALA B 1 790 ? 9.273 -30.219 -37.312 1 89.31 790 ALA B C 1
ATOM 14422 O O . ALA B 1 790 ? 10.117 -31.078 -37.562 1 89.31 790 ALA B O 1
ATOM 14423 N N . GLY B 1 791 ? 8.039 -30.5 -36.938 1 89.5 791 GLY B N 1
ATOM 14424 C CA . GLY B 1 791 ? 7.5 -31.844 -37.031 1 89.5 791 GLY B CA 1
ATOM 14425 C C . GLY B 1 791 ? 7.484 -32.562 -35.688 1 89.5 791 GLY B C 1
ATOM 14426 O O . GLY B 1 791 ? 6.957 -33.688 -35.594 1 89.5 791 GLY B O 1
ATOM 14427 N N . THR B 1 792 ? 8.047 -32.062 -34.75 1 90 792 THR B N 1
ATOM 14428 C CA . THR B 1 792 ? 8.086 -32.656 -33.438 1 90 792 THR B CA 1
ATOM 14429 C C . THR B 1 792 ? 7.43 -31.75 -32.406 1 90 792 THR B C 1
ATOM 14431 O O . THR B 1 792 ? 7.184 -30.562 -32.688 1 90 792 THR B O 1
ATOM 14434 N N . PRO B 1 793 ? 7.16 -32.344 -31.281 1 91.44 793 PRO B N 1
ATOM 14435 C CA . PRO B 1 793 ? 6.602 -31.5 -30.234 1 91.44 793 PRO B CA 1
ATOM 14436 C C . PRO B 1 793 ? 7.586 -30.438 -29.75 1 91.44 793 PRO B C 1
ATOM 14438 O O . PRO B 1 793 ? 8.797 -30.594 -29.922 1 91.44 793 PRO B O 1
ATOM 14441 N N . TYR B 1 794 ? 7.102 -29.375 -29.219 1 89.31 794 TYR B N 1
ATOM 14442 C CA . TYR B 1 794 ? 7.895 -28.234 -28.75 1 89.31 794 TYR B CA 1
ATOM 14443 C C . TYR B 1 794 ? 8.93 -28.688 -27.734 1 89.31 794 TYR B C 1
ATOM 14445 O O . TYR B 1 794 ? 10.055 -28.188 -27.719 1 89.31 794 TYR B O 1
ATOM 14453 N N . ASN B 1 795 ? 8.586 -29.609 -26.859 1 89.44 795 ASN B N 1
ATOM 14454 C CA . ASN B 1 795 ? 9.5 -30.094 -25.844 1 89.44 795 ASN B CA 1
ATOM 14455 C C . ASN B 1 795 ? 9.969 -31.516 -26.141 1 89.44 795 ASN B C 1
ATOM 14457 O O . ASN B 1 795 ? 10 -32.375 -25.25 1 89.44 795 ASN B O 1
ATOM 14461 N N . ALA B 1 796 ? 10.336 -31.734 -27.297 1 90.12 796 ALA B N 1
ATOM 14462 C CA . ALA B 1 796 ? 10.82 -33.031 -27.734 1 90.12 796 ALA B CA 1
ATOM 14463 C C . ALA B 1 796 ? 12.203 -33.312 -27.156 1 90.12 796 ALA B C 1
ATOM 14465 O O . ALA B 1 796 ? 13.055 -32.438 -27.078 1 90.12 796 ALA B O 1
ATOM 14466 N N . MET B 1 797 ? 12.359 -34.594 -26.766 1 90.38 797 MET B N 1
ATOM 14467 C CA . MET B 1 797 ? 13.641 -35.031 -26.234 1 90.38 797 MET B CA 1
ATOM 14468 C C . MET B 1 797 ? 14.266 -36.094 -27.109 1 90.38 797 MET B C 1
ATOM 14470 O O . MET B 1 797 ? 13.562 -37 -27.609 1 90.38 797 MET B O 1
ATOM 14474 N N . TYR B 1 798 ? 15.562 -35.906 -27.328 1 87.75 798 TYR B N 1
ATOM 14475 C CA . TYR B 1 798 ? 16.328 -36.844 -28.156 1 87.75 798 TYR B CA 1
ATOM 14476 C C . TYR B 1 798 ? 17.547 -37.375 -27.406 1 87.75 798 TYR B C 1
ATOM 14478 O O . TYR B 1 798 ? 18.125 -36.656 -26.594 1 87.75 798 TYR B O 1
ATOM 14486 N N . GLY B 1 799 ? 17.859 -38.625 -27.719 1 89 799 GLY B N 1
ATOM 14487 C CA . GLY B 1 799 ? 19.031 -39.219 -27.094 1 89 799 GLY B CA 1
ATOM 14488 C C . GLY B 1 799 ? 19.266 -40.656 -27.5 1 89 799 GLY B C 1
ATOM 14489 O O . GLY B 1 799 ? 18.797 -41.094 -28.562 1 89 799 GLY B O 1
ATOM 14490 N N . TYR B 1 800 ? 20.094 -41.344 -26.75 1 90.69 800 TYR B N 1
ATOM 14491 C CA . TYR B 1 800 ? 20.484 -42.75 -27.016 1 90.69 800 TYR B CA 1
ATOM 14492 C C . TYR B 1 800 ? 19.578 -43.719 -26.297 1 90.69 800 TYR B C 1
ATOM 14494 O O . TYR B 1 800 ? 18.922 -43.375 -25.312 1 90.69 800 TYR B O 1
ATOM 14502 N N . ILE B 1 801 ? 19.453 -44.938 -26.859 1 93.06 801 ILE B N 1
ATOM 14503 C CA . ILE B 1 801 ? 18.719 -46 -26.188 1 93.06 801 ILE B CA 1
ATOM 14504 C C . ILE B 1 801 ? 19.672 -46.781 -25.281 1 93.06 801 ILE B C 1
ATOM 14506 O O . ILE B 1 801 ? 20.641 -47.375 -25.766 1 93.06 801 ILE B O 1
ATOM 14510 N N . PHE B 1 802 ? 19.469 -46.719 -24 1 95.88 802 PHE B N 1
ATOM 14511 C CA . PHE B 1 802 ? 20.234 -47.5 -23.031 1 95.88 802 PHE B CA 1
ATOM 14512 C C . PHE B 1 802 ? 19.922 -48.969 -23.141 1 95.88 802 PHE B C 1
ATOM 14514 O O . PHE B 1 802 ? 18.766 -49.375 -23.047 1 95.88 802 PHE B O 1
ATOM 14521 N N . ASP B 1 803 ? 20.922 -49.75 -23.422 1 94.62 803 ASP B N 1
ATOM 14522 C CA . ASP B 1 803 ? 20.734 -51.188 -23.641 1 94.62 803 ASP B CA 1
ATOM 14523 C C . ASP B 1 803 ? 21.438 -52 -22.562 1 94.62 803 ASP B C 1
ATOM 14525 O O . ASP B 1 803 ? 22.031 -53.031 -22.859 1 94.62 803 ASP B O 1
ATOM 14529 N N . GLY B 1 804 ? 21.5 -51.438 -21.375 1 95.56 804 GLY B N 1
ATOM 14530 C CA . GLY B 1 804 ? 22.109 -52.156 -20.266 1 95.56 804 GLY B CA 1
ATOM 14531 C C . GLY B 1 804 ? 23.578 -51.812 -20.078 1 95.56 804 GLY B C 1
ATOM 14532 O O . GLY B 1 804 ? 24.016 -50.719 -20.391 1 95.56 804 GLY B O 1
ATOM 14533 N N . ILE B 1 805 ? 24.344 -52.75 -19.359 1 96.44 805 ILE B N 1
ATOM 14534 C CA . ILE B 1 805 ? 25.766 -52.594 -19.062 1 96.44 805 ILE B CA 1
ATOM 14535 C C . ILE B 1 805 ? 26.562 -53.719 -19.734 1 96.44 805 ILE B C 1
ATOM 14537 O O . ILE B 1 805 ? 26.109 -54.875 -19.781 1 96.44 805 ILE B O 1
ATOM 14541 N N . TRP B 1 806 ? 27.75 -53.375 -20.266 1 96.12 806 TRP B N 1
ATOM 14542 C CA . TRP B 1 806 ? 28.594 -54.375 -20.906 1 96.12 806 TRP B CA 1
ATOM 14543 C C . TRP B 1 806 ? 29.031 -55.438 -19.906 1 96.12 806 TRP B C 1
ATOM 14545 O O . TRP B 1 806 ? 29.547 -55.094 -18.828 1 96.12 806 TRP B O 1
ATOM 14555 N N . SER B 1 807 ? 28.75 -56.656 -20.234 1 95.81 807 SER B N 1
ATOM 14556 C CA . SER B 1 807 ? 29.109 -57.781 -19.359 1 95.81 807 SER B CA 1
ATOM 14557 C C . SER B 1 807 ? 30.562 -58.188 -19.547 1 95.81 807 SER B C 1
ATOM 14559 O O . SER B 1 807 ? 31.219 -57.719 -20.5 1 95.81 807 SER B O 1
ATOM 14561 N N . THR B 1 808 ? 31.031 -59.062 -18.625 1 94.88 808 THR B N 1
ATOM 14562 C CA . THR B 1 808 ? 32.406 -59.562 -18.703 1 94.88 808 THR B CA 1
ATOM 14563 C C . THR B 1 808 ? 32.594 -60.406 -19.969 1 94.88 808 THR B C 1
ATOM 14565 O O . THR B 1 808 ? 33.688 -60.469 -20.516 1 94.88 808 THR B O 1
ATOM 14568 N N . GLU B 1 809 ? 31.516 -60.969 -20.484 1 94.69 809 GLU B N 1
ATOM 14569 C CA . GLU B 1 809 ? 31.578 -61.812 -21.672 1 94.69 809 GLU B CA 1
ATOM 14570 C C . GLU B 1 809 ? 31.609 -61 -22.953 1 94.69 809 GLU B C 1
ATOM 14572 O O . GLU B 1 809 ? 31.984 -61.5 -24.016 1 94.69 809 GLU B O 1
ATOM 14577 N N . GLU B 1 810 ? 31.281 -59.781 -22.781 1 94.56 810 GLU B N 1
ATOM 14578 C CA . GLU B 1 810 ? 31.172 -58.938 -23.969 1 94.56 810 GLU B CA 1
ATOM 14579 C C . GLU B 1 810 ? 32.406 -58.031 -24.094 1 94.56 810 GLU B C 1
ATOM 14581 O O . GLU B 1 810 ? 32.344 -57 -24.75 1 94.56 810 GLU B O 1
ATOM 14586 N N . VAL B 1 811 ? 33.469 -58.375 -23.531 1 93.44 811 VAL B N 1
ATOM 14587 C CA . VAL B 1 811 ? 34.656 -57.531 -23.438 1 93.44 811 VAL B CA 1
ATOM 14588 C C . VAL B 1 811 ? 35.156 -57.156 -24.844 1 93.44 811 VAL B C 1
ATOM 14590 O O . VAL B 1 811 ? 35.531 -56 -25.078 1 93.44 811 VAL B O 1
ATOM 14593 N N . TYR B 1 812 ? 35.094 -58.062 -25.828 1 92.38 812 TYR B N 1
ATOM 14594 C CA . TYR B 1 812 ? 35.625 -57.812 -27.172 1 92.38 812 TYR B CA 1
ATOM 14595 C C . TYR B 1 812 ? 34.719 -56.875 -27.953 1 92.38 812 TYR B C 1
ATOM 14597 O O . TYR B 1 812 ? 35.156 -55.938 -28.609 1 92.38 812 TYR B O 1
ATOM 14605 N N . VAL B 1 813 ? 33.469 -57.125 -27.828 1 91.75 813 VAL B N 1
ATOM 14606 C CA . VAL B 1 813 ? 32.5 -56.281 -28.516 1 91.75 813 VAL B CA 1
ATOM 14607 C C . VAL B 1 813 ? 32.562 -54.875 -27.906 1 91.75 813 VAL B C 1
ATOM 14609 O O . VAL B 1 813 ? 32.469 -53.875 -28.641 1 91.75 813 VAL B O 1
ATOM 14612 N N . ALA B 1 814 ? 32.625 -54.75 -26.594 1 93.5 814 ALA B N 1
ATOM 14613 C CA . ALA B 1 814 ? 32.688 -53.469 -25.906 1 93.5 814 ALA B CA 1
ATOM 14614 C C . ALA B 1 814 ? 33.875 -52.656 -26.375 1 93.5 814 ALA B C 1
ATOM 14616 O O . ALA B 1 814 ? 33.781 -51.438 -26.516 1 93.5 814 ALA B O 1
ATOM 14617 N N . SER B 1 815 ? 34.938 -53.312 -26.672 1 91.69 815 SER B N 1
ATOM 14618 C CA . SER B 1 815 ? 36.156 -52.625 -27.062 1 91.69 815 SER B CA 1
ATOM 14619 C C . SER B 1 815 ? 36 -51.938 -28.422 1 91.69 815 SER B C 1
ATOM 14621 O O . SER B 1 815 ? 36.656 -50.906 -28.672 1 91.69 815 SER B O 1
ATOM 14623 N N . VAL B 1 816 ? 35.156 -52.469 -29.219 1 90.56 816 VAL B N 1
ATOM 14624 C CA . VAL B 1 816 ? 34.906 -51.875 -30.516 1 90.56 816 VAL B CA 1
ATOM 14625 C C . VAL B 1 816 ? 34.312 -50.469 -30.328 1 90.56 816 VAL B C 1
ATOM 14627 O O . VAL B 1 816 ? 34.562 -49.594 -31.141 1 90.56 816 VAL B O 1
ATOM 14630 N N . TYR B 1 817 ? 33.594 -50.312 -29.297 1 90.94 817 TYR B N 1
ATOM 14631 C CA . TYR B 1 817 ? 32.969 -49.031 -29.031 1 90.94 817 TYR B CA 1
ATOM 14632 C C . TYR B 1 817 ? 33.781 -48.219 -28.047 1 90.94 817 TYR B C 1
ATOM 14634 O O . TYR B 1 817 ? 33.312 -47.219 -27.516 1 90.94 817 TYR B O 1
ATOM 14642 N N . GLY B 1 818 ? 34.969 -48.688 -27.75 1 88.62 818 GLY B N 1
ATOM 14643 C CA . GLY B 1 818 ? 35.812 -48 -26.812 1 88.62 818 GLY B CA 1
ATOM 14644 C C . GLY B 1 818 ? 35.375 -48.125 -25.359 1 88.62 818 GLY B C 1
ATOM 14645 O O . GLY B 1 818 ? 35.656 -47.281 -24.531 1 88.62 818 GLY B O 1
ATOM 14646 N N . ALA B 1 819 ? 34.562 -49.156 -25 1 92.62 819 ALA B N 1
ATOM 14647 C CA . ALA B 1 819 ? 34 -49.375 -23.656 1 92.62 819 ALA B CA 1
ATOM 14648 C C . ALA B 1 819 ? 34.594 -50.625 -23.016 1 92.62 819 ALA B C 1
ATOM 14650 O O . ALA B 1 819 ? 35.375 -51.344 -23.641 1 92.62 819 ALA B O 1
ATOM 14651 N N . LYS B 1 820 ? 34.375 -50.75 -21.766 1 92.31 820 LYS B N 1
ATOM 14652 C CA . LYS B 1 820 ? 34.812 -51.906 -20.953 1 92.31 820 LYS B CA 1
ATOM 14653 C C . LYS B 1 820 ? 33.625 -52.5 -20.203 1 92.31 820 LYS B C 1
ATOM 14655 O O . LYS B 1 820 ? 32.594 -51.875 -20.031 1 92.31 820 LYS B O 1
ATOM 14660 N N . PRO B 1 821 ? 33.844 -53.812 -19.812 1 94.25 821 PRO B N 1
ATOM 14661 C CA . PRO B 1 821 ? 32.781 -54.344 -18.938 1 94.25 821 PRO B CA 1
ATOM 14662 C C . PRO B 1 821 ? 32.531 -53.438 -17.734 1 94.25 821 PRO B C 1
ATOM 14664 O O . PRO B 1 821 ? 33.469 -52.906 -17.125 1 94.25 821 PRO B O 1
ATOM 14667 N N . GLY B 1 822 ? 31.219 -53.188 -17.5 1 94.56 822 GLY B N 1
ATOM 14668 C CA . GLY B 1 822 ? 30.844 -52.281 -16.406 1 94.56 822 GLY B CA 1
ATOM 14669 C C . GLY B 1 822 ? 30.438 -50.906 -16.891 1 94.56 822 GLY B C 1
ATOM 14670 O O . GLY B 1 822 ? 29.828 -50.125 -16.156 1 94.56 822 GLY B O 1
ATOM 14671 N N . ASP B 1 823 ? 30.781 -50.594 -18.156 1 94.06 823 ASP B N 1
ATOM 14672 C CA . ASP B 1 823 ? 30.344 -49.312 -18.766 1 94.06 823 ASP B CA 1
ATOM 14673 C C . ASP B 1 823 ? 28.922 -49.438 -19.312 1 94.06 823 ASP B C 1
ATOM 14675 O O . ASP B 1 823 ? 28.453 -50.562 -19.594 1 94.06 823 ASP B O 1
ATOM 14679 N N . PRO B 1 824 ? 28.25 -48.344 -19.375 1 95.44 824 PRO B N 1
ATOM 14680 C CA . PRO B 1 824 ? 26.906 -48.406 -19.953 1 95.44 824 PRO B CA 1
ATOM 14681 C C . PRO B 1 824 ? 26.938 -48.781 -21.438 1 95.44 824 PRO B C 1
ATOM 14683 O O . PRO B 1 824 ? 27.844 -48.344 -22.172 1 95.44 824 PRO B O 1
ATOM 14686 N N . LYS B 1 825 ? 25.984 -49.531 -21.828 1 95 825 LYS B N 1
ATOM 14687 C CA . LYS B 1 825 ? 25.797 -50 -23.203 1 95 825 LYS B CA 1
ATOM 14688 C C . LYS B 1 825 ? 24.641 -49.281 -23.875 1 95 825 LYS B C 1
ATOM 14690 O O . LYS B 1 825 ? 23.578 -49.094 -23.281 1 95 825 LYS B O 1
ATOM 14695 N N . PHE B 1 826 ? 24.891 -48.781 -25.125 1 94.06 826 PHE B N 1
ATOM 14696 C CA . PHE B 1 826 ? 23.859 -48.094 -25.906 1 94.06 826 PHE B CA 1
ATOM 14697 C C . PHE B 1 826 ? 23.625 -48.812 -27.234 1 94.06 826 PHE B C 1
ATOM 14699 O O . PHE B 1 826 ? 24.547 -49.406 -27.797 1 94.06 826 PHE B O 1
ATOM 14706 N N . LYS B 1 827 ? 22.438 -48.688 -27.688 1 91.94 827 LYS B N 1
ATOM 14707 C CA . LYS B 1 827 ? 22.125 -49.312 -28.969 1 91.94 827 LYS B CA 1
ATOM 14708 C C . LYS B 1 827 ? 22.75 -48.531 -30.141 1 91.94 827 LYS B C 1
ATOM 14710 O O . LYS B 1 827 ? 22.625 -47.312 -30.203 1 91.94 827 LYS B O 1
ATOM 14715 N N . ASP B 1 828 ? 23.469 -49.188 -30.922 1 89.94 828 ASP B N 1
ATOM 14716 C CA . ASP B 1 828 ? 24.031 -48.625 -32.156 1 89.94 828 ASP B CA 1
ATOM 14717 C C . ASP B 1 828 ? 23.031 -48.656 -33.281 1 89.94 828 ASP B C 1
ATOM 14719 O O . ASP B 1 828 ? 22.688 -49.719 -33.812 1 89.94 828 ASP B O 1
ATOM 14723 N N . ILE B 1 829 ? 22.531 -47.5 -33.5 1 82.62 829 ILE B N 1
ATOM 14724 C CA . ILE B 1 829 ? 21.531 -47.406 -34.562 1 82.62 829 ILE B CA 1
ATOM 14725 C C . ILE B 1 829 ? 22.078 -46.531 -35.719 1 82.62 829 ILE B C 1
ATOM 14727 O O . ILE B 1 829 ? 22.984 -45.75 -35.5 1 82.62 829 ILE B O 1
ATOM 14731 N N . ASN B 1 830 ? 21.938 -46.938 -37.062 1 72.88 830 ASN B N 1
ATOM 14732 C CA . ASN B 1 830 ? 22.469 -46.219 -38.219 1 72.88 830 ASN B CA 1
ATOM 14733 C C . ASN B 1 830 ? 21.531 -45.094 -38.688 1 72.88 830 ASN B C 1
ATOM 14735 O O . ASN B 1 830 ? 21.219 -45 -39.875 1 72.88 830 ASN B O 1
ATOM 14739 N N . GLY B 1 831 ? 21.047 -44.219 -37.719 1 66.69 831 GLY B N 1
ATOM 14740 C CA . GLY B 1 831 ? 20.281 -43.031 -38.031 1 66.69 831 GLY B CA 1
ATOM 14741 C C . GLY B 1 831 ? 18.859 -43.312 -38.469 1 66.69 831 GLY B C 1
ATOM 14742 O O . GLY B 1 831 ? 18.281 -44.344 -38.062 1 66.69 831 GLY B O 1
ATOM 14743 N N . TYR B 1 832 ? 18.188 -42.312 -39.094 1 64.75 832 TYR B N 1
ATOM 14744 C CA . TYR B 1 832 ? 16.812 -42.406 -39.562 1 64.75 832 TYR B CA 1
ATOM 14745 C C . TYR B 1 832 ? 16.734 -42.438 -41.062 1 64.75 832 TYR B C 1
ATOM 14747 O O . TYR B 1 832 ? 17.547 -41.812 -41.75 1 64.75 832 TYR B O 1
ATOM 14755 N N . ASP B 1 833 ? 15.992 -43.375 -41.562 1 58.59 833 ASP B N 1
ATOM 14756 C CA . ASP B 1 833 ? 15.766 -43.312 -43 1 58.59 833 ASP B CA 1
ATOM 14757 C C . ASP B 1 833 ? 14.938 -42.094 -43.375 1 58.59 833 ASP B C 1
ATOM 14759 O O . ASP B 1 833 ? 14.617 -41.281 -42.5 1 58.59 833 ASP B O 1
ATOM 14763 N N . LYS B 1 834 ? 14.805 -41.781 -44.719 1 59.25 834 LYS B N 1
ATOM 14764 C CA . LYS B 1 834 ? 14.109 -40.625 -45.25 1 59.25 834 LYS B CA 1
ATOM 14765 C C . LYS B 1 834 ? 12.719 -40.5 -44.625 1 59.25 834 LYS B C 1
ATOM 14767 O O . LYS B 1 834 ? 12.172 -39.406 -44.562 1 59.25 834 LYS B O 1
ATOM 14772 N N . ASP B 1 835 ? 12.211 -41.594 -44.156 1 55.31 835 ASP B N 1
ATOM 14773 C CA . ASP B 1 835 ? 10.859 -41.594 -43.625 1 55.31 835 ASP B CA 1
ATOM 14774 C C . ASP B 1 835 ? 10.867 -41.406 -42.125 1 55.31 835 ASP B C 1
ATOM 14776 O O . ASP B 1 835 ? 9.82 -41.469 -41.469 1 55.31 835 ASP B O 1
ATOM 14780 N N . GLY B 1 836 ? 11.961 -41.156 -41.406 1 59.66 836 GLY B N 1
ATOM 14781 C CA . GLY B 1 836 ? 12.078 -40.906 -40 1 59.66 836 GLY B CA 1
ATOM 14782 C C . GLY B 1 836 ? 12.211 -42.156 -39.156 1 59.66 836 GLY B C 1
ATOM 14783 O O . GLY B 1 836 ? 12.07 -42.125 -37.938 1 59.66 836 GLY B O 1
ATOM 14784 N N . ASN B 1 837 ? 12.312 -43.344 -39.969 1 62.84 837 ASN B N 1
ATOM 14785 C CA . ASN B 1 837 ? 12.438 -44.594 -39.25 1 62.84 837 ASN B CA 1
ATOM 14786 C C . ASN B 1 837 ? 13.898 -44.906 -38.938 1 62.84 837 ASN B C 1
ATOM 14788 O O . ASN B 1 837 ? 14.797 -44.5 -39.688 1 62.84 837 ASN B O 1
ATOM 14792 N N . VAL B 1 838 ? 14.148 -45.656 -37.938 1 67.69 838 VAL B N 1
ATOM 14793 C CA . VAL B 1 838 ? 15.484 -46.094 -37.5 1 67.69 838 VAL B CA 1
ATOM 14794 C C . VAL B 1 838 ? 16.047 -47.094 -38.5 1 67.69 838 VAL B C 1
ATOM 14796 O O . VAL B 1 838 ? 15.375 -48.094 -38.844 1 67.69 838 VAL B O 1
ATOM 14799 N N . VAL B 1 839 ? 17.062 -46.656 -39.406 1 68 839 VAL B N 1
ATOM 14800 C CA . VAL B 1 839 ? 17.734 -47.594 -40.312 1 68 839 VAL B CA 1
ATOM 14801 C C . VAL B 1 839 ? 18.422 -48.688 -39.5 1 68 839 VAL B C 1
ATOM 14803 O O . VAL B 1 839 ? 19.203 -48.406 -38.594 1 68 839 VAL B O 1
ATOM 14806 N N . ALA B 1 840 ? 17.859 -49.938 -39.688 1 63.78 840 ALA B N 1
ATOM 14807 C CA . ALA B 1 840 ? 18.406 -51.094 -39 1 63.78 840 ALA B CA 1
ATOM 14808 C C . ALA B 1 840 ? 19.859 -51.344 -39.375 1 63.78 840 ALA B C 1
ATOM 14810 O O . ALA B 1 840 ? 20.266 -51.031 -40.5 1 63.78 840 ALA B O 1
ATOM 14811 N N . GLY B 1 841 ? 20.797 -51.562 -38.562 1 68.62 841 GLY B N 1
ATOM 14812 C CA . GLY B 1 841 ? 22.188 -51.938 -38.781 1 68.62 841 GLY B CA 1
ATOM 14813 C C . GLY B 1 841 ? 23.141 -51.281 -37.812 1 68.62 841 GLY B C 1
ATOM 14814 O O . GLY B 1 841 ? 22.75 -50.375 -37.062 1 68.62 841 GLY B O 1
ATOM 14815 N N . ARG B 1 842 ? 24.297 -51.844 -37.5 1 78.94 842 ARG B N 1
ATOM 14816 C CA . ARG B 1 842 ? 25.359 -51.375 -36.625 1 78.94 842 ARG B CA 1
ATOM 14817 C C . ARG B 1 842 ? 26.547 -50.875 -37.438 1 78.94 842 ARG B C 1
ATOM 14819 O O . ARG B 1 842 ? 27.016 -51.562 -38.344 1 78.94 842 ARG B O 1
ATOM 14826 N N . ASP B 1 843 ? 26.781 -49.594 -37.344 1 78.88 843 ASP B N 1
ATOM 14827 C CA . ASP B 1 843 ? 27.984 -49.125 -38.062 1 78.88 843 ASP B CA 1
ATOM 14828 C C . ASP B 1 843 ? 29.203 -49.156 -37.156 1 78.88 843 ASP B C 1
ATOM 14830 O O . ASP B 1 843 ? 30.297 -48.781 -37.562 1 78.88 843 ASP B O 1
ATOM 14834 N N . GLY B 1 844 ? 29 -49.625 -36 1 80.12 844 GLY B N 1
ATOM 14835 C CA . GLY B 1 844 ? 30.109 -49.812 -35.062 1 80.12 844 GLY B CA 1
ATOM 14836 C C . GLY B 1 844 ? 30.531 -48.531 -34.375 1 80.12 844 GLY B C 1
ATOM 14837 O O . GLY B 1 844 ? 31.562 -48.469 -33.719 1 80.12 844 GLY B O 1
ATOM 14838 N N . LYS B 1 845 ? 29.719 -47.438 -34.625 1 84.69 845 LYS B N 1
ATOM 14839 C CA . LYS B 1 845 ? 30.031 -46.156 -33.969 1 84.69 845 LYS B CA 1
ATOM 14840 C C . LYS B 1 845 ? 28.812 -45.625 -33.219 1 84.69 845 LYS B C 1
ATOM 14842 O O . LYS B 1 845 ? 27.672 -45.781 -33.656 1 84.69 845 LYS B O 1
ATOM 14847 N N . LEU B 1 846 ? 29.078 -45.094 -32.031 1 88 846 LEU B N 1
ATOM 14848 C CA . LEU B 1 846 ? 28.047 -44.375 -31.266 1 88 846 LEU B CA 1
ATOM 14849 C C . LEU B 1 846 ? 28.234 -42.875 -31.406 1 88 846 LEU B C 1
ATOM 14851 O O . LEU B 1 846 ? 29.047 -42.281 -30.703 1 88 846 LEU B O 1
ATOM 14855 N N . ASP B 1 847 ? 27.469 -42.188 -32.281 1 82.5 847 ASP B N 1
ATOM 14856 C CA . ASP B 1 847 ? 27.578 -40.75 -32.562 1 82.5 847 ASP B CA 1
ATOM 14857 C C . ASP B 1 847 ? 26.203 -40.125 -32.625 1 82.5 847 ASP B C 1
ATOM 14859 O O . ASP B 1 847 ? 25.219 -40.656 -32.094 1 82.5 847 ASP B O 1
ATOM 14863 N N . GLU B 1 848 ? 26.109 -38.938 -33.156 1 79.81 848 GLU B N 1
ATOM 14864 C CA . GLU B 1 848 ? 24.891 -38.156 -33.188 1 79.81 848 GLU B CA 1
ATOM 14865 C C . GLU B 1 848 ? 23.797 -38.844 -34 1 79.81 848 GLU B C 1
ATOM 14867 O O . GLU B 1 848 ? 22.609 -38.625 -33.75 1 79.81 848 GLU B O 1
ATOM 14872 N N . ALA B 1 849 ? 24.25 -39.656 -34.875 1 79.62 849 ALA B N 1
ATOM 14873 C CA . ALA B 1 849 ? 23.312 -40.344 -35.75 1 79.62 849 ALA B CA 1
ATOM 14874 C C . ALA B 1 849 ? 22.547 -41.438 -34.969 1 79.62 849 ALA B C 1
ATOM 14876 O O . ALA B 1 849 ? 21.5 -41.906 -35.438 1 79.62 849 ALA B O 1
ATOM 14877 N N . ASP B 1 850 ? 23.047 -41.812 -33.781 1 87.12 850 ASP B N 1
ATOM 14878 C CA . ASP B 1 850 ? 22.422 -42.844 -33 1 87.12 850 ASP B CA 1
ATOM 14879 C C . ASP B 1 850 ? 21.312 -42.281 -32.094 1 87.12 850 ASP B C 1
ATOM 14881 O O . ASP B 1 850 ? 20.578 -43 -31.469 1 87.12 850 ASP B O 1
ATOM 14885 N N . LYS B 1 851 ? 21.141 -40.938 -32.062 1 86.81 851 LYS B N 1
ATOM 14886 C CA . LYS B 1 851 ? 20.125 -40.312 -31.234 1 86.81 851 LYS B CA 1
ATOM 14887 C C . LYS B 1 851 ? 18.734 -40.5 -31.844 1 86.81 851 LYS B C 1
ATOM 14889 O O . LYS B 1 851 ? 18.562 -40.344 -33.062 1 86.81 851 LYS B O 1
ATOM 14894 N N . VAL B 1 852 ? 17.797 -40.844 -31 1 86.25 852 VAL B N 1
ATOM 14895 C CA . VAL B 1 852 ? 16.422 -41.031 -31.453 1 86.25 852 VAL B CA 1
ATOM 14896 C C . VAL B 1 852 ? 15.477 -40.219 -30.578 1 86.25 852 VAL B C 1
ATOM 14898 O O . VAL B 1 852 ? 15.867 -39.719 -29.516 1 86.25 852 VAL B O 1
ATOM 14901 N N . TYR B 1 853 ? 14.242 -40 -31.156 1 88.94 853 TYR B N 1
ATOM 14902 C CA . TYR B 1 853 ? 13.195 -39.344 -30.375 1 88.94 853 TYR B CA 1
ATOM 14903 C C . TYR B 1 853 ? 12.797 -40.188 -29.188 1 88.94 853 TYR B C 1
ATOM 14905 O O . TYR B 1 853 ? 12.375 -41.344 -29.344 1 88.94 853 TYR B O 1
ATOM 14913 N N . LEU B 1 854 ? 12.938 -39.719 -27.969 1 91.06 854 LEU B N 1
ATOM 14914 C CA . LEU B 1 854 ? 12.711 -40.5 -26.75 1 91.06 854 LEU B CA 1
ATOM 14915 C C . LEU B 1 854 ? 11.375 -40.125 -26.109 1 91.06 854 LEU B C 1
ATOM 14917 O O . LEU B 1 854 ? 10.898 -40.844 -25.219 1 91.06 854 LEU B O 1
ATOM 14921 N N . GLY B 1 855 ? 10.797 -39.062 -26.562 1 90.81 855 GLY B N 1
ATOM 14922 C CA . GLY B 1 855 ? 9.508 -38.688 -26.016 1 90.81 855 GLY B CA 1
ATOM 14923 C C . GLY B 1 855 ? 9.359 -37.188 -25.859 1 90.81 855 GLY B C 1
ATOM 14924 O O . GLY B 1 855 ? 10.211 -36.406 -26.297 1 90.81 855 GLY B O 1
ATOM 14925 N N . ASN B 1 856 ? 8.203 -36.781 -25.188 1 91.94 856 ASN B N 1
ATOM 14926 C CA . ASN B 1 856 ? 7.82 -35.375 -25 1 91.94 856 ASN B CA 1
ATOM 14927 C C . ASN B 1 856 ? 7.801 -34.969 -23.531 1 91.94 856 ASN B C 1
ATOM 14929 O O . ASN B 1 856 ? 7.32 -35.719 -22.688 1 91.94 856 ASN B O 1
ATOM 14933 N N . GLY B 1 857 ? 8.375 -33.781 -23.266 1 90.88 857 GLY B N 1
ATOM 14934 C CA . GLY B 1 857 ? 8.398 -33.312 -21.891 1 90.88 857 GLY B CA 1
ATOM 14935 C C . GLY B 1 857 ? 7.039 -32.844 -21.406 1 90.88 857 GLY B C 1
ATOM 14936 O O . GLY B 1 857 ? 6.809 -32.719 -20.203 1 90.88 857 GLY B O 1
ATOM 14937 N N . SER B 1 858 ? 6.102 -32.5 -22.281 1 91.62 858 SER B N 1
ATOM 14938 C CA . SER B 1 858 ? 4.738 -32.125 -21.922 1 91.62 858 SER B CA 1
ATOM 14939 C C . SER B 1 858 ? 3.814 -33.344 -21.922 1 91.62 858 SER B C 1
ATOM 14941 O O . SER B 1 858 ? 3.938 -34.25 -22.766 1 91.62 858 SER B O 1
ATOM 14943 N N . PRO B 1 859 ? 2.914 -33.344 -20.922 1 94.62 859 PRO B N 1
ATOM 14944 C CA . PRO B 1 859 ? 2.018 -34.5 -20.891 1 94.62 859 PRO B CA 1
ATOM 14945 C C . PRO B 1 859 ? 1.071 -34.531 -22.094 1 94.62 859 PRO B C 1
ATOM 14947 O O . PRO B 1 859 ? 0.575 -33.5 -22.531 1 94.62 859 PRO B O 1
ATOM 14950 N N . LYS B 1 860 ? 0.805 -35.75 -22.5 1 95.38 860 LYS B N 1
ATOM 14951 C CA . LYS B 1 860 ? -0.132 -35.938 -23.609 1 95.38 860 LYS B CA 1
ATOM 14952 C C . LYS B 1 860 ? -1.552 -36.156 -23.094 1 95.38 860 LYS B C 1
ATOM 14954 O O . LYS B 1 860 ? -2.516 -35.688 -23.703 1 95.38 860 LYS B O 1
ATOM 14959 N N . TYR B 1 861 ? -1.645 -36.906 -21.984 1 97 861 TYR B N 1
ATOM 14960 C CA . TYR B 1 861 ? -2.945 -37.219 -21.391 1 97 861 TYR B CA 1
ATOM 14961 C C . TYR B 1 861 ? -3.076 -36.625 -20 1 97 861 TYR B C 1
ATOM 14963 O O . TYR B 1 861 ? -2.176 -36.75 -19.172 1 97 861 TYR B O 1
ATOM 14971 N N . LEU B 1 862 ? -4.09 -35.938 -19.844 1 97.44 862 LEU B N 1
ATOM 14972 C CA . LEU B 1 862 ? -4.492 -35.469 -18.516 1 97.44 862 LEU B CA 1
ATOM 14973 C C . LEU B 1 862 ? -5.852 -36.031 -18.141 1 97.44 862 LEU B C 1
ATOM 14975 O O . LEU B 1 862 ? -6.727 -36.219 -18.984 1 97.44 862 LEU B O 1
ATOM 14979 N N . GLY B 1 863 ? -5.996 -36.344 -16.859 1 97.12 863 GLY B N 1
ATOM 14980 C CA . GLY B 1 863 ? -7.285 -36.875 -16.406 1 97.12 863 GLY B CA 1
ATOM 14981 C C . GLY B 1 863 ? -7.547 -36.625 -14.945 1 97.12 863 GLY B C 1
ATOM 14982 O O . GLY B 1 863 ? -6.625 -36.281 -14.188 1 97.12 863 GLY B O 1
ATOM 14983 N N . GLY B 1 864 ? -8.781 -36.719 -14.672 1 96.5 864 GLY B N 1
ATOM 14984 C CA . GLY B 1 864 ? -9.188 -36.562 -13.289 1 96.5 864 GLY B CA 1
ATOM 14985 C C . GLY B 1 864 ? -10.453 -37.344 -12.953 1 96.5 864 GLY B C 1
ATOM 14986 O O . GLY B 1 864 ? -11.305 -37.562 -13.82 1 96.5 864 GLY B O 1
ATOM 14987 N N . PHE B 1 865 ? -10.539 -37.812 -11.758 1 97.25 865 PHE B N 1
ATOM 14988 C CA . PHE B 1 865 ? -11.719 -38.469 -11.195 1 97.25 865 PHE B CA 1
ATOM 14989 C C . PHE B 1 865 ? -12.047 -37.875 -9.828 1 97.25 865 PHE B C 1
ATOM 14991 O O . PHE B 1 865 ? -11.258 -38 -8.891 1 97.25 865 PHE B O 1
ATOM 14998 N N . SER B 1 866 ? -13.094 -37.219 -9.766 1 95 866 SER B N 1
ATOM 14999 C CA . SER B 1 866 ? -13.547 -36.688 -8.492 1 95 866 SER B CA 1
ATOM 15000 C C . SER B 1 866 ? -14.859 -37.344 -8.055 1 95 866 SER B C 1
ATOM 15002 O O . SER B 1 866 ? -15.656 -37.75 -8.891 1 95 866 SER B O 1
ATOM 15004 N N . SER B 1 867 ? -15.055 -37.406 -6.781 1 94.31 867 SER B N 1
ATOM 15005 C CA . SER B 1 867 ? -16.25 -38.031 -6.227 1 94.31 867 SER B CA 1
ATOM 15006 C C . SER B 1 867 ? -16.656 -37.375 -4.91 1 94.31 867 SER B C 1
ATOM 15008 O O . SER B 1 867 ? -15.805 -37.031 -4.102 1 94.31 867 SER B O 1
ATOM 15010 N N . SER B 1 868 ? -17.906 -37.188 -4.766 1 92.88 868 SER B N 1
ATOM 15011 C CA . SER B 1 868 ? -18.5 -36.719 -3.51 1 92.88 868 SER B CA 1
ATOM 15012 C C . SER B 1 868 ? -19.656 -37.625 -3.084 1 92.88 868 SER B C 1
ATOM 15014 O O . SER B 1 868 ? -20.609 -37.812 -3.848 1 92.88 868 SER B O 1
ATOM 15016 N N . LEU B 1 869 ? -19.547 -38.188 -1.946 1 94.94 869 LEU B N 1
ATOM 15017 C CA . LEU B 1 869 ? -20.578 -39 -1.339 1 94.94 869 LEU B CA 1
ATOM 15018 C C . LEU B 1 869 ? -21.109 -38.375 -0.065 1 94.94 869 LEU B C 1
ATOM 15020 O O . LEU B 1 869 ? -20.359 -38.125 0.877 1 94.94 869 LEU B O 1
ATOM 15024 N N . ARG B 1 870 ? -22.312 -38.062 -0.09 1 92.81 870 ARG B N 1
ATOM 15025 C CA . ARG B 1 870 ? -22.953 -37.438 1.066 1 92.81 870 ARG B CA 1
ATOM 15026 C C . ARG B 1 870 ? -24.031 -38.344 1.66 1 92.81 870 ARG B C 1
ATOM 15028 O O . ARG B 1 870 ? -24.875 -38.875 0.938 1 92.81 870 ARG B O 1
ATOM 15035 N N . TYR B 1 871 ? -23.953 -38.594 2.92 1 93.12 871 TYR B N 1
ATOM 15036 C CA . TYR B 1 871 ? -24.922 -39.406 3.641 1 93.12 871 TYR B CA 1
ATOM 15037 C C . TYR B 1 871 ? -25.25 -38.812 5 1 93.12 871 TYR B C 1
ATOM 15039 O O . TYR B 1 871 ? -24.406 -38.812 5.902 1 93.12 871 TYR B O 1
ATOM 15047 N N . LYS B 1 872 ? -26.422 -38.375 5.324 1 87.81 872 LYS B N 1
ATOM 15048 C CA . LYS B 1 872 ? -26.953 -37.844 6.582 1 87.81 872 LYS B CA 1
ATOM 15049 C C . LYS B 1 872 ? -25.953 -36.875 7.227 1 87.81 872 LYS B C 1
ATOM 15051 O O . LYS B 1 872 ? -25.609 -37.031 8.398 1 87.81 872 LYS B O 1
ATOM 15056 N N . GLY B 1 873 ? -25.344 -35.969 6.59 1 87.75 873 GLY B N 1
ATOM 15057 C CA . GLY B 1 873 ? -24.469 -34.938 7.102 1 87.75 873 GLY B CA 1
ATOM 15058 C C . GLY B 1 873 ? -23 -35.25 6.938 1 87.75 873 GLY B C 1
ATOM 15059 O O . GLY B 1 873 ? -22.141 -34.375 7.098 1 87.75 873 GLY B O 1
ATOM 15060 N N . ILE B 1 874 ? -22.719 -36.531 6.742 1 95.25 874 ILE B N 1
ATOM 15061 C CA . ILE B 1 874 ? -21.344 -36.938 6.488 1 95.25 874 ILE B CA 1
ATOM 15062 C C . ILE B 1 874 ? -21.047 -36.844 4.992 1 95.25 874 ILE B C 1
ATOM 15064 O O . ILE B 1 874 ? -21.875 -37.25 4.168 1 95.25 874 ILE B O 1
ATOM 15068 N N . GLU B 1 875 ? -20 -36.281 4.699 1 94.56 875 GLU B N 1
ATOM 15069 C CA . GLU B 1 875 ? -19.609 -36.156 3.295 1 94.56 875 GLU B CA 1
ATOM 15070 C C . GLU B 1 875 ? -18.172 -36.656 3.088 1 94.56 875 GLU B C 1
ATOM 15072 O O . GLU B 1 875 ? -17.266 -36.25 3.818 1 94.56 875 GLU B O 1
ATOM 15077 N N . LEU B 1 876 ? -18 -37.594 2.186 1 95.75 876 LEU B N 1
ATOM 15078 C CA . LEU B 1 876 ? -16.688 -38.062 1.738 1 95.75 876 LEU B CA 1
ATOM 15079 C C . LEU B 1 876 ? -16.406 -37.594 0.312 1 95.75 876 LEU B C 1
ATOM 15081 O O . LEU B 1 876 ? -17.172 -37.906 -0.606 1 95.75 876 LEU B O 1
ATOM 15085 N N . SER B 1 877 ? -15.391 -36.875 0.16 1 94.75 877 SER B N 1
ATOM 15086 C CA . SER B 1 877 ? -15 -36.375 -1.161 1 94.75 877 SER B CA 1
ATOM 15087 C C . SER B 1 877 ? -13.547 -36.719 -1.472 1 94.75 877 SER B C 1
ATOM 15089 O O . SER B 1 877 ? -12.688 -36.656 -0.591 1 94.75 877 SER B O 1
ATOM 15091 N N . PHE B 1 878 ? -13.258 -37.094 -2.678 1 94.44 878 PHE B N 1
ATOM 15092 C CA . PHE B 1 878 ? -11.875 -37.312 -3.074 1 94.44 878 PHE B CA 1
ATOM 15093 C C . PHE B 1 878 ? -11.648 -36.906 -4.523 1 94.44 878 PHE B C 1
ATOM 15095 O O . PHE B 1 878 ? -12.609 -36.719 -5.277 1 94.44 878 PHE B O 1
ATOM 15102 N N . MET B 1 879 ? -10.445 -36.688 -4.934 1 94.81 879 MET B N 1
ATOM 15103 C CA . MET B 1 879 ? -10.023 -36.312 -6.277 1 94.81 879 MET B CA 1
ATOM 15104 C C . MET B 1 879 ? -8.734 -37 -6.66 1 94.81 879 MET B C 1
ATOM 15106 O O . MET B 1 879 ? -7.727 -36.906 -5.953 1 94.81 879 MET B O 1
ATOM 15110 N N . ILE B 1 880 ? -8.766 -37.719 -7.738 1 96.88 880 ILE B N 1
ATOM 15111 C CA . ILE B 1 880 ? -7.605 -38.406 -8.305 1 96.88 880 ILE B CA 1
ATOM 15112 C C . ILE B 1 880 ? -7.188 -37.719 -9.602 1 96.88 880 ILE B C 1
ATOM 15114 O O . ILE B 1 880 ? -8.023 -37.438 -10.461 1 96.88 880 ILE B O 1
ATOM 15118 N N . GLU B 1 881 ? -5.945 -37.469 -9.703 1 96.5 881 GLU B N 1
ATOM 15119 C CA . GLU B 1 881 ? -5.379 -36.844 -10.898 1 96.5 881 GLU B CA 1
ATOM 15120 C C . GLU B 1 881 ? -4.465 -37.812 -11.648 1 96.5 881 GLU B C 1
ATOM 15122 O O . GLU B 1 881 ? -3.715 -38.562 -11.031 1 96.5 881 GLU B O 1
ATOM 15127 N N . ALA B 1 882 ? -4.539 -37.719 -12.945 1 97.62 882 ALA B N 1
ATOM 15128 C CA . ALA B 1 882 ? -3.654 -38.531 -13.797 1 97.62 882 ALA B CA 1
ATOM 15129 C C . ALA B 1 882 ? -2.916 -37.656 -14.797 1 97.62 882 ALA B C 1
ATOM 15131 O O . ALA B 1 882 ? -3.531 -36.812 -15.477 1 97.62 882 ALA B O 1
ATOM 15132 N N . VAL B 1 883 ? -1.661 -37.688 -14.812 1 97 883 VAL B N 1
ATOM 15133 C CA . VAL B 1 883 ? -0.776 -37.094 -15.797 1 97 883 VAL B CA 1
ATOM 15134 C C . VAL B 1 883 ? 0.058 -38.156 -16.484 1 97 883 VAL B C 1
ATOM 15136 O O . VAL B 1 883 ? 0.946 -38.75 -15.875 1 97 883 VAL B O 1
ATOM 15139 N N . LEU B 1 884 ? -0.236 -38.406 -17.781 1 97.12 884 LEU B N 1
ATOM 15140 C CA . LEU B 1 884 ? 0.339 -39.562 -18.422 1 97.12 884 LEU B CA 1
ATOM 15141 C C . LEU B 1 884 ? 1.108 -39.188 -19.688 1 97.12 884 LEU B C 1
ATOM 15143 O O . LEU B 1 884 ? 0.796 -38.188 -20.312 1 97.12 884 LEU B O 1
ATOM 15147 N N . ASP B 1 885 ? 2.113 -40.062 -20.031 1 96.12 885 ASP B N 1
ATOM 15148 C CA . ASP B 1 885 ? 2.969 -39.938 -21.219 1 96.12 885 ASP B CA 1
ATOM 15149 C C . ASP B 1 885 ? 3.768 -38.625 -21.172 1 96.12 885 ASP B C 1
ATOM 15151 O O . ASP B 1 885 ? 3.727 -37.844 -22.125 1 96.12 885 ASP B O 1
ATOM 15155 N N . LYS B 1 886 ? 4.422 -38.438 -20.172 1 95 886 LYS B N 1
ATOM 15156 C CA . LYS B 1 886 ? 5.32 -37.312 -19.922 1 95 886 LYS B CA 1
ATOM 15157 C C . LYS B 1 886 ? 6.734 -37.812 -19.609 1 95 886 LYS B C 1
ATOM 15159 O O . LYS B 1 886 ? 6.922 -38.719 -18.797 1 95 886 LYS B O 1
ATOM 15164 N N . LYS B 1 887 ? 7.699 -37.188 -20.266 1 94.44 887 LYS B N 1
ATOM 15165 C CA . LYS B 1 887 ? 9.094 -37.562 -20.016 1 94.44 887 LYS B CA 1
ATOM 15166 C C . LYS B 1 887 ? 9.82 -36.469 -19.25 1 94.44 887 LYS B C 1
ATOM 15168 O O . LYS B 1 887 ? 9.492 -35.281 -19.375 1 94.44 887 LYS B O 1
ATOM 15173 N N . VAL B 1 888 ? 10.711 -36.844 -18.422 1 93 888 VAL B N 1
ATOM 15174 C CA . VAL B 1 888 ? 11.555 -35.938 -17.656 1 93 888 VAL B CA 1
ATOM 15175 C C . VAL B 1 888 ? 13 -36.406 -17.703 1 93 888 VAL B C 1
ATOM 15177 O O . VAL B 1 888 ? 13.281 -37.594 -17.625 1 93 888 VAL B O 1
ATOM 15180 N N . ALA B 1 889 ? 13.883 -35.469 -17.969 1 91.5 889 ALA B N 1
ATOM 15181 C CA . ALA B 1 889 ? 15.305 -35.75 -17.812 1 91.5 889 ALA B CA 1
ATOM 15182 C C . ALA B 1 889 ? 15.711 -35.719 -16.344 1 91.5 889 ALA B C 1
ATOM 15184 O O . ALA B 1 889 ? 15.883 -34.656 -15.758 1 91.5 889 ALA B O 1
ATOM 15185 N N . ASN B 1 890 ? 15.875 -36.875 -15.789 1 92.75 890 ASN B N 1
ATOM 15186 C CA . ASN B 1 890 ? 16.219 -37.031 -14.375 1 92.75 890 ASN B CA 1
ATOM 15187 C C . ASN B 1 890 ? 17.719 -36.875 -14.156 1 92.75 890 ASN B C 1
ATOM 15189 O O . ASN B 1 890 ? 18.406 -37.875 -13.852 1 92.75 890 ASN B O 1
ATOM 15193 N N . LEU B 1 891 ? 18.219 -35.719 -14.148 1 90.25 891 LEU B N 1
ATOM 15194 C CA . LEU B 1 891 ? 19.625 -35.438 -13.953 1 90.25 891 LEU B CA 1
ATOM 15195 C C . LEU B 1 891 ? 20.047 -35.75 -12.516 1 90.25 891 LEU B C 1
ATOM 15197 O O . LEU B 1 891 ? 21.203 -36.094 -12.266 1 90.25 891 LEU B O 1
ATOM 15201 N N . ASN B 1 892 ? 19.141 -35.688 -11.711 1 91.62 892 ASN B N 1
ATOM 15202 C CA . ASN B 1 892 ? 19.438 -35.969 -10.312 1 91.62 892 ASN B CA 1
ATOM 15203 C C . ASN B 1 892 ? 19.797 -37.438 -10.117 1 91.62 892 ASN B C 1
ATOM 15205 O O . ASN B 1 892 ? 20.594 -37.781 -9.242 1 91.62 892 ASN B O 1
ATOM 15209 N N . ARG B 1 893 ? 19.25 -38.344 -10.883 1 92.38 893 ARG B N 1
ATOM 15210 C CA . ARG B 1 893 ? 19.625 -39.75 -10.781 1 92.38 893 ARG B CA 1
ATOM 15211 C C . ARG B 1 893 ? 21.109 -39.938 -11.07 1 92.38 893 ARG B C 1
ATOM 15213 O O . ARG B 1 893 ? 21.781 -40.75 -10.406 1 92.38 893 ARG B O 1
ATOM 15220 N N . ILE B 1 894 ? 21.562 -39.219 -11.984 1 90.12 894 ILE B N 1
ATOM 15221 C CA . ILE B 1 894 ? 22.969 -39.312 -12.352 1 90.12 894 ILE B CA 1
ATOM 15222 C C . ILE B 1 894 ? 23.844 -38.812 -11.188 1 90.12 894 ILE B C 1
ATOM 15224 O O . ILE B 1 894 ? 24.781 -39.5 -10.789 1 90.12 894 ILE B O 1
ATOM 15228 N N . THR B 1 895 ? 23.422 -37.719 -10.711 1 89.19 895 THR B N 1
ATOM 15229 C CA . THR B 1 895 ? 24.25 -37.094 -9.688 1 89.19 895 THR B CA 1
ATOM 15230 C C . THR B 1 895 ? 24.125 -37.844 -8.367 1 89.19 895 THR B C 1
ATOM 15232 O O . THR B 1 895 ? 25.062 -37.875 -7.566 1 89.19 895 THR B O 1
ATOM 15235 N N . MET B 1 896 ? 23.047 -38.5 -8.133 1 93.06 896 MET B N 1
ATOM 15236 C CA . MET B 1 896 ? 22.812 -39.188 -6.875 1 93.06 896 MET B CA 1
ATOM 15237 C C . MET B 1 896 ? 23.375 -40.594 -6.918 1 93.06 896 MET B C 1
ATOM 15239 O O . MET B 1 896 ? 23.562 -41.25 -5.879 1 93.06 896 MET B O 1
ATOM 15243 N N . THR B 1 897 ? 23.719 -41.062 -8.031 1 92.69 897 THR B N 1
ATOM 15244 C CA . THR B 1 897 ? 24.312 -42.406 -8.133 1 92.69 897 THR B CA 1
ATOM 15245 C C . THR B 1 897 ? 25.797 -42.312 -8.469 1 92.69 897 THR B C 1
ATOM 15247 O O . THR B 1 897 ? 26.562 -43.25 -8.219 1 92.69 897 THR B O 1
ATOM 15250 N N . GLY B 1 898 ? 26.125 -41.25 -9.078 1 88 898 GLY B N 1
ATOM 15251 C CA . GLY B 1 898 ? 27.5 -41.094 -9.523 1 88 898 GLY B CA 1
ATOM 15252 C C . GLY B 1 898 ? 28.422 -40.531 -8.453 1 88 898 GLY B C 1
ATOM 15253 O O . GLY B 1 898 ? 28.109 -39.5 -7.844 1 88 898 GLY B O 1
ATOM 15254 N N . PRO B 1 899 ? 29.5 -41.312 -8.195 1 83.56 899 PRO B N 1
ATOM 15255 C CA . PRO B 1 899 ? 30.453 -40.781 -7.219 1 83.56 899 PRO B CA 1
ATOM 15256 C C . PRO B 1 899 ? 31.281 -39.625 -7.762 1 83.56 899 PRO B C 1
ATOM 15258 O O . PRO B 1 899 ? 31.75 -39.656 -8.906 1 83.56 899 PRO B O 1
ATOM 15261 N N . GLU B 1 900 ? 30.844 -38.406 -7.488 1 71.62 900 GLU B N 1
ATOM 15262 C CA . GLU B 1 900 ? 31.719 -37.281 -7.867 1 71.62 900 GLU B CA 1
ATOM 15263 C C . GLU B 1 900 ? 33 -37.281 -7.055 1 71.62 900 GLU B C 1
ATOM 15265 O O . GLU B 1 900 ? 33 -36.906 -5.883 1 71.62 900 GLU B O 1
ATOM 15270 N N . PHE B 1 901 ? 34.094 -37.781 -7.738 1 66.56 901 PHE B N 1
ATOM 15271 C CA . PHE B 1 901 ? 35.281 -38.156 -7.008 1 66.56 901 PHE B CA 1
ATOM 15272 C C . PHE B 1 901 ? 35.969 -36.906 -6.441 1 66.56 901 PHE B C 1
ATOM 15274 O O . PHE B 1 901 ? 36.875 -37.031 -5.617 1 66.56 901 PHE B O 1
ATOM 15281 N N . GLU B 1 902 ? 35.469 -35.75 -6.828 1 64.88 902 GLU B N 1
ATOM 15282 C CA . GLU B 1 902 ? 36.094 -34.562 -6.227 1 64.88 902 GLU B CA 1
ATOM 15283 C C . GLU B 1 902 ? 35.469 -34.281 -4.855 1 64.88 902 GLU B C 1
ATOM 15285 O O . GLU B 1 902 ? 36.188 -33.906 -3.926 1 64.88 902 GLU B O 1
ATOM 15290 N N . TRP B 1 903 ? 34.281 -34.688 -4.645 1 74.38 903 TRP B N 1
ATOM 15291 C CA . TRP B 1 903 ? 33.688 -34.188 -3.396 1 74.38 903 TRP B CA 1
ATOM 15292 C C . TRP B 1 903 ? 33.156 -35.344 -2.553 1 74.38 903 TRP B C 1
ATOM 15294 O O . TRP B 1 903 ? 32.938 -35.188 -1.35 1 74.38 903 TRP B O 1
ATOM 15304 N N . TYR B 1 904 ? 33.125 -36.531 -2.973 1 81.12 904 TYR B N 1
ATOM 15305 C CA . TYR B 1 904 ? 32.719 -37.719 -2.217 1 81.12 904 TYR B CA 1
ATOM 15306 C C . TYR B 1 904 ? 31.391 -37.469 -1.487 1 81.12 904 TYR B C 1
ATOM 15308 O O . TYR B 1 904 ? 31.281 -37.719 -0.289 1 81.12 904 TYR B O 1
ATOM 15316 N N . GLY B 1 905 ? 30.5 -36.906 -2.215 1 86.56 905 GLY B N 1
ATOM 15317 C CA . GLY B 1 905 ? 29.188 -36.656 -1.629 1 86.56 905 GLY B CA 1
ATOM 15318 C C . GLY B 1 905 ? 28.391 -37.938 -1.402 1 86.56 905 GLY B C 1
ATOM 15319 O O . GLY B 1 905 ? 28.766 -39 -1.919 1 86.56 905 GLY B O 1
ATOM 15320 N N . ASN B 1 906 ? 27.453 -37.844 -0.455 1 91.06 906 ASN B N 1
ATOM 15321 C CA . ASN B 1 906 ? 26.562 -39 -0.247 1 91.06 906 ASN B CA 1
ATOM 15322 C C . ASN B 1 906 ? 25.812 -39.375 -1.523 1 91.06 906 ASN B C 1
ATOM 15324 O O . ASN B 1 906 ? 25.688 -38.562 -2.434 1 91.06 906 ASN B O 1
ATOM 15328 N N . LEU B 1 907 ? 25.422 -40.594 -1.61 1 95.19 907 LEU B N 1
ATOM 15329 C CA . LEU B 1 907 ? 24.719 -41.094 -2.785 1 95.19 907 LEU B CA 1
ATOM 15330 C C . LEU B 1 907 ? 23.438 -41.812 -2.383 1 95.19 907 LEU B C 1
ATOM 15332 O O . LEU B 1 907 ? 23.266 -42.188 -1.216 1 95.19 907 LEU B O 1
ATOM 15336 N N . SER B 1 908 ? 22.609 -42 -3.383 1 95.94 908 SER B N 1
ATOM 15337 C CA . SER B 1 908 ? 21.438 -42.812 -3.207 1 95.94 908 SER B CA 1
ATOM 15338 C C . SER B 1 908 ? 21.812 -44.281 -3.027 1 95.94 908 SER B C 1
ATOM 15340 O O . SER B 1 908 ? 22.828 -44.75 -3.58 1 95.94 908 SER B O 1
ATOM 15342 N N . ARG B 1 909 ? 21 -45 -2.342 1 96.25 909 ARG B N 1
ATOM 15343 C CA . ARG B 1 909 ? 21.234 -46.438 -2.141 1 96.25 909 ARG B CA 1
ATOM 15344 C C . ARG B 1 909 ? 21.219 -47.188 -3.469 1 96.25 909 ARG B C 1
ATOM 15346 O O . ARG B 1 909 ? 21.734 -48.281 -3.564 1 96.25 909 ARG B O 1
ATOM 15353 N N . GLU B 1 910 ? 20.656 -46.531 -4.449 1 95.81 910 GLU B N 1
ATOM 15354 C CA . GLU B 1 910 ? 20.688 -47.156 -5.773 1 95.81 910 GLU B CA 1
ATOM 15355 C C . GLU B 1 910 ? 22.125 -47.406 -6.238 1 95.81 910 GLU B C 1
ATOM 15357 O O . GLU B 1 910 ? 22.375 -48.344 -6.977 1 95.81 910 GLU B O 1
ATOM 15362 N N . ALA B 1 911 ? 23.031 -46.656 -5.816 1 96 911 ALA B N 1
ATOM 15363 C CA . ALA B 1 911 ? 24.422 -46.781 -6.203 1 96 911 ALA B CA 1
ATOM 15364 C C . ALA B 1 911 ? 25.016 -48.094 -5.672 1 96 911 ALA B C 1
ATOM 15366 O O . ALA B 1 911 ? 26 -48.594 -6.215 1 96 911 ALA B O 1
ATOM 15367 N N . LEU B 1 912 ? 24.469 -48.594 -4.574 1 95.88 912 LEU B N 1
ATOM 15368 C CA . LEU B 1 912 ? 24.938 -49.844 -3.99 1 95.88 912 LEU B CA 1
ATOM 15369 C C . LEU B 1 912 ? 24.719 -51 -4.941 1 95.88 912 LEU B C 1
ATOM 15371 O O . LEU B 1 912 ? 25.328 -52.062 -4.785 1 95.88 912 LEU B O 1
ATOM 15375 N N . ASP B 1 913 ? 23.891 -50.75 -5.914 1 96.19 913 ASP B N 1
ATOM 15376 C CA . ASP B 1 913 ? 23.562 -51.781 -6.895 1 96.19 913 ASP B CA 1
ATOM 15377 C C . ASP B 1 913 ? 24.484 -51.688 -8.117 1 96.19 913 ASP B C 1
ATOM 15379 O O . ASP B 1 913 ? 24.109 -52.094 -9.211 1 96.19 913 ASP B O 1
ATOM 15383 N N . ARG B 1 914 ? 25.609 -51.125 -7.984 1 95.88 914 ARG B N 1
ATOM 15384 C CA . ARG B 1 914 ? 26.547 -50.938 -9.086 1 95.88 914 ARG B CA 1
ATOM 15385 C C . ARG B 1 914 ? 27.016 -52.281 -9.656 1 95.88 914 ARG B C 1
ATOM 15387 O O . ARG B 1 914 ? 27.047 -53.281 -8.945 1 95.88 914 ARG B O 1
ATOM 15394 N N . TRP B 1 915 ? 27.375 -52.219 -10.852 1 96.19 915 TRP B N 1
ATOM 15395 C CA . TRP B 1 915 ? 27.859 -53.375 -11.578 1 96.19 915 TRP B CA 1
ATOM 15396 C C . TRP B 1 915 ? 29.219 -53.844 -11.039 1 96.19 915 TRP B C 1
ATOM 15398 O O . TRP B 1 915 ? 30.094 -53 -10.781 1 96.19 915 TRP B O 1
ATOM 15408 N N . THR B 1 916 ? 29.391 -55.094 -10.773 1 94.5 916 THR B N 1
ATOM 15409 C CA . THR B 1 916 ? 30.641 -55.812 -10.531 1 94.5 916 THR B CA 1
ATOM 15410 C C . THR B 1 916 ? 30.672 -57.125 -11.297 1 94.5 916 THR B C 1
ATOM 15412 O O . THR B 1 916 ? 29.641 -57.625 -11.742 1 94.5 916 THR B O 1
ATOM 15415 N N . PRO B 1 917 ? 31.828 -57.594 -11.523 1 93.94 917 PRO B N 1
ATOM 15416 C CA . PRO B 1 917 ? 31.875 -58.875 -12.234 1 93.94 917 PRO B CA 1
ATOM 15417 C C . PRO B 1 917 ? 31.016 -59.938 -11.586 1 93.94 917 PRO B C 1
ATOM 15419 O O . PRO B 1 917 ? 30.5 -60.844 -12.273 1 93.94 917 PRO B O 1
ATOM 15422 N N . GLU B 1 918 ? 30.766 -59.906 -10.281 1 93.38 918 GLU B N 1
ATOM 15423 C CA . GLU B 1 918 ? 29.953 -60.875 -9.539 1 93.38 918 GLU B CA 1
ATOM 15424 C C . GLU B 1 918 ? 28.484 -60.438 -9.484 1 93.38 918 GLU B C 1
ATOM 15426 O O . GLU B 1 918 ? 27.625 -61.219 -9.094 1 93.38 918 GLU B O 1
ATOM 15431 N N . HIS B 1 919 ? 28.281 -59.25 -9.883 1 95.12 919 HIS B N 1
ATOM 15432 C CA . HIS B 1 919 ? 26.938 -58.688 -9.867 1 95.12 919 HIS B CA 1
ATOM 15433 C C . HIS B 1 919 ? 26.641 -57.938 -11.172 1 95.12 919 HIS B C 1
ATOM 15435 O O . HIS B 1 919 ? 26.609 -56.719 -11.203 1 95.12 919 HIS B O 1
ATOM 15441 N N . GLN B 1 920 ? 26.203 -58.594 -12.203 1 95.06 920 GLN B N 1
ATOM 15442 C CA . GLN B 1 920 ? 26.141 -58 -13.531 1 95.06 920 GLN B CA 1
ATOM 15443 C C . GLN B 1 920 ? 24.703 -57.656 -13.914 1 95.06 920 GLN B C 1
ATOM 15445 O O . GLN B 1 920 ? 24.484 -56.906 -14.867 1 95.06 920 GLN B O 1
ATOM 15450 N N . ASN B 1 921 ? 23.719 -58.25 -13.203 1 94.62 921 ASN B N 1
ATOM 15451 C CA . ASN B 1 921 ? 22.328 -57.938 -13.5 1 94.62 921 ASN B CA 1
ATOM 15452 C C . ASN B 1 921 ? 21.875 -56.656 -12.82 1 94.62 921 ASN B C 1
ATOM 15454 O O . ASN B 1 921 ? 21.141 -56.688 -11.836 1 94.62 921 ASN B O 1
ATOM 15458 N N . THR B 1 922 ? 22.234 -55.5 -13.32 1 96.5 922 THR B N 1
ATOM 15459 C CA . THR B 1 922 ? 21.938 -54.156 -12.805 1 96.5 922 THR B CA 1
ATOM 15460 C C . THR B 1 922 ? 21.953 -53.125 -13.938 1 96.5 922 THR B C 1
ATOM 15462 O O . THR B 1 922 ? 22.469 -53.406 -15.023 1 96.5 922 THR B O 1
ATOM 15465 N N . ASP B 1 923 ? 21.297 -52.094 -13.711 1 96 923 ASP B N 1
ATOM 15466 C CA . ASP B 1 923 ? 21.344 -51.031 -14.695 1 96 923 ASP B CA 1
ATOM 15467 C C . ASP B 1 923 ? 22.219 -49.875 -14.211 1 96 923 ASP B C 1
ATOM 15469 O O . ASP B 1 923 ? 22.219 -48.781 -14.812 1 96 923 ASP B O 1
ATOM 15473 N N . VAL B 1 924 ? 22.891 -50 -13.039 1 96.44 924 VAL B N 1
ATOM 15474 C CA . VAL B 1 924 ? 23.844 -49.031 -12.547 1 96.44 924 VAL B CA 1
ATOM 15475 C C . VAL B 1 924 ? 25.25 -49.406 -12.984 1 96.44 924 VAL B C 1
ATOM 15477 O O . VAL B 1 924 ? 25.734 -50.5 -12.672 1 96.44 924 VAL B O 1
ATOM 15480 N N . PRO B 1 925 ? 25.953 -48.531 -13.664 1 95.31 925 PRO B N 1
ATOM 15481 C CA . PRO B 1 925 ? 27.297 -48.844 -14.125 1 95.31 925 PRO B CA 1
ATOM 15482 C C . PRO B 1 925 ? 28.266 -49.125 -12.977 1 95.31 925 PRO B C 1
ATOM 15484 O O . PRO B 1 925 ? 27.891 -49 -11.805 1 95.31 925 PRO B O 1
ATOM 15487 N N . SER B 1 926 ? 29.531 -49.5 -13.359 1 93.38 926 SER B N 1
ATOM 15488 C CA . SER B 1 926 ? 30.516 -49.875 -12.344 1 93.38 926 SER B CA 1
ATOM 15489 C C . SER B 1 926 ? 30.875 -48.688 -11.477 1 93.38 926 SER B C 1
ATOM 15491 O O . SER B 1 926 ? 31.344 -48.875 -10.344 1 93.38 926 SER B O 1
ATOM 15493 N N . LEU B 1 927 ? 30.703 -47.469 -11.922 1 91.5 927 LEU B N 1
ATOM 15494 C CA . LEU B 1 927 ? 30.953 -46.188 -11.242 1 91.5 927 LEU B CA 1
ATOM 15495 C C . LEU B 1 927 ? 32.438 -46.031 -10.93 1 91.5 927 LEU B C 1
ATOM 15497 O O . LEU B 1 927 ? 32.812 -45.25 -10.07 1 91.5 927 LEU B O 1
ATOM 15501 N N . THR B 1 928 ? 33.281 -46.812 -11.602 1 87.56 928 THR B N 1
ATOM 15502 C CA . THR B 1 928 ? 34.719 -46.75 -11.352 1 87.56 928 THR B CA 1
ATOM 15503 C C . THR B 1 928 ? 35.406 -45.75 -12.266 1 87.56 928 THR B C 1
ATOM 15505 O O . THR B 1 928 ? 36.594 -45.406 -12.078 1 87.56 928 THR B O 1
ATOM 15508 N N . ARG B 1 929 ? 34.656 -45.25 -13.211 1 81.69 929 ARG B N 1
ATOM 15509 C CA . ARG B 1 929 ? 35.156 -44.281 -14.164 1 81.69 929 ARG B CA 1
ATOM 15510 C C . ARG B 1 929 ? 34.188 -43.094 -14.25 1 81.69 929 ARG B C 1
ATOM 15512 O O . ARG B 1 929 ? 33.125 -43.094 -13.664 1 81.69 929 ARG B O 1
ATOM 15519 N N . VAL B 1 930 ? 34.719 -42.094 -14.922 1 80 930 VAL B N 1
ATOM 15520 C CA . VAL B 1 930 ? 33.875 -40.938 -15.141 1 80 930 VAL B CA 1
ATOM 15521 C C . VAL B 1 930 ? 32.594 -41.344 -15.898 1 80 930 VAL B C 1
ATOM 15523 O O . VAL B 1 930 ? 32.656 -42.188 -16.797 1 80 930 VAL B O 1
ATOM 15526 N N . THR B 1 931 ? 31.562 -40.75 -15.516 1 82.44 931 THR B N 1
ATOM 15527 C CA . THR B 1 931 ? 30.281 -41.062 -16.125 1 82.44 931 THR B CA 1
ATOM 15528 C C . THR B 1 931 ? 30.312 -40.781 -17.625 1 82.44 931 THR B C 1
ATOM 15530 O O . THR B 1 931 ? 30.719 -39.688 -18.047 1 82.44 931 THR B O 1
ATOM 15533 N N . ASP B 1 932 ? 29.891 -41.688 -18.375 1 83.5 932 ASP B N 1
ATOM 15534 C CA . ASP B 1 932 ? 29.734 -41.5 -19.812 1 83.5 932 ASP B CA 1
ATOM 15535 C C . ASP B 1 932 ? 28.703 -40.438 -20.125 1 83.5 932 ASP B C 1
ATOM 15537 O O . ASP B 1 932 ? 27.547 -40.531 -19.703 1 83.5 932 ASP B O 1
ATOM 15541 N N . PRO B 1 933 ? 29.078 -39.406 -20.859 1 83.94 933 PRO B N 1
ATOM 15542 C CA . PRO B 1 933 ? 28.141 -38.312 -21.172 1 83.94 933 PRO B CA 1
ATOM 15543 C C . PRO B 1 933 ? 26.891 -38.781 -21.891 1 83.94 933 PRO B C 1
ATOM 15545 O O . PRO B 1 933 ? 25.844 -38.156 -21.781 1 83.94 933 PRO B O 1
ATOM 15548 N N . LYS B 1 934 ? 26.984 -39.906 -22.594 1 88.62 934 LYS B N 1
ATOM 15549 C CA . LYS B 1 934 ? 25.828 -40.406 -23.328 1 88.62 934 LYS B CA 1
ATOM 15550 C C . LYS B 1 934 ? 24.734 -40.875 -22.359 1 88.62 934 LYS B C 1
ATOM 15552 O O . LYS B 1 934 ? 23.562 -40.938 -22.734 1 88.62 934 LYS B O 1
ATOM 15557 N N . LEU B 1 935 ? 25.141 -41.219 -21.188 1 89.94 935 LEU B N 1
ATOM 15558 C CA . LEU B 1 935 ? 24.172 -41.656 -20.188 1 89.94 935 LEU B CA 1
ATOM 15559 C C . LEU B 1 935 ? 23.188 -40.531 -19.859 1 89.94 935 LEU B C 1
ATOM 15561 O O . LEU B 1 935 ? 22.016 -40.812 -19.547 1 89.94 935 LEU B O 1
ATOM 15565 N N . TYR B 1 936 ? 23.625 -39.25 -19.969 1 87.56 936 TYR B N 1
ATOM 15566 C CA . TYR B 1 936 ? 22.797 -38.094 -19.688 1 87.56 936 TYR B CA 1
ATOM 15567 C C . TYR B 1 936 ? 21.688 -37.938 -20.719 1 87.56 936 TYR B C 1
ATOM 15569 O O . TYR B 1 936 ? 20.656 -37.344 -20.422 1 87.56 936 TYR B O 1
ATOM 15577 N N . LEU B 1 937 ? 21.984 -38.406 -21.859 1 88.62 937 LEU B N 1
ATOM 15578 C CA . LEU B 1 937 ? 21.062 -38.281 -22.984 1 88.62 937 LEU B CA 1
ATOM 15579 C C . LEU B 1 937 ? 20.547 -39.625 -23.438 1 88.62 937 LEU B C 1
ATOM 15581 O O . LEU B 1 937 ? 20.578 -39.938 -24.641 1 88.62 937 LEU B O 1
ATOM 15585 N N . SER B 1 938 ? 20.188 -40.438 -22.562 1 92.44 938 SER B N 1
ATOM 15586 C CA . SER B 1 938 ? 19.703 -41.75 -22.891 1 92.44 938 SER B CA 1
ATOM 15587 C C . SER B 1 938 ? 18.422 -42.094 -22.141 1 92.44 938 SER B C 1
ATOM 15589 O O . SER B 1 938 ? 18 -41.344 -21.266 1 92.44 938 SER B O 1
ATOM 15591 N N . THR B 1 939 ? 17.875 -43.219 -22.484 1 94.31 939 THR B N 1
ATOM 15592 C CA . THR B 1 939 ? 16.641 -43.656 -21.844 1 94.31 939 THR B CA 1
ATOM 15593 C C . THR B 1 939 ? 16.891 -44 -20.375 1 94.31 939 THR B C 1
ATOM 15595 O O . THR B 1 939 ? 15.945 -44.156 -19.609 1 94.31 939 THR B O 1
ATOM 15598 N N . TRP B 1 940 ? 18.188 -44.031 -19.953 1 95.06 940 TRP B N 1
ATOM 15599 C CA . TRP B 1 940 ? 18.5 -44.219 -18.531 1 95.06 940 TRP B CA 1
ATOM 15600 C C . TRP B 1 940 ? 18.172 -42.969 -17.734 1 95.06 940 TRP B C 1
ATOM 15602 O O . TRP B 1 940 ? 17.672 -43.062 -16.609 1 95.06 940 TRP B O 1
ATOM 15612 N N . CYS B 1 941 ? 18.453 -41.875 -18.297 1 92.5 941 CYS B N 1
ATOM 15613 C CA . CYS B 1 941 ? 18.234 -40.594 -17.641 1 92.5 941 CYS B CA 1
ATOM 15614 C C . CYS B 1 941 ? 16.859 -40.062 -18 1 92.5 941 CYS B C 1
ATOM 15616 O O . CYS B 1 941 ? 16.156 -39.531 -17.125 1 92.5 941 CYS B O 1
ATOM 15618 N N . ILE B 1 942 ? 16.5 -40.062 -19.281 1 94 942 ILE B N 1
ATOM 15619 C CA . ILE B 1 942 ? 15.18 -39.594 -19.734 1 94 942 ILE B CA 1
ATOM 15620 C C . ILE B 1 942 ? 14.133 -40.656 -19.406 1 94 942 ILE B C 1
ATOM 15622 O O . ILE B 1 942 ? 14.086 -41.719 -20.047 1 94 942 ILE B O 1
ATOM 15626 N N . GLN B 1 943 ? 13.266 -40.312 -18.453 1 95.44 943 GLN B N 1
ATOM 15627 C CA . GLN B 1 943 ? 12.375 -41.344 -17.891 1 95.44 943 GLN B CA 1
ATOM 15628 C C . GLN B 1 943 ? 10.914 -40.938 -18.078 1 95.44 943 GLN B C 1
ATOM 15630 O O . GLN B 1 943 ? 10.602 -39.75 -18.25 1 95.44 943 GLN B O 1
ATOM 15635 N N . ASP B 1 944 ? 10.109 -41.938 -18.078 1 96.19 944 ASP B N 1
ATOM 15636 C CA . ASP B 1 944 ? 8.672 -41.719 -18.016 1 96.19 944 ASP B CA 1
ATOM 15637 C C . ASP B 1 944 ? 8.242 -41.188 -16.656 1 96.19 944 ASP B C 1
ATOM 15639 O O . ASP B 1 944 ? 8.461 -41.844 -15.633 1 96.19 944 ASP B O 1
ATOM 15643 N N . ALA B 1 945 ? 7.676 -40.062 -16.656 1 96.38 945 ALA B N 1
ATOM 15644 C CA . ALA B 1 945 ? 7.242 -39.438 -15.422 1 96.38 945 ALA B CA 1
ATOM 15645 C C . ALA B 1 945 ? 5.719 -39.406 -15.328 1 96.38 945 ALA B C 1
ATOM 15647 O O . ALA B 1 945 ? 5.145 -38.5 -14.711 1 96.38 945 ALA B O 1
ATOM 15648 N N . SER B 1 946 ? 5.039 -40.344 -15.891 1 97.12 946 SER B N 1
ATOM 15649 C CA . SER B 1 946 ? 3.598 -40.5 -15.719 1 97.12 946 SER B CA 1
ATOM 15650 C C . SER B 1 946 ? 3.246 -40.812 -14.273 1 97.12 946 SER B C 1
ATOM 15652 O O . SER B 1 946 ? 3.982 -41.531 -13.594 1 97.12 946 SER B O 1
ATOM 15654 N N . PHE B 1 947 ? 2.105 -40.281 -13.844 1 96.75 947 PHE B N 1
ATOM 15655 C CA . PHE B 1 947 ? 1.702 -40.625 -12.484 1 96.75 947 PHE B CA 1
ATOM 15656 C C . PHE B 1 947 ? 0.191 -40.531 -12.32 1 96.75 947 PHE B C 1
ATOM 15658 O O . PHE B 1 947 ? -0.477 -39.844 -13.117 1 96.75 947 PHE B O 1
ATOM 15665 N N . VAL B 1 948 ? -0.345 -41.188 -11.383 1 97.81 948 VAL B N 1
ATOM 15666 C CA . VAL B 1 948 ? -1.69 -41.062 -10.828 1 97.81 948 VAL B CA 1
ATOM 15667 C C . VAL B 1 948 ? -1.608 -40.75 -9.344 1 97.81 948 VAL B C 1
ATOM 15669 O O . VAL B 1 948 ? -0.92 -41.438 -8.586 1 97.81 948 VAL B O 1
ATOM 15672 N N . ARG B 1 949 ? -2.293 -39.719 -8.938 1 96.38 949 ARG B N 1
ATOM 15673 C CA . ARG B 1 949 ? -2.146 -39.219 -7.574 1 96.38 949 ARG B CA 1
ATOM 15674 C C . ARG B 1 949 ? -3.508 -39 -6.922 1 96.38 949 ARG B C 1
ATOM 15676 O O . ARG B 1 949 ? -4.41 -38.438 -7.543 1 96.38 949 ARG B O 1
ATOM 15683 N N . MET B 1 950 ? -3.635 -39.531 -5.742 1 96.56 950 MET B N 1
ATOM 15684 C CA . MET B 1 950 ? -4.742 -39.094 -4.906 1 96.56 950 MET B CA 1
ATOM 15685 C C . MET B 1 950 ? -4.473 -37.688 -4.348 1 96.56 950 MET B C 1
ATOM 15687 O O . MET B 1 950 ? -3.9 -37.562 -3.266 1 96.56 950 MET B O 1
ATOM 15691 N N . ARG B 1 951 ? -4.977 -36.75 -4.992 1 93.44 951 ARG B N 1
ATOM 15692 C CA . ARG B 1 951 ? -4.641 -35.375 -4.691 1 93.44 951 ARG B CA 1
ATOM 15693 C C . ARG B 1 951 ? -5.281 -34.938 -3.381 1 93.44 951 ARG B C 1
ATOM 15695 O O . ARG B 1 951 ? -4.664 -34.219 -2.596 1 93.44 951 ARG B O 1
ATOM 15702 N N . ASP B 1 952 ? -6.57 -35.219 -3.254 1 94.12 952 ASP B N 1
ATOM 15703 C CA . ASP B 1 952 ? -7.273 -34.812 -2.045 1 94.12 952 ASP B CA 1
ATOM 15704 C C . ASP B 1 952 ? -8.258 -35.875 -1.586 1 94.12 952 ASP B C 1
ATOM 15706 O O . ASP B 1 952 ? -8.938 -36.5 -2.408 1 94.12 952 ASP B O 1
ATOM 15710 N N . LEU B 1 953 ? -8.266 -36.125 -0.365 1 96.06 953 LEU B N 1
ATOM 15711 C CA . LEU B 1 953 ? -9.258 -36.938 0.343 1 96.06 953 LEU B CA 1
ATOM 15712 C C . LEU B 1 953 ? -9.797 -36.188 1.561 1 96.06 953 LEU B C 1
ATOM 15714 O O . LEU B 1 953 ? -9.031 -35.844 2.473 1 96.06 953 LEU B O 1
ATOM 15718 N N . THR B 1 954 ? -11.062 -35.844 1.563 1 96.19 954 THR B N 1
ATOM 15719 C CA . THR B 1 954 ? -11.625 -35.031 2.633 1 96.19 954 THR B CA 1
ATOM 15720 C C . THR B 1 954 ? -12.844 -35.719 3.244 1 96.19 954 THR B C 1
ATOM 15722 O O . THR B 1 954 ? -13.734 -36.188 2.521 1 96.19 954 THR B O 1
ATOM 15725 N N . LEU B 1 955 ? -12.891 -35.812 4.504 1 96.69 955 LEU B N 1
ATOM 15726 C CA . LEU B 1 955 ? -14.039 -36.25 5.281 1 96.69 955 LEU B CA 1
ATOM 15727 C C . LEU B 1 955 ? -14.594 -35.125 6.129 1 96.69 955 LEU B C 1
ATOM 15729 O O . LEU B 1 955 ? -13.844 -34.469 6.855 1 96.69 955 LEU B O 1
ATOM 15733 N N . SER B 1 956 ? -15.852 -34.875 5.984 1 95.75 956 SER B N 1
ATOM 15734 C CA . SER B 1 956 ? -16.469 -33.812 6.77 1 95.75 956 SER B CA 1
ATOM 15735 C C . SER B 1 956 ? -17.781 -34.25 7.402 1 95.75 956 SER B C 1
ATOM 15737 O O . SER B 1 956 ? -18.406 -35.219 6.922 1 95.75 956 SER B O 1
ATOM 15739 N N . TYR B 1 957 ? -18.125 -33.656 8.43 1 95.94 957 TYR B N 1
ATOM 15740 C CA . TYR B 1 957 ? -19.359 -33.938 9.148 1 95.94 957 TYR B CA 1
ATOM 15741 C C . TYR B 1 957 ? -20.047 -32.656 9.578 1 95.94 957 TYR B C 1
ATOM 15743 O O . TYR B 1 957 ? -19.469 -31.828 10.297 1 95.94 957 TYR B O 1
ATOM 15751 N N . LEU B 1 958 ? -21.203 -32.5 9.125 1 93.38 958 LEU B N 1
ATOM 15752 C CA . LEU B 1 958 ? -22.047 -31.391 9.562 1 93.38 958 LEU B CA 1
ATOM 15753 C C . LEU B 1 958 ? -22.812 -31.766 10.828 1 93.38 958 LEU B C 1
ATOM 15755 O O . LEU B 1 958 ? -23.797 -32.5 10.773 1 93.38 958 LEU B O 1
ATOM 15759 N N . ILE B 1 959 ? -22.469 -31.125 11.875 1 92.31 959 ILE B N 1
ATOM 15760 C CA . ILE B 1 959 ? -23.047 -31.469 13.164 1 92.31 959 ILE B CA 1
ATOM 15761 C C . ILE B 1 959 ? -24.469 -30.891 13.258 1 92.31 959 ILE B C 1
ATOM 15763 O O . ILE B 1 959 ? -24.672 -29.688 13.07 1 92.31 959 ILE B O 1
ATOM 15767 N N . PRO B 1 960 ? -25.438 -31.75 13.406 1 88.56 960 PRO B N 1
ATOM 15768 C CA . PRO B 1 960 ? -26.797 -31.234 13.562 1 88.56 960 PRO B CA 1
ATOM 15769 C C . PRO B 1 960 ? -26.984 -30.453 14.859 1 88.56 960 PRO B C 1
ATOM 15771 O O . PRO B 1 960 ? -26.734 -30.984 15.945 1 88.56 960 PRO B O 1
ATOM 15774 N N . LEU B 1 961 ? -27.141 -29.203 14.734 1 85 961 LEU B N 1
ATOM 15775 C CA . LEU B 1 961 ? -27.312 -28.359 15.914 1 85 961 LEU B CA 1
ATOM 15776 C C . LEU B 1 961 ? -28.781 -27.984 16.094 1 85 961 LEU B C 1
ATOM 15778 O O . LEU B 1 961 ? -29.547 -27.938 15.133 1 85 961 LEU B O 1
ATOM 15782 N N . LYS B 1 962 ? -29.25 -27.797 17.406 1 78.06 962 LYS B N 1
ATOM 15783 C CA . LYS B 1 962 ? -30.609 -27.359 17.703 1 78.06 962 LYS B CA 1
ATOM 15784 C C . LYS B 1 962 ? -30.812 -25.906 17.281 1 78.06 962 LYS B C 1
ATOM 15786 O O . LYS B 1 962 ? -29.891 -25.094 17.328 1 78.06 962 LYS B O 1
ATOM 15791 N N . LYS B 1 963 ? -32.062 -25.641 16.844 1 70.56 963 LYS B N 1
ATOM 15792 C CA . LYS B 1 963 ? -32.438 -24.297 16.422 1 70.56 963 LYS B CA 1
ATOM 15793 C C . LYS B 1 963 ? -32.344 -23.312 17.578 1 70.56 963 LYS B C 1
ATOM 15795 O O . LYS B 1 963 ? -32.688 -23.641 18.703 1 70.56 963 LYS B O 1
ATOM 15800 N N . GLY B 1 964 ? -31.734 -22.062 17.453 1 62.66 964 GLY B N 1
ATOM 15801 C CA . GLY B 1 964 ? -31.688 -21.016 18.453 1 62.66 964 GLY B CA 1
ATOM 15802 C C . GLY B 1 964 ? -30.312 -20.828 19.062 1 62.66 964 GLY B C 1
ATOM 15803 O O . GLY B 1 964 ? -30.078 -19.891 19.828 1 62.66 964 GLY B O 1
ATOM 15804 N N . PHE B 1 965 ? -29.469 -21.859 18.766 1 63.31 965 PHE B N 1
ATOM 15805 C CA . PHE B 1 965 ? -28.109 -21.75 19.297 1 63.31 965 PHE B CA 1
ATOM 15806 C C . PHE B 1 965 ? -27.328 -20.656 18.578 1 63.31 965 PHE B C 1
ATOM 15808 O O . PHE B 1 965 ? -27.641 -20.328 17.422 1 63.31 965 PHE B O 1
ATOM 15815 N N . PHE B 1 966 ? -26.469 -20 19.281 1 72 966 PHE B N 1
ATOM 15816 C CA . PHE B 1 966 ? -25.594 -18.938 18.781 1 72 966 PHE B CA 1
ATOM 15817 C C . PHE B 1 966 ? -24.875 -19.391 17.516 1 72 966 PHE B C 1
ATOM 15819 O O . PHE B 1 966 ? -24.672 -18.578 16.594 1 72 966 PHE B O 1
ATOM 15826 N N . ILE B 1 967 ? -24.75 -20.766 17.391 1 84.69 967 ILE B N 1
ATOM 15827 C CA . ILE B 1 967 ? -24.109 -21.344 16.203 1 84.69 967 ILE B CA 1
ATOM 15828 C C . ILE B 1 967 ? -25.172 -21.953 15.297 1 84.69 967 ILE B C 1
ATOM 15830 O O . ILE B 1 967 ? -25.922 -22.828 15.719 1 84.69 967 ILE B O 1
ATOM 15834 N N . GLU B 1 968 ? -25.234 -21.516 14.055 1 82.62 968 GLU B N 1
ATOM 15835 C CA . GLU B 1 968 ? -26.219 -22.016 13.094 1 82.62 968 GLU B CA 1
ATOM 15836 C C . GLU B 1 968 ? -25.75 -23.297 12.438 1 82.62 968 GLU B C 1
ATOM 15838 O O . GLU B 1 968 ? -26.547 -24.219 12.211 1 82.62 968 GLU B O 1
ATOM 15843 N N . GLU B 1 969 ? -24.547 -23.281 12.055 1 88.56 969 GLU B N 1
ATOM 15844 C CA . GLU B 1 969 ? -23.969 -24.453 11.391 1 88.56 969 GLU B CA 1
ATOM 15845 C C . GLU B 1 969 ? -22.547 -24.703 11.898 1 88.56 969 GLU B C 1
ATOM 15847 O O . GLU B 1 969 ? -21.781 -23.766 12.141 1 88.56 969 GLU B O 1
ATOM 15852 N N . LEU B 1 970 ? -22.266 -25.906 12.133 1 92.5 970 LEU B N 1
ATOM 15853 C CA . LEU B 1 970 ? -20.938 -26.344 12.523 1 92.5 970 LEU B CA 1
ATOM 15854 C C . LEU B 1 970 ? -20.5 -27.562 11.719 1 92.5 970 LEU B C 1
ATOM 15856 O O . LEU B 1 970 ? -21.109 -28.625 11.812 1 92.5 970 LEU B O 1
ATOM 15860 N N . LYS B 1 971 ? -19.531 -27.406 10.992 1 94.44 971 LYS B N 1
ATOM 15861 C CA . LYS B 1 971 ? -18.953 -28.484 10.195 1 94.44 971 LYS B CA 1
ATOM 15862 C C . LYS B 1 971 ? -17.531 -28.781 10.633 1 94.44 971 LYS B C 1
ATOM 15864 O O . LYS B 1 971 ? -16.703 -27.875 10.719 1 94.44 971 LYS B O 1
ATOM 15869 N N . VAL B 1 972 ? -17.219 -30 10.938 1 96.19 972 VAL B N 1
ATOM 15870 C CA . VAL B 1 972 ? -15.852 -30.438 11.227 1 96.19 972 VAL B CA 1
ATOM 15871 C C . VAL B 1 972 ? -15.328 -31.297 10.07 1 96.19 972 VAL B C 1
ATOM 15873 O O . VAL B 1 972 ? -16.094 -32.031 9.453 1 96.19 972 VAL B O 1
ATOM 15876 N N . PHE B 1 973 ? -14.039 -31.125 9.781 1 96.38 973 PHE B N 1
ATOM 15877 C CA . PHE B 1 973 ? -13.539 -31.891 8.648 1 96.38 973 PHE B CA 1
ATOM 15878 C C . PHE B 1 973 ? -12.078 -32.281 8.844 1 96.38 973 PHE B C 1
ATOM 15880 O O . PHE B 1 973 ? -11.383 -31.672 9.672 1 96.38 973 PHE B O 1
ATOM 15887 N N . SER B 1 974 ? -11.625 -33.219 8.102 1 96.75 974 SER B N 1
ATOM 15888 C CA . SER B 1 974 ? -10.242 -33.656 7.945 1 96.75 974 SER B CA 1
ATOM 15889 C C . SER B 1 974 ? -9.922 -33.969 6.488 1 96.75 974 SER B C 1
ATOM 15891 O O . SER B 1 974 ? -10.773 -34.469 5.758 1 96.75 974 SER B O 1
ATOM 15893 N N . SER B 1 975 ? -8.781 -33.594 6.09 1 96.25 975 SER B N 1
ATOM 15894 C CA . SER B 1 975 ? -8.383 -33.812 4.699 1 96.25 975 SER B CA 1
ATOM 15895 C C . SER B 1 975 ? -6.93 -34.25 4.598 1 96.25 975 SER B C 1
ATOM 15897 O O . SER B 1 975 ? -6.113 -33.938 5.465 1 96.25 975 SER B O 1
ATOM 15899 N N . VAL B 1 976 ? -6.637 -35.031 3.611 1 96.19 976 VAL B N 1
ATOM 15900 C CA . VAL B 1 976 ? -5.273 -35.438 3.283 1 96.19 976 VAL B CA 1
ATOM 15901 C C . VAL B 1 976 ? -4.965 -35.094 1.83 1 96.19 976 VAL B C 1
ATOM 15903 O O . VAL B 1 976 ? -5.734 -35.438 0.928 1 96.19 976 VAL B O 1
ATOM 15906 N N . THR B 1 977 ? -3.93 -34.375 1.644 1 94.12 977 THR B N 1
ATOM 15907 C CA . THR B 1 977 ? -3.457 -34.031 0.303 1 94.12 977 THR B CA 1
ATOM 15908 C C . THR B 1 977 ? -2.244 -34.906 -0.066 1 94.12 977 THR B C 1
ATOM 15910 O O . THR B 1 977 ? -1.289 -35 0.709 1 94.12 977 THR B O 1
ATOM 15913 N N . ASN B 1 978 ? -2.277 -35.469 -1.229 1 94.12 978 ASN B N 1
ATOM 15914 C CA . ASN B 1 978 ? -1.221 -36.344 -1.73 1 94.12 978 ASN B CA 1
ATOM 15915 C C . ASN B 1 978 ? -1.059 -37.594 -0.859 1 94.12 978 ASN B C 1
ATOM 15917 O O . ASN B 1 978 ? 0.037 -37.875 -0.369 1 94.12 978 ASN B O 1
ATOM 15921 N N . LEU B 1 979 ? -2.141 -38.312 -0.698 1 95.31 979 LEU B N 1
ATOM 15922 C CA . LEU B 1 979 ? -2.129 -39.531 0.112 1 95.31 979 LEU B CA 1
ATOM 15923 C C . LEU B 1 979 ? -1.194 -40.594 -0.488 1 95.31 979 LEU B C 1
ATOM 15925 O O . LEU B 1 979 ? -0.388 -41.188 0.226 1 95.31 979 LEU B O 1
ATOM 15929 N N . PHE B 1 980 ? -1.37 -40.75 -1.82 1 95.44 980 PHE B N 1
ATOM 15930 C CA . PHE B 1 980 ? -0.433 -41.625 -2.514 1 95.44 980 PHE B CA 1
ATOM 15931 C C . PHE B 1 980 ? -0.251 -41.188 -3.961 1 95.44 980 PHE B C 1
ATOM 15933 O O . PHE B 1 980 ? -1.131 -40.562 -4.535 1 95.44 980 PHE B O 1
ATOM 15940 N N . THR B 1 981 ? 0.826 -41.5 -4.484 1 96.12 981 THR B N 1
ATOM 15941 C CA . THR B 1 981 ? 1.178 -41.25 -5.879 1 96.12 981 THR B CA 1
ATOM 15942 C C . THR B 1 981 ? 1.766 -42.5 -6.512 1 96.12 981 THR B C 1
ATOM 15944 O O . THR B 1 981 ? 2.773 -43.031 -6.035 1 96.12 981 THR B O 1
ATOM 15947 N N . ILE B 1 982 ? 1.109 -42.969 -7.539 1 97.56 982 ILE B N 1
ATOM 15948 C CA . ILE B 1 982 ? 1.579 -44.125 -8.273 1 97.56 982 ILE B CA 1
ATOM 15949 C C . ILE B 1 982 ? 2.361 -43.688 -9.508 1 97.56 982 ILE B C 1
ATOM 15951 O O . ILE B 1 982 ? 1.82 -43 -10.375 1 97.56 982 ILE B O 1
ATOM 15955 N N . THR B 1 983 ? 3.584 -44.031 -9.617 1 96.88 983 THR B N 1
ATOM 15956 C CA . THR B 1 983 ? 4.438 -43.625 -10.727 1 96.88 983 THR B CA 1
ATOM 15957 C C . THR B 1 983 ? 5.613 -44.594 -10.883 1 96.88 983 THR B C 1
ATOM 15959 O O . THR B 1 983 ? 6.004 -45.25 -9.93 1 96.88 983 THR B O 1
ATOM 15962 N N . LYS B 1 984 ? 6.176 -44.75 -12.086 1 94.94 984 LYS B N 1
ATOM 15963 C CA . LYS B 1 984 ? 7.391 -45.531 -12.344 1 94.94 984 LYS B CA 1
ATOM 15964 C C . LYS B 1 984 ? 8.617 -44.625 -12.352 1 94.94 984 LYS B C 1
ATOM 15966 O O . LYS B 1 984 ? 9.742 -45.094 -12.516 1 94.94 984 LYS B O 1
ATOM 15971 N N . TYR B 1 985 ? 8.406 -43.344 -12.219 1 95.5 985 TYR B N 1
ATOM 15972 C CA . TYR B 1 985 ? 9.5 -42.375 -12.211 1 95.5 985 TYR B CA 1
ATOM 15973 C C . TYR B 1 985 ? 10.43 -42.594 -11.023 1 95.5 985 TYR B C 1
ATOM 15975 O O . TYR B 1 985 ? 9.969 -42.75 -9.891 1 95.5 985 TYR B O 1
ATOM 15983 N N . LYS B 1 986 ? 11.688 -42.594 -11.266 1 93.81 986 LYS B N 1
ATOM 15984 C CA . LYS B 1 986 ? 12.648 -42.938 -10.227 1 93.81 986 LYS B CA 1
ATOM 15985 C C . LYS B 1 986 ? 13.016 -41.75 -9.383 1 93.81 986 LYS B C 1
ATOM 15987 O O . LYS B 1 986 ? 13.531 -41.875 -8.273 1 93.81 986 LYS B O 1
ATOM 15992 N N . GLY B 1 987 ? 12.742 -40.594 -9.906 1 92.81 987 GLY B N 1
ATOM 15993 C CA . GLY B 1 987 ? 13.008 -39.406 -9.117 1 92.81 987 GLY B CA 1
ATOM 15994 C C . GLY B 1 987 ? 12.008 -39.188 -7.988 1 92.81 987 GLY B C 1
ATOM 15995 O O . GLY B 1 987 ? 11.117 -40 -7.789 1 92.81 987 GLY B O 1
ATOM 15996 N N . ILE B 1 988 ? 12.188 -38.125 -7.238 1 91.62 988 ILE B N 1
ATOM 15997 C CA . ILE B 1 988 ? 11.406 -37.875 -6.031 1 91.62 988 ILE B CA 1
ATOM 15998 C C . ILE B 1 988 ? 10 -37.406 -6.418 1 91.62 988 ILE B C 1
ATOM 16000 O O . ILE B 1 988 ? 9.008 -37.938 -5.891 1 91.62 988 ILE B O 1
ATOM 16004 N N . ASN B 1 989 ? 9.883 -36.438 -7.301 1 92.06 989 ASN B N 1
ATOM 16005 C CA . ASN B 1 989 ? 8.609 -35.875 -7.715 1 92.06 989 ASN B CA 1
ATOM 16006 C C . ASN B 1 989 ? 8.43 -35.969 -9.227 1 92.06 989 ASN B C 1
ATOM 16008 O O . ASN B 1 989 ? 9.156 -35.312 -9.984 1 92.06 989 ASN B O 1
ATOM 16012 N N . PRO B 1 990 ? 7.461 -36.656 -9.641 1 93.12 990 PRO B N 1
ATOM 16013 C CA . PRO B 1 990 ? 7.27 -36.781 -11.086 1 93.12 990 PRO B CA 1
ATOM 16014 C C . PRO B 1 990 ? 6.668 -35.531 -11.719 1 93.12 990 PRO B C 1
ATOM 16016 O O . PRO B 1 990 ? 6.66 -35.375 -12.945 1 93.12 990 PRO B O 1
ATOM 16019 N N . ASP B 1 991 ? 6.195 -34.625 -10.906 1 90.94 991 ASP B N 1
ATOM 16020 C CA . ASP B 1 991 ? 5.523 -33.469 -11.43 1 90.94 991 ASP B CA 1
ATOM 16021 C C . ASP B 1 991 ? 6.52 -32.344 -11.734 1 90.94 991 ASP B C 1
ATOM 16023 O O . ASP B 1 991 ? 6.188 -31.156 -11.633 1 90.94 991 ASP B O 1
ATOM 16027 N N . VAL B 1 992 ? 7.707 -32.562 -12.078 1 89.56 992 VAL B N 1
ATOM 16028 C CA . VAL B 1 992 ? 8.727 -31.625 -12.508 1 89.56 992 VAL B CA 1
ATOM 16029 C C . VAL B 1 992 ? 8.633 -31.406 -14.016 1 89.56 992 VAL B C 1
ATOM 16031 O O . VAL B 1 992 ? 8.312 -32.344 -14.766 1 89.56 992 VAL B O 1
ATOM 16034 N N . GLN B 1 993 ? 8.922 -30.219 -14.375 1 83.56 993 GLN B N 1
ATOM 16035 C CA . GLN B 1 993 ? 8.812 -29.922 -15.805 1 83.56 993 GLN B CA 1
ATOM 16036 C C . GLN B 1 993 ? 10.148 -30.125 -16.516 1 83.56 993 GLN B C 1
ATOM 16038 O O . GLN B 1 993 ? 11.148 -29.5 -16.156 1 83.56 993 GLN B O 1
ATOM 16043 N N . TYR B 1 994 ? 10.281 -30.906 -17.391 1 82.69 994 TYR B N 1
ATOM 16044 C CA . TYR B 1 994 ? 11.305 -31.141 -18.406 1 82.69 994 TYR B CA 1
ATOM 16045 C C . TYR B 1 994 ? 12.578 -31.688 -17.766 1 82.69 994 TYR B C 1
ATOM 16047 O O . TYR B 1 994 ? 13.047 -32.781 -18.125 1 82.69 994 TYR B O 1
ATOM 16055 N N . ILE B 1 995 ? 13.094 -30.844 -16.781 1 85.94 995 ILE B N 1
ATOM 16056 C CA . ILE B 1 995 ? 14.383 -31.203 -16.219 1 85.94 995 ILE B CA 1
ATOM 16057 C C . ILE B 1 995 ? 14.266 -31.297 -14.695 1 85.94 995 ILE B C 1
ATOM 16059 O O . ILE B 1 995 ? 13.828 -30.359 -14.031 1 85.94 995 ILE B O 1
ATOM 16063 N N . ASP B 1 996 ? 14.602 -32.406 -14.289 1 89.94 996 ASP B N 1
ATOM 16064 C CA . ASP B 1 996 ? 14.734 -32.625 -12.852 1 89.94 996 ASP B CA 1
ATOM 16065 C C . ASP B 1 996 ? 16.203 -32.531 -12.422 1 89.94 996 ASP B C 1
ATOM 16067 O O . ASP B 1 996 ? 16.875 -33.562 -12.273 1 89.94 996 ASP B O 1
ATOM 16071 N N . GLY B 1 997 ? 16.609 -31.281 -12.234 1 86.06 997 GLY B N 1
ATOM 16072 C CA . GLY B 1 997 ? 17.969 -31.016 -11.828 1 86.06 997 GLY B CA 1
ATOM 16073 C C . GLY B 1 997 ? 18.078 -30.5 -10.398 1 86.06 997 GLY B C 1
ATOM 16074 O O . GLY B 1 997 ? 17.078 -30.438 -9.68 1 86.06 997 GLY B O 1
ATOM 16075 N N . ARG B 1 998 ? 19.281 -30.141 -10.039 1 82.25 998 ARG B N 1
ATOM 16076 C CA . ARG B 1 998 ? 19.594 -29.703 -8.688 1 82.25 998 ARG B CA 1
ATOM 16077 C C . ARG B 1 998 ? 18.625 -28.594 -8.234 1 82.25 998 ARG B C 1
ATOM 16079 O O . ARG B 1 998 ? 18.172 -28.594 -7.09 1 82.25 998 ARG B O 1
ATOM 16086 N N . GLY B 1 999 ? 18.328 -27.75 -9.133 1 76.62 999 GLY B N 1
ATOM 16087 C CA . GLY B 1 999 ? 17.5 -26.594 -8.797 1 76.62 999 GLY B CA 1
ATOM 16088 C C . GLY B 1 999 ? 16.062 -26.969 -8.523 1 76.62 999 GLY B C 1
ATOM 16089 O O . GLY B 1 999 ? 15.328 -26.203 -7.887 1 76.62 999 GLY B O 1
ATOM 16090 N N . ASN B 1 1000 ? 15.719 -28.141 -8.898 1 79.38 1000 ASN B N 1
ATOM 16091 C CA . ASN B 1 1000 ? 14.328 -28.562 -8.758 1 79.38 1000 ASN B CA 1
ATOM 16092 C C . ASN B 1 1000 ? 14.172 -29.625 -7.68 1 79.38 1000 ASN B C 1
ATOM 16094 O O . ASN B 1 1000 ? 13.102 -30.234 -7.547 1 79.38 1000 ASN B O 1
ATOM 16098 N N . MET B 1 1001 ? 15.227 -29.844 -6.973 1 87 1001 MET B N 1
ATOM 16099 C CA . MET B 1 1001 ? 15.148 -30.859 -5.934 1 87 1001 MET B CA 1
ATOM 16100 C C . MET B 1 1001 ? 14.453 -30.312 -4.691 1 87 1001 MET B C 1
ATOM 16102 O O . MET B 1 1001 ? 14.984 -29.438 -4.012 1 87 1001 MET B O 1
ATOM 16106 N N . ASN B 1 1002 ? 13.273 -30.703 -4.492 1 88.31 1002 ASN B N 1
ATOM 16107 C CA . ASN B 1 1002 ? 12.477 -30.375 -3.311 1 88.31 1002 ASN B CA 1
ATOM 16108 C C . ASN B 1 1002 ? 11.789 -31.625 -2.748 1 88.31 1002 ASN B C 1
ATOM 16110 O O . ASN B 1 1002 ? 11.562 -32.594 -3.469 1 88.31 1002 ASN B O 1
ATOM 16114 N N . PRO B 1 1003 ? 11.508 -31.516 -1.444 1 88.75 1003 PRO B N 1
ATOM 16115 C CA . PRO B 1 1003 ? 10.758 -32.656 -0.918 1 88.75 1003 PRO B CA 1
ATOM 16116 C C . PRO B 1 1003 ? 9.359 -32.781 -1.515 1 88.75 1003 PRO B C 1
ATOM 16118 O O . PRO B 1 1003 ? 8.703 -31.766 -1.765 1 88.75 1003 PRO B O 1
ATOM 16121 N N . PHE B 1 1004 ? 9 -34 -1.781 1 89.12 1004 PHE B N 1
ATOM 16122 C CA . PHE B 1 1004 ? 7.633 -34.344 -2.15 1 89.12 1004 PHE B CA 1
ATOM 16123 C C . PHE B 1 1004 ? 6.754 -34.469 -0.912 1 89.12 1004 PHE B C 1
ATOM 16125 O O . PHE B 1 1004 ? 6.953 -35.375 -0.097 1 89.12 1004 PHE B O 1
ATOM 16132 N N . THR B 1 1005 ? 5.754 -33.625 -0.749 1 91.44 1005 THR B N 1
ATOM 16133 C CA . THR B 1 1005 ? 5.133 -33.469 0.562 1 91.44 1005 THR B CA 1
ATOM 16134 C C . THR B 1 1005 ? 3.736 -34.062 0.576 1 91.44 1005 THR B C 1
ATOM 16136 O O . THR B 1 1005 ? 3.049 -34.094 -0.448 1 91.44 1005 THR B O 1
ATOM 16139 N N . ARG B 1 1006 ? 3.379 -34.625 1.712 1 94.25 1006 ARG B N 1
ATOM 16140 C CA . ARG B 1 1006 ? 2.025 -35.031 2.088 1 94.25 1006 ARG B CA 1
ATOM 16141 C C . ARG B 1 1006 ? 1.506 -34.188 3.242 1 94.25 1006 ARG B C 1
ATOM 16143 O O . ARG B 1 1006 ? 2.23 -33.938 4.207 1 94.25 1006 ARG B O 1
ATOM 16150 N N . THR B 1 1007 ? 0.254 -33.719 3.113 1 94.81 1007 THR B N 1
ATOM 16151 C CA . THR B 1 1007 ? -0.274 -32.812 4.117 1 94.81 1007 THR B CA 1
ATOM 16152 C C . THR B 1 1007 ? -1.544 -33.375 4.75 1 94.81 1007 THR B C 1
ATOM 16154 O O . THR B 1 1007 ? -2.436 -33.844 4.043 1 94.81 1007 THR B O 1
ATOM 16157 N N . ILE B 1 1008 ? -1.634 -33.344 6.027 1 96.25 1008 ILE B N 1
ATOM 16158 C CA . ILE B 1 1008 ? -2.836 -33.688 6.77 1 96.25 1008 ILE B CA 1
ATOM 16159 C C . ILE B 1 1008 ? -3.432 -32.438 7.422 1 96.25 1008 ILE B C 1
ATOM 16161 O O . ILE B 1 1008 ? -2.734 -31.703 8.125 1 96.25 1008 ILE B O 1
ATOM 16165 N N . THR B 1 1009 ? -4.691 -32.25 7.195 1 96.44 1009 THR B N 1
ATOM 16166 C CA . THR B 1 1009 ? -5.359 -31.047 7.648 1 96.44 1009 THR B CA 1
ATOM 16167 C C . THR B 1 1009 ? -6.547 -31.391 8.547 1 96.44 1009 THR B C 1
ATOM 16169 O O . THR B 1 1009 ? -7.273 -32.344 8.289 1 96.44 1009 THR B O 1
ATOM 16172 N N . PHE B 1 1010 ? -6.727 -30.641 9.57 1 97 1010 PHE B N 1
ATOM 16173 C CA . PHE B 1 1010 ? -7.914 -30.641 10.414 1 97 1010 PHE B CA 1
ATOM 16174 C C . PHE B 1 1010 ? -8.516 -29.234 10.508 1 97 1010 PHE B C 1
ATOM 16176 O O . PHE B 1 1010 ? -7.781 -28.25 10.594 1 97 1010 PHE B O 1
ATOM 16183 N N . GLY B 1 1011 ? -9.852 -29.219 10.383 1 96.5 1011 GLY B N 1
ATOM 16184 C CA . GLY B 1 1011 ? -10.406 -27.875 10.438 1 96.5 1011 GLY B CA 1
ATOM 16185 C C . GLY B 1 1011 ? -11.867 -27.844 10.867 1 96.5 1011 GLY B C 1
ATOM 16186 O O . GLY B 1 1011 ? -12.461 -28.906 11.117 1 96.5 1011 GLY B O 1
ATOM 16187 N N . ILE B 1 1012 ? -12.406 -26.625 11.039 1 96.12 1012 ILE B N 1
ATOM 16188 C CA . ILE B 1 1012 ? -13.797 -26.375 11.422 1 96.12 1012 ILE B CA 1
ATOM 16189 C C . ILE B 1 1012 ? -14.352 -25.219 10.602 1 96.12 1012 ILE B C 1
ATOM 16191 O O . ILE B 1 1012 ? -13.625 -24.266 10.273 1 96.12 1012 ILE B O 1
ATOM 16195 N N . ASN B 1 1013 ? -15.578 -25.312 10.211 1 94.31 1013 ASN B N 1
ATOM 16196 C CA . ASN B 1 1013 ? -16.375 -24.234 9.656 1 94.31 1013 ASN B CA 1
ATOM 16197 C C . ASN B 1 1013 ? -17.594 -23.938 10.523 1 94.31 1013 ASN B C 1
ATOM 16199 O O . ASN B 1 1013 ? -18.359 -24.844 10.875 1 94.31 1013 ASN B O 1
ATOM 16203 N N . LEU B 1 1014 ? -17.688 -22.703 10.859 1 93.12 1014 LEU B N 1
ATOM 16204 C CA . LEU B 1 1014 ? -18.812 -22.344 11.719 1 93.12 1014 LEU B CA 1
ATOM 16205 C C . LEU B 1 1014 ? -19.531 -21.094 11.188 1 93.12 1014 LEU B C 1
ATOM 16207 O O . LEU B 1 1014 ? -18.891 -20.219 10.609 1 93.12 1014 LEU B O 1
ATOM 16211 N N . SER B 1 1015 ? -20.812 -21.125 11.336 1 89.06 1015 SER B N 1
ATOM 16212 C CA . SER B 1 1015 ? -21.641 -19.969 11.008 1 89.06 1015 SER B CA 1
ATOM 16213 C C . SER B 1 1015 ? -22.5 -19.531 12.195 1 89.06 1015 SER B C 1
ATOM 16215 O O . SER B 1 1015 ? -23 -20.375 12.945 1 89.06 1015 SER B O 1
ATOM 16217 N N . LEU B 1 1016 ? -22.625 -18.281 12.328 1 85.62 1016 LEU B N 1
ATOM 16218 C CA . LEU B 1 1016 ? -23.438 -17.719 13.398 1 85.62 1016 LEU B CA 1
ATOM 16219 C C . LEU B 1 1016 ? -24.578 -16.875 12.82 1 85.62 1016 LEU B C 1
ATOM 16221 O O . LEU B 1 1016 ? -24.453 -16.297 11.742 1 85.62 1016 LEU B O 1
#

Nearest PDB structures (foldseek):
  8a9y-assembly1_I  TM=8.729E-01  e=6.315E-68  Bacteroides thetaiotaomicron VPI-5482
  8ypt-assembly1_D  TM=8.407E-01  e=3.475E-64  Bacteroides fragilis
  6zm1-assembly1_B  TM=8.719E-01  e=3.996E-62  Bacteroides thetaiotaomicron VPI-5482
  4zgv-assembly2_B  TM=6.024E-01  e=1.855E-25  Pectobacterium atrosepticum SCRI1043
  2iah-assembly1_A  TM=6.631E-01  e=9.377E-21  Pseudomonas aeruginosa

Sequence (2032 aa):
MKSKLKFVLLFVMLSFMFSLSAQNLSVSGVVYDDLGETLPSASVRVKGTDKGTVTDMDGKFTVRVPMNATLEISFMGYATKRVKVTGGKTLKITLEPDAMQLDEVVAIGYAGVKKSDLTGSVQSIKTENLTMSSASNAAQMLQGRATGLYVNSANMDPGAIPTMTLRGQGSFAGNGDPLVIIDGFPMDDLGALNRINPNDIVQMDVLKDASAAAIYGSRGANGVIIVTTKTGREGKLKIEYSGKIYTQTIAKDANMMNSEEYTRFYHDLAKDPTFAHTYRTGFNGEYYAYPIEYYYQGLLADTSWKDEVLNKNLNQEHNLSVSGGSSDFKYRASGNFFDGNALVGPADYRRYNFATKLVYEKNKLYLNVDMNYTQELRNNVKPDYYNALRFPPVVPIYDSEGKPSKYPIESMGWMDETNPFSYRQLNKNNSEENTFRMFASAKYNLLKGLYLEGRFGYERRFNENFWDQQPYDTVVGKNKAGIQQENWSNLLNDWILNYAVTFKGHSISVLAGTSFQKYRWRMLNANNSEFPSSDISYYQLQAGIGVDYGFNSGWTERATQAFFGRLNYDYKGRYLATVNFRADAATQFGENNKWGYFPSFAFAWKVDRESFFNSSNPYVNTLKLKVGYGLAGNSDVPNGRTQSLLNYRRATMGDGVVNGVEWNGDYIPNPDLHWEKSATANFGVEAGNSFFYFDLNYYIKNSSDLLMERQMPHETGFKKYTINKGKMLNKGLEMKLDFYLDFFNRQLQWKPSVWLSINKNEVKDIDGDEILWNSLYYGTEKGYAGIRKAGTPYNAMYGYIFDGIWSTEEVYVASVYGAKPGDPKFKDINGYDKDGNVVAGRDGKLDEADKVYLGNGSPKYLGGFSSSLRYKGIELSFMIEAVLDKKVANLNRITMTGPEFEWYGNLSREALDRWTPEHQNTDVPSLTRVTDPKLYLSTWCIQDASFVRMRDLTLSYLIPLKKGFFIEELKVFSSVTNLFTITKYKGINPDVQYIDGRGNMNPFTRTITFGINLSLMKSKLKFVLLFVMLSFMFSLSAQNLSVSGVVYDDLGETLPSASVRVKGTDKGTVTDMDGKFTVRVPMNATLEISFMGYATKRVKVTGGKTLKITLEPDAMQLDEVVAIGYAGVKKSDLTGSVQSIKTENLTMSSASNAAQMLQGRATGLYVNSANMDPGAIPTMTLRGQGSFAGNGDPLVIIDGFPMDDLGALNRINPNDIVQMDVLKDASAAAIYGSRGANGVIIVTTKTGREGKLKIEYSGKIYTQTIAKDANMMNSEEYTRFYHDLAKDPTFAHTYRTGFNGEYYAYPIEYYYQGLLADTSWKDEVLNKNLNQEHNLSVSGGSSDFKYRASGNFFDGNALVGPADYRRYNFATKLVYEKNKLYLNVDMNYTQELRNNVKPDYYNALRFPPVVPIYDSEGKPSKYPIESMGWMDETNPFSYRQLNKNNSEENTFRMFASAKYNLLKGLYLEGRFGYERRFNENFWDQQPYDTVVGKNKAGIQQENWSNLLNDWILNYAVTFKGHSISVLAGTSFQKYRWRMLNANNSEFPSSDISYYQLQAGIGVDYGFNSGWTERATQAFFGRLNYDYKGRYLATVNFRADAATQFGENNKWGYFPSFAFAWKVDRESFFNSSNPYVNTLKLKVGYGLAGNSDVPNGRTQSLLNYRRATMGDGVVNGVEWNGDYIPNPDLHWEKSATANFGVEAGNSFFYFDLNYYIKNSSDLLMERQMPHETGFKKYTINKGKMLNKGLEMKLDFYLDFFNRQLQWKPSVWLSINKNEVKDIDGDEILWNSLYYGTEKGYAGIRKAGTPYNAMYGYIFDGIWSTEEVYVASVYGAKPGDPKFKDINGYDKDGNVVAGRDGKLDEADKVYLGNGSPKYLGGFSSSLRYKGIELSFMIEAVLDKKVANLNRITMTGPEFEWYGNLSREALDRWTPEHQNTDVPSLTRVTDPKLYLSTWCIQDASFVRMRDLTLSYLIPLKKGFFIEELKVFSSVTNLFTITKYKGINPDVQYIDGRGNMNPFTRTITFGINLSL

Secondary structure (DSSP, 8-state):
--TTSHHHHHHHHTT--------EEEEEEEEE-TTS-B-TT-EEEETTSS-EEE--TTSEEEEEEETTPEEEEEETTEEEEEEE--SSS-EEEEPPB-TT-TT-EEEETTEEEEGGG--S-EEEEE-TTGGGSS--SHHHHHTTTSTTEEEE-S--STT---EEEESS---SSS--PPEEEETTEE-SSGGGGGSS-GGGEEEEEEE-SHHHHGGGGGGGTT-EEEEEE----SEEEEEEEEEEEEEEEESS---B--HHHHHHHHHHHHH-TT------TT--S--SSS-HHHHHTT-S----HHHHTBPP--EEEEEEEEEEE-SSEEEEEEEEEEEEE-SBTT-EEEEEEEEEEEEEEETTEEEEEEEEEEEEEEE-----HHHHHHS-TTS-SB-TTSSBPPPSSGGGGGGGGG-HHHHHHHEEEEEEEEEEEEEEEEEEEEETTEEEEEEEEEEEEEEEEEEEEPPPTTS-PPPEEEEEEEEEEEEEEEEEEEEEEEETTEEEEEEEEEEEEEEEEEEEEEEEE--SSTTTGGGGGGG---S--EEEEEEEEEEEEEEEEEEEEEETTTEEEEEEEEEEEETTS-TTS-EEEEEEEEEEEEGGGSTTS-TT-SS--EEEEEEEEEEEEE--PPTTSSS-PEEEEEEEETTEEEEEEEEGGGEE--TT---EEEEEEEEEEEEE-SSEEEEEEEEEEEEEEEEEEEE--GGGS-SEEEEEEEEEEEEEEEEEEEE-EEETTTTEEE--EEEEEEEEEEEEE-TT--EEEE--STT------EEE-TTS-TTEEEEB-EEEE--GGGHHHHHHTT--TTSEEE-----B-TTS-B-----S--SGGG-EEEEESS-SEEEEEEEEEEETTEEEEEEEEEEES-EEE-HHHHHHHS--TTT----BGGGGGB-BTTB-S-SB---SSPPPGGGGGBTTTEEE--EEEEEEEEEEEEE-PPTTSS-SEEEEEEEEES--EEE---SS-TT--SB--GGG----EEEEEEEEEEE-/--TTSHHHHHHHHTT--------EEEEEEEEE-TTS-B-TT-EEEETTSS-EEE--TTSEEEEEEETTPEEEEEETTEEEEEEE--SSS-EEEEPPB-TT-TT-EEEETTEEEEGGG--S-EEEEE-TTGGGSS--SHHHHHTTTSTTEEEE-S--STT---EEEESS---SSS--PPEEEETTEE-SSGGGGGSS-GGGEEEEEEE-SHHHHGGGGGGGTT-EEEEEE----SEEEEEEEEEEEEEEEESS---B--HHHHHHHHHHHHH-TT------TT--S--SSS-HHHHHTT-S----HHHHTBPP--EEEEEEEEEEE-SSEEEEEEEEEEEEE-SBTT-EEEEEEEEEEEEEEETTEEEEEEEEEEEEEEE-----HHHHHHS-TTS-SB-TTSSBPPPSSGGGGGGGGG-HHHHHHHEEEEEEEEEEEEEEEEEEEEETTEEEEEEEEEEEEEEEEEEEEPPPTTS-PPPEEEEEEEEEEEEEEEEEEEEEEEETTEEEEEEEEEEEEEEEEEEEEEEEE--SSTTTGGG-GGG---S--EEEEEEEEEEEEEEEEEEEEEETTTEEEEEEEEEEEETTS-TTS-EEEEEEEEEEEEGGGSTTS-TT-SS--EEEEEEEEEEEEE--PPTTSSS-PEEEEEEEETTEEEEEEEEGGGEE--TT---EEEEEEEEEEEEE-SSEEEEEEEEEEEEEEEEEEEEPPGGGS-SEEEEEEEEEEEEEEEEEEEE-EEETTTTEEE--EEEEEEEEEEEEE-TT--EEEE--STT------EEE-TTS-TTEEEEB-EEEE--GGGHHHHHHTT--TTSEEE-----B-TTS-B-----S--SGGG-EEEEESS-SEEEEEEEEEEETTEEEEEEEEEEES-EEE-HHHHHHHS--TTT----BGGGGGB-BTTB-S-SB---SSPPPGGGGGBTTTEEE--EEEEEEEEEEEEE-PPTTSS-SEEEEEEEEES--EEE---SS-TT--SB--GGG----EEEEEEEEEEE-

InterPro domains:
  IPR000531 TonB-dependent receptor-like, beta-barrel [PF00593] (421-756)
  IPR008969 Carboxypeptidase-like, regulatory domain superfamily [SSF49464] (25-105)
  IPR012910 TonB-dependent receptor, plug domain [PF07715] (115-224)
  IPR023996 TonB-dependent outer membrane protein, SusC/RagA [TIGR04056] (26-1016)
  IPR023997 TonB-dependent outer membrane protein SusC/RagA, conserved site [TIGR04057] (200-230)
  IPR036942 TonB-dependent receptor-like, beta-barrel domain superfamily [G3DSA:2.40.170.20] (405-836)
  IPR037066 TonB-dependent receptor, plug domain superfamily [G3DSA:2.170.130.10] (97-229)
  IPR039426 TonB-dependent receptor-like [PS52016] (114-1016)

Organism: NCBI:txid997887